Protein 5T96 (pdb70)

Radius of gyration: 45.04 Å; Cα contacts (8 Å, |Δi|>4): 4760; chains: 6; bounding box: 146×154×94 Å

Secondary structure (DSSP, 8-state):
-EEE--STTEEEEESGGG-TTTS-GGG-S--S--SSEEEE-TT--TTGGGSSSSTT------SSEEEEE--GGGGG--GGGS-STTPPPHHHHHHHHHHHHHH--EEEEPPPEEESSPPEEEEESTTTSS-EEEEEEEEEEEEEES-TT--EEEEEEEEEEEEEETTEEP-SEEEEESS-EEEEEEEEEEEEPPEEEE-----EEEEE----SSPPPHHHHGGGGSTTEE--S-BTTBPPSSSSBTTB--HHHHHHHHHHH--TTB-GGG--SSEEEGGGSPBPP-----HHHHHHHHHHHHHHHHHHHHHHHHHHHHHHHHHH-/-EEE--STTEEEEESGGG-TTTS-GGG-S--S--SSEEEE-TT--TTGGGSSSSTT------SSEEEEE--GGGGG--GGGS-STTPBPHHHHHHHHHHHHHH--EEEEPPPEEESSPPEEEEESTTTSS-EEEEEEEEEEEEEES-TT--EEEEEEEEEEEEEETTEEP-SEEEEESS-EEEEEEEEEEEEPPEEEE-----EEEEE----SSPPPHHHHGGGGSTTEE----BTTB--SSSSSSSS--HHHHHHHHHHH--TTB-GGG--SSEEEGGGSPBPP-----HHHHHHHHHHHHHHHHHHHHHHHHHHHHHHHHHHHHTS--/-EEE--STTEEEEE-GGG-TTTS-GGG-S--S--SSEEEE-TT--TTGGGSSS-TT------SSEEEEE--GGGGG--GGGG-STTPPPHHHHHHHHHHHHHH--EEEEPPPEEESSPPEEEEESTTTSS-EEEEEEEEEEEEEES-TT--EEEEEEEEEEEEEETTEEP-SEEEEESS-EEEEEEEEEEEEPPEEEE-----EEEEE----SSPPPHHHHGGGGSTTEE--S-BTTB--SSSSBTTB--HHHHHHHHHHH--TTB-GGG--SSEEEGGGSPBPP-----HHHHHHHHHHHHHHHHHHHHHHHHHHHHHHHHHH-/-EEE--STTEEEEESGGG-TTTS-GGG-S--S--SSEEEE-TT--TTGGGSSSSTT------SSEEEEE--GGGGG--GGGS-STTPPPHHHHHHHHHHHHHH--EEEEPPPEEESSPPEEEEESTTTSS-EEEEEEEEEEEEEES-TT--EEEEEEEEEEEEEETTEEP-SEEEEESS-EEEEEEEEEEEEPPEEEE-----EEEEE----SSPPPHHHHGGGGSTTEE--S-BTTBPPSSSSBTTB--HHHHHHHHHHH--TTB-GGG--SSEEEGGGSPBPP-PPP-HHHHHHHHHHHHHHHHHHHHHHHHHHHHHH-/-EEE--STTEEEEE-GGG-TTTS-GGG-S--S--SSEEEE-TT--TTGGGSSS-TT------SSEEEEE--GGGGG--GGGS-STTPPPHHHHHHHHHHHHHH--EEEEPPPEEESSPPEEEEESTTTSS-EEEEEEEEEEEEEES-TT--EEEEEEEEEEEEEETTEEP-SEEEEESS-EEEEEEEEEEEEPPEEEE-----EEEEE----SSPPPHHHHGGGGSTTEE--S-BTTB--S-SSBTTB--HHHHHHHHHHH--TTB-GGG--SSEEEGGGS-B-------HHHHHHHHHHHHHHHHHHHHHHHHHHHHHHHHHH-/-EEE--STTEEEEE-GGG-TTTS-GGG-S--S--SSEEEE-TT--TTGGGSSSSTT------SSEEEEE--GGGGG--GGGS-STTPPPHHHHHHHHHHHHHH--EEEEPPPEEESSPPEEEEESTTTSS-EEEEEEEEEEEEEES-TT--EEEEEEEEEEEEEETTEEP-SEEEEESS-EEEEEEEEEEEEPPEEEE-----EEEEE----SSPPPHHHHGGGGSTTEE--S-BTTBPPSSSSBTTB--HHHHHHHHHHH--TTB-GGG--SSEEEGGGSPBPP-----HHHHHHHHHHHHHHHHHHHHHHHHH-

Structure (mmCIF, N/CA/C/O backbone):
data_5T96
#
_entry.id   5T96
#
_cell.length_a   82.480
_cell.length_b   87.568
_cell.length_c   95.534
_cell.angle_alpha   97.140
_cell.angle_beta   113.500
_cell.angle_gamma   114.680
#
_symmetry.space_group_name_H-M   'P 1'
#
loop_
_entity.id
_entity.type
_entity.pdbx_description
1 polymer 'HE protein'
2 non-polymer 'MAGNESIUM ION'
3 non-polymer '4-O-acetyl-5-acetamido-3,5-dideoxy-L-glycero-alpha-D-galacto-non-2-ulopyranosonic acid'
4 non-polymer GLYCEROL
5 non-polymer 'FORMIC ACID'
6 water water
#
loop_
_atom_site.group_PDB
_atom_site.id
_atom_site.type_symbol
_atom_site.label_atom_id
_atom_site.label_alt_id
_atom_site.label_comp_id
_atom_site.label_asym_id
_atom_site.label_entity_id
_atom_site.label_seq_id
_atom_site.pdbx_PDB_ins_code
_atom_site.Cartn_x
_atom_site.Cartn_y
_atom_site.Cartn_z
_atom_site.occupancy
_atom_site.B_iso_or_equiv
_atom_site.auth_seq_id
_atom_site.auth_comp_id
_atom_site.auth_asym_id
_atom_site.auth_atom_id
_atom_site.pdbx_PDB_model_num
ATOM 1 N N . ARG A 1 1 ? 73.811 -0.836 -2.845 1.00 47.34 17 ARG A N 1
ATOM 2 C CA . ARG A 1 1 ? 72.715 -1.501 -2.158 1.00 50.18 17 ARG A CA 1
ATOM 3 C C . ARG A 1 1 ? 71.955 -0.506 -1.303 1.00 37.20 17 ARG A C 1
ATOM 4 O O . ARG A 1 1 ? 72.486 0.014 -0.323 1.00 39.51 17 ARG A O 1
ATOM 24 N N . LEU A 1 2 ? 70.701 -0.253 -1.661 1.00 38.35 18 LEU A N 1
ATOM 25 C CA . LEU A 1 2 ? 69.907 0.738 -0.943 1.00 33.76 18 LEU A CA 1
ATOM 26 C C . LEU A 1 2 ? 69.343 0.129 0.333 1.00 33.38 18 LEU A C 1
ATOM 27 O O . LEU A 1 2 ? 68.730 -0.943 0.308 1.00 33.88 18 LEU A O 1
ATOM 43 N N . CYS A 1 3 ? 69.507 0.834 1.442 1.00 31.88 19 CYS A N 1
ATOM 44 C CA . CYS A 1 3 ? 68.869 0.469 2.704 1.00 36.08 19 CYS A CA 1
ATOM 45 C C . CYS A 1 3 ? 67.963 1.615 3.112 1.00 35.83 19 CYS A C 1
ATOM 46 O O . CYS A 1 3 ? 68.428 2.748 3.261 1.00 36.41 19 CYS A O 1
ATOM 53 N N . LEU A 1 4 ? 66.669 1.320 3.229 1.00 33.75 20 LEU A N 1
ATOM 54 C CA . LEU A 1 4 ? 65.664 2.261 3.678 1.00 33.51 20 LEU A CA 1
ATOM 55 C C . LEU A 1 4 ? 65.469 2.147 5.187 1.00 26.76 20 LEU A C 1
ATOM 56 O O . LEU A 1 4 ? 65.495 1.054 5.750 1.00 28.72 20 LEU A O 1
ATOM 72 N N . ARG A 1 5 ? 65.261 3.285 5.830 1.00 29.50 21 ARG A N 1
ATOM 73 C CA . ARG A 1 5 ? 65.158 3.319 7.285 1.00 27.73 21 ARG A CA 1
ATOM 74 C C . ARG A 1 5 ? 63.881 2.602 7.694 1.00 34.36 21 ARG A C 1
ATOM 75 O O . ARG A 1 5 ? 62.771 3.072 7.423 1.00 36.84 21 ARG A O 1
ATOM 96 N N . ASN A 1 6 ? 64.033 1.457 8.325 1.00 32.56 22 ASN A N 1
ATOM 97 C CA . ASN A 1 6 ? 62.908 0.629 8.758 1.00 28.64 22 ASN A CA 1
ATOM 98 C C . ASN A 1 6 ? 62.937 0.660 10.281 1.00 29.79 22 ASN A C 1
ATOM 99 O O . ASN A 1 6 ? 63.638 -0.137 10.913 1.00 32.47 22 ASN A O 1
ATOM 110 N N . TYR A 1 7 ? 62.206 1.617 10.868 1.00 29.64 23 TYR A N 1
ATOM 111 C CA . TYR A 1 7 ? 62.431 2.003 12.254 1.00 23.41 23 TYR A CA 1
ATOM 112 C C . TYR A 1 7 ? 61.223 2.800 12.763 1.00 24.93 23 TYR A C 1
ATOM 113 O O . TYR A 1 7 ? 60.573 3.513 11.978 1.00 28.98 23 TYR A O 1
ATOM 131 N N . PRO A 1 8 ? 60.950 2.768 14.073 1.00 25.28 24 PRO A N 1
ATOM 132 C CA . PRO A 1 8 ? 59.701 3.365 14.596 1.00 22.37 24 PRO A CA 1
ATOM 133 C C . PRO A 1 8 ? 59.599 4.892 14.486 1.00 26.46 24 PRO A C 1
ATOM 134 O O . PRO A 1 8 ? 58.508 5.439 14.739 1.00 27.84 24 PRO A O 1
ATOM 145 N N . ASP A 1 9 ? 60.676 5.595 14.144 1.00 25.12 25 ASP A N 1
ATOM 146 C CA . ASP A 1 9 ? 60.669 7.044 13.980 1.00 23.25 25 ASP A CA 1
ATOM 147 C C . ASP A 1 9 ? 60.457 7.444 12.526 1.00 25.64 25 ASP A C 1
ATOM 148 O O . ASP A 1 9 ? 60.759 8.582 12.149 1.00 24.04 25 ASP A O 1
ATOM 157 N N . THR A 1 10 ? 59.915 6.532 11.718 1.00 22.75 26 THR A N 1
ATOM 158 C CA . THR A 1 10 ? 59.722 6.725 10.288 1.00 25.04 26 THR A CA 1
ATOM 159 C C . THR A 1 10 ? 58.267 6.446 9.927 1.00 21.59 26 THR A C 1
ATOM 160 O O . THR A 1 10 ? 57.669 5.479 10.418 1.00 24.10 26 THR A O 1
ATOM 171 N N . THR A 1 11 ? 57.703 7.283 9.067 1.00 21.71 27 THR A N 1
ATOM 172 C CA . THR A 1 11 ? 56.358 7.081 8.540 1.00 23.43 27 THR A CA 1
ATOM 173 C C . THR A 1 11 ? 56.412 6.734 7.049 1.00 26.13 27 THR A C 1
ATOM 174 O O . THR A 1 11 ? 56.995 7.466 6.245 1.00 25.33 27 THR A O 1
ATOM 185 N N . TRP A 1 12 ? 55.763 5.637 6.683 1.00 23.98 28 TRP A N 1
ATOM 186 C CA . TRP A 1 12 ? 55.622 5.235 5.290 1.00 28.25 28 TRP A CA 1
ATOM 187 C C . TRP A 1 12 ? 54.321 5.818 4.753 1.00 24.87 28 TRP A C 1
ATOM 188 O O . TRP A 1 12 ? 53.244 5.524 5.277 1.00 23.05 28 TRP A O 1
ATOM 209 N N . ILE A 1 13 ? 54.425 6.656 3.725 1.00 20.31 29 ILE A N 1
ATOM 210 C CA . ILE A 1 13 ? 53.308 7.401 3.169 1.00 20.55 29 ILE A CA 1
ATOM 211 C C . ILE A 1 13 ? 53.018 6.776 1.802 1.00 27.11 29 ILE A C 1
ATOM 212 O O . ILE A 1 13 ? 53.814 6.920 0.869 1.00 25.12 29 ILE A O 1
ATOM 228 N N . GLY A 1 14 ? 51.886 6.072 1.668 1.00 21.89 30 GLY A N 1
ATOM 229 C CA . GLY A 1 14 ? 51.629 5.268 0.483 1.00 27.62 30 GLY A CA 1
ATOM 230 C C . GLY A 1 14 ? 50.181 5.313 0.010 1.00 25.58 30 GLY A C 1
ATOM 231 O O . GLY A 1 14 ? 49.341 6.026 0.562 1.00 24.50 30 GLY A O 1
ATOM 235 N N . ASP A 1 15 ? 49.910 4.523 -1.035 1.00 26.58 31 ASP A N 1
ATOM 236 C CA . ASP A 1 15 ? 48.578 4.376 -1.608 1.00 23.79 31 ASP A CA 1
ATOM 237 C C . ASP A 1 15 ? 48.186 2.908 -1.518 1.00 25.08 31 ASP A C 1
ATOM 238 O O . ASP A 1 15 ? 48.604 2.238 -0.569 1.00 26.64 31 ASP A O 1
ATOM 247 N N . SER A 1 16 ? 47.370 2.390 -2.454 1.00 25.27 32 SER A N 1
ATOM 248 C CA . SER A 1 16 ? 46.908 1.007 -2.341 1.00 26.53 32 SER A CA 1
ATOM 249 C C . SER A 1 16 ? 48.085 0.036 -2.298 1.00 26.46 32 SER A C 1
ATOM 250 O O . SER A 1 16 ? 48.017 -1.001 -1.631 1.00 24.14 32 SER A O 1
ATOM 258 N N . ARG A 1 17 ? 49.172 0.363 -2.989 1.00 28.54 33 ARG A N 1
ATOM 259 C CA . ARG A 1 17 ? 50.313 -0.536 -3.064 1.00 28.06 33 ARG A CA 1
ATOM 260 C C . ARG A 1 17 ? 50.968 -0.739 -1.708 1.00 29.44 33 ARG A C 1
ATOM 261 O O . ARG A 1 17 ? 51.713 -1.706 -1.538 1.00 27.55 33 ARG A O 1
ATOM 282 N N . SER A 1 18 ? 50.668 0.120 -0.734 1.00 23.49 34 SER A N 1
ATOM 283 C CA . SER A 1 18 ? 51.204 -0.010 0.616 1.00 26.18 34 SER A CA 1
ATOM 284 C C . SER A 1 18 ? 50.136 -0.151 1.675 1.00 25.93 34 SER A C 1
ATOM 285 O O . SER A 1 18 ? 50.477 -0.166 2.872 1.00 26.52 34 SER A O 1
ATOM 293 N N . ASP A 1 19 ? 48.861 -0.246 1.284 1.00 27.86 35 ASP A N 1
ATOM 294 C CA . ASP A 1 19 ? 47.736 -0.194 2.232 1.00 25.20 35 ASP A CA 1
ATOM 295 C C . ASP A 1 19 ? 47.513 -1.604 2.785 1.00 25.70 35 ASP A C 1
ATOM 296 O O . ASP A 1 19 ? 46.534 -2.307 2.495 1.00 24.00 35 ASP A O 1
ATOM 305 N N . GLN A 1 20 ? 48.503 -2.035 3.561 1.00 24.25 36 GLN A N 1
ATOM 306 C CA . GLN A 1 20 ? 48.536 -3.420 4.010 1.00 24.21 36 GLN A CA 1
ATOM 307 C C . GLN A 1 20 ? 47.288 -3.771 4.788 1.00 26.88 36 GLN A C 1
ATOM 308 O O . GLN A 1 20 ? 46.853 -4.919 4.765 1.00 28.81 36 GLN A O 1
ATOM 322 N N . SER A 1 21 ? 46.680 -2.801 5.465 1.00 25.32 37 SER A N 1
ATOM 323 C CA . SER A 1 21 ? 45.568 -3.159 6.328 1.00 25.86 37 SER A CA 1
ATOM 324 C C . SER A 1 21 ? 44.287 -3.423 5.561 1.00 25.89 37 SER A C 1
ATOM 325 O O . SER A 1 21 ? 43.424 -4.120 6.081 1.00 28.00 37 SER A O 1
ATOM 333 N N . ARG A 1 22 ? 44.150 -2.914 4.336 1.00 25.43 38 ARG A N 1
ATOM 334 C CA . ARG A 1 22 ? 42.838 -2.819 3.711 1.00 31.55 38 ARG A CA 1
ATOM 335 C C . ARG A 1 22 ? 42.788 -3.275 2.262 1.00 33.51 38 ARG A C 1
ATOM 336 O O . ARG A 1 22 ? 41.694 -3.320 1.684 1.00 34.14 38 ARG A O 1
ATOM 357 N N . VAL A 1 23 ? 43.912 -3.678 1.687 1.00 29.98 39 VAL A N 1
ATOM 358 C CA . VAL A 1 23 ? 44.015 -4.011 0.273 1.00 26.45 39 VAL A CA 1
ATOM 359 C C . VAL A 1 23 ? 44.392 -5.474 0.142 1.00 39.79 39 VAL A C 1
ATOM 360 O O . VAL A 1 23 ? 45.271 -5.962 0.862 1.00 32.98 39 VAL A O 1
ATOM 373 N N . ASN A 1 24 ? 43.775 -6.148 -0.828 1.00 35.92 40 ASN A N 1
ATOM 374 C CA . ASN A 1 24 ? 44.082 -7.547 -1.067 1.00 34.86 40 ASN A CA 1
ATOM 375 C C . ASN A 1 24 ? 45.589 -7.707 -1.252 1.00 34.31 40 ASN A C 1
ATOM 376 O O . ASN A 1 24 ? 46.193 -6.993 -2.075 1.00 30.95 40 ASN A O 1
ATOM 387 N N . PRO A 1 25 ? 46.223 -8.634 -0.548 1.00 33.80 41 PRO A N 1
ATOM 388 C CA . PRO A 1 25 ? 47.687 -8.756 -0.634 1.00 33.58 41 PRO A CA 1
ATOM 389 C C . PRO A 1 25 ? 48.231 -8.922 -2.046 1.00 35.68 41 PRO A C 1
ATOM 390 O O . PRO A 1 25 ? 49.411 -8.658 -2.291 1.00 34.44 41 PRO A O 1
ATOM 401 N N . GLN A 1 26 ? 47.397 -9.400 -2.972 1.00 34.54 42 GLN A N 1
ATOM 402 C CA . GLN A 1 26 ? 47.855 -9.587 -4.340 1.00 32.04 42 GLN A CA 1
ATOM 403 C C . GLN A 1 26 ? 48.181 -8.264 -5.013 1.00 30.29 42 GLN A C 1
ATOM 404 O O . GLN A 1 26 ? 48.983 -8.248 -5.960 1.00 37.83 42 GLN A O 1
ATOM 418 N N . SER A 1 27 ? 47.545 -7.169 -4.580 1.00 29.19 43 SER A N 1
ATOM 419 C CA . SER A 1 27 ? 47.761 -5.825 -5.115 1.00 32.97 43 SER A CA 1
ATOM 420 C C . SER A 1 27 ? 48.802 -5.020 -4.331 1.00 34.10 43 SER A C 1
ATOM 421 O O . SER A 1 27 ? 49.029 -3.837 -4.646 1.00 29.00 43 SER A O 1
ATOM 429 N N . LEU A 1 28 ? 49.422 -5.613 -3.310 1.00 28.28 44 LEU A N 1
ATOM 430 C CA . LEU A 1 28 ? 50.436 -4.909 -2.532 1.00 26.31 44 LEU A CA 1
ATOM 431 C C . LEU A 1 28 ? 51.792 -4.989 -3.212 1.00 32.39 44 LEU A C 1
ATOM 432 O O . LEU A 1 28 ? 52.187 -6.041 -3.733 1.00 27.78 44 LEU A O 1
ATOM 448 N N . ASP A 1 29 ? 52.527 -3.880 -3.125 1.00 26.43 45 ASP A N 1
ATOM 449 C CA . ASP A 1 29 ? 53.951 -3.827 -3.411 1.00 30.89 45 ASP A CA 1
ATOM 450 C C . ASP A 1 29 ? 54.803 -3.879 -2.152 1.00 30.31 45 ASP A C 1
ATOM 451 O O . ASP A 1 29 ? 55.906 -4.421 -2.194 1.00 27.59 45 ASP A O 1
ATOM 460 N N . LEU A 1 30 ? 54.312 -3.310 -1.054 1.00 29.92 46 LEU A N 1
ATOM 461 C CA . LEU A 1 30 ? 54.953 -3.356 0.260 1.00 31.08 46 LEU A CA 1
ATOM 462 C C . LEU A 1 30 ? 54.469 -4.616 0.974 1.00 26.48 46 LEU A C 1
ATOM 463 O O . LEU A 1 30 ? 53.381 -4.622 1.551 1.00 27.36 46 LEU A O 1
ATOM 479 N N . VAL A 1 31 ? 55.255 -5.692 0.917 1.00 30.77 47 VAL A N 1
ATOM 480 C CA . VAL A 1 31 ? 54.824 -6.984 1.428 1.00 36.72 47 VAL A CA 1
ATOM 481 C C . VAL A 1 31 ? 55.724 -7.471 2.558 1.00 38.44 47 VAL A C 1
ATOM 482 O O . VAL A 1 31 ? 55.726 -8.651 2.880 1.00 42.30 47 VAL A O 1
ATOM 495 N N . THR A 1 32 ? 56.521 -6.578 3.123 1.00 34.73 48 THR A N 1
ATOM 496 C CA . THR A 1 32 ? 57.347 -6.870 4.282 1.00 41.67 48 THR A CA 1
ATOM 497 C C . THR A 1 32 ? 56.862 -5.991 5.433 1.00 35.17 48 THR A C 1
ATOM 498 O O . THR A 1 32 ? 56.255 -4.941 5.211 1.00 30.98 48 THR A O 1
ATOM 509 N N . GLU A 1 33 ? 57.091 -6.417 6.668 1.00 28.57 49 GLU A N 1
ATOM 510 C CA . GLU A 1 33 ? 56.590 -5.628 7.793 1.00 36.20 49 GLU A CA 1
ATOM 511 C C . GLU A 1 33 ? 57.365 -4.322 7.914 1.00 33.89 49 GLU A C 1
ATOM 512 O O . GLU A 1 33 ? 58.596 -4.316 7.839 1.00 35.16 49 GLU A O 1
ATOM 524 N N . PHE A 1 34 ? 56.653 -3.205 8.086 1.00 27.10 50 PHE A N 1
ATOM 525 C CA . PHE A 1 34 ? 57.293 -1.908 8.279 1.00 26.22 50 PHE A CA 1
ATOM 526 C C . PHE A 1 34 ? 57.253 -1.554 9.760 1.00 29.55 50 PHE A C 1
ATOM 527 O O . PHE A 1 34 ? 56.168 -1.450 10.347 1.00 33.69 50 PHE A O 1
ATOM 544 N N . LYS A 1 35 ? 58.440 -1.366 10.350 1.00 28.28 51 LYS A N 1
ATOM 545 C CA . LYS A 1 35 ? 58.582 -1.141 11.785 1.00 26.40 51 LYS A CA 1
ATOM 546 C C . LYS A 1 35 ? 58.173 0.255 12.204 1.00 26.87 51 LYS A C 1
ATOM 547 O O . LYS A 1 35 ? 58.082 0.523 13.407 1.00 28.49 51 LYS A O 1
ATOM 566 N N . GLY A 1 36 ? 57.988 1.152 11.243 1.00 27.90 52 GLY A N 1
ATOM 567 C CA . GLY A 1 36 ? 57.490 2.481 11.502 1.00 30.57 52 GLY A CA 1
ATOM 568 C C . GLY A 1 36 ? 55.987 2.560 11.353 1.00 25.47 52 GLY A C 1
ATOM 569 O O . GLY A 1 36 ? 55.272 1.556 11.378 1.00 26.20 52 GLY A O 1
ATOM 573 N N . VAL A 1 37 ? 55.508 3.796 11.270 1.00 22.84 53 VAL A N 1
ATOM 574 C CA . VAL A 1 37 ? 54.086 4.083 11.148 1.00 22.16 53 VAL A CA 1
ATOM 575 C C . VAL A 1 37 ? 53.709 4.014 9.678 1.00 22.82 53 VAL A C 1
ATOM 576 O O . VAL A 1 37 ? 54.342 4.650 8.840 1.00 24.93 53 VAL A O 1
ATOM 589 N N . LEU A 1 38 ? 52.673 3.252 9.372 1.00 20.97 54 LEU A N 1
ATOM 590 C CA . LEU A 1 38 ? 52.203 3.097 8.003 1.00 24.28 54 LEU A CA 1
ATOM 591 C C . LEU A 1 38 ? 50.952 3.933 7.791 1.00 21.79 54 LEU A C 1
ATOM 592 O O . LEU A 1 38 ? 49.916 3.652 8.400 1.00 24.36 54 LEU A O 1
ATOM 608 N N . GLN A 1 39 ? 51.038 4.941 6.909 1.00 21.25 55 GLN A N 1
ATOM 609 C CA . GLN A 1 39 ? 49.881 5.749 6.474 1.00 25.14 55 GLN A CA 1
ATOM 610 C C . GLN A 1 39 ? 49.715 5.589 4.961 1.00 23.38 55 GLN A C 1
ATOM 611 O O . GLN A 1 39 ? 50.297 6.334 4.160 1.00 23.66 55 GLN A O 1
ATOM 625 N N . ALA A 1 40 ? 48.890 4.628 4.564 1.00 23.67 56 ALA A N 1
ATOM 626 C CA . ALA A 1 40 ? 48.689 4.316 3.153 1.00 24.97 56 ALA A CA 1
ATOM 627 C C . ALA A 1 40 ? 47.225 3.977 2.910 1.00 28.47 56 ALA A C 1
ATOM 628 O O . ALA A 1 40 ? 46.645 3.161 3.632 1.00 22.72 56 ALA A O 1
ATOM 635 N N . LYS A 1 41 ? 46.631 4.606 1.900 1.00 24.24 57 LYS A N 1
ATOM 636 C CA . LYS A 1 41 ? 45.216 4.456 1.601 1.00 28.01 57 LYS A CA 1
ATOM 637 C C . LYS A 1 41 ? 44.997 4.191 0.120 1.00 27.35 57 LYS A C 1
ATOM 638 O O . LYS A 1 41 ? 45.428 4.973 -0.741 1.00 26.59 57 LYS A O 1
ATOM 657 N N . ASN A 1 42 ? 44.287 3.110 -0.160 1.00 25.25 58 ASN A N 1
ATOM 658 C CA . ASN A 1 42 ? 43.883 2.765 -1.520 1.00 23.93 58 ASN A CA 1
ATOM 659 C C . ASN A 1 42 ? 43.196 3.947 -2.200 1.00 23.62 58 ASN A C 1
ATOM 660 O O . ASN A 1 42 ? 42.206 4.469 -1.692 1.00 23.14 58 ASN A O 1
ATOM 671 N N . GLY A 1 43 ? 43.732 4.368 -3.356 1.00 25.53 59 GLY A N 1
ATOM 672 C CA . GLY A 1 43 ? 43.171 5.458 -4.134 1.00 29.31 59 GLY A CA 1
ATOM 673 C C . GLY A 1 43 ? 43.656 6.849 -3.771 1.00 29.66 59 GLY A C 1
ATOM 674 O O . GLY A 1 43 ? 43.347 7.813 -4.493 1.00 26.29 59 GLY A O 1
ATOM 678 N N . ASN A 1 44 ? 44.428 7.002 -2.706 1.00 25.06 60 ASN A N 1
ATOM 679 C CA . ASN A 1 44 ? 44.724 8.340 -2.205 1.00 23.68 60 ASN A CA 1
ATOM 680 C C . ASN A 1 44 ? 46.069 8.860 -2.723 1.00 25.18 60 ASN A C 1
ATOM 681 O O . ASN A 1 44 ? 46.866 8.144 -3.336 1.00 26.42 60 ASN A O 1
ATOM 692 N N . GLY A 1 45 ? 46.290 10.145 -2.486 1.00 24.92 61 GLY A N 1
ATOM 693 C CA . GLY A 1 45 ? 47.487 10.862 -2.892 1.00 21.14 61 GLY A CA 1
ATOM 694 C C . GLY A 1 45 ? 47.504 12.168 -2.134 1.00 25.95 61 GLY A C 1
ATOM 695 O O . GLY A 1 45 ? 46.582 12.471 -1.378 1.00 23.12 61 GLY A O 1
ATOM 699 N N . LEU A 1 46 ? 48.569 12.950 -2.332 1.00 22.62 62 LEU A N 1
ATOM 700 C CA . LEU A 1 46 ? 48.695 14.196 -1.565 1.00 28.48 62 LEU A CA 1
ATOM 701 C C . LEU A 1 46 ? 47.751 15.283 -2.078 1.00 22.45 62 LEU A C 1
ATOM 702 O O . LEU A 1 46 ? 47.387 16.193 -1.323 1.00 22.27 62 LEU A O 1
ATOM 718 N N . LEU A 1 47 ? 47.361 15.214 -3.350 1.00 21.59 63 LEU A N 1
ATOM 719 C CA . LEU A 1 47 ? 46.278 16.034 -3.888 1.00 18.76 63 LEU A CA 1
ATOM 720 C C . LEU A 1 47 ? 44.932 15.385 -3.626 1.00 24.14 63 LEU A C 1
ATOM 721 O O . LEU A 1 47 ? 43.979 16.067 -3.212 1.00 20.53 63 LEU A O 1
ATOM 737 N N . LYS A 1 48 ? 44.830 14.067 -3.861 1.00 20.66 64 LYS A N 1
ATOM 738 C CA . LYS A 1 48 ? 43.544 13.396 -3.755 1.00 21.79 64 LYS A CA 1
ATOM 739 C C . LYS A 1 48 ? 43.012 13.411 -2.340 1.00 19.44 64 LYS A C 1
ATOM 740 O O . LYS A 1 48 ? 41.797 13.280 -2.147 1.00 21.05 64 LYS A O 1
ATOM 759 N N . GLN A 1 49 ? 43.889 13.527 -1.349 1.00 17.85 65 GLN A N 1
ATOM 760 C CA . GLN A 1 49 ? 43.430 13.574 0.027 1.00 17.89 65 GLN A CA 1
ATOM 761 C C . GLN A 1 49 ? 42.520 14.766 0.283 1.00 23.21 65 GLN A C 1
ATOM 762 O O . GLN A 1 49 ? 41.750 14.739 1.245 1.00 23.43 65 GLN A O 1
ATOM 776 N N . MET A 1 50 ? 42.617 15.812 -0.541 1.00 22.57 66 MET A N 1
ATOM 777 C CA . MET A 1 50 ? 41.814 17.021 -0.406 1.00 19.31 66 MET A CA 1
ATOM 778 C C . MET A 1 50 ? 40.513 16.987 -1.189 1.00 21.25 66 MET A C 1
ATOM 779 O O . MET A 1 50 ? 39.758 17.963 -1.115 1.00 21.67 66 MET A O 1
ATOM 793 N N . SER A 1 51 ? 40.255 15.910 -1.943 1.00 23.43 67 SER A N 1
ATOM 794 C CA . SER A 1 51 ? 39.082 15.856 -2.808 1.00 26.76 67 SER A CA 1
ATOM 795 C C . SER A 1 51 ? 37.781 15.654 -2.045 1.00 25.51 67 SER A C 1
ATOM 796 O O . SER A 1 51 ? 36.724 16.050 -2.541 1.00 25.13 67 SER A O 1
ATOM 804 N N . GLY A 1 52 ? 37.825 15.015 -0.877 1.00 27.80 68 GLY A N 1
ATOM 805 C CA . GLY A 1 52 ? 36.631 14.580 -0.180 1.00 26.20 68 GLY A CA 1
ATOM 806 C C . GLY A 1 52 ? 36.243 13.126 -0.399 1.00 27.67 68 GLY A C 1
ATOM 807 O O . GLY A 1 52 ? 35.352 12.616 0.306 1.00 28.46 68 GLY A O 1
ATOM 811 N N . ARG A 1 53 ? 36.912 12.420 -1.305 1.00 25.58 69 ARG A N 1
ATOM 812 C CA . ARG A 1 53 ? 36.577 11.016 -1.498 1.00 24.60 69 ARG A CA 1
ATOM 813 C C . ARG A 1 53 ? 36.931 10.175 -0.283 1.00 25.21 69 ARG A C 1
ATOM 814 O O . ARG A 1 53 ? 36.286 9.158 -0.042 1.00 29.39 69 ARG A O 1
ATOM 835 N N . PHE A 1 54 ? 37.947 10.579 0.475 1.00 22.17 70 PHE A N 1
ATOM 836 C CA . PHE A 1 54 ? 38.484 9.783 1.572 1.00 29.75 70 PHE A CA 1
ATOM 837 C C . PHE A 1 54 ? 38.530 10.695 2.792 1.00 24.22 70 PHE A C 1
ATOM 838 O O . PHE A 1 54 ? 39.607 11.051 3.288 1.00 25.33 70 PHE A O 1
ATOM 855 N N . PRO A 1 55 ? 37.361 11.082 3.310 1.00 22.21 71 PRO A N 1
ATOM 856 C CA . PRO A 1 55 ? 37.319 12.187 4.279 1.00 27.11 71 PRO A CA 1
ATOM 857 C C . PRO A 1 55 ? 38.049 11.928 5.586 1.00 27.45 71 PRO A C 1
ATOM 858 O O . PRO A 1 55 ? 38.402 12.899 6.267 1.00 25.31 71 PRO A O 1
ATOM 869 N N . SER A 1 56 ? 38.307 10.669 5.945 1.00 20.08 72 SER A N 1
ATOM 870 C CA . SER A 1 56 ? 39.003 10.321 7.173 1.00 21.63 72 SER A CA 1
ATOM 871 C C . SER A 1 56 ? 40.457 9.882 6.958 1.00 22.44 72 SER A C 1
ATOM 872 O O . SER A 1 56 ? 41.099 9.460 7.913 1.00 23.01 72 SER A O 1
ATOM 880 N N . ASP A 1 57 ? 40.987 9.979 5.742 1.00 22.57 73 ASP A N 1
ATOM 881 C CA . ASP A 1 57 ? 42.276 9.389 5.404 1.00 17.72 73 ASP A CA 1
ATOM 882 C C . ASP A 1 57 ? 43.353 10.408 5.020 1.00 20.27 73 ASP A C 1
ATOM 883 O O . ASP A 1 57 ? 44.237 10.107 4.213 1.00 24.65 73 ASP A O 1
ATOM 892 N N . TRP A 1 58 ? 43.329 11.599 5.607 1.00 17.03 74 TRP A N 1
ATOM 893 C CA . TRP A 1 58 ? 44.408 12.557 5.395 1.00 20.36 74 TRP A CA 1
ATOM 894 C C . TRP A 1 58 ? 45.733 12.029 5.948 1.00 21.38 74 TRP A C 1
ATOM 895 O O . TRP A 1 58 ? 45.782 11.357 6.974 1.00 20.30 74 TRP A O 1
ATOM 916 N N . TYR A 1 59 ? 46.816 12.388 5.272 1.00 19.61 75 TYR A N 1
ATOM 917 C CA . TYR A 1 59 ? 48.147 12.010 5.709 1.00 20.03 75 TYR A CA 1
ATOM 918 C C . TYR A 1 59 ? 48.595 12.990 6.782 1.00 21.95 75 TYR A C 1
ATOM 919 O O . TYR A 1 59 ? 48.466 14.212 6.613 1.00 23.65 75 TYR A O 1
ATOM 937 N N . THR A 1 60 ? 49.069 12.457 7.904 1.00 19.97 76 THR A N 1
ATOM 938 C CA . THR A 1 60 ? 49.444 13.275 9.062 1.00 18.65 76 THR A CA 1
ATOM 939 C C . THR A 1 60 ? 50.712 12.723 9.728 1.00 19.11 76 THR A C 1
ATOM 940 O O . THR A 1 60 ? 50.720 12.421 10.921 1.00 19.30 76 THR A O 1
ATOM 951 N N . PRO A 1 61 ? 51.812 12.623 8.989 1.00 20.95 77 PRO A N 1
ATOM 952 C CA . PRO A 1 61 ? 53.066 12.191 9.616 1.00 20.83 77 PRO A CA 1
ATOM 953 C C . PRO A 1 61 ? 53.463 13.134 10.742 1.00 18.49 77 PRO A C 1
ATOM 954 O O . PRO A 1 61 ? 53.356 14.354 10.632 1.00 25.10 77 PRO A O 1
ATOM 965 N N . THR A 1 62 ? 53.945 12.557 11.821 1.00 21.88 78 THR A N 1
ATOM 966 C CA . THR A 1 62 ? 54.498 13.338 12.906 1.00 17.96 78 THR A CA 1
ATOM 967 C C . THR A 1 62 ? 55.907 12.942 13.264 1.00 21.37 78 THR A C 1
ATOM 968 O O . THR A 1 62 ? 56.445 13.459 14.249 1.00 22.20 78 THR A O 1
ATOM 979 N N . THR A 1 63 ? 56.514 12.035 12.507 1.00 22.23 79 THR A N 1
ATOM 980 C CA . THR A 1 63 ? 57.845 11.548 12.802 1.00 22.79 79 THR A CA 1
ATOM 981 C C . THR A 1 63 ? 58.902 12.388 12.098 1.00 21.95 79 THR A C 1
ATOM 982 O O . THR A 1 63 ? 58.666 13.042 11.078 1.00 20.85 79 THR A O 1
ATOM 993 N N . LYS A 1 64 ? 60.114 12.291 12.632 1.00 22.08 80 LYS A N 1
ATOM 994 C CA . LYS A 1 64 ? 61.253 12.928 12.019 1.00 21.68 80 LYS A CA 1
ATOM 995 C C . LYS A 1 64 ? 61.452 12.464 10.571 1.00 20.77 80 LYS A C 1
ATOM 996 O O . LYS A 1 64 ? 61.845 13.268 9.713 1.00 22.05 80 LYS A O 1
ATOM 1015 N N . TYR A 1 65 ? 61.261 11.161 10.298 1.00 22.64 81 TYR A N 1
ATOM 1016 C CA . TYR A 1 65 ? 61.601 10.579 8.998 1.00 25.56 81 TYR A CA 1
ATOM 1017 C C . TYR A 1 65 ? 60.365 10.057 8.274 1.00 25.23 81 TYR A C 1
ATOM 1018 O O . TYR A 1 65 ? 59.390 9.608 8.891 1.00 20.60 81 TYR A O 1
ATOM 1036 N N . ARG A 1 66 ? 60.436 10.084 6.948 1.00 20.62 82 ARG A N 1
ATOM 1037 C CA . ARG A 1 66 ? 59.365 9.589 6.106 1.00 26.48 82 ARG A CA 1
ATOM 1038 C C . ARG A 1 66 ? 59.954 8.852 4.914 1.00 24.47 82 ARG A C 1
ATOM 1039 O O . ARG A 1 66 ? 61.095 9.090 4.514 1.00 28.80 82 ARG A O 1
ATOM 1060 N N . ILE A 1 67 ? 59.174 7.916 4.391 1.00 26.83 83 ILE A N 1
ATOM 1061 C CA . ILE A 1 67 ? 59.405 7.318 3.081 1.00 22.21 83 ILE A CA 1
ATOM 1062 C C . ILE A 1 67 ? 58.110 7.454 2.290 1.00 26.25 83 ILE A C 1
ATOM 1063 O O . ILE A 1 67 ? 57.056 6.993 2.737 1.00 24.93 83 ILE A O 1
ATOM 1079 N N . LEU A 1 68 ? 58.178 8.101 1.131 1.00 23.76 84 LEU A N 1
ATOM 1080 C CA . LEU A 1 68 ? 57.008 8.281 0.282 1.00 25.33 84 LEU A CA 1
ATOM 1081 C C . LEU A 1 68 ? 57.029 7.270 -0.851 1.00 22.42 84 LEU A C 1
ATOM 1082 O O . LEU A 1 68 ? 58.068 7.052 -1.479 1.00 23.89 84 LEU A O 1
ATOM 1098 N N . TYR A 1 69 ? 55.881 6.656 -1.118 1.00 27.70 85 TYR A N 1
ATOM 1099 C CA . TYR A 1 69 ? 55.702 5.811 -2.323 1.00 26.22 85 TYR A CA 1
ATOM 1100 C C . TYR A 1 69 ? 54.271 6.063 -2.818 1.00 27.25 85 TYR A C 1
ATOM 1101 O O . TYR A 1 69 ? 53.377 5.218 -2.729 1.00 24.97 85 TYR A O 1
ATOM 1119 N N . LEU A 1 70 ? 54.043 7.255 -3.370 1.00 23.84 86 LEU A N 1
ATOM 1120 C CA . LEU A 1 70 ? 52.728 7.601 -3.890 1.00 23.09 86 LEU A CA 1
ATOM 1121 C C . LEU A 1 70 ? 52.871 8.689 -4.944 1.00 27.92 86 LEU A C 1
ATOM 1122 O O . LEU A 1 70 ? 53.924 9.327 -5.085 1.00 25.53 86 LEU A O 1
ATOM 1138 N N . GLY A 1 71 ? 51.793 8.875 -5.701 1.00 27.55 87 GLY A N 1
ATOM 1139 C CA . GLY A 1 71 ? 51.765 9.869 -6.762 1.00 26.16 87 GLY A CA 1
ATOM 1140 C C . GLY A 1 71 ? 50.878 9.510 -7.935 1.00 28.03 87 GLY A C 1
ATOM 1141 O O . GLY A 1 71 ? 50.237 10.382 -8.536 1.00 30.35 87 GLY A O 1
ATOM 1145 N N . THR A 1 72 ? 50.812 8.223 -8.255 1.00 25.05 88 THR A N 1
ATOM 1146 C CA . THR A 1 72 ? 50.056 7.790 -9.420 1.00 27.10 88 THR A CA 1
ATOM 1147 C C . THR A 1 72 ? 48.614 8.264 -9.346 1.00 33.57 88 THR A C 1
ATOM 1148 O O . THR A 1 72 ? 48.073 8.771 -10.334 1.00 28.00 88 THR A O 1
ATOM 1159 N N . ASN A 1 73 ? 48.001 8.205 -8.159 1.00 24.25 89 ASN A N 1
ATOM 1160 C CA . ASN A 1 73 ? 46.609 8.612 -8.078 1.00 25.12 89 ASN A CA 1
ATOM 1161 C C . ASN A 1 73 ? 46.467 10.113 -8.247 1.00 28.39 89 ASN A C 1
ATOM 1162 O O . ASN A 1 73 ? 45.436 10.584 -8.733 1.00 24.97 89 ASN A O 1
ATOM 1173 N N . ASP A 1 74 ? 47.497 10.870 -7.904 1.00 24.22 90 ASP A N 1
ATOM 1174 C CA . ASP A 1 74 ? 47.404 12.309 -8.076 1.00 22.75 90 ASP A CA 1
ATOM 1175 C C . ASP A 1 74 ? 47.337 12.694 -9.548 1.00 23.52 90 ASP A C 1
ATOM 1176 O O . ASP A 1 74 ? 46.973 13.835 -9.866 1.00 26.81 90 ASP A O 1
ATOM 1185 N N . CYS A 1 75 ? 47.632 11.770 -10.445 1.00 26.20 91 CYS A N 1
ATOM 1186 C CA . CYS A 1 75 ? 47.486 12.067 -11.866 1.00 28.02 91 CYS A CA 1
ATOM 1187 C C . CYS A 1 75 ? 46.030 12.038 -12.332 1.00 33.59 91 CYS A C 1
ATOM 1188 O O . CYS A 1 75 ? 45.776 12.400 -13.478 1.00 29.36 91 CYS A O 1
ATOM 1195 N N . THR A 1 76 ? 45.060 11.712 -11.465 1.00 22.71 92 THR A N 1
ATOM 1196 C CA . THR A 1 76 ? 43.663 11.866 -11.838 1.00 33.91 92 THR A CA 1
ATOM 1197 C C . THR A 1 76 ? 43.151 13.289 -11.607 1.00 30.70 92 THR A C 1
ATOM 1198 O O . THR A 1 76 ? 42.077 13.638 -12.105 1.00 32.18 92 THR A O 1
ATOM 1209 N N . ASP A 1 77 ? 43.905 14.128 -10.907 1.00 25.54 93 ASP A N 1
ATOM 1210 C CA . ASP A 1 77 ? 43.652 15.569 -10.928 1.00 26.13 93 ASP A CA 1
ATOM 1211 C C . ASP A 1 77 ? 44.003 16.121 -12.306 1.00 30.67 93 ASP A C 1
ATOM 1212 O O . ASP A 1 77 ? 45.023 15.753 -12.902 1.00 30.27 93 ASP A O 1
ATOM 1221 N N . GLY A 1 78 ? 43.180 17.034 -12.796 1.00 26.82 94 GLY A N 1
ATOM 1222 C CA . GLY A 1 78 ? 43.364 17.569 -14.124 1.00 27.13 94 GLY A CA 1
ATOM 1223 C C . GLY A 1 78 ? 42.957 19.027 -14.230 1.00 28.25 94 GLY A C 1
ATOM 1224 O O . GLY A 1 78 ? 42.920 19.753 -13.237 1.00 26.98 94 GLY A O 1
ATOM 1228 N N . PRO A 1 79 ? 42.658 19.479 -15.448 1.00 26.62 95 PRO A N 1
ATOM 1229 C CA . PRO A 1 79 ? 42.313 20.894 -15.661 1.00 31.78 95 PRO A CA 1
ATOM 1230 C C . PRO A 1 79 ? 41.200 21.403 -14.784 1.00 31.62 95 PRO A C 1
ATOM 1231 O O . PRO A 1 79 ? 41.215 22.592 -14.414 1.00 25.96 95 PRO A O 1
ATOM 1242 N N . THR A 1 80 ? 40.215 20.556 -14.451 1.00 26.46 96 THR A N 1
ATOM 1243 C CA . THR A 1 80 ? 39.107 21.028 -13.621 1.00 30.48 96 THR A CA 1
ATOM 1244 C C . THR A 1 80 ? 39.492 21.211 -12.162 1.00 30.87 96 THR A C 1
ATOM 1245 O O . THR A 1 80 ? 38.700 21.782 -11.395 1.00 28.09 96 THR A O 1
ATOM 1256 N N . ASP A 1 81 ? 40.673 20.758 -11.760 1.00 24.62 97 ASP A N 1
ATOM 1257 C CA . ASP A 1 81 ? 41.146 20.958 -10.403 1.00 27.14 97 ASP A CA 1
ATOM 1258 C C . ASP A 1 81 ? 41.986 22.216 -10.253 1.00 24.51 97 ASP A C 1
ATOM 1259 O O . ASP A 1 81 ? 42.453 22.514 -9.149 1.00 26.17 97 ASP A O 1
ATOM 1268 N N . MET A 1 82 ? 42.201 22.954 -11.333 1.00 23.82 98 MET A N 1
ATOM 1269 C CA . MET A 1 82 ? 42.873 24.240 -11.240 1.00 24.95 98 MET A CA 1
ATOM 1270 C C . MET A 1 82 ? 42.150 25.255 -12.106 1.00 28.89 98 MET A C 1
ATOM 1271 O O . MET A 1 82 ? 42.782 26.135 -12.690 1.00 29.05 98 MET A O 1
ATOM 1285 N N . ILE A 1 83 ? 40.824 25.122 -12.223 1.00 28.91 99 ILE A N 1
ATOM 1286 C CA . ILE A 1 83 ? 40.054 25.959 -13.144 1.00 29.39 99 ILE A CA 1
ATOM 1287 C C . ILE A 1 83 ? 39.475 27.209 -12.472 1.00 26.97 99 ILE A C 1
ATOM 1288 O O . ILE A 1 83 ? 39.188 28.201 -13.168 1.00 25.55 99 ILE A O 1
ATOM 1304 N N . ILE A 1 84 ? 39.319 27.214 -11.144 1.00 26.30 100 ILE A N 1
ATOM 1305 C CA . ILE A 1 84 ? 38.828 28.442 -10.496 1.00 27.90 100 ILE A CA 1
ATOM 1306 C C . ILE A 1 84 ? 39.859 29.547 -10.686 1.00 27.15 100 ILE A C 1
ATOM 1307 O O . ILE A 1 84 ? 41.053 29.338 -10.368 1.00 25.92 100 ILE A O 1
ATOM 1323 N N . PRO A 1 85 ? 39.470 30.723 -11.179 1.00 27.08 101 PRO A N 1
ATOM 1324 C CA . PRO A 1 85 ? 40.458 31.779 -11.414 1.00 26.09 101 PRO A CA 1
ATOM 1325 C C . PRO A 1 85 ? 41.249 32.089 -10.151 1.00 26.08 101 PRO A C 1
ATOM 1326 O O . PRO A 1 85 ? 40.697 32.162 -9.056 1.00 24.09 101 PRO A O 1
ATOM 1337 N N . THR A 1 86 ? 42.558 32.265 -10.336 1.00 20.59 102 THR A N 1
ATOM 1338 C CA . THR A 1 86 ? 43.601 32.516 -9.343 1.00 24.38 102 THR A CA 1
ATOM 1339 C C . THR A 1 86 ? 44.035 31.251 -8.600 1.00 28.21 102 THR A C 1
ATOM 1340 O O . THR A 1 86 ? 44.944 31.339 -7.805 1.00 26.20 102 THR A O 1
ATOM 1351 N N . SER A 1 87 ? 43.468 30.080 -8.876 1.00 29.56 103 SER A N 1
ATOM 1352 C CA . SER A 1 87 ? 43.963 28.872 -8.239 1.00 18.05 103 SER A CA 1
ATOM 1353 C C . SER A 1 87 ? 45.422 28.612 -8.611 1.00 26.82 103 SER A C 1
ATOM 1354 O O . SER A 1 87 ? 45.904 29.066 -9.648 1.00 20.31 103 SER A O 1
ATOM 1362 N N . MET A 1 88 ? 46.134 27.891 -7.733 1.00 22.81 104 MET A N 1
ATOM 1363 C CA . MET A 1 88 ? 47.484 27.419 -8.046 1.00 26.71 104 MET A CA 1
ATOM 1364 C C . MET A 1 88 ? 47.456 26.497 -9.252 1.00 24.97 104 MET A C 1
ATOM 1365 O O . MET A 1 88 ? 46.446 25.873 -9.559 1.00 25.80 104 MET A O 1
ATOM 1379 N N . THR A 1 89 ? 48.588 26.409 -9.947 1.00 29.87 105 THR A N 1
ATOM 1380 C CA . THR A 1 89 ? 48.712 25.325 -10.899 1.00 31.68 105 THR A CA 1
ATOM 1381 C C . THR A 1 89 ? 48.896 24.030 -10.142 1.00 29.30 105 THR A C 1
ATOM 1382 O O . THR A 1 89 ? 49.349 24.009 -8.992 1.00 23.00 105 THR A O 1
ATOM 1393 N N . LEU A 1 90 ? 48.550 22.936 -10.808 1.00 23.77 106 LEU A N 1
ATOM 1394 C CA . LEU A 1 90 ? 48.767 21.628 -10.193 1.00 28.94 106 LEU A CA 1
ATOM 1395 C C . LEU A 1 90 ? 50.258 21.363 -9.985 1.00 22.15 106 LEU A C 1
ATOM 1396 O O . LEU A 1 90 ? 50.663 20.808 -8.965 1.00 24.30 106 LEU A O 1
ATOM 1412 N N . ASP A 1 91 ? 51.090 21.773 -10.939 1.00 21.74 107 ASP A N 1
ATOM 1413 C CA . ASP A 1 91 ? 52.541 21.673 -10.767 1.00 25.50 107 ASP A CA 1
ATOM 1414 C C . ASP A 1 91 ? 52.969 22.313 -9.447 1.00 28.51 107 ASP A C 1
ATOM 1415 O O . ASP A 1 91 ? 53.706 21.710 -8.659 1.00 22.97 107 ASP A O 1
ATOM 1424 N N . ASN A 1 92 ? 52.493 23.534 -9.175 1.00 27.90 108 ASN A N 1
ATOM 1425 C CA . ASN A 1 92 ? 52.922 24.227 -7.955 1.00 21.13 108 ASN A CA 1
ATOM 1426 C C . ASN A 1 92 ? 52.265 23.661 -6.704 1.00 23.44 108 ASN A C 1
ATOM 1427 O O . ASN A 1 92 ? 52.900 23.606 -5.644 1.00 27.25 108 ASN A O 1
ATOM 1438 N N . ALA A 1 93 ? 50.992 23.279 -6.781 1.00 25.89 109 ALA A N 1
ATOM 1439 C CA . ALA A 1 93 ? 50.340 22.706 -5.601 1.00 22.50 109 ALA A CA 1
ATOM 1440 C C . ALA A 1 93 ? 51.011 21.389 -5.209 1.00 24.73 109 ALA A C 1
ATOM 1441 O O . ALA A 1 93 ? 51.329 21.169 -4.036 1.00 23.38 109 ALA A O 1
ATOM 1448 N N . ALA A 1 94 ? 51.293 20.543 -6.200 1.00 25.26 110 ALA A N 1
ATOM 1449 C CA . ALA A 1 94 ? 51.923 19.237 -5.964 1.00 28.23 110 ALA A CA 1
ATOM 1450 C C . ALA A 1 94 ? 53.323 19.375 -5.379 1.00 21.82 110 ALA A C 1
ATOM 1451 O O . ALA A 1 94 ? 53.715 18.595 -4.504 1.00 20.55 110 ALA A O 1
ATOM 1458 N N . ARG A 1 95 ? 54.101 20.335 -5.884 1.00 25.10 111 ARG A N 1
ATOM 1459 C CA . ARG A 1 95 ? 55.436 20.577 -5.370 1.00 24.51 111 ARG A CA 1
ATOM 1460 C C . ARG A 1 95 ? 55.377 20.955 -3.894 1.00 24.57 111 ARG A C 1
ATOM 1461 O O . ARG A 1 95 ? 56.143 20.438 -3.080 1.00 24.68 111 ARG A O 1
ATOM 1482 N N . GLU A 1 96 ? 54.466 21.858 -3.528 1.00 22.34 112 GLU A N 1
ATOM 1483 C CA . GLU A 1 96 ? 54.359 22.252 -2.127 1.00 19.89 112 GLU A CA 1
ATOM 1484 C C . GLU A 1 96 ? 53.907 21.090 -1.238 1.00 18.95 112 GLU A C 1
ATOM 1485 O O . GLU A 1 96 ? 54.407 20.926 -0.111 1.00 23.23 112 GLU A O 1
ATOM 1497 N N . LEU A 1 97 ? 52.949 20.289 -1.710 1.00 22.96 113 LEU A N 1
ATOM 1498 C CA . LEU A 1 97 ? 52.463 19.153 -0.926 1.00 21.03 113 LEU A CA 1
ATOM 1499 C C . LEU A 1 97 ? 53.518 18.060 -0.784 1.00 24.43 113 LEU A C 1
ATOM 1500 O O . LEU A 1 97 ? 53.645 17.457 0.287 1.00 24.82 113 LEU A O 1
ATOM 1516 N N . TYR A 1 98 ? 54.233 17.731 -1.865 1.00 21.03 114 TYR A N 1
ATOM 1517 C CA . TYR A 1 98 ? 55.252 16.696 -1.753 1.00 23.87 114 TYR A CA 1
ATOM 1518 C C . TYR A 1 98 ? 56.425 17.181 -0.916 1.00 26.61 114 TYR A C 1
ATOM 1519 O O . TYR A 1 98 ? 56.981 16.399 -0.136 1.00 24.61 114 TYR A O 1
ATOM 1537 N N . LEU A 1 99 ? 56.762 18.473 -0.994 1.00 25.22 115 LEU A N 1
ATOM 1538 C CA . LEU A 1 99 ? 57.785 19.003 -0.101 1.00 27.49 115 LEU A CA 1
ATOM 1539 C C . LEU A 1 99 ? 57.353 18.853 1.344 1.00 27.00 115 LEU A C 1
ATOM 1540 O O . LEU A 1 99 ? 58.154 18.469 2.207 1.00 28.41 115 LEU A O 1
ATOM 1556 N N . GLY A 1 100 ? 56.079 19.120 1.619 1.00 21.78 116 GLY A N 1
ATOM 1557 C CA . GLY A 1 100 ? 55.599 19.074 2.989 1.00 26.95 116 GLY A CA 1
ATOM 1558 C C . GLY A 1 100 ? 55.559 17.672 3.567 1.00 26.29 116 GLY A C 1
ATOM 1559 O O . GLY A 1 100 ? 55.969 17.458 4.710 1.00 19.18 116 GLY A O 1
ATOM 1563 N N . ALA A 1 101 ? 55.060 16.698 2.800 1.00 19.41 117 ALA A N 1
ATOM 1564 C CA . ALA A 1 101 ? 55.068 15.326 3.296 1.00 23.82 117 ALA A CA 1
ATOM 1565 C C . ALA A 1 101 ? 56.494 14.836 3.485 1.00 24.69 117 ALA A C 1
ATOM 1566 O O . ALA A 1 101 ? 56.781 14.106 4.439 1.00 23.14 117 ALA A O 1
ATOM 1573 N N . CYS A 1 102 ? 57.405 15.233 2.583 1.00 24.29 118 CYS A N 1
ATOM 1574 C CA . CYS A 1 102 ? 58.787 14.753 2.639 1.00 24.04 118 CYS A CA 1
ATOM 1575 C C . CYS A 1 102 ? 59.561 15.391 3.803 1.00 26.47 118 CYS A C 1
ATOM 1576 O O . CYS A 1 102 ? 60.091 14.682 4.669 1.00 27.16 118 CYS A O 1
ATOM 1583 N N . ARG A 1 103 ? 59.573 16.724 3.872 1.00 21.05 119 ARG A N 1
ATOM 1584 C CA . ARG A 1 103 ? 60.430 17.503 4.753 1.00 26.44 119 ARG A CA 1
ATOM 1585 C C . ARG A 1 103 ? 59.687 18.240 5.858 1.00 25.65 119 ARG A C 1
ATOM 1586 O O . ARG A 1 103 ? 60.327 18.725 6.803 1.00 21.30 119 ARG A O 1
ATOM 1607 N N . GLY A 1 104 ? 58.366 18.327 5.779 1.00 20.37 120 GLY A N 1
ATOM 1608 C CA . GLY A 1 104 ? 57.638 19.312 6.522 1.00 18.30 120 GLY A CA 1
ATOM 1609 C C . GLY A 1 104 ? 57.266 18.880 7.922 1.00 20.33 120 GLY A C 1
ATOM 1610 O O . GLY A 1 104 ? 57.084 17.704 8.213 1.00 18.77 120 GLY A O 1
ATOM 1614 N N . ASP A 1 105 ? 57.188 19.878 8.791 1.00 23.26 121 ASP A N 1
ATOM 1615 C CA . ASP A 1 105 ? 56.445 19.793 10.045 1.00 19.51 121 ASP A CA 1
ATOM 1616 C C . ASP A 1 105 ? 55.026 20.184 9.692 1.00 21.57 121 ASP A C 1
ATOM 1617 O O . ASP A 1 105 ? 54.748 21.357 9.441 1.00 18.98 121 ASP A O 1
ATOM 1626 N N . VAL A 1 106 ? 54.147 19.200 9.590 1.00 23.63 122 VAL A N 1
ATOM 1627 C CA . VAL A 1 106 ? 52.850 19.400 8.959 1.00 19.95 122 VAL A CA 1
ATOM 1628 C C . VAL A 1 106 ? 51.725 19.133 9.939 1.00 22.64 122 VAL A C 1
ATOM 1629 O O . VAL A 1 106 ? 51.852 18.349 10.892 1.00 18.44 122 VAL A O 1
ATOM 1642 N N . ARG A 1 107 ? 50.574 19.740 9.630 1.00 19.15 123 ARG A N 1
ATOM 1643 C CA . ARG A 1 107 ? 49.314 19.456 10.315 1.00 17.77 123 ARG A CA 1
ATOM 1644 C C . ARG A 1 107 ? 48.176 19.451 9.294 1.00 17.08 123 ARG A C 1
ATOM 1645 O O . ARG A 1 107 ? 48.282 20.044 8.219 1.00 20.33 123 ARG A O 1
ATOM 1666 N N . VAL A 1 108 ? 47.064 18.818 9.658 1.00 19.46 124 VAL A N 1
ATOM 1667 C CA . VAL A 1 108 ? 45.817 18.938 8.911 1.00 17.20 124 VAL A CA 1
ATOM 1668 C C . VAL A 1 108 ? 44.782 19.557 9.824 1.00 21.12 124 VAL A C 1
ATOM 1669 O O . VAL A 1 108 ? 44.421 18.962 10.851 1.00 21.39 124 VAL A O 1
ATOM 1682 N N . THR A 1 109 ? 44.290 20.738 9.443 1.00 16.85 125 THR A N 1
ATOM 1683 C CA . THR A 1 109 ? 43.432 21.534 10.301 1.00 19.56 125 THR A CA 1
ATOM 1684 C C . THR A 1 109 ? 42.228 22.090 9.551 1.00 22.23 125 THR A C 1
ATOM 1685 O O . THR A 1 109 ? 42.238 22.195 8.314 1.00 20.84 125 THR A O 1
ATOM 1696 N N . PRO A 1 110 ? 41.186 22.488 10.280 1.00 17.78 126 PRO A N 1
ATOM 1697 C CA . PRO A 1 110 ? 40.030 23.113 9.622 1.00 26.23 126 PRO A CA 1
ATOM 1698 C C . PRO A 1 110 ? 40.414 24.431 8.974 1.00 25.72 126 PRO A C 1
ATOM 1699 O O . PRO A 1 110 ? 41.195 25.230 9.512 1.00 21.27 126 PRO A O 1
ATOM 1710 N N . THR A 1 111 ? 39.895 24.625 7.776 1.00 19.42 127 THR A N 1
ATOM 1711 C CA . THR A 1 111 ? 40.123 25.855 7.035 1.00 21.06 127 THR A CA 1
ATOM 1712 C C . THR A 1 111 ? 39.022 26.858 7.369 1.00 16.62 127 THR A C 1
ATOM 1713 O O . THR A 1 111 ? 37.841 26.513 7.299 1.00 23.90 127 THR A O 1
ATOM 1724 N N . PHE A 1 112 ? 39.413 28.104 7.655 1.00 17.45 128 PHE A N 1
ATOM 1725 C CA . PHE A 1 112 ? 38.437 29.164 7.883 1.00 20.74 128 PHE A CA 1
ATOM 1726 C C . PHE A 1 112 ? 37.577 29.393 6.641 1.00 23.52 128 PHE A C 1
ATOM 1727 O O . PHE A 1 112 ? 38.098 29.580 5.535 1.00 21.14 128 PHE A O 1
ATOM 1744 N N . VAL A 1 113 ? 36.262 29.427 6.839 1.00 19.38 129 VAL A N 1
ATOM 1745 C CA . VAL A 1 113 ? 35.317 29.868 5.823 1.00 20.08 129 VAL A CA 1
ATOM 1746 C C . VAL A 1 113 ? 34.260 30.748 6.484 1.00 22.40 129 VAL A C 1
ATOM 1747 O O . VAL A 1 113 ? 33.687 30.372 7.510 1.00 21.58 129 VAL A O 1
ATOM 1760 N N . GLY A 1 114 ? 33.927 31.864 5.834 1.00 21.94 130 GLY A N 1
ATOM 1761 C CA . GLY A 1 114 ? 32.924 32.785 6.329 1.00 27.30 130 GLY A CA 1
ATOM 1762 C C . GLY A 1 114 ? 32.300 33.546 5.182 1.00 25.34 130 GLY A C 1
ATOM 1763 O O . GLY A 1 114 ? 32.632 33.324 4.015 1.00 19.98 130 GLY A O 1
ATOM 1767 N N . ALA A 1 115 ? 31.422 34.489 5.532 1.00 25.05 131 ALA A N 1
ATOM 1768 C CA . ALA A 1 115 ? 30.656 35.231 4.531 1.00 22.02 131 ALA A CA 1
ATOM 1769 C C . ALA A 1 115 ? 29.923 36.387 5.216 1.00 24.25 131 ALA A C 1
ATOM 1770 O O . ALA A 1 115 ? 29.808 36.429 6.447 1.00 22.58 131 ALA A O 1
ATOM 1777 N N . ALA A 1 116 ? 29.403 37.315 4.387 1.00 22.80 132 ALA A N 1
ATOM 1778 C CA . ALA A 1 116 ? 28.641 38.455 4.871 1.00 23.35 132 ALA A CA 1
ATOM 1779 C C . ALA A 1 116 ? 27.242 38.061 5.324 1.00 31.23 132 ALA A C 1
ATOM 1780 O O . ALA A 1 116 ? 26.598 38.847 6.027 1.00 27.35 132 ALA A O 1
ATOM 1787 N N . ILE A 1 117 ? 26.782 36.855 4.982 1.00 23.95 133 ILE A N 1
ATOM 1788 C CA . ILE A 1 117 ? 25.538 36.293 5.501 1.00 23.52 133 ILE A CA 1
ATOM 1789 C C . ILE A 1 117 ? 25.883 34.906 6.005 1.00 23.69 133 ILE A C 1
ATOM 1790 O O . ILE A 1 117 ? 26.925 34.350 5.664 1.00 22.55 133 ILE A O 1
ATOM 1806 N N . VAL A 1 118 ? 24.985 34.331 6.803 1.00 24.24 134 VAL A N 1
ATOM 1807 C CA . VAL A 1 118 ? 25.199 32.987 7.338 1.00 25.51 134 VAL A CA 1
ATOM 1808 C C . VAL A 1 118 ? 24.913 31.989 6.226 1.00 20.13 134 VAL A C 1
ATOM 1809 O O . VAL A 1 118 ? 23.796 31.920 5.724 1.00 25.05 134 VAL A O 1
ATOM 1822 N N . GLY A 1 119 ? 25.884 31.159 5.888 1.00 28.06 135 GLY A N 1
ATOM 1823 C CA . GLY A 1 119 ? 25.614 30.152 4.896 1.00 27.69 135 GLY A CA 1
ATOM 1824 C C . GLY A 1 119 ? 24.969 28.938 5.533 1.00 33.18 135 GLY A C 1
ATOM 1825 O O . GLY A 1 119 ? 25.162 28.638 6.712 1.00 32.02 135 GLY A O 1
ATOM 1829 N N . LEU A 1 120 ? 24.197 28.223 4.727 1.00 24.61 136 LEU A N 1
ATOM 1830 C CA . LEU A 1 120 ? 23.544 27.008 5.183 1.00 24.80 136 LEU A CA 1
ATOM 1831 C C . LEU A 1 120 ? 24.522 25.832 5.092 1.00 25.09 136 LEU A C 1
ATOM 1832 O O . LEU A 1 120 ? 24.996 25.508 4.002 1.00 24.13 136 LEU A O 1
ATOM 1848 N N . VAL A 1 121 ? 24.788 25.169 6.225 1.00 21.39 137 VAL A N 1
ATOM 1849 C CA . VAL A 1 121 ? 25.680 24.013 6.255 1.00 21.69 137 VAL A CA 1
ATOM 1850 C C . VAL A 1 121 ? 24.930 22.738 5.906 1.00 21.71 137 VAL A C 1
ATOM 1851 O O . VAL A 1 121 ? 23.962 22.358 6.580 1.00 22.03 137 VAL A O 1
ATOM 1864 N N . GLY A 1 122 ? 25.452 22.008 4.923 1.00 23.38 138 GLY A N 1
ATOM 1865 C CA . GLY A 1 122 ? 24.868 20.749 4.519 1.00 23.63 138 GLY A CA 1
ATOM 1866 C C . GLY A 1 122 ? 25.911 19.901 3.833 1.00 25.12 138 GLY A C 1
ATOM 1867 O O . GLY A 1 122 ? 27.096 20.239 3.810 1.00 25.73 138 GLY A O 1
ATOM 1871 N N . ARG A 1 123 ? 25.458 18.792 3.264 1.00 27.71 139 ARG A N 1
ATOM 1872 C CA . ARG A 1 123 ? 26.319 17.919 2.476 1.00 24.96 139 ARG A CA 1
ATOM 1873 C C . ARG A 1 123 ? 25.604 17.638 1.171 1.00 19.09 139 ARG A C 1
ATOM 1874 O O . ARG A 1 123 ? 24.368 17.631 1.119 1.00 23.71 139 ARG A O 1
ATOM 1895 N N . THR A 1 124 ? 26.376 17.419 0.113 1.00 25.68 140 THR A N 1
ATOM 1896 C CA . THR A 1 124 ? 25.786 17.154 -1.185 1.00 23.09 140 THR A CA 1
ATOM 1897 C C . THR A 1 124 ? 26.823 16.476 -2.061 1.00 23.98 140 THR A C 1
ATOM 1898 O O . THR A 1 124 ? 28.029 16.678 -1.894 1.00 22.57 140 THR A O 1
ATOM 1909 N N . ASP A 1 125 ? 26.334 15.718 -3.035 1.00 28.91 141 ASP A N 1
ATOM 1910 C CA . ASP A 1 125 ? 27.172 15.203 -4.105 1.00 41.33 141 ASP A CA 1
ATOM 1911 C C . ASP A 1 125 ? 27.050 16.048 -5.365 1.00 35.30 141 ASP A C 1
ATOM 1912 O O . ASP A 1 125 ? 27.603 15.676 -6.404 1.00 35.87 141 ASP A O 1
ATOM 1921 N N . ALA A 1 126 ? 26.363 17.195 -5.294 1.00 28.35 142 ALA A N 1
ATOM 1922 C CA . ALA A 1 126 ? 26.124 17.992 -6.495 1.00 35.20 142 ALA A CA 1
ATOM 1923 C C . ALA A 1 126 ? 27.343 18.766 -6.950 1.00 40.46 142 ALA A C 1
ATOM 1924 O O . ALA A 1 126 ? 27.400 19.181 -8.115 1.00 38.30 142 ALA A O 1
ATOM 1931 N N . VAL A 1 127 ? 28.290 19.022 -6.058 1.00 28.99 143 VAL A N 1
ATOM 1932 C CA . VAL A 1 127 ? 29.427 19.850 -6.431 1.00 29.80 143 VAL A CA 1
ATOM 1933 C C . VAL A 1 127 ? 30.524 19.003 -7.057 1.00 35.23 143 VAL A C 1
ATOM 1934 O O . VAL A 1 127 ? 31.107 19.385 -8.074 1.00 35.99 143 VAL A O 1
ATOM 1947 N N . THR A 1 128 ? 30.799 17.836 -6.481 1.00 25.96 144 THR A N 1
ATOM 1948 C CA . THR A 1 128 ? 31.887 16.991 -6.945 1.00 32.93 144 THR A CA 1
ATOM 1949 C C . THR A 1 128 ? 31.445 15.649 -7.491 1.00 36.46 144 THR A C 1
ATOM 1950 O O . THR A 1 128 ? 32.274 14.935 -8.067 1.00 33.27 144 THR A O 1
ATOM 1961 N N . GLY A 1 129 ? 30.191 15.266 -7.319 1.00 35.35 145 GLY A N 1
ATOM 1962 C CA . GLY A 1 129 ? 29.772 13.925 -7.675 1.00 36.81 145 GLY A CA 1
ATOM 1963 C C . GLY A 1 129 ? 29.775 12.942 -6.526 1.00 30.65 145 GLY A C 1
ATOM 1964 O O . GLY A 1 129 ? 29.175 11.870 -6.648 1.00 31.86 145 GLY A O 1
ATOM 1968 N N . PHE A 1 130 ? 30.400 13.281 -5.401 1.00 37.65 146 PHE A N 1
ATOM 1969 C CA . PHE A 1 130 ? 30.326 12.463 -4.201 1.00 36.79 146 PHE A CA 1
ATOM 1970 C C . PHE A 1 130 ? 30.121 13.387 -3.003 1.00 30.97 146 PHE A C 1
ATOM 1971 O O . PHE A 1 130 ? 30.298 14.602 -3.087 1.00 31.44 146 PHE A O 1
ATOM 1988 N N . SER A 1 131 ? 29.744 12.804 -1.873 1.00 30.10 147 SER A N 1
ATOM 1989 C CA . SER A 1 131 ? 29.220 13.586 -0.762 1.00 23.63 147 SER A CA 1
ATOM 1990 C C . SER A 1 131 ? 30.352 14.337 -0.058 1.00 23.08 147 SER A C 1
ATOM 1991 O O . SER A 1 131 ? 31.350 13.735 0.364 1.00 29.85 147 SER A O 1
ATOM 1999 N N . VAL A 1 132 ? 30.208 15.662 0.044 1.00 21.16 148 VAL A N 1
ATOM 2000 C CA . VAL A 1 132 ? 31.120 16.514 0.795 1.00 21.52 148 VAL A CA 1
ATOM 2001 C C . VAL A 1 132 ? 30.298 17.569 1.524 1.00 24.32 148 VAL A C 1
ATOM 2002 O O . VAL A 1 132 ? 29.140 17.835 1.186 1.00 20.98 148 VAL A O 1
ATOM 2015 N N . LYS A 1 133 ? 30.910 18.162 2.543 1.00 22.81 149 LYS A N 1
ATOM 2016 C CA . LYS A 1 133 ? 30.317 19.300 3.227 1.00 20.71 149 LYS A CA 1
ATOM 2017 C C . LYS A 1 133 ? 30.308 20.515 2.301 1.00 23.22 149 LYS A C 1
ATOM 2018 O O . LYS A 1 133 ? 31.299 20.797 1.611 1.00 21.53 149 LYS A O 1
ATOM 2037 N N . VAL A 1 134 ? 29.192 21.252 2.294 1.00 22.64 150 VAL A N 1
ATOM 2038 C CA . VAL A 1 134 ? 29.130 22.533 1.598 1.00 22.49 150 VAL A CA 1
ATOM 2039 C C . VAL A 1 134 ? 28.414 23.581 2.433 1.00 29.20 150 VAL A C 1
ATOM 2040 O O . VAL A 1 134 ? 27.679 23.281 3.383 1.00 23.01 150 VAL A O 1
ATOM 2053 N N . LEU A 1 135 ? 28.683 24.835 2.076 1.00 20.07 151 LEU A N 1
ATOM 2054 C CA . LEU A 1 135 ? 27.805 25.949 2.402 1.00 22.67 151 LEU A CA 1
ATOM 2055 C C . LEU A 1 135 ? 26.959 26.275 1.187 1.00 24.40 151 LEU A C 1
ATOM 2056 O O . LEU A 1 135 ? 27.468 26.313 0.063 1.00 24.40 151 LEU A O 1
ATOM 2072 N N . THR A 1 136 ? 25.661 26.493 1.409 1.00 19.64 152 THR A N 1
ATOM 2073 C CA . THR A 1 136 ? 24.750 26.956 0.367 1.00 22.19 152 THR A CA 1
ATOM 2074 C C . THR A 1 136 ? 24.364 28.408 0.645 1.00 25.25 152 THR A C 1
ATOM 2075 O O . THR A 1 136 ? 23.889 28.736 1.742 1.00 26.13 152 THR A O 1
ATOM 2086 N N . PHE A 1 137 ? 24.576 29.271 -0.338 1.00 24.06 153 PHE A N 1
ATOM 2087 C CA . PHE A 1 137 ? 24.174 30.674 -0.267 1.00 19.89 153 PHE A CA 1
ATOM 2088 C C . PHE A 1 137 ? 23.046 30.927 -1.253 1.00 19.97 153 PHE A C 1
ATOM 2089 O O . PHE A 1 137 ? 23.191 30.677 -2.455 1.00 25.67 153 PHE A O 1
ATOM 2106 N N . SER A 1 138 ? 21.912 31.393 -0.728 1.00 21.89 154 SER A N 1
ATOM 2107 C CA . SER A 1 138 ? 20.698 31.606 -1.502 1.00 21.37 154 SER A CA 1
ATOM 2108 C C . SER A 1 138 ? 20.596 32.983 -2.134 1.00 24.90 154 SER A C 1
ATOM 2109 O O . SER A 1 138 ? 19.715 33.193 -2.980 1.00 22.74 154 SER A O 1
ATOM 2117 N N . SER A 1 139 ? 21.473 33.910 -1.785 1.00 21.24 155 SER A N 1
ATOM 2118 C CA . SER A 1 139 ? 21.500 35.227 -2.412 1.00 23.82 155 SER A CA 1
ATOM 2119 C C . SER A 1 139 ? 22.955 35.628 -2.579 1.00 23.64 155 SER A C 1
ATOM 2120 O O . SER A 1 139 ? 23.831 35.058 -1.933 1.00 26.36 155 SER A O 1
ATOM 2128 N N . PRO A 1 140 ? 23.251 36.580 -3.458 1.00 23.70 156 PRO A N 1
ATOM 2129 C CA . PRO A 1 140 ? 24.671 36.871 -3.714 1.00 26.12 156 PRO A CA 1
ATOM 2130 C C . PRO A 1 140 ? 25.331 37.589 -2.534 1.00 27.63 156 PRO A C 1
ATOM 2131 O O . PRO A 1 140 ? 24.776 38.516 -1.951 1.00 28.60 156 PRO A O 1
ATOM 2142 N N . THR A 1 141 ? 26.547 37.171 -2.197 1.00 22.63 157 THR A N 1
ATOM 2143 C CA . THR A 1 141 ? 27.172 37.662 -0.979 1.00 23.45 157 THR A CA 1
ATOM 2144 C C . THR A 1 141 ? 28.690 37.600 -1.144 1.00 21.97 157 THR A C 1
ATOM 2145 O O . THR A 1 141 ? 29.213 37.108 -2.145 1.00 26.00 157 THR A O 1
ATOM 2156 N N . ILE A 1 142 ? 29.384 38.171 -0.182 1.00 20.01 158 ILE A N 1
ATOM 2157 C CA . ILE A 1 142 ? 30.830 38.056 -0.085 1.00 22.04 158 ILE A CA 1
ATOM 2158 C C . ILE A 1 142 ? 31.134 36.774 0.659 1.00 25.41 158 ILE A C 1
ATOM 2159 O O . ILE A 1 142 ? 30.586 36.533 1.742 1.00 24.62 158 ILE A O 1
ATOM 2175 N N . VAL A 1 143 ? 32.000 35.954 0.085 1.00 20.65 159 VAL A N 1
ATOM 2176 C CA . VAL A 1 143 ? 32.455 34.707 0.703 1.00 17.00 159 VAL A CA 1
ATOM 2177 C C . VAL A 1 143 ? 33.965 34.794 0.882 1.00 19.82 159 VAL A C 1
ATOM 2178 O O . VAL A 1 143 ? 34.680 35.224 -0.040 1.00 23.23 159 VAL A O 1
ATOM 2191 N N . VAL A 1 144 ? 34.446 34.421 2.071 1.00 23.23 160 VAL A N 1
ATOM 2192 C CA . VAL A 1 144 ? 35.868 34.485 2.404 1.00 19.85 160 VAL A CA 1
ATOM 2193 C C . VAL A 1 144 ? 36.370 33.115 2.847 1.00 17.55 160 VAL A C 1
ATOM 2194 O O . VAL A 1 144 ? 35.685 32.383 3.572 1.00 21.01 160 VAL A O 1
ATOM 2207 N N . VAL A 1 145 ? 37.588 32.777 2.415 1.00 22.57 161 VAL A N 1
ATOM 2208 C CA . VAL A 1 145 ? 38.216 31.498 2.754 1.00 20.13 161 VAL A CA 1
ATOM 2209 C C . VAL A 1 145 ? 39.677 31.764 3.105 1.00 15.73 161 VAL A C 1
ATOM 2210 O O . VAL A 1 145 ? 40.368 32.527 2.414 1.00 16.71 161 VAL A O 1
ATOM 2223 N N . GLY A 1 146 ? 40.156 31.100 4.142 1.00 20.61 162 GLY A N 1
ATOM 2224 C CA . GLY A 1 146 ? 41.537 31.227 4.572 1.00 21.31 162 GLY A CA 1
ATOM 2225 C C . GLY A 1 146 ? 41.815 32.524 5.302 1.00 27.27 162 GLY A C 1
ATOM 2226 O O . GLY A 1 146 ? 40.973 33.431 5.354 1.00 25.47 162 GLY A O 1
ATOM 2230 N N . LEU A 1 147 ? 43.010 32.616 5.864 1.00 22.56 163 LEU A N 1
ATOM 2231 C CA . LEU A 1 147 ? 43.420 33.739 6.710 1.00 21.24 163 LEU A CA 1
ATOM 2232 C C . LEU A 1 147 ? 44.826 34.188 6.332 1.00 22.81 163 LEU A C 1
ATOM 2233 O O . LEU A 1 147 ? 45.697 33.349 6.046 1.00 20.90 163 LEU A O 1
ATOM 2249 N N . ASN A 1 148 ? 45.037 35.511 6.333 1.00 23.23 164 ASN A N 1
ATOM 2250 C CA . ASN A 1 148 ? 46.363 36.095 6.157 1.00 25.29 164 ASN A CA 1
ATOM 2251 C C . ASN A 1 148 ? 47.352 35.444 7.099 1.00 17.69 164 ASN A C 1
ATOM 2252 O O . ASN A 1 148 ? 47.055 35.263 8.284 1.00 24.68 164 ASN A O 1
ATOM 2263 N N . GLY A 1 149 ? 48.543 35.155 6.582 1.00 22.86 165 GLY A N 1
ATOM 2264 C CA . GLY A 1 149 ? 49.599 34.527 7.355 1.00 24.28 165 GLY A CA 1
ATOM 2265 C C . GLY A 1 149 ? 49.578 33.022 7.351 1.00 24.50 165 GLY A C 1
ATOM 2266 O O . GLY A 1 149 ? 50.477 32.398 7.929 1.00 22.87 165 GLY A O 1
ATOM 2270 N N . MET A 1 150 ? 48.571 32.412 6.746 1.00 18.04 166 MET A N 1
ATOM 2271 C CA . MET A 1 150 ? 48.499 30.971 6.704 1.00 20.11 166 MET A CA 1
ATOM 2272 C C . MET A 1 150 ? 49.692 30.395 5.941 1.00 20.71 166 MET A C 1
ATOM 2273 O O . MET A 1 150 ? 50.330 31.060 5.110 1.00 18.81 166 MET A O 1
ATOM 2287 N N . SER A 1 151 ? 49.967 29.124 6.215 1.00 20.65 167 SER A N 1
ATOM 2288 C CA . SER A 1 151 ? 51.103 28.429 5.602 1.00 22.30 167 SER A CA 1
ATOM 2289 C C . SER A 1 151 ? 50.651 27.004 5.324 1.00 21.97 167 SER A C 1
ATOM 2290 O O . SER A 1 151 ? 50.805 26.101 6.163 1.00 20.52 167 SER A O 1
ATOM 2298 N N . GLY A 1 152 ? 50.079 26.803 4.146 1.00 21.23 168 GLY A N 1
ATOM 2299 C CA . GLY A 1 152 ? 49.560 25.502 3.786 1.00 25.21 168 GLY A CA 1
ATOM 2300 C C . GLY A 1 152 ? 48.698 25.599 2.542 1.00 25.24 168 GLY A C 1
ATOM 2301 O O . GLY A 1 152 ? 48.626 26.646 1.882 1.00 24.63 168 GLY A O 1
ATOM 2305 N N . ILE A 1 153 ? 48.076 24.478 2.215 1.00 22.88 169 ILE A N 1
ATOM 2306 C CA . ILE A 1 153 ? 47.291 24.376 0.993 1.00 19.67 169 ILE A CA 1
ATOM 2307 C C . ILE A 1 153 ? 45.929 23.802 1.332 1.00 26.64 169 ILE A C 1
ATOM 2308 O O . ILE A 1 153 ? 45.807 22.867 2.137 1.00 19.67 169 ILE A O 1
ATOM 2324 N N . TYR A 1 154 ? 44.908 24.364 0.693 1.00 23.95 170 TYR A N 1
ATOM 2325 C CA . TYR A 1 154 ? 43.547 23.870 0.815 1.00 21.76 170 TYR A CA 1
ATOM 2326 C C . TYR A 1 154 ? 42.929 23.830 -0.581 1.00 24.06 170 TYR A C 1
ATOM 2327 O O . TYR A 1 154 ? 43.428 24.458 -1.512 1.00 19.58 170 TYR A O 1
ATOM 2345 N N . LYS A 1 155 ? 41.892 23.012 -0.734 1.00 20.05 171 LYS A N 1
ATOM 2346 C CA . LYS A 1 155 ? 41.170 22.873 -1.996 1.00 21.61 171 LYS A CA 1
ATOM 2347 C C . LYS A 1 155 ? 39.786 23.483 -1.885 1.00 19.30 171 LYS A C 1
ATOM 2348 O O . LYS A 1 155 ? 39.140 23.399 -0.826 1.00 19.89 171 LYS A O 1
ATOM 2367 N N . VAL A 1 156 ? 39.348 24.123 -2.978 1.00 20.08 172 VAL A N 1
ATOM 2368 C CA . VAL A 1 156 ? 38.006 24.682 -3.099 1.00 16.75 172 VAL A CA 1
ATOM 2369 C C . VAL A 1 156 ? 37.322 24.094 -4.322 1.00 17.22 172 VAL A C 1
ATOM 2370 O O . VAL A 1 156 ? 37.924 24.020 -5.396 1.00 19.74 172 VAL A O 1
ATOM 2383 N N . CYS A 1 157 ? 36.041 23.758 -4.184 1.00 19.21 173 CYS A N 1
ATOM 2384 C CA . CYS A 1 157 ? 35.208 23.383 -5.323 1.00 23.28 173 CYS A CA 1
ATOM 2385 C C . CYS A 1 157 ? 33.899 24.158 -5.242 1.00 25.18 173 CYS A C 1
ATOM 2386 O O . CYS A 1 157 ? 33.329 24.302 -4.151 1.00 25.11 173 CYS A O 1
ATOM 2393 N N . ILE A 1 158 ? 33.436 24.694 -6.387 1.00 24.35 174 ILE A N 1
ATOM 2394 C CA . ILE A 1 158 ? 32.230 25.517 -6.374 1.00 20.19 174 ILE A CA 1
ATOM 2395 C C . ILE A 1 158 ? 31.236 25.016 -7.410 1.00 28.69 174 ILE A C 1
ATOM 2396 O O . ILE A 1 158 ? 31.604 24.455 -8.450 1.00 24.68 174 ILE A O 1
ATOM 2412 N N . ALA A 1 159 ? 29.955 25.205 -7.093 1.00 26.22 175 ALA A N 1
ATOM 2413 C CA . ALA A 1 159 ? 28.855 25.139 -8.052 1.00 28.56 175 ALA A CA 1
ATOM 2414 C C . ALA A 1 159 ? 28.111 26.461 -7.847 1.00 27.16 175 ALA A C 1
ATOM 2415 O O . ALA A 1 159 ? 27.149 26.572 -7.085 1.00 22.17 175 ALA A O 1
ATOM 2422 N N . ALA A 1 160 ? 28.577 27.484 -8.520 1.00 30.04 176 ALA A N 1
ATOM 2423 C CA . ALA A 1 160 ? 28.076 28.829 -8.321 1.00 31.37 176 ALA A CA 1
ATOM 2424 C C . ALA A 1 160 ? 27.180 29.201 -9.490 1.00 30.91 176 ALA A C 1
ATOM 2425 O O . ALA A 1 160 ? 27.444 28.827 -10.637 1.00 28.57 176 ALA A O 1
ATOM 2432 N N . THR A 1 161 ? 26.105 29.926 -9.189 1.00 26.14 177 THR A N 1
ATOM 2433 C CA . THR A 1 161 ? 25.286 30.537 -10.227 1.00 28.90 177 THR A CA 1
ATOM 2434 C C . THR A 1 161 ? 25.666 31.989 -10.469 1.00 28.28 177 THR A C 1
ATOM 2435 O O . THR A 1 161 ? 25.244 32.571 -11.465 1.00 30.06 177 THR A O 1
ATOM 2446 N N . SER A 1 162 ? 26.452 32.584 -9.581 1.00 27.46 178 SER A N 1
ATOM 2447 C CA . SER A 1 162 ? 27.048 33.887 -9.841 1.00 26.55 178 SER A CA 1
ATOM 2448 C C . SER A 1 162 ? 28.279 34.015 -8.952 1.00 25.17 178 SER A C 1
ATOM 2449 O O . SER A 1 162 ? 28.415 33.323 -7.942 1.00 22.99 178 SER A O 1
ATOM 2457 N N . GLY A 1 163 ? 29.162 34.920 -9.314 1.00 25.20 179 GLY A N 1
ATOM 2458 C CA . GLY A 1 163 ? 30.273 35.263 -8.451 1.00 27.43 179 GLY A CA 1
ATOM 2459 C C . GLY A 1 163 ? 31.524 35.588 -9.239 1.00 27.37 179 GLY A C 1
ATOM 2460 O O . GLY A 1 163 ? 31.686 35.225 -10.406 1.00 24.58 179 GLY A O 1
ATOM 2464 N N . ASN A 1 164 ? 32.429 36.303 -8.584 1.00 24.94 180 ASN A N 1
ATOM 2465 C CA . ASN A 1 164 ? 33.677 36.681 -9.214 1.00 22.30 180 ASN A CA 1
ATOM 2466 C C . ASN A 1 164 ? 34.739 36.740 -8.126 1.00 30.38 180 ASN A C 1
ATOM 2467 O O . ASN A 1 164 ? 34.437 36.784 -6.931 1.00 26.55 180 ASN A O 1
ATOM 2478 N N . VAL A 1 165 ? 35.987 36.681 -8.557 1.00 27.50 181 VAL A N 1
ATOM 2479 C CA . VAL A 1 165 ? 37.148 36.882 -7.691 1.00 24.87 181 VAL A CA 1
ATOM 2480 C C . VAL A 1 165 ? 37.910 38.073 -8.260 1.00 31.49 181 VAL A C 1
ATOM 2481 O O . VAL A 1 165 ? 38.424 38.026 -9.390 1.00 28.89 181 VAL A O 1
ATOM 2494 N N . GLY A 1 166 ? 37.906 39.169 -7.512 1.00 30.04 182 GLY A N 1
ATOM 2495 C CA . GLY A 1 166 ? 38.545 40.396 -7.967 1.00 35.64 182 GLY A CA 1
ATOM 2496 C C . GLY A 1 166 ? 38.032 40.913 -9.292 1.00 36.48 182 GLY A C 1
ATOM 2497 O O . GLY A 1 166 ? 38.796 41.510 -10.055 1.00 37.79 182 GLY A O 1
ATOM 2501 N N . GLY A 1 167 ? 36.753 40.715 -9.581 1.00 29.11 183 GLY A N 1
ATOM 2502 C CA . GLY A 1 167 ? 36.173 41.105 -10.849 1.00 30.34 183 GLY A CA 1
ATOM 2503 C C . GLY A 1 167 ? 36.267 40.080 -11.966 1.00 37.80 183 GLY A C 1
ATOM 2504 O O . GLY A 1 167 ? 35.660 40.288 -13.026 1.00 34.40 183 GLY A O 1
ATOM 2508 N N . VAL A 1 168 ? 37.028 39.008 -11.791 1.00 39.48 184 VAL A N 1
ATOM 2509 C CA . VAL A 1 168 ? 37.102 37.927 -12.773 1.00 31.68 184 VAL A CA 1
ATOM 2510 C C . VAL A 1 168 ? 35.977 36.941 -12.477 1.00 31.10 184 VAL A C 1
ATOM 2511 O O . VAL A 1 168 ? 35.911 36.375 -11.384 1.00 29.88 184 VAL A O 1
ATOM 2524 N N . LYS A 1 169 ? 35.110 36.718 -13.452 1.00 25.73 185 LYS A N 1
ATOM 2525 C CA . LYS A 1 169 ? 33.976 35.838 -13.255 1.00 32.84 185 LYS A CA 1
ATOM 2526 C C . LYS A 1 169 ? 34.466 34.448 -12.886 1.00 30.19 185 LYS A C 1
ATOM 2527 O O . LYS A 1 169 ? 35.442 33.937 -13.446 1.00 31.33 185 LYS A O 1
ATOM 2546 N N . LEU A 1 170 ? 33.798 33.845 -11.921 1.00 26.26 186 LEU A N 1
ATOM 2547 C CA . LEU A 1 170 ? 34.197 32.516 -11.500 1.00 25.65 186 LEU A CA 1
ATOM 2548 C C . LEU A 1 170 ? 33.854 31.480 -12.565 1.00 24.89 186 LEU A C 1
ATOM 2549 O O . LEU A 1 170 ? 33.003 31.682 -13.436 1.00 27.08 186 LEU A O 1
ATOM 2565 N N . ILE A 1 171 ? 34.573 30.362 -12.510 1.00 27.97 187 ILE A N 1
ATOM 2566 C CA . ILE A 1 171 ? 34.321 29.205 -13.364 1.00 28.29 187 ILE A CA 1
ATOM 2567 C C . ILE A 1 171 ? 34.095 28.006 -12.450 1.00 21.82 187 ILE A C 1
ATOM 2568 O O . ILE A 1 171 ? 34.872 27.773 -11.518 1.00 28.09 187 ILE A O 1
ATOM 2584 N N . ASN A 1 172 ? 33.019 27.263 -12.677 1.00 25.04 188 ASN A N 1
ATOM 2585 C CA . ASN A 1 172 ? 32.716 26.161 -11.763 1.00 24.62 188 ASN A CA 1
ATOM 2586 C C . ASN A 1 172 ? 33.709 25.018 -11.937 1.00 31.55 188 ASN A C 1
ATOM 2587 O O . ASN A 1 172 ? 34.139 24.711 -13.048 1.00 25.77 188 ASN A O 1
ATOM 2598 N N . GLY A 1 173 ? 34.051 24.369 -10.825 1.00 27.73 189 GLY A N 1
ATOM 2599 C CA . GLY A 1 173 ? 35.128 23.414 -10.815 1.00 29.04 189 GLY A CA 1
ATOM 2600 C C . GLY A 1 173 ? 35.911 23.619 -9.537 1.00 22.16 189 GLY A C 1
ATOM 2601 O O . GLY A 1 173 ? 35.352 24.108 -8.556 1.00 24.33 189 GLY A O 1
ATOM 2605 N N . CYS A 1 174 ? 37.203 23.306 -9.538 1.00 21.67 190 CYS A N 1
ATOM 2606 C CA . CYS A 1 174 ? 37.977 23.325 -8.306 1.00 25.90 190 CYS A CA 1
ATOM 2607 C C . CYS A 1 174 ? 39.254 24.128 -8.474 1.00 25.50 190 CYS A C 1
ATOM 2608 O O . CYS A 1 174 ? 39.646 24.512 -9.579 1.00 24.80 190 CYS A O 1
ATOM 2615 N N . GLY A 1 175 ? 39.896 24.394 -7.338 1.00 24.06 191 GLY A N 1
ATOM 2616 C CA . GLY A 1 175 ? 41.215 24.987 -7.343 1.00 20.55 191 GLY A CA 1
ATOM 2617 C C . GLY A 1 175 ? 41.911 24.767 -6.027 1.00 21.87 191 GLY A C 1
ATOM 2618 O O . GLY A 1 175 ? 41.273 24.511 -5.003 1.00 22.18 191 GLY A O 1
ATOM 2622 N N . TYR A 1 176 ? 43.236 24.855 -6.068 1.00 24.98 192 TYR A N 1
ATOM 2623 C CA . TYR A 1 176 ? 44.072 24.794 -4.876 1.00 23.84 192 TYR A CA 1
ATOM 2624 C C . TYR A 1 176 ? 44.569 26.185 -4.520 1.00 29.41 192 TYR A C 1
ATOM 2625 O O . TYR A 1 176 ? 44.907 26.981 -5.405 1.00 24.68 192 TYR A O 1
ATOM 2643 N N . PHE A 1 177 ? 44.592 26.488 -3.218 1.00 23.69 193 PHE A N 1
ATOM 2644 C CA . PHE A 1 177 ? 45.023 27.802 -2.771 1.00 18.60 193 PHE A CA 1
ATOM 2645 C C . PHE A 1 177 ? 45.950 27.662 -1.573 1.00 27.18 193 PHE A C 1
ATOM 2646 O O . PHE A 1 177 ? 45.837 26.731 -0.767 1.00 23.03 193 PHE A O 1
ATOM 2663 N N . ASN A 1 178 ? 46.900 28.580 -1.495 1.00 25.71 194 ASN A N 1
ATOM 2664 C CA . ASN A 1 178 ? 47.768 28.660 -0.337 1.00 22.38 194 ASN A CA 1
ATOM 2665 C C . ASN A 1 178 ? 47.773 30.072 0.225 1.00 25.32 194 ASN A C 1
ATOM 2666 O O . ASN A 1 178 ? 48.674 30.424 0.983 1.00 21.23 194 ASN A O 1
ATOM 2677 N N . THR A 1 179 ? 46.763 30.866 -0.119 1.00 23.79 195 THR A N 1
ATOM 2678 C CA . THR A 1 179 ? 46.553 32.212 0.384 1.00 23.60 195 THR A CA 1
ATOM 2679 C C . THR A 1 179 ? 45.065 32.366 0.654 1.00 28.19 195 THR A C 1
ATOM 2680 O O . THR A 1 179 ? 44.254 31.608 0.117 1.00 26.93 195 THR A O 1
ATOM 2691 N N . PRO A 1 180 ? 44.671 33.353 1.458 1.00 23.26 196 PRO A N 1
ATOM 2692 C CA . PRO A 1 180 ? 43.232 33.612 1.640 1.00 24.03 196 PRO A CA 1
ATOM 2693 C C . PRO A 1 180 ? 42.587 34.039 0.341 1.00 22.13 196 PRO A C 1
ATOM 2694 O O . PRO A 1 180 ? 43.226 34.612 -0.533 1.00 25.60 196 PRO A O 1
ATOM 2705 N N . LEU A 1 181 ? 41.290 33.802 0.226 1.00 28.55 197 LEU A N 1
ATOM 2706 C CA . LEU A 1 181 ? 40.602 34.257 -0.964 1.00 24.18 197 LEU A CA 1
ATOM 2707 C C . LEU A 1 181 ? 39.292 34.946 -0.574 1.00 30.07 197 LEU A C 1
ATOM 2708 O O . LEU A 1 181 ? 38.761 34.771 0.527 1.00 22.75 197 LEU A O 1
ATOM 2724 N N . ARG A 1 182 ? 38.789 35.755 -1.498 1.00 22.32 198 ARG A N 1
ATOM 2725 C CA . ARG A 1 182 ? 37.517 36.456 -1.342 1.00 22.22 198 ARG A CA 1
ATOM 2726 C C . ARG A 1 182 ? 36.756 36.342 -2.654 1.00 22.93 198 ARG A C 1
ATOM 2727 O O . ARG A 1 182 ? 37.284 36.715 -3.710 1.00 25.11 198 ARG A O 1
ATOM 2748 N N . PHE A 1 183 ? 35.525 35.826 -2.585 1.00 20.83 199 PHE A N 1
ATOM 2749 C CA . PHE A 1 183 ? 34.594 35.848 -3.706 1.00 17.79 199 PHE A CA 1
ATOM 2750 C C . PHE A 1 183 ? 33.533 36.917 -3.472 1.00 23.56 199 PHE A C 1
ATOM 2751 O O . PHE A 1 183 ? 32.959 37.002 -2.385 1.00 22.82 199 PHE A O 1
ATOM 2768 N N . ASP A 1 184 ? 33.236 37.687 -4.508 1.00 22.28 200 ASP A N 1
ATOM 2769 C CA . ASP A 1 184 ? 32.171 38.677 -4.456 1.00 24.20 200 ASP A CA 1
ATOM 2770 C C . ASP A 1 184 ? 30.999 38.200 -5.304 1.00 25.91 200 ASP A C 1
ATOM 2771 O O . ASP A 1 184 ? 31.184 37.469 -6.276 1.00 24.25 200 ASP A O 1
ATOM 2780 N N . ASN A 1 185 ? 29.787 38.615 -4.911 1.00 22.37 201 ASN A N 1
ATOM 2781 C CA . ASN A 1 185 ? 28.572 38.353 -5.684 1.00 22.40 201 ASN A CA 1
ATOM 2782 C C . ASN A 1 185 ? 28.322 36.849 -5.799 1.00 24.89 201 ASN A C 1
ATOM 2783 O O . ASN A 1 185 ? 27.817 36.353 -6.809 1.00 25.86 201 ASN A O 1
ATOM 2794 N N . PHE A 1 186 ? 28.715 36.109 -4.776 1.00 22.40 202 PHE A N 1
ATOM 2795 C CA . PHE A 1 186 ? 28.695 34.658 -4.829 1.00 23.53 202 PHE A CA 1
ATOM 2796 C C . PHE A 1 186 ? 27.337 34.115 -4.427 1.00 25.20 202 PHE A C 1
ATOM 2797 O O . PHE A 1 186 ? 26.838 34.397 -3.333 1.00 24.49 202 PHE A O 1
ATOM 2814 N N . GLN A 1 187 ? 26.782 33.278 -5.287 1.00 19.92 203 GLN A N 1
ATOM 2815 C CA . GLN A 1 187 ? 25.577 32.542 -4.955 1.00 20.66 203 GLN A CA 1
ATOM 2816 C C . GLN A 1 187 ? 25.735 31.123 -5.444 1.00 21.09 203 GLN A C 1
ATOM 2817 O O . GLN A 1 187 ? 26.132 30.900 -6.596 1.00 24.24 203 GLN A O 1
ATOM 2831 N N . GLY A 1 188 ? 25.386 30.175 -4.578 1.00 22.02 204 GLY A N 1
ATOM 2832 C CA . GLY A 1 188 ? 25.500 28.773 -4.902 1.00 23.65 204 GLY A CA 1
ATOM 2833 C C . GLY A 1 188 ? 26.143 27.996 -3.777 1.00 27.54 204 GLY A C 1
ATOM 2834 O O . GLY A 1 188 ? 26.001 28.346 -2.602 1.00 21.18 204 GLY A O 1
ATOM 2838 N N . GLN A 1 189 ? 26.848 26.933 -4.121 1.00 19.19 205 GLN A N 1
ATOM 2839 C CA . GLN A 1 189 ? 27.438 26.051 -3.132 1.00 22.97 205 GLN A CA 1
ATOM 2840 C C . GLN A 1 189 ? 28.952 26.083 -3.231 1.00 23.79 205 GLN A C 1
ATOM 2841 O O . GLN A 1 189 ? 29.523 26.193 -4.333 1.00 22.28 205 GLN A O 1
ATOM 2855 N N . ILE A 1 190 ? 29.589 25.988 -2.066 1.00 21.81 206 ILE A N 1
ATOM 2856 C CA . ILE A 1 190 ? 31.046 25.988 -1.962 1.00 23.83 206 ILE A CA 1
ATOM 2857 C C . ILE A 1 190 ? 31.503 24.890 -1.003 1.00 19.10 206 ILE A C 1
ATOM 2858 O O . ILE A 1 190 ? 31.020 24.785 0.133 1.00 24.85 206 ILE A O 1
ATOM 2874 N N . TYR A 1 191 ? 32.426 24.057 -1.492 1.00 21.80 207 TYR A N 1
ATOM 2875 C CA . TYR A 1 191 ? 33.177 23.071 -0.718 1.00 20.97 207 TYR A CA 1
ATOM 2876 C C . TYR A 1 191 ? 34.586 23.600 -0.454 1.00 18.57 207 TYR A C 1
ATOM 2877 O O . TYR A 1 191 ? 35.258 24.111 -1.364 1.00 20.92 207 TYR A O 1
ATOM 2895 N N . VAL A 1 192 ? 35.031 23.462 0.785 1.00 17.03 208 VAL A N 1
ATOM 2896 C CA . VAL A 1 192 ? 36.371 23.859 1.199 1.00 19.18 208 VAL A CA 1
ATOM 2897 C C . VAL A 1 192 ? 36.981 22.706 2.000 1.00 20.77 208 VAL A C 1
ATOM 2898 O O . VAL A 1 192 ? 36.414 22.286 3.015 1.00 18.65 208 VAL A O 1
ATOM 2911 N N . SER A 1 193 ? 38.115 22.185 1.543 1.00 21.88 209 SER A N 1
ATOM 2912 C CA . SER A 1 193 ? 38.790 21.136 2.299 1.00 25.14 209 SER A CA 1
ATOM 2913 C C . SER A 1 193 ? 39.527 21.708 3.507 1.00 25.13 209 SER A C 1
ATOM 2914 O O . SER A 1 193 ? 39.769 22.918 3.621 1.00 19.80 209 SER A O 1
ATOM 2922 N N . ASP A 1 194 ? 39.902 20.800 4.404 1.00 19.08 210 ASP A N 1
ATOM 2923 C CA . ASP A 1 194 ? 40.855 21.111 5.443 1.00 25.17 210 ASP A CA 1
ATOM 2924 C C . ASP A 1 194 ? 42.170 21.578 4.816 1.00 22.11 210 ASP A C 1
ATOM 2925 O O . ASP A 1 194 ? 42.429 21.398 3.612 1.00 19.47 210 ASP A O 1
ATOM 2934 N N . THR A 1 195 ? 42.985 22.237 5.643 1.00 21.60 211 THR A N 1
ATOM 2935 C CA . THR A 1 195 ? 44.294 22.740 5.239 1.00 20.81 211 THR A CA 1
ATOM 2936 C C . THR A 1 195 ? 45.383 21.742 5.607 1.00 20.94 211 THR A C 1
ATOM 2937 O O . THR A 1 195 ? 45.442 21.263 6.752 1.00 19.40 211 THR A O 1
ATOM 2948 N N . PHE A 1 196 ? 46.206 21.404 4.617 1.00 18.88 212 PHE A N 1
ATOM 2949 C CA . PHE A 1 196 ? 47.463 20.683 4.822 1.00 19.01 212 PHE A CA 1
ATOM 2950 C C . PHE A 1 196 ? 48.493 21.772 5.129 1.00 21.33 212 PHE A C 1
ATOM 2951 O O . PHE A 1 196 ? 48.962 22.486 4.231 1.00 18.90 212 PHE A O 1
ATOM 2968 N N . GLU A 1 197 ? 48.727 21.994 6.417 1.00 18.21 213 GLU A N 1
ATOM 2969 C CA . GLU A 1 197 ? 49.657 23.007 6.880 1.00 19.97 213 GLU A CA 1
ATOM 2970 C C . GLU A 1 197 ? 51.087 22.519 6.711 1.00 22.61 213 GLU A C 1
ATOM 2971 O O . GLU A 1 197 ? 51.409 21.394 7.111 1.00 19.69 213 GLU A O 1
ATOM 2983 N N . VAL A 1 198 ? 51.943 23.369 6.127 1.00 20.40 214 VAL A N 1
ATOM 2984 C CA . VAL A 1 198 ? 53.367 23.082 5.979 1.00 17.88 214 VAL A CA 1
ATOM 2985 C C . VAL A 1 198 ? 54.135 24.232 6.618 1.00 20.76 214 VAL A C 1
ATOM 2986 O O . VAL A 1 198 ? 54.117 25.366 6.119 1.00 20.97 214 VAL A O 1
ATOM 2999 N N . ARG A 1 199 ? 54.812 23.941 7.720 1.00 20.33 215 ARG A N 1
ATOM 3000 C CA . ARG A 1 199 ? 55.509 24.960 8.476 1.00 20.35 215 ARG A CA 1
ATOM 3001 C C . ARG A 1 199 ? 57.018 24.815 8.248 1.00 19.99 215 ARG A C 1
ATOM 3002 O O . ARG A 1 199 ? 57.487 25.040 7.141 1.00 24.78 215 ARG A O 1
ATOM 3023 N N . GLY A 1 200 ? 57.794 24.470 9.254 1.00 19.01 216 GLY A N 1
ATOM 3024 C CA . GLY A 1 200 ? 59.197 24.247 9.029 1.00 18.64 216 GLY A CA 1
ATOM 3025 C C . GLY A 1 200 ? 59.413 23.017 8.155 1.00 22.46 216 GLY A C 1
ATOM 3026 O O . GLY A 1 200 ? 58.519 22.191 7.979 1.00 24.67 216 GLY A O 1
ATOM 3030 N N . THR A 1 201 ? 60.614 22.885 7.601 1.00 27.39 217 THR A N 1
ATOM 3031 C CA . THR A 1 201 ? 60.889 21.806 6.644 1.00 31.50 217 THR A CA 1
ATOM 3032 C C . THR A 1 201 ? 62.255 21.172 6.896 1.00 29.28 217 THR A C 1
ATOM 3033 O O . THR A 1 201 ? 63.044 20.958 5.973 1.00 25.08 217 THR A O 1
ATOM 3044 N N . LYS A 1 202 ? 62.548 20.830 8.152 1.00 20.55 218 LYS A N 1
ATOM 3045 C CA . LYS A 1 202 ? 63.803 20.154 8.466 1.00 23.35 218 LYS A CA 1
ATOM 3046 C C . LYS A 1 202 ? 63.599 18.681 8.829 1.00 22.64 218 LYS A C 1
ATOM 3047 O O . LYS A 1 202 ? 64.518 18.048 9.361 1.00 22.35 218 LYS A O 1
ATOM 3066 N N . ASN A 1 203 ? 62.412 18.122 8.584 1.00 19.20 219 ASN A N 1
ATOM 3067 C CA . ASN A 1 203 ? 62.299 16.675 8.629 1.00 21.42 219 ASN A CA 1
ATOM 3068 C C . ASN A 1 203 ? 62.857 16.106 7.323 1.00 24.78 219 ASN A C 1
ATOM 3069 O O . ASN A 1 203 ? 63.242 16.852 6.410 1.00 25.24 219 ASN A O 1
ATOM 3080 N N . LYS A 1 204 ? 62.944 14.779 7.244 1.00 24.20 220 LYS A N 1
ATOM 3081 C CA . LYS A 1 204 ? 63.713 14.142 6.174 1.00 26.68 220 LYS A CA 1
ATOM 3082 C C . LYS A 1 204 ? 62.995 12.939 5.578 1.00 29.01 220 LYS A C 1
ATOM 3083 O O . LYS A 1 204 ? 62.329 12.187 6.293 1.00 27.14 220 LYS A O 1
ATOM 3102 N N . CYS A 1 205 ? 63.192 12.714 4.272 1.00 26.99 221 CYS A N 1
ATOM 3103 C CA . CYS A 1 205 ? 62.511 11.599 3.624 1.00 25.14 221 CYS A CA 1
ATOM 3104 C C . CYS A 1 205 ? 63.328 11.022 2.474 1.00 25.40 221 CYS A C 1
ATOM 3105 O O . CYS A 1 205 ? 64.310 11.604 2.020 1.00 26.14 221 CYS A O 1
ATOM 3112 N N . VAL A 1 206 ? 62.865 9.862 2.003 1.00 24.35 222 VAL A N 1
ATOM 3113 C CA . VAL A 1 206 ? 63.111 9.348 0.665 1.00 24.09 222 VAL A CA 1
ATOM 3114 C C . VAL A 1 206 ? 61.793 9.421 -0.101 1.00 24.69 222 VAL A C 1
ATOM 3115 O O . VAL A 1 206 ? 60.730 9.103 0.440 1.00 25.64 222 VAL A O 1
ATOM 3128 N N . LEU A 1 207 ? 61.862 9.828 -1.361 1.00 25.59 223 LEU A N 1
ATOM 3129 C CA . LEU A 1 207 ? 60.695 9.892 -2.233 1.00 24.53 223 LEU A CA 1
ATOM 3130 C C . LEU A 1 207 ? 60.910 8.823 -3.306 1.00 31.99 223 LEU A C 1
ATOM 3131 O O . LEU A 1 207 ? 61.706 9.010 -4.231 1.00 30.87 223 LEU A O 1
ATOM 3147 N N . LEU A 1 208 ? 60.236 7.685 -3.144 1.00 29.11 224 LEU A N 1
ATOM 3148 C CA . LEU A 1 208 ? 60.311 6.596 -4.110 1.00 26.41 224 LEU A CA 1
ATOM 3149 C C . LEU A 1 208 ? 59.360 6.889 -5.256 1.00 28.24 224 LEU A C 1
ATOM 3150 O O . LEU A 1 208 ? 58.200 7.260 -5.039 1.00 26.96 224 LEU A O 1
ATOM 3166 N N . ARG A 1 209 ? 59.863 6.759 -6.474 1.00 30.24 225 ARG A N 1
ATOM 3167 C CA . ARG A 1 209 ? 59.028 6.942 -7.647 1.00 26.66 225 ARG A CA 1
ATOM 3168 C C . ARG A 1 209 ? 57.762 6.106 -7.567 1.00 31.58 225 ARG A C 1
ATOM 3169 O O . ARG A 1 209 ? 57.811 4.902 -7.308 1.00 28.79 225 ARG A O 1
ATOM 3190 N N . SER A 1 210 ? 56.637 6.755 -7.835 1.00 25.83 226 SER A N 1
ATOM 3191 C CA . SER A 1 210 ? 55.337 6.113 -8.014 1.00 32.43 226 SER A CA 1
ATOM 3192 C C . SER A 1 210 ? 54.986 6.202 -9.495 1.00 25.50 226 SER A C 1
ATOM 3193 O O . SER A 1 210 ? 54.752 7.292 -10.009 1.00 30.80 226 SER A O 1
ATOM 3201 N N . SER A 1 211 ? 54.956 5.064 -10.179 1.00 30.30 227 SER A N 1
ATOM 3202 C CA . SER A 1 211 ? 54.686 5.036 -11.608 1.00 29.17 227 SER A CA 1
ATOM 3203 C C . SER A 1 211 ? 53.212 4.729 -11.876 1.00 40.92 227 SER A C 1
ATOM 3204 O O . SER A 1 211 ? 52.567 3.999 -11.124 1.00 31.68 227 SER A O 1
ATOM 3212 N N . SER A 1 212 ? 52.688 5.285 -12.975 1.00 29.68 228 SER A N 1
ATOM 3213 C CA . SER A 1 212 ? 51.349 4.985 -13.467 1.00 29.95 228 SER A CA 1
ATOM 3214 C C . SER A 1 212 ? 51.404 3.970 -14.606 1.00 32.29 228 SER A C 1
ATOM 3215 O O . SER A 1 212 ? 52.472 3.477 -14.988 1.00 33.59 228 SER A O 1
ATOM 3223 N N . ASP A 1 213 ? 50.230 3.632 -15.154 1.00 34.02 229 ASP A N 1
ATOM 3224 C CA . ASP A 1 213 ? 50.216 2.719 -16.295 1.00 41.64 229 ASP A CA 1
ATOM 3225 C C . ASP A 1 213 ? 50.425 3.448 -17.613 1.00 43.30 229 ASP A C 1
ATOM 3226 O O . ASP A 1 213 ? 50.570 2.802 -18.652 1.00 37.32 229 ASP A O 1
ATOM 3235 N N . THR A 1 214 ? 50.470 4.762 -17.583 1.00 39.16 230 THR A N 1
ATOM 3236 C CA . THR A 1 214 ? 50.859 5.607 -18.700 1.00 37.25 230 THR A CA 1
ATOM 3237 C C . THR A 1 214 ? 51.900 6.576 -18.180 1.00 41.49 230 THR A C 1
ATOM 3238 O O . THR A 1 214 ? 52.190 6.609 -16.978 1.00 38.47 230 THR A O 1
ATOM 3249 N N . PRO A 1 215 ? 52.513 7.358 -19.063 1.00 41.91 231 PRO A N 1
ATOM 3250 C CA . PRO A 1 215 ? 53.478 8.353 -18.588 1.00 33.48 231 PRO A CA 1
ATOM 3251 C C . PRO A 1 215 ? 52.843 9.280 -17.563 1.00 32.32 231 PRO A C 1
ATOM 3252 O O . PRO A 1 215 ? 51.675 9.662 -17.674 1.00 32.08 231 PRO A O 1
ATOM 3263 N N . LEU A 1 216 ? 53.637 9.653 -16.566 1.00 36.69 232 LEU A N 1
ATOM 3264 C CA . LEU A 1 216 ? 53.137 10.471 -15.468 1.00 38.91 232 LEU A CA 1
ATOM 3265 C C . LEU A 1 216 ? 52.675 11.846 -15.949 1.00 43.72 232 LEU A C 1
ATOM 3266 O O . LEU A 1 216 ? 53.265 12.445 -16.850 1.00 35.23 232 LEU A O 1
ATOM 3282 N N . CYS A 1 217 ? 51.615 12.350 -15.329 1.00 36.74 233 CYS A N 1
ATOM 3283 C CA . CYS A 1 217 ? 51.243 13.744 -15.499 1.00 35.68 233 CYS A CA 1
ATOM 3284 C C . CYS A 1 217 ? 52.403 14.647 -15.075 1.00 35.58 233 CYS A C 1
ATOM 3285 O O . CYS A 1 217 ? 53.274 14.255 -14.289 1.00 29.32 233 CYS A O 1
ATOM 3292 N N . SER A 1 218 ? 52.376 15.897 -15.550 1.00 32.04 234 SER A N 1
ATOM 3293 C CA . SER A 1 218 ? 53.510 16.785 -15.326 1.00 27.97 234 SER A CA 1
ATOM 3294 C C . SER A 1 218 ? 53.725 17.069 -13.850 1.00 28.90 234 SER A C 1
ATOM 3295 O O . SER A 1 218 ? 54.872 17.137 -13.395 1.00 27.93 234 SER A O 1
ATOM 3303 N N . HIS A 1 219 ? 52.645 17.240 -13.079 1.00 27.14 235 HIS A N 1
ATOM 3304 C CA . HIS A 1 219 ? 52.825 17.704 -11.720 1.00 29.01 235 HIS A CA 1
ATOM 3305 C C . HIS A 1 219 ? 53.403 16.623 -10.817 1.00 28.63 235 HIS A C 1
ATOM 3306 O O . HIS A 1 219 ? 54.021 16.959 -9.800 1.00 27.42 235 HIS A O 1
ATOM 3320 N N . ILE A 1 220 ? 53.260 15.347 -11.174 1.00 28.32 236 ILE A N 1
ATOM 3321 C CA . ILE A 1 220 ? 53.938 14.284 -10.430 1.00 22.97 236 ILE A CA 1
ATOM 3322 C C . ILE A 1 220 ? 55.286 13.930 -11.064 1.00 25.34 236 ILE A C 1
ATOM 3323 O O . ILE A 1 220 ? 56.244 13.622 -10.349 1.00 28.20 236 ILE A O 1
ATOM 3339 N N . MET A 1 221 ? 55.390 13.974 -12.399 1.00 25.71 237 MET A N 1
ATOM 3340 C CA . MET A 1 221 ? 56.683 13.774 -13.046 1.00 28.95 237 MET A CA 1
ATOM 3341 C C . MET A 1 221 ? 57.752 14.672 -12.429 1.00 30.08 237 MET A C 1
ATOM 3342 O O . MET A 1 221 ? 58.881 14.239 -12.207 1.00 30.69 237 MET A O 1
ATOM 3356 N N . ARG A 1 222 ? 57.406 15.912 -12.118 1.00 26.16 238 ARG A N 1
ATOM 3357 C CA . ARG A 1 222 ? 58.363 16.870 -11.579 1.00 34.90 238 ARG A CA 1
ATOM 3358 C C . ARG A 1 222 ? 58.916 16.482 -10.208 1.00 31.09 238 ARG A C 1
ATOM 3359 O O . ARG A 1 222 ? 59.893 17.097 -9.773 1.00 32.25 238 ARG A O 1
ATOM 3380 N N . ASN A 1 223 ? 58.365 15.474 -9.521 1.00 29.69 239 ASN A N 1
ATOM 3381 C CA . ASN A 1 223 ? 58.995 15.065 -8.268 1.00 27.36 239 ASN A CA 1
ATOM 3382 C C . ASN A 1 223 ? 60.417 14.560 -8.503 1.00 23.62 239 ASN A C 1
ATOM 3383 O O . ASN A 1 223 ? 61.237 14.540 -7.573 1.00 32.54 239 ASN A O 1
ATOM 3394 N N . VAL A 1 224 ? 60.755 14.230 -9.745 1.00 27.06 240 VAL A N 1
ATOM 3395 C CA . VAL A 1 224 ? 62.111 13.787 -10.062 1.00 32.18 240 VAL A CA 1
ATOM 3396 C C . VAL A 1 224 ? 63.141 14.861 -9.754 1.00 33.49 240 VAL A C 1
ATOM 3397 O O . VAL A 1 224 ? 64.332 14.556 -9.623 1.00 34.78 240 VAL A O 1
ATOM 3410 N N . GLU A 1 225 ? 62.706 16.118 -9.640 1.00 33.83 241 GLU A N 1
ATOM 3411 C CA . GLU A 1 225 ? 63.589 17.253 -9.388 1.00 35.91 241 GLU A CA 1
ATOM 3412 C C . GLU A 1 225 ? 64.013 17.362 -7.933 1.00 34.77 241 GLU A C 1
ATOM 3413 O O . GLU A 1 225 ? 64.963 18.085 -7.642 1.00 33.18 241 GLU A O 1
ATOM 3425 N N . LEU A 1 226 ? 63.359 16.647 -7.023 1.00 31.88 242 LEU A N 1
ATOM 3426 C CA . LEU A 1 226 ? 63.685 16.751 -5.612 1.00 25.36 242 LEU A CA 1
ATOM 3427 C C . LEU A 1 226 ? 64.882 15.875 -5.284 1.00 29.95 242 LEU A C 1
ATOM 3428 O O . LEU A 1 226 ? 64.981 14.742 -5.761 1.00 29.89 242 LEU A O 1
ATOM 3444 N N . ASP A 1 227 ? 65.786 16.398 -4.444 1.00 29.78 243 ASP A N 1
ATOM 3445 C CA . ASP A 1 227 ? 66.996 15.644 -4.083 1.00 33.49 243 ASP A CA 1
ATOM 3446 C C . ASP A 1 227 ? 66.657 14.260 -3.536 1.00 29.23 243 ASP A C 1
ATOM 3447 O O . ASP A 1 227 ? 67.462 13.331 -3.645 1.00 30.73 243 ASP A O 1
ATOM 3456 N N . GLU A 1 228 ? 65.490 14.116 -2.898 1.00 25.55 244 GLU A N 1
ATOM 3457 C CA . GLU A 1 228 ? 65.124 12.867 -2.232 1.00 33.18 244 GLU A CA 1
ATOM 3458 C C . GLU A 1 228 ? 64.585 11.797 -3.182 1.00 33.50 244 GLU A C 1
ATOM 3459 O O . GLU A 1 228 ? 64.367 10.660 -2.754 1.00 27.19 244 GLU A O 1
ATOM 3471 N N . TYR A 1 229 ? 64.383 12.123 -4.453 1.00 32.92 245 TYR A N 1
ATOM 3472 C CA . TYR A 1 229 ? 63.794 11.186 -5.392 1.00 29.07 245 TYR A CA 1
ATOM 3473 C C . TYR A 1 229 ? 64.707 9.987 -5.569 1.00 31.98 245 TYR A C 1
ATOM 3474 O O . TYR A 1 229 ? 65.923 10.132 -5.716 1.00 28.94 245 TYR A O 1
ATOM 3492 N N . VAL A 1 230 ? 64.105 8.801 -5.563 1.00 34.65 246 VAL A N 1
ATOM 3493 C CA . VAL A 1 230 ? 64.803 7.543 -5.845 1.00 34.06 246 VAL A CA 1
ATOM 3494 C C . VAL A 1 230 ? 63.949 6.748 -6.822 1.00 31.84 246 VAL A C 1
ATOM 3495 O O . VAL A 1 230 ? 62.758 6.529 -6.571 1.00 30.67 246 VAL A O 1
ATOM 3508 N N . ASP A 1 231 ? 64.552 6.325 -7.928 1.00 33.32 247 ASP A N 1
ATOM 3509 C CA . ASP A 1 231 ? 63.853 5.537 -8.941 1.00 33.30 247 ASP A CA 1
ATOM 3510 C C . ASP A 1 231 ? 63.405 4.190 -8.364 1.00 37.60 247 ASP A C 1
ATOM 3511 O O . ASP A 1 231 ? 64.082 3.607 -7.517 1.00 36.29 247 ASP A O 1
ATOM 3520 N N . THR A 1 232 ? 62.236 3.718 -8.794 1.00 34.19 248 THR A N 1
ATOM 3521 C CA . THR A 1 232 ? 61.767 2.365 -8.532 1.00 38.21 248 THR A CA 1
ATOM 3522 C C . THR A 1 232 ? 61.549 1.658 -9.865 1.00 36.37 248 THR A C 1
ATOM 3523 O O . THR A 1 232 ? 61.378 2.324 -10.893 1.00 35.48 248 THR A O 1
ATOM 3534 N N . PRO A 1 233 ? 61.521 0.316 -9.885 1.00 35.87 249 PRO A N 1
ATOM 3535 C CA . PRO A 1 233 ? 61.437 -0.418 -11.158 1.00 33.57 249 PRO A CA 1
ATOM 3536 C C . PRO A 1 233 ? 60.287 0.029 -12.049 1.00 49.20 249 PRO A C 1
ATOM 3537 O O . PRO A 1 233 ? 59.134 0.130 -11.616 1.00 32.16 249 PRO A O 1
ATOM 3548 N N . ASN A 1 234 ? 60.604 0.259 -13.324 1.00 32.31 250 ASN A N 1
ATOM 3549 C CA . ASN A 1 234 ? 59.632 0.784 -14.267 1.00 52.03 250 ASN A CA 1
ATOM 3550 C C . ASN A 1 234 ? 60.112 0.466 -15.672 1.00 49.64 250 ASN A C 1
ATOM 3551 O O . ASN A 1 234 ? 61.296 0.207 -15.902 1.00 37.96 250 ASN A O 1
ATOM 3562 N N . THR A 1 235 ? 59.181 0.520 -16.611 1.00 36.76 251 THR A N 1
ATOM 3563 C CA . THR A 1 235 ? 59.458 0.233 -18.023 1.00 35.51 251 THR A CA 1
ATOM 3564 C C . THR A 1 235 ? 59.170 1.514 -18.787 1.00 40.24 251 THR A C 1
ATOM 3565 O O . THR A 1 235 ? 58.002 1.884 -18.971 1.00 42.82 251 THR A O 1
ATOM 3576 N N . GLY A 1 236 ? 60.232 2.219 -19.170 1.00 46.14 252 GLY A N 1
ATOM 3577 C CA . GLY A 1 236 ? 60.071 3.506 -19.827 1.00 44.42 252 GLY A CA 1
ATOM 3578 C C . GLY A 1 236 ? 59.251 4.497 -19.039 1.00 41.35 252 GLY A C 1
ATOM 3579 O O . GLY A 1 236 ? 58.510 5.280 -19.633 1.00 47.99 252 GLY A O 1
ATOM 3583 N N . GLY A 1 237 ? 59.338 4.464 -17.705 1.00 43.51 253 GLY A N 1
ATOM 3584 C CA . GLY A 1 237 ? 58.567 5.345 -16.855 1.00 35.49 253 GLY A CA 1
ATOM 3585 C C . GLY A 1 237 ? 57.218 4.808 -16.443 1.00 43.05 253 GLY A C 1
ATOM 3586 O O . GLY A 1 237 ? 56.543 5.426 -15.606 1.00 45.69 253 GLY A O 1
ATOM 3590 N N . VAL A 1 238 ? 56.813 3.685 -16.980 1.00 33.56 254 VAL A N 1
ATOM 3591 C CA . VAL A 1 238 ? 55.510 3.108 -16.702 1.00 38.28 254 VAL A CA 1
ATOM 3592 C C . VAL A 1 238 ? 55.676 1.935 -15.742 1.00 36.82 254 VAL A C 1
ATOM 3593 O O . VAL A 1 238 ? 56.717 1.274 -15.693 1.00 34.56 254 VAL A O 1
ATOM 3606 N N . TYR A 1 239 ? 54.632 1.687 -14.968 1.00 38.30 255 TYR A N 1
ATOM 3607 C CA . TYR A 1 239 ? 54.640 0.594 -14.013 1.00 32.02 255 TYR A CA 1
ATOM 3608 C C . TYR A 1 239 ? 54.978 -0.726 -14.725 1.00 33.94 255 TYR A C 1
ATOM 3609 O O . TYR A 1 239 ? 54.437 -1.011 -15.802 1.00 32.89 255 TYR A O 1
ATOM 3627 N N . PRO A 1 240 ? 55.848 -1.554 -14.159 1.00 38.61 256 PRO A N 1
ATOM 3628 C CA . PRO A 1 240 ? 56.219 -2.797 -14.857 1.00 42.14 256 PRO A CA 1
ATOM 3629 C C . PRO A 1 240 ? 55.020 -3.703 -15.073 1.00 38.89 256 PRO A C 1
ATOM 3630 O O . PRO A 1 240 ? 54.028 -3.664 -14.343 1.00 35.75 256 PRO A O 1
ATOM 3641 N N . SER A 1 241 ? 55.134 -4.557 -16.086 1.00 39.81 257 SER A N 1
ATOM 3642 C CA . SER A 1 241 ? 54.072 -5.477 -16.464 1.00 41.07 257 SER A CA 1
ATOM 3643 C C . SER A 1 241 ? 54.192 -6.824 -15.773 1.00 41.50 257 SER A C 1
ATOM 3644 O O . SER A 1 241 ? 53.781 -7.837 -16.347 1.00 46.97 257 SER A O 1
ATOM 3652 N N . ASP A 1 242 ? 54.828 -6.881 -14.604 1.00 40.55 258 ASP A N 1
ATOM 3653 C CA . ASP A 1 242 ? 55.042 -8.136 -13.894 1.00 36.44 258 ASP A CA 1
ATOM 3654 C C . ASP A 1 242 ? 54.221 -8.221 -12.609 1.00 42.10 258 ASP A C 1
ATOM 3655 O O . ASP A 1 242 ? 54.629 -8.879 -11.652 1.00 34.98 258 ASP A O 1
ATOM 3664 N N . GLY A 1 243 ? 53.064 -7.561 -12.567 1.00 41.66 259 GLY A N 1
ATOM 3665 C CA . GLY A 1 243 ? 52.264 -7.500 -11.370 1.00 34.27 259 GLY A CA 1
ATOM 3666 C C . GLY A 1 243 ? 50.936 -8.221 -11.495 1.00 38.11 259 GLY A C 1
ATOM 3667 O O . GLY A 1 243 ? 50.632 -8.897 -12.483 1.00 34.86 259 GLY A O 1
ATOM 3671 N N . PHE A 1 244 ? 50.118 -8.036 -10.466 1.00 33.42 260 PHE A N 1
ATOM 3672 C CA . PHE A 1 244 ? 48.785 -8.620 -10.460 1.00 40.05 260 PHE A CA 1
ATOM 3673 C C . PHE A 1 244 ? 47.939 -8.026 -11.579 1.00 39.08 260 PHE A C 1
ATOM 3674 O O . PHE A 1 244 ? 47.221 -8.751 -12.280 1.00 35.45 260 PHE A O 1
ATOM 3691 N N . ASP A 1 245 ? 48.007 -6.710 -11.758 1.00 32.51 261 ASP A N 1
ATOM 3692 C CA . ASP A 1 245 ? 47.440 -6.050 -12.925 1.00 39.53 261 ASP A CA 1
ATOM 3693 C C . ASP A 1 245 ? 48.428 -4.969 -13.361 1.00 40.76 261 ASP A C 1
ATOM 3694 O O . ASP A 1 245 ? 49.537 -4.857 -12.828 1.00 36.60 261 ASP A O 1
ATOM 3703 N N . SER A 1 246 ? 48.012 -4.152 -14.326 1.00 40.40 262 SER A N 1
ATOM 3704 C CA . SER A 1 246 ? 48.902 -3.165 -14.925 1.00 32.60 262 SER A CA 1
ATOM 3705 C C . SER A 1 246 ? 49.346 -2.108 -13.928 1.00 37.29 262 SER A C 1
ATOM 3706 O O . SER A 1 246 ? 50.227 -1.309 -14.253 1.00 35.35 262 SER A O 1
ATOM 3714 N N . LEU A 1 247 ? 48.753 -2.072 -12.720 1.00 33.75 263 LEU A N 1
ATOM 3715 C CA . LEU A 1 247 ? 49.032 -1.010 -11.765 1.00 32.88 263 LEU A CA 1
ATOM 3716 C C . LEU A 1 247 ? 49.416 -1.470 -10.367 1.00 31.92 263 LEU A C 1
ATOM 3717 O O . LEU A 1 247 ? 49.689 -0.605 -9.533 1.00 30.23 263 LEU A O 1
ATOM 3733 N N . HIS A 1 248 ? 49.419 -2.781 -10.070 1.00 31.88 264 HIS A N 1
ATOM 3734 C CA . HIS A 1 248 ? 49.618 -3.249 -8.701 1.00 36.71 264 HIS A CA 1
ATOM 3735 C C . HIS A 1 248 ? 50.366 -4.585 -8.668 1.00 34.49 264 HIS A C 1
ATOM 3736 O O . HIS A 1 248 ? 50.214 -5.438 -9.552 1.00 33.27 264 HIS A O 1
ATOM 3750 N N . GLY A 1 249 ? 51.130 -4.778 -7.595 1.00 29.63 265 GLY A N 1
ATOM 3751 C CA . GLY A 1 249 ? 51.639 -6.093 -7.252 1.00 34.90 265 GLY A CA 1
ATOM 3752 C C . GLY A 1 249 ? 52.876 -6.504 -8.002 1.00 31.44 265 GLY A C 1
ATOM 3753 O O . GLY A 1 249 ? 53.209 -7.695 -8.014 1.00 35.42 265 GLY A O 1
ATOM 3757 N N . SER A 1 250 ? 53.585 -5.548 -8.598 1.00 32.69 266 SER A N 1
ATOM 3758 C CA . SER A 1 250 ? 54.751 -5.833 -9.427 1.00 31.40 266 SER A CA 1
ATOM 3759 C C . SER A 1 250 ? 55.750 -6.686 -8.676 1.00 31.76 266 SER A C 1
ATOM 3760 O O . SER A 1 250 ? 56.205 -6.310 -7.596 1.00 34.36 266 SER A O 1
ATOM 3768 N N . ALA A 1 251 ? 56.108 -7.833 -9.259 1.00 46.68 267 ALA A N 1
ATOM 3769 C CA . ALA A 1 251 ? 57.099 -8.701 -8.627 1.00 40.71 267 ALA A CA 1
ATOM 3770 C C . ALA A 1 251 ? 58.415 -7.962 -8.400 1.00 39.48 267 ALA A C 1
ATOM 3771 O O . ALA A 1 251 ? 59.028 -8.071 -7.335 1.00 38.15 267 ALA A O 1
ATOM 3778 N N . SER A 1 252 ? 58.861 -7.193 -9.395 1.00 41.56 268 SER A N 1
ATOM 3779 C CA . SER A 1 252 ? 60.140 -6.501 -9.287 1.00 40.10 268 SER A CA 1
ATOM 3780 C C . SER A 1 252 ? 60.056 -5.333 -8.306 1.00 40.45 268 SER A C 1
ATOM 3781 O O . SER A 1 252 ? 61.016 -5.061 -7.575 1.00 36.85 268 SER A O 1
ATOM 3789 N N . VAL A 1 253 ? 58.921 -4.636 -8.248 1.00 37.87 269 VAL A N 1
ATOM 3790 C CA . VAL A 1 253 ? 58.818 -3.593 -7.224 1.00 36.30 269 VAL A CA 1
ATOM 3791 C C . VAL A 1 253 ? 58.839 -4.217 -5.836 1.00 34.79 269 VAL A C 1
ATOM 3792 O O . VAL A 1 253 ? 59.517 -3.715 -4.937 1.00 34.56 269 VAL A O 1
ATOM 3805 N N . ARG A 1 254 ? 58.119 -5.328 -5.644 1.00 35.27 270 ARG A N 1
ATOM 3806 C CA . ARG A 1 254 ? 58.104 -6.004 -4.345 1.00 34.41 270 ARG A CA 1
ATOM 3807 C C . ARG A 1 254 ? 59.518 -6.353 -3.891 1.00 36.35 270 ARG A C 1
ATOM 3808 O O . ARG A 1 254 ? 59.883 -6.147 -2.727 1.00 32.75 270 ARG A O 1
ATOM 3829 N N . THR A 1 255 ? 60.312 -6.925 -4.800 1.00 37.92 271 THR A N 1
ATOM 3830 C CA . THR A 1 255 ? 61.677 -7.325 -4.477 1.00 36.31 271 THR A CA 1
ATOM 3831 C C . THR A 1 255 ? 62.554 -6.130 -4.135 1.00 34.96 271 THR A C 1
ATOM 3832 O O . THR A 1 255 ? 63.338 -6.185 -3.181 1.00 33.52 271 THR A O 1
ATOM 3843 N N . PHE A 1 256 ? 62.478 -5.060 -4.943 1.00 40.71 272 PHE A N 1
ATOM 3844 C CA . PHE A 1 256 ? 63.182 -3.813 -4.636 1.00 33.45 272 PHE A CA 1
ATOM 3845 C C . PHE A 1 256 ? 62.841 -3.298 -3.239 1.00 31.77 272 PHE A C 1
ATOM 3846 O O . PHE A 1 256 ? 63.725 -2.916 -2.462 1.00 33.12 272 PHE A O 1
ATOM 3863 N N . LEU A 1 257 ? 61.558 -3.242 -2.905 1.00 36.49 273 LEU A N 1
ATOM 3864 C CA . LEU A 1 257 ? 61.194 -2.676 -1.609 1.00 34.11 273 LEU A CA 1
ATOM 3865 C C . LEU A 1 257 ? 61.604 -3.601 -0.466 1.00 31.70 273 LEU A C 1
ATOM 3866 O O . LEU A 1 257 ? 62.139 -3.140 0.548 1.00 32.49 273 LEU A O 1
ATOM 3882 N N . THR A 1 258 ? 61.363 -4.907 -0.605 1.00 33.59 274 THR A N 1
ATOM 3883 C CA . THR A 1 258 ? 61.680 -5.832 0.481 1.00 35.37 274 THR A CA 1
ATOM 3884 C C . THR A 1 258 ? 63.180 -5.852 0.758 1.00 34.45 274 THR A C 1
ATOM 3885 O O . THR A 1 258 ? 63.612 -5.737 1.909 1.00 33.21 274 THR A O 1
ATOM 3896 N N . ASP A 1 259 ? 63.993 -5.922 -0.295 1.00 35.50 275 ASP A N 1
ATOM 3897 C CA . ASP A 1 259 ? 65.441 -5.912 -0.107 1.00 39.44 275 ASP A CA 1
ATOM 3898 C C . ASP A 1 259 ? 65.891 -4.652 0.629 1.00 37.18 275 ASP A C 1
ATOM 3899 O O . ASP A 1 259 ? 66.670 -4.721 1.585 1.00 41.18 275 ASP A O 1
ATOM 3908 N N . ALA A 1 260 ? 65.400 -3.488 0.213 1.00 39.51 276 ALA A N 1
ATOM 3909 C CA . ALA A 1 260 ? 65.824 -2.242 0.856 1.00 39.55 276 ALA A CA 1
ATOM 3910 C C . ALA A 1 260 ? 65.343 -2.100 2.309 1.00 28.72 276 ALA A C 1
ATOM 3911 O O . ALA A 1 260 ? 65.969 -1.377 3.083 1.00 33.64 276 ALA A O 1
ATOM 3918 N N . LEU A 1 261 ? 64.273 -2.768 2.703 1.00 35.44 277 LEU A N 1
ATOM 3919 C CA . LEU A 1 261 ? 63.756 -2.654 4.063 1.00 32.57 277 LEU A CA 1
ATOM 3920 C C . LEU A 1 261 ? 64.277 -3.736 5.004 1.00 41.29 277 LEU A C 1
ATOM 3921 O O . LEU A 1 261 ? 63.977 -3.687 6.203 1.00 35.83 277 LEU A O 1
ATOM 3937 N N . THR A 1 262 ? 65.071 -4.687 4.510 1.00 33.69 278 THR A N 1
ATOM 3938 C CA . THR A 1 262 ? 65.551 -5.792 5.328 1.00 44.86 278 THR A CA 1
ATOM 3939 C C . THR A 1 262 ? 67.077 -5.888 5.326 1.00 44.59 278 THR A C 1
ATOM 3940 O O . THR A 1 262 ? 67.628 -6.978 5.433 1.00 41.10 278 THR A O 1
ATOM 3951 N N . CYS A 1 263 ? 67.777 -4.772 5.163 1.00 43.21 279 CYS A N 1
ATOM 3952 C CA . CYS A 1 263 ? 69.217 -4.784 5.376 1.00 39.18 279 CYS A CA 1
ATOM 3953 C C . CYS A 1 263 ? 69.502 -5.256 6.802 1.00 42.05 279 CYS A C 1
ATOM 3954 O O . CYS A 1 263 ? 68.945 -4.694 7.755 1.00 37.86 279 CYS A O 1
ATOM 3961 N N . PRO A 1 264 ? 70.356 -6.258 6.997 1.00 47.28 280 PRO A N 1
ATOM 3962 C CA . PRO A 1 264 ? 70.568 -6.788 8.350 1.00 46.43 280 PRO A CA 1
ATOM 3963 C C . PRO A 1 264 ? 71.452 -5.887 9.200 1.00 48.70 280 PRO A C 1
ATOM 3964 O O . PRO A 1 264 ? 72.393 -5.251 8.716 1.00 44.99 280 PRO A O 1
ATOM 3975 N N . ASP A 1 265 ? 71.095 -5.796 10.476 1.00 44.39 281 ASP A N 1
ATOM 3976 C CA . ASP A 1 265 ? 71.998 -5.294 11.512 1.00 45.20 281 ASP A CA 1
ATOM 3977 C C . ASP A 1 265 ? 72.420 -3.846 11.277 1.00 40.17 281 ASP A C 1
ATOM 3978 O O . ASP A 1 265 ? 73.553 -3.464 11.570 1.00 49.19 281 ASP A O 1
ATOM 3987 N N . ILE A 1 266 ? 71.499 -3.019 10.785 1.00 37.25 282 ILE A N 1
ATOM 3988 C CA . ILE A 1 266 ? 71.746 -1.586 10.686 1.00 42.19 282 ILE A CA 1
ATOM 3989 C C . ILE A 1 266 ? 71.321 -0.932 11.988 1.00 38.95 282 ILE A C 1
ATOM 3990 O O . ILE A 1 266 ? 70.203 -1.147 12.464 1.00 45.89 282 ILE A O 1
ATOM 4006 N N . ASP A 1 267 ? 72.202 -0.107 12.552 1.00 36.03 283 ASP A N 1
ATOM 4007 C CA . ASP A 1 267 ? 71.887 0.643 13.766 1.00 35.40 283 ASP A CA 1
ATOM 4008 C C . ASP A 1 267 ? 71.345 2.014 13.351 1.00 40.26 283 ASP A C 1
ATOM 4009 O O . ASP A 1 267 ? 72.043 3.031 13.315 1.00 34.41 283 ASP A O 1
ATOM 4018 N N . TRP A 1 268 ? 70.055 2.032 13.033 1.00 35.18 284 TRP A N 1
ATOM 4019 C CA . TRP A 1 268 ? 69.448 3.260 12.549 1.00 34.13 284 TRP A CA 1
ATOM 4020 C C . TRP A 1 268 ? 69.559 4.404 13.546 1.00 29.23 284 TRP A C 1
ATOM 4021 O O . TRP A 1 268 ? 69.553 5.561 13.134 1.00 28.72 284 TRP A O 1
ATOM 4042 N N . SER A 1 269 ? 69.727 4.116 14.836 1.00 32.88 285 SER A N 1
ATOM 4043 C CA . SER A 1 269 ? 69.857 5.185 15.812 1.00 33.36 285 SER A CA 1
ATOM 4044 C C . SER A 1 269 ? 71.091 6.041 15.581 1.00 34.61 285 SER A C 1
ATOM 4045 O O . SER A 1 269 ? 71.160 7.144 16.116 1.00 32.08 285 SER A O 1
ATOM 4053 N N . ARG A 1 270 ? 72.091 5.541 14.853 1.00 38.87 286 ARG A N 1
ATOM 4054 C CA . ARG A 1 270 ? 73.365 6.230 14.709 1.00 40.55 286 ARG A CA 1
ATOM 4055 C C . ARG A 1 270 ? 73.465 7.060 13.435 1.00 36.49 286 ARG A C 1
ATOM 4056 O O . ARG A 1 270 ? 74.532 7.616 13.166 1.00 38.75 286 ARG A O 1
ATOM 4077 N N . ILE A 1 271 ? 72.415 7.144 12.621 1.00 31.95 287 ILE A N 1
ATOM 4078 C CA . ILE A 1 271 ? 72.483 7.930 11.390 1.00 30.22 287 ILE A CA 1
ATOM 4079 C C . ILE A 1 271 ? 71.229 8.786 11.283 1.00 27.94 287 ILE A C 1
ATOM 4080 O O . ILE A 1 271 ? 70.108 8.293 11.464 1.00 29.79 287 ILE A O 1
ATOM 4096 N N . ASP A 1 272 ? 71.428 10.067 10.987 1.00 36.70 288 ASP A N 1
ATOM 4097 C CA . ASP A 1 272 ? 70.329 11.029 10.824 1.00 36.38 288 ASP A CA 1
ATOM 4098 C C . ASP A 1 272 ? 69.949 11.078 9.340 1.00 26.19 288 ASP A C 1
ATOM 4099 O O . ASP A 1 272 ? 70.314 11.981 8.589 1.00 29.83 288 ASP A O 1
ATOM 4108 N N . ALA A 1 273 ? 69.270 10.020 8.904 1.00 33.74 289 ALA A N 1
ATOM 4109 C CA . ALA A 1 273 ? 68.880 9.904 7.507 1.00 26.83 289 ALA A CA 1
ATOM 4110 C C . ALA A 1 273 ? 67.788 8.864 7.375 1.00 31.96 289 ALA A C 1
ATOM 4111 O O . ALA A 1 273 ? 67.661 7.950 8.205 1.00 33.04 289 ALA A O 1
ATOM 4118 N N . ALA A 1 274 ? 66.991 9.029 6.325 1.00 26.68 290 ALA A N 1
ATOM 4119 C CA . ALA A 1 274 ? 65.932 8.080 5.994 1.00 29.03 290 ALA A CA 1
ATOM 4120 C C . ALA A 1 274 ? 66.417 6.949 5.090 1.00 32.10 290 ALA A C 1
ATOM 4121 O O . ALA A 1 274 ? 65.619 6.061 4.754 1.00 28.06 290 ALA A O 1
ATOM 4128 N N . SER A 1 275 ? 67.692 6.968 4.700 1.00 33.73 291 SER A N 1
ATOM 4129 C CA . SER A 1 275 ? 68.326 5.874 3.967 1.00 32.99 291 SER A CA 1
ATOM 4130 C C . SER A 1 275 ? 69.844 6.016 4.026 1.00 32.92 291 SER A C 1
ATOM 4131 O O . SER A 1 275 ? 70.390 7.062 4.391 1.00 33.65 291 SER A O 1
ATOM 4139 N N . CYS A 1 276 ? 70.514 4.952 3.595 1.00 33.48 292 CYS A N 1
ATOM 4140 C CA . CYS A 1 276 ? 71.960 4.920 3.462 1.00 37.46 292 CYS A CA 1
ATOM 4141 C C . CYS A 1 276 ? 72.323 3.769 2.537 1.00 42.54 292 CYS A C 1
ATOM 4142 O O . CYS A 1 276 ? 71.563 2.806 2.384 1.00 41.41 292 CYS A O 1
ATOM 4149 N N . GLU A 1 277 ? 73.499 3.873 1.928 1.00 37.45 293 GLU A N 1
ATOM 4150 C CA . GLU A 1 277 ? 74.052 2.757 1.167 1.00 43.73 293 GLU A CA 1
ATOM 4151 C C . GLU A 1 277 ? 74.691 1.751 2.115 1.00 36.49 293 GLU A C 1
ATOM 4152 O O . GLU A 1 277 ? 75.419 2.114 3.042 1.00 43.31 293 GLU A O 1
ATOM 4164 N N . TYR A 1 278 ? 74.425 0.471 1.858 1.00 38.96 294 TYR A N 1
ATOM 4165 C CA . TYR A 1 278 ? 74.688 -0.566 2.849 1.00 36.22 294 TYR A CA 1
ATOM 4166 C C . TYR A 1 278 ? 76.097 -0.475 3.421 1.00 43.29 294 TYR A C 1
ATOM 4167 O O . TYR A 1 278 ? 76.281 -0.544 4.640 1.00 44.75 294 TYR A O 1
ATOM 4185 N N . ASP A 1 279 ? 77.113 -0.345 2.554 1.00 39.58 295 ASP A N 1
ATOM 4186 C CA . ASP A 1 279 ? 78.494 -0.356 3.033 1.00 52.20 295 ASP A CA 1
ATOM 4187 C C . ASP A 1 279 ? 78.771 0.811 3.965 1.00 50.82 295 ASP A C 1
ATOM 4188 O O . ASP A 1 279 ? 79.634 0.713 4.851 1.00 44.66 295 ASP A O 1
ATOM 4197 N N . SER A 1 280 ? 78.057 1.913 3.774 1.00 40.78 296 SER A N 1
ATOM 4198 C CA . SER A 1 280 ? 78.167 3.099 4.611 1.00 46.55 296 SER A CA 1
ATOM 4199 C C . SER A 1 280 ? 77.204 3.122 5.802 1.00 37.43 296 SER A C 1
ATOM 4200 O O . SER A 1 280 ? 77.402 3.923 6.716 1.00 41.06 296 SER A O 1
ATOM 4208 N N . CYS A 1 281 ? 76.182 2.282 5.843 1.00 39.14 297 CYS A N 1
ATOM 4209 C CA . CYS A 1 281 ? 75.246 2.347 6.961 1.00 35.34 297 CYS A CA 1
ATOM 4210 C C . CYS A 1 281 ? 75.960 1.973 8.265 1.00 41.96 297 CYS A C 1
ATOM 4211 O O . CYS A 1 281 ? 76.786 1.060 8.271 1.00 40.77 297 CYS A O 1
ATOM 4218 N N . PRO A 1 282 ? 75.640 2.620 9.393 1.00 40.90 298 PRO A N 1
ATOM 4219 C CA . PRO A 1 282 ? 76.195 2.173 10.683 1.00 34.30 298 PRO A CA 1
ATOM 4220 C C . PRO A 1 282 ? 75.665 0.798 11.081 1.00 40.91 298 PRO A C 1
ATOM 4221 O O . PRO A 1 282 ? 74.472 0.514 10.956 1.00 36.72 298 PRO A O 1
ATOM 4232 N N . LYS A 1 283 ? 76.561 -0.064 11.560 1.00 39.76 299 LYS A N 1
ATOM 4233 C CA . LYS A 1 283 ? 76.197 -1.435 11.901 1.00 29.89 299 LYS A CA 1
ATOM 4234 C C . LYS A 1 283 ? 76.017 -1.603 13.411 1.00 39.57 299 LYS A C 1
ATOM 4235 O O . LYS A 1 283 ? 76.674 -0.938 14.210 1.00 40.23 299 LYS A O 1
ATOM 4254 N N . MET A 1 284 ? 75.096 -2.490 13.793 1.00 34.90 300 MET A N 1
ATOM 4255 C CA . MET A 1 284 ? 74.909 -2.824 15.206 1.00 35.05 300 MET A CA 1
ATOM 4256 C C . MET A 1 284 ? 76.208 -3.357 15.798 1.00 43.30 300 MET A C 1
ATOM 4257 O O . MET A 1 284 ? 76.913 -4.137 15.158 1.00 38.42 300 MET A O 1
ATOM 4271 N N . VAL A 1 285 ? 76.539 -2.929 17.025 1.00 44.34 301 VAL A N 1
ATOM 42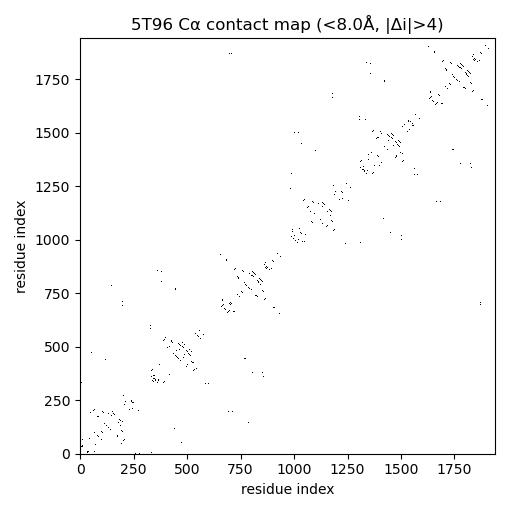72 C CA . VAL A 1 285 ? 77.667 -3.523 17.742 1.00 53.04 301 VAL A CA 1
ATOM 4273 C C . VAL A 1 285 ? 77.168 -4.772 18.457 1.00 43.30 301 VAL A C 1
ATOM 4274 O O . VAL A 1 285 ? 76.067 -4.782 19.017 1.00 44.26 301 VAL A O 1
ATOM 4287 N N . LYS A 1 286 ? 77.965 -5.827 18.430 1.00 44.63 302 LYS A N 1
ATOM 4288 C CA . LYS A 1 286 ? 77.613 -7.111 19.021 1.00 47.54 302 LYS A CA 1
ATOM 4289 C C . LYS A 1 286 ? 78.460 -7.380 20.265 1.00 42.04 302 LYS A C 1
ATOM 4290 O O . LYS A 1 286 ? 79.492 -6.748 20.481 1.00 42.74 302 LYS A O 1
ATOM 4294 N N . ASP A 1 287 ? 77.991 -8.298 21.116 1.00 43.81 303 ASP A N 1
ATOM 4295 C CA . ASP A 1 287 ? 78.766 -8.682 22.292 1.00 41.02 303 ASP A CA 1
ATOM 4296 C C . ASP A 1 287 ? 80.128 -9.244 21.866 1.00 36.32 303 ASP A C 1
ATOM 4297 O O . ASP A 1 287 ? 80.233 -9.985 20.889 1.00 38.23 303 ASP A O 1
ATOM 4306 N N . PHE A 1 288 ? 81.179 -8.876 22.593 1.00 37.07 304 PHE A N 1
ATOM 4307 C CA . PHE A 1 288 ? 82.499 -9.444 22.338 1.00 36.00 304 PHE A CA 1
ATOM 4308 C C . PHE A 1 288 ? 82.542 -10.880 22.843 1.00 39.33 304 PHE A C 1
ATOM 4309 O O . PHE A 1 288 ? 82.124 -11.165 23.969 1.00 34.30 304 PHE A O 1
ATOM 4326 N N . ASP A 1 289 ? 83.031 -11.793 22.005 1.00 40.78 305 ASP A N 1
ATOM 4327 C CA . ASP A 1 289 ? 83.156 -13.196 22.388 1.00 46.35 305 ASP A CA 1
ATOM 4328 C C . ASP A 1 289 ? 84.577 -13.439 22.895 1.00 39.57 305 ASP A C 1
ATOM 4329 O O . ASP A 1 289 ? 85.545 -13.400 22.117 1.00 33.83 305 ASP A O 1
ATOM 4338 N N . GLN A 1 290 ? 84.708 -13.680 24.196 1.00 31.61 306 GLN A N 1
ATOM 4339 C CA . GLN A 1 290 ? 86.019 -13.876 24.797 1.00 39.00 306 GLN A CA 1
ATOM 4340 C C . GLN A 1 290 ? 86.447 -15.346 24.823 1.00 29.88 306 GLN A C 1
ATOM 4341 O O . GLN A 1 290 ? 87.482 -15.671 25.420 1.00 31.66 306 GLN A O 1
ATOM 4355 N N . THR A 1 291 ? 85.734 -16.233 24.136 1.00 35.77 307 THR A N 1
ATOM 4356 C CA . THR A 1 291 ? 86.040 -17.656 24.266 1.00 34.36 307 THR A CA 1
ATOM 4357 C C . THR A 1 291 ? 87.475 -17.984 23.831 1.00 33.28 307 THR A C 1
ATOM 4358 O O . THR A 1 291 ? 88.157 -18.778 24.490 1.00 32.38 307 THR A O 1
ATOM 4369 N N . SER A 1 292 ? 87.941 -17.417 22.713 1.00 37.94 308 SER A N 1
ATOM 4370 C CA . SER A 1 292 ? 89.282 -17.744 22.225 1.00 39.30 308 SER A CA 1
ATOM 4371 C C . SER A 1 292 ? 90.353 -17.283 23.191 1.00 30.82 308 SER A C 1
ATOM 4372 O O . SER A 1 292 ? 91.270 -18.044 23.525 1.00 29.11 308 SER A O 1
ATOM 4380 N N . LEU A 1 293 ? 90.239 -16.049 23.677 1.00 28.28 309 LEU A N 1
ATOM 4381 C CA . LEU A 1 293 ? 91.229 -15.541 24.620 1.00 28.38 309 LEU A CA 1
ATOM 4382 C C . LEU A 1 293 ? 91.276 -16.397 25.881 1.00 29.28 309 LEU A C 1
ATOM 4383 O O . LEU A 1 293 ? 92.359 -16.665 26.420 1.00 31.32 309 LEU A O 1
ATOM 4399 N N . GLY A 1 294 ? 90.117 -16.841 26.367 1.00 27.37 310 GLY A N 1
ATOM 4400 C CA . GLY A 1 294 ? 90.100 -17.675 27.558 1.00 34.48 310 GLY A CA 1
ATOM 4401 C C . GLY A 1 294 ? 90.720 -19.031 27.316 1.00 36.04 310 GLY A C 1
ATOM 4402 O O . GLY A 1 294 ? 91.440 -19.555 28.170 1.00 32.32 310 GLY A O 1
ATOM 4406 N N . ASN A 1 295 ? 90.428 -19.630 26.160 1.00 28.80 311 ASN A N 1
ATOM 4407 C CA . ASN A 1 295 ? 91.042 -20.912 25.811 1.00 31.75 311 ASN A CA 1
ATOM 4408 C C . ASN A 1 295 ? 92.557 -20.774 25.748 1.00 23.46 311 ASN A C 1
ATOM 4409 O O . ASN A 1 295 ? 93.289 -21.682 26.149 1.00 28.07 311 ASN A O 1
ATOM 4420 N N . THR A 1 296 ? 93.048 -19.652 25.228 1.00 26.44 312 THR A N 1
ATOM 4421 C CA . THR A 1 296 ? 94.497 -19.431 25.186 1.00 28.66 312 THR A CA 1
ATOM 4422 C C . THR A 1 296 ? 95.089 -19.301 26.596 1.00 23.93 312 THR A C 1
ATOM 4423 O O . THR A 1 296 ? 96.103 -19.938 26.912 1.00 22.29 312 THR A O 1
ATOM 4434 N N . ASP A 1 297 ? 94.458 -18.505 27.468 1.00 24.96 313 ASP A N 1
ATOM 4435 C CA . ASP A 1 297 ? 94.905 -18.417 28.864 1.00 29.10 313 ASP A CA 1
ATOM 4436 C C . ASP A 1 297 ? 94.932 -19.791 29.530 1.00 37.23 313 ASP A C 1
ATOM 4437 O O . ASP A 1 297 ? 95.884 -20.136 30.237 1.00 28.00 313 ASP A O 1
ATOM 4446 N N . THR A 1 298 ? 93.872 -20.573 29.339 1.00 31.05 314 THR A N 1
ATOM 4447 C CA . THR A 1 298 ? 93.780 -21.876 29.979 1.00 33.31 314 THR A CA 1
ATOM 4448 C C . THR A 1 298 ? 94.877 -22.799 29.495 1.00 36.78 314 THR A C 1
ATOM 4449 O O . THR A 1 298 ? 95.474 -23.537 30.283 1.00 29.01 314 THR A O 1
ATOM 4460 N N . LEU A 1 299 ? 95.132 -22.794 28.196 1.00 30.01 315 LEU A N 1
ATOM 4461 C CA . LEU A 1 299 ? 96.187 -23.641 27.658 1.00 31.63 315 LEU A CA 1
ATOM 4462 C C . LEU A 1 299 ? 97.546 -23.194 28.174 1.00 32.82 315 LEU A C 1
ATOM 4463 O O . LEU A 1 299 ? 98.366 -24.020 28.588 1.00 32.77 315 LEU A O 1
ATOM 4479 N N . ILE A 1 300 ? 97.788 -21.889 28.215 1.00 34.66 316 ILE A N 1
ATOM 4480 C CA . ILE A 1 300 ? 99.054 -21.407 28.754 1.00 30.09 316 ILE A CA 1
ATOM 4481 C C . ILE A 1 300 ? 99.201 -21.829 30.214 1.00 31.61 316 ILE A C 1
ATOM 4482 O O . ILE A 1 300 ? 100.258 -22.303 30.632 1.00 31.68 316 ILE A O 1
ATOM 4498 N N . MET A 1 301 ? 98.154 -21.641 31.012 1.00 29.51 317 MET A N 1
ATOM 4499 C CA . MET A 1 301 ? 98.225 -22.026 32.417 1.00 32.63 317 MET A CA 1
ATOM 4500 C C . MET A 1 301 ? 98.498 -23.517 32.558 1.00 38.03 317 MET A C 1
ATOM 4501 O O . MET A 1 301 ? 99.234 -23.935 33.460 1.00 34.30 317 MET A O 1
ATOM 4515 N N . ARG A 1 302 ? 97.912 -24.332 31.678 1.00 31.94 318 ARG A N 1
ATOM 4516 C CA . ARG A 1 302 ? 98.207 -25.766 31.671 1.00 29.91 318 ARG A CA 1
ATOM 4517 C C . ARG A 1 302 ? 99.694 -26.015 31.472 1.00 30.45 318 ARG A C 1
ATOM 4518 O O . ARG A 1 302 ? 100.315 -26.786 32.215 1.00 31.62 318 ARG A O 1
ATOM 4539 N N . GLU A 1 303 ? 100.286 -25.393 30.451 1.00 31.40 319 GLU A N 1
ATOM 4540 C CA . GLU A 1 303 ? 101.687 -25.690 30.143 1.00 35.89 319 GLU A CA 1
ATOM 4541 C C . GLU A 1 303 ? 102.610 -25.161 31.235 1.00 27.38 319 GLU A C 1
ATOM 4542 O O . GLU A 1 303 ? 103.589 -25.822 31.610 1.00 31.05 319 GLU A O 1
ATOM 4554 N N . VAL A 1 304 ? 102.286 -24.003 31.803 1.00 28.73 320 VAL A N 1
ATOM 4555 C CA . VAL A 1 304 ? 103.096 -23.474 32.894 1.00 38.85 320 VAL A CA 1
ATOM 4556 C C . VAL A 1 304 ? 103.039 -24.407 34.104 1.00 44.34 320 VAL A C 1
ATOM 4557 O O . VAL A 1 304 ? 104.046 -24.617 34.792 1.00 35.50 320 VAL A O 1
ATOM 4570 N N . ALA A 1 305 ? 101.861 -24.957 34.402 1.00 35.81 321 ALA A N 1
ATOM 4571 C CA . ALA A 1 305 ? 101.762 -25.950 35.467 1.00 42.07 321 ALA A CA 1
ATOM 4572 C C . ALA A 1 305 ? 102.652 -27.158 35.171 1.00 35.53 321 ALA A C 1
ATOM 4573 O O . ALA A 1 305 ? 103.353 -27.658 36.056 1.00 37.44 321 ALA A O 1
ATOM 4580 N N . LEU A 1 306 ? 102.634 -27.635 33.928 1.00 37.56 322 LEU A N 1
ATOM 4581 C CA . LEU A 1 306 ? 103.502 -28.738 33.531 1.00 42.91 322 LEU A CA 1
ATOM 4582 C C . LEU A 1 306 ? 104.961 -28.378 33.767 1.00 46.70 322 LEU A C 1
ATOM 4583 O O . LEU A 1 306 ? 105.741 -29.182 34.290 1.00 41.99 322 LEU A O 1
ATOM 4599 N N . HIS A 1 307 ? 105.352 -27.161 33.388 1.00 43.65 323 HIS A N 1
ATOM 4600 C CA . HIS A 1 307 ? 106.725 -26.728 33.613 1.00 40.29 323 HIS A CA 1
ATOM 4601 C C . HIS A 1 307 ? 107.040 -26.685 35.104 1.00 43.23 323 HIS A C 1
ATOM 4602 O O . HIS A 1 307 ? 108.073 -27.194 35.548 1.00 38.31 323 HIS A O 1
ATOM 4616 N N . LYS A 1 308 ? 106.147 -26.102 35.903 1.00 37.82 324 LYS A N 1
ATOM 4617 C CA . LYS A 1 308 ? 106.346 -26.118 37.350 1.00 41.81 324 LYS A CA 1
ATOM 4618 C C . LYS A 1 308 ? 106.649 -27.533 37.840 1.00 41.94 324 LYS A C 1
ATOM 4619 O O . LYS A 1 308 ? 107.596 -27.754 38.612 1.00 39.04 324 LYS A O 1
ATOM 4638 N N . GLU A 1 309 ? 105.864 -28.513 37.374 1.00 45.93 325 GLU A N 1
ATOM 4639 C CA . GLU A 1 309 ? 106.070 -29.904 37.782 1.00 51.31 325 GLU A CA 1
ATOM 4640 C C . GLU A 1 309 ? 107.425 -30.421 37.306 1.00 46.48 325 GLU A C 1
ATOM 4641 O O . GLU A 1 309 ? 108.165 -31.063 38.066 1.00 48.61 325 GLU A O 1
ATOM 4645 N N . MET A 1 310 ? 107.770 -30.150 36.041 1.00 37.49 326 MET A N 1
ATOM 4646 C CA . MET A 1 310 ? 109.030 -30.664 35.508 1.00 42.62 326 MET A CA 1
ATOM 4647 C C . MET A 1 310 ? 110.216 -30.042 36.224 1.00 42.00 326 MET A C 1
ATOM 4648 O O . MET A 1 310 ? 111.224 -30.711 36.473 1.00 43.99 326 MET A O 1
ATOM 4662 N N . ILE A 1 311 ? 110.134 -28.744 36.524 1.00 43.31 327 ILE A N 1
ATOM 4663 C CA . ILE A 1 311 ? 111.248 -28.061 37.175 1.00 44.87 327 ILE A CA 1
ATOM 4664 C C . ILE A 1 311 ? 111.550 -28.704 38.523 1.00 52.32 327 ILE A C 1
ATOM 4665 O O . ILE A 1 311 ? 112.713 -28.965 38.860 1.00 50.69 327 ILE A O 1
ATOM 4681 N N . SER A 1 312 ? 110.510 -28.950 39.329 1.00 39.66 328 SER A N 1
ATOM 4682 C CA . SER A 1 312 ? 110.752 -29.502 40.661 1.00 58.34 328 SER A CA 1
ATOM 4683 C C . SER A 1 312 ? 111.352 -30.905 40.570 1.00 51.44 328 SER A C 1
ATOM 4684 O O . SER A 1 312 ? 112.225 -31.270 41.367 1.00 48.49 328 SER A O 1
ATOM 4692 N N . LYS A 1 313 ? 110.919 -31.695 39.581 1.00 59.45 329 LYS A N 1
ATOM 4693 C CA . LYS A 1 313 ? 111.447 -33.049 39.435 1.00 60.91 329 LYS A CA 1
ATOM 4694 C C . LYS A 1 313 ? 112.898 -33.027 38.978 1.00 60.24 329 LYS A C 1
ATOM 4695 O O . LYS A 1 313 ? 113.722 -33.812 39.465 1.00 63.65 329 LYS A O 1
ATOM 4714 N N . LEU A 1 314 ? 113.233 -32.140 38.038 1.00 47.76 330 LEU A N 1
ATOM 4715 C CA . LEU A 1 314 ? 114.631 -31.981 37.660 1.00 49.92 330 LEU A CA 1
ATOM 4716 C C . LEU A 1 314 ? 115.476 -31.468 38.826 1.00 50.62 330 LEU A C 1
ATOM 4717 O O . LEU A 1 314 ? 116.641 -31.849 38.960 1.00 53.93 330 LEU A O 1
ATOM 4733 N N . GLN A 1 315 ? 114.914 -30.595 39.671 1.00 54.88 331 GLN A N 1
ATOM 4734 C CA . GLN A 1 315 ? 115.633 -30.170 40.876 1.00 56.04 331 GLN A CA 1
ATOM 4735 C C . GLN A 1 315 ? 115.941 -31.361 41.785 1.00 54.72 331 GLN A C 1
ATOM 4736 O O . GLN A 1 315 ? 117.054 -31.483 42.321 1.00 60.95 331 GLN A O 1
ATOM 4750 N N . ARG A 1 316 ? 114.970 -32.252 41.977 1.00 56.67 332 ARG A N 1
ATOM 4751 C CA . ARG A 1 316 ? 115.230 -33.445 42.780 1.00 64.08 332 ARG A CA 1
ATOM 4752 C C . ARG A 1 316 ? 116.210 -34.379 42.077 1.00 67.39 332 ARG A C 1
ATOM 4753 O O . ARG A 1 316 ? 117.090 -34.967 42.724 1.00 67.04 332 ARG A O 1
ATOM 4774 N N . ASP A 1 317 ? 116.074 -34.527 40.753 1.00 60.42 333 ASP A N 1
ATOM 4775 C CA . ASP A 1 317 ? 117.000 -35.368 40.000 1.00 62.25 333 ASP A CA 1
ATOM 4776 C C . ASP A 1 317 ? 118.431 -34.853 40.118 1.00 64.70 333 ASP A C 1
ATOM 4777 O O . ASP A 1 317 ? 119.361 -35.639 40.325 1.00 68.97 333 ASP A O 1
ATOM 4786 N N . ILE A 1 318 ? 118.632 -33.537 39.991 1.00 63.32 334 ILE A N 1
ATOM 4787 C CA . ILE A 1 318 ? 119.978 -32.980 40.133 1.00 65.71 334 ILE A CA 1
ATOM 4788 C C . ILE A 1 318 ? 120.509 -33.239 41.534 1.00 69.30 334 ILE A C 1
ATOM 4789 O O . ILE A 1 318 ? 121.678 -33.603 41.721 1.00 72.93 334 ILE A O 1
ATOM 4805 N N . THR A 1 319 ? 119.661 -33.044 42.543 1.00 77.92 335 THR A N 1
ATOM 4806 C CA . THR A 1 319 ? 120.035 -33.395 43.908 1.00 80.29 335 THR A CA 1
ATOM 4807 C C . THR A 1 319 ? 120.408 -34.873 44.018 1.00 82.49 335 THR A C 1
ATOM 4808 O O . THR A 1 319 ? 121.396 -35.224 44.674 1.00 82.36 335 THR A O 1
ATOM 4819 N N . ASP A 1 320 ? 119.642 -35.755 43.366 1.00 80.24 336 ASP A N 1
ATOM 4820 C CA . ASP A 1 320 ? 119.950 -37.183 43.413 1.00 81.66 336 ASP A CA 1
ATOM 4821 C C . ASP A 1 320 ? 121.356 -37.470 42.898 1.00 83.12 336 ASP A C 1
ATOM 4822 O O . ASP A 1 320 ? 122.084 -38.284 43.481 1.00 88.39 336 ASP A O 1
ATOM 4831 N N . VAL A 1 321 ? 121.758 -36.816 41.805 1.00 79.71 337 VAL A N 1
ATOM 4832 C CA . VAL A 1 321 ? 123.077 -37.079 41.234 1.00 85.09 337 VAL A CA 1
ATOM 4833 C C . VAL A 1 321 ? 124.180 -36.442 42.075 1.00 87.03 337 VAL A C 1
ATOM 4834 O O . VAL A 1 321 ? 125.253 -37.024 42.244 1.00 92.35 337 VAL A O 1
ATOM 4847 N N . LYS A 1 322 ? 123.951 -35.233 42.598 1.00 84.62 338 LYS A N 1
ATOM 4848 C CA . LYS A 1 322 ? 124.989 -34.564 43.377 1.00 87.42 338 LYS A CA 1
ATOM 4849 C C . LYS A 1 322 ? 125.267 -35.316 44.669 1.00 91.10 338 LYS A C 1
ATOM 4850 O O . LYS A 1 322 ? 126.427 -35.454 45.072 1.00 96.16 338 LYS A O 1
ATOM 4854 N N . ILE A 1 323 ? 124.216 -35.802 45.335 1.00 89.08 339 ILE A N 1
ATOM 4855 C CA . ILE A 1 323 ? 124.394 -36.720 46.456 1.00 93.07 339 ILE A CA 1
ATOM 4856 C C . ILE A 1 323 ? 125.316 -37.861 46.051 1.00 97.91 339 ILE A C 1
ATOM 4857 O O . ILE A 1 323 ? 126.233 -38.239 46.790 1.00 103.69 339 ILE A O 1
ATOM 4861 N N . ARG A 1 324 ? 125.100 -38.413 44.858 1.00 98.81 340 ARG A N 1
ATOM 4862 C CA . ARG A 1 324 ? 125.937 -39.507 44.385 1.00 104.88 340 ARG A CA 1
ATOM 4863 C C . ARG A 1 324 ? 127.353 -39.032 44.077 1.00 108.30 340 ARG A C 1
ATOM 4864 O O . ARG A 1 324 ? 128.326 -39.719 44.405 1.00 114.97 340 ARG A O 1
ATOM 4885 N N . VAL A 1 325 ? 127.494 -37.861 43.467 1.00 103.81 341 VAL A N 1
ATOM 4886 C CA . VAL A 1 325 ? 128.807 -37.348 43.094 1.00 108.14 341 VAL A CA 1
ATOM 4887 C C . VAL A 1 325 ? 129.780 -37.378 44.279 1.00 113.26 341 VAL A C 1
ATOM 4888 O O . VAL A 1 325 ? 129.475 -36.898 45.370 1.00 111.79 341 VAL A O 1
ATOM 4892 N N . ARG B 1 1 ? 58.788 -14.537 32.069 1.00 36.09 17 ARG B N 1
ATOM 4893 C CA . ARG B 1 1 ? 58.746 -13.215 32.681 1.00 40.70 17 ARG B CA 1
ATOM 4894 C C . ARG B 1 1 ? 58.367 -12.174 31.639 1.00 40.27 17 ARG B C 1
ATOM 4895 O O . ARG B 1 1 ? 59.074 -12.017 30.654 1.00 35.60 17 ARG B O 1
ATOM 4915 N N . LEU B 1 2 ? 57.281 -11.442 31.889 1.00 29.70 18 LEU B N 1
ATOM 4916 C CA . LEU B 1 2 ? 56.769 -10.474 30.925 1.00 29.78 18 LEU B CA 1
ATOM 4917 C C . LEU B 1 2 ? 57.565 -9.179 30.980 1.00 26.63 18 LEU B C 1
ATOM 4918 O O . LEU B 1 2 ? 57.792 -8.618 32.055 1.00 30.70 18 LEU B O 1
ATOM 4934 N N . CYS B 1 3 ? 57.966 -8.685 29.819 1.00 25.28 19 CYS B N 1
ATOM 4935 C CA . CYS B 1 3 ? 58.594 -7.372 29.716 1.00 27.44 19 CYS B CA 1
ATOM 4936 C C . CYS B 1 3 ? 57.768 -6.517 28.772 1.00 29.91 19 CYS B C 1
ATOM 4937 O O . CYS B 1 3 ? 57.602 -6.867 27.599 1.00 27.84 19 CYS B O 1
ATOM 4944 N N . LEU B 1 4 ? 57.260 -5.409 29.292 1.00 29.44 20 LEU B N 1
ATOM 4945 C CA . LEU B 1 4 ? 56.496 -4.427 28.532 1.00 25.97 20 LEU B CA 1
ATOM 4946 C C . LEU B 1 4 ? 57.435 -3.359 27.987 1.00 27.79 20 LEU B C 1
ATOM 4947 O O . LEU B 1 4 ? 58.369 -2.940 28.668 1.00 25.69 20 LEU B O 1
ATOM 4963 N N . ARG B 1 5 ? 57.209 -2.961 26.740 1.00 32.12 21 ARG B N 1
ATOM 4964 C CA . ARG B 1 5 ? 58.043 -1.959 26.094 1.00 25.36 21 ARG B CA 1
ATOM 4965 C C . ARG B 1 5 ? 58.029 -0.616 26.819 1.00 26.99 21 ARG B C 1
ATOM 4966 O O . ARG B 1 5 ? 57.049 0.126 26.760 1.00 27.22 21 ARG B O 1
ATOM 4987 N N . ASN B 1 6 ? 59.129 -0.264 27.467 1.00 27.69 22 ASN B N 1
ATOM 4988 C CA . ASN B 1 6 ? 59.219 0.969 28.251 1.00 32.64 22 ASN B CA 1
ATOM 4989 C C . ASN B 1 6 ? 60.222 1.866 27.533 1.00 25.85 22 ASN B C 1
ATOM 4990 O O . ASN B 1 6 ? 61.424 1.808 27.788 1.00 24.18 22 ASN B O 1
ATOM 5001 N N . TYR B 1 7 ? 59.723 2.689 26.614 1.00 23.85 23 TYR B N 1
ATOM 5002 C CA . TYR B 1 7 ? 60.580 3.300 25.601 1.00 21.22 23 TYR B CA 1
ATOM 5003 C C . TYR B 1 7 ? 59.861 4.499 24.984 1.00 21.90 23 TYR B C 1
ATOM 5004 O O . TYR B 1 7 ? 58.630 4.529 24.966 1.00 27.05 23 TYR B O 1
ATOM 5022 N N . PRO B 1 8 ? 60.595 5.496 24.474 1.00 26.27 24 PRO B N 1
ATOM 5023 C CA . PRO B 1 8 ? 59.931 6.742 24.012 1.00 23.10 24 PRO B CA 1
ATOM 5024 C C . PRO B 1 8 ? 59.023 6.576 22.796 1.00 26.31 24 PRO B C 1
ATOM 5025 O O . PRO B 1 8 ? 58.277 7.517 22.470 1.00 23.81 24 PRO B O 1
ATOM 5036 N N . ASP B 1 9 ? 59.045 5.431 22.116 1.00 27.12 25 ASP B N 1
ATOM 5037 C CA . ASP B 1 9 ? 58.176 5.214 20.963 1.00 26.06 25 ASP B CA 1
ATOM 5038 C C . ASP B 1 9 ? 56.893 4.487 21.341 1.00 24.16 25 ASP B C 1
ATOM 5039 O O . ASP B 1 9 ? 56.220 3.937 20.468 1.00 20.86 25 ASP B O 1
ATOM 5048 N N . THR B 1 10 ? 56.531 4.503 22.617 1.00 20.24 26 THR B N 1
ATOM 5049 C CA . THR B 1 10 ? 55.374 3.787 23.132 1.00 23.38 26 THR B CA 1
ATOM 5050 C C . THR B 1 10 ? 54.477 4.769 23.888 1.00 17.82 26 THR B C 1
ATOM 5051 O O . THR B 1 10 ? 54.980 5.616 24.628 1.00 23.55 26 THR B O 1
ATOM 5062 N N . THR B 1 11 ? 53.153 4.639 23.722 1.00 20.56 27 THR B N 1
ATOM 5063 C CA . THR B 1 11 ? 52.173 5.440 24.460 1.00 21.01 27 THR B CA 1
ATOM 5064 C C . THR B 1 11 ? 51.417 4.545 25.442 1.00 23.08 27 THR B C 1
ATOM 5065 O O . THR B 1 11 ? 50.884 3.498 25.064 1.00 22.06 27 THR B O 1
ATOM 5076 N N . TRP B 1 12 ? 51.384 4.953 26.703 1.00 19.73 28 TRP B N 1
ATOM 5077 C CA . TRP B 1 12 ? 50.601 4.259 27.720 1.00 19.04 28 TRP B CA 1
ATOM 5078 C C . TRP B 1 12 ? 49.223 4.903 27.773 1.00 20.92 28 TRP B C 1
ATOM 5079 O O . TRP B 1 12 ? 49.114 6.112 27.994 1.00 18.95 28 TRP B O 1
ATOM 5100 N N . ILE B 1 13 ? 48.189 4.114 27.517 1.00 19.38 29 ILE B N 1
ATOM 5101 C CA . ILE B 1 13 ? 46.813 4.614 27.374 1.00 18.29 29 ILE B CA 1
ATOM 5102 C C . ILE B 1 13 ? 46.035 4.129 28.594 1.00 22.29 29 ILE B C 1
ATOM 5103 O O . ILE B 1 13 ? 45.787 2.918 28.733 1.00 20.65 29 ILE B O 1
ATOM 5119 N N . GLY B 1 14 ? 45.665 5.060 29.497 1.00 20.16 30 GLY B N 1
ATOM 5120 C CA . GLY B 1 14 ? 45.161 4.678 30.807 1.00 18.56 30 GLY B CA 1
ATOM 5121 C C . GLY B 1 14 ? 44.078 5.589 31.333 1.00 21.32 30 GLY B C 1
ATOM 5122 O O . GLY B 1 14 ? 43.625 6.512 30.647 1.00 17.22 30 GLY B O 1
ATOM 5126 N N . ASP B 1 15 ? 43.666 5.289 32.577 1.00 17.70 31 ASP B N 1
ATOM 5127 C CA . ASP B 1 15 ? 42.649 6.010 33.342 1.00 20.04 31 ASP B CA 1
ATOM 5128 C C . ASP B 1 15 ? 43.256 6.476 34.662 1.00 21.51 31 ASP B C 1
ATOM 5129 O O . ASP B 1 15 ? 44.464 6.748 34.697 1.00 19.35 31 ASP B O 1
ATOM 5138 N N . SER B 1 16 ? 42.460 6.579 35.753 1.00 21.79 32 SER B N 1
ATOM 5139 C CA . SER B 1 16 ? 43.004 7.173 36.976 1.00 18.63 32 SER B CA 1
ATOM 5140 C C . SER B 1 16 ? 44.189 6.392 37.481 1.00 20.06 32 SER B C 1
ATOM 5141 O O . SER B 1 16 ? 45.126 6.978 38.026 1.00 28.57 32 SER B O 1
ATOM 5149 N N . ARG B 1 17 ? 44.164 5.073 37.310 1.00 23.94 33 ARG B N 1
ATOM 5150 C CA . ARG B 1 17 ? 45.212 4.236 37.861 1.00 21.45 33 ARG B CA 1
ATOM 5151 C C . ARG B 1 17 ? 46.560 4.525 37.227 1.00 23.41 33 ARG B C 1
ATOM 5152 O O . ARG B 1 17 ? 47.581 4.167 37.815 1.00 27.47 33 ARG B O 1
ATOM 5173 N N . SER B 1 18 ? 46.600 5.221 36.082 1.00 21.98 34 SER B N 1
ATOM 5174 C CA . SER B 1 18 ? 47.865 5.589 35.456 1.00 20.74 34 SER B CA 1
ATOM 5175 C C . SER B 1 18 ? 48.045 7.089 35.315 1.00 24.00 34 SER B C 1
ATOM 5176 O O . SER B 1 18 ? 49.020 7.514 34.685 1.00 24.06 34 SER B O 1
ATOM 5184 N N . ASP B 1 19 ? 47.121 7.902 35.847 1.00 23.87 35 ASP B N 1
ATOM 5185 C CA . ASP B 1 19 ? 47.096 9.352 35.613 1.00 22.18 35 ASP B CA 1
ATOM 5186 C C . ASP B 1 19 ? 48.044 10.022 36.605 1.00 20.07 35 ASP B C 1
ATOM 5187 O O . ASP B 1 19 ? 47.632 10.732 37.529 1.00 19.72 35 ASP B O 1
ATOM 5196 N N . GLN B 1 20 ? 49.344 9.729 36.414 1.00 19.01 36 GLN B N 1
ATOM 5197 C CA . GLN B 1 20 ? 50.382 10.094 37.376 1.00 21.12 36 GLN B CA 1
ATOM 5198 C C . GLN B 1 20 ? 50.437 11.588 37.646 1.00 28.70 36 GLN B C 1
ATOM 5199 O O . GLN B 1 20 ? 50.825 12.001 38.744 1.00 23.84 36 GLN B O 1
ATOM 5213 N N . SER B 1 21 ? 50.120 12.419 36.658 1.00 23.41 37 SER B N 1
ATOM 5214 C CA . SER B 1 21 ? 50.270 13.854 36.896 1.00 26.46 37 SER B CA 1
ATOM 5215 C C . SER B 1 21 ? 49.087 14.491 37.631 1.00 21.90 37 SER B C 1
ATOM 5216 O O . SER B 1 21 ? 49.194 15.651 38.029 1.00 21.77 37 SER B O 1
ATOM 5224 N N . ARG B 1 22 ? 47.947 13.816 37.770 1.00 21.33 38 ARG B N 1
ATOM 5225 C CA . ARG B 1 22 ? 46.735 14.468 38.264 1.00 22.28 38 ARG B CA 1
ATOM 5226 C C . ARG B 1 22 ? 46.013 13.680 39.354 1.00 23.70 38 ARG B C 1
ATOM 5227 O O . ARG B 1 22 ? 44.992 14.142 39.840 1.00 25.01 38 ARG B O 1
ATOM 5248 N N . VAL B 1 23 ? 46.487 12.499 39.721 1.00 23.41 39 VAL B N 1
ATOM 5249 C CA . VAL B 1 23 ? 45.811 11.630 40.682 1.00 21.02 39 VAL B CA 1
ATOM 5250 C C . VAL B 1 23 ? 46.756 11.410 41.849 1.00 30.33 39 VAL B C 1
ATOM 5251 O O . VAL B 1 23 ? 47.959 11.224 41.647 1.00 26.66 39 VAL B O 1
ATOM 5264 N N . ASN B 1 24 ? 46.218 11.443 43.063 1.00 25.56 40 ASN B N 1
ATOM 5265 C CA . ASN B 1 24 ? 47.041 11.201 44.252 1.00 22.44 40 ASN B CA 1
ATOM 5266 C C . ASN B 1 24 ? 47.732 9.836 44.158 1.00 18.71 40 ASN B C 1
ATOM 5267 O O . ASN B 1 24 ? 47.100 8.846 43.771 1.00 29.21 40 ASN B O 1
ATOM 5278 N N . PRO B 1 25 ? 49.029 9.738 44.489 1.00 25.97 41 PRO B N 1
ATOM 5279 C CA . PRO B 1 25 ? 49.721 8.443 44.366 1.00 25.80 41 PRO B CA 1
ATOM 5280 C C . PRO B 1 25 ? 49.056 7.273 45.088 1.00 28.89 41 PRO B C 1
ATOM 5281 O O . PRO B 1 25 ? 49.224 6.128 44.659 1.00 22.94 41 PRO B O 1
ATOM 5292 N N . GLN B 1 26 ? 48.310 7.506 46.164 1.00 26.51 42 GLN B N 1
ATOM 5293 C CA . GLN B 1 26 ? 47.671 6.389 46.858 1.00 26.78 42 GLN B CA 1
ATOM 5294 C C . GLN B 1 26 ? 46.680 5.664 45.958 1.00 25.40 42 GLN B C 1
ATOM 5295 O O . GLN B 1 26 ? 46.332 4.508 46.228 1.00 27.39 42 GLN B O 1
ATOM 5309 N N . SER B 1 27 ? 46.240 6.299 44.876 1.00 22.31 43 SER B N 1
ATOM 5310 C CA . SER B 1 27 ? 45.261 5.689 43.986 1.00 21.83 43 SER B CA 1
ATOM 5311 C C . SER B 1 27 ? 45.866 5.183 42.674 1.00 24.57 43 SER B C 1
ATOM 5312 O O . SER B 1 27 ? 45.118 4.682 41.828 1.00 20.54 43 SER B O 1
ATOM 5320 N N . LEU B 1 28 ? 47.184 5.324 42.473 1.00 23.19 44 LEU B N 1
ATOM 5321 C CA . LEU B 1 28 ? 47.844 4.869 41.245 1.00 26.01 44 LEU B CA 1
ATOM 5322 C C . LEU B 1 28 ? 48.206 3.393 41.297 1.00 21.95 44 LEU B C 1
ATOM 5323 O O . LEU B 1 28 ? 48.568 2.871 42.347 1.00 22.72 44 LEU B O 1
ATOM 5339 N N . ASP B 1 29 ? 48.111 2.723 40.131 1.00 20.73 45 ASP B N 1
ATOM 5340 C CA . ASP B 1 29 ? 48.701 1.397 39.914 1.00 19.34 45 ASP B CA 1
ATOM 5341 C C . ASP B 1 29 ? 50.006 1.464 39.137 1.00 24.63 45 ASP B C 1
ATOM 5342 O O . ASP B 1 29 ? 50.853 0.574 39.278 1.00 24.48 45 ASP B O 1
ATOM 5351 N N . LEU B 1 30 ? 50.139 2.451 38.260 1.00 22.78 46 LEU B N 1
ATOM 5352 C CA . LEU B 1 30 ? 51.396 2.715 37.563 1.00 23.25 46 LEU B CA 1
ATOM 5353 C C . LEU B 1 30 ? 52.228 3.654 38.428 1.00 27.47 46 LEU B C 1
ATOM 5354 O O . LEU B 1 30 ? 52.041 4.875 38.399 1.00 27.49 46 LEU B O 1
ATOM 5370 N N . VAL B 1 31 ? 53.132 3.085 39.211 1.00 24.66 47 VAL B N 1
ATOM 5371 C CA . VAL B 1 31 ? 53.914 3.829 40.182 1.00 26.43 47 VAL B CA 1
ATOM 5372 C C . VAL B 1 31 ? 55.397 3.807 39.832 1.00 32.36 47 VAL B C 1
ATOM 5373 O O . VAL B 1 31 ? 56.242 4.131 40.648 1.00 38.02 47 VAL B O 1
ATOM 5386 N N . THR B 1 32 ? 55.711 3.434 38.611 1.00 27.48 48 THR B N 1
ATOM 5387 C CA . THR B 1 32 ? 57.073 3.482 38.120 1.00 28.61 48 THR B CA 1
ATOM 5388 C C . THR B 1 32 ? 57.076 4.449 36.938 1.00 35.73 48 THR B C 1
ATOM 5389 O O . THR B 1 32 ? 56.039 4.701 36.311 1.00 26.95 48 THR B O 1
ATOM 5400 N N . GLU B 1 33 ? 58.236 5.032 36.661 1.00 27.71 49 GLU B N 1
ATOM 5401 C CA . GLU B 1 33 ? 58.337 6.024 35.598 1.00 29.60 49 GLU B CA 1
ATOM 5402 C C . GLU B 1 33 ? 58.167 5.327 34.242 1.00 28.73 49 GLU B C 1
ATOM 5403 O O . GLU B 1 33 ? 58.703 4.229 34.022 1.00 25.14 49 GLU B O 1
ATOM 5415 N N . PHE B 1 34 ? 57.336 5.913 33.365 1.00 27.68 50 PHE B N 1
ATOM 5416 C CA . PHE B 1 34 ? 57.122 5.386 32.021 1.00 24.86 50 PHE B CA 1
ATOM 5417 C C . PHE B 1 34 ? 57.919 6.227 31.031 1.00 25.46 50 PHE B C 1
ATOM 5418 O O . PHE B 1 34 ? 57.659 7.420 30.886 1.00 28.15 50 PHE B O 1
ATOM 5435 N N . LYS B 1 35 ? 58.882 5.610 30.345 1.00 26.53 51 LYS B N 1
ATOM 5436 C CA . LYS B 1 35 ? 59.753 6.377 29.462 1.00 21.07 51 LYS B CA 1
ATOM 5437 C C . LYS B 1 35 ? 59.070 6.807 28.180 1.00 23.95 51 LYS B C 1
ATOM 5438 O O . LYS B 1 35 ? 59.664 7.584 27.419 1.00 26.15 51 LYS B O 1
ATOM 5457 N N . GLY B 1 36 ? 57.884 6.279 27.886 1.00 22.11 52 GLY B N 1
ATOM 5458 C CA . GLY B 1 36 ? 57.119 6.722 26.743 1.00 22.08 52 GLY B CA 1
ATOM 5459 C C . GLY B 1 36 ? 56.150 7.841 27.091 1.00 24.49 52 GLY B C 1
ATOM 5460 O O . GLY B 1 36 ? 56.218 8.470 28.147 1.00 22.63 52 GLY B O 1
ATOM 5464 N N . VAL B 1 37 ? 55.227 8.078 26.167 1.00 22.16 53 VAL B N 1
ATOM 5465 C CA . VAL B 1 37 ? 54.213 9.101 26.320 1.00 19.26 53 VAL B CA 1
ATOM 5466 C C . VAL B 1 37 ? 53.057 8.526 27.119 1.00 21.49 53 VAL B C 1
ATOM 5467 O O . VAL B 1 37 ? 52.486 7.500 26.746 1.00 25.21 53 VAL B O 1
ATOM 5480 N N . LEU B 1 38 ? 52.661 9.247 28.165 1.00 22.39 54 LEU B N 1
ATOM 5481 C CA . LEU B 1 38 ? 51.585 8.844 29.058 1.00 21.22 54 LEU B CA 1
ATOM 5482 C C . LEU B 1 38 ? 50.336 9.643 28.720 1.00 19.64 54 LEU B C 1
ATOM 5483 O O . LEU B 1 38 ? 50.326 10.875 28.851 1.00 20.67 54 LEU B O 1
ATOM 5499 N N . GLN B 1 39 ? 49.288 8.945 28.289 1.00 18.86 55 GLN B N 1
ATOM 5500 C CA . GLN B 1 39 ? 47.971 9.545 28.057 1.00 18.06 55 GLN B CA 1
ATOM 5501 C C . GLN B 1 39 ? 46.987 8.816 28.960 1.00 18.95 55 GLN B C 1
ATOM 5502 O O . GLN B 1 39 ? 46.411 7.803 28.576 1.00 18.89 55 GLN B O 1
ATOM 5516 N N . ALA B 1 40 ? 46.792 9.329 30.167 1.00 21.55 56 ALA B N 1
ATOM 5517 C CA . ALA B 1 40 ? 45.931 8.656 31.123 1.00 23.40 56 ALA B CA 1
ATOM 5518 C C . ALA B 1 40 ? 45.123 9.708 31.867 1.00 21.03 56 ALA B C 1
ATOM 5519 O O . ALA B 1 40 ? 45.700 10.636 32.421 1.00 22.28 56 ALA B O 1
ATOM 5526 N N . LYS B 1 41 ? 43.802 9.537 31.913 1.00 23.22 57 LYS B N 1
ATOM 5527 C CA . LYS B 1 41 ? 42.897 10.529 32.485 1.00 24.62 57 LYS B CA 1
ATOM 5528 C C . LYS B 1 41 ? 41.959 9.836 33.459 1.00 25.49 57 LYS B C 1
ATOM 5529 O O . LYS B 1 41 ? 41.285 8.873 33.097 1.00 19.78 57 LYS B O 1
ATOM 5548 N N . ASN B 1 42 ? 41.923 10.335 34.686 1.00 22.54 58 ASN B N 1
ATOM 5549 C CA . ASN B 1 42 ? 40.979 9.892 35.700 1.00 20.22 58 ASN B CA 1
ATOM 5550 C C . ASN B 1 42 ? 39.531 9.900 35.186 1.00 18.67 58 ASN B C 1
ATOM 5551 O O . ASN B 1 42 ? 39.016 10.930 34.756 1.00 19.02 58 ASN B O 1
ATOM 5562 N N . GLY B 1 43 ? 38.863 8.746 35.277 1.00 20.21 59 GLY B N 1
ATOM 5563 C CA . GLY B 1 43 ? 37.488 8.601 34.879 1.00 21.45 59 GLY B CA 1
ATOM 5564 C C . GLY B 1 43 ? 37.267 8.296 33.407 1.00 19.76 59 GLY B C 1
ATOM 5565 O O . GLY B 1 43 ? 36.129 8.057 33.008 1.00 18.57 59 GLY B O 1
ATOM 5569 N N . ASN B 1 44 ? 38.303 8.314 32.581 1.00 18.61 60 ASN B N 1
ATOM 5570 C CA . ASN B 1 44 ? 38.104 8.230 31.139 1.00 23.83 60 ASN B CA 1
ATOM 5571 C C . ASN B 1 44 ? 38.239 6.796 30.618 1.00 23.92 60 ASN B C 1
ATOM 5572 O O . ASN B 1 44 ? 38.598 5.856 31.333 1.00 19.66 60 ASN B O 1
ATOM 5583 N N . GLY B 1 45 ? 37.876 6.638 29.349 1.00 19.07 61 GLY B N 1
ATOM 5584 C CA . GLY B 1 45 ? 37.913 5.369 28.657 1.00 17.40 61 GLY B CA 1
ATOM 5585 C C . GLY B 1 45 ? 37.741 5.631 27.175 1.00 18.62 61 GLY B C 1
ATOM 5586 O O . GLY B 1 45 ? 37.585 6.777 26.738 1.00 21.46 61 GLY B O 1
ATOM 5590 N N . LEU B 1 46 ? 37.805 4.570 26.384 1.00 16.67 62 LEU B N 1
ATOM 5591 C CA . LEU B 1 46 ? 37.720 4.799 24.928 1.00 19.76 62 LEU B CA 1
ATOM 5592 C C . LEU B 1 46 ? 36.289 5.107 24.465 1.00 22.07 62 LEU B C 1
ATOM 5593 O O . LEU B 1 46 ? 36.095 5.781 23.439 1.00 24.14 62 LEU B O 1
ATOM 5609 N N . LEU B 1 47 ? 35.282 4.633 25.201 1.00 20.39 63 LEU B N 1
ATOM 5610 C CA . LEU B 1 47 ? 33.915 5.096 24.998 1.00 20.96 63 LEU B CA 1
ATOM 5611 C C . LEU B 1 47 ? 33.662 6.407 25.723 1.00 26.67 63 LEU B C 1
ATOM 5612 O O . LEU B 1 47 ? 33.057 7.324 25.160 1.00 21.50 63 LEU B O 1
ATOM 5628 N N . LYS B 1 48 ? 34.079 6.508 26.986 1.00 21.32 64 LYS B N 1
ATOM 5629 C CA . LYS B 1 48 ? 33.747 7.706 27.755 1.00 16.40 64 LYS B CA 1
ATOM 5630 C C . LYS B 1 48 ? 34.421 8.953 27.175 1.00 16.40 64 LYS B C 1
ATOM 5631 O O . LYS B 1 48 ? 33.927 10.082 27.352 1.00 23.00 64 LYS B O 1
ATOM 5650 N N . GLN B 1 49 ? 35.551 8.793 26.501 1.00 21.46 65 GLN B N 1
ATOM 5651 C CA . GLN B 1 49 ? 36.179 9.966 25.897 1.00 17.79 65 GLN B CA 1
ATOM 5652 C C . GLN B 1 49 ? 35.246 10.663 24.911 1.00 22.85 65 GLN B C 1
ATOM 5653 O O . GLN B 1 49 ? 35.482 11.836 24.576 1.00 22.40 65 GLN B O 1
ATOM 5667 N N . MET B 1 50 ? 34.219 9.960 24.404 1.00 18.47 66 MET B N 1
ATOM 5668 C CA . MET B 1 50 ? 33.293 10.541 23.439 1.00 15.76 66 MET B CA 1
ATOM 5669 C C . MET B 1 50 ? 32.090 11.176 24.088 1.00 23.26 66 MET B C 1
ATOM 5670 O O . MET B 1 50 ? 31.283 11.799 23.374 1.00 23.06 66 MET B O 1
ATOM 5684 N N . SER B 1 51 ? 31.984 11.078 25.421 1.00 21.38 67 SER B N 1
ATOM 5685 C CA . SER B 1 51 ? 30.784 11.501 26.123 1.00 21.69 67 SER B CA 1
ATOM 5686 C C . SER B 1 51 ? 30.652 13.006 26.208 1.00 24.68 67 SER B C 1
ATOM 5687 O O . SER B 1 51 ? 29.539 13.508 26.397 1.00 28.92 67 SER B O 1
ATOM 5695 N N . GLY B 1 52 ? 31.763 13.724 26.160 1.00 24.65 68 GLY B N 1
ATOM 5696 C CA . GLY B 1 52 ? 31.791 15.130 26.461 1.00 30.45 68 GLY B CA 1
ATOM 5697 C C . GLY B 1 52 ? 32.157 15.451 27.897 1.00 30.24 68 GLY B C 1
ATOM 5698 O O . GLY B 1 52 ? 32.268 16.625 28.246 1.00 24.50 68 GLY B O 1
ATOM 5702 N N . ARG B 1 53 ? 32.305 14.452 28.757 1.00 22.12 69 ARG B N 1
ATOM 5703 C CA . ARG B 1 53 ? 32.689 14.765 30.122 1.00 23.93 69 ARG B CA 1
ATOM 5704 C C . ARG B 1 53 ? 34.108 15.316 30.221 1.00 28.56 69 ARG B C 1
ATOM 5705 O O . ARG B 1 53 ? 34.398 16.088 31.142 1.00 26.13 69 ARG B O 1
ATOM 5726 N N . PHE B 1 54 ? 34.995 14.937 29.302 1.00 19.44 70 PHE B N 1
ATOM 5727 C CA . PHE B 1 54 ? 36.413 15.280 29.375 1.00 22.52 70 PHE B CA 1
ATOM 5728 C C . PHE B 1 54 ? 36.782 15.861 28.011 1.00 19.69 70 PHE B C 1
ATOM 5729 O O . PHE B 1 54 ? 37.495 15.245 27.210 1.00 20.28 70 PHE B O 1
ATOM 5746 N N . PRO B 1 55 ? 36.276 17.046 27.705 1.00 20.35 71 PRO B N 1
ATOM 5747 C CA . PRO B 1 55 ? 36.322 17.522 26.309 1.00 25.93 71 PRO B CA 1
ATOM 5748 C C . PRO B 1 55 ? 37.734 17.744 25.770 1.00 22.02 71 PRO B C 1
ATOM 5749 O O . PRO B 1 55 ? 37.899 17.832 24.549 1.00 20.19 71 PRO B O 1
ATOM 5760 N N . SER B 1 56 ? 38.747 17.865 26.635 1.00 19.25 72 SER B N 1
ATOM 5761 C CA . SER B 1 56 ? 40.128 18.067 26.226 1.00 20.93 72 SER B CA 1
ATOM 5762 C C . SER B 1 56 ? 41.007 16.829 26.360 1.00 21.17 72 SER B C 1
ATOM 5763 O O . SER B 1 56 ? 42.218 16.929 26.127 1.00 21.03 72 SER B O 1
ATOM 5771 N N . ASP B 1 57 ? 40.454 15.676 26.736 1.00 19.01 73 ASP B N 1
ATOM 5772 C CA . ASP B 1 57 ? 41.259 14.523 27.123 1.00 19.45 73 ASP B CA 1
ATOM 5773 C C . ASP B 1 57 ? 41.038 13.334 26.200 1.00 21.55 73 ASP B C 1
ATOM 5774 O O . ASP B 1 57 ? 41.109 12.180 26.634 1.00 24.88 73 ASP B O 1
ATOM 5783 N N . TRP B 1 58 ? 40.779 13.594 24.922 1.00 18.32 74 TRP B N 1
ATOM 5784 C CA . TRP B 1 58 ? 40.712 12.506 23.968 1.00 14.57 74 TRP B CA 1
ATOM 5785 C C . TRP B 1 58 ? 42.068 11.822 23.869 1.00 19.17 74 TRP B C 1
ATOM 5786 O O . TRP B 1 58 ? 43.113 12.473 23.944 1.00 15.59 74 TRP B O 1
ATOM 5807 N N . TYR B 1 59 ? 42.033 10.511 23.625 1.00 19.25 75 TYR B N 1
ATOM 5808 C CA . TYR B 1 59 ? 43.240 9.715 23.440 1.00 19.39 75 TYR B CA 1
ATOM 5809 C C . TYR B 1 59 ? 43.698 9.858 22.003 1.00 21.49 75 TYR B C 1
ATOM 5810 O O . TYR B 1 59 ? 42.908 9.661 21.068 1.00 21.02 75 TYR B O 1
ATOM 5828 N N . THR B 1 60 ? 44.967 10.212 21.818 1.00 14.58 76 THR B N 1
ATOM 5829 C CA . THR B 1 60 ? 45.489 10.533 20.477 1.00 16.91 76 THR B CA 1
ATOM 5830 C C . THR B 1 60 ? 46.911 10.007 20.321 1.00 16.68 76 THR B C 1
ATOM 5831 O O . THR B 1 60 ? 47.844 10.772 20.088 1.00 19.30 76 THR B O 1
ATOM 5842 N N . PRO B 1 61 ? 47.114 8.705 20.485 1.00 22.63 77 PRO B N 1
ATOM 5843 C CA . PRO B 1 61 ? 48.462 8.155 20.278 1.00 21.86 77 PRO B CA 1
ATOM 5844 C C . PRO B 1 61 ? 48.911 8.393 18.858 1.00 20.35 77 PRO B C 1
ATOM 5845 O O . PRO B 1 61 ? 48.146 8.222 17.910 1.00 20.07 77 PRO B O 1
ATOM 5856 N N . THR B 1 62 ? 50.169 8.754 18.716 1.00 19.51 78 THR B N 1
ATOM 5857 C CA . THR B 1 62 ? 50.755 8.877 17.413 1.00 16.44 78 THR B CA 1
ATOM 5858 C C . THR B 1 62 ? 52.005 8.016 17.250 1.00 19.99 78 THR B C 1
ATOM 5859 O O . THR B 1 62 ? 52.642 8.095 16.206 1.00 23.83 78 THR B O 1
ATOM 5870 N N . THR B 1 63 ? 52.359 7.206 18.252 1.00 18.51 79 THR B N 1
ATOM 5871 C CA . THR B 1 63 ? 53.527 6.331 18.232 1.00 22.64 79 THR B CA 1
ATOM 5872 C C . THR B 1 63 ? 53.203 4.951 17.640 1.00 22.47 79 THR B C 1
ATOM 5873 O O . THR B 1 63 ? 52.055 4.497 17.599 1.00 22.51 79 THR B O 1
ATOM 5884 N N . LYS B 1 64 ? 54.257 4.285 17.175 1.00 22.80 80 LYS B N 1
ATOM 5885 C CA . LYS B 1 64 ? 54.141 2.928 16.655 1.00 19.46 80 LYS B CA 1
ATOM 5886 C C . LYS B 1 64 ? 53.553 1.960 17.687 1.00 25.03 80 LYS B C 1
ATOM 5887 O O . LYS B 1 64 ? 52.780 1.069 17.326 1.00 24.95 80 LYS B O 1
ATOM 5906 N N . TYR B 1 65 ? 53.935 2.090 18.960 1.00 20.60 81 TYR B N 1
ATOM 5907 C CA . TYR B 1 65 ? 53.588 1.119 19.994 1.00 21.86 81 TYR B CA 1
ATOM 5908 C C . TYR B 1 65 ? 52.691 1.749 21.042 1.00 19.46 81 TYR B C 1
ATOM 5909 O O . TYR B 1 65 ? 52.750 2.957 21.290 1.00 19.84 81 TYR B O 1
ATOM 5927 N N . ARG B 1 66 ? 51.864 0.899 21.653 1.00 24.27 82 ARG B N 1
ATOM 5928 C CA . ARG B 1 66 ? 50.939 1.305 22.691 1.00 22.57 82 ARG B CA 1
ATOM 5929 C C . ARG B 1 66 ? 50.858 0.228 23.758 1.00 24.69 82 ARG B C 1
ATOM 5930 O O . ARG B 1 66 ? 51.029 -0.951 23.479 1.00 22.40 82 ARG B O 1
ATOM 5951 N N . ILE B 1 67 ? 50.581 0.647 24.988 1.00 23.18 83 ILE B N 1
ATOM 5952 C CA . ILE B 1 67 ? 50.154 -0.261 26.041 1.00 18.83 83 ILE B CA 1
ATOM 5953 C C . ILE B 1 67 ? 48.867 0.302 26.621 1.00 22.01 83 ILE B C 1
ATOM 5954 O O . ILE B 1 67 ? 48.832 1.472 27.030 1.00 23.56 83 ILE B O 1
ATOM 5970 N N . LEU B 1 68 ? 47.807 -0.497 26.603 1.00 23.06 84 LEU B N 1
ATOM 5971 C CA . LEU B 1 68 ? 46.514 -0.089 27.135 1.00 22.68 84 LEU B CA 1
ATOM 5972 C C . LEU B 1 68 ? 46.300 -0.718 28.509 1.00 18.37 84 LEU B C 1
ATOM 5973 O O . LEU B 1 68 ? 46.496 -1.921 28.683 1.00 20.27 84 LEU B O 1
ATOM 5989 N N . TYR B 1 69 ? 45.864 0.099 29.470 1.00 23.76 85 TYR B N 1
ATOM 5990 C CA . TYR B 1 69 ? 45.401 -0.378 30.777 1.00 22.34 85 TYR B CA 1
ATOM 5991 C C . TYR B 1 69 ? 44.153 0.432 31.161 1.00 18.30 85 TYR B C 1
ATOM 5992 O O . TYR B 1 69 ? 44.167 1.295 32.034 1.00 22.88 85 TYR B O 1
ATOM 6010 N N . LEU B 1 70 ? 43.050 0.175 30.457 1.00 20.04 86 LEU B N 1
ATOM 6011 C CA . LEU B 1 70 ? 41.810 0.882 30.724 1.00 18.99 86 LEU B CA 1
ATOM 6012 C C . LEU B 1 70 ? 40.619 0.073 30.215 1.00 21.28 86 LEU B C 1
ATOM 6013 O O . LEU B 1 70 ? 40.764 -0.884 29.448 1.00 24.59 86 LEU B O 1
ATOM 6029 N N . GLY B 1 71 ? 39.428 0.482 30.660 1.00 22.49 87 GLY B N 1
ATOM 6030 C CA . GLY B 1 71 ? 38.182 -0.164 30.288 1.00 24.04 87 GLY B CA 1
ATOM 6031 C C . GLY B 1 71 ? 37.142 -0.141 31.396 1.00 22.45 87 GLY B C 1
ATOM 6032 O O . GLY B 1 71 ? 35.934 -0.102 31.144 1.00 23.46 87 GLY B O 1
ATOM 6036 N N . THR B 1 72 ? 37.591 -0.187 32.647 1.00 19.43 88 THR B N 1
ATOM 6037 C CA . THR B 1 72 ? 36.636 -0.203 33.755 1.00 23.25 88 THR B CA 1
ATOM 6038 C C . THR B 1 72 ? 35.640 0.968 33.666 1.00 19.71 88 THR B C 1
ATOM 6039 O O . THR B 1 72 ? 34.440 0.776 33.859 1.00 21.91 88 THR B O 1
ATOM 6050 N N . ASN B 1 73 ? 36.095 2.165 33.272 1.00 22.57 89 ASN B N 1
ATOM 6051 C CA . ASN B 1 73 ? 35.183 3.302 33.221 1.00 26.33 89 ASN B CA 1
ATOM 6052 C C . ASN B 1 73 ? 34.183 3.179 32.067 1.00 26.10 89 ASN B C 1
ATOM 6053 O O . ASN B 1 73 ? 33.107 3.794 32.104 1.00 24.79 89 ASN B O 1
ATOM 6064 N N . ASP B 1 74 ? 34.541 2.444 31.021 1.00 22.03 90 ASP B N 1
ATOM 6065 C CA . ASP B 1 74 ? 33.639 2.288 29.890 1.00 23.08 90 ASP B CA 1
ATOM 6066 C C . ASP B 1 74 ? 32.421 1.462 30.250 1.00 31.20 90 ASP B C 1
ATOM 6067 O O . ASP B 1 74 ? 31.445 1.456 29.494 1.00 27.89 90 ASP B O 1
ATOM 6076 N N . CYS B 1 75 ? 32.436 0.794 31.400 1.00 23.97 91 CYS B N 1
ATOM 6077 C CA . CYS B 1 75 ? 31.257 0.060 31.807 1.00 28.20 91 CYS B CA 1
ATOM 6078 C C . CYS B 1 75 ? 30.167 0.966 32.348 1.00 23.67 91 CYS B C 1
ATOM 6079 O O . CYS B 1 75 ? 29.072 0.475 32.650 1.00 25.27 91 CYS B O 1
ATOM 6086 N N . THR B 1 76 ? 30.388 2.276 32.421 1.00 22.92 92 THR B N 1
ATOM 6087 C CA . THR B 1 76 ? 29.257 3.140 32.740 1.00 27.15 92 THR B CA 1
ATOM 6088 C C . THR B 1 76 ? 28.412 3.483 31.511 1.00 30.33 92 THR B C 1
ATOM 6089 O O . THR B 1 76 ? 27.297 3.989 31.670 1.00 30.18 92 THR B O 1
ATOM 6100 N N . ASP B 1 77 ? 28.875 3.182 30.299 1.00 25.40 93 ASP B N 1
ATOM 6101 C CA . ASP B 1 77 ? 27.980 3.215 29.149 1.00 26.51 93 ASP B CA 1
ATOM 6102 C C . ASP B 1 77 ? 26.988 2.061 29.253 1.00 32.02 93 ASP B C 1
ATOM 6103 O O . ASP B 1 77 ? 27.371 0.939 29.583 1.00 27.97 93 ASP B O 1
ATOM 6112 N N . GLY B 1 78 ? 25.721 2.317 28.911 1.00 30.84 94 GLY B N 1
ATOM 6113 C CA . GLY B 1 78 ? 24.699 1.294 29.008 1.00 30.19 94 GLY B CA 1
ATOM 6114 C C . GLY B 1 78 ? 23.644 1.362 27.920 1.00 28.56 94 GLY B C 1
ATOM 6115 O O . GLY B 1 78 ? 23.867 1.913 26.840 1.00 29.55 94 GLY B O 1
ATOM 6119 N N . PRO B 1 79 ? 22.474 0.772 28.178 1.00 27.95 95 PRO B N 1
ATOM 6120 C CA . PRO B 1 79 ? 21.406 0.784 27.161 1.00 28.61 95 PRO B CA 1
ATOM 6121 C C . PRO B 1 79 ? 21.113 2.162 26.590 1.00 30.92 95 PRO B C 1
ATOM 6122 O O . PRO B 1 79 ? 20.889 2.282 25.380 1.00 29.24 95 PRO B O 1
ATOM 6133 N N . THR B 1 80 ? 21.174 3.221 27.400 1.00 28.98 96 THR B N 1
ATOM 6134 C CA . THR B 1 80 ? 20.845 4.541 26.852 1.00 36.51 96 THR B CA 1
ATOM 6135 C C . THR B 1 80 ? 21.943 5.104 25.959 1.00 31.80 96 THR B C 1
ATOM 6136 O O . THR B 1 80 ? 21.709 6.122 25.289 1.00 28.98 96 THR B O 1
ATOM 6147 N N . ASP B 1 81 ? 23.122 4.474 25.921 1.00 25.49 97 ASP B N 1
ATOM 6148 C CA . ASP B 1 81 ? 24.179 4.862 24.997 1.00 23.15 97 ASP B CA 1
ATOM 6149 C C . ASP B 1 81 ? 24.114 4.144 23.651 1.00 27.63 97 ASP B C 1
ATOM 6150 O O . ASP B 1 81 ? 24.951 4.410 22.789 1.00 26.79 97 ASP B O 1
ATOM 6159 N N . MET B 1 82 ? 23.161 3.240 23.459 1.00 28.21 98 MET B N 1
ATOM 6160 C CA . MET B 1 82 ? 22.948 2.574 22.178 1.00 34.70 98 MET B CA 1
ATOM 6161 C C . MET B 1 82 ? 21.459 2.507 21.858 1.00 30.02 98 MET B C 1
ATOM 6162 O O . MET B 1 82 ? 20.997 1.574 21.183 1.00 26.60 98 MET B O 1
ATOM 6176 N N . ILE B 1 83 ? 20.709 3.515 22.306 1.00 28.21 99 ILE B N 1
ATOM 6177 C CA . ILE B 1 83 ? 19.261 3.505 22.168 1.00 26.13 99 ILE B CA 1
ATOM 6178 C C . ILE B 1 83 ? 18.771 4.238 20.909 1.00 23.61 99 ILE B C 1
ATOM 6179 O O . ILE B 1 83 ? 17.649 3.981 20.454 1.00 29.26 99 ILE B O 1
ATOM 6195 N N . ILE B 1 84 ? 19.555 5.150 20.342 1.00 29.39 100 ILE B N 1
ATOM 6196 C CA . ILE B 1 84 ? 19.071 5.761 19.094 1.00 26.73 100 ILE B CA 1
ATOM 6197 C C . ILE B 1 84 ? 18.933 4.679 18.027 1.00 27.11 100 ILE B C 1
ATOM 6198 O O . ILE B 1 84 ? 19.896 3.920 17.788 1.00 29.19 100 ILE B O 1
ATOM 6214 N N . PRO B 1 85 ? 17.783 4.555 17.365 1.00 28.85 101 PRO B N 1
ATOM 6215 C CA . PRO B 1 85 ? 17.635 3.513 16.340 1.00 31.60 101 PRO B CA 1
ATOM 6216 C C . PRO B 1 85 ? 18.749 3.607 15.308 1.00 26.44 101 PRO B C 1
ATOM 6217 O O . PRO B 1 85 ? 19.151 4.702 14.912 1.00 26.58 101 PRO B O 1
ATOM 6228 N N . THR B 1 86 ? 19.268 2.436 14.923 1.00 28.26 102 THR B N 1
ATOM 6229 C CA . THR B 1 86 ? 20.385 2.166 14.012 1.00 23.65 102 THR B CA 1
ATOM 6230 C C . THR B 1 86 ? 21.735 2.381 14.666 1.00 23.56 102 THR B C 1
ATOM 6231 O O . THR B 1 86 ? 22.762 2.190 14.012 1.00 27.52 102 THR B O 1
ATOM 6242 N N . SER B 1 87 ? 21.783 2.737 15.938 1.00 30.67 103 SER B N 1
ATOM 6243 C CA . SER B 1 87 ? 23.062 2.812 16.631 1.00 28.10 103 SER B CA 1
ATOM 6244 C C . SER B 1 87 ? 23.810 1.481 16.565 1.00 23.80 103 SER B C 1
ATOM 6245 O O . SER B 1 87 ? 23.220 0.406 16.577 1.00 24.70 103 SER B O 1
ATOM 6253 N N . MET B 1 88 ? 25.134 1.561 16.585 1.00 29.11 104 MET B N 1
ATOM 6254 C CA . MET B 1 88 ? 25.937 0.379 16.856 1.00 28.41 104 MET B CA 1
ATOM 6255 C C . MET B 1 88 ? 25.611 -0.145 18.255 1.00 27.70 104 MET B C 1
ATOM 6256 O O . MET B 1 88 ? 25.178 0.602 19.133 1.00 26.48 104 MET B O 1
ATOM 6270 N N . THR B 1 89 ? 25.827 -1.440 18.466 1.00 26.05 105 THR B N 1
ATOM 6271 C CA . THR B 1 89 ? 25.816 -1.967 19.826 1.00 25.80 105 THR B CA 1
ATOM 6272 C C . THR B 1 89 ? 27.090 -1.512 20.538 1.00 30.27 105 THR B C 1
ATOM 6273 O O . THR B 1 89 ? 28.084 -1.127 19.909 1.00 21.01 105 THR B O 1
ATOM 6284 N N . LEU B 1 90 ? 27.045 -1.522 21.865 1.00 24.59 106 LEU B N 1
ATOM 6285 C CA . LEU B 1 90 ? 28.235 -1.184 22.641 1.00 21.01 106 LEU B CA 1
ATOM 6286 C C . LEU B 1 90 ? 29.344 -2.212 22.418 1.00 21.07 106 LEU B C 1
ATOM 6287 O O . LEU B 1 90 ? 30.525 -1.846 22.322 1.00 25.53 106 LEU B O 1
ATOM 6303 N N . ASP B 1 91 ? 28.984 -3.498 22.302 1.00 25.90 107 ASP B N 1
ATOM 6304 C CA . ASP B 1 91 ? 29.980 -4.519 21.976 1.00 22.03 107 ASP B CA 1
ATOM 6305 C C . ASP B 1 91 ? 30.781 -4.130 20.740 1.00 28.43 107 ASP B C 1
ATOM 6306 O O . ASP B 1 91 ? 32.014 -4.111 20.773 1.00 25.46 107 ASP B O 1
ATOM 6315 N N . ASN B 1 92 ? 30.096 -3.770 19.641 1.00 31.13 108 ASN B N 1
ATOM 6316 C CA . ASN B 1 92 ? 30.812 -3.491 18.392 1.00 28.99 108 ASN B CA 1
ATOM 6317 C C . ASN B 1 92 ? 31.534 -2.143 18.431 1.00 21.14 108 ASN B C 1
ATOM 6318 O O . ASN B 1 92 ? 32.648 -2.009 17.897 1.00 21.33 108 ASN B O 1
ATOM 6329 N N . ALA B 1 93 ? 30.938 -1.123 19.059 1.00 23.14 109 ALA B N 1
ATOM 6330 C CA . ALA B 1 93 ? 31.605 0.181 19.141 1.00 27.12 109 ALA B CA 1
ATOM 6331 C C . ALA B 1 93 ? 32.897 0.071 19.938 1.00 29.76 109 ALA B C 1
ATOM 6332 O O . ALA B 1 93 ? 33.943 0.570 19.521 1.00 21.27 109 ALA B O 1
ATOM 6339 N N . ALA B 1 94 ? 32.842 -0.598 21.089 1.00 22.44 110 ALA B N 1
ATOM 6340 C CA . ALA B 1 94 ? 34.045 -0.789 21.890 1.00 28.05 110 ALA B CA 1
ATOM 6341 C C . ALA B 1 94 ? 35.079 -1.637 21.151 1.00 23.34 110 ALA B C 1
ATOM 6342 O O . ALA B 1 94 ? 36.284 -1.403 21.282 1.00 21.92 110 ALA B O 1
ATOM 6349 N N . ARG B 1 95 ? 34.639 -2.671 20.421 1.00 23.98 111 ARG B N 1
ATOM 6350 C CA . ARG B 1 95 ? 35.606 -3.487 19.684 1.00 21.88 111 ARG B CA 1
ATOM 6351 C C . ARG B 1 95 ? 36.380 -2.622 18.693 1.00 30.88 111 ARG B C 1
ATOM 6352 O O . ARG B 1 95 ? 37.616 -2.705 18.591 1.00 23.85 111 ARG B O 1
ATOM 6373 N N . GLU B 1 96 ? 35.660 -1.761 17.973 1.00 23.49 112 GLU B N 1
ATOM 6374 C CA . GLU B 1 96 ? 36.299 -0.885 16.985 1.00 35.50 112 GLU B CA 1
ATOM 6375 C C . GLU B 1 96 ? 37.233 0.118 17.663 1.00 21.84 112 GLU B C 1
ATOM 6376 O O . GLU B 1 96 ? 38.350 0.376 17.188 1.00 21.24 112 GLU B O 1
ATOM 6388 N N . LEU B 1 97 ? 36.811 0.666 18.795 1.00 20.22 113 LEU B N 1
ATOM 6389 C CA . LEU B 1 97 ? 37.646 1.617 19.520 1.00 17.37 113 LEU B CA 1
ATOM 6390 C C . LEU B 1 97 ? 38.889 0.965 20.111 1.00 23.20 113 LEU B C 1
ATOM 6391 O O . LEU B 1 97 ? 39.984 1.535 20.040 1.00 25.46 113 LEU B O 1
ATOM 6407 N N . TYR B 1 98 ? 38.739 -0.198 20.762 1.00 20.62 114 TYR B N 1
ATOM 6408 C CA . TYR B 1 98 ? 39.914 -0.812 21.364 1.00 21.43 114 TYR B CA 1
ATOM 6409 C C . TYR B 1 98 ? 40.873 -1.301 20.280 1.00 23.87 114 TYR B C 1
ATOM 6410 O O . TYR B 1 98 ? 42.097 -1.167 20.426 1.00 25.42 114 TYR B O 1
ATOM 6428 N N . LEU B 1 99 ? 40.348 -1.789 19.158 1.00 25.14 115 LEU B N 1
ATOM 6429 C CA . LEU B 1 99 ? 41.226 -2.127 18.032 1.00 22.93 115 LEU B CA 1
ATOM 6430 C C . LEU B 1 99 ? 41.964 -0.901 17.508 1.00 18.58 115 LEU B C 1
ATOM 6431 O O . LEU B 1 99 ? 43.157 -0.968 17.193 1.00 25.29 115 LEU B O 1
ATOM 6447 N N . GLY B 1 100 ? 41.270 0.228 17.403 1.00 19.89 116 GLY B N 1
ATOM 6448 C CA . GLY B 1 100 ? 41.915 1.431 16.888 1.00 24.17 116 GLY B CA 1
ATOM 6449 C C . GLY B 1 100 ? 42.992 1.945 17.826 1.00 28.38 116 GLY B C 1
ATOM 6450 O O . GLY B 1 100 ? 44.083 2.302 17.392 1.00 22.07 116 GLY B O 1
ATOM 6454 N N . ALA B 1 101 ? 42.722 1.959 19.137 1.00 20.30 117 ALA B N 1
ATOM 6455 C CA . ALA B 1 101 ? 43.762 2.433 20.042 1.00 21.93 117 ALA B CA 1
ATOM 6456 C C . ALA B 1 101 ? 44.961 1.503 20.037 1.00 23.14 117 ALA B C 1
ATOM 6457 O O . ALA B 1 101 ? 46.114 1.956 20.140 1.00 20.48 117 ALA B O 1
ATOM 6464 N N . CYS B 1 102 ? 44.692 0.203 19.937 1.00 24.73 118 CYS B N 1
ATOM 6465 C CA . CYS B 1 102 ? 45.733 -0.818 19.992 1.00 23.60 118 CYS B CA 1
ATOM 6466 C C . CYS B 1 102 ? 46.557 -0.837 18.708 1.00 28.36 118 CYS B C 1
ATOM 6467 O O . CYS B 1 102 ? 47.790 -0.761 18.740 1.00 21.92 118 CYS B O 1
ATOM 6474 N N . ARG B 1 103 ? 45.890 -0.944 17.564 1.00 18.54 119 ARG B N 1
ATOM 6475 C CA . ARG B 1 103 ? 46.580 -1.177 16.301 1.00 21.35 119 ARG B CA 1
ATOM 6476 C C . ARG B 1 103 ? 46.528 -0.008 15.339 1.00 23.82 119 ARG B C 1
ATOM 6477 O O . ARG B 1 103 ? 47.209 -0.045 14.295 1.00 22.49 119 ARG B O 1
ATOM 6498 N N . GLY B 1 104 ? 45.710 0.992 15.621 1.00 23.16 120 GLY B N 1
ATOM 6499 C CA . GLY B 1 104 ? 45.292 1.924 14.595 1.00 21.51 120 GLY B CA 1
ATOM 6500 C C . GLY B 1 104 ? 46.223 3.102 14.388 1.00 17.58 120 GLY B C 1
ATOM 6501 O O . GLY B 1 104 ? 46.843 3.626 15.308 1.00 20.55 120 GLY B O 1
ATOM 6505 N N . ASP B 1 105 ? 46.216 3.570 13.153 1.00 21.80 121 ASP B N 1
ATOM 6506 C CA . ASP B 1 105 ? 46.658 4.915 12.815 1.00 17.43 121 ASP B CA 1
ATOM 6507 C C . ASP B 1 105 ? 45.447 5.816 12.997 1.00 20.74 121 ASP B C 1
ATOM 6508 O O . ASP B 1 105 ? 44.571 5.855 12.136 1.00 22.30 121 ASP B O 1
ATOM 6517 N N . VAL B 1 106 ? 45.384 6.544 14.118 1.00 21.07 122 VAL B N 1
ATOM 6518 C CA . VAL B 1 106 ? 44.155 7.200 14.546 1.00 16.41 122 VAL B CA 1
ATOM 6519 C C . VAL B 1 106 ? 44.317 8.724 14.576 1.00 18.27 122 VAL B C 1
ATOM 6520 O O . VAL B 1 106 ? 45.416 9.270 14.694 1.00 19.24 122 VAL B O 1
ATOM 6533 N N . ARG B 1 107 ? 43.170 9.400 14.475 1.00 20.69 123 ARG B N 1
ATOM 6534 C CA . ARG B 1 107 ? 43.045 10.833 14.666 1.00 15.57 123 ARG B CA 1
ATOM 6535 C C . ARG B 1 107 ? 41.756 11.108 15.413 1.00 16.81 123 ARG B C 1
ATOM 6536 O O . ARG B 1 107 ? 40.853 10.269 15.470 1.00 20.02 123 ARG B O 1
ATOM 6557 N N . VAL B 1 108 ? 41.671 12.312 15.973 1.00 21.07 124 VAL B N 1
ATOM 6558 C CA . VAL B 1 108 ? 40.423 12.829 16.518 1.00 17.48 124 VAL B CA 1
ATOM 6559 C C . VAL B 1 108 ? 40.123 14.131 15.790 1.00 23.09 124 VAL B C 1
ATOM 6560 O O . VAL B 1 108 ? 40.916 15.080 15.867 1.00 21.03 124 VAL B O 1
ATOM 6573 N N . THR B 1 109 ? 38.996 14.169 15.071 1.00 18.28 125 THR B N 1
ATOM 6574 C CA . THR B 1 109 ? 38.710 15.275 14.170 1.00 20.98 125 THR B CA 1
ATOM 6575 C C . THR B 1 109 ? 37.249 15.695 14.301 1.00 16.97 125 THR B C 1
ATOM 6576 O O . THR B 1 109 ? 36.401 14.908 14.743 1.00 18.96 125 THR B O 1
ATOM 6587 N N . PRO B 1 110 ? 36.923 16.916 13.883 1.00 22.00 126 PRO B N 1
ATOM 6588 C CA . PRO B 1 110 ? 35.518 17.352 13.923 1.00 26.77 126 PRO B CA 1
ATOM 6589 C C . PRO B 1 110 ? 34.634 16.527 12.999 1.00 25.85 126 PRO B C 1
ATOM 6590 O O . PRO B 1 110 ? 34.985 16.232 11.860 1.00 22.48 126 PRO B O 1
ATOM 6601 N N . THR B 1 111 ? 33.454 16.196 13.492 1.00 20.86 127 THR B N 1
ATOM 6602 C CA . THR B 1 111 ? 32.490 15.416 12.741 1.00 23.91 127 THR B CA 1
ATOM 6603 C C . THR B 1 111 ? 31.592 16.372 11.959 1.00 24.06 127 THR B C 1
ATOM 6604 O O . THR B 1 111 ? 31.113 17.372 12.507 1.00 21.11 12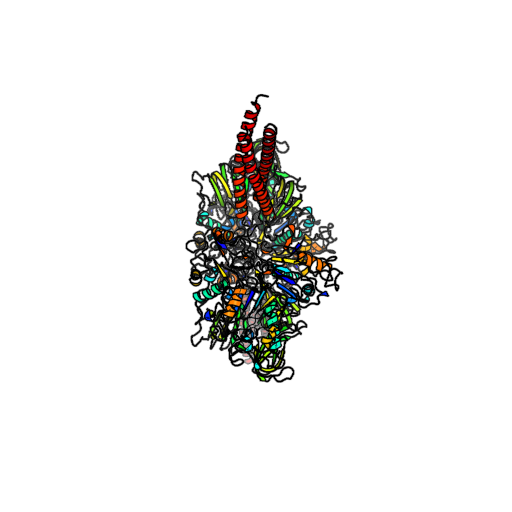7 THR B O 1
ATOM 6615 N N . PHE B 1 112 ? 31.365 16.070 10.690 1.00 18.84 128 PHE B N 1
ATOM 6616 C CA . PHE B 1 112 ? 30.444 16.887 9.911 1.00 22.36 128 PHE B CA 1
ATOM 6617 C C . PHE B 1 112 ? 29.041 16.786 10.484 1.00 25.11 128 PHE B C 1
ATOM 6618 O O . PHE B 1 112 ? 28.549 15.695 10.814 1.00 22.57 128 PHE B O 1
ATOM 6635 N N . VAL B 1 113 ? 28.387 17.931 10.600 1.00 22.72 129 VAL B N 1
ATOM 6636 C CA . VAL B 1 113 ? 26.960 17.954 10.898 1.00 25.04 129 VAL B CA 1
ATOM 6637 C C . VAL B 1 113 ? 26.334 19.124 10.148 1.00 25.70 129 VAL B C 1
ATOM 6638 O O . VAL B 1 113 ? 26.911 20.215 10.080 1.00 19.99 129 VAL B O 1
ATOM 6651 N N . GLY B 1 114 ? 25.148 18.896 9.579 1.00 24.27 130 GLY B N 1
ATOM 6652 C CA . GLY B 1 114 ? 24.454 19.941 8.857 1.00 26.22 130 GLY B CA 1
ATOM 6653 C C . GLY B 1 114 ? 22.963 19.713 8.913 1.00 24.49 130 GLY B C 1
ATOM 6654 O O . GLY B 1 114 ? 22.485 18.780 9.561 1.00 22.30 130 GLY B O 1
ATOM 6658 N N . ALA B 1 115 ? 22.225 20.574 8.214 1.00 20.53 131 ALA B N 1
ATOM 6659 C CA . ALA B 1 115 ? 20.771 20.528 8.274 1.00 20.50 131 ALA B CA 1
ATOM 6660 C C . ALA B 1 115 ? 20.198 21.387 7.157 1.00 21.65 131 ALA B C 1
ATOM 6661 O O . ALA B 1 115 ? 20.909 22.171 6.528 1.00 26.87 131 ALA B O 1
ATOM 6668 N N . ALA B 1 116 ? 18.886 21.216 6.915 1.00 24.76 132 ALA B N 1
ATOM 6669 C CA . ALA B 1 116 ? 18.178 21.960 5.885 1.00 22.91 132 ALA B CA 1
ATOM 6670 C C . ALA B 1 116 ? 17.848 23.380 6.295 1.00 25.40 132 ALA B C 1
ATOM 6671 O O . ALA B 1 116 ? 17.473 24.183 5.434 1.00 29.06 132 ALA B O 1
ATOM 6678 N N . ILE B 1 117 ? 17.964 23.696 7.587 1.00 27.23 133 ILE B N 1
ATOM 6679 C CA . ILE B 1 117 ? 17.876 25.052 8.113 1.00 27.08 133 ILE B CA 1
ATOM 6680 C C . ILE B 1 117 ? 19.106 25.271 8.990 1.00 30.39 133 ILE B C 1
ATOM 6681 O O . ILE B 1 117 ? 19.809 24.326 9.358 1.00 25.78 133 ILE B O 1
ATOM 6697 N N . VAL B 1 118 ? 19.358 26.536 9.318 1.00 23.16 134 VAL B N 1
ATOM 6698 C CA . VAL B 1 118 ? 20.484 26.913 10.162 1.00 31.39 134 VAL B CA 1
ATOM 6699 C C . VAL B 1 118 ? 20.136 26.578 11.603 1.00 32.30 134 VAL B C 1
ATOM 6700 O O . VAL B 1 118 ? 19.090 26.988 12.114 1.00 31.50 134 VAL B O 1
ATOM 6713 N N . GLY B 1 119 ? 20.969 25.765 12.221 1.00 30.65 135 GLY B N 1
ATOM 6714 C CA . GLY B 1 119 ? 20.793 25.420 13.608 1.00 34.66 135 GLY B CA 1
ATOM 6715 C C . GLY B 1 119 ? 21.516 26.402 14.509 1.00 31.14 135 GLY B C 1
ATOM 6716 O O . GLY B 1 119 ? 22.505 27.009 14.125 1.00 27.34 135 GLY B O 1
ATOM 6720 N N . LEU B 1 120 ? 21.003 26.536 15.722 1.00 22.94 136 LEU B N 1
ATOM 6721 C CA . LEU B 1 120 ? 21.567 27.430 16.727 1.00 23.74 136 LEU B CA 1
ATOM 6722 C C . LEU B 1 120 ? 22.630 26.690 17.514 1.00 24.47 136 LEU B C 1
ATOM 6723 O O . LEU B 1 120 ? 22.319 25.687 18.154 1.00 25.20 136 LEU B O 1
ATOM 6739 N N . VAL B 1 121 ? 23.855 27.204 17.503 1.00 21.34 137 VAL B N 1
ATOM 6740 C CA . VAL B 1 121 ? 24.968 26.601 18.236 1.00 23.30 137 VAL B CA 1
ATOM 6741 C C . VAL B 1 121 ? 24.978 27.146 19.663 1.00 21.14 137 VAL B C 1
ATOM 6742 O O . VAL B 1 121 ? 24.968 28.361 19.883 1.00 23.99 137 VAL B O 1
ATOM 6755 N N . GLY B 1 122 ? 25.003 26.238 20.625 1.00 23.18 138 GLY B N 1
ATOM 6756 C CA . GLY B 1 122 ? 25.074 26.586 22.028 1.00 24.28 138 GLY B CA 1
ATOM 6757 C C . GLY B 1 122 ? 25.656 25.437 22.818 1.00 21.45 138 GLY B C 1
ATOM 6758 O O . GLY B 1 122 ? 26.167 24.471 22.251 1.00 23.00 138 GLY B O 1
ATOM 6762 N N . ARG B 1 123 ? 25.599 25.558 24.145 1.00 22.65 139 ARG B N 1
ATOM 6763 C CA . ARG B 1 123 ? 25.982 24.462 25.022 1.00 26.94 139 ARG B CA 1
ATOM 6764 C C . ARG B 1 123 ? 24.880 24.269 26.046 1.00 26.38 139 ARG B C 1
ATOM 6765 O O . ARG B 1 123 ? 24.201 25.218 26.421 1.00 24.49 139 ARG B O 1
ATOM 6786 N N . THR B 1 124 ? 24.703 23.038 26.517 1.00 26.50 140 THR B N 1
ATOM 6787 C CA . THR B 1 124 ? 23.652 22.816 27.489 1.00 27.13 140 THR B CA 1
ATOM 6788 C C . THR B 1 124 ? 23.935 21.530 28.241 1.00 26.63 140 THR B C 1
ATOM 6789 O O . THR B 1 124 ? 24.637 20.649 27.751 1.00 29.67 140 THR B O 1
ATOM 6800 N N . ASP B 1 125 ? 23.347 21.420 29.428 1.00 27.15 141 ASP B N 1
ATOM 6801 C CA . ASP B 1 125 ? 23.354 20.146 30.126 1.00 45.98 141 ASP B CA 1
ATOM 6802 C C . ASP B 1 125 ? 22.032 19.410 29.986 1.00 35.81 141 ASP B C 1
ATOM 6803 O O . ASP B 1 125 ? 21.860 18.361 30.601 1.00 35.91 141 ASP B O 1
ATOM 6812 N N . ALA B 1 126 ? 21.109 19.920 29.165 1.00 33.02 142 ALA B N 1
ATOM 6813 C CA . ALA B 1 126 ? 19.789 19.315 29.040 1.00 32.47 142 ALA B CA 1
ATOM 6814 C C . ALA B 1 126 ? 19.792 18.010 28.245 1.00 39.97 142 ALA B C 1
ATOM 6815 O O . ALA B 1 126 ? 18.835 17.239 28.347 1.00 46.12 142 ALA B O 1
ATOM 6822 N N . VAL B 1 127 ? 20.797 17.764 27.413 1.00 33.32 143 VAL B N 1
ATOM 6823 C CA . VAL B 1 127 ? 20.789 16.551 26.591 1.00 29.17 143 VAL B CA 1
ATOM 6824 C C . VAL B 1 127 ? 21.378 15.361 27.348 1.00 37.34 143 VAL B C 1
ATOM 6825 O O . VAL B 1 127 ? 20.843 14.253 27.275 1.00 35.49 143 VAL B O 1
ATOM 6838 N N . THR B 1 128 ? 22.491 15.570 28.057 1.00 32.70 144 THR B N 1
ATOM 6839 C CA . THR B 1 128 ? 23.214 14.498 28.728 1.00 34.08 144 THR B CA 1
ATOM 6840 C C . THR B 1 128 ? 23.288 14.651 30.234 1.00 38.25 144 THR B C 1
ATOM 6841 O O . THR B 1 128 ? 23.777 13.737 30.895 1.00 33.12 144 THR B O 1
ATOM 6852 N N . GLY B 1 129 ? 22.891 15.786 30.791 1.00 35.56 145 GLY B N 1
ATOM 6853 C CA . GLY B 1 129 ? 23.094 16.002 32.203 1.00 37.92 145 GLY B CA 1
ATOM 6854 C C . GLY B 1 129 ? 24.376 16.718 32.544 1.00 41.50 145 GLY B C 1
ATOM 6855 O O . GLY B 1 129 ? 24.638 16.953 33.721 1.00 49.58 145 GLY B O 1
ATOM 6859 N N . PHE B 1 130 ? 25.194 17.050 31.556 1.00 34.93 146 PHE B N 1
ATOM 6860 C CA . PHE B 1 130 ? 26.379 17.859 31.764 1.00 31.71 146 PHE B CA 1
ATOM 6861 C C . PHE B 1 130 ? 26.601 18.643 30.480 1.00 38.51 146 PHE B C 1
ATOM 6862 O O . PHE B 1 130 ? 26.001 18.348 29.445 1.00 36.58 146 PHE B O 1
ATOM 6879 N N . SER B 1 131 ? 27.491 19.627 30.541 1.00 33.75 147 SER B N 1
ATOM 6880 C CA . SER B 1 131 ? 27.551 20.651 29.507 1.00 28.28 147 SER B CA 1
ATOM 6881 C C . SER B 1 131 ? 28.276 20.145 28.274 1.00 28.67 147 SER B C 1
ATOM 6882 O O . SER B 1 131 ? 29.450 19.770 28.338 1.00 30.84 147 SER B O 1
ATOM 6890 N N . VAL B 1 132 ? 27.594 20.176 27.129 1.00 25.25 148 VAL B N 1
ATOM 6891 C CA . VAL B 1 132 ? 28.230 19.851 25.854 1.00 27.79 148 VAL B CA 1
ATOM 6892 C C . VAL B 1 132 ? 27.733 20.818 24.785 1.00 22.96 148 VAL B C 1
ATOM 6893 O O . VAL B 1 132 ? 26.679 21.438 24.923 1.00 22.81 148 VAL B O 1
ATOM 6906 N N . LYS B 1 133 ? 28.486 20.893 23.690 1.00 22.62 149 LYS B N 1
ATOM 6907 C CA . LYS B 1 133 ? 28.059 21.631 22.524 1.00 21.57 149 LYS B CA 1
ATOM 6908 C C . LYS B 1 133 ? 26.840 20.968 21.907 1.00 25.15 149 LYS B C 1
ATOM 6909 O O . LYS B 1 133 ? 26.805 19.745 21.722 1.00 24.75 149 LYS B O 1
ATOM 6928 N N . VAL B 1 134 ? 25.845 21.783 21.548 1.00 28.77 150 VAL B N 1
ATOM 6929 C CA . VAL B 1 134 ? 24.684 21.280 20.827 1.00 21.99 150 VAL B CA 1
ATOM 6930 C C . VAL B 1 134 ? 24.272 22.242 19.726 1.00 23.29 150 VAL B C 1
ATOM 6931 O O . VAL B 1 134 ? 24.569 23.442 19.749 1.00 24.24 150 VAL B O 1
ATOM 6944 N N . LEU B 1 135 ? 23.543 21.682 18.771 1.00 26.55 151 LEU B N 1
ATOM 6945 C CA . LEU B 1 135 ? 22.701 22.447 17.865 1.00 25.05 151 LEU B CA 1
ATOM 6946 C C . LEU B 1 135 ? 21.256 22.330 18.337 1.00 20.15 151 LEU B C 1
ATOM 6947 O O . LEU B 1 135 ? 20.774 21.231 18.653 1.00 23.47 151 LEU B O 1
ATOM 6963 N N . THR B 1 136 ? 20.566 23.452 18.372 1.00 22.37 152 THR B N 1
ATOM 6964 C CA . THR B 1 136 ? 19.141 23.498 18.665 1.00 21.06 152 THR B CA 1
ATOM 6965 C C . THR B 1 136 ? 18.378 23.824 17.387 1.00 24.58 152 THR B C 1
ATOM 6966 O O . THR B 1 136 ? 18.676 24.824 16.723 1.00 22.29 152 THR B O 1
ATOM 6977 N N . PHE B 1 137 ? 17.408 22.979 17.045 1.00 22.77 153 PHE B N 1
ATOM 6978 C CA . PHE B 1 137 ? 16.498 23.228 15.929 1.00 33.07 153 PHE B CA 1
ATOM 6979 C C . PHE B 1 137 ? 15.112 23.455 16.516 1.00 29.85 153 PHE B C 1
ATOM 6980 O O . PHE B 1 137 ? 14.583 22.588 17.217 1.00 27.60 153 PHE B O 1
ATOM 6997 N N . SER B 1 138 ? 14.553 24.635 16.288 1.00 30.48 154 SER B N 1
ATOM 6998 C CA . SER B 1 138 ? 13.257 24.965 16.867 1.00 35.91 154 SER B CA 1
ATOM 6999 C C . SER B 1 138 ? 12.088 24.644 15.938 1.00 33.46 154 SER B C 1
ATOM 7000 O O . SER B 1 138 ? 10.931 24.822 16.328 1.00 32.98 154 SER B O 1
ATOM 7008 N N . SER B 1 139 ? 12.355 24.197 14.728 1.00 34.29 155 SER B N 1
ATOM 7009 C CA . SER B 1 139 ? 11.322 23.689 13.847 1.00 31.25 155 SER B CA 1
ATOM 7010 C C . SER B 1 139 ? 11.856 22.426 13.202 1.00 32.23 155 SER B C 1
ATOM 7011 O O . SER B 1 139 ? 13.069 22.188 13.205 1.00 40.75 155 SER B O 1
ATOM 7019 N N . PRO B 1 140 ? 10.971 21.560 12.711 1.00 31.53 156 PRO B N 1
ATOM 7020 C CA . PRO B 1 140 ? 11.420 20.251 12.231 1.00 40.98 156 PRO B CA 1
ATOM 7021 C C . PRO B 1 140 ? 12.156 20.361 10.908 1.00 37.69 156 PRO B C 1
ATOM 7022 O O . PRO B 1 140 ? 11.762 21.115 10.018 1.00 38.69 156 PRO B O 1
ATOM 7033 N N . THR B 1 141 ? 13.261 19.625 10.798 1.00 37.13 157 THR B N 1
ATOM 7034 C CA . THR B 1 141 ? 14.124 19.756 9.634 1.00 37.10 157 THR B CA 1
ATOM 7035 C C . THR B 1 141 ? 14.857 18.443 9.372 1.00 36.41 157 THR B C 1
ATOM 7036 O O . THR B 1 141 ? 14.785 17.485 10.152 1.00 30.99 157 THR B O 1
ATOM 7047 N N . ILE B 1 142 ? 15.548 18.414 8.236 1.00 28.77 158 ILE B N 1
ATOM 7048 C CA . ILE B 1 142 ? 16.484 17.350 7.894 1.00 25.79 158 ILE B CA 1
ATOM 7049 C C . ILE B 1 142 ? 17.819 17.658 8.546 1.00 23.72 158 ILE B C 1
ATOM 7050 O O . ILE B 1 142 ? 18.395 18.729 8.310 1.00 27.76 158 ILE B O 1
ATOM 7066 N N . VAL B 1 143 ? 18.333 16.702 9.324 1.00 23.50 159 VAL B N 1
ATOM 7067 C CA . VAL B 1 143 ? 19.632 16.794 9.994 1.00 20.89 159 VAL B CA 1
ATOM 7068 C C . VAL B 1 143 ? 20.543 15.702 9.426 1.00 24.63 159 VAL B C 1
ATOM 7069 O O . VAL B 1 143 ? 20.128 14.545 9.300 1.00 26.42 159 VAL B O 1
ATOM 7082 N N . VAL B 1 144 ? 21.788 16.069 9.088 1.00 23.44 160 VAL B N 1
ATOM 7083 C CA . VAL B 1 144 ? 22.753 15.140 8.506 1.00 24.74 160 VAL B CA 1
ATOM 7084 C C . VAL B 1 144 ? 24.018 15.148 9.353 1.00 20.36 160 VAL B C 1
ATOM 7085 O O . VAL B 1 144 ? 24.445 16.197 9.831 1.00 19.24 160 VAL B O 1
ATOM 7098 N N . VAL B 1 145 ? 24.583 13.965 9.575 1.00 21.83 161 VAL B N 1
ATOM 7099 C CA . VAL B 1 145 ? 25.803 13.790 10.365 1.00 21.10 161 VAL B CA 1
ATOM 7100 C C . VAL B 1 145 ? 26.715 12.827 9.628 1.00 21.91 161 VAL B C 1
ATOM 7101 O O . VAL B 1 145 ? 26.249 11.821 9.086 1.00 24.71 161 VAL B O 1
ATOM 7114 N N . GLY B 1 146 ? 28.013 13.144 9.605 1.00 21.86 162 GLY B N 1
ATOM 7115 C CA . GLY B 1 146 ? 28.994 12.290 8.959 1.00 20.43 162 GLY B CA 1
ATOM 7116 C C . GLY B 1 146 ? 28.966 12.347 7.439 1.00 25.61 162 GLY B C 1
ATOM 7117 O O . GLY B 1 146 ? 28.050 12.953 6.853 1.00 23.78 162 GLY B O 1
ATOM 7121 N N . LEU B 1 147 ? 29.948 11.690 6.794 1.00 26.15 163 LEU B N 1
ATOM 7122 C CA . LEU B 1 147 ? 30.110 11.718 5.347 1.00 26.27 163 LEU B CA 1
ATOM 7123 C C . LEU B 1 147 ? 30.410 10.323 4.790 1.00 23.95 163 LEU B C 1
ATOM 7124 O O . LEU B 1 147 ? 31.136 9.533 5.408 1.00 25.31 163 LEU B O 1
ATOM 7140 N N . ASN B 1 148 ? 29.822 10.010 3.630 1.00 22.53 164 ASN B N 1
ATOM 7141 C CA . ASN B 1 148 ? 30.147 8.780 2.923 1.00 26.28 164 ASN B CA 1
ATOM 7142 C C . ASN B 1 148 ? 31.657 8.634 2.827 1.00 22.88 164 ASN B C 1
ATOM 7143 O O . ASN B 1 148 ? 32.371 9.606 2.577 1.00 25.76 164 ASN B O 1
ATOM 7154 N N . GLY B 1 149 ? 32.146 7.418 3.050 1.00 25.05 165 GLY B N 1
ATOM 7155 C CA . GLY B 1 149 ? 33.567 7.148 2.957 1.00 28.38 165 GLY B CA 1
ATOM 7156 C C . GLY B 1 149 ? 34.340 7.338 4.234 1.00 26.64 165 GLY B C 1
ATOM 7157 O O . GLY B 1 149 ? 35.525 6.980 4.271 1.00 27.21 165 GLY B O 1
ATOM 7161 N N . MET B 1 150 ? 33.710 7.871 5.282 1.00 21.36 166 MET B N 1
ATOM 7162 C CA . MET B 1 150 ? 34.384 8.080 6.558 1.00 20.94 166 MET B CA 1
ATOM 7163 C C . MET B 1 150 ? 34.848 6.746 7.139 1.00 22.92 166 MET B C 1
ATOM 7164 O O . MET B 1 150 ? 34.330 5.679 6.822 1.00 19.76 166 MET B O 1
ATOM 7178 N N . SER B 1 151 ? 35.854 6.820 8.001 1.00 22.90 167 SER B N 1
ATOM 7179 C CA . SER B 1 151 ? 36.444 5.631 8.607 1.00 20.48 167 SER B CA 1
ATOM 7180 C C . SER B 1 151 ? 36.707 5.957 10.075 1.00 21.50 167 SER B C 1
ATOM 7181 O O . SER B 1 151 ? 37.792 6.411 10.434 1.00 20.36 167 SER B O 1
ATOM 7189 N N . GLY B 1 152 ? 35.708 5.733 10.916 1.00 24.46 168 GLY B N 1
ATOM 7190 C CA . GLY B 1 152 ? 35.840 6.103 12.311 1.00 27.67 168 GLY B CA 1
ATOM 7191 C C . GLY B 1 152 ? 34.506 6.017 13.005 1.00 26.87 168 GLY B C 1
ATOM 7192 O O . GLY B 1 152 ? 33.515 5.589 12.428 1.00 24.58 168 GLY B O 1
ATOM 7196 N N . ILE B 1 153 ? 34.506 6.429 14.271 1.00 20.70 169 ILE B N 1
ATOM 7197 C CA . ILE B 1 153 ? 33.344 6.279 15.124 1.00 22.93 169 ILE B CA 1
ATOM 7198 C C . ILE B 1 153 ? 33.068 7.602 15.820 1.00 22.32 169 ILE B C 1
ATOM 7199 O O . ILE B 1 153 ? 33.988 8.275 16.290 1.00 18.67 169 ILE B O 1
ATOM 7215 N N . TYR B 1 154 ? 31.791 7.963 15.901 1.00 21.80 170 TYR B N 1
ATOM 7216 C CA . TYR B 1 154 ? 31.397 9.156 16.626 1.00 19.23 170 TYR B CA 1
ATOM 7217 C C . TYR B 1 154 ? 30.159 8.837 17.442 1.00 19.83 170 TYR B C 1
ATOM 7218 O O . TYR B 1 154 ? 29.463 7.850 17.187 1.00 22.38 170 TYR B O 1
ATOM 7236 N N . LYS B 1 155 ? 29.908 9.672 18.452 1.00 26.82 171 LYS B N 1
ATOM 7237 C CA . LYS B 1 155 ? 28.757 9.509 19.332 1.00 21.72 171 LYS B CA 1
ATOM 7238 C C . LYS B 1 155 ? 27.745 10.623 19.088 1.00 22.16 171 LYS B C 1
ATOM 7239 O O . LYS B 1 155 ? 28.121 11.782 18.894 1.00 21.77 171 LYS B O 1
ATOM 7258 N N . VAL B 1 156 ? 26.461 10.267 19.106 1.00 19.88 172 VAL B N 1
ATOM 7259 C CA . VAL B 1 156 ? 25.371 11.224 18.968 1.00 22.78 172 VAL B CA 1
ATOM 7260 C C . VAL B 1 156 ? 24.488 11.122 20.189 1.00 20.78 172 VAL B C 1
ATOM 7261 O O . VAL B 1 156 ? 24.194 10.013 20.636 1.00 23.35 172 VAL B O 1
ATOM 7274 N N . CYS B 1 157 ? 24.038 12.273 20.714 1.00 18.67 173 CYS B N 1
ATOM 7275 C CA . CYS B 1 157 ? 23.032 12.303 21.770 1.00 24.55 173 CYS B CA 1
ATOM 7276 C C . CYS B 1 157 ? 21.974 13.323 21.403 1.00 21.81 173 CYS B C 1
ATOM 7277 O O . CYS B 1 157 ? 22.295 14.406 20.908 1.00 22.40 173 CYS B O 1
ATOM 7284 N N . ILE B 1 158 ? 20.712 12.965 21.608 1.00 23.14 174 ILE B N 1
ATOM 7285 C CA . ILE B 1 158 ? 19.603 13.814 21.190 1.00 24.03 174 ILE B CA 1
ATOM 7286 C C . ILE B 1 158 ? 18.614 14.025 22.320 1.00 27.49 174 ILE B C 1
ATOM 7287 O O . ILE B 1 158 ? 18.379 13.141 23.146 1.00 23.40 174 ILE B O 1
ATOM 7303 N N . ALA B 1 159 ? 17.990 15.198 22.310 1.00 30.63 175 ALA B N 1
ATOM 7304 C CA . ALA B 1 159 ? 16.795 15.480 23.096 1.00 27.77 175 ALA B CA 1
ATOM 7305 C C . ALA B 1 159 ? 15.828 16.051 22.074 1.00 34.00 175 ALA B C 1
ATOM 7306 O O . ALA B 1 159 ? 15.820 17.264 21.831 1.00 26.05 175 ALA B O 1
ATOM 7313 N N . ALA B 1 160 ? 15.078 15.160 21.428 1.00 32.00 176 ALA B N 1
ATOM 7314 C CA . ALA B 1 160 ? 14.202 15.517 20.324 1.00 30.53 176 ALA B CA 1
ATOM 7315 C C . ALA B 1 160 ? 12.736 15.447 20.742 1.00 36.39 176 ALA B C 1
ATOM 7316 O O . ALA B 1 160 ? 12.326 14.549 21.491 1.00 38.23 176 ALA B O 1
ATOM 7323 N N . THR B 1 161 ? 11.947 16.395 20.238 1.00 33.40 177 THR B N 1
ATOM 7324 C CA . THR B 1 161 ? 10.495 16.342 20.371 1.00 33.60 177 THR B CA 1
ATOM 7325 C C . THR B 1 161 ? 9.816 15.787 19.133 1.00 33.72 177 THR B C 1
ATOM 7326 O O . THR B 1 161 ? 8.634 15.468 19.182 1.00 31.34 177 THR B O 1
ATOM 7337 N N . SER B 1 162 ? 10.531 15.683 18.026 1.00 29.79 178 SER B N 1
ATOM 7338 C CA . SER B 1 162 ? 10.053 14.959 16.866 1.00 36.02 178 SER B CA 1
ATOM 7339 C C . SER B 1 162 ? 11.280 14.528 16.086 1.00 32.80 178 SER B C 1
ATOM 7340 O O . SER B 1 162 ? 12.359 15.133 16.204 1.00 30.37 178 SER B O 1
ATOM 7348 N N . GLY B 1 163 ? 11.091 13.514 15.261 1.00 28.20 179 GLY B N 1
ATOM 7349 C CA . GLY B 1 163 ? 12.123 13.080 14.338 1.00 34.31 179 GLY B CA 1
ATOM 7350 C C . GLY B 1 163 ? 12.103 11.579 14.121 1.00 33.84 179 GLY B C 1
ATOM 7351 O O . GLY B 1 163 ? 11.540 10.806 14.889 1.00 29.79 179 GLY B O 1
ATOM 7355 N N . ASN B 1 164 ? 12.718 11.159 13.016 1.00 32.78 180 ASN B N 1
ATOM 7356 C CA . ASN B 1 164 ? 12.807 9.748 12.683 1.00 31.02 180 ASN B CA 1
ATOM 7357 C C . ASN B 1 164 ? 14.079 9.511 11.881 1.00 35.29 180 ASN B C 1
ATOM 7358 O O . ASN B 1 164 ? 14.688 10.443 11.339 1.00 27.51 180 ASN B O 1
ATOM 7369 N N . VAL B 1 165 ? 14.484 8.244 11.821 1.00 27.95 181 VAL B N 1
ATOM 7370 C CA . VAL B 1 165 ? 15.597 7.822 10.974 1.00 34.00 181 VAL B CA 1
ATOM 7371 C C . VAL B 1 165 ? 15.057 6.773 10.006 1.00 35.76 181 VAL B C 1
ATOM 7372 O O . VAL B 1 165 ? 14.653 5.677 10.420 1.00 32.97 181 VAL B O 1
ATOM 7385 N N . GLY B 1 166 ? 15.007 7.120 8.723 1.00 40.97 182 GLY B N 1
ATOM 7386 C CA . GLY B 1 166 ? 14.431 6.213 7.740 1.00 39.48 182 GLY B CA 1
ATOM 7387 C C . GLY B 1 166 ? 13.013 5.809 8.056 1.00 40.48 182 GLY B C 1
ATOM 7388 O O . GLY B 1 166 ? 12.600 4.688 7.734 1.00 43.07 182 GLY B O 1
ATOM 7392 N N . GLY B 1 167 ? 12.241 6.702 8.672 1.00 35.49 183 GLY B N 1
ATOM 7393 C CA . GLY B 1 167 ? 10.887 6.384 9.049 1.00 38.59 183 GLY B CA 1
ATOM 7394 C C . GLY B 1 167 ? 10.727 5.753 10.417 1.00 39.06 183 GLY B C 1
ATOM 7395 O O . GLY B 1 167 ? 9.590 5.615 10.885 1.00 35.75 183 GLY B O 1
ATOM 7399 N N . VAL B 1 168 ? 11.813 5.356 11.070 1.00 40.43 184 VAL B N 1
ATOM 7400 C CA . VAL B 1 168 ? 11.748 4.831 12.435 1.00 38.15 184 VAL B CA 1
ATOM 7401 C C . VAL B 1 168 ? 11.827 5.998 13.416 1.00 32.55 184 VAL B C 1
ATOM 7402 O O . VAL B 1 168 ? 12.797 6.765 13.410 1.00 34.36 184 VAL B O 1
ATOM 7415 N N . LYS B 1 169 ? 10.823 6.103 14.285 1.00 36.48 185 LYS B N 1
ATOM 7416 C CA . LYS B 1 169 ? 10.761 7.187 15.255 1.00 37.64 185 LYS B CA 1
ATOM 7417 C C . LYS B 1 169 ? 12.012 7.224 16.132 1.00 36.32 185 LYS B C 1
ATOM 7418 O O . LYS B 1 169 ? 12.491 6.188 16.598 1.00 31.71 185 LYS B O 1
ATOM 7437 N N . LEU B 1 170 ? 12.566 8.421 16.350 1.00 27.10 186 LEU B N 1
ATOM 7438 C CA . LEU B 1 170 ? 13.758 8.511 17.185 1.00 28.46 186 LEU B CA 1
ATOM 7439 C C . LEU B 1 170 ? 13.388 8.295 18.651 1.00 37.30 186 LEU B C 1
ATOM 7440 O O . LEU B 1 170 ? 12.256 8.542 19.069 1.00 32.20 186 LEU B O 1
ATOM 7456 N N . ILE B 1 171 ? 14.370 7.842 19.431 1.00 30.75 187 ILE B N 1
ATOM 7457 C CA . ILE B 1 171 ? 14.254 7.647 20.873 1.00 31.60 187 ILE B CA 1
ATOM 7458 C C . ILE B 1 171 ? 15.348 8.472 21.529 1.00 25.08 187 ILE B C 1
ATOM 7459 O O . ILE B 1 171 ? 16.504 8.413 21.103 1.00 28.31 187 ILE B O 1
ATOM 7475 N N . ASN B 1 172 ? 14.989 9.256 22.550 1.00 27.23 188 ASN B N 1
ATOM 7476 C CA . ASN B 1 172 ? 15.960 10.163 23.142 1.00 36.74 188 ASN B CA 1
ATOM 7477 C C . ASN B 1 172 ? 17.004 9.400 23.942 1.00 31.67 188 ASN B C 1
ATOM 7478 O O . ASN B 1 172 ? 16.715 8.396 24.585 1.00 30.04 188 ASN B O 1
ATOM 7489 N N . GLY B 1 173 ? 18.230 9.877 23.867 1.00 28.82 189 GLY B N 1
ATOM 7490 C CA . GLY B 1 173 ? 19.368 9.143 24.384 1.00 27.85 189 GLY B CA 1
ATOM 7491 C C . GLY B 1 173 ? 20.532 9.255 23.420 1.00 33.98 189 GLY B C 1
ATOM 7492 O O . GLY B 1 173 ? 20.631 10.235 22.670 1.00 28.96 189 GLY B O 1
ATOM 7496 N N . CYS B 1 174 ? 21.399 8.253 23.387 1.00 22.55 190 CYS B N 1
ATOM 7497 C CA . CYS B 1 174 ? 22.633 8.357 22.625 1.00 22.78 190 CYS B CA 1
ATOM 7498 C C . CYS B 1 174 ? 22.806 7.137 21.727 1.00 28.90 190 CYS B C 1
ATOM 7499 O O . CYS B 1 174 ? 22.111 6.121 21.848 1.00 25.20 190 CYS B O 1
ATOM 7506 N N . GLY B 1 175 ? 23.757 7.245 20.808 1.00 25.75 191 GLY B N 1
ATOM 7507 C CA . GLY B 1 175 ? 24.166 6.083 20.047 1.00 24.84 191 GLY B CA 1
ATOM 7508 C C . GLY B 1 175 ? 25.534 6.321 19.456 1.00 22.52 191 GLY B C 1
ATOM 7509 O O . GLY B 1 175 ? 25.992 7.455 19.325 1.00 23.29 191 GLY B O 1
ATOM 7513 N N . TYR B 1 176 ? 26.176 5.237 19.076 1.00 21.38 192 TYR B N 1
ATOM 7514 C CA . TYR B 1 176 ? 27.465 5.304 18.422 1.00 21.36 192 TYR B CA 1
ATOM 7515 C C . TYR B 1 176 ? 27.266 4.927 16.963 1.00 22.86 192 TYR B C 1
ATOM 7516 O O . TYR B 1 176 ? 26.461 4.040 16.645 1.00 27.47 192 TYR B O 1
ATOM 7534 N N . PHE B 1 177 ? 28.002 5.605 16.088 1.00 22.48 193 PHE B N 1
ATOM 7535 C CA . PHE B 1 177 ? 27.849 5.438 14.652 1.00 26.56 193 PHE B CA 1
ATOM 7536 C C . PHE B 1 177 ? 29.201 5.431 13.954 1.00 28.17 193 PHE B C 1
ATOM 7537 O O . PHE B 1 177 ? 30.121 6.157 14.338 1.00 24.50 193 PHE B O 1
ATOM 7554 N N . ASN B 1 178 ? 29.308 4.630 12.899 1.00 26.54 194 ASN B N 1
ATOM 7555 C CA . ASN B 1 178 ? 30.510 4.658 12.075 1.00 24.16 194 ASN B CA 1
ATOM 7556 C C . ASN B 1 178 ? 30.174 4.810 10.597 1.00 28.11 194 ASN B C 1
ATOM 7557 O O . ASN B 1 178 ? 30.998 4.479 9.737 1.00 26.61 194 ASN B O 1
ATOM 7568 N N . THR B 1 179 ? 28.989 5.321 10.301 1.00 25.77 195 THR B N 1
ATOM 7569 C CA . THR B 1 179 ? 28.529 5.658 8.968 1.00 24.86 195 THR B CA 1
ATOM 7570 C C . THR B 1 179 ? 27.794 6.979 9.086 1.00 27.03 195 THR B C 1
ATOM 7571 O O . THR B 1 179 ? 27.337 7.345 10.177 1.00 24.24 195 THR B O 1
ATOM 7582 N N . PRO B 1 180 ? 27.618 7.692 7.981 1.00 27.00 196 PRO B N 1
ATOM 7583 C CA . PRO B 1 180 ? 26.794 8.901 8.023 1.00 30.08 196 PRO B CA 1
ATOM 7584 C C . PRO B 1 180 ? 25.359 8.552 8.365 1.00 28.71 196 PRO B C 1
ATOM 7585 O O . PRO B 1 180 ? 24.895 7.446 8.136 1.00 24.29 196 PRO B O 1
ATOM 7596 N N . LEU B 1 181 ? 24.642 9.519 8.913 1.00 26.67 197 LEU B N 1
ATOM 7597 C CA . LEU B 1 181 ? 23.237 9.300 9.202 1.00 28.27 197 LEU B CA 1
ATOM 7598 C C . LEU B 1 181 ? 22.418 10.511 8.756 1.00 28.63 197 LEU B C 1
ATOM 7599 O O . LEU B 1 181 ? 22.949 11.591 8.480 1.00 27.87 197 LEU B O 1
ATOM 7615 N N . ARG B 1 182 ? 21.114 10.286 8.623 1.00 28.94 198 ARG B N 1
ATOM 7616 C CA . ARG B 1 182 ? 20.155 11.316 8.264 1.00 27.77 198 ARG B CA 1
ATOM 7617 C C . ARG B 1 182 ? 18.927 11.167 9.148 1.00 27.37 198 ARG B C 1
ATOM 7618 O O . ARG B 1 182 ? 18.353 10.077 9.221 1.00 31.51 198 ARG B O 1
ATOM 7639 N N . PHE B 1 183 ? 18.555 12.255 9.831 1.00 26.11 199 PHE B N 1
ATOM 7640 C CA . PHE B 1 183 ? 17.303 12.363 10.572 1.00 27.15 199 PHE B CA 1
ATOM 7641 C C . PHE B 1 183 ? 16.316 13.233 9.800 1.00 27.75 199 PHE B C 1
ATOM 7642 O O . PHE B 1 183 ? 16.676 14.295 9.291 1.00 29.72 199 PHE B O 1
ATOM 7659 N N . ASP B 1 184 ? 15.071 12.794 9.723 1.00 29.61 200 ASP B N 1
ATOM 7660 C CA . ASP B 1 184 ? 14.014 13.596 9.113 1.00 25.23 200 ASP B CA 1
ATOM 7661 C C . ASP B 1 184 ? 13.049 14.097 10.177 1.00 30.89 200 ASP B C 1
ATOM 7662 O O . ASP B 1 184 ? 12.889 13.465 11.222 1.00 30.61 200 ASP B O 1
ATOM 7671 N N . ASN B 1 185 ? 12.436 15.259 9.921 1.00 34.97 201 ASN B N 1
ATOM 7672 C CA . ASN B 1 185 ? 11.405 15.803 10.809 1.00 30.45 201 ASN B CA 1
ATOM 7673 C C . ASN B 1 185 ? 11.953 16.080 12.206 1.00 25.69 201 ASN B C 1
ATOM 7674 O O . ASN B 1 185 ? 11.219 15.991 13.203 1.00 30.07 201 ASN B O 1
ATOM 7685 N N . PHE B 1 186 ? 13.237 16.431 12.292 1.00 28.56 202 PHE B N 1
ATOM 7686 C CA . PHE B 1 186 ? 13.917 16.564 13.576 1.00 27.87 202 PHE B CA 1
ATOM 7687 C C . PHE B 1 186 ? 13.701 17.943 14.187 1.00 27.80 202 PHE B C 1
ATOM 7688 O O . PHE B 1 186 ? 13.952 18.968 13.553 1.00 27.53 202 PHE B O 1
ATOM 7705 N N . GLN B 1 187 ? 13.272 17.959 15.432 1.00 25.27 203 GLN B N 1
ATOM 7706 C CA . GLN B 1 187 ? 13.188 19.191 16.201 1.00 33.42 203 GLN B CA 1
ATOM 7707 C C . GLN B 1 187 ? 13.691 18.897 17.608 1.00 28.60 203 GLN B C 1
ATOM 7708 O O . GLN B 1 187 ? 13.317 17.889 18.213 1.00 28.54 203 GLN B O 1
ATOM 7722 N N . GLY B 1 188 ? 14.536 19.777 18.121 1.00 27.58 204 GLY B N 1
ATOM 7723 C CA . GLY B 1 188 ? 15.129 19.562 19.421 1.00 25.81 204 GLY B CA 1
ATOM 7724 C C . GLY B 1 188 ? 16.612 19.844 19.383 1.00 24.20 204 GLY B C 1
ATOM 7725 O O . GLY B 1 188 ? 17.062 20.656 18.572 1.00 28.16 204 GLY B O 1
ATOM 7729 N N . GLN B 1 189 ? 17.378 19.190 20.250 1.00 24.40 205 GLN B N 1
ATOM 7730 C CA . GLN B 1 189 ? 18.811 19.425 20.386 1.00 28.18 205 GLN B CA 1
ATOM 7731 C C . GLN B 1 189 ? 19.606 18.176 20.048 1.00 25.37 205 GLN B C 1
ATOM 7732 O O . GLN B 1 189 ? 19.194 17.058 20.384 1.00 26.95 205 GLN B O 1
ATOM 7746 N N . ILE B 1 190 ? 20.773 18.378 19.429 1.00 21.59 206 ILE B N 1
ATOM 7747 C CA . ILE B 1 190 ? 21.617 17.263 19.041 1.00 22.27 206 ILE B CA 1
ATOM 7748 C C . ILE B 1 190 ? 23.060 17.575 19.407 1.00 21.32 206 ILE B C 1
ATOM 7749 O O . ILE B 1 190 ? 23.575 18.658 19.114 1.00 22.33 206 ILE B O 1
ATOM 7765 N N . TYR B 1 191 ? 23.681 16.631 20.105 1.00 25.22 207 TYR B N 1
ATOM 7766 C CA . TYR B 1 191 ? 25.105 16.613 20.393 1.00 25.24 207 TYR B CA 1
ATOM 7767 C C . TYR B 1 191 ? 25.767 15.621 19.467 1.00 18.07 207 TYR B C 1
ATOM 7768 O O . TYR B 1 191 ? 25.279 14.501 19.321 1.00 21.62 207 TYR B O 1
ATOM 7786 N N . VAL B 1 192 ? 26.892 16.014 18.881 1.00 19.00 208 VAL B N 1
ATOM 7787 C CA . VAL B 1 192 ? 27.687 15.116 18.068 1.00 18.90 208 VAL B CA 1
ATOM 7788 C C . VAL B 1 192 ? 29.134 15.220 18.540 1.00 18.80 208 VAL B C 1
ATOM 7789 O O . VAL B 1 192 ? 29.720 16.305 18.516 1.00 23.59 208 VAL B O 1
ATOM 7802 N N . SER B 1 193 ? 29.707 14.100 18.955 1.00 22.34 209 SER B N 1
ATOM 7803 C CA . SER B 1 193 ? 31.109 14.105 19.356 1.00 16.34 209 SER B CA 1
ATOM 7804 C C . SER B 1 193 ? 32.011 14.215 18.136 1.00 19.56 20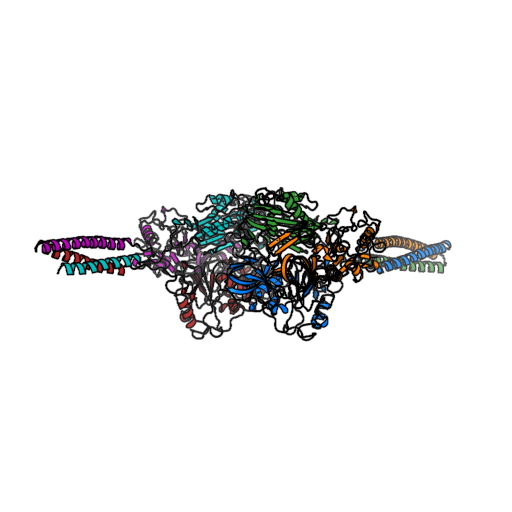9 SER B C 1
ATOM 7805 O O . SER B 1 193 ? 31.595 13.944 17.000 1.00 18.93 209 SER B O 1
ATOM 7813 N N . ASP B 1 194 ? 33.279 14.559 18.390 1.00 19.01 210 ASP B N 1
ATOM 7814 C CA . ASP B 1 194 ? 34.305 14.414 17.377 1.00 25.62 210 ASP B CA 1
ATOM 7815 C C . ASP B 1 194 ? 34.402 12.943 16.965 1.00 19.29 210 ASP B C 1
ATOM 7816 O O . ASP B 1 194 ? 33.921 12.036 17.655 1.00 19.27 210 ASP B O 1
ATOM 7825 N N . THR B 1 195 ? 35.054 12.715 15.824 1.00 19.39 211 THR B N 1
ATOM 7826 C CA . THR B 1 195 ? 35.243 11.371 15.291 1.00 22.46 211 THR B CA 1
ATOM 7827 C C . THR B 1 195 ? 36.582 10.814 15.750 1.00 22.73 211 THR B C 1
ATOM 7828 O O . THR B 1 195 ? 37.615 11.469 15.606 1.00 21.09 211 THR B O 1
ATOM 7839 N N . PHE B 1 196 ? 36.556 9.615 16.313 1.00 22.73 212 PHE B N 1
ATOM 7840 C CA . PHE B 1 196 ? 37.783 8.852 16.539 1.00 19.81 212 PHE B CA 1
ATOM 7841 C C . PHE B 1 196 ? 38.049 8.110 15.231 1.00 20.40 212 PHE B C 1
ATOM 7842 O O . PHE B 1 196 ? 37.427 7.091 14.948 1.00 19.13 212 PHE B O 1
ATOM 7859 N N . GLU B 1 197 ? 38.911 8.675 14.393 1.00 19.62 213 GLU B N 1
ATOM 7860 C CA . GLU B 1 197 ? 39.221 8.086 13.097 1.00 17.49 213 GLU B CA 1
ATOM 7861 C C . GLU B 1 197 ? 40.177 6.908 13.266 1.00 20.82 213 GLU B C 1
ATOM 7862 O O . GLU B 1 197 ? 41.164 7.003 13.999 1.00 21.01 213 GLU B O 1
ATOM 7874 N N . VAL B 1 198 ? 39.878 5.805 12.592 1.00 17.34 214 VAL B N 1
ATOM 7875 C CA . VAL B 1 198 ? 40.743 4.627 12.547 1.00 19.34 214 VAL B CA 1
ATOM 7876 C C . VAL B 1 198 ? 40.990 4.297 11.077 1.00 21.32 214 VAL B C 1
ATOM 7877 O O . VAL B 1 198 ? 40.057 3.933 10.349 1.00 24.94 214 VAL B O 1
ATOM 7890 N N . ARG B 1 199 ? 42.228 4.441 10.639 1.00 21.85 215 ARG B N 1
ATOM 7891 C CA . ARG B 1 199 ? 42.574 4.265 9.239 1.00 19.73 215 ARG B CA 1
ATOM 7892 C C . ARG B 1 199 ? 43.327 2.949 9.124 1.00 23.67 215 ARG B C 1
ATOM 7893 O O . ARG B 1 199 ? 42.739 1.888 9.353 1.00 21.43 215 ARG B O 1
ATOM 7914 N N . GLY B 1 200 ? 44.618 2.976 8.831 1.00 24.24 216 GLY B N 1
ATOM 7915 C CA . GLY B 1 200 ? 45.377 1.745 8.811 1.00 21.81 216 GLY B CA 1
ATOM 7916 C C . GLY B 1 200 ? 45.497 1.165 10.211 1.00 26.44 216 GLY B C 1
ATOM 7917 O O . GLY B 1 200 ? 45.264 1.848 11.213 1.00 24.15 216 GLY B O 1
ATOM 7921 N N . THR B 1 201 ? 45.894 -0.106 10.287 1.00 21.30 217 THR B N 1
ATOM 7922 C CA . THR B 1 201 ? 45.894 -0.838 11.549 1.00 26.06 217 THR B CA 1
ATOM 7923 C C . THR B 1 201 ? 47.152 -1.679 11.684 1.00 27.45 217 THR B C 1
ATOM 7924 O O . THR B 1 201 ? 47.105 -2.816 12.167 1.00 23.99 217 THR B O 1
ATOM 7935 N N . LYS B 1 202 ? 48.308 -1.101 11.364 1.00 21.25 218 LYS B N 1
ATOM 7936 C CA . LYS B 1 202 ? 49.597 -1.793 11.481 1.00 20.96 218 LYS B CA 1
ATOM 7937 C C . LYS B 1 202 ? 50.470 -1.295 12.628 1.00 21.01 218 LYS B C 1
ATOM 7938 O O . LYS B 1 202 ? 51.640 -1.700 12.740 1.00 25.33 218 LYS B O 1
ATOM 7957 N N . ASN B 1 203 ? 49.921 -0.503 13.527 1.00 22.78 219 ASN B N 1
ATOM 7958 C CA . ASN B 1 203 ? 50.608 -0.249 14.787 1.00 19.61 219 ASN B CA 1
ATOM 7959 C C . ASN B 1 203 ? 50.370 -1.425 15.739 1.00 20.98 219 ASN B C 1
ATOM 7960 O O . ASN B 1 203 ? 49.577 -2.322 15.449 1.00 27.61 219 ASN B O 1
ATOM 7971 N N . LYS B 1 204 ? 51.073 -1.435 16.883 1.00 23.68 220 LYS B N 1
ATOM 7972 C CA . LYS B 1 204 ? 51.109 -2.606 17.765 1.00 24.18 220 LYS B CA 1
ATOM 7973 C C . LYS B 1 204 ? 50.901 -2.229 19.234 1.00 25.59 220 LYS B C 1
ATOM 7974 O O . LYS B 1 204 ? 51.353 -1.176 19.704 1.00 22.90 220 LYS B O 1
ATOM 7993 N N . CYS B 1 205 ? 50.262 -3.118 19.988 1.00 21.04 221 CYS B N 1
ATOM 7994 C CA . CYS B 1 205 ? 50.026 -2.820 21.395 1.00 24.43 221 CYS B CA 1
ATOM 7995 C C . CYS B 1 205 ? 50.049 -4.093 22.225 1.00 25.96 221 CYS B C 1
ATOM 7996 O O . CYS B 1 205 ? 50.037 -5.204 21.706 1.00 23.09 221 CYS B O 1
ATOM 8003 N N . VAL B 1 206 ? 50.087 -3.891 23.536 1.00 24.21 222 VAL B N 1
ATOM 8004 C CA . VAL B 1 206 ? 49.622 -4.853 24.526 1.00 22.82 222 VAL B CA 1
ATOM 8005 C C . VAL B 1 206 ? 48.358 -4.268 25.134 1.00 24.66 222 VAL B C 1
ATOM 8006 O O . VAL B 1 206 ? 48.275 -3.054 25.344 1.00 24.45 222 VAL B O 1
ATOM 8019 N N . LEU B 1 207 ? 47.373 -5.121 25.388 1.00 24.49 223 LEU B N 1
ATOM 8020 C CA . LEU B 1 207 ? 46.120 -4.727 26.033 1.00 24.01 223 LEU B CA 1
ATOM 8021 C C . LEU B 1 207 ? 46.048 -5.413 27.398 1.00 25.85 223 LEU B C 1
ATOM 8022 O O . LEU B 1 207 ? 45.725 -6.603 27.488 1.00 24.85 223 LEU B O 1
ATOM 8038 N N . LEU B 1 208 ? 46.365 -4.663 28.457 1.00 23.25 224 LEU B N 1
ATOM 8039 C CA . LEU B 1 208 ? 46.306 -5.187 29.815 1.00 23.44 224 LEU B CA 1
ATOM 8040 C C . LEU B 1 208 ? 44.879 -5.115 30.332 1.00 24.28 224 LEU B C 1
ATOM 8041 O O . LEU B 1 208 ? 44.242 -4.059 30.272 1.00 25.11 224 LEU B O 1
ATOM 8057 N N . ARG B 1 209 ? 44.400 -6.225 30.874 1.00 22.56 225 ARG B N 1
ATOM 8058 C CA . ARG B 1 209 ? 43.092 -6.257 31.521 1.00 23.47 225 ARG B CA 1
ATOM 8059 C C . ARG B 1 209 ? 42.932 -5.122 32.509 1.00 24.93 225 ARG B C 1
ATOM 8060 O O . ARG B 1 209 ? 43.757 -4.925 33.407 1.00 22.76 225 ARG B O 1
ATOM 8081 N N . SER B 1 210 ? 41.815 -4.437 32.376 1.00 20.63 226 SER B N 1
ATOM 8082 C CA . SER B 1 210 ? 41.353 -3.425 33.302 1.00 20.43 226 SER B CA 1
ATOM 8083 C C . SER B 1 210 ? 40.140 -4.034 33.991 1.00 25.05 226 SER B C 1
ATOM 8084 O O . SER B 1 210 ? 39.140 -4.341 33.334 1.00 23.77 226 SER B O 1
ATOM 8092 N N . SER B 1 211 ? 40.260 -4.285 35.284 1.00 22.33 227 SER B N 1
ATOM 8093 C CA . SER B 1 211 ? 39.196 -4.901 36.071 1.00 25.12 227 SER B CA 1
ATOM 8094 C C . SER B 1 211 ? 38.389 -3.838 36.793 1.00 25.35 227 SER B C 1
ATOM 8095 O O . SER B 1 211 ? 38.927 -2.825 37.236 1.00 26.41 227 SER B O 1
ATOM 8103 N N . SER B 1 212 ? 37.100 -4.123 36.978 1.00 27.86 228 SER B N 1
ATOM 8104 C CA . SER B 1 212 ? 36.207 -3.308 37.790 1.00 25.98 228 SER B CA 1
ATOM 8105 C C . SER B 1 212 ? 36.044 -3.957 39.167 1.00 26.86 228 SER B C 1
ATOM 8106 O O . SER B 1 212 ? 36.543 -5.052 39.423 1.00 25.25 228 SER B O 1
ATOM 8114 N N . ASP B 1 213 ? 35.311 -3.292 40.062 1.00 28.18 229 ASP B N 1
ATOM 8115 C CA . ASP B 1 213 ? 34.988 -3.888 41.355 1.00 32.04 229 ASP B CA 1
ATOM 8116 C C . ASP B 1 213 ? 33.723 -4.728 41.280 1.00 36.97 229 ASP B C 1
ATOM 8117 O O . ASP B 1 213 ? 33.349 -5.350 42.277 1.00 29.59 229 ASP B O 1
ATOM 8126 N N . THR B 1 214 ? 33.076 -4.766 40.117 1.00 32.60 230 THR B N 1
ATOM 8127 C CA . THR B 1 214 ? 32.003 -5.697 39.796 1.00 40.52 230 THR B CA 1
ATOM 8128 C C . THR B 1 214 ? 32.384 -6.363 38.487 1.00 27.30 230 THR B C 1
ATOM 8129 O O . THR B 1 214 ? 33.260 -5.876 37.768 1.00 28.08 230 THR B O 1
ATOM 8140 N N . PRO B 1 215 ? 31.713 -7.440 38.111 1.00 33.16 231 PRO B N 1
ATOM 8141 C CA . PRO B 1 215 ? 32.058 -8.106 36.846 1.00 36.23 231 PRO B CA 1
ATOM 8142 C C . PRO B 1 215 ? 31.973 -7.142 35.668 1.00 31.97 231 PRO B C 1
ATOM 8143 O O . PRO B 1 215 ? 31.112 -6.260 35.616 1.00 33.75 231 PRO B O 1
ATOM 8154 N N . LEU B 1 216 ? 32.883 -7.308 34.720 1.00 26.24 232 LEU B N 1
ATOM 8155 C CA . LEU B 1 216 ? 32.934 -6.396 33.590 1.00 25.24 232 LEU B CA 1
ATOM 8156 C C . LEU B 1 216 ? 31.652 -6.450 32.764 1.00 25.54 232 LEU B C 1
ATOM 8157 O O . LEU B 1 216 ? 31.045 -7.504 32.579 1.00 26.59 232 LEU B O 1
ATOM 8173 N N . CYS B 1 217 ? 31.238 -5.288 32.275 1.00 26.00 233 CYS B N 1
ATOM 8174 C CA . CYS B 1 217 ? 30.189 -5.240 31.270 1.00 35.68 233 CYS B CA 1
ATOM 8175 C C . CYS B 1 217 ? 30.632 -6.031 30.041 1.00 28.80 233 CYS B C 1
ATOM 8176 O O . CYS B 1 217 ? 31.821 -6.223 29.804 1.00 27.71 233 CYS B O 1
ATOM 8183 N N . SER B 1 218 ? 29.663 -6.452 29.228 1.00 30.54 234 SER B N 1
ATOM 8184 C CA . SER B 1 218 ? 29.977 -7.327 28.102 1.00 35.63 234 SER B CA 1
ATOM 8185 C C . SER B 1 218 ? 30.929 -6.653 27.109 1.00 27.97 234 SER B C 1
ATOM 8186 O O . SER B 1 218 ? 31.843 -7.302 26.567 1.00 26.70 234 SER B O 1
ATOM 8194 N N . HIS B 1 219 ? 30.766 -5.349 26.877 1.00 23.17 235 HIS B N 1
ATOM 8195 C CA . HIS B 1 219 ? 31.540 -4.732 25.807 1.00 28.08 235 HIS B CA 1
ATOM 8196 C C . HIS B 1 219 ? 33.014 -4.551 26.153 1.00 31.71 235 HIS B C 1
ATOM 8197 O O . HIS B 1 219 ? 33.834 -4.436 25.234 1.00 22.44 235 HIS B O 1
ATOM 8211 N N . ILE B 1 220 ? 33.379 -4.551 27.436 1.00 25.37 236 ILE B N 1
ATOM 8212 C CA . ILE B 1 220 ? 34.782 -4.526 27.822 1.00 21.00 236 ILE B CA 1
ATOM 8213 C C . ILE B 1 220 ? 35.260 -5.946 28.102 1.00 24.41 236 ILE B C 1
ATOM 8214 O O . ILE B 1 220 ? 36.428 -6.278 27.858 1.00 24.42 236 ILE B O 1
ATOM 8230 N N . MET B 1 221 ? 34.361 -6.795 28.605 1.00 22.46 237 MET B N 1
ATOM 8231 C CA . MET B 1 221 ? 34.720 -8.194 28.829 1.00 29.47 237 MET B CA 1
ATOM 8232 C C . MET B 1 221 ? 35.243 -8.834 27.534 1.00 32.28 237 MET B C 1
ATOM 8233 O O . MET B 1 221 ? 36.226 -9.577 27.556 1.00 26.29 237 MET B O 1
ATOM 8247 N N . ARG B 1 222 ? 34.616 -8.537 26.392 1.00 27.63 238 ARG B N 1
ATOM 8248 C CA . ARG B 1 222 ? 35.035 -9.132 25.120 1.00 29.15 238 ARG B CA 1
ATOM 8249 C C . ARG B 1 222 ? 36.449 -8.752 24.686 1.00 29.87 238 ARG B C 1
ATOM 8250 O O . ARG B 1 222 ? 36.947 -9.317 23.698 1.00 27.50 238 ARG B O 1
ATOM 8271 N N . ASN B 1 223 ? 37.112 -7.807 25.357 1.00 24.44 239 ASN B N 1
ATOM 8272 C CA . ASN B 1 223 ? 38.492 -7.506 24.979 1.00 27.34 239 ASN B CA 1
ATOM 8273 C C . ASN B 1 223 ? 39.406 -8.704 25.209 1.00 27.94 239 ASN B C 1
ATOM 8274 O O . ASN B 1 223 ? 40.511 -8.734 24.666 1.00 23.58 239 ASN B O 1
ATOM 8285 N N . VAL B 1 224 ? 38.971 -9.675 26.014 1.00 25.12 240 VAL B N 1
ATOM 8286 C CA . VAL B 1 224 ? 39.722 -10.914 26.196 1.00 26.55 240 VAL B CA 1
ATOM 8287 C C . VAL B 1 224 ? 39.892 -11.651 24.888 1.00 29.01 240 VAL B C 1
ATOM 8288 O O . VAL B 1 224 ? 40.850 -12.420 24.723 1.00 27.69 240 VAL B O 1
ATOM 8301 N N . GLU B 1 225 ? 39.012 -11.392 23.923 1.00 26.80 241 GLU B N 1
ATOM 8302 C CA . GLU B 1 225 ? 39.063 -12.108 22.657 1.00 32.69 241 GLU B CA 1
ATOM 8303 C C . GLU B 1 225 ? 40.177 -11.603 21.736 1.00 33.87 241 GLU B C 1
ATOM 8304 O O . GLU B 1 225 ? 40.465 -12.259 20.725 1.00 29.16 241 GLU B O 1
ATOM 8316 N N . LEU B 1 226 ? 40.791 -10.452 22.041 1.00 30.52 242 LEU B N 1
ATOM 8317 C CA . LEU B 1 226 ? 41.833 -9.879 21.190 1.00 25.01 242 LEU B CA 1
ATOM 8318 C C . LEU B 1 226 ? 43.197 -10.510 21.466 1.00 29.74 242 LEU B C 1
ATOM 8319 O O . LEU B 1 226 ? 43.558 -10.769 22.620 1.00 28.36 242 LEU B O 1
ATOM 8335 N N . ASP B 1 227 ? 43.973 -10.737 20.394 1.00 33.28 243 ASP B N 1
ATOM 8336 C CA . ASP B 1 227 ? 45.282 -11.384 20.547 1.00 33.38 243 ASP B CA 1
ATOM 8337 C C . ASP B 1 227 ? 46.176 -10.673 21.551 1.00 31.51 243 ASP B C 1
ATOM 8338 O O . ASP B 1 227 ? 46.969 -11.324 22.244 1.00 29.05 243 ASP B O 1
ATOM 8347 N N . GLU B 1 228 ? 46.053 -9.347 21.664 1.00 22.58 244 GLU B N 1
ATOM 8348 C CA . GLU B 1 228 ? 46.948 -8.567 22.505 1.00 22.11 244 GLU B CA 1
ATOM 8349 C C . GLU B 1 228 ? 46.584 -8.618 23.997 1.00 23.71 244 GLU B C 1
ATOM 8350 O O . GLU B 1 228 ? 47.343 -8.104 24.824 1.00 24.78 244 GLU B O 1
ATOM 8362 N N . TYR B 1 229 ? 45.478 -9.255 24.364 1.00 25.08 245 TYR B N 1
ATOM 8363 C CA . TYR B 1 229 ? 45.011 -9.233 25.750 1.00 30.83 245 TYR B CA 1
ATOM 8364 C C . TYR B 1 229 ? 46.008 -9.931 26.656 1.00 24.51 245 TYR B C 1
ATOM 8365 O O . TYR B 1 229 ? 46.510 -11.003 26.325 1.00 27.28 245 TYR B O 1
ATOM 8383 N N . VAL B 1 230 ? 46.277 -9.323 27.806 1.00 29.83 246 VAL B N 1
ATOM 8384 C CA . VAL B 1 230 ? 47.133 -9.893 28.838 1.00 27.00 246 VAL B CA 1
ATOM 8385 C C . VAL B 1 230 ? 46.442 -9.721 30.186 1.00 30.80 246 VAL B C 1
ATOM 8386 O O . VAL B 1 230 ? 46.060 -8.605 30.559 1.00 24.01 246 VAL B O 1
ATOM 8399 N N . ASP B 1 231 ? 46.304 -10.826 30.918 1.00 27.06 247 ASP B N 1
ATOM 8400 C CA . ASP B 1 231 ? 45.655 -10.809 32.224 1.00 35.11 247 ASP B CA 1
ATOM 8401 C C . ASP B 1 231 ? 46.475 -9.976 33.202 1.00 32.10 247 ASP B C 1
ATOM 8402 O O . ASP B 1 231 ? 47.707 -9.911 33.114 1.00 27.88 247 ASP B O 1
ATOM 8411 N N . THR B 1 232 ? 45.779 -9.281 34.091 1.00 28.81 248 THR B N 1
ATOM 8412 C CA . THR B 1 232 ? 46.382 -8.601 35.223 1.00 23.37 248 THR B CA 1
ATOM 8413 C C . THR B 1 232 ? 45.759 -9.103 36.516 1.00 24.00 248 THR B C 1
ATOM 8414 O O . THR B 1 232 ? 44.630 -9.602 36.513 1.00 28.66 248 THR B O 1
ATOM 8425 N N . PRO B 1 233 ? 46.442 -8.937 37.651 1.00 29.45 249 PRO B N 1
ATOM 8426 C CA . PRO B 1 233 ? 45.949 -9.528 38.905 1.00 31.37 249 PRO B CA 1
ATOM 8427 C C . PRO B 1 233 ? 44.500 -9.171 39.193 1.00 24.94 249 PRO B C 1
ATOM 8428 O O . PRO B 1 233 ? 44.100 -8.013 39.138 1.00 25.32 249 PRO B O 1
ATOM 8439 N N . ASN B 1 234 ? 43.706 -10.186 39.521 1.00 28.06 250 ASN B N 1
ATOM 8440 C CA . ASN B 1 234 ? 42.290 -9.993 39.781 1.00 32.15 250 ASN B CA 1
ATOM 8441 C C . ASN B 1 234 ? 41.815 -11.162 40.617 1.00 31.88 250 ASN B C 1
ATOM 8442 O O . ASN B 1 234 ? 42.453 -12.216 40.656 1.00 31.01 250 ASN B O 1
ATOM 8453 N N . THR B 1 235 ? 40.668 -10.973 41.260 1.00 31.69 251 THR B N 1
ATOM 8454 C CA . THR B 1 235 ? 40.090 -11.980 42.146 1.00 34.38 251 THR B CA 1
ATOM 8455 C C . THR B 1 235 ? 38.730 -12.354 41.575 1.00 33.35 251 THR B C 1
ATOM 8456 O O . THR B 1 235 ? 37.782 -11.565 41.644 1.00 32.88 251 THR B O 1
ATOM 8467 N N . GLY B 1 236 ? 38.648 -13.521 40.961 1.00 32.08 252 GLY B N 1
ATOM 8468 C CA . GLY B 1 236 ? 37.408 -13.913 40.325 1.00 40.22 252 GLY B CA 1
ATOM 8469 C C . GLY B 1 236 ? 36.918 -12.916 39.300 1.00 29.54 252 GLY B C 1
ATOM 8470 O O . GLY B 1 236 ? 35.708 -12.757 39.133 1.00 41.85 252 GLY B O 1
ATOM 8474 N N . GLY B 1 237 ? 37.828 -12.243 38.606 1.00 31.19 253 GLY B N 1
ATOM 8475 C CA . GLY B 1 237 ? 37.476 -11.256 37.611 1.00 31.02 253 GLY B CA 1
ATOM 8476 C C . GLY B 1 237 ? 37.335 -9.840 38.113 1.00 36.58 253 GLY B C 1
ATOM 8477 O O . GLY B 1 237 ? 37.220 -8.929 37.287 1.00 35.18 253 GLY B O 1
ATOM 8481 N N . VAL B 1 238 ? 37.355 -9.611 39.430 1.00 31.14 254 VAL B N 1
ATOM 8482 C CA . VAL B 1 238 ? 37.179 -8.270 39.970 1.00 31.97 254 VAL B CA 1
ATOM 8483 C C . VAL B 1 238 ? 38.501 -7.753 40.519 1.00 28.25 254 VAL B C 1
ATOM 8484 O O . VAL B 1 238 ? 39.393 -8.509 40.913 1.00 29.28 254 VAL B O 1
ATOM 8497 N N . TYR B 1 239 ? 38.605 -6.438 40.535 1.00 24.73 255 TYR B N 1
ATOM 8498 C CA . TYR B 1 239 ? 39.794 -5.751 41.008 1.00 26.20 255 TYR B CA 1
ATOM 8499 C C . TYR B 1 239 ? 40.168 -6.256 42.403 1.00 26.75 255 TYR B C 1
ATOM 8500 O O . TYR B 1 239 ? 39.284 -6.427 43.249 1.00 25.85 255 TYR B O 1
ATOM 8518 N N . PRO B 1 240 ? 41.450 -6.517 42.671 1.00 25.52 256 PRO B N 1
ATOM 8519 C CA . PRO B 1 240 ? 41.844 -7.063 43.981 1.00 29.25 256 PRO B CA 1
ATOM 8520 C C . PRO B 1 240 ? 41.548 -6.139 45.149 1.00 29.21 256 PRO B C 1
ATOM 8521 O O . PRO B 1 240 ? 41.554 -4.906 45.043 1.00 30.68 256 PRO B O 1
ATOM 8532 N N . SER B 1 241 ? 41.418 -6.766 46.318 1.00 27.28 257 SER B N 1
ATOM 8533 C CA . SER B 1 241 ? 41.075 -6.086 47.557 1.00 27.73 257 SER B CA 1
ATOM 8534 C C . SER B 1 241 ? 42.296 -5.644 48.357 1.00 27.84 257 SER B C 1
ATOM 8535 O O . SER B 1 241 ? 42.177 -5.385 49.560 1.00 32.27 257 SER B O 1
ATOM 8543 N N . ASP B 1 242 ? 43.452 -5.510 47.719 1.00 27.48 258 ASP B N 1
ATOM 8544 C CA . ASP B 1 242 ? 44.687 -5.145 48.399 1.00 29.71 258 ASP B CA 1
ATOM 8545 C C . ASP B 1 242 ? 45.132 -3.722 48.067 1.00 30.91 258 ASP B C 1
ATOM 8546 O O . ASP B 1 242 ? 46.330 -3.428 48.078 1.00 26.50 258 ASP B O 1
ATOM 8555 N N . GLY B 1 243 ? 44.182 -2.832 47.771 1.00 27.34 259 GLY B N 1
ATOM 8556 C CA . GLY B 1 243 ? 44.476 -1.483 47.344 1.00 28.48 259 GLY B CA 1
ATOM 8557 C C . GLY B 1 243 ? 44.009 -0.422 48.330 1.00 31.06 259 GLY B C 1
ATOM 8558 O O . GLY B 1 243 ? 43.604 -0.699 49.463 1.00 28.36 259 GLY B O 1
ATOM 8562 N N . PHE B 1 244 ? 44.086 0.831 47.872 1.00 27.92 260 PHE B N 1
ATOM 8563 C CA . PHE B 1 244 ? 43.598 1.965 48.664 1.00 28.69 260 PHE B CA 1
ATOM 8564 C C . PHE B 1 244 ? 42.076 1.919 48.819 1.00 28.12 260 PHE B C 1
ATOM 8565 O O . PHE B 1 244 ? 41.558 2.153 49.906 1.00 26.34 260 PHE B O 1
ATOM 8582 N N . ASP B 1 245 ? 41.340 1.633 47.743 1.00 26.98 261 ASP B N 1
ATOM 8583 C CA . ASP B 1 245 ? 39.901 1.386 47.826 1.00 33.80 261 ASP B CA 1
ATOM 8584 C C . ASP B 1 245 ? 39.581 0.243 46.864 1.00 31.95 261 ASP B C 1
ATOM 8585 O O . ASP B 1 245 ? 40.481 -0.466 46.390 1.00 28.30 261 ASP B O 1
ATOM 8594 N N . SER B 1 246 ? 38.285 0.004 46.647 1.00 25.37 262 SER B N 1
ATOM 8595 C CA . SER B 1 246 ? 37.865 -1.154 45.862 1.00 25.37 262 SER B CA 1
ATOM 8596 C C . SER B 1 246 ? 38.260 -1.049 44.404 1.00 24.42 262 SER B C 1
ATOM 8597 O O . SER B 1 246 ? 38.182 -2.059 43.686 1.00 26.06 262 SER B O 1
ATOM 8605 N N . LEU B 1 247 ? 38.699 0.123 43.954 1.00 23.69 263 LEU B N 1
ATOM 8606 C CA . LEU B 1 247 ? 38.976 0.341 42.535 1.00 25.62 263 LEU B CA 1
ATOM 8607 C C . LEU B 1 247 ? 40.381 0.841 42.218 1.00 27.40 263 LEU B C 1
ATOM 8608 O O . LEU B 1 247 ? 40.725 0.916 41.025 1.00 23.38 263 LEU B O 1
ATOM 8624 N N . HIS B 1 248 ? 41.223 1.115 43.227 1.00 22.61 264 HIS B N 1
ATOM 8625 C CA . HIS B 1 248 ? 42.506 1.759 42.977 1.00 24.01 264 HIS B CA 1
ATOM 8626 C C . HIS B 1 248 ? 43.583 1.291 43.945 1.00 29.58 264 HIS B C 1
ATOM 8627 O O . HIS B 1 248 ? 43.313 1.013 45.117 1.00 23.49 264 HIS B O 1
ATOM 8641 N N . GLY B 1 249 ? 44.822 1.309 43.456 1.00 22.61 265 GLY B N 1
ATOM 8642 C CA . GLY B 1 249 ? 46.009 1.191 44.297 1.00 22.89 265 GLY B CA 1
ATOM 8643 C C . GLY B 1 249 ? 46.421 -0.213 44.666 1.00 25.16 265 GLY B C 1
ATOM 8644 O O . GLY B 1 249 ? 47.191 -0.387 45.621 1.00 24.07 265 GLY B O 1
ATOM 8648 N N . SER B 1 250 ? 45.950 -1.219 43.932 1.00 29.02 266 SER B N 1
ATOM 8649 C CA . SER B 1 250 ? 46.206 -2.612 44.292 1.00 24.09 266 SER B CA 1
ATOM 8650 C C . SER B 1 250 ? 47.694 -2.890 44.432 1.00 24.30 266 SER B C 1
ATOM 8651 O O . SER B 1 250 ? 48.471 -2.685 43.494 1.00 26.33 266 SER B O 1
ATOM 8659 N N . ALA B 1 251 ? 48.087 -3.417 45.594 1.00 29.65 267 ALA B N 1
ATOM 8660 C CA . ALA B 1 251 ? 49.495 -3.759 45.792 1.00 30.48 267 ALA B CA 1
ATOM 8661 C C . ALA B 1 251 ? 49.973 -4.746 44.731 1.00 32.97 267 ALA B C 1
ATOM 8662 O O . ALA B 1 251 ? 51.047 -4.563 44.141 1.00 25.77 267 ALA B O 1
ATOM 8669 N N . SER B 1 252 ? 49.165 -5.769 44.438 1.00 31.70 268 SER B N 1
ATOM 8670 C CA . SER B 1 252 ? 49.597 -6.813 43.511 1.00 25.62 268 SER B CA 1
ATOM 8671 C C . SER B 1 252 ? 49.622 -6.317 42.074 1.00 28.65 268 SER B C 1
ATOM 8672 O O . SER B 1 252 ? 50.508 -6.698 41.297 1.00 26.82 268 SER B O 1
ATOM 8680 N N . VAL B 1 253 ? 48.675 -5.465 41.690 1.00 24.13 269 VAL B N 1
ATOM 8681 C CA . VAL B 1 253 ? 48.734 -4.907 40.340 1.00 24.60 269 VAL B CA 1
ATOM 8682 C C . VAL B 1 253 ? 49.961 -4.024 40.199 1.00 26.89 269 VAL B C 1
ATOM 8683 O O . VAL B 1 253 ? 50.643 -4.044 39.169 1.00 28.49 269 VAL B O 1
ATOM 8696 N N . ARG B 1 254 ? 50.261 -3.233 41.228 1.00 27.76 270 ARG B N 1
ATOM 8697 C CA . ARG B 1 254 ? 51.441 -2.376 41.179 1.00 27.86 270 ARG B CA 1
ATOM 8698 C C . ARG B 1 254 ? 52.688 -3.200 40.917 1.00 24.93 270 ARG B C 1
ATOM 8699 O O . ARG B 1 254 ? 53.512 -2.850 40.064 1.00 24.57 270 ARG B O 1
ATOM 8720 N N . THR B 1 255 ? 52.845 -4.303 41.654 1.00 26.16 271 THR B N 1
ATOM 8721 C CA . THR B 1 255 ? 54.043 -5.126 41.514 1.00 29.30 271 THR B CA 1
ATOM 8722 C C . THR B 1 255 ? 54.098 -5.763 40.134 1.00 27.79 271 THR B C 1
ATOM 8723 O O . THR B 1 255 ? 55.173 -5.883 39.535 1.00 26.88 271 THR B O 1
ATOM 8734 N N . PHE B 1 256 ? 52.941 -6.176 39.623 1.00 28.68 272 PHE B N 1
ATOM 8735 C CA . PHE B 1 256 ? 52.875 -6.756 38.295 1.00 31.66 272 PHE B CA 1
ATOM 8736 C C . PHE B 1 256 ? 53.313 -5.746 37.235 1.00 30.70 272 PHE B C 1
ATOM 8737 O O . PHE B 1 256 ? 54.105 -6.064 36.339 1.00 23.86 272 PHE B O 1
ATOM 8754 N N . LEU B 1 257 ? 52.833 -4.514 37.335 1.00 25.27 273 LEU B N 1
ATOM 8755 C CA . LEU B 1 257 ? 53.171 -3.521 36.322 1.00 25.25 273 LEU B CA 1
ATOM 8756 C C . LEU B 1 257 ? 54.615 -3.066 36.470 1.00 24.37 273 LEU B C 1
ATOM 8757 O O . LEU B 1 257 ? 55.345 -2.939 35.476 1.00 26.07 273 LEU B O 1
ATOM 8773 N N . THR B 1 258 ? 55.044 -2.804 37.699 1.00 22.68 274 THR B N 1
ATOM 8774 C CA . THR B 1 258 ? 56.405 -2.342 37.905 1.00 25.31 274 THR B CA 1
ATOM 8775 C C . THR B 1 258 ? 57.413 -3.389 37.439 1.00 35.86 274 THR B C 1
ATOM 8776 O O . THR B 1 258 ? 58.394 -3.055 36.759 1.00 26.59 274 THR B O 1
ATOM 8787 N N . ASP B 1 259 ? 57.185 -4.658 37.793 1.00 30.29 275 ASP B N 1
ATOM 8788 C CA . ASP B 1 259 ? 58.073 -5.728 37.359 1.00 28.85 275 ASP B CA 1
ATOM 8789 C C . ASP B 1 259 ? 58.156 -5.788 35.841 1.00 33.47 275 ASP B C 1
ATOM 8790 O O . ASP B 1 259 ? 59.244 -5.886 35.268 1.00 35.43 275 ASP B O 1
ATOM 8799 N N . ALA B 1 260 ? 57.008 -5.751 35.168 1.00 26.93 276 ALA B N 1
ATOM 8800 C CA . ALA B 1 260 ? 57.019 -5.849 33.719 1.00 27.03 276 ALA B CA 1
ATOM 8801 C C . ALA B 1 260 ? 57.674 -4.643 33.037 1.00 32.70 276 ALA B C 1
ATOM 8802 O O . ALA B 1 260 ? 58.155 -4.787 31.910 1.00 38.03 276 ALA B O 1
ATOM 8809 N N . LEU B 1 261 ? 57.704 -3.470 33.676 1.00 25.22 277 LEU B N 1
ATOM 8810 C CA . LEU B 1 261 ? 58.262 -2.261 33.071 1.00 25.25 277 LEU B CA 1
ATOM 8811 C C . LEU B 1 261 ? 59.726 -2.021 33.426 1.00 32.07 277 LEU B C 1
ATOM 8812 O O . LEU B 1 261 ? 60.348 -1.100 32.881 1.00 27.43 277 LEU B O 1
ATOM 8828 N N . THR B 1 262 ? 60.307 -2.841 34.279 1.00 30.17 278 THR B N 1
ATOM 8829 C CA . THR B 1 262 ? 61.676 -2.625 34.731 1.00 39.80 278 THR B CA 1
ATOM 8830 C C . THR B 1 262 ? 62.573 -3.811 34.412 1.00 35.03 278 THR B C 1
ATOM 8831 O O . THR B 1 262 ? 63.556 -4.051 35.113 1.00 33.64 278 THR B O 1
ATOM 8842 N N . CYS B 1 263 ? 62.267 -4.556 33.365 1.00 31.89 279 CYS B N 1
ATOM 8843 C CA . CYS B 1 263 ? 63.207 -5.584 32.914 1.00 42.83 279 CYS B CA 1
ATOM 8844 C C . CYS B 1 263 ? 64.553 -4.940 32.589 1.00 37.57 279 CYS B C 1
ATOM 8845 O O . CYS B 1 263 ? 64.602 -3.975 31.819 1.00 39.46 279 CYS B O 1
ATOM 8852 N N . PRO B 1 264 ? 65.657 -5.449 33.120 1.00 42.42 280 PRO B N 1
ATOM 8853 C CA . PRO B 1 264 ? 66.938 -4.764 32.918 1.00 46.29 280 PRO B CA 1
ATOM 8854 C C . PRO B 1 264 ? 67.523 -4.984 31.531 1.00 34.95 280 PRO B C 1
ATOM 8855 O O . PRO B 1 264 ? 67.555 -6.105 31.012 1.00 34.60 280 PRO B O 1
ATOM 8866 N N . ASP B 1 265 ? 68.033 -3.897 30.954 1.00 38.25 281 ASP B N 1
ATOM 8867 C CA . ASP B 1 265 ? 68.960 -3.979 29.825 1.00 41.42 281 ASP B CA 1
ATOM 8868 C C . ASP B 1 265 ? 68.326 -4.634 28.603 1.00 38.67 281 ASP B C 1
ATOM 8869 O O . ASP B 1 265 ? 68.962 -5.418 27.900 1.00 29.42 281 ASP B O 1
ATOM 8878 N N . ILE B 1 266 ? 67.077 -4.322 28.341 1.00 32.65 282 ILE B N 1
ATOM 8879 C CA . ILE B 1 266 ? 66.423 -4.754 27.117 1.00 32.80 282 ILE B CA 1
ATOM 8880 C C . ILE B 1 266 ? 66.739 -3.715 26.062 1.00 37.08 282 ILE B C 1
ATOM 8881 O O . ILE B 1 266 ? 66.673 -2.519 26.345 1.00 32.13 282 ILE B O 1
ATOM 8897 N N . ASP B 1 267 ? 67.171 -4.158 24.879 1.00 34.85 283 ASP B N 1
ATOM 8898 C CA . ASP B 1 267 ? 67.392 -3.236 23.757 1.00 32.14 283 ASP B CA 1
ATOM 8899 C C . ASP B 1 267 ? 66.115 -3.174 22.908 1.00 30.65 283 ASP B C 1
ATOM 8900 O O . ASP B 1 267 ? 65.965 -3.839 21.883 1.00 33.40 283 ASP B O 1
ATOM 8909 N N . TRP B 1 268 ? 65.173 -2.335 23.342 1.00 29.40 284 TRP B N 1
ATOM 8910 C CA . TRP B 1 268 ? 63.880 -2.276 22.654 1.00 28.69 284 TRP B CA 1
ATOM 8911 C C . TRP B 1 268 ? 64.026 -1.879 21.194 1.00 32.90 284 TRP B C 1
ATOM 8912 O O . TRP B 1 268 ? 63.132 -2.172 20.397 1.00 29.06 284 TRP B O 1
ATOM 8933 N N . SER B 1 269 ? 65.127 -1.222 20.828 1.00 32.75 285 SER B N 1
ATOM 8934 C CA . SER B 1 269 ? 65.327 -0.819 19.438 1.00 41.65 285 SER B CA 1
ATOM 8935 C C . SER B 1 269 ? 65.470 -2.013 18.505 1.00 36.59 285 SER B C 1
ATOM 8936 O O . SER B 1 269 ? 65.252 -1.869 17.303 1.00 32.51 285 SER B O 1
ATOM 8944 N N . ARG B 1 270 ? 65.773 -3.195 19.027 1.00 30.69 286 ARG B N 1
ATOM 8945 C CA . ARG B 1 270 ? 65.976 -4.364 18.188 1.00 31.54 286 ARG B CA 1
ATOM 8946 C C . ARG B 1 270 ? 64.790 -5.321 18.162 1.00 45.47 286 ARG B C 1
ATOM 8947 O O . ARG B 1 270 ? 64.948 -6.440 17.678 1.00 36.98 286 ARG B O 1
ATOM 8968 N N . ILE B 1 271 ? 63.630 -4.965 18.712 1.00 31.52 287 ILE B N 1
ATOM 8969 C CA . ILE B 1 271 ? 62.472 -5.840 18.575 1.00 29.73 287 ILE B CA 1
ATOM 8970 C C . ILE B 1 271 ? 61.273 -5.010 18.151 1.00 31.71 287 ILE B C 1
ATOM 8971 O O . ILE B 1 271 ? 61.004 -3.959 18.734 1.00 31.79 287 ILE B O 1
ATOM 8987 N N . ASP B 1 272 ? 60.567 -5.470 17.116 1.00 29.84 288 ASP B N 1
ATOM 8988 C CA . ASP B 1 272 ? 59.369 -4.775 16.643 1.00 35.03 288 ASP B CA 1
ATOM 8989 C C . ASP B 1 272 ? 58.167 -5.377 17.365 1.00 31.51 288 ASP B C 1
ATOM 8990 O O . ASP B 1 272 ? 57.363 -6.122 16.803 1.00 30.61 288 ASP B O 1
ATOM 8999 N N . ALA B 1 273 ? 58.068 -5.032 18.650 1.00 27.72 289 ALA B N 1
ATOM 9000 C CA . ALA B 1 273 ? 57.017 -5.547 19.516 1.00 29.83 289 ALA B CA 1
ATOM 9001 C C . ALA B 1 273 ? 56.844 -4.639 20.732 1.00 27.42 289 ALA B C 1
ATOM 9002 O O . ALA B 1 273 ? 57.781 -3.962 21.164 1.00 27.38 289 ALA B O 1
ATOM 9009 N N . ALA B 1 274 ? 55.631 -4.648 21.278 1.00 26.17 290 ALA B N 1
ATOM 9010 C CA . ALA B 1 274 ? 55.288 -3.924 22.491 1.00 29.96 290 ALA B CA 1
ATOM 9011 C C . ALA B 1 274 ? 55.563 -4.714 23.763 1.00 31.15 290 ALA B C 1
ATOM 9012 O O . ALA B 1 274 ? 55.376 -4.173 24.863 1.00 25.66 290 ALA B O 1
ATOM 9019 N N . SER B 1 275 ? 56.002 -5.966 23.642 1.00 35.41 291 SER B N 1
ATOM 9020 C CA . SER B 1 275 ? 56.407 -6.785 24.775 1.00 34.77 291 SER B CA 1
ATOM 9021 C C . SER B 1 275 ? 57.241 -7.951 24.258 1.00 34.05 291 SER B C 1
ATOM 9022 O O . SER B 1 275 ? 57.299 -8.208 23.060 1.00 32.94 291 SER B O 1
ATOM 9030 N N . CYS B 1 276 ? 57.906 -8.633 25.184 1.00 32.68 292 CYS B N 1
ATOM 9031 C CA . CYS B 1 276 ? 58.637 -9.877 24.926 1.00 37.46 292 CYS B CA 1
ATOM 9032 C C . CYS B 1 276 ? 58.807 -10.594 26.248 1.00 38.96 292 CYS B C 1
ATOM 9033 O O . CYS B 1 276 ? 58.778 -9.970 27.313 1.00 32.51 292 CYS B O 1
ATOM 9040 N N . GLU B 1 277 ? 58.991 -11.917 26.165 1.00 31.87 293 GLU B N 1
ATOM 9041 C CA . GLU B 1 277 ? 59.360 -12.692 27.334 1.00 35.95 293 GLU B CA 1
ATOM 9042 C C . GLU B 1 277 ? 60.845 -12.477 27.570 1.00 41.06 293 GLU B C 1
ATOM 9043 O O . GLU B 1 277 ? 61.635 -12.465 26.621 1.00 32.39 293 GLU B O 1
ATOM 9055 N N . TYR B 1 278 ? 61.209 -12.276 28.841 1.00 32.41 294 TYR B N 1
ATOM 9056 C CA . TYR B 1 278 ? 62.524 -11.749 29.179 1.00 31.24 294 TYR B CA 1
ATOM 9057 C C . TYR B 1 278 ? 63.637 -12.523 28.489 1.00 43.24 294 TYR B C 1
ATOM 9058 O O . TYR B 1 278 ? 64.535 -11.931 27.885 1.00 39.79 294 TYR B O 1
ATOM 9076 N N . ASP B 1 279 ? 63.607 -13.852 28.582 1.00 43.19 295 ASP B N 1
ATOM 9077 C CA . ASP B 1 279 ? 64.702 -14.638 28.022 1.00 52.76 295 ASP B CA 1
ATOM 9078 C C . ASP B 1 279 ? 64.823 -14.438 26.517 1.00 47.64 295 ASP B C 1
ATOM 9079 O O . ASP B 1 279 ? 65.925 -14.529 25.969 1.00 48.18 295 ASP B O 1
ATOM 9088 N N . SER B 1 280 ? 63.721 -14.140 25.836 1.00 41.20 296 SER B N 1
ATOM 9089 C CA . SER B 1 280 ? 63.741 -13.901 24.399 1.00 43.13 296 SER B CA 1
ATOM 9090 C C . SER B 1 280 ? 63.986 -12.439 24.023 1.00 38.57 296 SER B C 1
ATOM 9091 O O . SER B 1 280 ? 64.223 -12.156 22.847 1.00 39.34 296 SER B O 1
ATOM 9099 N N . CYS B 1 281 ? 63.921 -11.505 24.966 1.00 40.18 297 CYS B N 1
ATOM 9100 C CA . CYS B 1 281 ? 64.130 -10.103 24.629 1.00 36.28 297 CYS B CA 1
ATOM 9101 C C . CYS B 1 281 ? 65.563 -9.871 24.135 1.00 36.28 297 CYS B C 1
ATOM 9102 O O . CYS B 1 281 ? 66.510 -10.449 24.672 1.00 35.21 297 CYS B O 1
ATOM 9109 N N . PRO B 1 282 ? 65.769 -9.018 23.135 1.00 34.25 298 PRO B N 1
ATOM 9110 C CA . PRO B 1 282 ? 67.147 -8.633 22.793 1.00 30.53 298 PRO B CA 1
ATOM 9111 C C . PRO B 1 282 ? 67.762 -7.834 23.935 1.00 36.78 298 PRO B C 1
ATOM 9112 O O . PRO B 1 282 ? 67.133 -6.938 24.502 1.00 36.13 298 PRO B O 1
ATOM 9123 N N . LYS B 1 283 ? 68.998 -8.156 24.277 1.00 35.49 299 LYS B N 1
ATOM 9124 C CA . LYS B 1 283 ? 69.666 -7.517 25.398 1.00 37.75 299 LYS B CA 1
ATOM 9125 C C . LYS B 1 283 ? 70.643 -6.455 24.913 1.00 36.00 299 LYS B C 1
ATOM 9126 O O . LYS B 1 283 ? 71.259 -6.586 23.849 1.00 42.92 299 LYS B O 1
ATOM 9145 N N . MET B 1 284 ? 70.783 -5.403 25.716 1.00 34.60 300 MET B N 1
ATOM 9146 C CA . MET B 1 284 ? 71.752 -4.355 25.442 1.00 35.41 300 MET B CA 1
ATOM 9147 C C . MET B 1 284 ? 73.153 -4.950 25.334 1.00 47.26 300 MET B C 1
ATOM 9148 O O . MET B 1 284 ? 73.531 -5.814 26.129 1.00 40.07 300 MET B O 1
ATOM 9162 N N . VAL B 1 285 ? 73.931 -4.491 24.349 1.00 48.38 301 VAL B N 1
ATOM 9163 C CA . VAL B 1 285 ? 75.356 -4.833 24.293 1.00 39.44 301 VAL B CA 1
ATOM 9164 C C . VAL B 1 285 ? 76.082 -3.868 25.212 1.00 43.52 301 VAL B C 1
ATOM 9165 O O . VAL B 1 285 ? 75.842 -2.659 25.164 1.00 39.73 301 VAL B O 1
ATOM 9178 N N . LYS B 1 286 ? 76.945 -4.389 26.070 1.00 38.24 302 LYS B N 1
ATOM 9179 C CA . LYS B 1 286 ? 77.693 -3.546 26.995 1.00 42.15 302 LYS B CA 1
ATOM 9180 C C . LYS B 1 286 ? 79.171 -3.548 26.626 1.00 44.85 302 LYS B C 1
ATOM 9181 O O . LYS B 1 286 ? 79.666 -4.448 25.932 1.00 43.70 302 LYS B O 1
ATOM 9185 N N . ASP B 1 287 ? 79.878 -2.520 27.093 1.00 38.60 303 ASP B N 1
ATOM 9186 C CA . ASP B 1 287 ? 81.315 -2.475 26.889 1.00 42.52 303 ASP B CA 1
ATOM 9187 C C . ASP B 1 287 ? 81.955 -3.700 27.518 1.00 37.54 303 ASP B C 1
ATOM 9188 O O . ASP B 1 287 ? 81.580 -4.130 28.609 1.00 42.56 303 ASP B O 1
ATOM 9197 N N . PHE B 1 288 ? 82.913 -4.273 26.819 1.00 40.23 304 PHE B N 1
ATOM 9198 C CA . PHE B 1 288 ? 83.635 -5.405 27.372 1.00 40.58 304 PHE B CA 1
ATOM 9199 C C . PHE B 1 288 ? 84.631 -4.906 28.407 1.00 46.20 304 PHE B C 1
ATOM 9200 O O . PHE B 1 288 ? 85.433 -4.010 28.129 1.00 45.42 304 PHE B O 1
ATOM 9217 N N . ASP B 1 289 ? 84.587 -5.497 29.589 1.00 48.65 305 ASP B N 1
ATOM 9218 C CA . ASP B 1 289 ? 85.536 -5.206 30.653 1.00 49.43 305 ASP B CA 1
ATOM 9219 C C . ASP B 1 289 ? 86.629 -6.273 30.592 1.00 47.62 305 ASP B C 1
ATOM 9220 O O . ASP B 1 289 ? 86.371 -7.464 30.800 1.00 46.49 305 ASP B O 1
ATOM 9229 N N . GLN B 1 290 ? 87.835 -5.863 30.240 1.00 47.36 306 GLN B N 1
ATOM 9230 C CA . GLN B 1 290 ? 88.934 -6.805 30.070 1.00 50.29 306 GLN B CA 1
ATOM 9231 C C . GLN B 1 290 ? 89.775 -7.001 31.336 1.00 52.43 306 GLN B C 1
ATOM 9232 O O . GLN B 1 290 ? 90.838 -7.630 31.264 1.00 54.90 306 GLN B O 1
ATOM 9246 N N . THR B 1 291 ? 89.302 -6.520 32.494 1.00 45.29 307 THR B N 1
ATOM 9247 C CA . THR B 1 291 ? 90.120 -6.533 33.706 1.00 49.13 307 THR B CA 1
ATOM 9248 C C . THR B 1 291 ? 90.527 -7.951 34.083 1.00 45.91 307 THR B C 1
ATOM 9249 O O . THR B 1 291 ? 91.688 -8.203 34.430 1.00 48.51 307 THR B O 1
ATOM 9260 N N . SER B 1 292 ? 89.576 -8.887 34.051 1.00 45.47 308 SER B N 1
ATOM 9261 C CA . SER B 1 292 ? 89.873 -10.256 34.461 1.00 55.89 308 SER B CA 1
ATOM 9262 C C . SER B 1 292 ? 90.860 -10.920 33.504 1.00 42.56 308 SER B C 1
ATOM 9263 O O . SER B 1 292 ? 91.750 -11.659 33.932 1.00 37.26 308 SER B O 1
ATOM 9271 N N . LEU B 1 293 ? 90.695 -10.705 32.203 1.00 41.73 309 LEU B N 1
ATOM 9272 C CA . LEU B 1 293 ? 91.674 -11.236 31.259 1.00 46.19 309 LEU B CA 1
ATOM 9273 C C . LEU B 1 293 ? 93.044 -10.618 31.508 1.00 48.04 309 LEU B C 1
ATOM 9274 O O . LEU B 1 293 ? 94.060 -11.315 31.472 1.00 35.44 309 LEU B O 1
ATOM 9290 N N . GLY B 1 294 ? 93.085 -9.314 31.807 1.00 44.26 310 GLY B N 1
ATOM 9291 C CA . GLY B 1 294 ? 94.354 -8.673 32.114 1.00 47.32 310 GLY B CA 1
ATOM 9292 C C . GLY B 1 294 ? 94.972 -9.197 33.397 1.00 44.57 310 GLY B C 1
ATOM 9293 O O . GLY B 1 294 ? 96.191 -9.396 33.476 1.00 40.91 310 GLY B O 1
ATOM 9297 N N . ASN B 1 295 ? 94.144 -9.429 34.419 1.00 49.05 311 ASN B N 1
ATOM 9298 C CA . ASN B 1 295 ? 94.650 -10.019 35.654 1.00 58.83 311 ASN B CA 1
ATOM 9299 C C . ASN B 1 295 ? 95.275 -11.390 35.399 1.00 46.64 311 ASN B C 1
ATOM 9300 O O . ASN B 1 295 ? 96.342 -11.708 35.934 1.00 46.79 311 ASN B O 1
ATOM 9311 N N . THR B 1 296 ? 94.624 -12.212 34.577 1.00 38.79 312 THR B N 1
ATOM 9312 C CA . THR B 1 296 ? 95.117 -13.562 34.303 1.00 32.23 312 THR B CA 1
ATOM 9313 C C . THR B 1 296 ? 96.459 -13.526 33.579 1.00 37.23 312 THR B C 1
ATOM 9314 O O . THR B 1 296 ? 97.366 -14.308 33.900 1.00 34.69 312 THR B O 1
ATOM 9325 N N . ASP B 1 297 ? 96.596 -12.653 32.577 1.00 37.12 313 ASP B N 1
ATOM 9326 C CA . ASP B 1 297 ? 97.896 -12.466 31.935 1.00 37.62 313 ASP B CA 1
ATOM 9327 C C . ASP B 1 297 ? 98.970 -12.114 32.964 1.00 37.91 313 ASP B C 1
ATOM 9328 O O . ASP B 1 297 ? 100.067 -12.680 32.952 1.00 35.82 313 ASP B O 1
ATOM 9337 N N . THR B 1 298 ? 98.674 -11.178 33.869 1.00 35.78 314 THR B N 1
ATOM 9338 C CA . THR B 1 298 ? 99.699 -10.732 34.813 1.00 39.63 314 THR B CA 1
ATOM 9339 C C . THR B 1 298 ? 100.096 -11.852 35.769 1.00 44.67 314 THR B C 1
ATOM 9340 O O . THR B 1 298 ? 101.287 -12.045 36.045 1.00 42.28 314 THR B O 1
ATOM 9351 N N . LEU B 1 299 ? 99.117 -12.610 36.271 1.00 40.92 315 LEU B N 1
ATOM 9352 C CA . LEU B 1 299 ? 99.433 -13.759 37.114 1.00 47.79 315 LEU B CA 1
ATOM 9353 C C . LEU B 1 299 ? 100.306 -14.751 36.372 1.00 39.99 315 LEU B C 1
ATOM 9354 O O . LEU B 1 299 ? 101.240 -15.321 36.943 1.00 39.35 315 LEU B O 1
ATOM 9370 N N . ILE B 1 300 ? 100.005 -14.996 35.102 1.00 34.18 316 ILE B N 1
ATOM 9371 C CA . ILE B 1 300 ? 100.819 -15.917 34.320 1.00 31.35 316 ILE B CA 1
ATOM 9372 C C . ILE B 1 300 ? 102.230 -15.371 34.165 1.00 32.04 316 ILE B C 1
ATOM 9373 O O . ILE B 1 300 ? 103.206 -16.113 34.293 1.00 32.22 316 ILE B O 1
ATOM 9389 N N . MET B 1 301 ? 102.358 -14.076 33.837 1.00 32.55 317 MET B N 1
ATOM 9390 C CA . MET B 1 301 ? 103.686 -13.489 33.642 1.00 34.39 317 MET B CA 1
ATOM 9391 C C . MET B 1 301 ? 104.538 -13.574 34.905 1.00 37.54 317 MET B C 1
ATOM 9392 O O . MET B 1 301 ? 105.751 -13.809 34.827 1.00 41.64 317 MET B O 1
ATOM 9406 N N . ARG B 1 302 ? 103.936 -13.355 36.074 1.00 38.68 318 ARG B N 1
ATOM 9407 C CA . ARG B 1 302 ? 104.699 -13.473 37.316 1.00 42.57 318 ARG B CA 1
ATOM 9408 C C . ARG B 1 302 ? 105.272 -14.879 37.458 1.00 40.98 318 ARG B C 1
ATOM 9409 O O . ARG B 1 302 ? 106.462 -15.050 37.749 1.00 42.80 318 ARG B O 1
ATOM 9413 N N . GLU B 1 303 ? 104.465 -15.910 37.184 1.00 45.30 319 GLU B N 1
ATOM 9414 C CA . GLU B 1 303 ? 104.958 -17.270 37.405 1.00 38.73 319 GLU B CA 1
ATOM 9415 C C . GLU B 1 303 ? 106.017 -17.657 36.375 1.00 36.91 319 GLU B C 1
ATOM 9416 O O . GLU B 1 303 ? 107.015 -18.305 36.715 1.00 37.48 319 GLU B O 1
ATOM 9428 N N . VAL B 1 304 ? 105.816 -17.269 35.111 1.00 37.02 320 VAL B N 1
ATOM 9429 C CA . VAL B 1 304 ? 106.808 -17.525 34.070 1.00 33.27 320 VAL B CA 1
ATOM 9430 C C . VAL B 1 304 ? 108.128 -16.822 34.381 1.00 40.46 320 VAL B C 1
ATOM 9431 O O . VAL B 1 304 ? 109.212 -17.374 34.143 1.00 41.60 320 VAL B O 1
ATOM 9444 N N . ALA B 1 305 ? 108.064 -15.585 34.881 1.00 37.75 321 ALA B N 1
ATOM 9445 C CA . ALA B 1 305 ? 109.280 -14.890 35.294 1.00 48.67 321 ALA B CA 1
ATOM 9446 C C . ALA B 1 305 ? 110.026 -15.687 36.355 1.00 48.72 321 ALA B C 1
ATOM 9447 O O . ALA B 1 305 ? 111.253 -15.848 36.284 1.00 51.75 321 ALA B O 1
ATOM 9454 N N . LEU B 1 306 ? 109.301 -16.196 37.352 1.00 43.04 322 LEU B N 1
ATOM 9455 C CA . LEU B 1 306 ? 109.929 -17.049 38.349 1.00 50.40 322 LEU B CA 1
ATOM 9456 C C . LEU B 1 306 ? 110.610 -18.238 37.686 1.00 46.47 322 LEU B C 1
ATOM 9457 O O . LEU B 1 306 ? 111.761 -18.568 38.003 1.00 44.65 322 LEU B O 1
ATOM 9473 N N . HIS B 1 307 ? 109.923 -18.869 36.731 1.00 45.66 323 HIS B N 1
ATOM 9474 C CA . HIS B 1 307 ? 110.464 -20.037 36.040 1.00 37.87 323 HIS B CA 1
ATOM 9475 C C . HIS B 1 307 ? 111.773 -19.716 35.336 1.00 38.53 323 HIS B C 1
ATOM 9476 O O . HIS B 1 307 ? 112.693 -20.542 35.328 1.00 38.86 323 HIS B O 1
ATOM 9490 N N . LYS B 1 308 ? 111.882 -18.526 34.733 1.00 45.31 324 LYS B N 1
ATOM 9491 C CA . LYS B 1 308 ? 113.108 -18.182 34.014 1.00 50.82 324 LYS B CA 1
ATOM 9492 C C . LYS B 1 308 ? 114.321 -18.287 34.927 1.00 49.54 324 LYS B C 1
ATOM 9493 O O . LYS B 1 308 ? 115.361 -18.841 34.543 1.00 47.84 324 LYS B O 1
ATOM 9512 N N . GLU B 1 309 ? 114.203 -17.770 36.148 1.00 49.15 325 GLU B N 1
ATOM 9513 C CA . GLU B 1 309 ? 115.333 -17.793 37.074 1.00 60.37 325 GLU B CA 1
ATOM 9514 C C . GLU B 1 309 ? 115.498 -19.146 37.750 1.00 50.93 325 GLU B C 1
ATOM 9515 O O . GLU B 1 309 ? 116.633 -19.553 38.023 1.00 50.29 325 GLU B O 1
ATOM 9527 N N . MET B 1 310 ? 114.397 -19.850 38.041 1.00 48.11 326 MET B N 1
ATOM 9528 C CA . MET B 1 310 ? 114.520 -21.227 38.519 1.00 48.29 326 MET B CA 1
ATOM 9529 C C . MET B 1 310 ? 115.274 -22.082 37.517 1.00 45.84 326 MET B C 1
ATOM 9530 O O . MET B 1 310 ? 116.148 -22.873 37.890 1.00 52.52 326 MET B O 1
ATOM 9544 N N . ILE B 1 311 ? 114.939 -21.948 36.238 1.00 41.89 327 ILE B N 1
ATOM 9545 C CA . ILE B 1 311 ? 115.644 -22.693 35.202 1.00 43.77 327 ILE B CA 1
ATOM 9546 C C . ILE B 1 311 ? 117.109 -22.284 35.158 1.00 47.04 327 ILE B C 1
ATOM 9547 O O . ILE B 1 311 ? 118.006 -23.134 35.079 1.00 54.13 327 ILE B O 1
ATOM 9563 N N . SER B 1 312 ? 117.375 -20.976 35.199 1.00 55.36 328 SER B N 1
ATOM 9564 C CA . SER B 1 312 ? 118.754 -20.498 35.224 1.00 62.23 328 SER B CA 1
ATOM 9565 C C . SER B 1 312 ? 119.561 -21.154 36.350 1.00 65.01 328 SER B C 1
ATOM 9566 O O . SER B 1 312 ? 120.712 -21.559 36.145 1.00 60.04 328 SER B O 1
ATOM 9570 N N . LYS B 1 313 ? 118.972 -21.281 37.545 1.00 61.11 329 LYS B N 1
ATOM 9571 C CA . LYS B 1 313 ? 119.714 -21.842 38.671 1.00 62.91 329 LYS B CA 1
ATOM 9572 C C . LYS B 1 313 ? 119.948 -23.335 38.484 1.00 68.91 329 LYS B C 1
ATOM 9573 O O . LYS B 1 313 ? 121.018 -23.845 38.826 1.00 71.90 329 LYS B O 1
ATOM 9577 N N . LEU B 1 314 ? 118.968 -24.055 37.933 1.00 66.90 330 LEU B N 1
ATOM 9578 C CA . LEU B 1 314 ? 119.186 -25.470 37.657 1.00 56.86 330 LEU B CA 1
ATOM 9579 C C . LEU B 1 314 ? 120.261 -25.668 36.589 1.00 58.45 330 LEU B C 1
ATOM 9580 O O . LEU B 1 314 ? 121.065 -26.609 36.695 1.00 49.55 330 LEU B O 1
ATOM 9596 N N . GLN B 1 315 ? 120.336 -24.771 35.594 1.00 47.42 331 GLN B N 1
ATOM 9597 C CA . GLN B 1 315 ? 121.393 -24.887 34.585 1.00 50.90 331 GLN B CA 1
ATOM 9598 C C . GLN B 1 315 ? 122.775 -24.757 35.215 1.00 56.31 331 GLN B C 1
ATOM 9599 O O . GLN B 1 315 ? 123.699 -25.496 34.864 1.00 57.41 331 GLN B O 1
ATOM 9603 N N . ARG B 1 316 ? 122.946 -23.808 36.129 1.00 55.05 332 ARG B N 1
ATOM 9604 C CA . ARG B 1 316 ? 124.237 -23.673 36.789 1.00 58.69 332 ARG B CA 1
ATOM 9605 C C . ARG B 1 316 ? 124.516 -24.860 37.706 1.00 58.02 332 ARG B C 1
ATOM 9606 O O . ARG B 1 316 ? 125.658 -25.332 37.782 1.00 64.15 332 ARG B O 1
ATOM 9627 N N . ASP B 1 317 ? 123.489 -25.367 38.398 1.00 56.08 333 ASP B N 1
ATOM 9628 C CA . ASP B 1 317 ? 123.673 -26.530 39.269 1.00 58.47 333 ASP B CA 1
ATOM 9629 C C . ASP B 1 317 ? 124.117 -27.760 38.473 1.00 89.72 333 ASP B C 1
ATOM 9630 O O . ASP B 1 317 ? 125.065 -28.452 38.864 1.00 95.78 333 ASP B O 1
ATOM 9639 N N . ILE B 1 318 ? 123.442 -28.053 37.354 1.00 81.38 334 ILE B N 1
ATOM 9640 C CA . ILE B 1 318 ? 123.861 -29.170 36.502 1.00 73.08 334 ILE B CA 1
ATOM 9641 C C . ILE B 1 318 ? 125.311 -28.987 36.072 1.00 67.67 334 ILE B C 1
ATOM 9642 O O . ILE B 1 318 ? 126.143 -29.887 36.230 1.00 75.82 334 ILE B O 1
ATOM 9658 N N . THR B 1 319 ? 125.628 -27.821 35.507 1.00 63.03 335 THR B N 1
ATOM 9659 C CA . THR B 1 319 ? 126.963 -27.584 34.967 1.00 65.92 335 THR B CA 1
ATOM 9660 C C . THR B 1 319 ? 128.036 -27.829 36.025 1.00 74.99 335 THR B C 1
ATOM 9661 O O . THR B 1 319 ? 129.097 -28.388 35.725 1.00 79.99 335 THR B O 1
ATOM 9672 N N . ASP B 1 320 ? 127.770 -27.427 37.272 1.00 72.24 336 ASP B N 1
ATOM 9673 C CA . ASP B 1 320 ? 128.652 -27.783 38.379 1.00 67.58 336 ASP B CA 1
ATOM 9674 C C . ASP B 1 320 ? 128.889 -29.289 38.415 1.00 70.40 336 ASP B C 1
ATOM 9675 O O . ASP B 1 320 ? 130.036 -29.749 38.454 1.00 68.04 336 ASP B O 1
ATOM 9684 N N . VAL B 1 321 ? 127.807 -30.075 38.395 1.00 62.99 337 VAL B N 1
ATOM 9685 C CA . VAL B 1 321 ? 127.931 -31.532 38.453 1.00 65.73 337 VAL B CA 1
ATOM 9686 C C . VAL B 1 321 ? 128.742 -32.048 37.267 1.00 67.69 337 VAL B C 1
ATOM 9687 O O . VAL B 1 321 ? 129.687 -32.831 37.435 1.00 69.39 337 VAL B O 1
ATOM 9691 N N . LYS B 1 322 ? 128.391 -31.611 36.052 1.00 69.45 338 LYS B N 1
ATOM 9692 C CA . LYS B 1 322 ? 129.135 -32.024 34.864 1.00 65.36 338 LYS B CA 1
ATOM 9693 C C . LYS B 1 322 ? 130.619 -31.735 35.035 1.00 76.63 338 LYS B C 1
ATOM 9694 O O . LYS B 1 322 ? 131.461 -32.617 34.846 1.00 83.83 338 LYS B O 1
ATOM 9698 N N . ILE B 1 323 ? 130.955 -30.500 35.410 1.00 73.72 339 ILE B N 1
ATOM 9699 C CA . ILE B 1 323 ? 132.354 -30.127 35.602 1.00 77.09 339 ILE B CA 1
ATOM 9700 C C . ILE B 1 323 ? 133.004 -31.028 36.645 1.00 86.89 339 ILE B C 1
ATOM 9701 O O . ILE B 1 323 ? 134.117 -31.531 36.450 1.00 88.84 339 ILE B O 1
ATOM 9705 N N . ARG B 1 324 ? 132.311 -31.256 37.766 1.00 81.40 340 ARG B N 1
ATOM 9706 C CA . ARG B 1 324 ? 132.868 -32.077 38.839 1.00 71.02 340 ARG B CA 1
ATOM 9707 C C . ARG B 1 324 ? 133.060 -33.518 38.378 1.00 68.39 340 ARG B C 1
ATOM 9708 O O . ARG B 1 324 ? 134.117 -34.121 38.610 1.00 72.13 340 ARG B O 1
ATOM 9729 N N . VAL B 1 325 ? 132.053 -34.082 37.702 1.00 78.62 341 VAL B N 1
ATOM 9730 C CA . VAL B 1 325 ? 132.146 -35.455 37.204 1.00 82.60 341 VAL B CA 1
ATOM 9731 C C . VAL B 1 325 ? 133.326 -35.594 36.250 1.00 89.68 341 VAL B C 1
ATOM 9732 O O . VAL B 1 325 ? 134.111 -36.547 36.343 1.00 86.23 341 VAL B O 1
ATOM 9745 N N . ASP B 1 326 ? 133.491 -34.625 35.344 1.00 83.37 342 ASP B N 1
ATOM 9746 C CA . ASP B 1 326 ? 134.576 -34.671 34.367 1.00 93.56 342 ASP B CA 1
ATOM 9747 C C . ASP B 1 326 ? 135.943 -34.905 35.001 1.00 90.18 342 ASP B C 1
ATOM 9748 O O . ASP B 1 326 ? 136.856 -35.401 34.331 1.00 89.36 342 ASP B O 1
ATOM 9757 N N . ALA B 1 327 ? 136.114 -34.546 36.273 1.00 92.62 343 ALA B N 1
ATOM 9758 C CA . ALA B 1 327 ? 137.405 -34.691 36.938 1.00 95.47 343 ALA B CA 1
ATOM 9759 C C . ALA B 1 327 ? 137.615 -36.067 37.553 1.00 89.65 343 ALA B C 1
ATOM 9760 O O . ALA B 1 327 ? 138.726 -36.361 38.009 1.00 84.59 343 ALA B O 1
ATOM 9767 N N . ILE B 1 328 ? 136.586 -36.909 37.590 1.00 97.37 344 ILE B N 1
ATOM 9768 C CA . ILE B 1 328 ? 136.747 -38.288 38.040 1.00 89.15 344 ILE B CA 1
ATOM 9769 C C . ILE B 1 328 ? 137.846 -38.912 37.192 1.00 86.11 344 ILE B C 1
ATOM 9770 O O . ILE B 1 328 ? 137.756 -38.899 35.955 1.00 80.52 344 ILE B O 1
ATOM 9774 N N . PRO B 1 329 ? 138.908 -39.430 37.801 1.00 78.39 345 PRO B N 1
ATOM 9775 C CA . PRO B 1 329 ? 139.918 -40.146 37.032 1.00 80.72 345 PRO B CA 1
ATOM 9776 C C . PRO B 1 329 ? 139.293 -41.320 36.303 1.00 78.95 345 PRO B C 1
ATOM 9777 O O . PRO B 1 329 ? 138.398 -41.985 36.842 1.00 78.44 345 PRO B O 1
ATOM 9780 N N . PRO B 1 330 ? 139.733 -41.615 35.071 1.00 87.58 346 PRO B N 1
ATOM 9781 C CA . PRO B 1 330 ? 139.178 -42.764 34.352 1.00 86.65 346 PRO B CA 1
ATOM 9782 C C . PRO B 1 330 ? 139.670 -44.101 34.908 1.00 91.62 346 PRO B C 1
ATOM 9783 O O . PRO B 1 330 ? 138.871 -44.868 35.444 1.00 86.66 346 PRO B O 1
ATOM 9794 N N . ARG C 1 1 ? 79.937 20.259 31.636 1.00 45.13 17 ARG C N 1
ATOM 9795 C CA . ARG C 1 1 ? 79.634 20.269 30.211 1.00 38.42 17 ARG C CA 1
ATOM 9796 C C . ARG C 1 1 ? 78.224 19.734 29.948 1.00 33.57 17 ARG C C 1
ATOM 9797 O O . ARG C 1 1 ? 77.917 18.551 30.165 1.00 37.65 17 ARG C O 1
ATOM 9817 N N . LEU C 1 2 ? 77.381 20.617 29.454 1.00 33.37 18 LEU C N 1
ATOM 9818 C CA . LEU C 1 2 ? 75.991 20.287 29.168 1.00 34.89 18 LEU C CA 1
ATOM 9819 C C . LEU C 1 2 ? 75.866 19.540 27.848 1.00 33.74 18 LEU C C 1
ATOM 9820 O O . LEU C 1 2 ? 76.448 19.948 26.839 1.00 33.78 18 LEU C O 1
ATOM 9836 N N . CYS C 1 3 ? 75.112 18.442 27.855 1.00 27.09 19 CYS C N 1
ATOM 9837 C CA . CYS C 1 3 ? 74.742 17.754 26.627 1.00 31.13 19 CYS C CA 1
ATOM 9838 C C . CYS C 1 3 ? 73.227 17.762 26.511 1.00 31.61 19 CYS C C 1
ATOM 9839 O O . CYS C 1 3 ? 72.536 17.266 27.408 1.00 29.85 19 CYS C O 1
ATOM 9846 N N . LEU C 1 4 ? 72.729 18.346 25.423 1.00 28.14 20 LEU C N 1
ATOM 9847 C CA . LEU C 1 4 ? 71.304 18.366 25.099 1.00 27.33 20 LEU C CA 1
ATOM 9848 C C . LEU C 1 4 ? 70.913 17.189 24.221 1.00 25.49 20 LEU C C 1
ATOM 9849 O O . LEU C 1 4 ? 71.651 16.811 23.308 1.00 26.92 20 LEU C O 1
ATOM 9865 N N . ARG C 1 5 ? 69.730 16.636 24.476 1.00 25.72 21 ARG C N 1
ATOM 9866 C CA . ARG C 1 5 ? 69.271 15.486 23.713 1.00 29.83 21 ARG C CA 1
ATOM 9867 C C . ARG C 1 5 ? 69.078 15.856 22.246 1.00 31.76 21 ARG C C 1
ATOM 9868 O O . ARG C 1 5 ? 68.181 16.624 21.899 1.00 30.79 21 ARG C O 1
ATOM 9889 N N . ASN C 1 6 ? 69.864 15.240 21.382 1.00 25.47 22 ASN C N 1
ATOM 9890 C CA . ASN C 1 6 ? 69.832 15.517 19.952 1.00 25.80 22 ASN C CA 1
ATOM 9891 C C . ASN C 1 6 ? 69.453 14.205 19.273 1.00 28.18 22 ASN C C 1
ATOM 9892 O O . ASN C 1 6 ? 70.310 13.385 18.923 1.00 26.61 22 ASN C O 1
ATOM 9903 N N . TYR C 1 7 ? 68.153 13.991 19.106 1.00 21.83 23 TYR C N 1
ATOM 9904 C CA . TYR C 1 7 ? 67.665 12.640 18.861 1.00 23.37 23 TYR C CA 1
ATOM 9905 C C . TYR C 1 7 ? 66.262 12.747 18.292 1.00 21.90 23 TYR C C 1
ATOM 9906 O O . TYR C 1 7 ? 65.575 13.726 18.575 1.00 25.34 23 TYR C O 1
ATOM 9924 N N . PRO C 1 8 ? 65.811 11.763 17.499 1.00 25.64 24 PRO C N 1
ATOM 9925 C CA . PRO C 1 8 ? 64.529 11.906 16.799 1.00 23.07 24 PRO C CA 1
ATOM 9926 C C . PRO C 1 8 ? 63.302 11.935 17.714 1.00 26.22 24 PRO C C 1
ATOM 9927 O O . PRO C 1 8 ? 62.218 12.252 17.223 1.00 25.70 24 PRO C O 1
ATOM 9938 N N . ASP C 1 9 ? 63.428 11.626 19.008 1.00 25.07 25 ASP C N 1
ATOM 9939 C CA . ASP C 1 9 ? 62.308 11.646 19.945 1.00 23.25 25 ASP C CA 1
ATOM 9940 C C . ASP C 1 9 ? 62.222 12.946 20.716 1.00 24.83 25 ASP C C 1
ATOM 9941 O O . ASP C 1 9 ? 61.605 12.992 21.792 1.00 22.07 25 ASP C O 1
ATOM 9950 N N . THR C 1 10 ? 62.833 13.991 20.186 1.00 21.08 26 THR C N 1
ATOM 9951 C CA . THR C 1 10 ? 62.945 15.292 20.813 1.00 21.91 26 THR C CA 1
ATOM 9952 C C . THR C 1 10 ? 62.424 16.352 19.853 1.00 21.61 26 THR C C 1
ATOM 9953 O O . THR C 1 10 ? 62.705 16.303 18.646 1.00 23.47 26 THR C O 1
ATOM 9964 N N . THR C 1 11 ? 61.644 17.293 20.383 1.00 21.42 27 THR C N 1
ATOM 9965 C CA . THR C 1 11 ? 61.166 18.445 19.620 1.00 23.13 27 THR C CA 1
ATOM 9966 C C . THR C 1 11 ? 61.817 19.709 20.140 1.00 19.73 27 THR C C 1
ATOM 9967 O O . THR C 1 11 ? 61.781 19.982 21.344 1.00 20.68 27 THR C O 1
ATOM 9978 N N . TRP C 1 12 ? 62.423 20.464 19.228 1.00 19.22 28 TRP C N 1
ATOM 9979 C CA . TRP C 1 12 ? 62.983 21.778 19.517 1.00 21.81 28 TRP C CA 1
ATOM 9980 C C . TRP C 1 12 ? 61.926 22.840 19.223 1.00 19.44 28 TRP C C 1
ATOM 9981 O O . TRP C 1 12 ? 61.450 22.969 18.093 1.00 22.17 28 TRP C O 1
ATOM 10002 N N . ILE C 1 13 ? 61.561 23.579 20.243 1.00 18.06 29 ILE C N 1
ATOM 10003 C CA . ILE C 1 13 ? 60.455 24.524 20.208 1.00 19.51 29 ILE C CA 1
ATOM 10004 C C . ILE C 1 13 ? 61.094 25.900 20.270 1.00 22.46 29 ILE C C 1
ATOM 10005 O O . ILE C 1 13 ? 61.695 26.263 21.294 1.00 22.48 29 ILE C O 1
ATOM 10021 N N . GLY C 1 14 ? 61.031 26.641 19.148 1.00 18.64 30 GLY C N 1
ATOM 10022 C CA . GLY C 1 14 ? 61.789 27.865 19.003 1.00 19.39 30 GLY C CA 1
ATOM 10023 C C . GLY C 1 14 ? 61.071 28.970 18.255 1.00 23.11 30 GLY C C 1
ATOM 10024 O O . GLY C 1 14 ? 59.905 28.857 17.856 1.00 17.72 30 GLY C O 1
ATOM 10028 N N . ASP C 1 15 ? 61.820 30.054 18.075 1.00 18.74 31 ASP C N 1
ATOM 10029 C CA . ASP C 1 15 ? 61.383 31.253 17.365 1.00 19.61 31 ASP C CA 1
ATOM 10030 C C . ASP C 1 15 ? 62.328 31.525 16.197 1.00 16.62 31 ASP C C 1
ATOM 10031 O O . ASP C 1 15 ? 62.923 30.584 15.657 1.00 20.28 31 ASP C O 1
ATOM 10040 N N . SER C 1 16 ? 62.497 32.786 15.783 1.00 19.64 32 SER C N 1
ATOM 10041 C CA . SER C 1 16 ? 63.299 33.017 14.578 1.00 23.09 32 SER C CA 1
ATOM 10042 C C . SER C 1 16 ? 64.715 32.476 14.733 1.00 21.76 32 SER C C 1
ATOM 10043 O O . SER C 1 16 ? 65.327 32.061 13.742 1.00 22.00 32 SER C O 1
ATOM 10051 N N . ARG C 1 17 ? 65.267 32.525 15.952 1.00 21.19 33 ARG C N 1
ATOM 10052 C CA . ARG C 1 17 ? 66.646 32.102 16.189 1.00 19.26 33 ARG C CA 1
ATOM 10053 C C . ARG C 1 17 ? 66.846 30.617 15.918 1.00 20.99 33 ARG C C 1
ATOM 10054 O O . ARG C 1 17 ? 67.995 30.162 15.849 1.00 23.86 33 ARG C O 1
ATOM 10075 N N . SER C 1 18 ? 65.762 29.844 15.805 1.00 21.76 34 SER C N 1
ATOM 10076 C CA . SER C 1 18 ? 65.834 28.421 15.508 1.00 22.62 34 SER C CA 1
ATOM 10077 C C . SER C 1 18 ? 65.082 28.056 14.226 1.00 23.01 34 SER C C 1
ATOM 10078 O O . SER C 1 18 ? 64.973 26.867 13.915 1.00 22.41 34 SER C O 1
ATOM 10086 N N . ASP C 1 19 ? 64.535 29.045 13.497 1.00 24.32 35 ASP C N 1
ATOM 10087 C CA . ASP C 1 19 ? 63.651 28.820 12.332 1.00 17.08 35 ASP C CA 1
ATOM 10088 C C . ASP C 1 19 ? 64.522 28.580 11.093 1.00 22.05 35 ASP C C 1
ATOM 10089 O O . ASP C 1 19 ? 64.608 29.403 10.174 1.00 21.13 35 ASP C O 1
ATOM 10098 N N . GLN C 1 20 ? 65.224 27.425 11.115 1.00 19.03 36 GLN C N 1
ATOM 10099 C CA . GLN C 1 20 ? 66.243 27.122 10.115 1.00 22.50 36 GLN C CA 1
ATOM 10100 C C . GLN C 1 20 ? 65.679 27.089 8.715 1.00 19.56 36 GLN C C 1
ATOM 10101 O O . GLN C 1 20 ? 66.402 27.377 7.766 1.00 23.99 36 GLN C O 1
ATOM 10115 N N . SER C 1 21 ? 64.425 26.689 8.542 1.00 22.37 37 SER C N 1
ATOM 10116 C CA . SER C 1 21 ? 63.930 26.576 7.171 1.00 28.07 37 SER C CA 1
ATOM 10117 C C . SER C 1 21 ? 63.471 27.902 6.576 1.00 25.96 37 SER C C 1
ATOM 10118 O O . SER C 1 21 ? 63.348 27.981 5.360 1.00 24.40 37 SER C O 1
ATOM 10126 N N . ARG C 1 22 ? 63.250 28.954 7.368 1.00 18.90 38 ARG C N 1
ATOM 10127 C CA . ARG C 1 22 ? 62.615 30.162 6.845 1.00 26.58 38 ARG C CA 1
ATOM 10128 C C . ARG C 1 22 ? 63.363 31.445 7.180 1.00 25.84 38 ARG C C 1
ATOM 10129 O O . ARG C 1 22 ? 62.971 32.512 6.707 1.00 26.10 38 ARG C O 1
ATOM 10150 N N . VAL C 1 23 ? 64.462 31.378 7.921 1.00 26.33 39 VAL C N 1
ATOM 10151 C CA . VAL C 1 23 ? 65.171 32.571 8.359 1.00 25.38 39 VAL C CA 1
ATOM 10152 C C . VAL C 1 23 ? 66.589 32.487 7.816 1.00 31.45 39 VAL C C 1
ATOM 10153 O O . VAL C 1 23 ? 67.158 31.392 7.754 1.00 25.28 39 VAL C O 1
ATOM 10166 N N . ASN C 1 24 ? 67.136 33.631 7.370 1.00 30.07 40 ASN C N 1
ATOM 10167 C CA . ASN C 1 24 ? 68.503 33.665 6.858 1.00 34.30 40 ASN C CA 1
ATOM 10168 C C . ASN C 1 24 ? 69.479 33.135 7.908 1.00 37.44 40 ASN C C 1
ATOM 10169 O O . ASN C 1 24 ? 69.437 33.576 9.066 1.00 26.10 40 ASN C O 1
ATOM 10180 N N . PRO C 1 25 ? 70.403 32.251 7.539 1.00 31.32 41 PRO C N 1
ATOM 10181 C CA . PRO C 1 25 ? 71.311 31.671 8.547 1.00 35.53 41 PRO C CA 1
ATOM 10182 C C . PRO C 1 25 ? 72.019 32.688 9.418 1.00 25.23 41 PRO C C 1
ATOM 10183 O O . PRO C 1 25 ? 72.336 32.373 10.570 1.00 33.36 41 PRO C O 1
ATOM 10194 N N . GLN C 1 26 ? 72.231 33.916 8.942 1.00 28.40 42 GLN C N 1
ATOM 10195 C CA . GLN C 1 26 ? 72.917 34.908 9.764 1.00 26.88 42 GLN C CA 1
ATOM 10196 C C . GLN C 1 26 ? 72.134 35.298 11.015 1.00 26.89 42 GLN C C 1
ATOM 10197 O O . GLN C 1 26 ? 72.728 35.850 11.950 1.00 27.02 42 GLN C O 1
ATOM 10211 N N . SER C 1 27 ? 70.827 35.053 11.048 1.00 27.75 43 SER C N 1
ATOM 10212 C CA . SER C 1 27 ? 69.998 35.394 12.203 1.00 24.75 43 SER C CA 1
ATOM 10213 C C . SER C 1 27 ? 69.722 34.201 13.104 1.00 22.44 43 SER C C 1
ATOM 10214 O O . SER C 1 27 ? 69.034 34.355 14.116 1.00 26.35 43 SER C O 1
ATOM 10222 N N . LEU C 1 28 ? 70.245 33.026 12.761 1.00 22.64 44 LEU C N 1
ATOM 10223 C CA . LEU C 1 28 ? 70.041 31.820 13.555 1.00 22.20 44 LEU C CA 1
ATOM 10224 C C . LEU C 1 28 ? 71.022 31.751 14.721 1.00 26.88 44 LEU C C 1
ATOM 10225 O O . LEU C 1 28 ? 72.188 32.128 14.602 1.00 26.44 44 LEU C O 1
ATOM 10241 N N . ASP C 1 29 ? 70.540 31.215 15.833 1.00 27.63 45 ASP C N 1
ATOM 10242 C CA . ASP C 1 29 ? 71.385 30.765 16.922 1.00 29.05 45 ASP C CA 1
ATOM 10243 C C . ASP C 1 29 ? 71.564 29.257 16.886 1.00 22.63 45 ASP C C 1
ATOM 10244 O O . ASP C 1 29 ? 72.607 28.747 17.312 1.00 23.50 45 ASP C O 1
ATOM 10253 N N . LEU C 1 30 ? 70.547 28.547 16.400 1.00 23.35 46 LEU C N 1
ATOM 10254 C CA . LEU C 1 30 ? 70.620 27.105 16.152 1.00 29.41 46 LEU C CA 1
ATOM 10255 C C . LEU C 1 30 ? 71.168 26.903 14.740 1.00 25.82 46 LEU C C 1
ATOM 10256 O O . LEU C 1 30 ? 70.427 26.904 13.751 1.00 22.87 46 LEU C O 1
ATOM 10272 N N . VAL C 1 31 ? 72.479 26.713 14.646 1.00 26.19 47 VAL C N 1
ATOM 10273 C CA . VAL C 1 31 ? 73.176 26.637 13.373 1.00 26.05 47 VAL C CA 1
ATOM 10274 C C . VAL C 1 31 ? 73.778 25.264 13.154 1.00 35.75 47 VAL C C 1
ATOM 10275 O O . VAL C 1 31 ? 74.619 25.089 12.288 1.00 39.28 47 VAL C O 1
ATOM 10288 N N . THR C 1 32 ? 73.358 24.291 13.929 1.00 29.65 48 THR C N 1
ATOM 10289 C CA . THR C 1 32 ? 73.766 22.914 13.745 1.00 28.06 48 THR C CA 1
ATOM 10290 C C . THR C 1 32 ? 72.511 22.096 13.480 1.00 32.02 48 THR C C 1
ATOM 10291 O O . THR C 1 32 ? 71.391 22.500 13.835 1.00 29.81 48 THR C O 1
ATOM 10302 N N . GLU C 1 33 ? 72.700 20.947 12.830 1.00 29.92 49 GLU C N 1
ATOM 10303 C CA . GLU C 1 33 ? 71.562 20.126 12.438 1.00 31.65 49 GLU C CA 1
ATOM 10304 C C . GLU C 1 33 ? 70.940 19.517 13.681 1.00 28.57 49 GLU C C 1
ATOM 10305 O O . GLU C 1 33 ? 71.647 19.043 14.574 1.00 32.55 49 GLU C O 1
ATOM 10317 N N . PHE C 1 34 ? 69.621 19.569 13.772 1.00 25.21 50 PHE C N 1
ATOM 10318 C CA . PHE C 1 34 ? 68.912 18.988 14.902 1.00 24.82 50 PHE C CA 1
ATOM 10319 C C . PHE C 1 34 ? 68.276 17.683 14.447 1.00 25.77 50 PHE C C 1
ATOM 10320 O O . PHE C 1 34 ? 67.475 17.670 13.507 1.00 25.89 50 PHE C O 1
ATOM 10337 N N . LYS C 1 35 ? 68.664 16.584 15.081 1.00 27.28 51 LYS C N 1
ATOM 10338 C CA . LYS C 1 35 ? 68.184 15.276 14.649 1.00 28.40 51 LYS C CA 1
ATOM 10339 C C . LYS C 1 35 ? 66.731 15.022 15.028 1.00 24.33 51 LYS C C 1
ATOM 10340 O O . LYS C 1 35 ? 66.163 14.032 14.572 1.00 29.79 51 LYS C O 1
ATOM 10359 N N . GLY C 1 36 ? 66.144 15.854 15.880 1.00 22.01 52 GLY C N 1
ATOM 10360 C CA . GLY C 1 36 ? 64.746 15.735 16.230 1.00 22.42 52 GLY C CA 1
ATOM 10361 C C . GLY C 1 36 ? 63.864 16.607 15.350 1.00 26.67 52 GLY C C 1
ATOM 10362 O O . GLY C 1 36 ? 64.271 17.106 14.296 1.00 22.33 52 GLY C O 1
ATOM 10366 N N . VAL C 1 37 ? 62.631 16.790 15.811 1.00 23.08 53 VAL C N 1
ATOM 10367 C CA . VAL C 1 37 ? 61.636 17.587 15.093 1.00 21.05 53 VAL C CA 1
ATOM 10368 C C . VAL C 1 37 ? 61.824 19.051 15.462 1.00 19.53 53 VAL C C 1
ATOM 10369 O O . VAL C 1 37 ? 61.857 19.409 16.644 1.00 17.82 53 VAL C O 1
ATOM 10382 N N . LEU C 1 38 ? 61.942 19.903 14.461 1.00 20.45 54 LEU C N 1
ATOM 10383 C CA . LEU C 1 38 ? 62.110 21.336 14.677 1.00 18.91 54 LEU C CA 1
ATOM 10384 C C . LEU C 1 38 ? 60.777 22.062 14.448 1.00 18.38 54 LEU C C 1
ATOM 10385 O O . LEU C 1 38 ? 60.251 22.060 13.328 1.00 22.78 54 LEU C O 1
ATOM 10401 N N . GLN C 1 39 ? 60.248 22.702 15.492 1.00 21.19 55 GLN C N 1
ATOM 10402 C CA . GLN C 1 39 ? 59.061 23.569 15.368 1.00 17.78 55 GLN C CA 1
ATOM 10403 C C . GLN C 1 39 ? 59.462 24.952 15.862 1.00 22.06 55 GLN C C 1
ATOM 10404 O O . GLN C 1 39 ? 59.339 25.271 17.057 1.00 17.88 55 GLN C O 1
ATOM 10418 N N . ALA C 1 40 ? 59.920 25.783 14.934 1.00 18.12 56 ALA C N 1
ATOM 10419 C CA . ALA C 1 40 ? 60.406 27.116 15.263 1.00 22.33 56 ALA C CA 1
ATOM 10420 C C . ALA C 1 40 ? 59.970 28.097 14.192 1.00 25.46 56 ALA C C 1
ATOM 10421 O O . ALA C 1 40 ? 60.103 27.831 12.991 1.00 20.27 56 ALA C O 1
ATOM 10428 N N . LYS C 1 41 ? 59.402 29.206 14.640 1.00 22.87 57 LYS C N 1
ATOM 10429 C CA . LYS C 1 41 ? 58.795 30.168 13.744 1.00 20.51 57 LYS C CA 1
ATOM 10430 C C . LYS C 1 41 ? 59.162 31.594 14.131 1.00 19.44 57 LYS C C 1
ATOM 10431 O O . LYS C 1 41 ? 58.979 32.012 15.293 1.00 17.77 57 LYS C O 1
ATOM 10450 N N . ASN C 1 42 ? 59.629 32.335 13.128 1.00 18.56 58 ASN C N 1
ATOM 10451 C CA . ASN C 1 42 ? 59.931 33.751 13.250 1.00 19.24 58 ASN C CA 1
ATOM 10452 C C . ASN C 1 42 ? 58.770 34.496 13.899 1.00 23.95 58 ASN C C 1
ATOM 10453 O O . ASN C 1 42 ? 57.627 34.428 13.429 1.00 21.27 58 ASN C O 1
ATOM 10464 N N . GLY C 1 43 ? 59.076 35.226 14.976 1.00 20.55 59 GLY C N 1
ATOM 10465 C CA . GLY C 1 43 ? 58.111 36.093 15.619 1.00 22.68 59 GLY C CA 1
ATOM 10466 C C . GLY C 1 43 ? 57.222 35.416 16.628 1.00 22.54 59 GLY C C 1
ATOM 10467 O O . GLY C 1 43 ? 56.460 36.099 17.323 1.00 18.00 59 GLY C O 1
ATOM 10471 N N . ASN C 1 44 ? 57.310 34.105 16.758 1.00 17.50 60 ASN C N 1
ATOM 10472 C CA . ASN C 1 44 ? 56.330 33.358 17.523 1.00 16.61 60 ASN C CA 1
ATOM 10473 C C . ASN C 1 44 ? 56.780 33.156 18.982 1.00 16.93 60 ASN C C 1
ATOM 10474 O O . ASN C 1 44 ? 57.920 33.430 19.375 1.00 20.40 60 ASN C O 1
ATOM 10485 N N . GLY C 1 45 ? 55.838 32.687 19.771 1.00 19.14 61 GLY C N 1
ATOM 10486 C CA . GLY C 1 45 ? 55.965 32.422 21.190 1.00 14.24 61 GLY C CA 1
ATOM 10487 C C . GLY C 1 45 ? 54.764 31.608 21.601 1.00 17.82 61 GLY C C 1
ATOM 10488 O O . GLY C 1 45 ? 53.810 31.450 20.830 1.00 18.39 61 GLY C O 1
ATOM 10492 N N . LEU C 1 46 ? 54.780 31.137 22.858 1.00 18.35 62 LEU C N 1
ATOM 10493 C CA . LEU C 1 46 ? 53.683 30.287 23.310 1.00 16.99 62 LEU C CA 1
ATOM 10494 C C . LEU C 1 46 ? 52.427 31.106 23.565 1.00 15.46 62 LEU C C 1
ATOM 10495 O O . LEU C 1 46 ? 51.311 30.587 23.418 1.00 21.31 62 LEU C O 1
ATOM 10511 N N . LEU C 1 47 ? 52.590 32.387 23.920 1.00 21.61 63 LEU C N 1
ATOM 10512 C CA . LEU C 1 47 ? 51.465 33.321 23.935 1.00 21.27 63 LEU C CA 1
ATOM 10513 C C . LEU C 1 47 ? 51.201 33.882 22.548 1.00 17.73 63 LEU C C 1
ATOM 10514 O O . LEU C 1 47 ? 50.042 33.980 22.126 1.00 18.05 63 LEU C O 1
ATOM 10530 N N . LYS C 1 48 ? 52.258 34.301 21.831 1.00 17.57 64 LYS C N 1
ATOM 10531 C CA . LYS C 1 48 ? 52.013 34.962 20.547 1.00 14.94 64 LYS C CA 1
ATOM 10532 C C . LYS C 1 48 ? 51.334 34.037 19.549 1.00 20.32 64 LYS C C 1
ATOM 10533 O O . LYS C 1 48 ? 50.567 34.509 18.709 1.00 19.78 64 LYS C O 1
ATOM 10552 N N . GLN C 1 49 ? 51.541 32.716 19.656 1.00 19.42 65 GLN C N 1
ATOM 10553 C CA . GLN C 1 49 ? 50.872 31.813 18.732 1.00 17.83 65 GLN C CA 1
ATOM 10554 C C . GLN C 1 49 ? 49.354 31.959 18.773 1.00 16.39 65 GLN C C 1
ATOM 10555 O O . GLN C 1 49 ? 48.698 31.658 17.773 1.00 16.30 65 GLN C O 1
ATOM 10569 N N . MET C 1 50 ? 48.789 32.446 19.882 1.00 16.77 66 MET C N 1
ATOM 10570 C CA . MET C 1 50 ? 47.342 32.561 20.021 1.00 20.50 66 MET C CA 1
ATOM 10571 C C . MET C 1 50 ? 46.820 33.910 19.563 1.00 19.91 66 MET C C 1
ATOM 10572 O O . MET C 1 50 ? 45.602 34.118 19.536 1.00 21.38 66 MET C O 1
ATOM 10586 N N . SER C 1 51 ? 47.705 34.815 19.161 1.00 20.44 67 SER C N 1
ATOM 10587 C CA . SER C 1 51 ? 47.323 36.179 18.845 1.00 22.70 67 SER C CA 1
ATOM 10588 C C . SER C 1 51 ? 46.475 36.288 17.585 1.00 24.86 67 SER C C 1
ATOM 10589 O O . SER C 1 51 ? 45.805 37.312 17.405 1.00 20.11 67 SER C O 1
ATOM 10597 N N . GLY C 1 52 ? 46.520 35.288 16.696 1.00 18.85 68 GLY C N 1
ATOM 10598 C CA . GLY C 1 52 ? 45.989 35.401 15.344 1.00 23.05 68 GLY C CA 1
ATOM 10599 C C . GLY C 1 52 ? 47.030 35.670 14.266 1.00 24.54 68 GLY C C 1
ATOM 10600 O O . GLY C 1 52 ? 46.699 35.568 13.089 1.00 20.01 68 GLY C O 1
ATOM 10604 N N . ARG C 1 53 ? 48.280 35.983 14.634 1.00 20.91 69 ARG C N 1
ATOM 10605 C CA . ARG C 1 53 ? 49.363 36.192 13.669 1.00 22.10 69 ARG C CA 1
ATOM 10606 C C . ARG C 1 53 ? 49.866 34.888 13.056 1.00 25.03 69 ARG C C 1
ATOM 10607 O O . ARG C 1 53 ? 50.616 34.918 12.075 1.00 23.03 69 ARG C O 1
ATOM 10628 N N . PHE C 1 54 ? 49.581 33.767 13.690 1.00 19.92 70 PHE C N 1
ATOM 10629 C CA . PHE C 1 54 ? 50.167 32.474 13.331 1.00 22.02 70 PHE C CA 1
ATOM 10630 C C . PHE C 1 54 ? 49.102 31.405 13.122 1.00 17.07 70 PHE C C 1
ATOM 10631 O O . PHE C 1 54 ? 49.151 30.326 13.726 1.00 22.10 70 PHE C O 1
ATOM 10648 N N . PRO C 1 55 ? 48.198 31.609 12.166 1.00 18.58 71 PRO C N 1
ATOM 10649 C CA . PRO C 1 55 ? 47.058 30.684 12.079 1.00 21.60 71 PRO C CA 1
ATOM 10650 C C . PRO C 1 55 ? 47.478 29.263 11.740 1.00 22.87 71 PRO C C 1
ATOM 10651 O O . PRO C 1 55 ? 46.803 28.334 12.185 1.00 23.56 71 PRO C O 1
ATOM 10662 N N . SER C 1 56 ? 48.609 29.069 11.041 1.00 17.95 72 SER C N 1
ATOM 10663 C CA . SER C 1 56 ? 49.111 27.739 10.661 1.00 19.75 72 SER C CA 1
ATOM 10664 C C . SER C 1 56 ? 50.352 27.298 11.436 1.00 19.51 72 SER C C 1
ATOM 10665 O O . SER C 1 56 ? 50.949 26.255 11.078 1.00 19.66 72 SER C O 1
ATOM 10673 N N . ASP C 1 57 ? 50.808 28.082 12.413 1.00 19.37 73 ASP C N 1
ATOM 10674 C CA . ASP C 1 57 ? 52.101 27.870 13.065 1.00 18.49 73 ASP C CA 1
ATOM 10675 C C . ASP C 1 57 ? 51.974 27.648 14.576 1.00 17.72 73 ASP C C 1
ATOM 10676 O O . ASP C 1 57 ? 52.888 27.976 15.340 1.00 19.76 73 ASP C O 1
ATOM 10685 N N . TRP C 1 58 ? 50.883 27.036 15.028 1.00 16.65 74 TRP C N 1
ATOM 10686 C CA . TRP C 1 58 ? 50.781 26.633 16.433 1.00 20.42 74 TRP C CA 1
ATOM 10687 C C . TRP C 1 58 ? 51.788 25.514 16.729 1.00 21.91 74 TRP C C 1
ATOM 10688 O O . TRP C 1 58 ? 52.054 24.665 15.889 1.00 18.71 74 TRP C O 1
ATOM 10709 N N . TYR C 1 59 ? 52.325 25.509 17.956 1.00 17.40 75 TYR C N 1
ATOM 10710 C CA . TYR C 1 59 ? 53.249 24.472 18.400 1.00 18.51 75 TYR C CA 1
ATOM 10711 C C . TYR C 1 59 ? 52.483 23.209 18.786 1.00 18.46 75 TYR C C 1
ATOM 10712 O O . TYR C 1 59 ? 51.481 23.269 19.509 1.00 21.80 75 TYR C O 1
ATOM 10730 N N . THR C 1 60 ? 52.927 22.063 18.289 1.00 18.72 76 THR C N 1
ATOM 10731 C CA . THR C 1 60 ? 52.214 20.807 18.505 1.00 16.17 76 THR C CA 1
ATOM 10732 C C . THR C 1 60 ? 53.202 19.676 18.721 1.00 18.26 76 THR C C 1
ATOM 10733 O O . THR C 1 60 ? 53.209 18.694 17.986 1.00 17.39 76 THR C O 1
ATOM 10744 N N . PRO C 1 61 ? 54.050 19.772 19.733 1.00 20.45 77 PRO C N 1
ATOM 10745 C CA . PRO C 1 61 ? 54.954 18.644 19.990 1.00 18.95 77 PRO C CA 1
ATOM 10746 C C . PRO C 1 61 ? 54.166 17.378 20.299 1.00 19.78 77 PRO C C 1
ATOM 10747 O O . PRO C 1 61 ? 53.161 17.404 21.006 1.00 21.18 77 PRO C O 1
ATOM 10758 N N . THR C 1 62 ? 54.654 16.252 19.788 1.00 16.75 78 THR C N 1
ATOM 10759 C CA . THR C 1 62 ? 54.081 14.957 20.116 1.00 15.44 78 THR C CA 1
ATOM 10760 C C . THR C 1 62 ? 55.105 13.972 20.639 1.00 18.31 78 THR C C 1
ATOM 10761 O O . THR C 1 62 ? 54.744 12.816 20.894 1.00 19.28 78 THR C O 1
ATOM 10772 N N . THR C 1 63 ? 56.355 14.403 20.834 1.00 20.20 79 THR C N 1
ATOM 10773 C CA . THR C 1 63 ? 57.440 13.557 21.301 1.00 22.50 79 THR C CA 1
ATOM 10774 C C . THR C 1 63 ? 57.548 13.572 22.817 1.00 22.30 79 THR C C 1
ATOM 10775 O O . THR C 1 63 ? 57.109 14.505 23.499 1.00 16.17 79 THR C O 1
ATOM 10786 N N . LYS C 1 64 ? 58.189 12.523 23.335 1.00 22.54 80 LYS C N 1
ATOM 10787 C CA . LYS C 1 64 ? 58.480 12.434 24.766 1.00 21.23 80 LYS C CA 1
ATOM 10788 C C . LYS C 1 64 ? 59.316 13.610 25.263 1.00 30.07 80 LYS C C 1
ATOM 10789 O O . LYS C 1 64 ? 59.086 14.113 26.372 1.00 22.45 80 LYS C O 1
ATOM 10808 N N . TYR C 1 65 ? 60.316 14.039 24.488 1.00 18.69 81 TYR C N 1
ATOM 10809 C CA . TYR C 1 65 ? 61.263 15.027 24.963 1.00 16.51 81 TYR C CA 1
ATOM 10810 C C . TYR C 1 65 ? 61.130 16.321 24.168 1.00 20.87 81 TYR C C 1
ATOM 10811 O O . TYR C 1 65 ? 60.720 16.327 22.999 1.00 20.41 81 TYR C O 1
ATOM 10829 N N . ARG C 1 66 ? 61.473 17.416 24.823 1.00 22.24 82 ARG C N 1
ATOM 10830 C CA . ARG C 1 66 ? 61.443 18.724 24.187 1.00 22.33 82 ARG C CA 1
ATOM 10831 C C . ARG C 1 66 ? 62.635 19.528 24.656 1.00 20.24 82 ARG C C 1
ATOM 10832 O O . ARG C 1 66 ? 63.167 19.299 25.745 1.00 19.75 82 ARG C O 1
ATOM 10853 N N . ILE C 1 67 ? 63.081 20.456 23.800 1.00 18.88 83 ILE C N 1
ATOM 10854 C CA . ILE C 1 67 ? 64.001 21.508 24.195 1.00 20.52 83 ILE C CA 1
ATOM 10855 C C . ILE C 1 67 ? 63.375 22.837 23.776 1.00 28.63 83 ILE C C 1
ATOM 10856 O O . ILE C 1 67 ? 63.033 23.023 22.602 1.00 21.03 83 ILE C O 1
ATOM 10872 N N . LEU C 1 68 ? 63.185 23.736 24.732 1.00 21.52 84 LEU C N 1
ATOM 10873 C CA . LEU C 1 68 ? 62.579 25.040 24.455 1.00 20.88 84 LEU C CA 1
ATOM 10874 C C . LEU C 1 68 ? 63.663 26.100 24.415 1.00 23.08 84 LEU C C 1
ATOM 10875 O O . LEU C 1 68 ? 64.516 26.168 25.317 1.00 17.29 84 LEU C O 1
ATOM 10891 N N . TYR C 1 69 ? 63.607 26.954 23.380 1.00 20.84 85 TYR C N 1
ATOM 10892 C CA . TYR C 1 69 ? 64.448 28.145 23.285 1.00 23.31 85 TYR C CA 1
ATOM 10893 C C . TYR C 1 69 ? 63.563 29.267 22.737 1.00 23.13 85 TYR C C 1
ATOM 10894 O O . TYR C 1 69 ? 63.690 29.710 21.594 1.00 21.17 85 TYR C O 1
ATOM 10912 N N . LEU C 1 70 ? 62.639 29.734 23.572 1.00 20.22 86 LEU C N 1
ATOM 10913 C CA . LEU C 1 70 ? 61.756 30.811 23.156 1.00 21.61 86 LEU C CA 1
ATOM 10914 C C . LEU C 1 70 ? 61.207 31.533 24.373 1.00 20.11 86 LEU C C 1
ATOM 10915 O O . LEU C 1 70 ? 61.310 31.065 25.513 1.00 21.53 86 LEU C O 1
ATOM 10931 N N . GLY C 1 71 ? 60.628 32.702 24.093 1.00 24.11 87 GLY C N 1
ATOM 10932 C CA . GLY C 1 71 ? 60.065 33.561 25.097 1.00 23.58 87 GLY C CA 1
ATOM 10933 C C . GLY C 1 71 ? 60.216 35.035 24.769 1.00 20.10 87 GLY C C 1
ATOM 10934 O O . GLY C 1 71 ? 59.342 35.833 25.121 1.00 21.49 87 GLY C O 1
ATOM 10938 N N . THR C 1 72 ? 61.314 35.423 24.110 1.00 18.72 88 THR C N 1
ATOM 10939 C CA . THR C 1 72 ? 61.559 36.842 23.895 1.00 27.27 88 THR C CA 1
ATOM 10940 C C . THR C 1 72 ? 60.358 37.511 23.217 1.00 24.65 88 THR C C 1
ATOM 10941 O O . THR C 1 72 ? 59.979 38.618 23.588 1.00 20.59 88 THR C O 1
ATOM 10952 N N . ASN C 1 73 ? 59.729 36.843 22.243 1.00 21.54 89 ASN C N 1
ATOM 10953 C CA . ASN C 1 73 ? 58.587 37.455 21.543 1.00 20.70 89 ASN C CA 1
ATOM 10954 C C . ASN C 1 73 ? 57.357 37.551 22.436 1.00 17.79 89 ASN C C 1
ATOM 10955 O O . ASN C 1 73 ? 56.506 38.427 22.231 1.00 22.36 89 ASN C O 1
ATOM 10966 N N . ASP C 1 74 ? 57.230 36.663 23.420 1.00 17.33 90 ASP C N 1
ATOM 10967 C CA . ASP C 1 74 ? 56.067 36.740 24.294 1.00 23.32 90 ASP C CA 1
ATOM 10968 C C . ASP C 1 74 ? 56.089 37.982 25.160 1.00 23.50 90 ASP C C 1
ATOM 10969 O O . ASP C 1 74 ? 55.048 38.350 25.723 1.00 21.15 90 ASP C O 1
ATOM 10978 N N . CYS C 1 75 ? 57.228 38.666 25.246 1.00 23.13 91 CYS C N 1
ATOM 10979 C CA . CYS C 1 75 ? 57.261 39.888 26.027 1.00 25.12 91 CYS C CA 1
ATOM 10980 C C . CYS C 1 75 ? 56.554 41.055 25.359 1.00 27.26 91 CYS C C 1
ATOM 10981 O O . CYS C 1 75 ? 56.442 42.093 26.009 1.00 24.09 91 CYS C O 1
ATOM 10988 N N . THR C 1 76 ? 56.044 40.926 24.128 1.00 23.59 92 THR C N 1
ATOM 10989 C CA . THR C 1 76 ? 55.215 41.984 23.576 1.00 21.28 92 THR C CA 1
ATOM 10990 C C . THR C 1 76 ? 53.754 41.866 23.967 1.00 21.96 92 THR C C 1
ATOM 10991 O O . THR C 1 76 ? 52.994 42.785 23.683 1.00 25.41 92 THR C O 1
ATOM 11002 N N . ASP C 1 77 ? 53.317 40.755 24.557 1.00 19.66 93 ASP C N 1
ATOM 11003 C CA . ASP C 1 77 ? 52.025 40.760 25.226 1.00 25.05 93 ASP C CA 1
ATOM 11004 C C . ASP C 1 77 ? 52.120 41.679 26.438 1.00 23.72 93 ASP C C 1
ATOM 11005 O O . ASP C 1 77 ? 53.139 41.709 27.139 1.00 22.79 93 ASP C O 1
ATOM 11014 N N . GLY C 1 78 ? 51.056 42.425 26.687 1.00 21.21 94 GLY C N 1
ATOM 11015 C CA . GLY C 1 78 ? 51.057 43.390 27.768 1.00 27.93 94 GLY C CA 1
ATOM 11016 C C . GLY C 1 78 ? 49.684 43.559 28.402 1.00 22.16 94 GLY C C 1
ATOM 11017 O O . GLY C 1 78 ? 48.821 42.685 28.293 1.00 23.09 94 GLY C O 1
ATOM 11021 N N . PRO C 1 79 ? 49.466 44.694 29.065 1.00 23.43 95 PRO C N 1
ATOM 11022 C CA . PRO C 1 79 ? 48.194 44.911 29.774 1.00 22.98 95 PRO C CA 1
ATOM 11023 C C . PRO C 1 79 ? 46.964 44.682 28.921 1.00 29.56 95 PRO C C 1
ATOM 11024 O O . PRO C 1 79 ? 45.945 44.215 29.441 1.00 22.20 95 PRO C O 1
ATOM 11035 N N . THR C 1 80 ? 47.011 45.014 27.626 1.00 23.17 96 THR C N 1
ATOM 11036 C CA . THR C 1 80 ? 45.804 44.849 26.811 1.00 21.40 96 THR C CA 1
ATOM 11037 C C . THR C 1 80 ? 45.541 43.389 26.489 1.00 24.53 96 THR C C 1
ATOM 11038 O O . THR C 1 80 ? 44.442 43.051 26.040 1.00 24.01 96 THR C O 1
ATOM 11049 N N . ASP C 1 81 ? 46.497 42.501 26.755 1.00 21.09 97 ASP C N 1
ATOM 11050 C CA . ASP C 1 81 ? 46.263 41.087 26.554 1.00 20.76 97 ASP C CA 1
ATOM 11051 C C . ASP C 1 81 ? 45.701 40.384 27.786 1.00 24.51 97 ASP C C 1
ATOM 11052 O O . ASP C 1 81 ? 45.461 39.175 27.723 1.00 24.51 97 ASP C O 1
ATOM 11061 N N . MET C 1 82 ? 45.505 41.103 28.904 1.00 22.62 98 MET C N 1
ATOM 11062 C CA . MET C 1 82 ? 44.884 40.534 30.104 1.00 17.48 98 MET C CA 1
ATOM 11063 C C . MET C 1 82 ? 43.862 41.498 30.693 1.00 23.89 98 MET C C 1
ATOM 11064 O O . MET C 1 82 ? 43.680 41.560 31.923 1.00 22.66 98 MET C O 1
ATOM 11078 N N . ILE C 1 83 ? 43.205 42.257 29.821 1.00 21.84 99 ILE C N 1
ATOM 11079 C CA . ILE C 1 83 ? 42.317 43.342 30.228 1.00 23.19 99 ILE C CA 1
ATOM 11080 C C . ILE C 1 83 ? 40.856 42.926 30.277 1.00 24.00 99 ILE C C 1
ATOM 11081 O O . ILE C 1 83 ? 40.082 43.550 31.002 1.00 21.80 99 ILE C O 1
ATOM 11097 N N . ILE C 1 84 ? 40.454 41.884 29.549 1.00 23.59 100 ILE C N 1
ATOM 11098 C CA . ILE C 1 84 ? 39.049 41.483 29.708 1.00 19.98 100 ILE C CA 1
ATOM 11099 C C . ILE C 1 84 ? 38.826 41.034 31.147 1.00 19.10 100 ILE C C 1
ATOM 11100 O O . ILE C 1 84 ? 39.633 40.243 31.680 1.00 21.11 100 ILE C O 1
ATOM 11116 N N . PRO C 1 85 ? 37.795 41.519 31.840 1.00 25.34 101 PRO C N 1
ATOM 11117 C CA . PRO C 1 85 ? 37.575 41.077 33.228 1.00 26.87 101 PRO C CA 1
ATOM 11118 C C . PRO C 1 85 ? 37.478 39.556 33.334 1.00 19.83 101 PRO C C 1
ATOM 11119 O O . PRO C 1 85 ? 36.852 38.888 32.508 1.00 21.74 101 PRO C O 1
ATOM 11130 N N . THR C 1 86 ? 38.134 39.017 34.359 1.00 20.34 102 THR C N 1
ATOM 11131 C CA . THR C 1 86 ? 38.281 37.590 34.731 1.00 26.14 102 THR C CA 1
ATOM 11132 C C . THR C 1 86 ? 39.340 36.880 33.896 1.00 22.57 102 THR C C 1
ATOM 11133 O O . THR C 1 86 ? 39.554 35.680 34.105 1.00 25.38 102 THR C O 1
ATOM 11144 N N . SER C 1 87 ? 40.029 37.577 32.994 1.00 19.61 103 SER C N 1
ATOM 11145 C CA . SER C 1 87 ? 41.164 37.001 32.292 1.00 19.43 103 SER C CA 1
ATOM 11146 C C . SER C 1 87 ? 42.210 36.523 33.287 1.00 24.95 103 SER C C 1
ATOM 11147 O O . SER C 1 87 ? 42.392 37.111 34.348 1.00 18.59 103 SER C O 1
ATOM 11155 N N . MET C 1 88 ? 42.938 35.483 32.905 1.00 21.51 104 MET C N 1
ATOM 11156 C CA . MET C 1 88 ? 44.144 35.124 33.627 1.00 23.13 104 MET C CA 1
ATOM 11157 C C . MET C 1 88 ? 45.136 36.278 33.558 1.00 25.08 104 MET C C 1
ATOM 11158 O O . MET C 1 88 ? 45.091 37.112 32.660 1.00 21.40 104 MET C O 1
ATOM 11172 N N . THR C 1 89 ? 46.034 36.342 34.529 1.00 23.64 105 THR C N 1
ATOM 11173 C CA . THR C 1 89 ? 47.189 37.206 34.352 1.00 20.54 105 THR C CA 1
ATOM 11174 C C . THR C 1 89 ? 48.161 36.598 33.339 1.00 22.78 105 THR C C 1
ATOM 11175 O O . THR C 1 89 ? 48.216 35.381 33.139 1.00 21.73 105 THR C O 1
ATOM 11186 N N . LEU C 1 90 ? 48.979 37.457 32.723 1.00 22.83 106 LEU C N 1
ATOM 11187 C CA . LEU C 1 90 ? 50.014 36.940 31.822 1.00 22.27 106 LEU C CA 1
ATOM 11188 C C . LEU C 1 90 ? 50.991 36.053 32.575 1.00 24.84 106 LEU C C 1
ATOM 11189 O O . LEU C 1 90 ? 51.429 35.022 32.052 1.00 19.78 106 LEU C O 1
ATOM 11205 N N . ASP C 1 91 ? 51.322 36.409 33.819 1.00 18.87 107 ASP C N 1
ATOM 11206 C CA . ASP C 1 91 ? 52.201 35.537 34.585 1.00 21.01 107 ASP C CA 1
ATOM 11207 C C . ASP C 1 91 ? 51.634 34.125 34.632 1.00 23.73 107 ASP C C 1
ATOM 11208 O O . ASP C 1 91 ? 52.348 33.147 34.395 1.00 23.94 107 ASP C O 1
ATOM 11217 N N . ASN C 1 92 ? 50.342 33.996 34.952 1.00 22.88 108 ASN C N 1
ATOM 11218 C CA . ASN C 1 92 ? 49.765 32.669 35.123 1.00 23.17 108 ASN C CA 1
ATOM 11219 C C . ASN C 1 92 ? 49.520 31.995 33.788 1.00 26.37 108 ASN C C 1
ATOM 11220 O O . ASN C 1 92 ? 49.665 30.775 33.676 1.00 19.24 108 ASN C O 1
ATOM 11231 N N . ALA C 1 93 ? 49.146 32.761 32.768 1.00 22.53 109 ALA C N 1
ATOM 11232 C CA . ALA C 1 93 ? 48.950 32.167 31.450 1.00 21.16 109 ALA C CA 1
ATOM 11233 C C . ALA C 1 93 ? 50.265 31.604 30.911 1.00 19.92 109 ALA C C 1
ATOM 11234 O O . ALA C 1 93 ? 50.326 30.466 30.431 1.00 17.48 109 ALA C O 1
ATOM 11241 N N . ALA C 1 94 ? 51.333 32.386 31.002 1.00 21.61 110 ALA C N 1
ATOM 11242 C CA . ALA C 1 94 ? 52.626 31.923 30.508 1.00 24.42 110 ALA C CA 1
ATOM 11243 C C . ALA C 1 94 ? 53.119 30.716 31.291 1.00 24.67 110 ALA C C 1
ATOM 11244 O O . ALA C 1 94 ? 53.711 29.794 30.709 1.00 20.17 110 ALA C O 1
ATOM 11251 N N . ARG C 1 95 ? 52.931 30.717 32.619 1.00 23.91 111 ARG C N 1
ATOM 11252 C CA . ARG C 1 95 ? 53.360 29.563 33.414 1.00 25.49 111 ARG C CA 1
ATOM 11253 C C . ARG C 1 95 ? 52.699 28.289 32.915 1.00 26.07 111 ARG C C 1
ATOM 11254 O O . ARG C 1 95 ? 53.363 27.263 32.707 1.00 21.80 111 ARG C O 1
ATOM 11275 N N . GLU C 1 96 ? 51.386 28.344 32.698 1.00 20.42 112 GLU C N 1
ATOM 11276 C CA . GLU C 1 96 ? 50.677 27.165 32.223 1.00 22.45 112 GLU C CA 1
ATOM 11277 C C . GLU C 1 96 ? 51.145 26.775 30.831 1.00 22.01 112 GLU C C 1
ATOM 11278 O O . GLU C 1 96 ? 51.292 25.583 30.537 1.00 17.66 112 GLU C O 1
ATOM 11290 N N . LEU C 1 97 ? 51.390 27.763 29.962 1.00 19.66 113 LEU C N 1
ATOM 11291 C CA . LEU C 1 97 ? 51.804 27.455 28.594 1.00 18.09 113 LEU C CA 1
ATOM 11292 C C . LEU C 1 97 ? 53.208 26.864 28.548 1.00 19.42 113 LEU C C 1
ATOM 11293 O O . LEU C 1 97 ? 53.440 25.895 27.823 1.00 17.36 113 LEU C O 1
ATOM 11309 N N . TYR C 1 98 ? 54.161 27.445 29.275 1.00 18.03 114 TYR C N 1
ATOM 11310 C CA . TYR C 1 98 ? 55.517 26.901 29.264 1.00 15.60 114 TYR C CA 1
ATOM 11311 C C . TYR C 1 98 ? 55.577 25.546 29.969 1.00 21.75 114 TYR C C 1
ATOM 11312 O O . TYR C 1 98 ? 56.290 24.634 29.524 1.00 21.22 114 TYR C O 1
ATOM 11330 N N . LEU C 1 99 ? 54.806 25.359 31.034 1.00 21.33 115 LEU C N 1
ATOM 11331 C CA . LEU C 1 99 ? 54.750 24.020 31.630 1.00 21.36 115 LEU C CA 1
ATOM 11332 C C . LEU C 1 99 ? 54.180 23.001 30.647 1.00 26.15 115 LEU C C 1
ATOM 11333 O O . LEU C 1 99 ? 54.654 21.856 30.574 1.00 21.43 115 LEU C O 1
ATOM 11349 N N . GLY C 1 100 ? 53.144 23.385 29.900 1.00 20.29 116 GLY C N 1
ATOM 11350 C CA . GLY C 1 100 ? 52.549 22.465 28.948 1.00 23.45 116 GLY C CA 1
ATOM 11351 C C . GLY C 1 100 ? 53.476 22.129 27.794 1.00 22.80 116 GLY C C 1
ATOM 11352 O O . GLY C 1 100 ? 53.598 20.966 27.406 1.00 19.17 116 GLY C O 1
ATOM 11356 N N . ALA C 1 101 ? 54.162 23.131 27.240 1.00 21.71 117 ALA C N 1
ATOM 11357 C CA . ALA C 1 101 ? 55.116 22.831 26.177 1.00 21.03 117 ALA C CA 1
ATOM 11358 C C . ALA C 1 101 ? 56.250 21.962 26.700 1.00 22.79 117 ALA C C 1
ATOM 11359 O O . ALA C 1 101 ? 56.745 21.084 25.989 1.00 24.66 117 ALA C O 1
ATOM 11366 N N . CYS C 1 102 ? 56.669 22.200 27.942 1.00 20.01 118 CYS C N 1
ATOM 11367 C CA . CYS C 1 102 ? 57.812 21.495 28.495 1.00 19.50 118 CYS C CA 1
ATOM 11368 C C . CYS C 1 102 ? 57.457 20.048 28.839 1.00 19.69 118 CYS C C 1
ATOM 11369 O O . CYS C 1 102 ? 58.130 19.121 28.398 1.00 22.77 118 CYS C O 1
ATOM 11376 N N . ARG C 1 103 ? 56.376 19.848 29.597 1.00 20.04 119 ARG C N 1
ATOM 11377 C CA . ARG C 1 103 ? 56.035 18.579 30.218 1.00 22.49 119 ARG C CA 1
ATOM 11378 C C . ARG C 1 103 ? 54.779 17.928 29.676 1.00 22.66 119 ARG C C 1
ATOM 11379 O O . ARG C 1 103 ? 54.475 16.771 30.050 1.00 22.46 119 ARG C O 1
ATOM 11400 N N . GLY C 1 104 ? 54.017 18.649 28.874 1.00 20.74 120 GLY C N 1
ATOM 11401 C CA . GLY C 1 104 ? 52.652 18.302 28.633 1.00 17.41 120 GLY C CA 1
ATOM 11402 C C . GLY C 1 104 ? 52.463 17.319 27.501 1.00 20.32 120 GLY C C 1
ATOM 11403 O O . GLY C 1 104 ? 53.225 17.291 26.540 1.00 21.42 120 GLY C O 1
ATOM 11407 N N . ASP C 1 105 ? 51.418 16.513 27.660 1.00 20.65 121 ASP C N 1
ATOM 11408 C CA . ASP C 1 105 ? 50.746 15.825 26.567 1.00 16.55 121 ASP C CA 1
ATOM 11409 C C . ASP C 1 105 ? 49.734 16.826 26.027 1.00 21.82 121 ASP C C 1
ATOM 11410 O O . ASP C 1 105 ? 48.672 17.030 26.620 1.00 20.97 121 ASP C O 1
ATOM 11419 N N . VAL C 1 106 ? 50.076 17.474 24.904 1.00 20.21 122 VAL C N 1
ATOM 11420 C CA . VAL C 1 106 ? 49.372 18.668 24.448 1.00 23.36 122 VAL C CA 1
ATOM 11421 C C . VAL C 1 106 ? 48.717 18.422 23.089 1.00 22.89 122 VAL C C 1
ATOM 11422 O O . VAL C 1 106 ? 49.142 17.582 22.285 1.00 21.29 122 VAL C O 1
ATOM 11435 N N . ARG C 1 107 ? 47.675 19.203 22.831 1.00 17.42 123 ARG C N 1
ATOM 11436 C CA . ARG C 1 107 ? 47.009 19.257 21.526 1.00 16.08 123 ARG C CA 1
ATOM 11437 C C . ARG C 1 107 ? 46.593 20.686 21.234 1.00 20.34 123 ARG C C 1
ATOM 11438 O O . ARG C 1 107 ? 46.405 21.490 22.152 1.00 19.56 123 ARG C O 1
ATOM 11459 N N . VAL C 1 108 ? 46.360 20.985 19.954 1.00 16.61 124 VAL C N 1
ATOM 11460 C CA . VAL C 1 108 ? 45.770 22.259 19.562 1.00 15.43 124 VAL C CA 1
ATOM 11461 C C . VAL C 1 108 ? 44.483 21.962 18.816 1.00 23.85 124 VAL C C 1
ATOM 11462 O O . VAL C 1 108 ? 44.508 21.316 17.762 1.00 20.21 124 VAL C O 1
ATOM 11475 N N . THR C 1 109 ? 43.365 22.405 19.373 1.00 18.95 125 THR C N 1
ATOM 11476 C CA . THR C 1 109 ? 42.061 22.020 18.860 1.00 17.53 125 THR C CA 1
ATOM 11477 C C . THR C 1 109 ? 41.150 23.230 18.807 1.00 19.82 125 THR C C 1
ATOM 11478 O O . THR C 1 109 ? 41.396 24.237 19.490 1.00 20.18 125 THR C O 1
ATOM 11489 N N . PRO C 1 110 ? 40.070 23.150 18.032 1.00 20.56 126 PRO C N 1
ATOM 11490 C CA . PRO C 1 110 ? 39.126 24.270 17.935 1.00 23.63 126 PRO C CA 1
ATOM 11491 C C . PRO C 1 110 ? 38.402 24.523 19.251 1.00 21.20 126 PRO C C 1
ATOM 11492 O O . PRO C 1 110 ? 37.933 23.598 19.914 1.00 18.89 126 PRO C O 1
ATOM 11503 N N . THR C 1 111 ? 38.265 25.791 19.610 1.00 17.99 127 THR C N 1
ATOM 11504 C CA . THR C 1 111 ? 37.582 26.136 20.859 1.00 21.85 127 THR C CA 1
ATOM 11505 C C . THR C 1 111 ? 36.094 26.291 20.611 1.00 21.44 127 THR C C 1
ATOM 11506 O O . THR C 1 111 ? 35.693 26.937 19.645 1.00 19.89 127 THR C O 1
ATOM 11517 N N . PHE C 1 112 ? 35.280 25.697 21.482 1.00 17.80 128 PHE C N 1
ATOM 11518 C CA . PHE C 1 112 ? 33.840 25.863 21.352 1.00 21.31 128 PHE C CA 1
ATOM 11519 C C . PHE C 1 112 ? 33.442 27.325 21.543 1.00 22.21 128 PHE C C 1
ATOM 11520 O O . PHE C 1 112 ? 33.925 28.005 22.450 1.00 18.49 128 PHE C O 1
ATOM 11537 N N . VAL C 1 113 ? 32.540 27.794 20.680 1.00 16.97 129 VAL C N 1
ATOM 11538 C CA . VAL C 1 113 ? 31.905 29.108 20.801 1.00 18.19 129 VAL C CA 1
ATOM 11539 C C . VAL C 1 113 ? 30.468 28.993 20.320 1.00 24.31 129 VAL C C 1
ATOM 11540 O O . VAL C 1 113 ? 30.207 28.476 19.221 1.00 21.93 129 VAL C O 1
ATOM 11553 N N . GLY C 1 114 ? 29.544 29.533 21.113 1.00 22.06 130 GLY C N 1
ATOM 11554 C CA . GLY C 1 114 ? 28.134 29.541 20.801 1.00 18.17 130 GLY C CA 1
ATOM 11555 C C . GLY C 1 114 ? 27.483 30.783 21.361 1.00 18.85 130 GLY C C 1
ATOM 11556 O O . GLY C 1 114 ? 28.144 31.635 21.971 1.00 21.20 130 GLY C O 1
ATOM 11560 N N . ALA C 1 115 ? 26.161 30.859 21.185 1.00 20.34 131 ALA C N 1
ATOM 11561 C CA . ALA C 1 115 ? 25.415 32.066 21.532 1.00 23.99 131 ALA C CA 1
ATOM 11562 C C . ALA C 1 115 ? 23.921 31.772 21.492 1.00 24.04 131 ALA C C 1
ATOM 11563 O O . ALA C 1 115 ? 23.496 30.754 20.949 1.00 28.71 131 ALA C O 1
ATOM 11570 N N . ALA C 1 116 ? 23.126 32.693 22.072 1.00 21.47 132 ALA C N 1
ATOM 11571 C CA . ALA C 1 116 ? 21.675 32.559 22.084 1.00 22.56 132 ALA C CA 1
ATOM 11572 C C . ALA C 1 116 ? 21.036 32.942 20.751 1.00 24.36 132 ALA C C 1
ATOM 11573 O O . ALA C 1 116 ? 19.851 32.675 20.563 1.00 25.27 132 ALA C O 1
ATOM 11580 N N . ILE C 1 117 ? 21.783 33.581 19.846 1.00 25.53 133 ILE C N 1
ATOM 11581 C CA . ILE C 1 117 ? 21.351 33.839 18.477 1.00 25.74 133 ILE C CA 1
ATOM 11582 C C . ILE C 1 117 ? 22.477 33.341 17.571 1.00 26.80 133 ILE C C 1
ATOM 11583 O O . ILE C 1 117 ? 23.595 33.104 18.020 1.00 25.45 133 ILE C O 1
ATOM 11599 N N . VAL C 1 118 ? 22.189 33.230 16.271 1.00 21.87 134 VAL C N 1
ATOM 11600 C CA . VAL C 1 118 ? 23.197 32.766 15.327 1.00 21.25 134 VAL C CA 1
ATOM 11601 C C . VAL C 1 118 ? 24.213 33.881 15.094 1.00 25.98 134 VAL C C 1
ATOM 11602 O O . VAL C 1 118 ? 23.860 34.980 14.657 1.00 29.64 134 VAL C O 1
ATOM 11615 N N . GLY C 1 119 ? 25.486 33.606 15.368 1.00 26.34 135 GLY C N 1
ATOM 11616 C CA . GLY C 1 119 ? 26.518 34.577 15.095 1.00 34.43 135 GLY C CA 1
ATOM 11617 C C . GLY C 1 119 ? 26.961 34.460 13.646 1.00 28.37 135 GLY C C 1
ATOM 11618 O O . GLY C 1 119 ? 26.900 33.396 13.043 1.00 29.85 135 GLY C O 1
ATOM 11622 N N . LEU C 1 120 ? 27.380 35.590 13.098 1.00 22.93 136 LEU C N 1
ATOM 11623 C CA . LEU C 1 120 ? 27.852 35.678 11.723 1.00 19.26 136 LEU C CA 1
ATOM 11624 C C . LEU C 1 120 ? 29.342 35.410 11.686 1.00 19.97 136 LEU C C 1
ATOM 11625 O O . LEU C 1 120 ? 30.124 36.203 12.220 1.00 23.10 136 LEU C O 1
ATOM 11641 N N . VAL C 1 121 ? 29.749 34.367 10.960 1.00 21.86 137 VAL C N 1
ATOM 11642 C CA . VAL C 1 121 ? 31.168 34.019 10.853 1.00 25.47 137 VAL C CA 1
ATOM 11643 C C . VAL C 1 121 ? 31.794 34.811 9.715 1.00 23.45 137 VAL C C 1
ATOM 11644 O O . VAL C 1 121 ? 31.323 34.745 8.579 1.00 21.32 137 VAL C O 1
ATOM 11657 N N . GLY C 1 122 ? 32.888 35.501 10.012 1.00 22.81 138 GLY C N 1
ATOM 11658 C CA . GLY C 1 122 ? 33.628 36.253 9.034 1.00 21.19 138 GLY C CA 1
ATOM 11659 C C . GLY C 1 122 ? 35.060 36.403 9.504 1.00 18.83 138 GLY C C 1
ATOM 11660 O O . GLY C 1 122 ? 35.495 35.740 10.449 1.00 21.12 138 GLY C O 1
ATOM 11664 N N . ARG C 1 123 ? 35.798 37.269 8.808 1.00 23.16 139 ARG C N 1
ATOM 11665 C CA . ARG C 1 123 ? 37.145 37.650 9.222 1.00 28.72 139 ARG C CA 1
ATOM 11666 C C . ARG C 1 123 ? 37.281 39.165 9.163 1.00 23.48 139 ARG C C 1
ATOM 11667 O O . ARG C 1 123 ? 36.639 39.829 8.348 1.00 21.95 139 ARG C O 1
ATOM 11688 N N . THR C 1 124 ? 38.123 39.722 10.031 1.00 22.39 140 THR C N 1
ATOM 11689 C CA . THR C 1 124 ? 38.282 41.172 10.073 1.00 23.55 140 THR C CA 1
ATOM 11690 C C . THR C 1 124 ? 39.585 41.486 10.781 1.00 25.26 140 THR C C 1
ATOM 11691 O O . THR C 1 124 ? 40.064 40.706 11.599 1.00 26.00 140 THR C O 1
ATOM 11702 N N . ASP C 1 125 ? 40.113 42.668 10.487 1.00 31.91 141 ASP C N 1
ATOM 11703 C CA . ASP C 1 125 ? 41.221 43.234 11.232 1.00 35.39 141 ASP C CA 1
ATOM 11704 C C . ASP C 1 125 ? 40.758 44.269 12.256 1.00 31.34 141 ASP C C 1
ATOM 11705 O O . ASP C 1 125 ? 41.591 44.895 12.910 1.00 35.12 141 ASP C O 1
ATOM 11714 N N . ALA C 1 126 ? 39.447 44.423 12.444 1.00 24.69 142 ALA C N 1
ATOM 11715 C CA . ALA C 1 126 ? 38.929 45.455 13.339 1.00 27.96 142 ALA C CA 1
ATOM 11716 C C . ALA C 1 126 ? 39.119 45.132 14.820 1.00 32.16 142 ALA C C 1
ATOM 11717 O O . ALA C 1 126 ? 39.118 46.056 15.637 1.00 40.16 142 ALA C O 1
ATOM 11724 N N . VAL C 1 127 ? 39.279 43.862 15.192 1.00 31.88 143 VAL C N 1
ATOM 11725 C CA . VAL C 1 127 ? 39.349 43.491 16.609 1.00 22.26 143 VAL C CA 1
ATOM 11726 C C . VAL C 1 127 ? 40.772 43.597 17.132 1.00 33.55 143 VAL C C 1
ATOM 11727 O O . VAL C 1 127 ? 41.020 44.172 18.197 1.00 27.89 143 VAL C O 1
ATOM 11740 N N . THR C 1 128 ? 41.732 43.113 16.360 1.00 38.75 144 THR C N 1
ATOM 11741 C CA . THR C 1 128 ? 43.120 43.083 16.787 1.00 41.16 144 THR C CA 1
ATOM 11742 C C . THR C 1 128 ? 44.030 43.984 15.970 1.00 36.39 144 THR C C 1
ATOM 11743 O O . THR C 1 128 ? 45.170 44.222 16.388 1.00 42.06 144 THR C O 1
ATOM 11754 N N . GLY C 1 129 ? 43.556 44.524 14.857 1.00 35.76 145 GLY C N 1
ATOM 11755 C CA . GLY C 1 129 ? 44.391 45.281 13.946 1.00 36.08 145 GLY C CA 1
ATOM 11756 C C . GLY C 1 129 ? 44.939 44.476 12.782 1.00 44.25 145 GLY C C 1
ATOM 11757 O O . GLY C 1 129 ? 45.534 45.070 11.868 1.00 40.24 145 GLY C O 1
ATOM 11761 N N . PHE C 1 130 ? 44.760 43.149 12.800 1.00 43.69 146 PHE C N 1
ATOM 11762 C CA . PHE C 1 130 ? 45.119 42.258 11.705 1.00 52.36 146 PHE C CA 1
ATOM 11763 C C . PHE C 1 130 ? 44.040 41.181 11.538 1.00 42.81 146 PHE C C 1
ATOM 11764 O O . PHE C 1 130 ? 43.306 40.856 12.477 1.00 32.84 146 PHE C O 1
ATOM 11781 N N . SER C 1 131 ? 43.988 40.586 10.339 1.00 41.41 147 SER C N 1
ATOM 11782 C CA . SER C 1 131 ? 42.868 39.735 9.940 1.00 38.43 147 SER C CA 1
ATOM 11783 C C . SER C 1 131 ? 42.818 38.453 10.761 1.00 35.35 147 SER C C 1
ATOM 11784 O O . SER C 1 131 ? 43.786 37.686 10.798 1.00 34.99 147 SER C O 1
ATOM 11792 N N . VAL C 1 132 ? 41.675 38.220 11.405 1.00 25.66 148 VAL C N 1
ATOM 11793 C CA . VAL C 1 132 ? 41.384 36.973 12.113 1.00 24.53 148 VAL C CA 1
ATOM 11794 C C . VAL C 1 132 ? 39.926 36.562 11.925 1.00 25.43 148 VAL C C 1
ATOM 11795 O O . VAL C 1 132 ? 39.072 37.351 11.521 1.00 28.25 148 VAL C O 1
ATOM 11808 N N . LYS C 1 133 ? 39.649 35.313 12.255 1.00 24.48 149 LYS C N 1
ATOM 11809 C CA . LYS C 1 133 ? 38.284 34.831 12.302 1.00 24.03 149 LYS C CA 1
ATOM 11810 C C . LYS C 1 133 ? 37.493 35.475 13.450 1.00 26.32 149 LYS C C 1
ATOM 11811 O O . LYS C 1 133 ? 37.934 35.478 14.607 1.00 25.88 149 LYS C O 1
ATOM 11830 N N . VAL C 1 134 ? 36.273 35.939 13.154 1.00 23.26 150 VAL C N 1
ATOM 11831 C CA . VAL C 1 134 ? 35.403 36.494 14.187 1.00 18.09 150 VAL C CA 1
ATOM 11832 C C . VAL C 1 134 ? 33.954 36.051 13.995 1.00 18.44 150 VAL C C 1
ATOM 11833 O O . VAL C 1 134 ? 33.522 35.657 12.905 1.00 21.97 150 VAL C O 1
ATOM 11846 N N . LEU C 1 135 ? 33.203 36.143 15.091 1.00 22.19 151 LEU C N 1
ATOM 11847 C CA . LEU C 1 135 ? 31.752 36.174 15.044 1.00 20.50 151 LEU C CA 1
ATOM 11848 C C . LEU C 1 135 ? 31.292 37.610 15.250 1.00 19.61 151 LEU C C 1
ATOM 11849 O O . LEU C 1 135 ? 31.793 38.307 16.132 1.00 17.77 151 LEU C O 1
ATOM 11865 N N . THR C 1 136 ? 30.319 38.035 14.460 1.00 18.27 152 THR C N 1
ATOM 11866 C CA . THR C 1 136 ? 29.674 39.332 14.639 1.00 20.23 152 THR C CA 1
ATOM 11867 C C . THR C 1 136 ? 28.256 39.106 15.144 1.00 21.47 152 THR C C 1
ATOM 11868 O O . THR C 1 136 ? 27.510 38.297 14.569 1.00 24.41 152 THR C O 1
ATOM 11879 N N . PHE C 1 137 ? 27.918 39.788 16.230 1.00 20.19 153 PHE C N 1
ATOM 11880 C CA . PHE C 1 137 ? 26.576 39.844 16.791 1.00 25.32 153 PHE C CA 1
ATOM 11881 C C . PHE C 1 137 ? 26.115 41.292 16.674 1.00 27.60 153 PHE C C 1
ATOM 11882 O O . PHE C 1 137 ? 26.678 42.182 17.326 1.00 24.91 153 PHE C O 1
ATOM 11899 N N . SER C 1 138 ? 25.081 41.532 15.867 1.00 25.63 154 SER C N 1
ATOM 11900 C CA . SER C 1 138 ? 24.599 42.884 15.630 1.00 22.98 154 SER C CA 1
ATOM 11901 C C . SER C 1 138 ? 23.455 43.272 16.552 1.00 33.31 154 SER C C 1
ATOM 11902 O O . SER C 1 138 ? 22.931 44.384 16.427 1.00 30.28 154 SER C O 1
ATOM 11910 N N . SER C 1 139 ? 23.033 42.374 17.427 1.00 28.31 155 SER C N 1
ATOM 11911 C CA . SER C 1 139 ? 22.097 42.647 18.508 1.00 26.62 155 SER C CA 1
ATOM 11912 C C . SER C 1 139 ? 22.629 41.990 19.775 1.00 24.39 155 SER C C 1
ATOM 11913 O O . SER C 1 139 ? 23.446 41.066 19.706 1.00 29.34 155 SER C O 1
ATOM 11921 N N . PRO C 1 140 ? 22.200 42.452 20.957 1.00 24.46 156 PRO C N 1
ATOM 11922 C CA . PRO C 1 140 ? 22.789 41.925 22.203 1.00 32.59 156 PRO C CA 1
ATOM 11923 C C . PRO C 1 140 ? 22.376 40.483 22.513 1.00 25.02 156 PRO C C 1
ATOM 11924 O O . PRO C 1 140 ? 21.198 40.128 22.424 1.00 29.93 156 PRO C O 1
ATOM 11935 N N . THR C 1 141 ? 23.327 39.665 22.977 1.00 27.60 157 THR C N 1
ATOM 11936 C CA . THR C 1 141 ? 22.992 38.265 23.222 1.00 28.79 157 THR C CA 1
ATOM 11937 C C . THR C 1 141 ? 23.904 37.653 24.287 1.00 32.41 157 THR C C 1
ATOM 11938 O O . THR C 1 141 ? 24.881 38.256 24.741 1.00 26.86 157 THR C O 1
ATOM 11949 N N . ILE C 1 142 ? 23.569 36.429 24.685 1.00 27.59 158 ILE C N 1
ATOM 11950 C CA . ILE C 1 142 ? 24.462 35.630 25.515 1.00 22.37 158 ILE C CA 1
ATOM 11951 C C . ILE C 1 142 ? 25.473 34.954 24.608 1.00 23.97 158 ILE C C 1
ATOM 11952 O O . ILE C 1 142 ? 25.087 34.246 23.667 1.00 24.69 158 ILE C O 1
ATOM 11968 N N . VAL C 1 143 ? 26.760 35.107 24.931 1.00 18.91 159 VAL C N 1
ATOM 11969 C CA . VAL C 1 143 ? 27.840 34.448 24.209 1.00 18.80 159 VAL C CA 1
ATOM 11970 C C . VAL C 1 143 ? 28.550 33.494 25.166 1.00 25.58 159 VAL C C 1
ATOM 11971 O O . VAL C 1 143 ? 28.857 33.858 26.311 1.00 25.77 159 VAL C O 1
ATOM 11984 N N . VAL C 1 144 ? 28.798 32.273 24.703 1.00 20.15 160 VAL C N 1
ATOM 11985 C CA . VAL C 1 144 ? 29.460 31.243 25.497 1.00 24.96 160 VAL C CA 1
ATOM 11986 C C . VAL C 1 144 ? 30.711 30.758 24.773 1.00 23.30 160 VAL C C 1
ATOM 11987 O O . VAL C 1 144 ? 30.716 30.573 23.549 1.00 23.01 160 VAL C O 1
ATOM 12000 N N . VAL C 1 145 ? 31.779 30.567 25.534 1.00 22.05 161 VAL C N 1
ATOM 12001 C CA . VAL C 1 145 ? 33.062 30.122 24.996 1.00 20.25 161 VAL C CA 1
ATOM 12002 C C . VAL C 1 145 ? 33.596 29.027 25.912 1.00 24.50 161 VAL C C 1
ATOM 12003 O O . VAL C 1 145 ? 33.524 29.145 27.135 1.00 19.35 161 VAL C O 1
ATOM 12016 N N . GLY C 1 146 ? 34.103 27.950 25.316 1.00 24.31 162 GLY C N 1
ATOM 12017 C CA . GLY C 1 146 ? 34.626 26.849 26.109 1.00 23.31 162 GLY C CA 1
ATOM 12018 C C . GLY C 1 146 ? 33.593 25.956 26.773 1.00 19.75 162 GLY C C 1
ATOM 12019 O O . GLY C 1 146 ? 32.382 26.234 26.786 1.00 22.01 162 GLY C O 1
ATOM 12023 N N . LEU C 1 147 ? 34.078 24.855 27.341 1.00 23.12 163 LEU C N 1
ATOM 12024 C CA . LEU C 1 147 ? 33.226 23.830 27.919 1.00 24.36 163 LEU C CA 1
ATOM 12025 C C . LEU C 1 147 ? 33.752 23.405 29.281 1.00 23.15 163 LEU C C 1
ATOM 12026 O O . LEU C 1 147 ? 34.969 23.297 29.469 1.00 19.19 163 LEU C O 1
ATOM 12042 N N . ASN C 1 148 ? 32.815 23.191 30.225 1.00 27.63 164 ASN C N 1
ATOM 12043 C CA . ASN C 1 148 ? 33.131 22.613 31.532 1.00 25.73 164 ASN C CA 1
ATOM 12044 C C . ASN C 1 148 ? 33.968 21.364 31.359 1.00 18.97 164 ASN C C 1
ATOM 12045 O O . ASN C 1 148 ? 33.681 20.515 30.503 1.00 21.64 164 ASN C O 1
ATOM 12056 N N . GLY C 1 149 ? 34.997 21.239 32.203 1.00 20.68 165 GLY C N 1
ATOM 12057 C CA . GLY C 1 149 ? 35.887 20.119 32.152 1.00 20.90 165 GLY C CA 1
ATOM 12058 C C . GLY C 1 149 ? 37.067 20.295 31.219 1.00 28.01 165 GLY C C 1
ATOM 12059 O O . GLY C 1 149 ? 37.939 19.438 31.189 1.00 20.56 165 GLY C O 1
ATOM 12063 N N . MET C 1 150 ? 37.118 21.373 30.454 1.00 19.42 166 MET C N 1
ATOM 12064 C CA . MET C 1 150 ? 38.234 21.575 29.559 1.00 22.88 166 MET C CA 1
ATOM 12065 C C . MET C 1 150 ? 39.543 21.678 30.339 1.00 19.49 166 MET C C 1
ATOM 12066 O O . MET C 1 150 ? 39.594 22.057 31.525 1.00 19.14 166 MET C O 1
ATOM 12080 N N . SER C 1 151 ? 40.616 21.392 29.635 1.00 20.37 167 SER C N 1
ATOM 12081 C CA . SER C 1 151 ? 41.964 21.434 30.214 1.00 23.57 167 SER C CA 1
ATOM 12082 C C . SER C 1 151 ? 42.907 22.060 29.181 1.00 17.79 167 SER C C 1
ATOM 12083 O O . SER C 1 151 ? 43.583 21.360 28.426 1.00 19.06 167 SER C O 1
ATOM 12091 N N . GLY C 1 152 ? 43.026 23.376 29.219 1.00 21.60 168 GLY C N 1
ATOM 12092 C CA . GLY C 1 152 ? 43.884 24.074 28.287 1.00 20.53 168 GLY C CA 1
ATOM 12093 C C . GLY C 1 152 ? 43.631 25.568 28.374 1.00 26.39 168 GLY C C 1
ATOM 12094 O O . GLY C 1 152 ? 42.897 26.045 29.239 1.00 24.69 168 GLY C O 1
ATOM 12098 N N . ILE C 1 153 ? 44.257 26.296 27.468 1.00 18.42 169 ILE C N 1
ATOM 12099 C CA . ILE C 1 153 ? 44.206 27.749 27.474 1.00 18.30 169 ILE C CA 1
ATOM 12100 C C . ILE C 1 153 ? 43.852 28.243 26.085 1.00 24.98 169 ILE C C 1
ATOM 12101 O O . ILE C 1 153 ? 44.371 27.732 25.088 1.00 21.49 169 ILE C O 1
ATOM 12117 N N . TYR C 1 154 ? 43.015 29.276 26.033 1.00 21.14 170 TYR C N 1
ATOM 12118 C CA . TYR C 1 154 ? 42.628 29.905 24.790 1.00 16.89 170 TYR C CA 1
ATOM 12119 C C . TYR C 1 154 ? 42.655 31.416 25.006 1.00 17.25 170 TYR C C 1
ATOM 12120 O O . TYR C 1 154 ? 42.670 31.901 26.141 1.00 17.54 170 TYR C O 1
ATOM 12138 N N . LYS C 1 155 ? 42.755 32.153 23.914 1.00 16.36 171 LYS C N 1
ATOM 12139 C CA . LYS C 1 155 ? 42.764 33.616 23.956 1.00 18.62 171 LYS C CA 1
ATOM 12140 C C . LYS C 1 155 ? 41.470 34.150 23.339 1.00 14.57 171 LYS C C 1
ATOM 12141 O O . LYS C 1 155 ? 40.986 33.623 22.326 1.00 17.14 171 LYS C O 1
ATOM 12160 N N . VAL C 1 156 ? 40.922 35.201 23.942 1.00 18.69 172 VAL C N 1
ATOM 12161 C CA . VAL C 1 156 ? 39.723 35.880 23.462 1.00 16.46 172 VAL C CA 1
ATOM 12162 C C . VAL C 1 156 ? 40.085 37.340 23.248 1.00 19.96 172 VAL C C 1
ATOM 12163 O O . VAL C 1 156 ? 40.733 37.960 24.098 1.00 21.02 172 VAL C O 1
ATOM 12176 N N . CYS C 1 157 ? 39.656 37.892 22.136 1.00 16.86 173 CYS C N 1
ATOM 12177 C CA . CYS C 1 157 ? 39.768 39.330 21.918 1.00 19.48 173 CYS C CA 1
ATOM 12178 C C . CYS C 1 157 ? 38.416 39.876 21.480 1.00 20.31 173 CYS C C 1
ATOM 12179 O O . CYS C 1 157 ? 37.750 39.271 20.635 1.00 19.26 173 CYS C O 1
ATOM 12186 N N . ILE C 1 158 ? 38.019 41.024 22.038 1.00 18.20 174 ILE C N 1
ATOM 12187 C CA . ILE C 1 158 ? 36.699 41.571 21.728 1.00 17.44 174 ILE C CA 1
ATOM 12188 C C . ILE C 1 158 ? 36.796 43.015 21.270 1.00 18.39 174 ILE C C 1
ATOM 12189 O O . ILE C 1 158 ? 37.679 43.778 21.691 1.00 19.34 174 ILE C O 1
ATOM 12205 N N . ALA C 1 159 ? 35.830 43.385 20.412 1.00 26.98 175 ALA C N 1
ATOM 12206 C CA . ALA C 1 159 ? 35.456 44.763 20.104 1.00 25.13 175 ALA C CA 1
ATOM 12207 C C . ALA C 1 159 ? 33.939 44.848 20.315 1.00 27.50 175 ALA C C 1
ATOM 12208 O O . ALA C 1 159 ? 33.143 44.611 19.393 1.00 22.22 175 ALA C O 1
ATOM 12215 N N . ALA C 1 160 ? 33.526 45.128 21.552 1.00 24.55 176 ALA C N 1
ATOM 12216 C CA . ALA C 1 160 ? 32.119 45.106 21.922 1.00 28.01 176 ALA C CA 1
ATOM 12217 C C . ALA C 1 160 ? 31.611 46.521 22.152 1.00 30.39 176 ALA C C 1
ATOM 12218 O O . ALA C 1 160 ? 32.347 47.395 22.621 1.00 27.58 176 ALA C O 1
ATOM 12225 N N . THR C 1 161 ? 30.367 46.747 21.778 1.00 25.89 177 THR C N 1
ATOM 12226 C CA . THR C 1 161 ? 29.669 47.970 22.142 1.00 30.83 177 THR C CA 1
ATOM 12227 C C . THR C 1 161 ? 28.800 47.795 23.370 1.00 26.36 177 THR C C 1
ATOM 12228 O O . THR C 1 161 ? 28.304 48.787 23.905 1.00 25.53 177 THR C O 1
ATOM 12239 N N . SER C 1 162 ? 28.567 46.559 23.797 1.00 26.45 178 SER C N 1
ATOM 12240 C CA . SER C 1 162 ? 27.909 46.312 25.066 1.00 25.64 178 SER C CA 1
ATOM 12241 C C . SER C 1 162 ? 28.298 44.919 25.512 1.00 22.41 178 SER C C 1
ATOM 12242 O O . SER C 1 162 ? 28.710 44.083 24.700 1.00 26.52 178 SER C O 1
ATOM 12250 N N . GLY C 1 163 ? 28.144 44.669 26.802 1.00 24.42 179 GLY C N 1
ATOM 12251 C CA . GLY C 1 163 ? 28.311 43.336 27.346 1.00 27.20 179 GLY C CA 1
ATOM 12252 C C . GLY C 1 163 ? 28.955 43.358 28.718 1.00 27.95 179 GLY C C 1
ATOM 12253 O O . GLY C 1 163 ? 29.615 44.319 29.116 1.00 25.10 179 GLY C O 1
ATOM 12257 N N . ASN C 1 164 ? 28.755 42.266 29.453 1.00 25.55 180 ASN C N 1
ATOM 12258 C CA . ASN C 1 164 ? 29.304 42.109 30.791 1.00 25.05 180 ASN C CA 1
ATOM 12259 C C . ASN C 1 164 ? 29.600 40.630 31.017 1.00 32.18 180 ASN C C 1
ATOM 12260 O O . ASN C 1 164 ? 29.102 39.749 30.301 1.00 26.00 180 ASN C O 1
ATOM 12271 N N . VAL C 1 165 ? 30.445 40.370 32.006 1.00 25.43 181 VAL C N 1
ATOM 12272 C CA . VAL C 1 165 ? 30.749 39.017 32.449 1.00 24.62 181 VAL C CA 1
ATOM 12273 C C . VAL C 1 165 ? 30.378 38.966 33.925 1.00 29.72 181 VAL C C 1
ATOM 12274 O O . VAL C 1 165 ? 30.993 39.640 34.766 1.00 27.88 181 VAL C O 1
ATOM 12287 N N . GLY C 1 166 ? 29.324 38.214 34.228 1.00 35.33 182 GLY C N 1
ATOM 12288 C CA . GLY C 1 166 ? 28.815 38.149 35.585 1.00 38.05 182 GLY C CA 1
ATOM 12289 C C . GLY C 1 166 ? 28.433 39.492 36.152 1.00 36.73 182 GLY C C 1
ATOM 12290 O O . GLY C 1 166 ? 28.651 39.730 37.337 1.00 33.08 182 GLY C O 1
ATOM 12294 N N . GLY C 1 167 ? 27.906 40.401 35.330 1.00 31.63 183 GLY C N 1
ATOM 12295 C CA . GLY C 1 167 ? 27.569 41.729 35.790 1.00 35.04 183 GLY C CA 1
ATOM 12296 C C . GLY C 1 167 ? 28.703 42.745 35.736 1.00 37.53 183 GLY C C 1
ATOM 12297 O O . GLY C 1 167 ? 28.447 43.939 35.902 1.00 31.27 183 GLY C O 1
ATOM 12301 N N . VAL C 1 168 ? 29.940 42.319 35.508 1.00 34.69 184 VAL C N 1
ATOM 12302 C CA . VAL C 1 168 ? 31.073 43.230 35.359 1.00 25.47 184 VAL C CA 1
ATOM 12303 C C . VAL C 1 168 ? 31.172 43.672 33.901 1.00 25.51 184 VAL C C 1
ATOM 12304 O O . VAL C 1 168 ? 31.321 42.838 33.004 1.00 27.09 184 VAL C O 1
ATOM 12317 N N . LYS C 1 169 ? 31.142 44.984 33.672 1.00 29.82 185 LYS C N 1
ATOM 12318 C CA . LYS C 1 169 ? 31.177 45.517 32.314 1.00 30.54 185 LYS C CA 1
ATOM 12319 C C . LYS C 1 169 ? 32.442 45.091 31.590 1.00 30.53 185 LYS C C 1
ATOM 12320 O O . LYS C 1 169 ? 33.547 45.194 32.123 1.00 32.11 185 LYS C O 1
ATOM 12339 N N . LEU C 1 170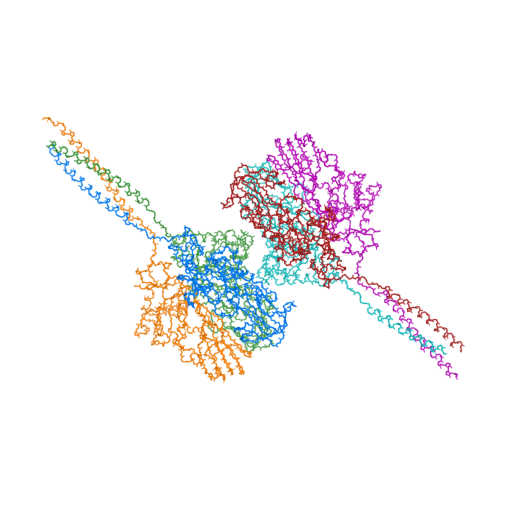 ? 32.286 44.660 30.349 1.00 27.83 186 LEU C N 1
ATOM 12340 C CA . LEU C 1 170 ? 33.448 44.246 29.582 1.00 22.06 186 LEU C CA 1
ATOM 12341 C C . LEU C 1 170 ? 34.282 45.463 29.218 1.00 25.60 186 LEU C C 1
ATOM 12342 O O . LEU C 1 170 ? 33.810 46.595 29.229 1.00 26.70 186 LEU C O 1
ATOM 12358 N N . ILE C 1 171 ? 35.561 45.204 28.979 1.00 25.27 187 ILE C N 1
ATOM 12359 C CA . ILE C 1 171 ? 36.540 46.180 28.531 1.00 25.44 187 ILE C CA 1
ATOM 12360 C C . ILE C 1 171 ? 37.154 45.621 27.254 1.00 28.80 187 ILE C C 1
ATOM 12361 O O . ILE C 1 171 ? 37.581 44.463 27.230 1.00 22.28 187 ILE C O 1
ATOM 12377 N N . ASN C 1 172 ? 37.217 46.430 26.206 1.00 21.75 188 ASN C N 1
ATOM 12378 C CA . ASN C 1 172 ? 37.704 45.929 24.931 1.00 25.98 188 ASN C CA 1
ATOM 12379 C C . ASN C 1 172 ? 39.207 45.706 24.955 1.00 25.85 188 ASN C C 1
ATOM 12380 O O . ASN C 1 172 ? 39.956 46.489 25.545 1.00 23.21 188 ASN C O 1
ATOM 12391 N N . GLY C 1 173 ? 39.643 44.646 24.270 1.00 23.44 189 GLY C N 1
ATOM 12392 C CA . GLY C 1 173 ? 40.991 44.143 24.374 1.00 24.13 189 GLY C CA 1
ATOM 12393 C C . GLY C 1 173 ? 40.956 42.619 24.395 1.00 20.49 189 GLY C C 1
ATOM 12394 O O . GLY C 1 173 ? 40.058 41.990 23.80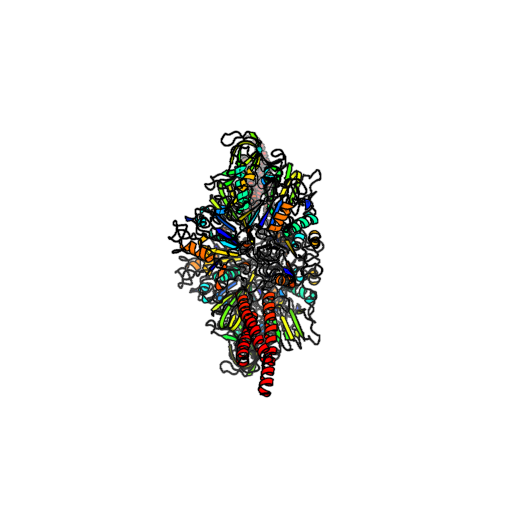4 1.00 18.65 189 GLY C O 1
ATOM 12398 N N . CYS C 1 174 ? 41.922 42.016 25.077 1.00 17.11 190 CYS C N 1
ATOM 12399 C CA . CYS C 1 174 ? 42.087 40.568 25.059 1.00 18.27 190 CYS C CA 1
ATOM 12400 C C . CYS C 1 174 ? 42.215 39.990 26.458 1.00 19.25 190 CYS C C 1
ATOM 12401 O O . CYS C 1 174 ? 42.407 40.703 27.443 1.00 19.60 190 CYS C O 1
ATOM 12408 N N . GLY C 1 175 ? 42.104 38.663 26.513 1.00 20.81 191 GLY C N 1
ATOM 12409 C CA . GLY C 1 175 ? 42.315 37.918 27.731 1.00 18.82 191 GLY C CA 1
ATOM 12410 C C . GLY C 1 175 ? 42.619 36.479 27.405 1.00 21.13 191 GLY C C 1
ATOM 12411 O O . GLY C 1 175 ? 42.275 35.965 26.330 1.00 18.14 191 GLY C O 1
ATOM 12415 N N . TYR C 1 176 ? 43.280 35.836 28.352 1.00 17.97 192 TYR C N 1
ATOM 12416 C CA . TYR C 1 176 ? 43.579 34.418 28.310 1.00 17.60 192 TYR C CA 1
ATOM 12417 C C . TYR C 1 176 ? 42.692 33.723 29.341 1.00 19.63 192 TYR C C 1
ATOM 12418 O O . TYR C 1 176 ? 42.471 34.252 30.432 1.00 22.50 192 TYR C O 1
ATOM 12436 N N . PHE C 1 177 ? 42.173 32.544 28.974 1.00 16.99 193 PHE C N 1
ATOM 12437 C CA . PHE C 1 177 ? 41.226 31.786 29.775 1.00 23.98 193 PHE C CA 1
ATOM 12438 C C . PHE C 1 177 ? 41.585 30.310 29.737 1.00 24.88 193 PHE C C 1
ATOM 12439 O O . PHE C 1 177 ? 42.057 29.795 28.723 1.00 19.25 193 PHE C O 1
ATOM 12456 N N . ASN C 1 178 ? 41.333 29.636 30.851 1.00 18.79 194 ASN C N 1
ATOM 12457 C CA . ASN C 1 178 ? 41.495 28.197 30.960 1.00 16.85 194 ASN C CA 1
ATOM 12458 C C . ASN C 1 178 ? 40.238 27.573 31.555 1.00 20.73 194 ASN C C 1
ATOM 12459 O O . ASN C 1 178 ? 40.264 26.436 32.044 1.00 22.10 194 ASN C O 1
ATOM 12470 N N . THR C 1 179 ? 39.133 28.293 31.490 1.00 19.32 195 THR C N 1
ATOM 12471 C CA . THR C 1 179 ? 37.837 27.836 31.947 1.00 20.36 195 THR C CA 1
ATOM 12472 C C . THR C 1 179 ? 36.823 28.348 30.937 1.00 22.74 195 THR C C 1
ATOM 12473 O O . THR C 1 179 ? 37.093 29.323 30.227 1.00 23.70 195 THR C O 1
ATOM 12484 N N . PRO C 1 180 ? 35.626 27.761 30.906 1.00 20.57 196 PRO C N 1
ATOM 12485 C CA . PRO C 1 180 ? 34.567 28.311 30.057 1.00 26.06 196 PRO C CA 1
ATOM 12486 C C . PRO C 1 180 ? 34.175 29.698 30.516 1.00 25.92 196 PRO C C 1
ATOM 12487 O O . PRO C 1 180 ? 34.287 30.043 31.687 1.00 24.56 196 PRO C O 1
ATOM 12498 N N . LEU C 1 181 ? 33.651 30.486 29.598 1.00 19.62 197 LEU C N 1
ATOM 12499 C CA . LEU C 1 181 ? 33.183 31.802 29.987 1.00 21.05 197 LEU C CA 1
ATOM 12500 C C . LEU C 1 181 ? 31.811 32.063 29.383 1.00 22.64 197 LEU C C 1
ATOM 12501 O O . LEU C 1 181 ? 31.369 31.393 28.439 1.00 18.97 197 LEU C O 1
ATOM 12517 N N . ARG C 1 182 ? 31.125 33.032 29.981 1.00 23.03 198 ARG C N 1
ATOM 12518 C CA . ARG C 1 182 ? 29.803 33.459 29.528 1.00 25.37 198 ARG C CA 1
ATOM 12519 C C . ARG C 1 182 ? 29.759 34.979 29.561 1.00 29.11 198 ARG C C 1
ATOM 12520 O O . ARG C 1 182 ? 30.038 35.574 30.606 1.00 21.46 198 ARG C O 1
ATOM 12541 N N . PHE C 1 183 ? 29.437 35.597 28.424 1.00 23.77 199 PHE C N 1
ATOM 12542 C CA . PHE C 1 183 ? 29.185 37.027 28.338 1.00 22.28 199 PHE C CA 1
ATOM 12543 C C . PHE C 1 183 ? 27.690 37.238 28.179 1.00 19.27 199 PHE C C 1
ATOM 12544 O O . PHE C 1 183 ? 27.033 36.500 27.432 1.00 23.72 199 PHE C O 1
ATOM 12561 N N . ASP C 1 184 ? 27.155 38.230 28.885 1.00 23.85 200 ASP C N 1
ATOM 12562 C CA . ASP C 1 184 ? 25.759 38.623 28.752 1.00 25.82 200 ASP C CA 1
ATOM 12563 C C . ASP C 1 184 ? 25.644 39.983 28.061 1.00 27.21 200 ASP C C 1
ATOM 12564 O O . ASP C 1 184 ? 26.550 40.819 28.142 1.00 24.85 200 ASP C O 1
ATOM 12573 N N . ASN C 1 185 ? 24.531 40.194 27.354 1.00 26.07 201 ASN C N 1
ATOM 12574 C CA . ASN C 1 185 ? 24.260 41.492 26.753 1.00 24.08 201 ASN C CA 1
ATOM 12575 C C . ASN C 1 185 ? 25.358 41.904 25.784 1.00 29.02 201 ASN C C 1
ATOM 12576 O O . ASN C 1 185 ? 25.662 43.097 25.659 1.00 24.63 201 ASN C O 1
ATOM 12587 N N . PHE C 1 186 ? 25.963 40.909 25.122 1.00 24.69 202 PHE C N 1
ATOM 12588 C CA . PHE C 1 186 ? 27.119 41.132 24.263 1.00 23.90 202 PHE C CA 1
ATOM 12589 C C . PHE C 1 186 ? 26.670 41.566 22.881 1.00 22.06 202 PHE C C 1
ATOM 12590 O O . PHE C 1 186 ? 25.869 40.884 22.240 1.00 25.35 202 PHE C O 1
ATOM 12607 N N . GLN C 1 187 ? 27.228 42.666 22.411 1.00 27.10 203 GLN C N 1
ATOM 12608 C CA . GLN C 1 187 ? 27.043 43.094 21.036 1.00 20.77 203 GLN C CA 1
ATOM 12609 C C . GLN C 1 187 ? 28.391 43.556 20.510 1.00 22.21 203 GLN C C 1
ATOM 12610 O O . GLN C 1 187 ? 29.130 44.260 21.207 1.00 28.95 203 GLN C O 1
ATOM 12624 N N . GLY C 1 188 ? 28.741 43.095 19.311 1.00 26.80 204 GLY C N 1
ATOM 12625 C CA . GLY C 1 188 ? 30.017 43.427 18.709 1.00 20.71 204 GLY C CA 1
ATOM 12626 C C . GLY C 1 188 ? 30.691 42.211 18.088 1.00 24.84 204 GLY C C 1
ATOM 12627 O O . GLY C 1 188 ? 29.988 41.304 17.658 1.00 20.48 204 GLY C O 1
ATOM 12631 N N . GLN C 1 189 ? 32.029 42.184 18.020 1.00 21.77 205 GLN C N 1
ATOM 12632 C CA . GLN C 1 189 ? 32.776 41.112 17.386 1.00 21.76 205 GLN C CA 1
ATOM 12633 C C . GLN C 1 189 ? 33.665 40.428 18.412 1.00 22.27 205 GLN C C 1
ATOM 12634 O O . GLN C 1 189 ? 34.170 41.056 19.353 1.00 21.74 205 GLN C O 1
ATOM 12648 N N . ILE C 1 190 ? 33.827 39.121 18.244 1.00 20.34 206 ILE C N 1
ATOM 12649 C CA . ILE C 1 190 ? 34.633 38.348 19.173 1.00 19.01 206 ILE C CA 1
ATOM 12650 C C . ILE C 1 190 ? 35.535 37.401 18.393 1.00 19.67 206 ILE C C 1
ATOM 12651 O O . ILE C 1 190 ? 35.083 36.671 17.500 1.00 19.78 206 ILE C O 1
ATOM 12667 N N . TYR C 1 191 ? 36.818 37.451 18.725 1.00 20.64 207 TYR C N 1
ATOM 12668 C CA . TYR C 1 191 ? 37.816 36.497 18.271 1.00 18.23 207 TYR C CA 1
ATOM 12669 C C . TYR C 1 191 ? 38.074 35.513 19.393 1.00 20.86 207 TYR C C 1
ATOM 12670 O O . TYR C 1 191 ? 38.262 35.917 20.547 1.00 20.04 207 TYR C O 1
ATOM 12688 N N . VAL C 1 192 ? 38.099 34.226 19.047 1.00 19.62 208 VAL C N 1
ATOM 12689 C CA . VAL C 1 192 ? 38.470 33.169 19.979 1.00 16.32 208 VAL C CA 1
ATOM 12690 C C . VAL C 1 192 ? 39.537 32.305 19.291 1.00 16.93 208 VAL C C 1
ATOM 12691 O O . VAL C 1 192 ? 39.296 31.787 18.199 1.00 20.24 208 VAL C O 1
ATOM 12704 N N . SER C 1 193 ? 40.715 32.185 19.907 1.00 18.50 209 SER C N 1
ATOM 12705 C CA . SER C 1 193 ? 41.753 31.298 19.376 1.00 18.19 209 SER C CA 1
ATOM 12706 C C . SER C 1 193 ? 41.411 29.833 19.608 1.00 20.18 209 SER C C 1
ATOM 12707 O O . SER C 1 193 ? 40.533 29.459 20.404 1.00 18.36 209 SER C O 1
ATOM 12715 N N . ASP C 1 194 ? 42.162 28.995 18.906 1.00 18.40 210 ASP C N 1
ATOM 12716 C CA . ASP C 1 194 ? 42.233 27.590 19.250 1.00 15.60 210 ASP C CA 1
ATOM 12717 C C . ASP C 1 194 ? 42.687 27.433 20.705 1.00 14.95 210 ASP C C 1
ATOM 12718 O O . ASP C 1 194 ? 43.192 28.363 21.336 1.00 17.16 210 ASP C O 1
ATOM 12727 N N . THR C 1 195 ? 42.431 26.247 21.240 1.00 16.96 211 THR C N 1
ATOM 12728 C CA . THR C 1 195 ? 42.814 25.870 22.592 1.00 17.32 211 THR C CA 1
ATOM 12729 C C . THR C 1 195 ? 44.143 25.106 22.532 1.00 15.61 211 THR C C 1
ATOM 12730 O O . THR C 1 195 ? 44.297 24.161 21.748 1.00 15.75 211 THR C O 1
ATOM 12741 N N . PHE C 1 196 ? 45.094 25.546 23.322 1.00 14.33 212 PHE C N 1
ATOM 12742 C CA . PHE C 1 196 ? 46.316 24.786 23.599 1.00 17.23 212 PHE C CA 1
ATOM 12743 C C . PHE C 1 196 ? 45.980 23.884 24.782 1.00 16.50 212 PHE C C 1
ATOM 12744 O O . PHE C 1 196 ? 46.007 24.328 25.942 1.00 19.42 212 PHE C O 1
ATOM 12761 N N . GLU C 1 197 ? 45.608 22.650 24.473 1.00 16.74 213 GLU C N 1
ATOM 12762 C CA . GLU C 1 197 ? 45.228 21.647 25.467 1.00 15.35 213 GLU C CA 1
ATOM 12763 C C . GLU C 1 197 ? 46.468 21.138 26.157 1.00 16.03 213 GLU C C 1
ATOM 12764 O O . GLU C 1 197 ? 47.448 20.773 25.509 1.00 21.24 213 GLU C O 1
ATOM 12776 N N . VAL C 1 198 ? 46.419 21.115 27.469 1.00 16.49 214 VAL C N 1
ATOM 12777 C CA . VAL C 1 198 ? 47.474 20.529 28.293 1.00 19.22 214 VAL C CA 1
ATOM 12778 C C . VAL C 1 198 ? 46.806 19.486 29.177 1.00 25.47 214 VAL C C 1
ATOM 12779 O O . VAL C 1 198 ? 46.027 19.826 30.081 1.00 17.57 214 VAL C O 1
ATOM 12792 N N . ARG C 1 199 ? 47.138 18.226 28.946 1.00 19.45 215 ARG C N 1
ATOM 12793 C CA . ARG C 1 199 ? 46.497 17.136 29.662 1.00 15.54 215 ARG C CA 1
ATOM 12794 C C . ARG C 1 199 ? 47.478 16.632 30.716 1.00 24.69 215 ARG C C 1
ATOM 12795 O O . ARG C 1 199 ? 47.834 17.404 31.600 1.00 20.18 215 ARG C O 1
ATOM 12816 N N . GLY C 1 200 ? 47.959 15.404 30.630 1.00 20.20 216 GLY C N 1
ATOM 12817 C CA . GLY C 1 200 ? 48.971 14.936 31.558 1.00 21.33 216 GLY C CA 1
ATOM 12818 C C . GLY C 1 200 ? 50.297 15.665 31.347 1.00 22.53 216 GLY C C 1
ATOM 12819 O O . GLY C 1 200 ? 50.507 16.374 30.355 1.00 24.56 216 GLY C O 1
ATOM 12823 N N . THR C 1 201 ? 51.208 15.518 32.308 1.00 20.24 217 THR C N 1
ATOM 12824 C CA . THR C 1 201 ? 52.425 16.303 32.288 1.00 22.54 217 THR C CA 1
ATOM 12825 C C . THR C 1 201 ? 53.636 15.474 32.655 1.00 23.63 217 THR C C 1
ATOM 12826 O O . THR C 1 201 ? 54.490 15.909 33.431 1.00 20.32 217 THR C O 1
ATOM 12837 N N . LYS C 1 202 ? 53.764 14.282 32.056 1.00 22.40 218 LYS C N 1
ATOM 12838 C CA . LYS C 1 202 ? 54.941 13.453 32.284 1.00 22.16 218 LYS C CA 1
ATOM 12839 C C . LYS C 1 202 ? 55.902 13.389 31.105 1.00 24.68 218 LYS C C 1
ATOM 12840 O O . LYS C 1 202 ? 56.820 12.557 31.115 1.00 23.00 218 LYS C O 1
ATOM 12859 N N . ASN C 1 203 ? 55.746 14.239 30.103 1.00 22.50 219 ASN C N 1
ATOM 12860 C CA . ASN C 1 203 ? 56.844 14.396 29.170 1.00 27.01 219 ASN C CA 1
ATOM 12861 C C . ASN C 1 203 ? 57.929 15.265 29.812 1.00 25.66 219 ASN C C 1
ATOM 12862 O O . ASN C 1 203 ? 57.764 15.762 30.921 1.00 26.64 219 ASN C O 1
ATOM 12873 N N . LYS C 1 204 ? 59.079 15.399 29.148 1.00 21.50 220 LYS C N 1
ATOM 12874 C CA . LYS C 1 204 ? 60.254 16.015 29.772 1.00 20.18 220 LYS C CA 1
ATOM 12875 C C . LYS C 1 204 ? 60.913 17.032 28.846 1.00 22.91 220 LYS C C 1
ATOM 12876 O O . LYS C 1 204 ? 60.931 16.850 27.622 1.00 24.79 220 LYS C O 1
ATOM 12895 N N . CYS C 1 205 ? 61.477 18.100 29.430 1.00 23.20 221 CYS C N 1
ATOM 12896 C CA . CYS C 1 205 ? 62.148 19.104 28.604 1.00 26.14 221 CYS C CA 1
ATOM 12897 C C . CYS C 1 205 ? 63.356 19.723 29.304 1.00 27.03 221 CYS C C 1
ATOM 12898 O O . CYS C 1 205 ? 63.627 19.505 30.486 1.00 23.04 221 CYS C O 1
ATOM 12905 N N . VAL C 1 206 ? 64.121 20.446 28.504 1.00 26.33 222 VAL C N 1
ATOM 12906 C CA . VAL C 1 206 ? 65.019 21.495 28.962 1.00 23.01 222 VAL C CA 1
ATOM 12907 C C . VAL C 1 206 ? 64.425 22.797 28.462 1.00 27.67 222 VAL C C 1
ATOM 12908 O O . VAL C 1 206 ? 63.977 22.865 27.308 1.00 24.41 222 VAL C O 1
ATOM 12921 N N . LEU C 1 207 ? 64.449 23.828 29.321 1.00 23.79 223 LEU C N 1
ATOM 12922 C CA . LEU C 1 207 ? 63.947 25.180 29.006 1.00 24.00 223 LEU C CA 1
ATOM 12923 C C . LEU C 1 207 ? 65.164 26.101 29.021 1.00 22.60 223 LEU C C 1
ATOM 12924 O O . LEU C 1 207 ? 65.691 26.458 30.087 1.00 23.78 223 LEU C O 1
ATOM 12940 N N . LEU C 1 208 ? 65.650 26.418 27.828 1.00 19.60 224 LEU C N 1
ATOM 12941 C CA . LEU C 1 208 ? 66.784 27.316 27.658 1.00 18.68 224 LEU C CA 1
ATOM 12942 C C . LEU C 1 208 ? 66.321 28.773 27.758 1.00 18.04 224 LEU C C 1
ATOM 12943 O O . LEU C 1 208 ? 65.331 29.165 27.131 1.00 20.46 224 LEU C O 1
ATOM 12959 N N . ARG C 1 209 ? 67.009 29.566 28.585 1.00 20.30 225 ARG C N 1
ATOM 12960 C CA . ARG C 1 209 ? 66.692 30.992 28.661 1.00 26.62 225 ARG C CA 1
ATOM 12961 C C . ARG C 1 209 ? 66.667 31.604 27.269 1.00 24.06 225 ARG C C 1
ATOM 12962 O O . ARG C 1 209 ? 67.612 31.445 26.490 1.00 22.46 225 ARG C O 1
ATOM 12983 N N . SER C 1 210 ? 65.577 32.329 26.983 1.00 20.18 226 SER C N 1
ATOM 12984 C CA . SER C 1 210 ? 65.420 33.176 25.815 1.00 20.47 226 SER C CA 1
ATOM 12985 C C . SER C 1 210 ? 65.501 34.625 26.293 1.00 23.78 226 SER C C 1
ATOM 12986 O O . SER C 1 210 ? 64.640 35.075 27.059 1.00 24.64 226 SER C O 1
ATOM 12994 N N . SER C 1 211 ? 66.547 35.341 25.879 1.00 23.20 227 SER C N 1
ATOM 12995 C CA . SER C 1 211 ? 66.770 36.713 26.305 1.00 23.65 227 SER C CA 1
ATOM 12996 C C . SER C 1 211 ? 66.249 37.690 25.262 1.00 24.85 227 SER C C 1
ATOM 12997 O O . SER C 1 211 ? 66.299 37.435 24.060 1.00 25.59 227 SER C O 1
ATOM 13005 N N . SER C 1 212 ? 65.784 38.832 25.733 1.00 23.86 228 SER C N 1
ATOM 13006 C CA . SER C 1 212 ? 65.395 39.905 24.844 1.00 24.65 228 SER C CA 1
ATOM 13007 C C . SER C 1 212 ? 66.518 40.926 24.809 1.00 27.11 228 SER C C 1
ATOM 13008 O O . SER C 1 212 ? 67.584 40.728 25.413 1.00 25.76 228 SER C O 1
ATOM 13016 N N . ASP C 1 213 ? 66.325 42.008 24.047 1.00 21.85 229 ASP C N 1
ATOM 13017 C CA . ASP C 1 213 ? 67.325 43.071 24.043 1.00 24.59 229 ASP C CA 1
ATOM 13018 C C . ASP C 1 213 ? 67.080 44.109 25.136 1.00 27.61 229 ASP C C 1
ATOM 13019 O O . ASP C 1 213 ? 67.773 45.123 25.170 1.00 26.35 229 ASP C O 1
ATOM 13028 N N . THR C 1 214 ? 66.060 43.924 25.956 1.00 29.18 230 THR C N 1
ATOM 13029 C CA . THR C 1 214 ? 65.874 44.620 27.223 1.00 33.91 230 THR C CA 1
ATOM 13030 C C . THR C 1 214 ? 65.531 43.559 28.252 1.00 35.62 230 THR C C 1
ATOM 13031 O O . THR C 1 214 ? 65.276 42.404 27.896 1.00 29.82 230 THR C O 1
ATOM 13042 N N . PRO C 1 215 ? 65.529 43.903 29.543 1.00 32.13 231 PRO C N 1
ATOM 13043 C CA . PRO C 1 215 ? 65.196 42.893 30.557 1.00 35.29 231 PRO C CA 1
ATOM 13044 C C . PRO C 1 215 ? 63.821 42.283 30.318 1.00 27.79 231 PRO C C 1
ATOM 13045 O O . PRO C 1 215 ? 62.893 42.930 29.826 1.00 24.00 231 PRO C O 1
ATOM 13056 N N . LEU C 1 216 ? 63.718 41.005 30.629 1.00 23.78 232 LEU C N 1
ATOM 13057 C CA . LEU C 1 216 ? 62.516 40.253 30.322 1.00 28.04 232 LEU C CA 1
ATOM 13058 C C . LEU C 1 216 ? 61.321 40.796 31.086 1.00 25.39 232 LEU C C 1
ATOM 13059 O O . LEU C 1 216 ? 61.430 41.163 32.253 1.00 22.55 232 LEU C O 1
ATOM 13075 N N . CYS C 1 217 ? 60.166 40.777 30.431 1.00 22.67 233 CYS C N 1
ATOM 13076 C CA . CYS C 1 217 ? 58.901 40.981 31.090 1.00 27.89 233 CYS C CA 1
ATOM 13077 C C . CYS C 1 217 ? 58.735 39.952 32.209 1.00 27.89 233 CYS C C 1
ATOM 13078 O O . CYS C 1 217 ? 59.378 38.888 32.214 1.00 21.56 233 CYS C O 1
ATOM 13085 N N . SER C 1 218 ? 57.851 40.272 33.163 1.00 29.17 234 SER C N 1
ATOM 13086 C CA . SER C 1 218 ? 57.673 39.417 34.342 1.00 33.03 234 SER C CA 1
ATOM 13087 C C . SER C 1 218 ? 57.190 38.029 33.944 1.00 28.72 234 SER C C 1
ATOM 13088 O O . SER C 1 218 ? 57.667 37.009 34.477 1.00 26.43 234 SER C O 1
ATOM 13096 N N . HIS C 1 219 ? 56.283 37.951 32.967 1.00 20.70 235 HIS C N 1
ATOM 13097 C CA . HIS C 1 219 ? 55.687 36.658 32.722 1.00 17.25 235 HIS C CA 1
ATOM 13098 C C . HIS C 1 219 ? 56.668 35.685 32.063 1.00 24.85 235 HIS C C 1
ATOM 13099 O O . HIS C 1 219 ? 56.489 34.485 32.229 1.00 21.70 235 HIS C O 1
ATOM 13113 N N . ILE C 1 220 ? 57.716 36.152 31.390 1.00 17.18 236 ILE C N 1
ATOM 13114 C CA . ILE C 1 220 ? 58.755 35.260 30.871 1.00 19.92 236 ILE C CA 1
ATOM 13115 C C . ILE C 1 220 ? 59.945 35.151 31.829 1.00 24.53 236 ILE C C 1
ATOM 13116 O O . ILE C 1 220 ? 60.548 34.080 31.962 1.00 22.03 236 ILE C O 1
ATOM 13132 N N . MET C 1 221 ? 60.289 36.229 32.530 1.00 22.24 237 MET C N 1
ATOM 13133 C CA . MET C 1 221 ? 61.344 36.152 33.548 1.00 18.89 237 MET C CA 1
ATOM 13134 C C . MET C 1 221 ? 61.067 35.009 34.522 1.00 26.91 237 MET C C 1
ATOM 13135 O O . MET C 1 221 ? 61.994 34.317 34.965 1.00 28.24 237 MET C O 1
ATOM 13149 N N . ARG C 1 222 ? 59.793 34.804 34.878 1.00 20.98 238 ARG C N 1
ATOM 13150 C CA . ARG C 1 222 ? 59.437 33.796 35.871 1.00 31.78 238 ARG C CA 1
ATOM 13151 C C . ARG C 1 222 ? 59.704 32.370 35.415 1.00 30.64 238 ARG C C 1
ATOM 13152 O O . ARG C 1 222 ? 59.550 31.459 36.232 1.00 27.49 238 ARG C O 1
ATOM 13173 N N . ASN C 1 223 ? 60.062 32.138 34.146 1.00 24.62 239 ASN C N 1
ATOM 13174 C CA . ASN C 1 223 ? 60.429 30.778 33.755 1.00 22.58 239 ASN C CA 1
ATOM 13175 C C . ASN C 1 223 ? 61.690 30.309 34.488 1.00 22.98 239 ASN C C 1
ATOM 13176 O O . ASN C 1 223 ? 61.941 29.101 34.574 1.00 20.80 239 ASN C O 1
ATOM 13187 N N . VAL C 1 224 ? 62.463 31.232 35.057 1.00 25.04 240 VAL C N 1
ATOM 13188 C CA . VAL C 1 224 ? 63.617 30.863 35.872 1.00 24.18 240 VAL C CA 1
ATOM 13189 C C . VAL C 1 224 ? 63.213 30.001 37.059 1.00 32.17 240 VAL C C 1
ATOM 13190 O O . VAL C 1 224 ? 64.045 29.286 37.609 1.00 27.69 240 VAL C O 1
ATOM 13203 N N . GLU C 1 225 ? 61.950 30.032 37.454 1.00 25.99 241 GLU C N 1
ATOM 13204 C CA . GLU C 1 225 ? 61.484 29.259 38.604 1.00 31.76 241 GLU C CA 1
ATOM 13205 C C . GLU C 1 225 ? 61.242 27.797 38.282 1.00 32.39 241 GLU C C 1
ATOM 13206 O O . GLU C 1 225 ? 61.062 27.000 39.208 1.00 29.20 241 GLU C O 1
ATOM 13218 N N . LEU C 1 226 ? 61.241 27.420 37.010 1.00 28.49 242 LEU C N 1
ATOM 13219 C CA . LEU C 1 226 ? 60.989 26.040 36.635 1.00 31.57 242 LEU C CA 1
ATOM 13220 C C . LEU C 1 226 ? 62.264 25.219 36.781 1.00 28.75 242 LEU C C 1
ATOM 13221 O O . LEU C 1 226 ? 63.364 25.698 36.501 1.00 26.58 242 LEU C O 1
ATOM 13237 N N . ASP C 1 227 ? 62.111 23.986 37.260 1.00 24.99 243 ASP C N 1
ATOM 13238 C CA . ASP C 1 227 ? 63.263 23.115 37.442 1.00 27.36 243 ASP C CA 1
ATOM 13239 C C . ASP C 1 227 ? 64.057 22.964 36.157 1.00 24.14 243 ASP C C 1
ATOM 13240 O O . ASP C 1 227 ? 65.276 22.828 36.200 1.00 24.68 243 ASP C O 1
ATOM 13249 N N . GLU C 1 228 ? 63.387 22.975 35.009 1.00 22.81 244 GLU C N 1
ATOM 13250 C CA . GLU C 1 228 ? 64.053 22.725 33.731 1.00 27.06 244 GLU C CA 1
ATOM 13251 C C . GLU C 1 228 ? 64.833 23.929 33.185 1.00 29.85 244 GLU C C 1
ATOM 13252 O O . GLU C 1 228 ? 65.522 23.799 32.163 1.00 25.92 244 GLU C O 1
ATOM 13264 N N . TYR C 1 229 ? 64.755 25.087 33.826 1.00 29.53 245 TYR C N 1
ATOM 13265 C CA . TYR C 1 229 ? 65.420 26.275 33.303 1.00 25.19 245 TYR C CA 1
ATOM 13266 C C . TYR C 1 229 ? 66.926 26.073 33.253 1.00 30.32 245 TYR C C 1
ATOM 13267 O O . TYR C 1 229 ? 67.521 25.548 34.187 1.00 29.07 245 TYR C O 1
ATOM 13285 N N . VAL C 1 230 ? 67.538 26.480 32.147 1.00 25.08 246 VAL C N 1
ATOM 13286 C CA . VAL C 1 230 ? 68.983 26.472 31.975 1.00 27.01 246 VAL C CA 1
ATOM 13287 C C . VAL C 1 230 ? 69.394 27.816 31.380 1.00 29.26 246 VAL C C 1
ATOM 13288 O O . VAL C 1 230 ? 68.890 28.215 30.324 1.00 24.66 246 VAL C O 1
ATOM 13301 N N . ASP C 1 231 ? 70.343 28.486 32.026 1.00 27.54 247 ASP C N 1
ATOM 13302 C CA . ASP C 1 231 ? 70.832 29.763 31.536 1.00 36.99 247 ASP C CA 1
ATOM 13303 C C . ASP C 1 231 ? 71.519 29.593 30.183 1.00 27.70 247 ASP C C 1
ATOM 13304 O O . ASP C 1 231 ? 72.130 28.561 29.890 1.00 27.27 247 ASP C O 1
ATOM 13313 N N . THR C 1 232 ? 71.375 30.602 29.343 1.00 29.11 248 THR C N 1
ATOM 13314 C CA . THR C 1 232 ? 72.102 30.737 28.084 1.00 31.97 248 THR C CA 1
ATOM 13315 C C . THR C 1 232 ? 72.892 32.046 28.125 1.00 29.17 248 THR C C 1
ATOM 13316 O O . THR C 1 232 ? 72.549 32.949 28.896 1.00 29.23 248 THR C O 1
ATOM 13327 N N . PRO C 1 233 ? 73.936 32.194 27.301 1.00 27.93 249 PRO C N 1
ATOM 13328 C CA . PRO C 1 233 ? 74.793 33.390 27.400 1.00 33.35 249 PRO C CA 1
ATOM 13329 C C . PRO C 1 233 ? 74.000 34.684 27.330 1.00 31.76 249 PRO C C 1
ATOM 13330 O O . PRO C 1 233 ? 73.156 34.867 26.455 1.00 26.29 249 PRO C O 1
ATOM 13341 N N . ASN C 1 234 ? 74.293 35.595 28.253 1.00 31.13 250 ASN C N 1
ATOM 13342 C CA . ASN C 1 234 ? 73.559 36.847 28.336 1.00 27.40 250 ASN C CA 1
ATOM 13343 C C . ASN C 1 234 ? 74.439 37.865 29.047 1.00 31.86 250 ASN C C 1
ATOM 13344 O O . ASN C 1 234 ? 75.452 37.514 29.658 1.00 29.79 250 ASN C O 1
ATOM 13355 N N . THR C 1 235 ? 74.068 39.138 28.907 1.00 30.86 251 THR C N 1
ATOM 13356 C CA . THR C 1 235 ? 74.795 40.267 29.495 1.00 32.76 251 THR C CA 1
ATOM 13357 C C . THR C 1 235 ? 73.831 40.975 30.424 1.00 30.45 251 THR C C 1
ATOM 13358 O O . THR C 1 235 ? 72.934 41.685 29.961 1.00 33.48 251 THR C O 1
ATOM 13369 N N . GLY C 1 236 ? 73.996 40.768 31.724 1.00 41.24 252 GLY C N 1
ATOM 13370 C CA . GLY C 1 236 ? 73.053 41.329 32.667 1.00 41.67 252 GLY C CA 1
ATOM 13371 C C . GLY C 1 236 ? 71.631 40.921 32.364 1.00 37.30 252 GLY C C 1
ATOM 13372 O O . GLY C 1 236 ? 70.705 41.698 32.599 1.00 32.22 252 GLY C O 1
ATOM 13376 N N . GLY C 1 237 ? 71.428 39.720 31.827 1.00 36.21 253 GLY C N 1
ATOM 13377 C CA . GLY C 1 237 ? 70.091 39.264 31.514 1.00 36.36 253 GLY C CA 1
ATOM 13378 C C . GLY C 1 237 ? 69.610 39.603 30.115 1.00 34.74 253 GLY C C 1
ATOM 13379 O O . GLY C 1 237 ? 68.523 39.158 29.726 1.00 30.68 253 GLY C O 1
ATOM 13383 N N . VAL C 1 238 ? 70.389 40.363 29.356 1.00 31.83 254 VAL C N 1
ATOM 13384 C CA . VAL C 1 238 ? 70.015 40.842 28.035 1.00 29.61 254 VAL C CA 1
ATOM 13385 C C . VAL C 1 238 ? 70.771 40.066 26.970 1.00 28.48 254 VAL C C 1
ATOM 13386 O O . VAL C 1 238 ? 71.876 39.557 27.200 1.00 30.50 254 VAL C O 1
ATOM 13399 N N . TYR C 1 239 ? 70.170 39.980 25.795 1.00 27.85 255 TYR C N 1
ATOM 13400 C CA . TYR C 1 239 ? 70.791 39.258 24.687 1.00 29.17 255 TYR C CA 1
ATOM 13401 C C . TYR C 1 239 ? 72.190 39.808 24.401 1.00 30.32 255 TYR C C 1
ATOM 13402 O O . TYR C 1 239 ? 72.383 41.027 24.351 1.00 26.92 255 TYR C O 1
ATOM 13420 N N . PRO C 1 240 ? 73.191 38.952 24.200 1.00 25.76 256 PRO C N 1
ATOM 13421 C CA . PRO C 1 240 ? 74.558 39.467 24.017 1.00 34.84 256 PRO C CA 1
ATOM 13422 C C . PRO C 1 240 ? 74.686 40.317 22.762 1.00 29.10 256 PRO C C 1
ATOM 13423 O O . PRO C 1 240 ? 73.934 40.175 21.798 1.00 29.34 256 PRO C O 1
ATOM 13434 N N . SER C 1 241 ? 75.693 41.187 22.769 1.00 26.01 257 SER C N 1
ATOM 13435 C CA . SER C 1 241 ? 75.929 42.138 21.688 1.00 30.59 257 SER C CA 1
ATOM 13436 C C . SER C 1 241 ? 76.901 41.613 20.632 1.00 33.34 257 SER C C 1
ATOM 13437 O O . SER C 1 241 ? 77.442 42.404 19.852 1.00 38.33 257 SER C O 1
ATOM 13445 N N . ASP C 1 242 ? 77.088 40.300 20.549 1.00 30.99 258 ASP C N 1
ATOM 13446 C CA . ASP C 1 242 ? 78.075 39.686 19.667 1.00 31.11 258 ASP C CA 1
ATOM 13447 C C . ASP C 1 242 ? 77.408 38.960 18.501 1.00 33.48 258 ASP C C 1
ATOM 13448 O O . ASP C 1 242 ? 77.923 37.944 18.027 1.00 29.01 258 ASP C O 1
ATOM 13457 N N . GLY C 1 243 ? 76.242 39.447 18.065 1.00 29.31 259 GLY C N 1
ATOM 13458 C CA . GLY C 1 243 ? 75.455 38.808 17.040 1.00 36.23 259 GLY C CA 1
ATOM 13459 C C . GLY C 1 243 ? 75.305 39.634 15.768 1.00 27.41 259 GLY C C 1
ATOM 13460 O O . GLY C 1 243 ? 75.976 40.636 15.536 1.00 30.10 259 GLY C O 1
ATOM 13464 N N . PHE C 1 244 ? 74.403 39.165 14.916 1.00 33.16 260 PHE C N 1
ATOM 13465 C CA . PHE C 1 244 ? 74.102 39.868 13.677 1.00 31.64 260 PHE C CA 1
ATOM 13466 C C . PHE C 1 244 ? 73.375 41.178 13.955 1.00 31.13 260 PHE C C 1
ATOM 13467 O O . PHE C 1 244 ? 73.706 42.219 13.374 1.00 29.89 260 PHE C O 1
ATOM 13484 N N . ASP C 1 245 ? 72.380 41.147 14.835 1.00 24.58 261 ASP C N 1
ATOM 13485 C CA . ASP C 1 245 ? 71.756 42.365 15.331 1.00 28.57 261 ASP C CA 1
ATOM 13486 C C . ASP C 1 245 ? 71.526 42.157 16.820 1.00 30.16 261 ASP C C 1
ATOM 13487 O O . ASP C 1 245 ? 72.004 41.183 17.415 1.00 26.64 261 ASP C O 1
ATOM 13496 N N . SER C 1 246 ? 70.803 43.091 17.428 1.00 27.05 262 SER C N 1
ATOM 13497 C CA . SER C 1 246 ? 70.655 43.131 18.873 1.00 33.43 262 SER C CA 1
ATOM 13498 C C . SER C 1 246 ? 69.834 41.978 19.405 1.00 30.74 262 SER C C 1
ATOM 13499 O O . SER C 1 246 ? 69.793 41.801 20.633 1.00 26.06 262 SER C O 1
ATOM 13507 N N . LEU C 1 247 ? 69.178 41.197 18.517 1.00 26.00 263 LEU C N 1
ATOM 13508 C CA . LEU C 1 247 ? 68.305 40.093 18.923 1.00 27.41 263 LEU C CA 1
ATOM 13509 C C . LEU C 1 247 ? 68.649 38.741 18.300 1.00 26.92 263 LEU C C 1
ATOM 13510 O O . LEU C 1 247 ? 67.983 37.740 18.631 1.00 22.28 263 LEU C O 1
ATOM 13526 N N . HIS C 1 248 ? 69.641 38.660 17.410 1.00 22.87 264 HIS C N 1
ATOM 13527 C CA . HIS C 1 248 ? 69.825 37.419 16.664 1.00 24.90 264 HIS C CA 1
ATOM 13528 C C . HIS C 1 248 ? 71.292 37.156 16.382 1.00 25.67 264 HIS C C 1
ATOM 13529 O O . HIS C 1 248 ? 72.084 38.087 16.156 1.00 25.21 264 HIS C O 1
ATOM 13543 N N . GLY C 1 249 ? 71.635 35.865 16.348 1.00 23.46 265 GLY C N 1
ATOM 13544 C CA . GLY C 1 249 ? 72.910 35.469 15.771 1.00 24.80 265 GLY C CA 1
ATOM 13545 C C . GLY C 1 249 ? 74.098 35.578 16.693 1.00 23.13 265 GLY C C 1
ATOM 13546 O O . GLY C 1 249 ? 75.236 35.608 16.215 1.00 26.64 265 GLY C O 1
ATOM 13550 N N . SER C 1 250 ? 73.874 35.632 17.997 1.00 22.86 266 SER C N 1
ATOM 13551 C CA . SER C 1 250 ? 74.972 35.761 18.958 1.00 23.61 266 SER C CA 1
ATOM 13552 C C . SER C 1 250 ? 76.017 34.673 18.755 1.00 26.62 266 SER C C 1
ATOM 13553 O O . SER C 1 250 ? 75.702 33.478 18.773 1.00 25.85 266 SER C O 1
ATOM 13561 N N . ALA C 1 251 ? 77.273 35.089 18.580 1.00 31.18 267 ALA C N 1
ATOM 13562 C CA . ALA C 1 251 ? 78.353 34.113 18.473 1.00 30.12 267 ALA C CA 1
ATOM 13563 C C . ALA C 1 251 ? 78.428 33.218 19.717 1.00 31.22 267 ALA C C 1
ATOM 13564 O O . ALA C 1 251 ? 78.625 32.006 19.608 1.00 27.71 267 ALA C O 1
ATOM 13571 N N . SER C 1 252 ? 78.298 33.801 20.907 1.00 27.89 268 SER C N 1
ATOM 13572 C CA . SER C 1 252 ? 78.428 33.018 22.127 1.00 30.29 268 SER C CA 1
ATOM 13573 C C . SER C 1 252 ? 77.216 32.121 22.364 1.00 27.06 268 SER C C 1
ATOM 13574 O O . SER C 1 252 ? 77.367 31.007 22.882 1.00 25.07 268 SER C O 1
ATOM 13582 N N . VAL C 1 253 ? 76.007 32.569 21.997 1.00 26.41 269 VAL C N 1
ATOM 13583 C CA . VAL C 1 253 ? 74.869 31.676 22.110 1.00 25.54 269 VAL C CA 1
ATOM 13584 C C . VAL C 1 253 ? 75.024 30.524 21.135 1.00 26.24 269 VAL C C 1
ATOM 13585 O O . VAL C 1 253 ? 74.749 29.371 21.478 1.00 27.51 269 VAL C O 1
ATOM 13598 N N . ARG C 1 254 ? 75.440 30.816 19.900 1.00 25.09 270 ARG C N 1
ATOM 13599 C CA . ARG C 1 254 ? 75.643 29.754 18.923 1.00 27.45 270 ARG C CA 1
ATOM 13600 C C . ARG C 1 254 ? 76.615 28.701 19.447 1.00 32.71 270 ARG C C 1
ATOM 13601 O O . ARG C 1 254 ? 76.361 27.494 19.365 1.00 28.92 270 ARG C O 1
ATOM 13622 N N . THR C 1 255 ? 77.747 29.140 19.978 1.00 29.89 271 THR C N 1
ATOM 13623 C CA . THR C 1 255 ? 78.736 28.183 20.448 1.00 26.38 271 THR C CA 1
ATOM 13624 C C . THR C 1 255 ? 78.192 27.353 21.592 1.00 30.90 271 THR C C 1
ATOM 13625 O O . THR C 1 255 ? 78.438 26.141 21.664 1.00 35.43 271 THR C O 1
ATOM 13636 N N . PHE C 1 256 ? 77.438 27.988 22.484 1.00 27.35 272 PHE C N 1
ATOM 13637 C CA . PHE C 1 256 ? 76.828 27.277 23.598 1.00 34.91 272 PHE C CA 1
ATOM 13638 C C . PHE C 1 256 ? 75.900 26.165 23.109 1.00 30.73 272 PHE C C 1
ATOM 13639 O O . PHE C 1 256 ? 75.977 25.029 23.589 1.00 29.07 272 PHE C O 1
ATOM 13656 N N . LEU C 1 257 ? 75.004 26.480 22.160 1.00 31.58 273 LEU C N 1
ATOM 13657 C CA . LEU C 1 257 ? 74.046 25.484 21.663 1.00 26.39 273 LEU C CA 1
ATOM 13658 C C . LEU C 1 257 ? 74.731 24.411 20.821 1.00 25.09 273 LEU C C 1
ATOM 13659 O O . LEU C 1 257 ? 74.434 23.217 20.968 1.00 28.54 273 LEU C O 1
ATOM 13675 N N . THR C 1 258 ? 75.635 24.809 19.924 1.00 23.31 274 THR C N 1
ATOM 13676 C CA . THR C 1 258 ? 76.320 23.818 19.102 1.00 37.22 274 THR C CA 1
ATOM 13677 C C . THR C 1 258 ? 77.124 22.848 19.971 1.00 28.22 274 THR C C 1
ATOM 13678 O O . THR C 1 258 ? 77.042 21.631 19.808 1.00 31.07 274 THR C O 1
ATOM 13689 N N . ASP C 1 259 ? 77.872 23.369 20.927 1.00 29.52 275 ASP C N 1
ATOM 13690 C CA . ASP C 1 259 ? 78.636 22.495 21.805 1.00 36.52 275 ASP C CA 1
ATOM 13691 C C . ASP C 1 259 ? 77.722 21.499 22.516 1.00 32.54 275 ASP C C 1
ATOM 13692 O O . ASP C 1 259 ? 78.012 20.298 22.562 1.00 27.81 275 ASP C O 1
ATOM 13701 N N . ALA C 1 260 ? 76.601 21.978 23.059 1.00 26.22 276 ALA C N 1
ATOM 13702 C CA . ALA C 1 260 ? 75.701 21.105 23.815 1.00 27.80 276 ALA C CA 1
ATOM 13703 C C . ALA C 1 260 ? 74.974 20.097 22.930 1.00 41.65 276 ALA C C 1
ATOM 13704 O O . ALA C 1 260 ? 74.555 19.044 23.428 1.00 29.95 276 ALA C O 1
ATOM 13711 N N . LEU C 1 261 ? 74.827 20.379 21.637 1.00 30.51 277 LEU C N 1
ATOM 13712 C CA . LEU C 1 261 ? 74.143 19.471 20.728 1.00 26.62 277 LEU C CA 1
ATOM 13713 C C . LEU C 1 261 ? 75.091 18.521 20.006 1.00 26.67 277 LEU C C 1
ATOM 13714 O O . LEU C 1 261 ? 74.624 17.689 19.227 1.00 29.62 277 LEU C O 1
ATOM 13730 N N . THR C 1 262 ? 76.398 18.637 20.223 1.00 30.66 278 THR C N 1
ATOM 13731 C CA . THR C 1 262 ? 77.377 17.825 19.506 1.00 37.19 278 THR C CA 1
ATOM 13732 C C . THR C 1 262 ? 78.290 17.066 20.458 1.00 35.95 278 THR C C 1
ATOM 13733 O O . THR C 1 262 ? 79.429 16.742 20.114 1.00 32.93 278 THR C O 1
ATOM 13744 N N . CYS C 1 263 ? 77.819 16.759 21.650 1.00 39.61 279 CYS C N 1
ATOM 13745 C CA . CYS C 1 263 ? 78.570 15.854 22.499 1.00 33.70 279 CYS C CA 1
ATOM 13746 C C . CYS C 1 263 ? 78.777 14.536 21.750 1.00 35.00 279 CYS C C 1
ATOM 13747 O O . CYS C 1 263 ? 77.803 13.972 21.227 1.00 36.63 279 CYS C O 1
ATOM 13754 N N . PRO C 1 264 ? 80.011 14.018 21.662 1.00 39.35 280 PRO C N 1
ATOM 13755 C CA . PRO C 1 264 ? 80.250 12.811 20.856 1.00 39.55 280 PRO C CA 1
ATOM 13756 C C . PRO C 1 264 ? 79.776 11.540 21.539 1.00 40.24 280 PRO C C 1
ATOM 13757 O O . PRO C 1 264 ? 79.974 11.343 22.742 1.00 37.98 280 PRO C O 1
ATOM 13768 N N . ASP C 1 265 ? 79.151 10.674 20.733 1.00 40.23 281 ASP C N 1
ATOM 13769 C CA . ASP C 1 265 ? 78.938 9.268 21.083 1.00 40.82 281 ASP C CA 1
ATOM 13770 C C . ASP C 1 265 ? 78.082 9.120 22.337 1.00 43.89 281 ASP C C 1
ATOM 13771 O O . ASP C 1 265 ? 78.381 8.311 23.213 1.00 38.43 281 ASP C O 1
ATOM 13780 N N . ILE C 1 266 ? 77.025 9.933 22.448 1.00 34.28 282 ILE C N 1
ATOM 13781 C CA . ILE C 1 266 ? 76.061 9.765 23.523 1.00 29.63 282 ILE C CA 1
ATOM 13782 C C . ILE C 1 266 ? 75.015 8.767 23.052 1.00 34.68 282 ILE C C 1
ATOM 13783 O O . ILE C 1 266 ? 74.456 8.909 21.963 1.00 50.23 282 ILE C O 1
ATOM 13799 N N . ASP C 1 267 ? 74.751 7.754 23.864 1.00 35.84 283 ASP C N 1
ATOM 13800 C CA . ASP C 1 267 ? 73.692 6.794 23.557 1.00 37.76 283 ASP C CA 1
ATOM 13801 C C . ASP C 1 267 ? 72.420 7.262 24.252 1.00 32.12 283 ASP C C 1
ATOM 13802 O O . ASP C 1 267 ? 72.080 6.818 25.349 1.00 34.94 283 ASP C O 1
ATOM 13811 N N . TRP C 1 268 ? 71.708 8.189 23.586 1.00 30.76 284 TRP C N 1
ATOM 13812 C CA . TRP C 1 268 ? 70.505 8.771 24.157 1.00 32.17 284 TRP C CA 1
ATOM 13813 C C . TRP C 1 268 ? 69.443 7.715 24.419 1.00 34.61 284 TRP C C 1
ATOM 13814 O O . TRP C 1 268 ? 68.569 7.925 25.268 1.00 28.98 284 TRP C O 1
ATOM 13835 N N . SER C 1 269 ? 69.503 6.568 23.732 1.00 29.20 285 SER C N 1
ATOM 13836 C CA . SER C 1 269 ? 68.481 5.560 23.964 1.00 34.02 285 SER C CA 1
ATOM 13837 C C . SER C 1 269 ? 68.534 5.013 25.379 1.00 31.57 285 SER C C 1
ATOM 13838 O O . SER C 1 269 ? 67.567 4.396 25.818 1.00 37.32 285 SER C O 1
ATOM 13846 N N . ARG C 1 270 ? 69.641 5.206 26.092 1.00 33.85 286 ARG C N 1
ATOM 13847 C CA . ARG C 1 270 ? 69.810 4.645 27.421 1.00 33.74 286 ARG C CA 1
ATOM 13848 C C . ARG C 1 270 ? 69.549 5.644 28.538 1.00 28.62 286 ARG C C 1
ATOM 13849 O O . ARG C 1 270 ? 69.781 5.317 29.699 1.00 37.30 286 ARG C O 1
ATOM 13870 N N . ILE C 1 271 ? 69.093 6.853 28.240 1.00 28.85 287 ILE C N 1
ATOM 13871 C CA . ILE C 1 271 ? 68.803 7.811 29.300 1.00 28.69 287 ILE C CA 1
ATOM 13872 C C . ILE C 1 271 ? 67.435 8.441 29.073 1.00 28.50 287 ILE C C 1
ATOM 13873 O O . ILE C 1 271 ? 67.132 8.928 27.974 1.00 32.03 287 ILE C O 1
ATOM 13889 N N . ASP C 1 272 ? 66.622 8.447 30.129 1.00 28.27 288 ASP C N 1
ATOM 13890 C CA . ASP C 1 272 ? 65.288 9.058 30.100 1.00 27.12 288 ASP C CA 1
ATOM 13891 C C . ASP C 1 272 ? 65.409 10.507 30.578 1.00 30.67 288 ASP C C 1
ATOM 13892 O O . ASP C 1 272 ? 65.052 10.883 31.698 1.00 32.52 288 ASP C O 1
ATOM 13901 N N . ALA C 1 273 ? 65.958 11.328 29.700 1.00 25.34 289 ALA C N 1
ATOM 13902 C CA . ALA C 1 273 ? 66.156 12.725 30.035 1.00 28.45 289 ALA C CA 1
ATOM 13903 C C . ALA C 1 273 ? 66.413 13.497 28.765 1.00 21.97 289 ALA C C 1
ATOM 13904 O O . ALA C 1 273 ? 66.916 12.950 27.781 1.00 25.61 289 ALA C O 1
ATOM 13911 N N . ALA C 1 274 ? 66.094 14.782 28.814 1.00 23.01 290 ALA C N 1
ATOM 13912 C CA . ALA C 1 274 ? 66.340 15.679 27.701 1.00 25.42 290 ALA C CA 1
ATOM 13913 C C . ALA C 1 274 ? 67.745 16.260 27.725 1.00 21.76 290 ALA C C 1
ATOM 13914 O O . ALA C 1 274 ? 68.119 16.980 26.783 1.00 24.91 290 ALA C O 1
ATOM 13921 N N . SER C 1 275 ? 68.530 15.958 28.761 1.00 28.24 291 SER C N 1
ATOM 13922 C CA . SER C 1 275 ? 69.915 16.397 28.825 1.00 31.71 291 SER C CA 1
ATOM 13923 C C . SER C 1 275 ? 70.654 15.590 29.889 1.00 33.42 291 SER C C 1
ATOM 13924 O O . SER C 1 275 ? 70.050 14.914 30.727 1.00 27.93 291 SER C O 1
ATOM 13932 N N . CYS C 1 276 ? 71.978 15.715 29.865 1.00 28.28 292 CYS C N 1
ATOM 13933 C CA . CYS C 1 276 ? 72.871 15.124 30.869 1.00 28.62 292 CYS C CA 1
ATOM 13934 C C . CYS C 1 276 ? 74.209 15.846 30.821 1.00 36.16 292 CYS C C 1
ATOM 13935 O O . CYS C 1 276 ? 74.579 16.448 29.805 1.00 37.21 292 CYS C O 1
ATOM 13942 N N . GLU C 1 277 ? 74.929 15.780 31.944 1.00 35.14 293 GLU C N 1
ATOM 13943 C CA . GLU C 1 277 ? 76.308 16.241 32.001 1.00 39.17 293 GLU C CA 1
ATOM 13944 C C . GLU C 1 277 ? 77.196 15.190 31.367 1.00 36.45 293 GLU C C 1
ATOM 13945 O O . GLU C 1 277 ? 77.006 13.988 31.579 1.00 37.62 293 GLU C O 1
ATOM 13957 N N . TYR C 1 278 ? 78.153 15.652 30.563 1.00 45.82 294 TYR C N 1
ATOM 13958 C CA . TYR C 1 278 ? 78.875 14.762 29.662 1.00 34.63 294 TYR C CA 1
ATOM 13959 C C . TYR C 1 278 ? 79.412 13.532 30.382 1.00 38.72 294 TYR C C 1
ATOM 13960 O O . TYR C 1 278 ? 79.204 12.398 29.939 1.00 36.70 294 TYR C O 1
ATOM 13978 N N . ASP C 1 279 ? 80.104 13.730 31.503 1.00 40.38 295 ASP C N 1
ATOM 13979 C CA . ASP C 1 279 ? 80.734 12.583 32.154 1.00 44.87 295 ASP C CA 1
ATOM 13980 C C . ASP C 1 279 ? 79.710 11.555 32.623 1.00 44.35 295 ASP C C 1
ATOM 13981 O O . ASP C 1 279 ? 79.985 10.353 32.593 1.00 48.56 295 ASP C O 1
ATOM 13990 N N . SER C 1 280 ? 78.507 11.988 32.975 1.00 34.88 296 SER C N 1
ATOM 13991 C CA . SER C 1 280 ? 77.450 11.081 33.403 1.00 43.13 296 SER C CA 1
ATOM 13992 C C . SER C 1 280 ? 76.588 10.540 32.262 1.00 45.21 296 SER C C 1
ATOM 13993 O O . SER C 1 280 ? 75.834 9.593 32.490 1.00 47.67 296 SER C O 1
ATOM 14001 N N . CYS C 1 281 ? 76.676 11.094 31.052 1.00 36.42 297 CYS C N 1
ATOM 14002 C CA . CYS C 1 281 ? 75.874 10.585 29.944 1.00 34.38 297 CYS C CA 1
ATOM 14003 C C . CYS C 1 281 ? 76.302 9.162 29.583 1.00 34.55 297 CYS C C 1
ATOM 14004 O O . CYS C 1 281 ? 77.498 8.867 29.568 1.00 32.78 297 CYS C O 1
ATOM 14011 N N . PRO C 1 282 ? 75.363 8.281 29.227 1.00 33.85 298 PRO C N 1
ATOM 14012 C CA . PRO C 1 282 ? 75.757 6.973 28.703 1.00 31.17 298 PRO C CA 1
ATOM 14013 C C . PRO C 1 282 ? 76.406 7.127 27.335 1.00 36.27 298 PRO C C 1
ATOM 14014 O O . PRO C 1 282 ? 75.937 7.895 26.494 1.00 32.14 298 PRO C O 1
ATOM 14025 N N . LYS C 1 283 ? 77.502 6.398 27.118 1.00 37.66 299 LYS C N 1
ATOM 14026 C CA . LYS C 1 283 ? 78.264 6.483 25.880 1.00 38.76 299 LYS C CA 1
ATOM 14027 C C . LYS C 1 283 ? 77.934 5.294 24.986 1.00 41.70 299 LYS C C 1
ATOM 14028 O O . LYS C 1 283 ? 77.623 4.206 25.471 1.00 38.61 299 LYS C O 1
ATOM 14047 N N . MET C 1 284 ? 77.992 5.518 23.672 1.00 35.12 300 MET C N 1
ATOM 14048 C CA . MET C 1 284 ? 77.801 4.445 22.707 1.00 38.64 300 MET C CA 1
ATOM 14049 C C . MET C 1 284 ? 78.812 3.337 22.973 1.00 39.25 300 MET C C 1
ATOM 14050 O O . MET C 1 284 ? 79.980 3.598 23.264 1.00 38.21 300 MET C O 1
ATOM 14064 N N . VAL C 1 285 ? 78.365 2.102 22.860 1.00 42.26 301 VAL C N 1
ATOM 14065 C CA . VAL C 1 285 ? 79.280 0.969 22.964 1.00 35.14 301 VAL C CA 1
ATOM 14066 C C . VAL C 1 285 ? 79.989 0.788 21.632 1.00 35.70 301 VAL C C 1
ATOM 14067 O O . VAL C 1 285 ? 79.385 0.924 20.561 1.00 45.84 301 VAL C O 1
ATOM 14080 N N . LYS C 1 286 ? 81.295 0.548 21.700 1.00 49.49 302 LYS C N 1
ATOM 14081 C CA . LYS C 1 286 ? 82.134 0.331 20.536 1.00 44.64 302 LYS C CA 1
ATOM 14082 C C . LYS C 1 286 ? 82.597 -1.125 20.515 1.00 46.02 302 LYS C C 1
ATOM 14083 O O . LYS C 1 286 ? 82.583 -1.810 21.538 1.00 42.50 302 LYS C O 1
ATOM 14087 N N . ASP C 1 287 ? 82.966 -1.610 19.328 1.00 44.98 303 ASP C N 1
ATOM 14088 C CA . ASP C 1 287 ? 83.523 -2.948 19.220 1.00 48.96 303 ASP C CA 1
ATOM 14089 C C . ASP C 1 287 ? 84.813 -3.020 20.024 1.00 47.61 303 ASP C C 1
ATOM 14090 O O . ASP C 1 287 ? 85.649 -2.117 19.946 1.00 46.76 303 ASP C O 1
ATOM 14099 N N . PHE C 1 288 ? 84.984 -4.096 20.792 1.00 40.99 304 PHE C N 1
ATOM 14100 C CA . PHE C 1 288 ? 86.220 -4.284 21.545 1.00 40.94 304 PHE C CA 1
ATOM 14101 C C . PHE C 1 288 ? 87.341 -4.751 20.625 1.00 41.66 304 PHE C C 1
ATOM 14102 O O . PHE C 1 288 ? 87.157 -5.676 19.831 1.00 46.12 304 PHE C O 1
ATOM 14119 N N . ASP C 1 289 ? 88.497 -4.102 20.725 1.00 45.55 305 ASP C N 1
ATOM 14120 C CA . ASP C 1 289 ? 89.691 -4.478 19.975 1.00 50.86 305 ASP C CA 1
ATOM 14121 C C . ASP C 1 289 ? 90.587 -5.294 20.900 1.00 52.93 305 ASP C C 1
ATOM 14122 O O . ASP C 1 289 ? 91.123 -4.771 21.881 1.00 46.61 305 ASP C O 1
ATOM 14131 N N . GLN C 1 290 ? 90.734 -6.576 20.590 1.00 46.78 306 GLN C N 1
ATOM 14132 C CA . GLN C 1 290 ? 91.494 -7.505 21.413 1.00 49.53 306 GLN C CA 1
ATOM 14133 C C . GLN C 1 290 ? 92.963 -7.602 21.010 1.00 51.92 306 GLN C C 1
ATOM 14134 O O . GLN C 1 290 ? 93.658 -8.507 21.480 1.00 47.87 306 GLN C O 1
ATOM 14148 N N . THR C 1 291 ? 93.452 -6.684 20.172 1.00 39.01 307 THR C N 1
ATOM 14149 C CA . THR C 1 291 ? 94.809 -6.791 19.647 1.00 45.58 307 THR C CA 1
ATOM 14150 C C . THR C 1 291 ? 95.850 -6.819 20.761 1.00 45.61 307 THR C C 1
ATOM 14151 O O . THR C 1 291 ? 96.760 -7.653 20.741 1.00 37.37 307 THR C O 1
ATOM 14162 N N . SER C 1 292 ? 95.735 -5.921 21.744 1.00 39.07 308 SER C N 1
ATOM 14163 C CA . SER C 1 292 ? 96.744 -5.879 22.801 1.00 44.47 308 SER C CA 1
ATOM 14164 C C . SER C 1 292 ? 96.702 -7.144 23.656 1.00 39.08 308 SER C C 1
ATOM 14165 O O . SER C 1 292 ? 97.752 -7.682 24.028 1.00 36.88 308 SER C O 1
ATOM 14173 N N . LEU C 1 293 ? 95.505 -7.631 23.985 1.00 36.45 309 LEU C N 1
ATOM 14174 C CA . LEU C 1 293 ? 95.404 -8.870 24.746 1.00 36.81 309 LEU C CA 1
ATOM 14175 C C . LEU C 1 293 ? 96.007 -10.027 23.968 1.00 35.43 309 LEU C C 1
ATOM 14176 O O . LEU C 1 293 ? 96.658 -10.890 24.551 1.00 33.72 309 LEU C O 1
ATOM 14192 N N . GLY C 1 294 ? 95.809 -10.054 22.647 1.00 30.80 310 GLY C N 1
ATOM 14193 C CA . GLY C 1 294 ? 96.402 -11.107 21.832 1.00 31.23 310 GLY C CA 1
ATOM 14194 C C . GLY C 1 294 ? 97.915 -11.013 21.778 1.00 35.38 310 GLY C C 1
ATOM 14195 O O . GLY C 1 294 ? 98.612 -12.030 21.878 1.00 38.11 310 GLY C O 1
ATOM 14199 N N . ASN C 1 295 ? 98.442 -9.792 21.634 1.00 32.44 311 ASN C N 1
ATOM 14200 C CA . ASN C 1 295 ? 99.888 -9.576 21.640 1.00 36.91 311 ASN C CA 1
ATOM 14201 C C . ASN C 1 295 ? 100.506 -10.058 22.941 1.00 38.98 311 ASN C C 1
ATOM 14202 O O . ASN C 1 295 ? 101.630 -10.567 22.954 1.00 34.47 311 ASN C O 1
ATOM 14213 N N . THR C 1 296 ? 99.823 -9.820 24.054 1.00 33.03 312 THR C N 1
ATOM 14214 C CA . THR C 1 296 ? 100.330 -10.275 25.338 1.00 34.92 312 THR C CA 1
ATOM 14215 C C . THR C 1 296 ? 100.385 -11.797 25.395 1.00 30.96 312 THR C C 1
ATOM 14216 O O . THR C 1 296 ? 101.369 -12.369 25.880 1.00 34.17 312 THR C O 1
ATOM 14227 N N . ASP C 1 297 ? 99.328 -12.468 24.927 1.00 27.80 313 ASP C N 1
ATOM 14228 C CA . ASP C 1 297 ? 99.329 -13.930 24.881 1.00 37.11 313 ASP C CA 1
ATOM 14229 C C . ASP C 1 297 ? 100.523 -14.436 24.079 1.00 30.92 313 ASP C C 1
ATOM 14230 O O . ASP C 1 297 ? 101.243 -15.350 24.512 1.00 28.73 313 ASP C O 1
ATOM 14239 N N . THR C 1 298 ? 100.775 -13.810 22.928 1.00 28.80 314 THR C N 1
ATOM 14240 C CA . THR C 1 298 ? 101.855 -14.237 22.047 1.00 32.80 314 THR C CA 1
ATOM 14241 C C . THR C 1 298 ? 103.210 -14.083 22.716 1.00 31.71 314 THR C C 1
ATOM 14242 O O . THR C 1 298 ? 104.050 -14.995 22.665 1.00 28.13 314 THR C O 1
ATOM 14253 N N . LEU C 1 299 ? 103.443 -12.934 23.352 1.00 34.06 315 LEU C N 1
ATOM 14254 C CA . LEU C 1 299 ? 104.691 -12.720 24.072 1.00 30.13 315 LEU C CA 1
ATOM 14255 C C . LEU C 1 299 ? 104.887 -13.781 25.139 1.00 34.61 315 LEU C C 1
ATOM 14256 O O . LEU C 1 299 ? 106.002 -14.297 25.323 1.00 34.14 315 LEU C O 1
ATOM 14272 N N . ILE C 1 300 ? 103.810 -14.139 25.831 1.00 28.41 316 ILE C N 1
ATOM 14273 C CA . ILE C 1 300 ? 103.894 -15.161 26.871 1.00 30.36 316 ILE C CA 1
ATOM 14274 C C . ILE C 1 300 ? 104.204 -16.507 26.249 1.00 27.24 316 ILE C C 1
ATOM 14275 O O . ILE C 1 300 ? 105.088 -17.237 26.710 1.00 27.39 316 ILE C O 1
ATOM 14291 N N . MET C 1 301 ? 103.478 -16.846 25.185 1.00 31.97 317 MET C N 1
ATOM 14292 C CA . MET C 1 301 ? 103.662 -18.124 24.518 1.00 30.42 317 MET C CA 1
ATOM 14293 C C . MET C 1 301 ? 105.081 -18.282 23.996 1.00 29.11 317 MET C C 1
ATOM 14294 O O . MET C 1 301 ? 105.633 -19.387 24.021 1.00 30.29 317 MET C O 1
ATOM 14308 N N . ARG C 1 302 ? 105.673 -17.198 23.495 1.00 28.41 318 ARG C N 1
ATOM 14309 C CA . ARG C 1 302 ? 107.070 -17.238 23.079 1.00 30.97 318 ARG C CA 1
ATOM 14310 C C . ARG C 1 302 ? 107.972 -17.627 24.246 1.00 30.48 318 ARG C C 1
ATOM 14311 O O . ARG C 1 302 ? 108.842 -18.499 24.117 1.00 33.54 318 ARG C O 1
ATOM 14332 N N . GLU C 1 303 ? 107.807 -16.953 25.385 1.00 35.45 319 GLU C N 1
ATOM 14333 C CA . GLU C 1 303 ? 108.671 -17.218 26.534 1.00 39.76 319 GLU C CA 1
ATOM 14334 C C . GLU C 1 303 ? 108.472 -18.645 27.034 1.00 29.53 319 GLU C C 1
ATOM 14335 O O . GLU C 1 303 ? 109.444 -19.333 27.369 1.00 36.38 319 GLU C O 1
ATOM 14347 N N . VAL C 1 304 ? 107.223 -19.117 27.061 1.00 29.90 320 VAL C N 1
ATOM 14348 C CA . VAL C 1 304 ? 106.951 -20.482 27.517 1.00 35.12 320 VAL C CA 1
ATOM 14349 C C . VAL C 1 304 ? 107.590 -21.490 26.568 1.00 41.30 320 VAL C C 1
ATOM 14350 O O . VAL C 1 304 ? 108.151 -22.504 27.006 1.00 32.37 320 VAL C O 1
ATOM 14363 N N . ALA C 1 305 ? 107.534 -21.220 25.257 1.00 28.40 321 ALA C N 1
ATOM 14364 C CA . ALA C 1 305 ? 108.239 -22.066 24.294 1.00 29.92 321 ALA C CA 1
ATOM 14365 C C . ALA C 1 305 ? 109.726 -22.135 24.619 1.00 31.25 321 ALA C C 1
ATOM 14366 O O . ALA C 1 305 ? 110.329 -23.214 24.608 1.00 32.09 321 ALA C O 1
ATOM 14373 N N . LEU C 1 306 ? 110.337 -20.986 24.911 1.00 31.99 322 LEU C N 1
ATOM 14374 C CA . LEU C 1 306 ? 111.748 -20.972 25.282 1.00 34.00 322 LEU C CA 1
ATOM 14375 C C . LEU C 1 306 ? 111.993 -21.822 26.524 1.00 32.95 322 LEU C C 1
ATOM 14376 O O . LEU C 1 306 ? 112.932 -22.626 26.570 1.00 34.18 322 LEU C O 1
ATOM 14392 N N . HIS C 1 307 ? 111.132 -21.673 27.534 1.00 35.31 323 HIS C N 1
ATOM 14393 C CA . HIS C 1 307 ? 111.269 -22.456 28.758 1.00 39.24 323 HIS C CA 1
ATOM 14394 C C . HIS C 1 307 ? 111.172 -23.951 28.471 1.00 34.56 323 HIS C C 1
ATOM 14395 O O . HIS C 1 307 ? 111.923 -24.751 29.041 1.00 35.22 323 HIS C O 1
ATOM 14409 N N . LYS C 1 308 ? 110.259 -24.346 27.583 1.00 30.73 324 LYS C N 1
ATOM 14410 C CA . LYS C 1 308 ? 110.183 -25.741 27.175 1.00 29.83 324 LYS C CA 1
ATOM 14411 C C . LYS C 1 308 ? 111.503 -26.215 26.591 1.00 34.66 324 LYS C C 1
ATOM 14412 O O . LYS C 1 308 ? 111.971 -27.310 26.912 1.00 32.32 324 LYS C O 1
ATOM 14431 N N . GLU C 1 309 ? 112.115 -25.408 25.722 1.00 33.41 325 GLU C N 1
ATOM 14432 C CA . GLU C 1 309 ? 113.415 -25.782 25.162 1.00 36.28 325 GLU C CA 1
ATOM 14433 C C . GLU C 1 309 ? 114.488 -25.880 26.253 1.00 36.58 325 GLU C C 1
ATOM 14434 O O . GLU C 1 309 ? 115.283 -26.831 26.293 1.00 38.01 325 GLU C O 1
ATOM 14438 N N . MET C 1 310 ? 114.528 -24.897 27.145 1.00 35.71 326 MET C N 1
ATOM 14439 C CA . MET C 1 310 ? 115.552 -24.892 28.181 1.00 38.60 326 MET C CA 1
ATOM 14440 C C . MET C 1 310 ? 115.351 -26.047 29.147 1.00 36.24 326 MET C C 1
ATOM 14441 O O . MET C 1 310 ? 116.324 -26.611 29.650 1.00 38.66 326 MET C O 1
ATOM 14455 N N . ILE C 1 311 ? 114.095 -26.394 29.446 1.00 32.58 327 ILE C N 1
ATOM 14456 C CA . ILE C 1 311 ? 113.842 -27.531 30.328 1.00 32.28 327 ILE C CA 1
ATOM 14457 C C . ILE C 1 311 ? 114.282 -28.825 29.656 1.00 33.33 327 ILE C C 1
ATOM 14458 O O . ILE C 1 311 ? 114.860 -29.718 30.295 1.00 32.99 327 ILE C O 1
ATOM 14474 N N . SER C 1 312 ? 114.015 -28.950 28.360 1.00 35.13 328 SER C N 1
ATOM 14475 C CA . SER C 1 312 ? 114.479 -30.117 27.624 1.00 35.65 328 SER C CA 1
ATOM 14476 C C . SER C 1 312 ? 115.994 -30.277 27.718 1.00 37.78 328 SER C C 1
ATOM 14477 O O . SER C 1 312 ? 116.497 -31.376 27.988 1.00 38.73 328 SER C O 1
ATOM 14485 N N . LYS C 1 313 ? 116.743 -29.198 27.470 1.00 41.72 329 LYS C N 1
ATOM 14486 C CA . LYS C 1 313 ? 118.200 -29.265 27.590 1.00 42.05 329 LYS C CA 1
ATOM 14487 C C . LYS C 1 313 ? 118.618 -29.670 29.004 1.00 40.77 329 LYS C C 1
ATOM 14488 O O . LYS C 1 313 ? 119.509 -30.505 29.186 1.00 42.43 329 LYS C O 1
ATOM 14492 N N . LEU C 1 314 ? 118.011 -29.047 30.021 1.00 39.70 330 LEU C N 1
ATOM 14493 C CA . LEU C 1 314 ? 118.270 -29.440 31.407 1.00 40.00 330 LEU C CA 1
ATOM 14494 C C . LEU C 1 314 ? 118.058 -30.946 31.607 1.00 46.92 330 LEU C C 1
ATOM 14495 O O . LEU C 1 314 ? 118.867 -31.619 32.264 1.00 37.37 330 LEU C O 1
ATOM 14499 N N . GLN C 1 315 ? 116.979 -31.497 31.026 1.00 44.65 331 GLN C N 1
ATOM 14500 C CA . GLN C 1 315 ? 116.691 -32.926 31.160 1.00 40.95 331 GLN C CA 1
ATOM 14501 C C . GLN C 1 315 ? 117.751 -33.769 30.464 1.00 42.13 331 GLN C C 1
ATOM 14502 O O . GLN C 1 315 ? 118.222 -34.782 31.012 1.00 40.51 331 GLN C O 1
ATOM 14516 N N . ARG C 1 316 ? 118.136 -33.373 29.248 1.00 43.90 332 ARG C N 1
ATOM 14517 C CA . ARG C 1 316 ? 119.206 -34.073 28.552 1.00 43.83 332 ARG C CA 1
ATOM 14518 C C . ARG C 1 316 ? 120.488 -34.053 29.380 1.00 48.35 332 ARG C C 1
ATOM 14519 O O . ARG C 1 316 ? 121.156 -35.083 29.551 1.00 49.60 332 ARG C O 1
ATOM 14523 N N . ASP C 1 317 ? 120.832 -32.889 29.929 1.00 44.30 333 ASP C N 1
ATOM 14524 C CA . ASP C 1 317 ? 122.096 -32.770 30.643 1.00 47.14 333 ASP C CA 1
ATOM 14525 C C . ASP C 1 317 ? 122.095 -33.604 31.920 1.00 45.24 333 ASP C C 1
ATOM 14526 O O . ASP C 1 317 ? 123.103 -34.244 32.240 1.00 46.17 333 ASP C O 1
ATOM 14535 N N . ILE C 1 318 ? 120.977 -33.635 32.654 1.00 43.76 334 ILE C N 1
ATOM 14536 C CA . ILE C 1 318 ? 120.939 -34.440 33.875 1.00 47.43 334 ILE C CA 1
ATOM 14537 C C . ILE C 1 318 ? 121.021 -35.933 33.528 1.00 48.46 334 ILE C C 1
ATOM 14538 O O . ILE C 1 318 ? 121.738 -36.706 34.188 1.00 44.36 334 ILE C O 1
ATOM 14542 N N . THR C 1 319 ? 120.326 -36.353 32.463 1.00 49.43 335 THR C N 1
ATOM 14543 C CA . THR C 1 319 ? 120.391 -37.747 32.033 1.00 52.42 335 THR C CA 1
ATOM 14544 C C . THR C 1 319 ? 121.812 -38.136 31.657 1.00 61.11 335 THR C C 1
ATOM 14545 O O . THR C 1 319 ? 122.287 -39.210 32.037 1.00 65.72 335 THR C O 1
ATOM 14556 N N . ASP C 1 320 ? 122.504 -37.278 30.905 1.00 57.39 336 ASP C N 1
ATOM 14557 C CA . ASP C 1 320 ? 123.878 -37.576 30.513 1.00 58.54 336 ASP C CA 1
ATOM 14558 C C . ASP C 1 320 ? 124.748 -37.820 31.735 1.00 57.10 336 ASP C C 1
ATOM 14559 O O . ASP C 1 320 ? 125.464 -38.825 31.818 1.00 57.08 336 ASP C O 1
ATOM 14568 N N . VAL C 1 321 ? 124.689 -36.907 32.704 1.00 59.85 337 VAL C N 1
ATOM 14569 C CA . VAL C 1 321 ? 125.513 -37.035 33.897 1.00 65.89 337 VAL C CA 1
ATOM 14570 C C . VAL C 1 321 ? 125.146 -38.302 34.664 1.00 78.33 337 VAL C C 1
ATOM 14571 O O . VAL C 1 321 ? 126.028 -39.028 35.140 1.00 101.87 337 VAL C O 1
ATOM 14584 N N . LYS C 1 322 ? 123.848 -38.595 34.799 1.00 62.69 338 LYS C N 1
ATOM 14585 C CA . LYS C 1 322 ? 123.459 -39.832 35.470 1.00 67.34 338 LYS C CA 1
ATOM 14586 C C . LYS C 1 322 ? 123.975 -41.049 34.709 1.00 104.77 338 LYS C C 1
ATOM 14587 O O . LYS C 1 322 ? 124.468 -42.006 35.316 1.00 106.00 338 LYS C O 1
ATOM 14591 N N . ILE C 1 323 ? 123.871 -41.030 33.378 1.00 130.68 339 ILE C N 1
ATOM 14592 C CA . ILE C 1 323 ? 124.421 -42.119 32.574 1.00 131.51 339 ILE C CA 1
ATOM 14593 C C . ILE C 1 323 ? 125.850 -42.412 33.007 1.00 115.80 339 ILE C C 1
ATOM 14594 O O . ILE C 1 323 ? 126.235 -43.566 33.219 1.00 119.69 339 ILE C O 1
ATOM 14598 N N . ARG C 1 324 ? 126.648 -41.361 33.174 1.00 95.05 340 ARG C N 1
ATOM 14599 C CA . ARG C 1 324 ? 128.041 -41.538 33.562 1.00 85.42 340 ARG C CA 1
ATOM 14600 C C . ARG C 1 324 ? 128.160 -42.085 34.979 1.00 86.28 340 ARG C C 1
ATOM 14601 O O . ARG C 1 324 ? 128.931 -43.018 35.231 1.00 79.88 340 ARG C O 1
ATOM 14622 N N . VAL C 1 325 ? 127.408 -41.524 35.919 1.00 89.36 341 VAL C N 1
ATOM 14623 C CA . VAL C 1 325 ? 127.424 -42.024 37.286 1.00 80.91 341 VAL C CA 1
ATOM 14624 C C . VAL C 1 325 ? 126.669 -43.349 37.343 1.00 82.85 341 VAL C C 1
ATOM 14625 O O . VAL C 1 325 ? 127.085 -44.345 36.746 1.00 82.63 341 VAL C O 1
ATOM 14629 N N . ARG D 1 1 ? 44.679 45.758 -29.676 1.00 41.44 17 ARG D N 1
ATOM 14630 C CA . ARG D 1 1 ? 45.901 46.409 -30.124 1.00 47.30 17 ARG D CA 1
ATOM 14631 C C . ARG D 1 1 ? 46.897 46.569 -28.961 1.00 42.07 17 ARG D C 1
ATOM 14632 O O . ARG D 1 1 ? 46.627 47.265 -27.970 1.00 38.01 17 ARG D O 1
ATOM 14652 N N . LEU D 1 2 ? 48.044 45.907 -29.098 1.00 32.73 18 LEU D N 1
ATOM 14653 C CA . LEU D 1 2 ? 49.137 46.038 -28.138 1.00 34.05 18 LEU D CA 1
ATOM 14654 C C . LEU D 1 2 ? 49.797 47.414 -28.251 1.00 34.66 18 LEU D C 1
ATOM 14655 O O . LEU D 1 2 ? 50.124 47.878 -29.354 1.00 33.13 18 LEU D O 1
ATOM 14671 N N . CYS D 1 3 ? 50.006 48.059 -27.103 1.00 29.39 19 CYS D N 1
ATOM 14672 C CA . CYS D 1 3 ? 50.776 49.292 -27.011 1.00 29.08 19 CYS D CA 1
ATOM 14673 C C . CYS D 1 3 ? 51.912 49.042 -26.044 1.00 28.67 19 CYS D C 1
ATOM 14674 O O . CYS D 1 3 ? 51.667 48.710 -24.878 1.00 27.51 19 CYS D O 1
ATOM 14681 N N . LEU D 1 4 ? 53.137 49.193 -26.532 1.00 26.78 20 LEU D N 1
ATOM 14682 C CA . LEU D 1 4 ? 54.333 49.077 -25.724 1.00 25.61 20 LEU D CA 1
ATOM 14683 C C . LEU D 1 4 ? 54.723 50.447 -25.185 1.00 26.64 20 LEU D C 1
ATOM 14684 O O . LEU D 1 4 ? 54.620 51.451 -25.883 1.00 30.33 20 LEU D O 1
ATOM 14700 N N . ARG D 1 5 ? 55.199 50.480 -23.945 1.00 24.96 21 ARG D N 1
ATOM 14701 C CA . ARG D 1 5 ? 55.579 51.742 -23.329 1.00 30.90 21 ARG D CA 1
ATOM 14702 C C . ARG D 1 5 ? 56.747 52.340 -24.086 1.00 32.19 21 ARG D C 1
ATOM 14703 O O . ARG D 1 5 ? 57.830 51.757 -24.117 1.00 35.01 21 ARG D O 1
ATOM 14724 N N . ASN D 1 6 ? 56.538 53.507 -24.685 1.00 30.95 22 ASN D N 1
ATOM 14725 C CA . ASN D 1 6 ? 57.563 54.171 -25.488 1.00 25.11 22 ASN D CA 1
ATOM 14726 C C . ASN D 1 6 ? 57.830 55.503 -24.811 1.00 34.20 22 ASN D C 1
ATOM 14727 O O . ASN D 1 6 ? 57.197 56.508 -25.137 1.00 31.64 22 ASN D O 1
ATOM 14738 N N . TYR D 1 7 ? 58.773 55.517 -23.871 1.00 25.98 23 TYR D N 1
ATOM 14739 C CA . TYR D 1 7 ? 58.810 56.606 -22.903 1.00 26.42 23 TYR D CA 1
ATOM 14740 C C . TYR D 1 7 ? 60.178 56.622 -22.222 1.00 24.06 23 TYR D C 1
ATOM 14741 O O . TYR D 1 7 ? 60.813 55.565 -22.089 1.00 27.62 23 TYR D O 1
ATOM 14759 N N . PRO D 1 8 ? 60.654 57.788 -21.768 1.00 24.59 24 PRO D N 1
ATOM 14760 C CA . PRO D 1 8 ? 62.047 57.875 -21.290 1.00 23.67 24 PRO D CA 1
ATOM 14761 C C . PRO D 1 8 ? 62.343 57.068 -20.025 1.00 28.34 24 PRO D C 1
ATOM 14762 O O . PRO D 1 8 ? 63.517 56.995 -19.637 1.00 28.50 24 PRO D O 1
ATOM 14773 N N . ASP D 1 9 ? 61.342 56.499 -19.352 1.00 27.63 25 ASP D N 1
ATOM 14774 C CA . ASP D 1 9 ? 61.592 55.687 -18.159 1.00 27.11 25 ASP D CA 1
ATOM 14775 C C . ASP D 1 9 ? 61.655 54.196 -18.484 1.00 29.24 25 ASP D C 1
ATOM 14776 O O . ASP D 1 9 ? 61.437 53.355 -17.610 1.00 27.29 25 ASP D O 1
ATOM 14785 N N . THR D 1 10 ? 61.897 53.865 -19.739 1.00 22.42 26 THR D N 1
ATOM 14786 C CA . THR D 1 10 ? 61.863 52.500 -20.241 1.00 21.51 26 THR D CA 1
ATOM 14787 C C . THR D 1 10 ? 63.172 52.186 -20.949 1.00 29.79 26 THR D C 1
ATOM 14788 O O . THR D 1 10 ? 63.708 53.029 -21.678 1.00 26.48 26 THR D O 1
ATOM 14799 N N . THR D 1 11 ? 63.691 50.978 -20.734 1.00 22.10 27 THR D N 1
ATOM 14800 C CA . THR D 1 11 ? 64.872 50.529 -21.446 1.00 19.92 27 THR D CA 1
ATOM 14801 C C . THR D 1 11 ? 64.529 49.393 -22.393 1.00 21.17 27 THR D C 1
ATOM 14802 O O . THR D 1 11 ? 63.932 48.388 -21.991 1.00 23.04 27 THR D O 1
ATOM 14813 N N . TRP D 1 12 ? 64.926 49.555 -23.644 1.00 22.65 28 TRP D N 1
ATOM 14814 C CA . TRP D 1 12 ? 64.778 48.515 -24.658 1.00 22.51 28 TRP D CA 1
ATOM 14815 C C . TRP D 1 12 ? 66.057 47.677 -24.671 1.00 26.20 28 TRP D C 1
ATOM 14816 O O . TRP D 1 12 ? 67.153 48.209 -24.879 1.00 23.40 28 TRP D O 1
ATOM 14837 N N . ILE D 1 13 ? 65.923 46.385 -24.407 1.00 19.57 29 ILE D N 1
ATOM 14838 C CA . ILE D 1 13 ? 67.066 45.497 -24.219 1.00 21.20 29 ILE D CA 1
ATOM 14839 C C . ILE D 1 13 ? 67.072 44.530 -25.394 1.00 22.13 29 ILE D C 1
ATOM 14840 O O . ILE D 1 13 ? 66.186 43.675 -25.510 1.00 24.18 29 ILE D O 1
ATOM 14856 N N . GLY D 1 14 ? 68.054 44.675 -26.289 1.00 23.48 30 GLY D N 1
ATOM 14857 C CA . GLY D 1 14 ? 68.030 43.945 -27.542 1.00 20.46 30 GLY D CA 1
ATOM 14858 C C . GLY D 1 14 ? 69.379 43.446 -28.028 1.00 24.60 30 GLY D C 1
ATOM 14859 O O . GLY D 1 14 ? 70.396 43.538 -27.334 1.00 20.73 30 GLY D O 1
ATOM 14863 N N . ASP D 1 15 ? 69.363 42.907 -29.243 1.00 25.89 31 ASP D N 1
ATOM 14864 C CA . ASP D 1 15 ? 70.522 42.385 -29.958 1.00 22.49 31 ASP D CA 1
ATOM 14865 C C . ASP D 1 15 ? 70.659 43.127 -31.288 1.00 23.66 31 ASP D C 1
ATOM 14866 O O . ASP D 1 15 ? 70.287 44.299 -31.367 1.00 24.13 31 ASP D O 1
ATOM 14875 N N . SER D 1 16 ? 71.183 42.489 -32.347 1.00 29.38 32 SER D N 1
ATOM 14876 C CA . SER D 1 16 ? 71.432 43.246 -33.569 1.00 29.08 32 SER D CA 1
ATOM 14877 C C . SER D 1 16 ? 70.149 43.841 -34.152 1.00 21.00 32 SER D C 1
ATOM 14878 O O . SER D 1 16 ? 70.189 44.917 -34.753 1.00 26.92 32 SER D O 1
ATOM 14886 N N . ARG D 1 17 ? 69.013 43.166 -34.007 1.00 28.71 33 ARG D N 1
ATOM 14887 C CA . ARG D 1 17 ? 67.783 43.649 -34.639 1.00 27.09 33 ARG D CA 1
ATOM 14888 C C . ARG D 1 17 ? 67.321 44.985 -34.065 1.00 24.44 33 ARG D C 1
ATOM 14889 O O . ARG D 1 17 ? 66.482 45.648 -34.672 1.00 27.85 33 ARG D O 1
ATOM 14910 N N . SER D 1 18 ? 67.849 45.386 -32.905 1.00 25.19 34 SER D N 1
ATOM 14911 C CA . SER D 1 18 ? 67.511 46.644 -32.258 1.00 25.77 34 SER D CA 1
ATOM 14912 C C . SER D 1 18 ? 68.724 47.560 -32.119 1.00 27.53 34 SER D C 1
ATOM 14913 O O . SER D 1 18 ? 68.619 48.623 -31.481 1.00 25.57 34 SER D O 1
ATOM 14921 N N . ASP D 1 19 ? 69.875 47.170 -32.681 1.00 30.54 35 ASP D N 1
ATOM 14922 C CA . ASP D 1 19 ? 71.143 47.881 -32.449 1.00 25.09 35 ASP D CA 1
ATOM 14923 C C . ASP D 1 19 ? 71.239 49.030 -33.448 1.00 24.07 35 ASP D C 1
ATOM 14924 O O . ASP D 1 19 ? 72.063 49.051 -34.359 1.00 23.37 35 ASP D O 1
ATOM 14933 N N . GLN D 1 20 ? 70.343 49.998 -33.260 1.00 26.56 36 GLN D N 1
ATOM 14934 C CA . GLN D 1 20 ? 70.159 51.055 -34.251 1.00 29.35 36 GLN D CA 1
ATOM 14935 C C . GLN D 1 20 ? 71.434 51.847 -34.481 1.00 31.75 36 GLN D C 1
ATOM 14936 O O . GLN D 1 20 ? 71.622 52.386 -35.566 1.00 24.96 36 GLN D O 1
ATOM 14950 N N . SER D 1 21 ? 72.311 51.974 -33.477 1.00 25.82 37 SER D N 1
ATOM 14951 C CA . SER D 1 21 ? 73.469 52.834 -33.696 1.00 30.95 37 SER D CA 1
ATOM 14952 C C . SER D 1 21 ? 74.606 52.139 -34.434 1.00 26.21 37 SER D C 1
ATOM 14953 O O . SER D 1 21 ? 75.476 52.820 -34.974 1.00 27.84 37 SER D O 1
ATOM 14961 N N . ARG D 1 22 ? 74.618 50.826 -34.505 1.00 25.88 38 ARG D N 1
ATOM 14962 C CA . ARG D 1 22 ? 75.803 50.120 -34.969 1.00 28.37 38 ARG D CA 1
ATOM 14963 C C . ARG D 1 22 ? 75.518 49.092 -36.045 1.00 27.84 38 ARG D C 1
ATOM 14964 O O . ARG D 1 22 ? 76.457 48.455 -36.515 1.00 29.03 38 ARG D O 1
ATOM 14985 N N . VAL D 1 23 ? 74.259 48.907 -36.434 1.00 29.49 39 VAL D N 1
ATOM 14986 C CA . VAL D 1 23 ? 73.858 47.891 -37.401 1.00 23.98 39 VAL D CA 1
ATOM 14987 C C . VAL D 1 23 ? 73.181 48.591 -38.569 1.00 31.83 39 VAL D C 1
ATOM 14988 O O . VAL D 1 23 ? 72.403 49.537 -38.374 1.00 33.26 39 VAL D O 1
ATOM 15001 N N . ASN D 1 24 ? 73.494 48.137 -39.778 1.00 32.76 40 ASN D N 1
ATOM 15002 C CA . ASN D 1 24 ? 72.868 48.669 -40.978 1.00 27.98 40 ASN D CA 1
ATOM 15003 C C . ASN D 1 24 ? 71.354 48.531 -40.869 1.00 34.76 40 ASN D C 1
ATOM 15004 O O . ASN D 1 24 ? 70.855 47.459 -40.469 1.00 26.31 40 ASN D O 1
ATOM 15015 N N . PRO D 1 25 ? 70.593 49.574 -41.209 1.00 26.27 41 PRO D N 1
ATOM 15016 C CA . PRO D 1 25 ? 69.127 49.498 -41.092 1.00 39.70 41 PRO D CA 1
ATOM 15017 C C . PRO D 1 25 ? 68.489 48.300 -41.784 1.00 35.00 41 PRO D C 1
ATOM 15018 O O . PRO D 1 25 ? 67.426 47.847 -41.341 1.00 32.89 41 PRO D O 1
ATOM 15029 N N . GLN D 1 26 ? 69.092 47.761 -42.845 1.00 32.38 42 GLN D N 1
ATOM 15030 C CA . GLN D 1 26 ? 68.454 46.649 -43.545 1.00 32.56 42 GLN D CA 1
ATOM 15031 C C . GLN D 1 26 ? 68.271 45.443 -42.635 1.00 26.17 42 GLN D C 1
ATOM 15032 O O . GLN D 1 26 ? 67.410 44.596 -42.903 1.00 34.27 42 GLN D O 1
ATOM 15046 N N . SER D 1 27 ? 69.061 45.348 -41.574 1.00 28.17 43 SER D N 1
ATOM 15047 C CA . SER D 1 27 ? 69.026 44.232 -40.638 1.00 27.73 43 SER D CA 1
ATOM 15048 C C . SER D 1 27 ? 68.272 44.556 -39.348 1.00 31.96 43 SER D C 1
ATOM 15049 O O . SER D 1 27 ? 68.167 43.686 -38.472 1.00 29.08 43 SER D O 1
ATOM 15057 N N . LEU D 1 28 ? 67.748 45.774 -39.215 1.00 29.21 44 LEU D N 1
ATOM 15058 C CA . LEU D 1 28 ? 66.997 46.169 -38.032 1.00 28.08 44 LEU D CA 1
ATOM 15059 C C . LEU D 1 28 ? 65.557 45.693 -38.120 1.00 28.27 44 LEU D C 1
ATOM 15060 O O . LEU D 1 28 ? 64.941 45.711 -39.197 1.00 29.90 44 LEU D O 1
ATOM 15076 N N . ASP D 1 29 ? 65.017 45.297 -36.967 1.00 28.31 45 ASP D N 1
ATOM 15077 C CA . ASP D 1 29 ? 63.582 45.114 -36.782 1.00 32.05 45 ASP D CA 1
ATOM 15078 C C . ASP D 1 29 ? 62.944 46.283 -36.048 1.00 26.22 45 ASP D C 1
ATOM 15079 O O . ASP D 1 29 ? 61.777 46.594 -36.281 1.00 29.02 45 ASP D O 1
ATOM 15088 N N . LEU D 1 30 ? 63.679 46.903 -35.147 1.00 23.54 46 LEU D N 1
ATOM 15089 C CA . LEU D 1 30 ? 63.244 48.124 -34.470 1.00 29.19 46 LEU D CA 1
ATOM 15090 C C . LEU D 1 30 ? 63.600 49.297 -35.383 1.00 29.34 46 LEU D C 1
ATOM 15091 O O . LEU D 1 30 ? 64.747 49.745 -35.426 1.00 29.37 46 LEU D O 1
ATOM 15107 N N . VAL D 1 31 ? 62.636 49.762 -36.166 1.00 27.86 47 VAL D N 1
ATOM 15108 C CA . VAL D 1 31 ? 62.933 50.760 -37.173 1.00 28.77 47 VAL D CA 1
ATOM 15109 C C . VAL D 1 31 ? 62.179 52.056 -36.885 1.00 36.81 47 VAL D C 1
ATOM 15110 O O . VAL D 1 31 ? 61.996 52.878 -37.754 1.00 38.98 47 VAL D O 1
ATOM 15123 N N . THR D 1 32 ? 61.703 52.213 -35.661 1.00 35.75 48 THR D N 1
ATOM 15124 C CA . THR D 1 32 ? 61.096 53.453 -35.223 1.00 29.19 48 THR D CA 1
ATOM 15125 C C . THR D 1 32 ? 61.900 53.972 -34.033 1.00 34.79 48 THR D C 1
ATOM 15126 O O . THR D 1 32 ? 62.657 53.228 -33.393 1.00 30.60 48 THR D O 1
ATOM 15137 N N . GLU D 1 33 ? 61.795 55.274 -33.771 1.00 38.22 49 GLU D N 1
ATOM 15138 C CA . GLU D 1 33 ? 62.581 55.869 -32.694 1.00 44.04 49 GLU D CA 1
ATOM 15139 C C . GLU D 1 33 ? 62.058 55.385 -31.343 1.00 34.65 49 GLU D C 1
ATOM 15140 O O . GLU D 1 33 ? 60.847 55.317 -31.117 1.00 31.45 49 GLU D O 1
ATOM 15152 N N . PHE D 1 34 ? 62.958 55.000 -30.454 1.00 38.62 50 PHE D N 1
ATOM 15153 C CA . PHE D 1 34 ? 62.553 54.582 -29.124 1.00 30.92 50 PHE D CA 1
ATOM 15154 C C . PHE D 1 34 ? 62.832 55.733 -28.166 1.00 32.08 50 PHE D C 1
ATOM 15155 O O . PHE D 1 34 ? 63.981 56.162 -28.021 1.00 32.23 50 PHE D O 1
ATOM 15172 N N . LYS D 1 35 ? 61.777 56.231 -27.519 1.00 30.35 51 LYS D N 1
ATOM 15173 C CA . LYS D 1 35 ? 61.924 57.398 -26.661 1.00 29.96 51 LYS D CA 1
ATOM 15174 C C . LYS D 1 35 ? 62.632 57.073 -25.367 1.00 26.77 51 LYS D C 1
ATOM 15175 O O . LYS D 1 35 ? 63.042 57.999 -24.661 1.00 26.59 51 LYS D O 1
ATOM 15194 N N . GLY D 1 36 ? 62.817 55.796 -25.053 1.00 31.20 52 GLY D N 1
ATOM 15195 C CA . GLY D 1 36 ? 63.572 55.405 -23.887 1.00 28.79 52 GLY D CA 1
ATOM 15196 C C . GLY D 1 36 ? 65.027 55.149 -24.215 1.00 34.72 52 GLY D C 1
ATOM 15197 O O . GLY D 1 36 ? 65.526 55.480 -25.292 1.00 27.47 52 GLY D O 1
ATOM 15201 N N . VAL D 1 37 ? 65.697 54.505 -23.267 1.00 27.55 53 VAL D N 1
ATOM 15202 C CA . VAL D 1 37 ? 67.106 54.147 -23.390 1.00 24.23 53 VAL D CA 1
ATOM 15203 C C . VAL D 1 37 ? 67.237 52.843 -24.163 1.00 31.81 53 VAL D C 1
ATOM 15204 O O . VAL D 1 37 ? 66.609 51.832 -23.822 1.00 24.45 53 VAL D O 1
ATOM 15217 N N . LEU D 1 38 ? 68.078 52.853 -25.194 1.00 26.79 54 LEU D N 1
ATOM 15218 C CA . LEU D 1 38 ? 68.302 51.676 -26.025 1.00 25.77 54 LEU D CA 1
ATOM 15219 C C . LEU D 1 38 ? 69.624 51.028 -25.635 1.00 24.75 54 LEU D C 1
ATOM 15220 O O . LEU D 1 38 ? 70.674 51.658 -25.752 1.00 23.53 54 LEU D O 1
ATOM 15236 N N . GLN D 1 39 ? 69.561 49.776 -25.184 1.00 20.08 55 GLN D N 1
ATOM 15237 C CA . GLN D 1 39 ? 70.734 48.923 -24.910 1.00 26.47 55 GLN D CA 1
ATOM 15238 C C . GLN D 1 39 ? 70.634 47.668 -25.759 1.00 25.08 55 GLN D C 1
ATOM 15239 O O . GLN D 1 39 ? 70.080 46.655 -25.320 1.00 20.64 55 GLN D O 1
ATOM 15253 N N . ALA D 1 40 ? 71.210 47.720 -26.954 1.00 24.15 56 ALA D N 1
ATOM 15254 C CA . ALA D 1 40 ? 71.103 46.630 -27.904 1.00 25.83 56 ALA D CA 1
ATOM 15255 C C . ALA D 1 40 ? 72.422 46.513 -28.642 1.00 28.05 56 ALA D C 1
ATOM 15256 O O . ALA D 1 40 ? 72.948 47.509 -29.153 1.00 22.85 56 ALA D O 1
ATOM 15263 N N . LYS D 1 41 ? 72.944 45.289 -28.677 1.00 19.31 57 LYS D N 1
ATOM 15264 C CA . LYS D 1 41 ? 74.273 44.991 -29.196 1.00 22.30 57 LYS D CA 1
ATOM 15265 C C . LYS D 1 41 ? 74.223 43.778 -30.116 1.00 26.73 57 LYS D C 1
ATOM 15266 O O . LYS D 1 41 ? 73.784 42.696 -29.709 1.00 19.45 57 LYS D O 1
ATOM 15285 N N . ASN D 1 42 ? 74.723 43.963 -31.334 1.00 24.99 58 ASN D N 1
ATOM 15286 C CA . ASN D 1 42 ? 74.826 42.896 -32.326 1.00 20.85 58 ASN D CA 1
ATOM 15287 C C . ASN D 1 42 ? 75.578 41.689 -31.776 1.00 23.77 58 ASN D C 1
ATOM 15288 O O . ASN D 1 42 ? 76.692 41.819 -31.265 1.00 23.06 58 ASN D O 1
ATOM 15299 N N . GLY D 1 43 ? 74.934 40.523 -31.836 1.00 24.37 59 GLY D N 1
ATOM 15300 C CA . GLY D 1 43 ? 75.520 39.285 -31.380 1.00 24.53 59 GLY D CA 1
ATOM 15301 C C . GLY D 1 43 ? 75.347 38.986 -29.898 1.00 23.39 59 GLY D C 1
ATOM 15302 O O . GLY D 1 43 ? 75.754 37.902 -29.450 1.00 19.95 59 GLY D O 1
ATOM 15306 N N . ASN D 1 44 ? 74.792 39.904 -29.105 1.00 23.26 60 ASN D N 1
ATOM 15307 C CA . ASN D 1 44 ? 74.820 39.724 -27.658 1.00 21.46 60 ASN D CA 1
ATOM 15308 C C . ASN D 1 44 ? 73.518 39.121 -27.138 1.00 21.77 60 ASN D C 1
ATOM 15309 O O . ASN D 1 44 ? 72.524 38.968 -27.856 1.00 20.35 60 ASN D O 1
ATOM 15320 N N . GLY D 1 45 ? 73.555 38.749 -25.864 1.00 21.36 61 GLY D N 1
ATOM 15321 C CA . GLY D 1 45 ? 72.434 38.132 -25.174 1.00 21.95 61 GLY D CA 1
ATOM 15322 C C . GLY D 1 45 ? 72.704 38.179 -23.690 1.00 20.35 61 GLY D C 1
ATOM 15323 O O . GLY D 1 45 ? 73.776 38.608 -23.249 1.00 20.32 61 GLY D O 1
ATOM 15327 N N . LEU D 1 46 ? 71.723 37.736 -22.905 1.00 21.05 62 LEU D N 1
ATOM 15328 C CA . LEU D 1 46 ? 71.934 37.810 -21.463 1.00 22.83 62 LEU D CA 1
ATOM 15329 C C . LEU D 1 46 ? 72.933 36.772 -20.972 1.00 22.25 62 LEU D C 1
ATOM 15330 O O . LEU D 1 46 ? 73.524 36.974 -19.900 1.00 23.01 62 LEU D O 1
ATOM 15346 N N . LEU D 1 47 ? 73.104 35.656 -21.701 1.00 19.76 63 LEU D N 1
ATOM 15347 C CA . LEU D 1 47 ? 74.221 34.749 -21.411 1.00 21.37 63 LEU D CA 1
ATOM 15348 C C . LEU D 1 47 ? 75.483 35.205 -22.119 1.00 21.99 63 LEU D C 1
ATOM 15349 O O . LEU D 1 47 ? 76.574 35.233 -21.519 1.00 18.97 63 LEU D O 1
ATOM 15365 N N . LYS D 1 48 ? 75.366 35.530 -23.406 1.00 18.24 64 LYS D N 1
ATOM 15366 C CA . LYS D 1 48 ? 76.562 35.873 -24.159 1.00 20.18 64 LYS D CA 1
ATOM 15367 C C . LYS D 1 48 ? 77.263 37.092 -23.575 1.00 21.68 64 LYS D C 1
ATOM 15368 O O . LYS D 1 48 ? 78.484 37.220 -23.720 1.00 20.02 64 LYS D O 1
ATOM 15387 N N . GLN D 1 49 ? 76.527 37.994 -22.893 1.00 20.95 65 GLN D N 1
ATOM 15388 C CA . GLN D 1 49 ? 77.185 39.169 -22.310 1.00 19.55 65 GLN D CA 1
ATOM 15389 C C . GLN D 1 49 ? 78.277 38.782 -21.321 1.00 17.21 65 GLN D C 1
ATOM 15390 O O . GLN D 1 49 ? 79.133 39.615 -20.993 1.00 18.48 65 GLN D O 1
ATOM 15404 N N . MET D 1 50 ? 78.217 37.577 -20.781 1.00 19.26 66 MET D N 1
ATOM 15405 C CA . MET D 1 50 ? 79.196 37.116 -19.809 1.00 18.53 66 MET D CA 1
ATOM 15406 C C . MET D 1 50 ? 80.345 36.362 -20.438 1.00 18.95 66 MET D C 1
ATOM 15407 O O . MET D 1 50 ? 81.286 36.012 -19.719 1.00 22.31 66 MET D O 1
ATOM 15421 N N . SER D 1 51 ? 80.325 36.152 -21.766 1.00 23.70 67 SER D N 1
ATOM 15422 C CA . SER D 1 51 ? 81.326 35.299 -22.398 1.00 25.52 67 SER D CA 1
ATOM 15423 C C . SER D 1 51 ? 82.687 35.971 -22.489 1.00 21.09 67 SER D C 1
ATOM 15424 O O . SER D 1 51 ? 83.713 35.281 -22.567 1.00 28.85 67 SER D O 1
ATOM 15432 N N . GLY D 1 52 ? 82.720 37.289 -22.529 1.00 20.19 68 GLY D N 1
ATOM 15433 C CA . GLY D 1 52 ? 83.904 38.030 -22.870 1.00 24.73 68 GLY D CA 1
ATOM 15434 C C . GLY D 1 52 ? 84.000 38.436 -24.325 1.00 26.28 68 GLY D C 1
ATOM 15435 O O . GLY D 1 52 ? 84.937 39.153 -24.685 1.00 26.55 68 GLY D O 1
ATOM 15439 N N . ARG D 1 53 ? 83.067 38.008 -25.175 1.00 21.71 69 ARG D N 1
ATOM 15440 C CA . ARG D 1 53 ? 83.146 38.440 -26.568 1.00 24.95 69 ARG D CA 1
ATOM 15441 C C . ARG D 1 53 ? 82.916 39.934 -26.703 1.00 27.88 69 ARG D C 1
ATOM 15442 O O . ARG D 1 53 ? 83.502 40.558 -27.579 1.00 22.50 69 ARG D O 1
ATOM 15463 N N . PHE D 1 54 ? 82.108 40.524 -25.825 1.00 22.02 70 PHE D N 1
ATOM 15464 C CA . PHE D 1 54 ? 81.684 41.922 -25.937 1.00 24.13 70 PHE D CA 1
ATOM 15465 C C . PHE D 1 54 ? 81.947 42.579 -24.586 1.00 22.14 70 PHE D C 1
ATOM 15466 O O . PHE D 1 54 ? 81.012 42.948 -23.867 1.00 26.74 70 PHE D O 1
ATOM 15483 N N . PRO D 1 55 ? 83.218 42.751 -24.222 1.00 20.97 71 PRO D N 1
ATOM 15484 C CA . PRO D 1 55 ? 83.554 43.085 -22.820 1.00 17.64 71 PRO D CA 1
ATOM 15485 C C . PRO D 1 55 ? 83.031 44.429 -22.334 1.00 25.62 71 PRO D C 1
ATOM 15486 O O . PRO D 1 55 ? 83.029 44.644 -21.126 1.00 25.27 71 PRO D O 1
ATOM 15497 N N . SER D 1 56 ? 82.648 45.353 -23.223 1.00 20.74 72 SER D N 1
ATOM 15498 C CA . SER D 1 56 ? 82.135 46.658 -22.827 1.00 21.50 72 SER D CA 1
ATOM 15499 C C . SER D 1 56 ? 80.620 46.782 -22.993 1.00 23.91 72 SER D C 1
ATOM 15500 O O . SER D 1 56 ? 80.084 47.877 -22.804 1.00 24.09 72 SER D O 1
ATOM 15508 N N . ASP D 1 57 ? 79.928 45.705 -23.361 1.00 23.31 73 ASP D N 1
ATOM 15509 C CA . ASP D 1 57 ? 78.520 45.764 -23.759 1.00 19.24 73 ASP D CA 1
ATOM 15510 C C . ASP D 1 57 ? 77.600 44.986 -22.819 1.00 19.99 73 ASP D C 1
ATOM 15511 O O . ASP D 1 57 ? 76.559 44.457 -23.234 1.00 24.98 73 ASP D O 1
ATOM 15520 N N . TRP D 1 58 ? 77.935 44.936 -21.535 1.00 17.16 74 TRP D N 1
ATOM 15521 C CA . TRP D 1 58 ? 77.008 44.354 -20.573 1.00 15.87 74 TRP D CA 1
ATOM 15522 C C . TRP D 1 58 ? 75.718 45.166 -20.518 1.00 19.93 74 TRP D C 1
ATOM 15523 O O . TRP D 1 58 ? 75.735 46.397 -20.606 1.00 20.00 74 TRP D O 1
ATOM 15544 N N . TYR D 1 59 ? 74.606 44.473 -20.288 1.00 19.51 75 TYR D N 1
ATOM 15545 C CA . TYR D 1 59 ? 73.310 45.128 -20.142 1.00 20.27 75 TYR D CA 1
ATOM 15546 C C . TYR D 1 59 ? 73.139 45.652 -18.713 1.00 21.66 75 TYR D C 1
ATOM 15547 O O . TYR D 1 59 ? 73.311 44.910 -17.736 1.00 23.83 75 TYR D O 1
ATOM 15565 N N . THR D 1 60 ? 72.788 46.932 -18.577 1.00 20.43 76 THR D N 1
ATOM 15566 C CA . THR D 1 60 ? 72.720 47.578 -17.263 1.00 24.51 76 THR D CA 1
ATOM 15567 C C . THR D 1 60 ? 71.511 48.507 -17.187 1.00 21.41 76 THR D C 1
ATOM 15568 O O . THR D 1 60 ? 71.659 49.706 -16.984 1.00 22.85 76 THR D O 1
ATOM 15579 N N . PRO D 1 61 ? 70.302 47.985 -17.360 1.00 23.30 77 PRO D N 1
ATOM 15580 C CA . PRO D 1 61 ? 69.127 48.857 -17.223 1.00 28.66 77 PRO D CA 1
ATOM 15581 C C . PRO D 1 61 ? 69.078 49.443 -15.821 1.00 23.40 77 PRO D C 1
ATOM 15582 O O . PRO D 1 61 ? 69.380 48.772 -14.835 1.00 21.56 77 PRO D O 1
ATOM 15593 N N . THR D 1 62 ? 68.713 50.714 -15.735 1.00 16.65 78 THR D N 1
ATOM 15594 C CA . THR D 1 62 ? 68.485 51.340 -14.440 1.00 16.84 78 THR D CA 1
ATOM 15595 C C . THR D 1 62 ? 67.094 51.944 -14.322 1.00 24.03 78 THR D C 1
ATOM 15596 O O . THR D 1 62 ? 66.818 52.629 -13.338 1.00 20.16 78 THR D O 1
ATOM 15607 N N . THR D 1 63 ? 66.230 51.735 -15.308 1.00 21.18 79 THR D N 1
ATOM 15608 C CA . THR D 1 63 ? 64.892 52.291 -15.309 1.00 19.67 79 THR D CA 1
ATOM 15609 C C . THR D 1 63 ? 63.871 51.332 -14.718 1.00 20.43 79 THR D C 1
ATOM 15610 O O . THR D 1 63 ? 64.070 50.111 -14.673 1.00 19.02 79 THR D O 1
ATOM 15621 N N . LYS D 1 64 ? 62.723 51.904 -14.353 1.00 25.52 80 LYS D N 1
ATOM 15622 C CA . LYS D 1 64 ? 61.598 51.127 -13.831 1.00 24.39 80 LYS D CA 1
ATOM 15623 C C . LYS D 1 64 ? 61.089 50.096 -14.837 1.00 27.90 80 LYS D C 1
ATOM 15624 O O . LYS D 1 64 ? 60.675 48.998 -14.445 1.00 22.69 80 LYS D O 1
ATOM 15643 N N . TYR D 1 65 ? 61.024 50.460 -16.121 1.00 21.29 81 TYR D N 1
ATOM 15644 C CA . TYR D 1 65 ? 60.401 49.620 -17.139 1.00 20.41 81 TYR D CA 1
ATOM 15645 C C . TYR D 1 65 ? 61.450 49.157 -18.133 1.00 23.97 81 TYR D C 1
ATOM 15646 O O . TYR D 1 65 ? 62.428 49.862 -18.399 1.00 24.51 81 TYR D O 1
ATOM 15664 N N . ARG D 1 66 ? 61.207 47.972 -18.704 1.00 24.86 82 ARG D N 1
ATOM 15665 C CA . ARG D 1 66 ? 62.068 47.394 -19.723 1.00 21.41 82 ARG D CA 1
ATOM 15666 C C . ARG D 1 66 ? 61.185 46.731 -20.775 1.00 25.01 82 ARG D C 1
ATOM 15667 O O . ARG D 1 66 ? 60.064 46.280 -20.491 1.00 24.50 82 ARG D O 1
ATOM 15688 N N . ILE D 1 67 ? 61.692 46.692 -22.002 1.00 22.28 83 ILE D N 1
ATOM 15689 C CA . ILE D 1 67 ? 61.147 45.838 -23.041 1.00 20.56 83 ILE D CA 1
ATOM 15690 C C . ILE D 1 67 ? 62.300 45.000 -23.586 1.00 24.01 83 ILE D C 1
ATOM 15691 O O . ILE D 1 67 ? 63.326 45.550 -24.010 1.00 22.30 83 ILE D O 1
ATOM 15707 N N . LEU D 1 68 ? 62.155 43.680 -23.542 1.00 20.64 84 LEU D N 1
ATOM 15708 C CA . LEU D 1 68 ? 63.186 42.776 -24.032 1.00 20.23 84 LEU D CA 1
ATOM 15709 C C . LEU D 1 68 ? 62.826 42.231 -25.406 1.00 20.73 84 LEU D C 1
ATOM 15710 O O . LEU D 1 68 ? 61.701 41.791 -25.631 1.00 22.46 84 LEU D O 1
ATOM 15726 N N . TYR D 1 69 ? 63.787 42.231 -26.302 1.00 23.96 85 TYR D N 1
ATOM 15727 C CA . TYR D 1 69 ? 63.647 41.566 -27.611 1.00 21.61 85 TYR D CA 1
ATOM 15728 C C . TYR D 1 69 ? 65.011 40.937 -27.923 1.00 24.80 85 TYR D C 1
ATOM 15729 O O . TYR D 1 69 ? 65.792 41.408 -28.765 1.00 20.92 85 TYR D O 1
ATOM 15747 N N . LEU D 1 70 ? 65.332 39.866 -27.197 1.00 27.47 86 LEU D N 1
ATOM 15748 C CA . LEU D 1 70 ? 66.601 39.184 -27.406 1.00 25.97 86 LEU D CA 1
ATOM 15749 C C . LEU D 1 70 ? 66.505 37.752 -26.894 1.00 26.24 86 LEU D C 1
ATOM 15750 O O . LEU D 1 70 ? 65.570 37.378 -26.173 1.00 22.34 86 LEU D O 1
ATOM 15766 N N . GLY D 1 71 ? 67.486 36.947 -27.303 1.00 24.19 87 GLY D N 1
ATOM 15767 C CA . GLY D 1 71 ? 67.552 35.554 -26.907 1.00 21.49 87 GLY D CA 1
ATOM 15768 C C . GLY D 1 71 ? 68.140 34.649 -27.966 1.00 24.77 87 GLY D C 1
ATOM 15769 O O . GLY D 1 71 ? 68.831 33.671 -27.650 1.00 24.45 87 GLY D O 1
ATOM 15773 N N . THR D 1 72 ? 67.883 34.969 -29.236 1.00 21.08 88 THR D N 1
ATOM 15774 C CA . THR D 1 72 ? 68.362 34.104 -30.310 1.00 23.48 88 THR D CA 1
ATOM 15775 C C . THR D 1 72 ? 69.870 33.831 -30.174 1.00 21.36 88 THR D C 1
ATOM 15776 O O . THR D 1 72 ? 70.319 32.699 -30.376 1.00 25.13 88 THR D O 1
ATOM 15787 N N . ASN D 1 73 ? 70.659 34.833 -29.777 1.00 20.38 89 ASN D N 1
ATOM 15788 C CA . ASN D 1 73 ? 72.110 34.628 -29.685 1.00 23.84 89 ASN D CA 1
ATOM 15789 C C . ASN D 1 73 ? 72.498 33.732 -28.507 1.00 25.11 89 ASN D C 1
ATOM 15790 O O . ASN D 1 73 ? 73.569 33.112 -28.516 1.00 25.20 89 ASN D O 1
ATOM 15801 N N . ASP D 1 74 ? 71.688 33.710 -27.459 1.00 19.30 90 ASP D N 1
ATOM 15802 C CA . ASP D 1 74 ? 71.999 32.879 -26.308 1.00 19.18 90 ASP D CA 1
ATOM 15803 C C . ASP D 1 74 ? 71.882 31.408 -26.641 1.00 21.75 90 ASP D C 1
ATOM 15804 O O . ASP D 1 74 ? 72.371 30.575 -25.883 1.00 25.97 90 ASP D O 1
ATOM 15813 N N . CYS D 1 75 ? 71.284 31.060 -27.774 1.00 23.97 91 CYS D N 1
ATOM 15814 C CA . CYS D 1 75 ? 71.291 29.653 -28.115 1.00 27.22 91 CYS D CA 1
ATOM 15815 C C . CYS D 1 75 ? 72.666 29.157 -28.595 1.00 27.60 91 CYS D C 1
ATOM 15816 O O . CYS D 1 75 ? 72.793 27.952 -28.853 1.00 26.96 91 CYS D O 1
ATOM 15823 N N . THR D 1 76 ? 73.689 30.013 -28.705 1.00 21.66 92 THR D N 1
ATOM 15824 C CA . THR D 1 76 ? 75.032 29.498 -28.995 1.00 28.28 92 THR D CA 1
ATOM 15825 C C . THR D 1 76 ? 75.766 29.027 -27.747 1.00 31.19 92 THR D C 1
ATOM 15826 O O . THR D 1 76 ? 76.850 28.440 -27.878 1.00 34.62 92 THR D O 1
ATOM 15837 N N . ASP D 1 77 ? 75.238 29.298 -26.553 1.00 29.62 93 ASP D N 1
ATOM 15838 C CA . ASP D 1 77 ? 75.690 28.585 -25.363 1.00 27.92 93 ASP D CA 1
ATOM 15839 C C . ASP D 1 77 ? 75.204 27.138 -25.441 1.00 26.90 93 ASP D C 1
ATOM 15840 O O . ASP D 1 77 ? 74.089 26.858 -25.894 1.00 30.48 93 ASP D O 1
ATOM 15849 N N . GLY D 1 78 ? 76.044 26.216 -25.022 1.00 30.75 94 GLY D N 1
ATOM 15850 C CA . GLY D 1 78 ? 75.705 24.813 -25.093 1.00 31.20 94 GLY D CA 1
ATOM 15851 C C . GLY D 1 78 ? 76.327 24.029 -23.958 1.00 25.99 94 GLY D C 1
ATOM 15852 O O . GLY D 1 78 ? 76.733 24.584 -22.937 1.00 26.65 94 GLY D O 1
ATOM 15856 N N . PRO D 1 79 ? 76.426 22.719 -24.137 1.00 31.06 95 PRO D N 1
ATOM 15857 C CA . PRO D 1 79 ? 76.969 21.854 -23.079 1.00 32.06 95 PRO D CA 1
ATOM 15858 C C . PRO D 1 79 ? 78.321 22.281 -22.512 1.00 31.01 95 PRO D C 1
ATOM 15859 O O . PRO D 1 79 ? 78.554 22.059 -21.318 1.00 27.60 95 PRO D O 1
ATOM 15870 N N . THR D 1 80 ? 79.228 22.861 -23.302 1.00 24.77 96 THR D N 1
ATOM 15871 C CA . THR D 1 80 ? 80.524 23.232 -22.729 1.00 27.94 96 THR D CA 1
ATOM 15872 C C . THR D 1 80 ? 80.425 24.473 -21.859 1.00 30.48 96 THR D C 1
ATOM 15873 O O . THR D 1 80 ? 81.396 24.802 -21.165 1.00 26.39 96 THR D O 1
ATOM 15884 N N . ASP D 1 81 ? 79.288 25.164 -21.885 1.00 26.52 97 ASP D N 1
ATOM 15885 C CA . ASP D 1 81 ? 79.065 26.311 -21.017 1.00 23.41 97 ASP D CA 1
ATOM 15886 C C . ASP D 1 81 ? 78.434 25.938 -19.685 1.00 24.66 97 ASP D C 1
ATOM 15887 O O . ASP D 1 81 ? 78.190 26.831 -18.867 1.00 26.06 97 ASP D O 1
ATOM 15896 N N . MET D 1 82 ? 78.135 24.661 -19.452 1.00 26.57 98 MET D N 1
ATOM 15897 C CA . MET D 1 82 ? 77.642 24.202 -18.154 1.00 27.13 98 MET D CA 1
ATOM 15898 C C . MET D 1 82 ? 78.338 22.905 -17.774 1.00 30.60 98 MET D C 1
ATOM 15899 O O . MET D 1 82 ? 77.734 22.016 -17.170 1.00 24.92 98 MET D O 1
ATOM 15913 N N . ILE D 1 83 ? 79.598 22.766 -18.165 1.00 28.53 99 ILE D N 1
ATOM 15914 C CA . ILE D 1 83 ? 80.319 21.517 -17.980 1.00 27.19 99 ILE D CA 1
ATOM 15915 C C . ILE D 1 83 ? 81.190 21.500 -16.717 1.00 25.19 99 ILE D C 1
ATOM 15916 O O . ILE D 1 83 ? 81.552 20.415 -16.257 1.00 24.52 99 ILE D O 1
ATOM 15932 N N . ILE D 1 84 ? 81.571 22.653 -16.173 1.00 23.57 100 ILE D N 1
ATOM 15933 C CA . ILE D 1 84 ? 82.321 22.598 -14.905 1.00 19.52 100 ILE D CA 1
ATOM 15934 C C . ILE D 1 84 ? 81.433 21.966 -13.845 1.00 23.50 100 ILE D C 1
ATOM 15935 O O . ILE D 1 84 ? 80.306 22.456 -13.611 1.00 25.65 100 ILE D O 1
ATOM 15951 N N . PRO D 1 85 ? 81.892 20.931 -13.131 1.00 24.48 101 PRO D N 1
ATOM 15952 C CA . PRO D 1 85 ? 81.031 20.309 -12.114 1.00 25.25 101 PRO D CA 1
ATOM 15953 C C . PRO D 1 85 ? 80.512 21.337 -11.125 1.00 20.89 101 PRO D C 1
ATOM 15954 O O . PRO D 1 85 ? 81.225 22.258 -10.724 1.00 24.21 101 PRO D O 1
ATOM 15965 N N . THR D 1 86 ? 79.236 21.194 -10.794 1.00 26.39 102 THR D N 1
ATOM 15966 C CA . THR D 1 86 ? 78.395 22.014 -9.912 1.00 29.19 102 THR D CA 1
ATOM 15967 C C . THR D 1 86 ? 77.910 23.272 -10.599 1.00 24.81 102 THR D C 1
ATOM 15968 O O . THR D 1 86 ? 77.256 24.064 -9.952 1.00 24.38 102 THR D O 1
ATOM 15979 N N . SER D 1 87 ? 78.227 23.486 -11.869 1.00 22.08 103 SER D N 1
ATOM 15980 C CA . SER D 1 87 ? 77.641 24.586 -12.644 1.00 24.45 103 SER D CA 1
ATOM 15981 C C . SER D 1 87 ? 76.112 24.515 -12.672 1.00 20.51 103 SER D C 1
ATOM 15982 O O . SER D 1 87 ? 75.516 23.447 -12.706 1.00 21.30 103 SER D O 1
ATOM 15990 N N . MET D 1 88 ? 75.483 25.672 -12.759 1.00 19.08 104 MET D N 1
ATOM 15991 C CA . MET D 1 88 ? 74.056 25.731 -13.033 1.00 18.54 104 MET D CA 1
ATOM 15992 C C . MET D 1 88 ? 73.776 25.142 -14.402 1.00 22.15 104 MET D C 1
ATOM 15993 O O . MET D 1 88 ? 74.641 25.102 -15.280 1.00 24.09 104 MET D O 1
ATOM 16007 N N . THR D 1 89 ? 72.551 24.692 -14.593 1.00 20.64 105 THR D N 1
ATOM 16008 C CA . THR D 1 89 ? 72.159 24.390 -15.952 1.00 25.98 105 THR D CA 1
ATOM 16009 C C . THR D 1 89 ? 71.914 25.676 -16.719 1.00 23.97 105 THR D C 1
ATOM 16010 O O . THR D 1 89 ? 71.628 26.743 -16.152 1.00 21.86 105 THR D O 1
ATOM 16021 N N . LEU D 1 90 ? 71.992 25.554 -18.032 1.00 23.00 106 LEU D N 1
ATOM 16022 C CA . LEU D 1 90 ? 71.684 26.691 -18.889 1.00 20.78 106 LEU D CA 1
ATOM 16023 C C . LEU D 1 90 ? 70.233 27.119 -18.719 1.00 19.32 106 LEU D C 1
ATOM 16024 O O . LEU D 1 90 ? 69.943 28.320 -18.665 1.00 20.49 106 LEU D O 1
ATOM 16040 N N . ASP D 1 91 ? 69.321 26.159 -18.563 1.00 22.61 107 ASP D N 1
ATOM 16041 C CA . ASP D 1 91 ? 67.920 26.496 -18.298 1.00 30.72 107 ASP D CA 1
ATOM 16042 C C . ASP D 1 91 ? 67.787 27.406 -17.075 1.00 24.94 107 ASP D C 1
ATOM 16043 O O . ASP D 1 91 ? 67.120 28.449 -17.121 1.00 23.63 107 ASP D O 1
ATOM 16052 N N . ASN D 1 92 ? 68.427 27.033 -15.959 1.00 23.11 108 ASN D N 1
ATOM 16053 C CA . ASN D 1 92 ? 68.248 27.832 -14.749 1.00 22.31 108 ASN D CA 1
ATOM 16054 C C . ASN D 1 92 ? 69.023 29.149 -14.813 1.00 25.29 108 ASN D C 1
ATOM 16055 O O . ASN D 1 92 ? 68.557 30.166 -14.297 1.00 24.30 108 ASN D O 1
ATOM 16066 N N . ALA D 1 93 ? 70.217 29.151 -15.405 1.00 20.20 109 ALA D N 1
ATOM 16067 C CA . ALA D 1 93 ? 70.971 30.392 -15.534 1.00 19.47 109 ALA D CA 1
ATOM 16068 C C . ALA D 1 93 ? 70.222 31.393 -16.392 1.00 21.18 109 ALA D C 1
ATOM 16069 O O . ALA D 1 93 ? 70.124 32.577 -16.050 1.00 23.81 109 ALA D O 1
ATOM 16076 N N . ALA D 1 94 ? 69.676 30.932 -17.514 1.00 25.42 110 ALA D N 1
ATOM 16077 C CA . ALA D 1 94 ? 68.925 31.826 -18.369 1.00 25.17 110 ALA D CA 1
ATOM 16078 C C . ALA D 1 94 ? 67.685 32.321 -17.657 1.00 21.83 110 ALA D C 1
ATOM 16079 O O . ALA D 1 94 ? 67.345 33.507 -17.758 1.00 21.82 110 ALA D O 1
ATOM 16086 N N . ARG D 1 95 ? 67.001 31.435 -16.924 1.00 22.47 111 ARG D N 1
ATOM 16087 C CA . ARG D 1 95 ? 65.799 31.853 -16.198 1.00 23.01 111 ARG D CA 1
ATOM 16088 C C . ARG D 1 95 ? 66.114 32.998 -15.250 1.00 20.66 111 ARG D C 1
ATOM 16089 O O . ARG D 1 95 ? 65.405 34.011 -15.219 1.00 23.71 111 ARG D O 1
ATOM 16110 N N . GLU D 1 96 ? 67.202 32.862 -14.488 1.00 18.07 112 GLU D N 1
ATOM 16111 C CA . GLU D 1 96 ? 67.582 33.903 -13.536 1.00 25.07 112 GLU D CA 1
ATOM 16112 C C . GLU D 1 96 ? 67.962 35.198 -14.250 1.00 22.79 112 GLU D C 1
ATOM 16113 O O . GLU D 1 96 ? 67.624 36.297 -13.787 1.00 22.96 112 GLU D O 1
ATOM 16125 N N . LEU D 1 97 ? 68.665 35.094 -15.371 1.00 21.02 113 LEU D N 1
ATOM 16126 C CA . LEU D 1 97 ? 69.101 36.286 -16.096 1.00 16.67 113 LEU D CA 1
ATOM 16127 C C . LEU D 1 97 ? 67.923 37.017 -16.734 1.00 18.93 113 LEU D C 1
ATOM 16128 O O . LEU D 1 97 ? 67.855 38.261 -16.686 1.00 21.16 113 LEU D O 1
ATOM 16144 N N . TYR D 1 98 ? 67.005 36.280 -17.369 1.00 23.22 114 TYR D N 1
ATOM 16145 C CA . TYR D 1 98 ? 65.875 36.947 -18.004 1.00 18.44 114 TYR D CA 1
ATOM 16146 C C . TYR D 1 98 ? 64.919 37.522 -16.963 1.00 25.18 114 TYR D C 1
ATOM 16147 O O . TYR D 1 98 ? 64.408 38.626 -17.143 1.00 28.51 114 TYR D O 1
ATOM 16165 N N . LEU D 1 99 ? 64.717 36.836 -15.843 1.00 24.78 115 LEU D N 1
ATOM 16166 C CA . LEU D 1 99 ? 63.933 37.443 -14.769 1.00 25.37 115 LEU D CA 1
ATOM 16167 C C . LEU D 1 99 ? 64.597 38.711 -14.264 1.00 26.27 115 LEU D C 1
ATOM 16168 O O . LEU D 1 99 ? 63.918 39.707 -13.976 1.00 23.46 115 LEU D O 1
ATOM 16184 N N . GLY D 1 100 ? 65.930 38.704 -14.154 1.00 21.05 116 GLY D N 1
ATOM 16185 C CA . GLY D 1 100 ? 66.613 39.878 -13.634 1.00 22.34 116 GLY D CA 1
ATOM 16186 C C . GLY D 1 100 ? 66.528 41.068 -14.569 1.00 25.88 116 GLY D C 1
ATOM 16187 O O . GLY D 1 100 ? 66.242 42.182 -14.137 1.00 22.17 116 GLY D O 1
ATOM 16191 N N . ALA D 1 101 ? 66.770 40.847 -15.869 1.00 21.17 117 ALA D N 1
ATOM 16192 C CA . ALA D 1 101 ? 66.647 41.935 -16.828 1.00 29.51 117 ALA D CA 1
ATOM 16193 C C . ALA D 1 101 ? 65.222 42.455 -16.890 1.00 28.32 117 ALA D C 1
ATOM 16194 O O . ALA D 1 101 ? 65.001 43.658 -17.079 1.00 22.51 117 ALA D O 1
ATOM 16201 N N . CYS D 1 102 ? 64.244 41.559 -16.748 1.00 19.69 118 CYS D N 1
ATOM 16202 C CA . CYS D 1 102 ? 62.843 41.937 -16.860 1.00 21.40 118 CYS D CA 1
ATOM 16203 C C . CYS D 1 102 ? 62.365 42.683 -15.623 1.00 24.29 118 CYS D C 1
ATOM 16204 O O . CYS D 1 102 ? 61.767 43.759 -15.727 1.00 24.27 118 CYS D O 1
ATOM 16211 N N . ARG D 1 103 ? 62.572 42.091 -14.452 1.00 19.45 119 ARG D N 1
ATOM 16212 C CA . ARG D 1 103 ? 61.997 42.573 -13.201 1.00 19.53 119 ARG D CA 1
ATOM 16213 C C . ARG D 1 103 ? 63.009 43.146 -12.231 1.00 23.73 119 ARG D C 1
ATOM 16214 O O . ARG D 1 103 ? 62.604 43.684 -11.195 1.00 21.45 119 ARG D O 1
ATOM 16235 N N . GLY D 1 104 ? 64.294 42.953 -12.480 1.00 19.69 120 GLY D N 1
ATOM 16236 C CA . GLY D 1 104 ? 65.282 43.137 -11.453 1.00 18.29 120 GLY D CA 1
ATOM 16237 C C . GLY D 1 104 ? 65.787 44.558 -11.314 1.00 18.59 120 GLY D C 1
ATOM 16238 O O . GLY D 1 104 ? 65.911 45.318 -12.271 1.00 17.49 120 GLY D O 1
ATOM 16242 N N . ASP D 1 105 ? 66.134 44.872 -10.081 1.00 23.49 121 ASP D N 1
ATOM 16243 C CA . ASP D 1 105 ? 67.052 45.956 -9.765 1.00 23.99 121 ASP D CA 1
ATOM 16244 C C . ASP D 1 105 ? 68.454 45.350 -9.854 1.00 17.26 121 ASP D C 1
ATOM 16245 O O . ASP D 1 105 ? 68.887 44.636 -8.951 1.00 22.53 121 ASP D O 1
ATOM 16254 N N . VAL D 1 106 ? 69.161 45.617 -10.950 1.00 19.07 122 VAL D N 1
ATOM 16255 C CA . VAL D 1 106 ? 70.374 44.892 -11.309 1.00 23.05 122 VAL D CA 1
ATOM 16256 C C . VAL D 1 106 ? 71.569 45.840 -11.369 1.00 22.90 122 VAL D C 1
ATOM 16257 O O . VAL D 1 106 ? 71.448 47.057 -11.521 1.00 19.60 122 VAL D O 1
ATOM 16270 N N . ARG D 1 107 ? 72.740 45.237 -11.242 1.00 18.47 123 ARG D N 1
ATOM 16271 C CA . ARG D 1 107 ? 74.032 45.877 -11.420 1.00 17.07 123 ARG D CA 1
ATOM 16272 C C . ARG D 1 107 ? 74.977 44.875 -12.082 1.00 22.18 123 ARG D C 1
ATOM 16273 O O . ARG D 1 107 ? 74.759 43.658 -12.035 1.00 19.87 123 ARG D O 1
ATOM 16294 N N . VAL D 1 108 ? 76.053 45.390 -12.665 1.00 19.55 124 VAL D N 1
ATOM 16295 C CA . VAL D 1 108 ? 77.170 44.565 -13.130 1.00 15.92 124 VAL D CA 1
ATOM 16296 C C . VAL D 1 108 ? 78.430 45.020 -12.395 1.00 16.99 124 VAL D C 1
ATOM 16297 O O . VAL D 1 108 ? 78.847 46.176 -12.532 1.00 23.70 124 VAL D O 1
ATOM 16310 N N . THR D 1 109 ? 79.016 44.131 -11.602 1.00 15.87 125 THR D N 1
ATOM 16311 C CA . THR D 1 109 ? 80.112 44.477 -10.708 1.00 15.32 125 THR D CA 1
ATOM 16312 C C . THR D 1 109 ? 81.215 43.440 -10.799 1.00 21.58 125 THR D C 1
ATOM 16313 O O . THR D 1 109 ? 80.981 42.306 -11.243 1.00 19.41 125 THR D O 1
ATOM 16324 N N . PRO D 1 110 ? 82.432 43.793 -10.345 1.00 24.87 126 PRO D N 1
ATOM 16325 C CA . PRO D 1 110 ? 83.544 42.831 -10.356 1.00 24.55 126 PRO D CA 1
ATOM 16326 C C . PRO D 1 110 ? 83.295 41.677 -9.401 1.00 22.01 126 PRO D C 1
ATOM 16327 O O . PRO D 1 110 ? 82.837 41.855 -8.272 1.00 21.45 126 PRO D O 1
ATOM 16338 N N . THR D 1 111 ? 83.634 40.485 -9.853 1.00 19.33 127 THR D N 1
ATOM 16339 C CA . THR D 1 111 ? 83.438 39.291 -9.050 1.00 19.77 127 THR D CA 1
ATOM 16340 C C . THR D 1 111 ? 84.698 39.050 -8.215 1.00 21.47 127 THR D C 1
ATOM 16341 O O . THR D 1 111 ? 85.814 39.156 -8.725 1.00 21.64 127 THR D O 1
ATOM 16352 N N . PHE D 1 112 ? 84.523 38.753 -6.937 1.00 20.08 128 PHE D N 1
ATOM 16353 C CA . PHE D 1 112 ? 85.673 38.424 -6.106 1.00 18.85 128 PHE D CA 1
ATOM 16354 C C . PHE D 1 112 ? 86.336 37.142 -6.621 1.00 22.35 128 PHE D C 1
ATOM 16355 O O . PHE D 1 112 ? 85.665 36.140 -6.886 1.00 19.21 128 PHE D O 1
ATOM 16372 N N . VAL D 1 113 ? 87.654 37.185 -6.777 1.00 18.84 129 VAL D N 1
ATOM 16373 C CA . VAL D 1 113 ? 88.467 36.003 -7.062 1.00 21.40 129 VAL D CA 1
ATOM 16374 C C . VAL D 1 113 ? 89.733 36.077 -6.211 1.00 23.40 129 VAL D C 1
ATOM 16375 O O . VAL D 1 113 ? 90.349 37.138 -6.101 1.00 21.06 129 VAL D O 1
ATOM 16388 N N . GLY D 1 114 ? 90.146 34.944 -5.636 1.00 23.52 130 GLY D N 1
ATOM 16389 C CA . GLY D 1 114 ? 91.312 34.914 -4.778 1.00 27.45 130 GLY D CA 1
ATOM 16390 C C . GLY D 1 114 ? 91.930 33.533 -4.799 1.00 21.94 130 GLY D C 1
ATOM 16391 O O . GLY D 1 114 ? 91.431 32.633 -5.476 1.00 19.21 130 GLY D O 1
ATOM 16395 N N . ALA D 1 115 ? 92.997 33.359 -4.022 1.00 22.13 131 ALA D N 1
ATOM 16396 C CA . ALA D 1 115 ? 93.751 32.107 -4.024 1.00 25.61 131 ALA D CA 1
ATOM 16397 C C . ALA D 1 115 ? 94.734 32.092 -2.860 1.00 20.15 131 ALA D C 1
ATOM 16398 O O . ALA D 1 115 ? 95.035 33.132 -2.261 1.00 23.14 131 ALA D O 1
ATOM 16405 N N . ALA D 1 116 ? 95.240 30.892 -2.556 1.00 20.73 132 ALA D N 1
ATOM 16406 C CA . ALA D 1 116 ? 96.225 30.710 -1.494 1.00 24.28 132 ALA D CA 1
ATOM 16407 C C . ALA D 1 116 ? 97.631 31.098 -1.914 1.00 29.70 132 ALA D C 1
ATOM 16408 O O . ALA D 1 116 ? 98.518 31.139 -1.052 1.00 26.45 132 ALA D O 1
ATOM 16415 N N . ILE D 1 117 ? 97.873 31.342 -3.207 1.00 21.79 133 ILE D N 1
ATOM 16416 C CA . ILE D 1 117 ? 99.155 31.839 -3.684 1.00 22.30 133 ILE D CA 1
ATOM 16417 C C . ILE D 1 117 ? 98.904 33.066 -4.551 1.00 28.35 133 ILE D C 1
ATOM 16418 O O . ILE D 1 117 ? 97.786 33.339 -4.980 1.00 26.84 133 ILE D O 1
ATOM 16434 N N . VAL D 1 118 ? 99.968 33.801 -4.818 1.00 27.68 134 VAL D N 1
ATOM 16435 C CA . VAL D 1 118 ? 99.881 34.912 -5.753 1.00 31.83 134 VAL D CA 1
ATOM 16436 C C . VAL D 1 118 ? 99.881 34.347 -7.167 1.00 25.20 134 VAL D C 1
ATOM 16437 O O . VAL D 1 118 ? 100.784 33.587 -7.537 1.00 28.38 134 VAL D O 1
ATOM 16450 N N . GLY D 1 119 ? 98.791 34.631 -7.908 1.00 30.10 135 GLY D N 1
ATOM 16451 C CA . GLY D 1 119 ? 98.652 34.331 -9.319 1.00 25.66 135 GLY D CA 1
ATOM 16452 C C . GLY D 1 119 ? 99.043 35.491 -10.215 1.00 32.80 135 GLY D C 1
ATOM 16453 O O . GLY D 1 119 ? 99.212 36.623 -9.778 1.00 31.21 135 GLY D O 1
ATOM 16457 N N . LEU D 1 120 ? 99.284 35.158 -11.471 1.00 26.50 136 LEU D N 1
ATOM 16458 C CA . LEU D 1 120 ? 99.650 36.108 -12.505 1.00 24.05 136 LEU D CA 1
ATOM 16459 C C . LEU D 1 120 ? 98.416 36.610 -13.271 1.00 21.53 136 LEU D C 1
ATOM 16460 O O . LEU D 1 120 ? 97.690 35.808 -13.864 1.00 25.76 136 LEU D O 1
ATOM 16476 N N . VAL D 1 121 ? 98.202 37.924 -13.313 1.00 25.91 137 VAL D N 1
ATOM 16477 C CA . VAL D 1 121 ? 97.100 38.494 -14.085 1.00 27.35 137 VAL D CA 1
ATOM 16478 C C . VAL D 1 121 ? 97.575 38.746 -15.511 1.00 28.14 137 VAL D C 1
ATOM 16479 O O . VAL D 1 121 ? 98.578 39.441 -15.731 1.00 24.77 137 VAL D O 1
ATOM 16492 N N . GLY D 1 122 ? 96.814 38.237 -16.479 1.00 30.10 138 GLY D N 1
ATOM 16493 C CA . GLY D 1 122 ? 97.108 38.434 -17.890 1.00 27.29 138 GLY D CA 1
ATOM 16494 C C . GLY D 1 122 ? 95.846 38.316 -18.729 1.00 27.81 138 GLY D C 1
ATOM 16495 O O . GLY D 1 122 ? 94.736 38.266 -18.191 1.00 26.71 138 GLY D O 1
ATOM 16499 N N . ARG D 1 123 ? 95.999 38.301 -20.052 1.00 26.46 139 ARG D N 1
ATOM 16500 C CA . ARG D 1 123 ? 94.889 38.050 -20.951 1.00 21.02 139 ARG D CA 1
ATOM 16501 C C . ARG D 1 123 ? 95.331 36.969 -21.926 1.00 26.90 139 ARG D C 1
ATOM 16502 O O . ARG D 1 123 ? 96.515 36.853 -22.228 1.00 22.38 139 ARG D O 1
ATOM 16523 N N . THR D 1 124 ? 94.385 36.179 -22.421 1.00 25.13 140 THR D N 1
ATOM 16524 C CA . THR D 1 124 ? 94.741 35.111 -23.352 1.00 24.22 140 THR D CA 1
ATOM 16525 C C . THR D 1 124 ? 93.501 34.717 -24.132 1.00 22.21 140 THR D C 1
ATOM 16526 O O . THR D 1 124 ? 92.376 34.933 -23.677 1.00 26.43 140 THR D O 1
ATOM 16537 N N . ASP D 1 125 ? 93.710 34.121 -25.309 1.00 27.70 141 ASP D N 1
ATOM 16538 C CA . ASP D 1 125 ? 92.621 33.471 -26.035 1.00 32.40 141 ASP D CA 1
ATOM 16539 C C . ASP D 1 125 ? 92.628 31.953 -25.865 1.00 36.31 141 ASP D C 1
ATOM 16540 O O . ASP D 1 125 ? 91.785 31.264 -26.449 1.00 31.70 141 ASP D O 1
ATOM 16549 N N . ALA D 1 126 ? 93.520 31.428 -25.023 1.00 26.94 142 ALA D N 1
ATOM 16550 C CA . ALA D 1 126 ? 93.677 29.983 -24.872 1.00 32.66 142 ALA D CA 1
ATOM 16551 C C . ALA D 1 126 ? 92.531 29.331 -24.098 1.00 28.20 142 ALA D C 1
ATOM 16552 O O . ALA D 1 126 ? 92.375 28.113 -24.184 1.00 33.53 142 ALA D O 1
ATOM 16559 N N . VAL D 1 127 ? 91.786 30.077 -23.286 1.00 24.98 143 VAL D N 1
ATOM 16560 C CA . VAL D 1 127 ? 90.743 29.454 -22.476 1.00 29.25 143 VAL D CA 1
ATOM 16561 C C . VAL D 1 127 ? 89.413 29.382 -23.233 1.00 27.56 143 VAL D C 1
ATOM 16562 O O . VAL D 1 127 ? 88.734 28.363 -23.181 1.00 27.90 143 VAL D O 1
ATOM 16575 N N . THR D 1 128 ? 89.039 30.443 -23.945 1.00 30.47 144 THR D N 1
ATOM 16576 C CA . THR D 1 128 ? 87.751 30.558 -24.634 1.00 30.47 144 THR D CA 1
ATOM 16577 C C . THR D 1 128 ? 87.853 30.667 -26.146 1.00 34.02 144 THR D C 1
ATOM 16578 O O . THR D 1 128 ? 86.814 30.640 -26.813 1.00 36.59 144 THR D O 1
ATOM 16589 N N . GLY D 1 129 ? 89.045 30.857 -26.704 1.00 29.90 145 GLY D N 1
ATOM 16590 C CA . GLY D 1 129 ? 89.178 31.118 -28.123 1.00 35.31 145 GLY D CA 1
ATOM 16591 C C . GLY D 1 129 ? 89.244 32.576 -28.507 1.00 38.57 145 GLY D C 1
ATOM 16592 O O . GLY D 1 129 ? 89.506 32.880 -29.672 1.00 33.76 145 GLY D O 1
ATOM 16596 N N . PHE D 1 130 ? 89.034 33.487 -27.563 1.00 32.24 146 PHE D N 1
ATOM 16597 C CA . PHE D 1 130 ? 89.144 34.922 -27.787 1.00 31.58 146 PHE D CA 1
ATOM 16598 C C . PHE D 1 130 ? 89.648 35.553 -26.488 1.00 30.81 146 PHE D C 1
ATOM 16599 O O . PHE D 1 130 ? 89.571 34.956 -25.409 1.00 27.67 146 PHE D O 1
ATOM 16616 N N . SER D 1 131 ? 90.120 36.791 -26.590 1.00 26.24 147 SER D N 1
ATOM 16617 C CA . SER D 1 131 ? 90.908 37.378 -25.516 1.00 31.12 147 SER D CA 1
ATOM 16618 C C . SER D 1 131 ? 90.023 37.720 -24.308 1.00 30.08 147 SER D C 1
ATOM 16619 O O . SER D 1 131 ? 89.049 38.474 -24.418 1.00 26.89 147 SER D O 1
ATOM 16627 N N . VAL D 1 132 ? 90.381 37.184 -23.142 1.00 21.38 148 VAL D N 1
ATOM 16628 C CA . VAL D 1 132 ? 89.732 37.548 -21.891 1.00 21.77 148 VAL D CA 1
ATOM 16629 C C . VAL D 1 132 ? 90.804 37.653 -20.819 1.00 23.67 148 VAL D C 1
ATOM 16630 O O . VAL D 1 132 ? 91.920 37.177 -20.992 1.00 20.96 148 VAL D O 1
ATOM 16643 N N . LYS D 1 133 ? 90.451 38.314 -19.716 1.00 23.16 149 LYS D N 1
ATOM 16644 C CA . LYS D 1 133 ? 91.303 38.372 -18.538 1.00 21.86 149 LYS D CA 1
ATOM 16645 C C . LYS D 1 133 ? 91.378 37.006 -17.883 1.00 23.72 149 LYS D C 1
ATOM 16646 O O . LYS D 1 133 ? 90.359 36.336 -17.702 1.00 22.05 149 LYS D O 1
ATOM 16665 N N . VAL D 1 134 ? 92.584 36.613 -17.473 1.00 21.81 150 VAL D N 1
ATOM 16666 C CA . VAL D 1 134 ? 92.751 35.396 -16.694 1.00 28.54 150 VAL D CA 1
ATOM 16667 C C . VAL D 1 134 ? 93.744 35.606 -15.567 1.00 23.25 150 VAL D C 1
ATOM 16668 O O . VAL D 1 134 ? 94.589 36.508 -15.589 1.00 27.07 150 VAL D O 1
ATOM 16681 N N . LEU D 1 135 ? 93.613 34.730 -14.575 1.00 22.46 151 LEU D N 1
ATOM 16682 C CA . LEU D 1 135 ? 94.666 34.415 -13.616 1.00 24.51 151 LEU D CA 1
ATOM 16683 C C . LEU D 1 135 ? 95.337 33.109 -14.009 1.00 19.24 151 LEU D C 1
ATOM 16684 O O . LEU D 1 135 ? 94.657 32.113 -14.294 1.00 23.38 151 LEU D O 1
ATOM 16700 N N . THR D 1 136 ? 96.672 33.109 -13.975 1.00 20.84 152 THR D N 1
ATOM 16701 C CA . THR D 1 136 ? 97.465 31.919 -14.206 1.00 26.04 152 THR D CA 1
ATOM 16702 C C . THR D 1 136 ? 98.081 31.474 -12.887 1.00 33.85 152 THR D C 1
ATOM 16703 O O . THR D 1 136 ? 98.761 32.259 -12.210 1.00 29.31 152 THR D O 1
ATOM 16714 N N . PHE D 1 137 ? 97.851 30.217 -12.538 1.00 31.79 153 PHE D N 1
ATOM 16715 C CA . PHE D 1 137 ? 98.460 29.606 -11.372 1.00 30.19 153 PHE D CA 1
ATOM 16716 C C . PHE D 1 137 ? 99.405 28.521 -11.843 1.00 28.93 153 PHE D C 1
ATOM 16717 O O . PHE D 1 137 ? 98.987 27.578 -12.525 1.00 29.88 153 PHE D O 1
ATOM 16734 N N . SER D 1 138 ? 100.690 28.695 -11.527 1.00 34.12 154 SER D N 1
ATOM 16735 C CA . SER D 1 138 ? 101.748 27.819 -11.986 1.00 49.78 154 SER D CA 1
ATOM 16736 C C . SER D 1 138 ? 102.085 26.718 -10.998 1.00 41.40 154 SER D C 1
ATOM 16737 O O . SER D 1 138 ? 102.948 25.890 -11.297 1.00 48.15 154 SER D O 1
ATOM 16745 N N . SER D 1 139 ? 101.490 26.733 -9.816 1.00 35.03 155 SER D N 1
ATOM 16746 C CA . SER D 1 139 ? 101.611 25.641 -8.869 1.00 31.61 155 SER D CA 1
ATOM 16747 C C . SER D 1 139 ? 100.226 25.417 -8.278 1.00 28.48 155 SER D C 1
ATOM 16748 O O . SER D 1 139 ? 99.344 26.268 -8.421 1.00 26.74 155 SER D O 1
ATOM 16756 N N . PRO D 1 140 ? 99.981 24.242 -7.716 1.00 33.12 156 PRO D N 1
ATOM 16757 C CA . PRO D 1 140 ? 98.615 23.899 -7.299 1.00 37.63 156 PRO D CA 1
ATOM 16758 C C . PRO D 1 140 ? 98.192 24.695 -6.086 1.00 33.30 156 PRO D C 1
ATOM 16759 O O . PRO D 1 140 ? 98.978 24.939 -5.173 1.00 28.09 156 PRO D O 1
ATOM 16770 N N . THR D 1 141 ? 96.947 25.145 -6.094 1.00 30.78 157 THR D N 1
ATOM 16771 C CA . THR D 1 141 ? 96.518 26.013 -5.011 1.00 25.40 157 THR D CA 1
ATOM 16772 C C . THR D 1 141 ? 95.009 25.922 -4.831 1.00 27.29 157 THR D C 1
ATOM 16773 O O . THR D 1 141 ? 94.283 25.363 -5.656 1.00 30.90 157 THR D O 1
ATOM 16784 N N . ILE D 1 142 ? 94.552 26.533 -3.752 1.00 25.33 158 ILE D N 1
ATOM 16785 C CA . ILE D 1 142 ? 93.138 26.814 -3.531 1.00 24.04 158 ILE D CA 1
ATOM 16786 C C . ILE D 1 142 ? 92.766 28.071 -4.297 1.00 25.34 158 ILE D C 1
ATOM 16787 O O . ILE D 1 142 ? 93.455 29.090 -4.200 1.00 26.70 158 ILE D O 1
ATOM 16803 N N . VAL D 1 143 ? 91.679 28.009 -5.058 1.00 27.40 159 VAL D N 1
ATOM 16804 C CA . VAL D 1 143 ? 91.125 29.167 -5.751 1.00 22.55 159 VAL D CA 1
ATOM 16805 C C . VAL D 1 143 ? 89.723 29.402 -5.219 1.00 20.05 159 VAL D C 1
ATOM 16806 O O . VAL D 1 143 ? 88.927 28.460 -5.112 1.00 25.07 159 VAL D O 1
ATOM 16819 N N . VAL D 1 144 ? 89.405 30.658 -4.920 1.00 20.56 160 VAL D N 1
ATOM 16820 C CA . VAL D 1 144 ? 88.075 31.013 -4.419 1.00 24.32 160 VAL D CA 1
ATOM 16821 C C . VAL D 1 144 ? 87.452 32.058 -5.336 1.00 20.05 160 VAL D C 1
ATOM 16822 O O . VAL D 1 144 ? 88.131 32.985 -5.799 1.00 21.32 160 VAL D O 1
ATOM 16835 N N . VAL D 1 145 ? 86.149 31.905 -5.587 1.00 22.09 161 VAL D N 1
ATOM 16836 C CA . VAL D 1 145 ? 85.388 32.834 -6.408 1.00 22.00 161 VAL D CA 1
ATOM 16837 C C . VAL D 1 145 ? 84.073 33.103 -5.692 1.00 14.00 161 VAL D C 1
ATOM 16838 O O . VAL D 1 145 ? 83.432 32.170 -5.181 1.00 20.52 161 VAL D O 1
ATOM 16851 N N . GLY D 1 146 ? 83.683 34.380 -5.652 1.00 23.85 162 GLY D N 1
ATOM 16852 C CA . GLY D 1 146 ? 82.412 34.783 -5.088 1.00 23.82 162 GLY D CA 1
ATOM 16853 C C . GLY D 1 146 ? 82.431 34.792 -3.576 1.00 19.60 162 GLY D C 1
ATOM 16854 O O . GLY D 1 146 ? 83.375 34.349 -2.916 1.00 21.38 162 GLY D O 1
ATOM 16858 N N . LEU D 1 147 ? 81.359 35.321 -3.013 1.00 23.09 163 LEU D N 1
ATOM 16859 C CA . LEU D 1 147 ? 81.297 35.541 -1.575 1.00 22.98 163 LEU D CA 1
ATOM 16860 C C . LEU D 1 147 ? 79.933 35.119 -1.070 1.00 24.37 163 LEU D C 1
ATOM 16861 O O . LEU D 1 147 ? 78.916 35.369 -1.732 1.00 19.84 163 LEU D O 1
ATOM 16877 N N . ASN D 1 148 ? 79.922 34.513 0.121 1.00 20.28 164 ASN D N 1
ATOM 16878 C CA . ASN D 1 148 ? 78.683 34.195 0.831 1.00 20.40 164 ASN D CA 1
ATOM 16879 C C . ASN D 1 148 ? 77.787 35.426 0.913 1.00 18.74 164 ASN D C 1
ATOM 16880 O O . ASN D 1 148 ? 78.251 36.524 1.206 1.00 21.96 164 ASN D O 1
ATOM 16891 N N . GLY D 1 149 ? 76.489 35.229 0.677 1.00 20.99 165 GLY D N 1
ATOM 16892 C CA . GLY D 1 149 ? 75.538 36.312 0.685 1.00 20.59 165 GLY D CA 1
ATOM 16893 C C . GLY D 1 149 ? 75.334 37.005 -0.655 1.00 22.61 165 GLY D C 1
ATOM 16894 O O . GLY D 1 149 ? 74.415 37.820 -0.777 1.00 20.18 165 GLY D O 1
ATOM 16898 N N . MET D 1 150 ? 76.121 36.687 -1.674 1.00 16.96 166 MET D N 1
ATOM 16899 C CA . MET D 1 150 ? 75.952 37.334 -2.965 1.00 16.17 166 MET D CA 1
ATOM 16900 C C . MET D 1 150 ? 74.588 36.994 -3.570 1.00 20.90 166 MET D C 1
ATOM 16901 O O . MET D 1 150 ? 73.967 35.981 -3.256 1.00 21.97 166 MET D O 1
ATOM 16915 N N . SER D 1 151 ? 74.152 37.843 -4.488 1.00 18.80 167 SER D N 1
ATOM 16916 C CA . SER D 1 151 ? 72.854 37.698 -5.150 1.00 20.39 167 SER D CA 1
ATOM 16917 C C . SER D 1 151 ? 73.052 38.061 -6.623 1.00 17.81 167 SER D C 1
ATOM 16918 O O . SER D 1 151 ? 72.821 39.205 -7.031 1.00 18.98 167 SER D O 1
ATOM 16926 N N . GLY D 1 152 ? 73.449 37.078 -7.416 1.00 24.55 168 GLY D N 1
ATOM 16927 C CA . GLY D 1 152 ? 73.708 37.315 -8.825 1.00 29.68 168 GLY D CA 1
ATOM 16928 C C . GLY D 1 152 ? 74.381 36.116 -9.446 1.00 22.64 168 GLY D C 1
ATOM 16929 O O . GLY D 1 152 ? 74.569 35.079 -8.816 1.00 25.46 168 GLY D O 1
ATOM 16933 N N . ILE D 1 153 ? 74.740 36.282 -10.705 1.00 21.96 169 ILE D N 1
ATOM 16934 C CA . ILE D 1 153 ? 75.303 35.194 -11.486 1.00 20.15 169 ILE D CA 1
ATOM 16935 C C . ILE D 1 153 ? 76.574 35.657 -12.189 1.00 19.55 169 ILE D C 1
ATOM 16936 O O . ILE D 1 153 ? 76.647 36.777 -12.711 1.00 19.21 169 ILE D O 1
ATOM 16952 N N . TYR D 1 154 ? 77.566 34.773 -12.225 1.00 22.37 170 TYR D N 1
ATOM 16953 C CA . TYR D 1 154 ? 78.813 35.010 -12.921 1.00 20.28 170 TYR D CA 1
ATOM 16954 C C . TYR D 1 154 ? 79.188 33.760 -13.694 1.00 20.39 170 TYR D C 1
ATOM 16955 O O . TYR D 1 154 ? 78.730 32.655 -13.392 1.00 23.17 170 TYR D O 1
ATOM 16973 N N . LYS D 1 155 ? 80.054 33.949 -14.689 1.00 21.08 171 LYS D N 1
ATOM 16974 C CA . LYS D 1 155 ? 80.529 32.858 -15.518 1.00 18.79 171 LYS D CA 1
ATOM 16975 C C . LYS D 1 155 ? 81.998 32.572 -15.232 1.00 13.93 171 LYS D C 1
ATOM 16976 O O . LYS D 1 155 ? 82.787 33.485 -15.031 1.00 18.35 171 LYS D O 1
ATOM 16995 N N . VAL D 1 156 ? 82.350 31.293 -15.234 1.00 18.83 172 VAL D N 1
ATOM 16996 C CA . VAL D 1 156 ? 83.716 30.833 -15.040 1.00 19.76 172 VAL D CA 1
ATOM 16997 C C . VAL D 1 156 ? 84.102 29.977 -16.229 1.00 18.44 172 VAL D C 1
ATOM 16998 O O . VAL D 1 156 ? 83.331 29.127 -16.662 1.00 24.22 172 VAL D O 1
ATOM 17011 N N . CYS D 1 157 ? 85.308 30.176 -16.727 1.00 18.51 173 CYS D N 1
ATOM 17012 C CA . CYS D 1 157 ? 85.882 29.297 -17.731 1.00 22.66 173 CYS D CA 1
ATOM 17013 C C . CYS D 1 157 ? 87.286 28.912 -17.287 1.00 21.44 173 CYS D C 1
ATOM 17014 O O . CYS D 1 157 ? 88.032 29.766 -16.815 1.00 21.02 173 CYS D O 1
ATOM 17021 N N . ILE D 1 158 ? 87.634 27.616 -17.400 1.00 20.92 174 ILE D N 1
ATOM 17022 C CA . ILE D 1 158 ? 88.931 27.123 -16.937 1.00 20.44 174 ILE D CA 1
ATOM 17023 C C . ILE D 1 158 ? 89.658 26.340 -18.019 1.00 23.38 174 ILE D C 1
ATOM 17024 O O . ILE D 1 158 ? 89.055 25.642 -18.845 1.00 24.74 174 ILE D O 1
ATOM 17040 N N . ALA D 1 159 ? 90.973 26.437 -17.960 1.00 23.25 175 ALA D N 1
ATOM 17041 C CA . ALA D 1 159 ? 91.893 25.567 -18.654 1.00 24.51 175 ALA D CA 1
ATOM 17042 C C . ALA D 1 159 ? 92.860 25.082 -17.578 1.00 28.06 175 ALA D C 1
ATOM 17043 O O . ALA D 1 159 ? 93.939 25.643 -17.371 1.00 25.76 175 ALA D O 1
ATOM 17050 N N . ALA D 1 160 ? 92.464 24.033 -16.869 1.00 28.28 176 ALA D N 1
ATOM 17051 C CA . ALA D 1 160 ? 93.225 23.550 -15.724 1.00 32.69 176 ALA D CA 1
ATOM 17052 C C . ALA D 1 160 ? 93.986 22.279 -16.074 1.00 37.84 176 ALA D C 1
ATOM 17053 O O . ALA D 1 160 ? 93.483 21.413 -16.803 1.00 33.59 176 ALA D O 1
ATOM 17060 N N . THR D 1 161 ? 95.197 22.158 -15.527 1.00 33.37 177 THR D N 1
ATOM 17061 C CA . THR D 1 161 ? 95.925 20.899 -15.613 1.00 36.54 177 THR D CA 1
ATOM 17062 C C . THR D 1 161 ? 95.716 20.043 -14.377 1.00 32.60 177 THR D C 1
ATOM 17063 O O . THR D 1 161 ? 95.932 18.837 -14.436 1.00 29.30 177 THR D O 1
ATOM 17074 N N . SER D 1 162 ? 95.197 20.620 -13.301 1.00 28.86 178 SER D N 1
ATOM 17075 C CA . SER D 1 162 ? 94.776 19.830 -12.162 1.00 32.21 178 SER D CA 1
ATOM 17076 C C . SER D 1 162 ? 93.734 20.642 -11.416 1.00 24.82 178 SER D C 1
ATOM 17077 O O . SER D 1 162 ? 93.618 21.853 -11.600 1.00 29.62 178 SER D O 1
ATOM 17085 N N . GLY D 1 163 ? 92.965 19.958 -10.596 1.00 30.37 179 GLY D N 1
ATOM 17086 C CA . GLY D 1 163 ? 92.036 20.610 -9.704 1.00 29.85 179 GLY D CA 1
ATOM 17087 C C . GLY D 1 163 ? 90.753 19.830 -9.539 1.00 36.18 179 GLY D C 1
ATOM 17088 O O . GLY D 1 163 ? 90.407 18.953 -10.338 1.00 31.82 179 GLY D O 1
ATOM 17092 N N . ASN D 1 164 ? 90.040 20.151 -8.458 1.00 27.25 180 ASN D N 1
ATOM 17093 C CA . ASN D 1 164 ? 88.787 19.504 -8.121 1.00 31.86 180 ASN D CA 1
ATOM 17094 C C . ASN D 1 164 ? 87.910 20.498 -7.381 1.00 35.50 180 ASN D C 1
ATOM 17095 O O . ASN D 1 164 ? 88.391 21.501 -6.848 1.00 26.07 180 ASN D O 1
ATOM 17106 N N . VAL D 1 165 ? 86.610 20.222 -7.367 1.00 27.47 181 VAL D N 1
ATOM 17107 C CA . VAL D 1 165 ? 85.652 20.995 -6.578 1.00 25.43 181 VAL D CA 1
ATOM 17108 C C . VAL D 1 165 ? 85.000 20.003 -5.631 1.00 30.51 181 VAL D C 1
ATOM 17109 O O . VAL D 1 165 ? 84.272 19.106 -6.065 1.00 32.88 181 VAL D O 1
ATOM 17122 N N . GLY D 1 166 ? 85.295 20.133 -4.341 1.00 35.10 182 GLY D N 1
ATOM 17123 C CA . GLY D 1 166 ? 84.777 19.188 -3.360 1.00 33.38 182 GLY D CA 1
ATOM 17124 C C . GLY D 1 166 ? 85.133 17.745 -3.628 1.00 36.09 182 GLY D C 1
ATOM 17125 O O . GLY D 1 166 ? 84.359 16.849 -3.291 1.00 33.49 182 GLY D O 1
ATOM 17129 N N . GLY D 1 167 ? 86.296 17.492 -4.205 1.00 34.73 183 GLY D N 1
ATOM 17130 C CA . GLY D 1 167 ? 86.714 16.152 -4.548 1.00 29.49 183 GLY D CA 1
ATOM 17131 C C . GLY D 1 167 ? 86.278 15.673 -5.911 1.00 31.46 183 GLY D C 1
ATOM 17132 O O . GLY D 1 167 ? 86.801 14.665 -6.379 1.00 36.64 183 GLY D O 1
ATOM 17136 N N . VAL D 1 168 ? 85.381 16.379 -6.587 1.00 31.69 184 VAL D N 1
ATOM 17137 C CA . VAL D 1 168 ? 84.999 16.030 -7.951 1.00 36.78 184 VAL D CA 1
ATOM 17138 C C . VAL D 1 168 ? 86.016 16.658 -8.904 1.00 31.34 184 VAL D C 1
ATOM 17139 O O . VAL D 1 168 ? 86.200 17.878 -8.916 1.00 28.01 184 VAL D O 1
ATOM 17152 N N . LYS D 1 169 ? 86.687 15.828 -9.703 1.00 32.09 185 LYS D N 1
ATOM 17153 C CA . LYS D 1 169 ? 87.688 16.349 -10.627 1.00 32.96 185 LYS D CA 1
ATOM 17154 C C . LYS D 1 169 ? 87.073 17.380 -11.559 1.00 29.82 185 LYS D C 1
ATOM 17155 O O . LYS D 1 169 ? 85.966 17.198 -12.069 1.00 34.63 185 LYS D O 1
ATOM 17174 N N . LEU D 1 170 ? 87.802 18.468 -11.795 1.00 27.96 186 LEU D N 1
ATOM 17175 C CA . LEU D 1 170 ? 87.299 19.505 -12.686 1.00 33.89 186 LEU D CA 1
ATOM 17176 C C . LEU D 1 170 ? 87.321 19.025 -14.138 1.00 31.73 186 LEU D C 1
ATOM 17177 O O . LEU D 1 170 ? 88.051 18.102 -14.504 1.00 25.88 186 LEU D O 1
ATOM 17193 N N . ILE D 1 171 ? 86.457 19.635 -14.953 1.00 31.41 187 ILE D N 1
ATOM 17194 C CA . ILE D 1 171 ? 86.374 19.388 -16.390 1.00 35.09 187 ILE D CA 1
ATOM 17195 C C . ILE D 1 171 ? 86.544 20.730 -17.084 1.00 29.80 187 ILE D C 1
ATOM 17196 O O . ILE D 1 171 ? 85.861 21.699 -16.746 1.00 30.93 187 ILE D O 1
ATOM 17212 N N . ASN D 1 172 ? 87.445 20.795 -18.051 1.00 21.98 188 ASN D N 1
ATOM 17213 C CA . ASN D 1 172 ? 87.728 22.076 -18.674 1.00 24.68 188 ASN D CA 1
ATOM 17214 C C . ASN D 1 172 ? 86.551 22.526 -19.537 1.00 26.30 188 ASN D C 1
ATOM 17215 O O . ASN D 1 172 ? 85.834 21.712 -20.137 1.00 25.89 188 ASN D O 1
ATOM 17226 N N . GLY D 1 173 ? 86.332 23.832 -19.550 1.00 29.39 189 GLY D N 1
ATOM 17227 C CA . GLY D 1 173 ? 85.152 24.409 -20.140 1.00 28.24 189 GLY D CA 1
ATOM 17228 C C . GLY D 1 173 ? 84.636 25.524 -19.253 1.00 23.96 189 GLY D C 1
ATOM 17229 O O . GLY D 1 173 ? 85.411 26.140 -18.525 1.00 21.01 189 GLY D O 1
ATOM 17233 N N . CYS D 1 174 ? 83.333 25.761 -19.269 1.00 23.24 190 CYS D N 1
ATOM 17234 C CA . CYS D 1 174 ? 82.753 26.890 -18.558 1.00 22.32 190 CYS D CA 1
ATOM 17235 C C . CYS D 1 174 ? 81.604 26.435 -17.675 1.00 21.00 190 CYS D C 1
ATOM 17236 O O . CYS D 1 174 ? 81.073 25.335 -17.822 1.00 19.96 190 CYS D O 1
ATOM 17243 N N . GLY D 1 175 ? 81.190 27.336 -16.783 1.00 20.60 191 GLY D N 1
ATOM 17244 C CA . GLY D 1 175 ? 79.974 27.113 -16.031 1.00 22.49 191 GLY D CA 1
ATOM 17245 C C . GLY D 1 175 ? 79.423 28.428 -15.543 1.00 19.94 191 GLY D C 1
ATOM 17246 O O . GLY D 1 175 ? 80.129 29.443 -15.501 1.00 20.73 191 GLY D O 1
ATOM 17250 N N . TYR D 1 176 ? 78.151 28.406 -15.178 1.00 19.30 192 TYR D N 1
ATOM 17251 C CA . TYR D 1 176 ? 77.517 29.556 -14.553 1.00 22.36 192 TYR D CA 1
ATOM 17252 C C . TYR D 1 176 ? 77.272 29.245 -13.082 1.00 20.49 192 TYR D C 1
ATOM 17253 O O . TYR D 1 176 ? 76.954 28.095 -12.722 1.00 23.15 192 TYR D O 1
ATOM 17271 N N . PHE D 1 177 ? 77.461 30.265 -12.240 1.00 17.31 193 PHE D N 1
ATOM 17272 C CA . PHE D 1 177 ? 77.341 30.121 -10.797 1.00 21.86 193 PHE D CA 1
ATOM 17273 C C . PHE D 1 177 ? 76.591 31.310 -10.202 1.00 22.76 193 PHE D C 1
ATOM 17274 O O . PHE D 1 177 ? 76.740 32.448 -10.663 1.00 21.92 193 PHE D O 1
ATOM 17291 N N . ASN D 1 178 ? 75.755 31.023 -9.185 1.00 18.96 194 ASN D N 1
ATOM 17292 C CA . ASN D 1 178 ? 75.118 32.053 -8.372 1.00 20.97 194 ASN D CA 1
ATOM 17293 C C . ASN D 1 178 ? 75.435 31.875 -6.891 1.00 25.51 194 ASN D C 1
ATOM 17294 O O . ASN D 1 178 ? 74.747 32.433 -6.035 1.00 22.93 194 ASN D O 1
ATOM 17305 N N . THR D 1 179 ? 76.504 31.161 -6.588 1.00 22.21 195 THR D N 1
ATOM 17306 C CA . THR D 1 179 ? 76.991 30.948 -5.237 1.00 22.97 195 THR D CA 1
ATOM 17307 C C . THR D 1 179 ? 78.506 31.008 -5.263 1.00 20.16 195 THR D C 1
ATOM 17308 O O . THR D 1 179 ? 79.121 30.874 -6.331 1.00 20.83 195 THR D O 1
ATOM 17319 N N . PRO D 1 180 ? 79.143 31.180 -4.105 1.00 17.56 196 PRO D N 1
ATOM 17320 C CA . PRO D 1 180 ? 80.604 31.093 -4.063 1.00 20.93 196 PRO D CA 1
ATOM 17321 C C . PRO D 1 180 ? 81.093 29.703 -4.403 1.00 18.23 196 PRO D C 1
ATOM 17322 O O . PRO D 1 180 ? 80.409 28.701 -4.202 1.00 23.12 196 PRO D O 1
ATOM 17333 N N . LEU D 1 181 ? 82.329 29.648 -4.881 1.00 22.86 197 LEU D N 1
ATOM 17334 C CA . LEU D 1 181 ? 82.919 28.364 -5.152 1.00 26.60 197 LEU D CA 1
ATOM 17335 C C . LEU D 1 181 ? 84.352 28.330 -4.628 1.00 25.31 197 LEU D C 1
ATOM 17336 O O . LEU D 1 181 ? 84.984 29.360 -4.333 1.00 24.51 197 LEU D O 1
ATOM 17352 N N . ARG D 1 182 ? 84.829 27.106 -4.459 1.00 20.84 198 ARG D N 1
ATOM 17353 C CA . ARG D 1 182 ? 86.196 26.834 -4.039 1.00 22.06 198 ARG D CA 1
ATOM 17354 C C . ARG D 1 182 ? 86.733 25.682 -4.872 1.00 29.79 198 ARG D C 1
ATOM 17355 O O . ARG D 1 182 ? 86.127 24.605 -4.909 1.00 26.06 198 ARG D O 1
ATOM 17376 N N . PHE D 1 183 ? 87.861 25.913 -5.534 1.00 21.10 199 PHE D N 1
ATOM 17377 C CA . PHE D 1 183 ? 88.606 24.871 -6.213 1.00 22.24 199 PHE D CA 1
ATOM 17378 C C . PHE D 1 183 ? 89.845 24.506 -5.398 1.00 25.54 199 PHE D C 1
ATOM 17379 O O . PHE D 1 183 ? 90.571 25.385 -4.931 1.00 24.75 199 PHE D O 1
ATOM 17396 N N . ASP D 1 184 ? 90.106 23.211 -5.268 1.00 27.66 200 ASP D N 1
ATOM 17397 C CA . ASP D 1 184 ? 91.304 22.728 -4.596 1.00 26.70 200 ASP D CA 1
ATOM 17398 C C . ASP D 1 184 ? 92.257 22.117 -5.616 1.00 26.75 200 ASP D C 1
ATOM 17399 O O . ASP D 1 184 ? 91.840 21.659 -6.683 1.00 31.77 200 ASP D O 1
ATOM 17408 N N . ASN D 1 185 ? 93.552 22.166 -5.302 1.00 30.14 201 ASN D N 1
ATOM 17409 C CA . ASN D 1 185 ? 94.594 21.545 -6.133 1.00 27.20 201 ASN D CA 1
ATOM 17410 C C . ASN D 1 185 ? 94.584 22.087 -7.565 1.00 31.77 201 ASN D C 1
ATOM 17411 O O . ASN D 1 185 ? 94.919 21.363 -8.514 1.00 27.31 201 ASN D O 1
ATOM 17422 N N . PHE D 1 186 ? 94.181 23.350 -7.715 1.00 23.96 202 PHE D N 1
ATOM 17423 C CA . PHE D 1 186 ? 93.992 23.977 -9.019 1.00 30.84 202 PHE D CA 1
ATOM 17424 C C . PHE D 1 186 ? 95.322 24.479 -9.555 1.00 26.99 202 PHE D C 1
ATOM 17425 O O . PHE D 1 186 ? 96.054 25.184 -8.857 1.00 28.10 202 PHE D O 1
ATOM 17442 N N . GLN D 1 187 ? 95.623 24.108 -10.792 1.00 28.26 203 GLN D N 1
ATOM 17443 C CA . GLN D 1 187 ? 96.753 24.640 -11.537 1.00 24.54 203 GLN D CA 1
ATOM 17444 C C . GLN D 1 187 ? 96.283 24.862 -12.965 1.00 30.30 203 GLN D C 1
ATOM 17445 O O . GLN D 1 187 ? 95.573 24.017 -13.511 1.00 30.24 203 GLN D O 1
ATOM 17459 N N . GLY D 1 188 ? 96.614 26.025 -13.529 1.00 26.54 204 GLY D N 1
ATOM 17460 C CA . GLY D 1 188 ? 96.180 26.418 -14.858 1.00 28.77 204 GLY D CA 1
ATOM 17461 C C . GLY D 1 188 ? 95.660 27.844 -14.913 1.00 28.01 204 GLY D C 1
ATOM 17462 O O . GLY D 1 188 ? 96.055 28.715 -14.117 1.00 26.39 204 GLY D O 1
ATOM 17466 N N . GLN D 1 189 ? 94.740 28.091 -15.838 1.00 24.36 205 GLN D N 1
ATOM 17467 C CA . GLN D 1 189 ? 94.178 29.417 -16.041 1.00 26.44 205 GLN D CA 1
ATOM 17468 C C . GLN D 1 189 ? 92.682 29.423 -15.752 1.00 23.58 205 GLN D C 1
ATOM 17469 O O . GLN D 1 189 ? 91.964 28.443 -16.007 1.00 22.84 205 GLN D O 1
ATOM 17483 N N . ILE D 1 190 ? 92.213 30.557 -15.225 1.00 24.53 206 ILE D N 1
ATOM 17484 C CA . ILE D 1 190 ? 90.813 30.727 -14.887 1.00 23.42 206 ILE D CA 1
ATOM 17485 C C . ILE D 1 190 ? 90.357 32.129 -15.299 1.00 19.43 206 ILE D C 1
ATOM 17486 O O . ILE D 1 190 ? 90.993 33.131 -14.953 1.00 21.95 206 ILE D O 1
ATOM 17502 N N . TYR D 1 191 ? 89.255 32.178 -16.048 1.00 23.13 207 TYR D N 1
ATOM 17503 C CA . TYR D 1 191 ? 88.497 33.386 -16.347 1.00 20.39 207 TYR D CA 1
ATOM 17504 C C . TYR D 1 191 ? 87.267 33.431 -15.459 1.00 17.87 207 TYR D C 1
ATOM 17505 O O . TYR D 1 191 ? 86.596 32.409 -15.253 1.00 17.07 207 TYR D O 1
ATOM 17523 N N . VAL D 1 192 ? 86.986 34.612 -14.924 1.00 19.25 208 VAL D N 1
ATOM 17524 C CA . VAL D 1 192 ? 85.788 34.862 -14.139 1.00 21.51 208 VAL D CA 1
ATOM 17525 C C . VAL D 1 192 ? 85.172 36.141 -14.681 1.00 25.52 208 VAL D C 1
ATOM 17526 O O . VAL D 1 192 ? 85.829 37.181 -14.698 1.00 20.16 208 VAL D O 1
ATOM 17539 N N . SER D 1 193 ? 83.930 36.066 -15.140 1.00 21.99 209 SER D N 1
ATOM 17540 C CA . SER D 1 193 ? 83.253 37.268 -15.576 1.00 22.73 209 SER D CA 1
ATOM 17541 C C . SER D 1 193 ? 82.828 38.120 -14.383 1.00 21.84 209 SER D C 1
ATOM 17542 O O . SER D 1 193 ? 82.778 37.666 -13.236 1.00 19.63 209 SER D O 1
ATOM 17550 N N . ASP D 1 194 ? 82.464 39.363 -14.693 1.00 20.31 210 ASP D N 1
ATOM 17551 C CA . ASP D 1 194 ? 81.724 40.180 -13.748 1.00 21.33 210 ASP D CA 1
ATOM 17552 C C . ASP D 1 194 ? 80.419 39.496 -13.367 1.00 19.01 210 ASP D C 1
ATOM 17553 O O . ASP D 1 194 ? 79.922 38.589 -14.053 1.00 20.90 210 ASP D O 1
ATOM 17562 N N . THR D 1 195 ? 79.869 39.943 -12.241 1.00 19.57 211 THR D N 1
ATOM 17563 C CA . THR D 1 195 ? 78.612 39.430 -11.721 1.00 17.90 211 THR D CA 1
ATOM 17564 C C . THR D 1 195 ? 77.442 40.274 -12.202 1.00 17.19 211 THR D C 1
ATOM 17565 O O . THR D 1 195 ? 77.448 41.494 -12.036 1.00 19.70 211 THR D O 1
ATOM 17576 N N . PHE D 1 196 ? 76.426 39.615 -12.774 1.00 19.13 212 PHE D N 1
ATOM 17577 C CA . PHE D 1 196 ? 75.136 40.260 -13.052 1.00 20.62 212 PHE D CA 1
ATOM 17578 C C . PHE D 1 196 ? 74.323 40.163 -11.768 1.00 20.77 212 PHE D C 1
ATOM 17579 O O . PHE D 1 196 ? 73.761 39.113 -11.456 1.00 16.54 212 PHE D O 1
ATOM 17596 N N . GLU D 1 197 ? 74.327 41.232 -10.976 1.00 17.13 213 GLU D N 1
ATOM 17597 C CA . GLU D 1 197 ? 73.634 41.217 -9.693 1.00 20.19 213 GLU D CA 1
ATOM 17598 C C . GLU D 1 197 ? 72.139 41.382 -9.900 1.00 20.64 213 GLU D C 1
ATOM 17599 O O . GLU D 1 197 ? 71.711 42.253 -10.636 1.00 19.27 213 GLU D O 1
ATOM 17611 N N . VAL D 1 198 ? 71.347 40.555 -9.238 1.00 16.46 214 VAL D N 1
ATOM 17612 C CA . VAL D 1 198 ? 69.906 40.686 -9.260 1.00 13.73 214 VAL D CA 1
ATOM 17613 C C . VAL D 1 198 ? 69.450 40.790 -7.810 1.00 20.02 214 VAL D C 1
ATOM 17614 O O . VAL D 1 198 ? 69.563 39.819 -7.049 1.00 19.59 214 VAL D O 1
ATOM 17627 N N . ARG D 1 199 ? 68.916 41.943 -7.435 1.00 20.06 215 ARG D N 1
ATOM 17628 C CA . ARG D 1 199 ? 68.516 42.167 -6.052 1.00 21.11 215 ARG D CA 1
ATOM 17629 C C . ARG D 1 199 ? 66.998 42.119 -5.932 1.00 23.39 215 ARG D C 1
ATOM 17630 O O . ARG D 1 199 ? 66.403 41.052 -6.102 1.00 18.14 215 ARG D O 1
ATOM 17651 N N . GLY D 1 200 ? 66.341 43.220 -5.635 1.00 18.10 216 GLY D N 1
ATOM 17652 C CA . GLY D 1 200 ? 64.890 43.203 -5.625 1.00 15.64 216 GLY D CA 1
ATOM 17653 C C . GLY D 1 200 ? 64.323 43.032 -7.024 1.00 19.14 216 GLY D C 1
ATOM 17654 O O . GLY D 1 200 ? 65.010 43.208 -8.021 1.00 22.42 216 GLY D O 1
ATOM 17658 N N . THR D 1 201 ? 63.027 42.729 -7.110 1.00 17.66 217 THR D N 1
ATOM 17659 C CA . THR D 1 201 ? 62.452 42.371 -8.405 1.00 22.84 217 THR D CA 1
ATOM 17660 C C . THR D 1 201 ? 61.069 42.996 -8.604 1.00 23.45 217 THR D C 1
ATOM 17661 O O . THR D 1 201 ? 60.137 42.349 -9.071 1.00 22.36 217 THR D O 1
ATOM 17672 N N . LYS D 1 202 ? 60.936 44.297 -8.331 1.00 18.55 218 LYS D N 1
ATOM 17673 C CA . LYS D 1 202 ? 59.683 45.008 -8.562 1.00 18.91 218 LYS D CA 1
ATOM 17674 C C . LYS D 1 202 ? 59.723 45.965 -9.746 1.00 22.67 218 LYS D C 1
ATOM 17675 O O . LYS D 1 202 ? 58.810 46.785 -9.896 1.00 24.35 218 LYS D O 1
ATOM 17694 N N . ASN D 1 203 ? 60.758 45.896 -10.584 1.00 21.49 219 ASN D N 1
ATOM 17695 C CA . ASN D 1 203 ? 60.681 46.571 -11.864 1.00 23.02 219 ASN D CA 1
ATOM 17696 C C . ASN D 1 203 ? 59.832 45.711 -12.799 1.00 22.94 219 ASN D C 1
ATOM 17697 O O . ASN D 1 203 ? 59.443 44.590 -12.452 1.00 30.26 219 ASN D O 1
ATOM 17708 N N . LYS D 1 204 ? 59.472 46.263 -13.957 1.00 24.86 220 LYS D N 1
ATOM 17709 C CA . LYS D 1 204 ? 58.459 45.640 -14.820 1.00 21.68 220 LYS D CA 1
ATOM 17710 C C . LYS D 1 204 ? 58.912 45.636 -16.271 1.00 28.00 220 LYS D C 1
ATOM 17711 O O . LYS D 1 204 ? 59.546 46.589 -16.731 1.00 25.40 220 LYS D O 1
ATOM 17730 N N . CYS D 1 205 ? 58.527 44.582 -17.002 1.00 27.99 221 CYS D N 1
ATOM 17731 C CA . CYS D 1 205 ? 58.917 44.479 -18.403 1.00 24.80 221 CYS D CA 1
ATOM 17732 C C . CYS D 1 205 ? 57.833 43.813 -19.256 1.00 27.18 221 CYS D C 1
ATOM 17733 O O . CYS D 1 205 ? 56.854 43.248 -18.768 1.00 23.94 221 CYS D O 1
ATOM 17740 N N . VAL D 1 206 ? 58.020 43.937 -20.557 1.00 24.90 222 VAL D N 1
ATOM 17741 C CA . VAL D 1 206 ? 57.471 43.022 -21.550 1.00 25.93 222 VAL D CA 1
ATOM 17742 C C . VAL D 1 206 ? 58.652 42.226 -22.102 1.00 30.04 222 VAL D C 1
ATOM 17743 O O . VAL D 1 206 ? 59.724 42.789 -22.349 1.00 27.31 222 VAL D O 1
ATOM 17756 N N . LEU D 1 207 ? 58.461 40.935 -22.289 1.00 21.35 223 LEU D N 1
ATOM 17757 C CA . LEU D 1 207 ? 59.460 40.068 -22.917 1.00 22.14 223 LEU D CA 1
ATOM 17758 C C . LEU D 1 207 ? 58.924 39.607 -24.271 1.00 23.43 223 LEU D C 1
ATOM 17759 O O . LEU D 1 207 ? 58.087 38.709 -24.351 1.00 24.79 223 LEU D O 1
ATOM 17775 N N . LEU D 1 208 ? 59.419 40.215 -25.341 1.00 24.04 224 LEU D N 1
ATOM 17776 C CA . LEU D 1 208 ? 59.004 39.840 -26.682 1.00 22.64 224 LEU D CA 1
ATOM 17777 C C . LEU D 1 208 ? 59.795 38.622 -27.152 1.00 24.99 224 LEU D C 1
ATOM 17778 O O . LEU D 1 208 ? 61.032 38.606 -27.060 1.00 23.41 224 LEU D O 1
ATOM 17794 N N . ARG D 1 209 ? 59.093 37.621 -27.690 1.00 25.33 225 ARG D N 1
ATOM 17795 C CA . ARG D 1 209 ? 59.783 36.476 -28.282 1.00 23.36 225 ARG D CA 1
ATOM 17796 C C . ARG D 1 209 ? 60.874 36.935 -29.239 1.00 25.91 225 ARG D C 1
ATOM 17797 O O . ARG D 1 209 ? 60.648 37.778 -30.129 1.00 27.23 225 ARG D O 1
ATOM 17818 N N . SER D 1 210 ? 62.051 36.350 -29.058 1.00 25.62 226 SER D N 1
ATOM 17819 C CA . SER D 1 210 ? 63.172 36.438 -29.991 1.00 24.28 226 SER D CA 1
ATOM 17820 C C . SER D 1 210 ? 63.293 35.073 -30.663 1.00 22.48 226 SER D C 1
ATOM 17821 O O . SER D 1 210 ? 63.576 34.071 -29.993 1.00 28.28 226 SER D O 1
ATOM 17829 N N . SER D 1 211 ? 63.020 35.017 -31.972 1.00 23.29 227 SER D N 1
ATOM 17830 C CA . SER D 1 211 ? 63.079 33.759 -32.711 1.00 27.68 227 SER D CA 1
ATOM 17831 C C . SER D 1 211 ? 64.440 33.589 -33.396 1.00 25.54 227 SER D C 1
ATOM 17832 O O . SER D 1 211 ? 65.088 34.555 -33.795 1.00 25.16 227 SER D O 1
ATOM 17840 N N . SER D 1 212 ? 64.852 32.342 -33.543 1.00 23.86 228 SER D N 1
ATOM 17841 C CA . SER D 1 212 ? 66.044 31.998 -34.295 1.00 23.88 228 SER D CA 1
ATOM 17842 C C . SER D 1 212 ? 65.612 31.520 -35.675 1.00 27.65 228 SER D C 1
ATOM 17843 O O . SER D 1 212 ? 64.419 31.455 -35.987 1.00 28.50 228 SER D O 1
ATOM 17851 N N . ASP D 1 213 ? 66.588 31.196 -36.523 1.00 30.12 229 ASP D N 1
ATOM 17852 C CA . ASP D 1 213 ? 66.280 30.610 -37.828 1.00 30.62 229 ASP D CA 1
ATOM 17853 C C . ASP D 1 213 ? 66.198 29.099 -37.743 1.00 36.71 229 ASP D C 1
ATOM 17854 O O . ASP D 1 213 ? 65.904 28.448 -38.745 1.00 28.67 229 ASP D O 1
ATOM 17863 N N . THR D 1 214 ? 66.438 28.546 -36.563 1.00 31.87 230 THR D N 1
ATOM 17864 C CA . THR D 1 214 ? 66.199 27.152 -36.220 1.00 35.95 230 THR D CA 1
ATOM 17865 C C . THR D 1 214 ? 65.373 27.151 -34.944 1.00 30.61 230 THR D C 1
ATOM 17866 O O . THR D 1 214 ? 65.244 28.183 -34.279 1.00 28.40 230 THR D O 1
ATOM 17877 N N . PRO D 1 215 ? 64.797 26.014 -34.567 1.00 27.63 231 PRO D N 1
ATOM 17878 C CA . PRO D 1 215 ? 64.016 25.970 -33.313 1.00 32.13 231 PRO D CA 1
ATOM 17879 C C . PRO D 1 215 ? 64.871 26.424 -32.135 1.00 26.62 231 PRO D C 1
ATOM 17880 O O . PRO D 1 215 ? 66.073 26.156 -32.083 1.00 31.65 231 PRO D O 1
ATOM 17891 N N . LEU D 1 216 ? 64.247 27.142 -31.192 1.00 24.87 232 LEU D N 1
ATOM 17892 C CA . LEU D 1 216 ? 64.986 27.694 -30.066 1.00 26.27 232 LEU D CA 1
ATOM 17893 C C . LEU D 1 216 ? 65.583 26.592 -29.194 1.00 23.61 232 LEU D C 1
ATOM 17894 O O . LEU D 1 216 ? 65.008 25.511 -29.035 1.00 28.36 232 LEU D O 1
ATOM 17910 N N . CYS D 1 217 ? 66.772 26.859 -28.659 1.00 29.16 233 CYS D N 1
ATOM 17911 C CA . CYS D 1 217 ? 67.304 26.028 -27.593 1.00 32.40 233 CYS D CA 1
ATOM 17912 C C . CYS D 1 217 ? 66.359 26.049 -26.395 1.00 25.60 233 CYS D C 1
ATOM 17913 O O . CYS D 1 217 ? 65.597 27.006 -26.179 1.00 27.62 233 CYS D O 1
ATOM 17920 N N . SER D 1 218 ? 66.476 25.020 -25.554 1.00 27.06 234 SER D N 1
ATOM 17921 C CA . SER D 1 218 ? 65.540 24.878 -24.440 1.00 32.01 234 SER D CA 1
ATOM 17922 C C . SER D 1 218 ? 65.634 26.067 -23.491 1.00 27.47 234 SER D C 1
ATOM 17923 O O . SER D 1 218 ? 64.612 26.594 -23.037 1.00 22.62 234 SER D O 1
ATOM 17931 N N . HIS D 1 219 ? 66.841 26.556 -23.232 1.00 27.91 235 HIS D N 1
ATOM 17932 C CA . HIS D 1 219 ? 66.963 27.551 -22.176 1.00 28.72 235 HIS D CA 1
ATOM 17933 C C . HIS D 1 219 ? 66.379 28.897 -22.564 1.00 26.43 235 HIS D C 1
ATOM 17934 O O . HIS D 1 219 ? 66.035 29.674 -21.671 1.00 24.71 235 HIS D O 1
ATOM 17948 N N . ILE D 1 220 ? 66.210 29.182 -23.855 1.00 26.21 236 ILE D N 1
ATOM 17949 C CA . ILE D 1 220 ? 65.514 30.396 -24.290 1.00 20.05 236 ILE D CA 1
ATOM 17950 C C . ILE D 1 220 ? 64.046 30.099 -24.596 1.00 22.62 236 ILE D C 1
ATOM 17951 O O . ILE D 1 220 ? 63.166 30.943 -24.365 1.00 24.91 236 ILE D O 1
ATOM 17967 N N . MET D 1 221 ? 63.762 28.895 -25.102 1.00 21.75 237 MET D N 1
ATOM 17968 C CA . MET D 1 221 ? 62.376 28.496 -25.341 1.00 24.99 237 MET D CA 1
ATOM 17969 C C . MET D 1 221 ? 61.531 28.612 -24.075 1.00 33.43 237 MET D C 1
ATOM 17970 O O . MET D 1 221 ? 60.355 29.012 -24.123 1.00 30.03 237 MET D O 1
ATOM 17984 N N . ARG D 1 222 ? 62.110 28.273 -22.931 1.00 29.01 238 ARG D N 1
ATOM 17985 C CA . ARG D 1 222 ? 61.389 28.317 -21.659 1.00 29.60 238 ARG D CA 1
ATOM 17986 C C . ARG D 1 222 ? 60.971 29.721 -21.249 1.00 29.11 238 ARG D C 1
ATOM 17987 O O . ARG D 1 222 ? 60.192 29.846 -20.302 1.00 24.75 238 ARG D O 1
ATOM 18008 N N . ASN D 1 223 ? 61.446 30.776 -21.920 1.00 27.66 239 ASN D N 1
ATOM 18009 C CA . ASN D 1 223 ? 60.964 32.105 -21.566 1.00 27.09 239 ASN D CA 1
ATOM 18010 C C . ASN D 1 223 ? 59.476 32.246 -21.824 1.00 33.54 239 ASN D C 1
ATOM 18011 O O . ASN D 1 223 ? 58.847 33.139 -21.250 1.00 27.65 239 ASN D O 1
ATOM 18022 N N . VAL D 1 224 ? 58.898 31.353 -22.634 1.00 29.85 240 VAL D N 1
ATOM 18023 C CA . VAL D 1 224 ? 57.459 31.341 -22.860 1.00 26.88 240 VAL D CA 1
ATOM 18024 C C . VAL D 1 224 ? 56.706 31.146 -21.563 1.00 30.58 240 VAL D C 1
ATOM 18025 O O . VAL D 1 224 ? 55.523 31.490 -21.485 1.00 31.50 240 VAL D O 1
ATOM 18038 N N . GLU D 1 225 ? 57.371 30.637 -20.521 1.00 31.24 241 GLU D N 1
ATOM 18039 C CA . GLU D 1 225 ? 56.706 30.377 -19.251 1.00 33.80 241 GLU D CA 1
ATOM 18040 C C . GLU D 1 225 ? 56.549 31.634 -18.396 1.00 29.67 241 GLU D C 1
ATOM 18041 O O . GLU D 1 225 ? 55.806 31.597 -17.408 1.00 32.60 241 GLU D O 1
ATOM 18053 N N . LEU D 1 226 ? 57.218 32.739 -18.744 1.00 34.40 242 LEU D N 1
ATOM 18054 C CA . LEU D 1 226 ? 57.125 33.959 -17.947 1.00 30.09 242 LEU D CA 1
ATOM 18055 C C . LEU D 1 226 ? 55.850 34.725 -18.274 1.00 30.21 242 LEU D C 1
ATOM 18056 O O . LEU D 1 226 ? 55.431 34.786 -19.434 1.00 26.38 242 LEU D O 1
ATOM 18072 N N . ASP D 1 227 ? 55.210 35.281 -17.233 1.00 27.40 243 ASP D N 1
ATOM 18073 C CA . ASP D 1 227 ? 53.969 36.037 -17.433 1.00 34.83 243 ASP D CA 1
ATOM 18074 C C . ASP D 1 227 ? 54.152 37.149 -18.458 1.00 23.77 243 ASP D C 1
ATOM 18075 O O . ASP D 1 227 ? 53.221 37.492 -19.178 1.00 28.55 243 ASP D O 1
ATOM 18084 N N . GLU D 1 228 ? 55.347 37.739 -18.529 1.00 27.15 244 GLU D N 1
ATOM 18085 C CA . GLU D 1 228 ? 55.575 38.871 -19.411 1.00 30.79 244 GLU D CA 1
ATOM 18086 C C . GLU D 1 228 ? 55.757 38.481 -20.882 1.00 35.66 244 GLU D C 1
ATOM 18087 O O . GLU D 1 228 ? 55.901 39.366 -21.725 1.00 30.20 244 GLU D O 1
ATOM 18099 N N . TYR D 1 229 ? 55.810 37.196 -21.208 1.00 30.32 245 TYR D N 1
ATOM 18100 C CA . TYR D 1 229 ? 56.098 36.787 -22.573 1.00 36.59 245 TYR D CA 1
ATOM 18101 C C . TYR D 1 229 ? 54.988 37.231 -23.517 1.00 33.56 245 TYR D C 1
ATOM 18102 O O . TYR D 1 229 ? 53.804 37.050 -23.227 1.00 35.26 245 TYR D O 1
ATOM 18120 N N . VAL D 1 230 ? 55.380 37.779 -24.660 1.00 24.54 246 VAL D N 1
ATOM 18121 C CA . VAL D 1 230 ? 54.459 38.138 -25.739 1.00 25.72 246 VAL D CA 1
ATOM 18122 C C . VAL D 1 230 ? 55.030 37.592 -27.033 1.00 25.77 246 VAL D C 1
ATOM 18123 O O . VAL D 1 230 ? 56.186 37.862 -27.358 1.00 30.35 246 VAL D O 1
ATOM 18136 N N . ASP D 1 231 ? 54.216 36.847 -27.772 1.00 27.29 247 ASP D N 1
ATOM 18137 C CA . ASP D 1 231 ? 54.630 36.262 -29.040 1.00 31.94 247 ASP D CA 1
ATOM 18138 C C . ASP D 1 231 ? 54.930 37.361 -30.049 1.00 33.67 247 ASP D C 1
ATOM 18139 O O . ASP D 1 231 ? 54.256 38.389 -30.079 1.00 38.16 247 ASP D O 1
ATOM 18148 N N . THR D 1 232 ? 55.929 37.138 -30.893 1.00 29.14 248 THR D N 1
ATOM 18149 C CA . THR D 1 232 ? 56.175 37.995 -32.045 1.00 32.24 248 THR D CA 1
ATOM 18150 C C . THR D 1 232 ? 56.090 37.191 -33.341 1.00 33.63 248 THR D C 1
ATOM 18151 O O . THR D 1 232 ? 56.222 35.959 -33.328 1.00 31.61 248 THR D O 1
ATOM 18162 N N . PRO D 1 233 ? 55.881 37.854 -34.484 1.00 32.85 249 PRO D N 1
ATOM 18163 C CA . PRO D 1 233 ? 55.654 37.107 -35.731 1.00 36.23 249 PRO D CA 1
ATOM 18164 C C . PRO D 1 233 ? 56.715 36.044 -35.991 1.00 34.54 249 PRO D C 1
ATOM 18165 O O . PRO D 1 233 ? 57.923 36.264 -35.840 1.00 34.31 249 PRO D O 1
ATOM 18176 N N . ASN D 1 234 ? 56.241 34.855 -36.328 1.00 37.37 250 ASN D N 1
ATOM 18177 C CA . ASN D 1 234 ? 57.125 33.726 -36.537 1.00 32.18 250 ASN D CA 1
ATOM 18178 C C . ASN D 1 234 ? 56.381 32.712 -37.373 1.00 37.14 250 ASN D C 1
ATOM 18179 O O . ASN D 1 234 ? 55.157 32.772 -37.505 1.00 41.73 250 ASN D O 1
ATOM 18190 N N . THR D 1 235 ? 57.150 31.798 -37.958 1.00 38.64 251 THR D N 1
ATOM 18191 C CA . THR D 1 235 ? 56.646 30.731 -38.815 1.00 40.26 251 THR D CA 1
ATOM 18192 C C . THR D 1 235 ? 57.053 29.406 -38.184 1.00 35.81 251 THR D C 1
ATOM 18193 O O . THR D 1 235 ? 58.223 29.015 -38.259 1.00 38.44 251 THR D O 1
ATOM 18204 N N . GLY D 1 236 ? 56.107 28.711 -37.568 1.00 43.81 252 GLY D N 1
ATOM 18205 C CA . GLY D 1 236 ? 56.448 27.489 -36.852 1.00 49.17 252 GLY D CA 1
ATOM 18206 C C . GLY D 1 236 ? 57.496 27.678 -35.777 1.00 45.04 252 GLY D C 1
ATOM 18207 O O . GLY D 1 236 ? 58.284 26.760 -35.520 1.00 39.94 252 GLY D O 1
ATOM 18211 N N . GLY D 1 237 ? 57.530 28.849 -35.131 1.00 36.86 253 GLY D N 1
ATOM 18212 C CA . GLY D 1 237 ? 58.510 29.129 -34.103 1.00 30.85 253 GLY D CA 1
ATOM 18213 C C . GLY D 1 237 ? 59.810 29.708 -34.636 1.00 29.32 253 GLY D C 1
ATOM 18214 O O . GLY D 1 237 ? 60.652 30.134 -33.842 1.00 35.05 253 GLY D O 1
ATOM 18218 N N . VAL D 1 238 ? 59.979 29.763 -35.963 1.00 30.37 254 VAL D N 1
ATOM 18219 C CA . VAL D 1 238 ? 61.214 30.228 -36.584 1.00 28.11 254 VAL D CA 1
ATOM 18220 C C . VAL D 1 238 ? 61.036 31.637 -37.130 1.00 28.10 254 VAL D C 1
ATOM 18221 O O . VAL D 1 238 ? 59.933 32.065 -37.506 1.00 33.37 254 VAL D O 1
ATOM 18234 N N . TYR D 1 239 ? 62.147 32.362 -37.189 1.00 28.40 255 TYR D N 1
ATOM 18235 C CA . TYR D 1 239 ? 62.137 33.725 -37.694 1.00 27.83 255 TYR D CA 1
ATOM 18236 C C . TYR D 1 239 ? 61.520 33.762 -39.089 1.00 36.13 255 TYR D C 1
ATOM 18237 O O . TYR D 1 239 ? 61.858 32.923 -39.936 1.00 32.43 255 TYR D O 1
ATOM 18255 N N . PRO D 1 240 ? 60.652 34.729 -39.382 1.00 38.02 256 PRO D N 1
ATOM 18256 C CA . PRO D 1 240 ? 59.973 34.736 -40.687 1.00 39.00 256 PRO D CA 1
ATOM 18257 C C . PRO D 1 240 ? 60.937 34.915 -41.863 1.00 30.62 256 PRO D C 1
ATOM 18258 O O . PRO D 1 240 ? 62.043 35.439 -41.730 1.00 30.49 256 PRO D O 1
ATOM 18269 N N . SER D 1 241 ? 60.490 34.484 -43.043 1.00 31.83 257 SER D N 1
ATOM 18270 C CA . SER D 1 241 ? 61.287 34.546 -44.264 1.00 39.91 257 SER D CA 1
ATOM 18271 C C . SER D 1 241 ? 61.015 35.808 -45.088 1.00 39.95 257 SER D C 1
ATOM 18272 O O . SER D 1 241 ? 61.308 35.833 -46.285 1.00 39.20 257 SER D O 1
ATOM 18280 N N . ASP D 1 242 ? 60.501 36.867 -44.473 1.00 36.81 258 ASP D N 1
ATOM 18281 C CA . ASP D 1 242 ? 60.161 38.094 -45.184 1.00 35.41 258 ASP D CA 1
ATOM 18282 C C . ASP D 1 242 ? 61.120 39.224 -44.833 1.00 36.86 258 ASP D C 1
ATOM 18283 O O . ASP D 1 242 ? 60.738 40.399 -44.821 1.00 32.78 258 ASP D O 1
ATOM 18292 N N . GLY D 1 243 ? 62.360 38.870 -44.504 1.00 33.83 259 GLY D N 1
ATOM 18293 C CA . GLY D 1 243 ? 63.336 39.827 -44.034 1.00 30.79 259 GLY D CA 1
ATOM 18294 C C . GLY D 1 243 ? 64.518 39.990 -44.965 1.00 43.53 259 GLY D C 1
ATOM 18295 O O . GLY D 1 243 ? 64.509 39.538 -46.123 1.00 31.97 259 GLY D O 1
ATOM 18299 N N . PHE D 1 244 ? 65.537 40.679 -44.453 1.00 30.46 260 PHE D N 1
ATOM 18300 C CA . PHE D 1 244 ? 66.773 40.882 -45.206 1.00 30.77 260 PHE D CA 1
ATOM 18301 C C . PHE D 1 244 ? 67.511 39.561 -45.403 1.00 37.14 260 PHE D C 1
ATOM 18302 O O . PHE D 1 244 ? 67.930 39.234 -46.521 1.00 34.07 260 PHE D O 1
ATOM 18319 N N . ASP D 1 245 ? 67.632 38.772 -44.338 1.00 31.25 261 ASP D N 1
ATOM 18320 C CA . ASP D 1 245 ? 68.152 37.407 -44.392 1.00 32.49 261 ASP D CA 1
ATOM 18321 C C . ASP D 1 245 ? 67.347 36.547 -43.423 1.00 31.88 261 ASP D C 1
ATOM 18322 O O . ASP D 1 245 ? 66.354 37.002 -42.851 1.00 32.00 261 ASP D O 1
ATOM 18331 N N . SER D 1 246 ? 67.785 35.298 -43.201 1.00 28.55 262 SER D N 1
ATOM 18332 C CA . SER D 1 246 ? 67.012 34.357 -42.377 1.00 33.36 262 SER D CA 1
ATOM 18333 C C . SER D 1 246 ? 66.890 34.801 -40.915 1.00 29.54 262 SER D C 1
ATOM 18334 O O . SER D 1 246 ? 66.132 34.188 -40.145 1.00 29.12 262 SER D O 1
ATOM 18342 N N . LEU D 1 247 ? 67.611 35.841 -40.502 1.00 26.55 263 LEU D N 1
ATOM 18343 C CA . LEU D 1 247 ? 67.633 36.227 -39.101 1.00 25.53 263 LEU D CA 1
ATOM 18344 C C . LEU D 1 247 ? 67.337 37.700 -38.834 1.00 33.85 263 LEU D C 1
ATOM 18345 O O . LEU D 1 247 ? 67.278 38.081 -37.657 1.00 30.21 263 LEU D O 1
ATOM 18361 N N . HIS D 1 248 ? 67.150 38.537 -39.865 1.00 28.24 264 HIS D N 1
ATOM 18362 C CA . HIS D 1 248 ? 67.073 39.978 -39.654 1.00 29.35 264 HIS D CA 1
ATOM 18363 C C . HIS D 1 248 ? 66.120 40.644 -40.633 1.00 34.71 264 HIS D C 1
ATOM 18364 O O . HIS D 1 248 ? 66.018 40.254 -41.805 1.00 31.01 264 HIS D O 1
ATOM 18378 N N . GLY D 1 249 ? 65.503 41.725 -40.164 1.00 28.78 265 GLY D N 1
ATOM 18379 C CA . GLY D 1 249 ? 64.821 42.646 -41.053 1.00 29.89 265 GLY D CA 1
ATOM 18380 C C . GLY D 1 249 ? 63.423 42.256 -41.467 1.00 33.48 265 GLY D C 1
ATOM 18381 O O . GLY D 1 249 ? 62.877 42.846 -42.413 1.00 30.06 265 GLY D O 1
ATOM 18385 N N . SER D 1 250 ? 62.799 41.327 -40.753 1.00 30.97 266 SER D N 1
ATOM 18386 C CA . SER D 1 250 ? 61.469 40.841 -41.123 1.00 32.34 266 SER D CA 1
ATOM 18387 C C . SER D 1 250 ? 60.459 41.968 -41.264 1.00 36.56 266 SER D C 1
ATOM 18388 O O . SER D 1 250 ? 60.252 42.751 -40.331 1.00 31.49 266 SER D O 1
ATOM 18396 N N . ALA D 1 251 ? 59.798 42.021 -42.426 1.00 33.18 267 ALA D N 1
ATOM 18397 C CA . ALA D 1 251 ? 58.783 43.038 -42.639 1.00 33.74 267 ALA D CA 1
ATOM 18398 C C . ALA D 1 251 ? 57.685 42.925 -41.599 1.00 33.76 267 ALA D C 1
ATOM 18399 O O . ALA D 1 251 ? 57.244 43.934 -41.044 1.00 35.13 267 ALA D O 1
ATOM 18406 N N . SER D 1 252 ? 57.243 41.703 -41.302 1.00 32.80 268 SER D N 1
ATOM 18407 C CA . SER D 1 252 ? 56.150 41.536 -40.354 1.00 35.72 268 SER D CA 1
ATOM 18408 C C . SER D 1 252 ? 56.583 41.828 -38.923 1.00 31.05 268 SER D C 1
ATOM 18409 O O . SER D 1 252 ? 55.787 42.374 -38.157 1.00 31.44 268 SER D O 1
ATOM 18417 N N . VAL D 1 253 ? 57.827 41.504 -38.538 1.00 30.29 269 VAL D N 1
ATOM 18418 C CA . VAL D 1 253 ? 58.282 41.874 -37.197 1.00 29.15 269 VAL D CA 1
ATOM 18419 C C . VAL D 1 253 ? 58.371 43.388 -37.077 1.00 31.77 269 VAL D C 1
ATOM 18420 O O . VAL D 1 253 ? 57.936 43.972 -36.078 1.00 37.33 269 VAL D O 1
ATOM 18433 N N . ARG D 1 254 ? 58.905 44.054 -38.102 1.00 30.05 270 ARG D N 1
ATOM 18434 C CA . ARG D 1 254 ? 58.985 45.508 -38.077 1.00 30.36 270 ARG D CA 1
ATOM 18435 C C . ARG D 1 254 ? 57.607 46.132 -37.859 1.00 30.80 270 ARG D C 1
ATOM 18436 O O . ARG D 1 254 ? 57.432 47.016 -37.006 1.00 30.51 270 ARG D O 1
ATOM 18457 N N . THR D 1 255 ? 56.613 45.676 -38.620 1.00 31.60 271 THR D N 1
ATOM 18458 C CA . THR D 1 255 ? 55.282 46.267 -38.526 1.00 32.24 271 THR D CA 1
ATOM 18459 C C . THR D 1 255 ? 54.679 46.034 -37.149 1.00 31.95 271 THR D C 1
ATOM 18460 O O . THR D 1 255 ? 54.077 46.941 -36.562 1.00 31.58 271 THR D O 1
ATOM 18471 N N . PHE D 1 256 ? 54.834 44.813 -36.631 1.00 32.13 272 PHE D N 1
ATOM 18472 C CA . PHE D 1 256 ? 54.387 44.475 -35.288 1.00 37.79 272 PHE D CA 1
ATOM 18473 C C . PHE D 1 256 ? 54.983 45.432 -34.262 1.00 41.12 272 PHE D C 1
ATOM 18474 O O . PHE D 1 256 ? 54.277 45.988 -33.411 1.00 31.81 272 PHE D O 1
ATOM 18491 N N . LEU D 1 257 ? 56.288 45.656 -34.356 1.00 31.80 273 LEU D N 1
ATOM 18492 C CA . LEU D 1 257 ? 56.968 46.492 -33.381 1.00 31.44 273 LEU D CA 1
ATOM 18493 C C . LEU D 1 257 ? 56.623 47.965 -33.563 1.00 28.82 273 LEU D C 1
ATOM 18494 O O . LEU D 1 257 ? 56.388 48.674 -32.577 1.00 28.72 273 LEU D O 1
ATOM 18510 N N . THR D 1 258 ? 56.622 48.448 -34.810 1.00 29.83 274 THR D N 1
ATOM 18511 C CA . THR D 1 258 ? 56.306 49.848 -35.065 1.00 33.72 274 THR D CA 1
ATOM 18512 C C . THR D 1 258 ? 54.871 50.171 -34.664 1.00 36.17 274 THR D C 1
ATOM 18513 O O . THR D 1 258 ? 54.619 51.167 -33.976 1.00 31.50 274 THR D O 1
ATOM 18524 N N . ASP D 1 259 ? 53.913 49.333 -35.064 1.00 32.09 275 ASP D N 1
ATOM 18525 C CA . ASP D 1 259 ? 52.525 49.574 -34.668 1.00 38.47 275 ASP D CA 1
ATOM 18526 C C . ASP D 1 259 ? 52.410 49.671 -33.146 1.00 40.80 275 ASP D C 1
ATOM 18527 O O . ASP D 1 259 ? 51.782 50.592 -32.610 1.00 35.71 275 ASP D O 1
ATOM 18536 N N . ALA D 1 260 ? 53.032 48.733 -32.434 1.00 33.86 276 ALA D N 1
ATOM 18537 C CA . ALA D 1 260 ? 52.943 48.685 -30.977 1.00 31.80 276 ALA D CA 1
ATOM 18538 C C . ALA D 1 260 ? 53.651 49.838 -30.284 1.00 38.60 276 ALA D C 1
ATOM 18539 O O . ALA D 1 260 ? 53.330 50.126 -29.124 1.00 35.13 276 ALA D O 1
ATOM 18546 N N . LEU D 1 261 ? 54.637 50.462 -30.928 1.00 32.84 277 LEU D N 1
ATOM 18547 C CA . LEU D 1 261 ? 55.378 51.565 -30.326 1.00 36.55 277 LEU D CA 1
ATOM 18548 C C . LEU D 1 261 ? 54.832 52.935 -30.707 1.00 41.30 277 LEU D C 1
ATOM 18549 O O . LEU D 1 261 ? 55.354 53.945 -30.232 1.00 36.32 277 LEU D O 1
ATOM 18565 N N . THR D 1 262 ? 53.809 53.005 -31.558 1.00 35.75 278 THR D N 1
ATOM 18566 C CA . THR D 1 262 ? 53.291 54.282 -32.027 1.00 37.43 278 THR D CA 1
ATOM 18567 C C . THR D 1 262 ? 51.798 54.429 -31.752 1.00 39.51 278 THR D C 1
ATOM 18568 O O . THR D 1 262 ? 51.108 55.162 -32.449 1.00 35.18 278 THR D O 1
ATOM 18579 N N . CYS D 1 263 ? 51.280 53.769 -30.730 1.00 40.87 279 CYS D N 1
ATOM 18580 C CA . CYS D 1 263 ? 49.911 54.044 -30.331 1.00 45.85 279 CYS D CA 1
ATOM 18581 C C . CYS D 1 263 ? 49.753 55.545 -30.050 1.00 45.16 279 CYS D C 1
ATOM 18582 O O . CYS D 1 263 ? 50.531 56.110 -29.267 1.00 44.91 279 CYS D O 1
ATOM 18589 N N . PRO D 1 264 ? 48.750 56.208 -30.627 1.00 48.41 280 PRO D N 1
ATOM 18590 C CA . PRO D 1 264 ? 48.653 57.668 -30.485 1.00 45.02 280 PRO D CA 1
ATOM 18591 C C . PRO D 1 264 ? 48.152 58.126 -29.119 1.00 44.65 280 PRO D C 1
ATOM 18592 O O . PRO D 1 264 ? 47.260 57.524 -28.512 1.00 41.17 280 PRO D O 1
ATOM 18603 N N . ASP D 1 265 ? 48.763 59.197 -28.619 1.00 44.85 281 ASP D N 1
ATOM 18604 C CA . ASP D 1 265 ? 48.186 59.970 -27.512 1.00 41.99 281 ASP D CA 1
ATOM 18605 C C . ASP D 1 265 ? 48.001 59.139 -26.245 1.00 48.13 281 ASP D C 1
ATOM 18606 O O . ASP D 1 265 ? 46.991 59.277 -25.549 1.00 48.43 281 ASP D O 1
ATOM 18615 N N . ILE D 1 266 ? 48.975 58.271 -25.936 1.00 44.58 282 ILE D N 1
ATOM 18616 C CA . ILE D 1 266 ? 48.980 57.529 -24.675 1.00 46.20 282 ILE D CA 1
ATOM 18617 C C . ILE D 1 266 ? 49.701 58.341 -23.609 1.00 43.36 282 ILE D C 1
ATOM 18618 O O . ILE D 1 266 ? 50.840 58.773 -23.809 1.00 45.85 282 ILE D O 1
ATOM 18634 N N . ASP D 1 267 ? 49.059 58.520 -22.457 1.00 40.42 283 ASP D N 1
ATOM 18635 C CA . ASP D 1 267 ? 49.705 59.221 -21.347 1.00 41.63 283 ASP D CA 1
ATOM 18636 C C . ASP D 1 267 ? 50.368 58.169 -20.463 1.00 35.30 283 ASP D C 1
ATOM 18637 O O . ASP D 1 267 ? 49.832 57.713 -19.450 1.00 37.85 283 ASP D O 1
ATOM 18646 N N . TRP D 1 268 ? 51.568 57.764 -20.870 1.00 34.13 284 TRP D N 1
ATOM 18647 C CA . TRP D 1 268 ? 52.242 56.689 -20.157 1.00 36.28 284 TRP D CA 1
ATOM 18648 C C . TRP D 1 268 ? 52.483 57.033 -18.698 1.00 31.60 284 TRP D C 1
ATOM 18649 O O . TRP D 1 268 ? 52.591 56.128 -17.875 1.00 33.45 284 TRP D O 1
ATOM 18670 N N . SER D 1 269 ? 52.531 58.317 -18.358 1.00 36.51 285 SER D N 1
ATOM 18671 C CA . SER D 1 269 ? 52.768 58.708 -16.974 1.00 41.16 285 SER D CA 1
ATOM 18672 C C . SER D 1 269 ? 51.647 58.263 -16.046 1.00 41.52 285 SER D C 1
ATOM 18673 O O . SER D 1 269 ? 51.831 58.278 -14.826 1.00 34.17 285 SER D O 1
ATOM 18681 N N . ARG D 1 270 ? 50.489 57.892 -16.593 1.00 33.76 286 ARG D N 1
ATOM 18682 C CA . ARG D 1 270 ? 49.312 57.555 -15.802 1.00 36.20 286 ARG D CA 1
ATOM 18683 C C . ARG D 1 270 ? 49.085 56.048 -15.669 1.00 42.09 286 ARG D C 1
ATOM 18684 O O . ARG D 1 270 ? 48.095 55.631 -15.060 1.00 41.77 286 ARG D O 1
ATOM 18705 N N . ILE D 1 271 ? 49.955 55.213 -16.224 1.00 31.04 287 ILE D N 1
ATOM 18706 C CA . ILE D 1 271 ? 49.822 53.769 -16.064 1.00 36.21 287 ILE D CA 1
ATOM 18707 C C . ILE D 1 271 ? 51.155 53.189 -15.595 1.00 34.34 287 ILE D C 1
ATOM 18708 O O . ILE D 1 271 ? 52.208 53.457 -16.189 1.00 30.00 287 ILE D O 1
ATOM 18724 N N . ASP D 1 272 ? 51.104 52.371 -14.543 1.00 35.23 288 ASP D N 1
ATOM 18725 C CA . ASP D 1 272 ? 52.301 51.695 -14.019 1.00 37.17 288 ASP D CA 1
ATOM 18726 C C . ASP D 1 272 ? 52.424 50.327 -14.689 1.00 33.91 288 ASP D C 1
ATOM 18727 O O . ASP D 1 272 ? 52.114 49.279 -14.115 1.00 33.29 288 ASP D O 1
ATOM 18736 N N . ALA D 1 273 ? 52.825 50.356 -15.956 1.00 30.99 289 ALA D N 1
ATOM 18737 C CA . ALA D 1 273 ? 52.964 49.133 -16.736 1.00 31.34 289 ALA D CA 1
ATOM 18738 C C . ALA D 1 273 ? 53.845 49.417 -17.937 1.00 30.84 289 ALA D C 1
ATOM 18739 O O . ALA D 1 273 ? 53.966 50.565 -18.382 1.00 26.66 289 ALA D O 1
ATOM 18746 N N . ALA D 1 274 ? 54.488 48.363 -18.433 1.00 25.59 290 ALA D N 1
ATOM 18747 C CA . ALA D 1 274 ? 55.304 48.465 -19.634 1.00 25.64 290 ALA D CA 1
ATOM 18748 C C . ALA D 1 274 ? 54.486 48.302 -20.917 1.00 24.36 290 ALA D C 1
ATOM 18749 O O . ALA D 1 274 ? 55.048 48.470 -22.004 1.00 27.27 290 ALA D O 1
ATOM 18756 N N . SER D 1 275 ? 53.187 48.019 -20.816 1.00 35.09 291 SER D N 1
ATOM 18757 C CA . SER D 1 275 ? 52.302 47.926 -21.977 1.00 35.54 291 SER D CA 1
ATOM 18758 C C . SER D 1 275 ? 50.849 48.025 -21.526 1.00 42.11 291 SER D C 1
ATOM 18759 O O . SER D 1 275 ? 50.528 47.922 -20.344 1.00 35.45 291 SER D O 1
ATOM 18767 N N . CYS D 1 276 ? 49.968 48.199 -22.500 1.00 36.13 292 CYS D N 1
ATOM 18768 C CA . CYS D 1 276 ? 48.530 48.206 -22.251 1.00 38.63 292 CYS D CA 1
ATOM 18769 C C . CYS D 1 276 ? 47.834 47.968 -23.574 1.00 38.34 292 CYS D C 1
ATOM 18770 O O . CYS D 1 276 ? 48.388 48.245 -24.638 1.00 39.51 292 CYS D O 1
ATOM 18777 N N . GLU D 1 277 ? 46.604 47.469 -23.486 1.00 40.00 293 GLU D N 1
ATOM 18778 C CA . GLU D 1 277 ? 45.748 47.354 -24.651 1.00 42.12 293 GLU D CA 1
ATOM 18779 C C . GLU D 1 277 ? 45.184 48.726 -24.975 1.00 49.93 293 GLU D C 1
ATOM 18780 O O . GLU D 1 277 ? 44.828 49.492 -24.078 1.00 42.08 293 GLU D O 1
ATOM 18792 N N . TYR D 1 278 ? 45.156 49.051 -26.266 1.00 42.35 294 TYR D N 1
ATOM 18793 C CA . TYR D 1 278 ? 44.926 50.426 -26.691 1.00 44.48 294 TYR D CA 1
ATOM 18794 C C . TYR D 1 278 ? 43.681 51.029 -26.046 1.00 46.93 294 TYR D C 1
ATOM 18795 O O . TYR D 1 278 ? 43.700 52.177 -25.581 1.00 40.06 294 TYR D O 1
ATOM 18813 N N . ASP D 1 279 ? 42.568 50.294 -26.079 1.00 44.00 295 ASP D N 1
ATOM 18814 C CA . ASP D 1 279 ? 41.314 50.825 -25.557 1.00 50.24 295 ASP D CA 1
ATOM 18815 C C . ASP D 1 279 ? 41.392 51.095 -24.067 1.00 49.52 295 ASP D C 1
ATOM 18816 O O . ASP D 1 279 ? 40.681 51.970 -23.560 1.00 50.54 295 ASP D O 1
ATOM 18825 N N . SER D 1 280 ? 42.237 50.351 -23.354 1.00 43.79 296 SER D N 1
ATOM 18826 C CA . SER D 1 280 ? 42.422 50.538 -21.924 1.00 47.89 296 SER D CA 1
ATOM 18827 C C . SER D 1 280 ? 43.534 51.513 -21.577 1.00 45.43 296 SER D C 1
ATOM 18828 O O . SER D 1 280 ? 43.626 51.912 -20.417 1.00 43.28 296 SER D O 1
ATOM 18836 N N . CYS D 1 281 ? 44.382 51.896 -22.526 1.00 46.61 297 CYS D N 1
ATOM 18837 C CA . CYS D 1 281 ? 45.471 52.797 -22.193 1.00 47.63 297 CYS D CA 1
ATOM 18838 C C . CYS D 1 281 ? 44.913 54.157 -21.789 1.00 42.12 297 CYS D C 1
ATOM 18839 O O . CYS D 1 281 ? 43.971 54.650 -22.416 1.00 38.27 297 CYS D O 1
ATOM 18846 N N . PRO D 1 282 ? 45.494 54.803 -20.784 1.00 39.71 298 PRO D N 1
ATOM 18847 C CA . PRO D 1 282 ? 45.092 56.178 -20.466 1.00 46.43 298 PRO D CA 1
ATOM 18848 C C . PRO D 1 282 ? 45.506 57.109 -21.595 1.00 46.25 298 PRO D C 1
ATOM 18849 O O . PRO D 1 282 ? 46.620 57.022 -22.116 1.00 40.69 298 PRO D O 1
ATOM 18860 N N . LYS D 1 283 ? 44.601 58.000 -21.977 1.00 43.50 299 LYS D N 1
ATOM 18861 C CA . LYS D 1 283 ? 44.831 58.880 -23.112 1.00 44.04 299 LYS D CA 1
ATOM 18862 C C . LYS D 1 283 ? 45.229 60.274 -22.645 1.00 44.62 299 LYS D C 1
ATOM 18863 O O . LYS D 1 283 ? 44.793 60.757 -21.597 1.00 39.61 299 LYS D O 1
ATOM 18882 N N . MET D 1 284 ? 46.049 60.924 -23.457 1.00 41.88 300 MET D N 1
ATOM 18883 C CA . MET D 1 284 ? 46.424 62.310 -23.211 1.00 49.74 300 MET D CA 1
ATOM 18884 C C . MET D 1 284 ? 45.192 63.211 -23.149 1.00 48.32 300 MET D C 1
ATOM 18885 O O . MET D 1 284 ? 44.239 63.043 -23.915 1.00 41.10 300 MET D O 1
ATOM 18899 N N . VAL D 1 285 ? 45.186 64.160 -22.218 1.00 45.58 301 VAL D N 1
ATOM 18900 C CA . VAL D 1 285 ? 44.178 65.216 -22.294 1.00 47.69 301 VAL D CA 1
ATOM 18901 C C . VAL D 1 285 ? 44.690 66.268 -23.270 1.00 53.38 301 VAL D C 1
ATOM 18902 O O . VAL D 1 285 ? 45.876 66.618 -23.261 1.00 51.11 301 VAL D O 1
ATOM 18915 N N . LYS D 1 286 ? 43.815 66.755 -24.145 1.00 58.14 302 LYS D N 1
ATOM 18916 C CA . LYS D 1 286 ? 44.224 67.731 -25.139 1.00 50.14 302 LYS D CA 1
ATOM 18917 C C . LYS D 1 286 ? 43.649 69.093 -24.786 1.00 54.23 302 LYS D C 1
ATOM 18918 O O . LYS D 1 286 ? 42.620 69.198 -24.114 1.00 52.95 302 LYS D O 1
ATOM 18922 N N . ASP D 1 287 ? 44.326 70.140 -25.244 1.00 59.97 303 ASP D N 1
ATOM 18923 C CA . ASP D 1 287 ? 43.807 71.484 -25.056 1.00 63.53 303 ASP D CA 1
ATOM 18924 C C . ASP D 1 287 ? 42.467 71.649 -25.745 1.00 59.57 303 ASP D C 1
ATOM 18925 O O . ASP D 1 287 ? 42.232 71.137 -26.840 1.00 54.02 303 ASP D O 1
ATOM 18934 N N . PHE D 1 288 ? 41.572 72.323 -25.054 1.00 58.92 304 PHE D N 1
ATOM 18935 C CA . PHE D 1 288 ? 40.298 72.703 -25.626 1.00 58.25 304 PHE D CA 1
ATOM 18936 C C . PHE D 1 288 ? 40.525 73.870 -26.579 1.00 63.14 304 PHE D C 1
ATOM 18937 O O . PHE D 1 288 ? 41.204 74.840 -26.225 1.00 67.66 304 PHE D O 1
ATOM 18954 N N . ASP D 1 289 ? 39.977 73.780 -27.787 1.00 59.88 305 ASP D N 1
ATOM 18955 C CA . ASP D 1 289 ? 40.022 74.895 -28.732 1.00 77.89 305 ASP D CA 1
ATOM 18956 C C . ASP D 1 289 ? 38.726 75.691 -28.638 1.00 65.36 305 ASP D C 1
ATOM 18957 O O . ASP D 1 289 ? 37.642 75.150 -28.878 1.00 65.50 305 ASP D O 1
ATOM 18966 N N . GLN D 1 290 ? 38.840 76.962 -28.252 1.00 68.03 306 GLN D N 1
ATOM 18967 C CA . GLN D 1 290 ? 37.691 77.834 -28.065 1.00 70.75 306 GLN D CA 1
ATOM 18968 C C . GLN D 1 290 ? 37.305 78.582 -29.334 1.00 72.47 306 GLN D C 1
ATOM 18969 O O . GLN D 1 290 ? 36.480 79.497 -29.268 1.00 75.35 306 GLN D O 1
ATOM 18973 N N . THR D 1 291 ? 37.884 78.225 -30.485 1.00 73.14 307 THR D N 1
ATOM 18974 C CA . THR D 1 291 ? 37.648 79.007 -31.698 1.00 70.59 307 THR D CA 1
ATOM 18975 C C . THR D 1 291 ? 36.186 78.952 -32.112 1.00 67.51 307 THR D C 1
ATOM 18976 O O . THR D 1 291 ? 35.581 79.980 -32.435 1.00 66.23 307 THR D O 1
ATOM 18987 N N . SER D 1 292 ? 35.598 77.755 -32.096 1.00 71.90 308 SER D N 1
ATOM 18988 C CA . SER D 1 292 ? 34.213 77.605 -32.523 1.00 74.20 308 SER D CA 1
ATOM 18989 C C . SER D 1 292 ? 33.268 78.390 -31.613 1.00 64.19 308 SER D C 1
ATO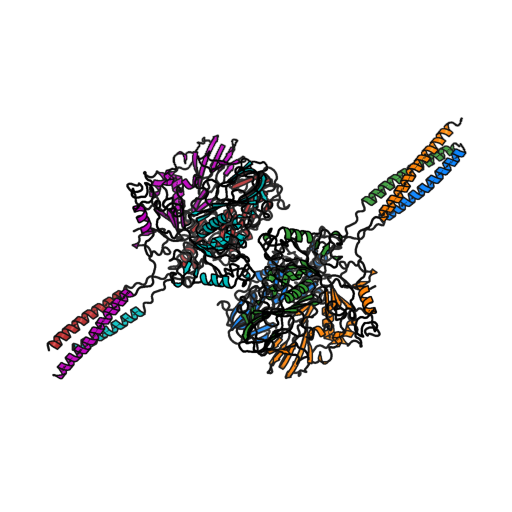M 18990 O O . SER D 1 292 ? 32.361 79.082 -32.094 1.00 58.81 308 SER D O 1
ATOM 18998 N N . LEU D 1 293 ? 33.482 78.323 -30.298 1.00 60.01 309 LEU D N 1
ATOM 18999 C CA . LEU D 1 293 ? 32.679 79.131 -29.387 1.00 55.16 309 LEU D CA 1
ATOM 19000 C C . LEU D 1 293 ? 32.859 80.617 -29.652 1.00 61.54 309 LEU D C 1
ATOM 19001 O O . LEU D 1 293 ? 31.889 81.380 -29.613 1.00 51.85 309 LEU D O 1
ATOM 19017 N N . GLY D 1 294 ? 34.084 81.053 -29.939 1.00 69.58 310 GLY D N 1
ATOM 19018 C CA . GLY D 1 294 ? 34.282 82.465 -30.211 1.00 68.39 310 GLY D CA 1
ATOM 19019 C C . GLY D 1 294 ? 33.568 82.895 -31.476 1.00 66.05 310 GLY D C 1
ATOM 19020 O O . GLY D 1 294 ? 32.911 83.941 -31.507 1.00 55.55 310 GLY D O 1
ATOM 19024 N N . ASN D 1 295 ? 33.650 82.071 -32.521 1.00 60.09 311 ASN D N 1
ATOM 19025 C CA . ASN D 1 295 ? 32.949 82.379 -33.762 1.00 61.40 311 ASN D CA 1
ATOM 19026 C C . ASN D 1 295 ? 31.444 82.487 -33.535 1.00 56.80 311 ASN D C 1
ATOM 19027 O O . ASN D 1 295 ? 30.786 83.368 -34.095 1.00 56.22 311 ASN D O 1
ATOM 19038 N N . THR D 1 296 ? 30.881 81.588 -32.729 1.00 54.77 312 THR D N 1
ATOM 19039 C CA . THR D 1 296 ? 29.453 81.647 -32.440 1.00 56.32 312 THR D CA 1
ATOM 19040 C C . THR D 1 296 ? 29.105 82.927 -31.690 1.00 53.79 312 THR D C 1
ATOM 19041 O O . THR D 1 296 ? 28.080 83.555 -31.971 1.00 56.30 312 THR D O 1
ATOM 19052 N N . ASP D 1 297 ? 29.939 83.322 -30.718 1.00 51.43 313 ASP D N 1
ATOM 19053 C CA . ASP D 1 297 ? 29.753 84.620 -30.073 1.00 57.97 313 ASP D CA 1
ATOM 19054 C C . ASP D 1 297 ? 29.725 85.733 -31.121 1.00 69.39 313 ASP D C 1
ATOM 19055 O O . ASP D 1 297 ? 28.900 86.651 -31.049 1.00 61.19 313 ASP D O 1
ATOM 19064 N N . THR D 1 298 ? 30.632 85.677 -32.097 1.00 69.64 314 THR D N 1
ATOM 19065 C CA . THR D 1 298 ? 30.679 86.719 -33.115 1.00 67.36 314 THR D CA 1
ATOM 19066 C C . THR D 1 298 ? 29.405 86.722 -33.958 1.00 67.01 314 THR D C 1
ATOM 19067 O O . THR D 1 298 ? 28.819 87.782 -34.205 1.00 68.70 314 THR D O 1
ATOM 19078 N N . LEU D 1 299 ? 28.947 85.543 -34.396 1.00 67.78 315 LEU D N 1
ATOM 19079 C CA . LEU D 1 299 ? 27.717 85.485 -35.185 1.00 65.35 315 LEU D CA 1
ATOM 19080 C C . LEU D 1 299 ? 26.556 86.112 -34.426 1.00 66.29 315 LEU D C 1
ATOM 19081 O O . LEU D 1 299 ? 25.709 86.788 -35.021 1.00 74.69 315 LEU D O 1
ATOM 19085 N N . ILE D 1 300 ? 26.505 85.901 -33.109 1.00 55.10 316 ILE D N 1
ATOM 19086 C CA . ILE D 1 300 ? 25.419 86.452 -32.302 1.00 53.06 316 ILE D CA 1
ATOM 19087 C C . ILE D 1 300 ? 25.555 87.969 -32.194 1.00 54.97 316 ILE D C 1
ATOM 19088 O O . ILE D 1 300 ? 24.586 88.709 -32.390 1.00 58.48 316 ILE D O 1
ATOM 19104 N N . MET D 1 301 ? 26.768 88.454 -31.913 1.00 58.14 317 MET D N 1
ATOM 19105 C CA . MET D 1 301 ? 26.992 89.889 -31.756 1.00 62.90 317 MET D CA 1
ATOM 19106 C C . MET D 1 301 ? 26.585 90.667 -33.011 1.00 73.67 317 MET D C 1
ATOM 19107 O O . MET D 1 301 ? 26.017 91.763 -32.912 1.00 64.16 317 MET D O 1
ATOM 19111 N N . ARG D 1 302 ? 26.857 90.113 -34.198 1.00 75.72 318 ARG D N 1
ATOM 19112 C CA . ARG D 1 302 ? 26.491 90.783 -35.445 1.00 75.60 318 ARG D CA 1
ATOM 19113 C C . ARG D 1 302 ? 24.998 91.091 -35.487 1.00 77.00 318 ARG D C 1
ATOM 19114 O O . ARG D 1 302 ? 24.590 92.226 -35.765 1.00 74.69 318 ARG D O 1
ATOM 19118 N N . GLU D 1 303 ? 24.167 90.085 -35.214 1.00 75.52 319 GLU D N 1
ATOM 19119 C CA . GLU D 1 303 ? 22.723 90.286 -35.202 1.00 68.11 319 GLU D CA 1
ATOM 19120 C C . GLU D 1 303 ? 22.284 91.246 -34.097 1.00 63.55 319 GLU D C 1
ATOM 19121 O O . GLU D 1 303 ? 21.359 92.042 -34.297 1.00 63.59 319 GLU D O 1
ATOM 19133 N N . VAL D 1 304 ? 22.912 91.178 -32.918 1.00 60.96 320 VAL D N 1
ATOM 19134 C CA . VAL D 1 304 ? 22.490 92.038 -31.811 1.00 55.29 320 VAL D CA 1
ATOM 19135 C C . VAL D 1 304 ? 22.736 93.507 -32.155 1.00 63.82 320 VAL D C 1
ATOM 19136 O O . VAL D 1 304 ? 21.918 94.380 -31.845 1.00 65.75 320 VAL D O 1
ATOM 19140 N N . ALA D 1 305 ? 23.881 93.809 -32.770 1.00 71.17 321 ALA D N 1
ATOM 19141 C CA . ALA D 1 305 ? 24.121 95.165 -33.255 1.00 72.09 321 ALA D CA 1
ATOM 19142 C C . ALA D 1 305 ? 23.090 95.563 -34.306 1.00 84.79 321 ALA D C 1
ATOM 19143 O O . ALA D 1 305 ? 22.598 96.698 -34.309 1.00 84.84 321 ALA D O 1
ATOM 19150 N N . LEU D 1 306 ? 22.769 94.645 -35.221 1.00 92.65 322 LEU D N 1
ATOM 19151 C CA . LEU D 1 306 ? 21.707 94.897 -36.187 1.00 86.69 322 LEU D CA 1
ATOM 19152 C C . LEU D 1 306 ? 20.406 95.247 -35.478 1.00 82.96 322 LEU D C 1
ATOM 19153 O O . LEU D 1 306 ? 19.758 96.251 -35.794 1.00 80.54 322 LEU D O 1
ATOM 19169 N N . HIS D 1 307 ? 20.011 94.429 -34.505 1.00 78.37 323 HIS D N 1
ATOM 19170 C CA . HIS D 1 307 ? 18.790 94.704 -33.757 1.00 76.61 323 HIS D CA 1
ATOM 19171 C C . HIS D 1 307 ? 18.856 96.065 -33.068 1.00 71.92 323 HIS D C 1
ATOM 19172 O O . HIS D 1 307 ? 17.860 96.795 -33.032 1.00 58.78 323 HIS D O 1
ATOM 19186 N N . LYS D 1 308 ? 20.019 96.430 -32.518 1.00 73.16 324 LYS D N 1
ATOM 19187 C CA . LYS D 1 308 ? 20.168 97.772 -31.959 1.00 71.24 324 LYS D CA 1
ATOM 19188 C C . LYS D 1 308 ? 19.733 98.835 -32.969 1.00 81.41 324 LYS D C 1
ATOM 19189 O O . LYS D 1 308 ? 19.081 99.821 -32.604 1.00 94.38 324 LYS D O 1
ATOM 19193 N N . GLU D 1 309 ? 20.067 98.641 -34.247 1.00 68.87 325 GLU D N 1
ATOM 19194 C CA . GLU D 1 309 ? 19.701 99.617 -35.271 1.00 75.24 325 GLU D CA 1
ATOM 19195 C C . GLU D 1 309 ? 18.190 99.693 -35.446 1.00 80.36 325 GLU D C 1
ATOM 19196 O O . GLU D 1 309 ? 17.582 100.762 -35.310 1.00 88.09 325 GLU D O 1
ATOM 19208 N N . MET D 1 310 ? 17.569 98.562 -35.780 1.00 76.16 326 MET D N 1
ATOM 19209 C CA . MET D 1 310 ? 16.149 98.573 -36.106 1.00 75.26 326 MET D CA 1
ATOM 19210 C C . MET D 1 310 ? 15.327 99.086 -34.927 1.00 69.36 326 MET D C 1
ATOM 19211 O O . MET D 1 310 ? 14.353 99.828 -35.114 1.00 61.66 326 MET D O 1
ATOM 19225 N N . ILE D 1 311 ? 15.723 98.727 -33.700 1.00 62.57 327 ILE D N 1
ATOM 19226 C CA . ILE D 1 311 ? 15.088 99.309 -32.520 1.00 67.37 327 ILE D CA 1
ATOM 19227 C C . ILE D 1 311 ? 15.189 100.829 -32.559 1.00 85.70 327 ILE D C 1
ATOM 19228 O O . ILE D 1 311 ? 14.274 101.531 -32.111 1.00 95.64 327 ILE D O 1
ATOM 19232 N N . SER D 1 312 ? 16.287 101.364 -33.096 1.00 95.89 328 SER D N 1
ATOM 19233 C CA . SER D 1 312 ? 16.417 102.810 -33.228 1.00 91.04 328 SER D CA 1
ATOM 19234 C C . SER D 1 312 ? 15.421 103.348 -34.245 1.00 81.43 328 SER D C 1
ATOM 19235 O O . SER D 1 312 ? 14.542 104.148 -33.905 1.00 81.73 328 SER D O 1
ATOM 19243 N N . LYS D 1 313 ? 15.539 102.911 -35.503 1.00 73.70 329 LYS D N 1
ATOM 19244 C CA . LYS D 1 313 ? 14.674 103.432 -36.558 1.00 78.81 329 LYS D CA 1
ATOM 19245 C C . LYS D 1 313 ? 13.207 103.345 -36.157 1.00 90.11 329 LYS D C 1
ATOM 19246 O O . LYS D 1 313 ? 12.475 104.340 -36.215 1.00 104.53 329 LYS D O 1
ATOM 19250 N N . LEU D 1 314 ? 12.758 102.154 -35.748 1.00 80.98 330 LEU D N 1
ATOM 19251 C CA . LEU D 1 314 ? 11.389 102.004 -35.265 1.00 68.17 330 LEU D CA 1
ATOM 19252 C C . LEU D 1 314 ? 11.095 103.001 -34.148 1.00 71.98 330 LEU D C 1
ATOM 19253 O O . LEU D 1 314 ? 10.012 103.601 -34.103 1.00 71.77 330 LEU D O 1
ATOM 19257 N N . GLN D 1 315 ? 12.059 103.214 -33.252 1.00 75.75 331 GLN D N 1
ATOM 19258 C CA . GLN D 1 315 ? 11.937 104.228 -32.211 1.00 78.04 331 GLN D CA 1
ATOM 19259 C C . GLN D 1 315 ? 11.734 105.612 -32.824 1.00 90.38 331 GLN D C 1
ATOM 19260 O O . GLN D 1 315 ? 10.660 106.208 -32.678 1.00 92.08 331 GLN D O 1
ATOM 19264 N N . ARG D 1 316 ? 12.760 106.131 -33.507 1.00 100.21 332 ARG D N 1
ATOM 19265 C CA . ARG D 1 316 ? 12.688 107.437 -34.158 1.00 96.92 332 ARG D CA 1
ATOM 19266 C C . ARG D 1 316 ? 11.373 107.612 -34.904 1.00 102.00 332 ARG D C 1
ATOM 19267 O O . ARG D 1 316 ? 10.751 108.677 -34.832 1.00 109.68 332 ARG D O 1
ATOM 19271 N N . ASP D 1 317 ? 10.938 106.576 -35.624 1.00 93.29 333 ASP D N 1
ATOM 19272 C CA . ASP D 1 317 ? 9.672 106.655 -36.349 1.00 95.71 333 ASP D CA 1
ATOM 19273 C C . ASP D 1 317 ? 8.508 106.889 -35.395 1.00 98.90 333 ASP D C 1
ATOM 19274 O O . ASP D 1 317 ? 7.773 107.874 -35.524 1.00 109.25 333 ASP D O 1
ATOM 19283 N N . ILE D 1 318 ? 8.313 105.975 -34.437 1.00 84.95 334 ILE D N 1
ATOM 19284 C CA . ILE D 1 318 ? 7.220 106.129 -33.478 1.00 81.05 334 ILE D CA 1
ATOM 19285 C C . ILE D 1 318 ? 7.218 107.540 -32.908 1.00 96.41 334 ILE D C 1
ATOM 19286 O O . ILE D 1 318 ? 6.164 108.172 -32.775 1.00 104.54 334 ILE D O 1
ATOM 19290 N N . THR D 1 319 ? 8.402 108.063 -32.575 1.00 107.11 335 THR D N 1
ATOM 19291 C CA . THR D 1 319 ? 8.499 109.453 -32.145 1.00 105.91 335 THR D CA 1
ATOM 19292 C C . THR D 1 319 ? 8.146 110.410 -33.277 1.00 115.50 335 THR D C 1
ATOM 19293 O O . THR D 1 319 ? 7.594 111.486 -33.025 1.00 129.38 335 THR D O 1
ATOM 19297 N N . ASP D 1 320 ? 8.442 110.033 -34.526 1.00 89.72 336 ASP D N 1
ATOM 19298 C CA . ASP D 1 320 ? 8.108 110.886 -35.663 1.00 84.71 336 ASP D CA 1
ATOM 19299 C C . ASP D 1 320 ? 6.601 110.911 -35.914 1.00 91.98 336 ASP D C 1
ATOM 19300 O O . ASP D 1 320 ? 6.003 111.986 -36.051 1.00 107.84 336 ASP D O 1
ATOM 19304 N N . VAL D 1 321 ? 5.965 109.744 -35.966 1.00 94.75 337 VAL D N 1
ATOM 19305 C CA . VAL D 1 321 ? 4.528 109.671 -36.239 1.00 89.68 337 VAL D CA 1
ATOM 19306 C C . VAL D 1 321 ? 3.709 110.272 -35.101 1.00 91.97 337 VAL D C 1
ATOM 19307 O O . VAL D 1 321 ? 4.251 110.678 -34.074 1.00 95.82 337 VAL D O 1
ATOM 19311 N N . ARG E 1 1 ? 63.689 81.571 -29.783 1.00 45.44 17 ARG E N 1
ATOM 19312 C CA . ARG E 1 1 ? 63.743 81.442 -28.333 1.00 49.80 17 ARG E CA 1
ATOM 19313 C C . ARG E 1 1 ? 64.009 79.989 -27.898 1.00 53.37 17 ARG E C 1
ATOM 19314 O O . ARG E 1 1 ? 63.159 79.115 -28.059 1.00 53.91 17 ARG E O 1
ATOM 19334 N N . LEU E 1 2 ? 65.185 79.748 -27.328 1.00 42.11 18 LEU E N 1
ATOM 19335 C CA . LEU E 1 2 ? 65.603 78.394 -26.972 1.00 41.32 18 LEU E CA 1
ATOM 19336 C C . LEU E 1 2 ? 64.957 77.960 -25.662 1.00 44.71 18 LEU E C 1
ATOM 19337 O O . LEU E 1 2 ? 64.966 78.713 -24.682 1.00 47.07 18 LEU E O 1
ATOM 19353 N N . CYS E 1 3 ? 64.415 76.737 -25.638 1.00 37.88 19 CYS E N 1
ATOM 19354 C CA . CYS E 1 3 ? 63.969 76.094 -24.401 1.00 46.91 19 CYS E CA 1
ATOM 19355 C C . CYS E 1 3 ? 64.770 74.816 -24.191 1.00 39.77 19 CYS E C 1
ATOM 19356 O O . CYS E 1 3 ? 64.726 73.909 -25.025 1.00 36.29 19 CYS E O 1
ATOM 19363 N N . LEU E 1 4 ? 65.502 74.750 -23.084 1.00 40.82 20 LEU E N 1
ATOM 19364 C CA . LEU E 1 4 ? 66.241 73.547 -22.717 1.00 46.04 20 LEU E CA 1
ATOM 19365 C C . LEU E 1 4 ? 65.396 72.636 -21.834 1.00 36.85 20 LEU E C 1
ATOM 19366 O O . LEU E 1 4 ? 64.700 73.097 -20.926 1.00 39.37 20 LEU E O 1
ATOM 19382 N N . ARG E 1 5 ? 65.467 71.334 -22.102 1.00 34.39 21 ARG E N 1
ATOM 19383 C CA . ARG E 1 5 ? 64.721 70.372 -21.310 1.00 31.80 21 ARG E CA 1
ATOM 19384 C C . ARG E 1 5 ? 65.129 70.447 -19.840 1.00 34.62 21 ARG E C 1
ATOM 19385 O O . ARG E 1 5 ? 66.243 70.078 -19.474 1.00 36.57 21 ARG E O 1
ATOM 19406 N N . ASN E 1 6 ? 64.230 70.910 -18.994 1.00 27.59 22 ASN E N 1
ATOM 19407 C CA . ASN E 1 6 ? 64.464 71.044 -17.567 1.00 32.44 22 ASN E CA 1
ATOM 19408 C C . ASN E 1 6 ? 63.529 70.029 -16.902 1.00 27.04 22 ASN E C 1
ATOM 19409 O O . ASN E 1 6 ? 62.352 70.306 -16.660 1.00 32.33 22 ASN E O 1
ATOM 19420 N N . TYR E 1 7 ? 64.036 68.822 -16.658 1.00 29.43 23 TYR E N 1
ATOM 19421 C CA . TYR E 1 7 ? 63.129 67.706 -16.412 1.00 32.50 23 TYR E CA 1
ATOM 19422 C C . TYR E 1 7 ? 63.915 66.556 -15.794 1.00 31.67 23 TYR E C 1
ATOM 19423 O O . TYR E 1 7 ? 65.116 66.417 -16.064 1.00 28.66 23 TYR E O 1
ATOM 19441 N N . PRO E 1 8 ? 63.267 65.710 -14.978 1.00 30.60 24 PRO E N 1
ATOM 19442 C CA . PRO E 1 8 ? 64.011 64.676 -14.228 1.00 29.22 24 PRO E CA 1
ATOM 19443 C C . PRO E 1 8 ? 64.707 63.632 -15.093 1.00 27.79 24 PRO E C 1
ATOM 19444 O O . PRO E 1 8 ? 65.539 62.872 -14.567 1.00 29.73 24 PRO E O 1
ATOM 19455 N N . ASP E 1 9 ? 64.388 63.534 -16.384 1.00 26.14 25 ASP E N 1
ATOM 19456 C CA . ASP E 1 9 ? 65.006 62.534 -17.252 1.00 26.43 25 ASP E CA 1
ATOM 19457 C C . ASP E 1 9 ? 66.193 63.107 -18.009 1.00 32.87 25 ASP E C 1
ATOM 19458 O O . ASP E 1 9 ? 66.605 62.559 -19.041 1.00 28.44 25 ASP E O 1
ATOM 19467 N N . THR E 1 10 ? 66.727 64.217 -17.523 1.00 26.26 26 THR E N 1
ATOM 19468 C CA . THR E 1 10 ? 67.815 64.936 -18.155 1.00 27.22 26 THR E CA 1
ATOM 19469 C C . THR E 1 10 ? 68.955 65.074 -17.167 1.00 23.47 26 THR E C 1
ATOM 19470 O O . THR E 1 10 ? 68.733 65.414 -15.992 1.00 26.41 26 THR E O 1
ATOM 19481 N N . THR E 1 11 ? 70.175 64.845 -17.650 1.00 25.49 27 THR E N 1
ATOM 19482 C CA . THR E 1 11 ? 71.385 65.047 -16.859 1.00 22.67 27 THR E CA 1
ATOM 19483 C C . THR E 1 11 ? 72.151 66.261 -17.359 1.00 30.86 27 THR E C 1
ATOM 19484 O O . THR E 1 11 ? 72.467 66.348 -18.553 1.00 26.62 27 THR E O 1
ATOM 19495 N N . TRP E 1 12 ? 72.439 67.198 -16.451 1.00 23.94 28 TRP E N 1
ATOM 19496 C CA . TRP E 1 12 ? 73.244 68.379 -16.769 1.00 27.62 28 TRP E CA 1
ATOM 19497 C C . TRP E 1 12 ? 74.698 68.043 -16.471 1.00 30.90 28 TRP E C 1
ATOM 19498 O O . TRP E 1 12 ? 75.033 67.690 -15.334 1.00 29.14 28 TRP E O 1
ATOM 19519 N N . ILE E 1 13 ? 75.556 68.136 -17.484 1.00 26.60 29 ILE E N 1
ATOM 19520 C CA . ILE E 1 13 ? 76.929 67.649 -17.403 1.00 30.58 29 ILE E CA 1
ATOM 19521 C C . ILE E 1 13 ? 77.846 68.863 -17.482 1.00 29.55 29 ILE E C 1
ATOM 19522 O O . ILE E 1 13 ? 77.989 69.478 -18.546 1.00 24.52 29 ILE E O 1
ATOM 19538 N N . GLY E 1 14 ? 78.478 69.212 -16.364 1.00 30.33 30 GLY E N 1
ATOM 19539 C CA . GLY E 1 14 ? 79.143 70.489 -16.289 1.00 30.52 30 GLY E CA 1
ATOM 19540 C C . GLY E 1 14 ? 80.427 70.531 -15.495 1.00 32.47 30 GLY E C 1
ATOM 19541 O O . GLY E 1 14 ? 80.984 69.506 -15.087 1.00 24.53 30 GLY E O 1
ATOM 19545 N N . ASP E 1 15 ? 80.883 71.751 -15.264 1.00 29.20 31 ASP E N 1
ATOM 19546 C CA . ASP E 1 15 ? 82.116 72.012 -14.560 1.00 28.44 31 ASP E CA 1
ATOM 19547 C C . ASP E 1 15 ? 81.818 72.986 -13.425 1.00 24.39 31 ASP E C 1
ATOM 19548 O O . ASP E 1 15 ? 80.699 72.977 -12.887 1.00 26.35 31 ASP E O 1
ATOM 19557 N N . SER E 1 16 ? 82.790 73.812 -13.026 1.00 27.53 32 SER E N 1
ATOM 19558 C CA . SER E 1 16 ? 82.582 74.646 -11.848 1.00 30.25 32 SER E CA 1
ATOM 19559 C C . SER E 1 16 ? 81.409 75.585 -12.041 1.00 34.98 32 SER E C 1
ATOM 19560 O O . SER E 1 16 ? 80.688 75.869 -11.078 1.00 25.59 32 SER E O 1
ATOM 19568 N N . ARG E 1 17 ? 81.178 76.046 -13.276 1.00 34.52 33 ARG E N 1
ATOM 19569 C CA . ARG E 1 17 ? 80.118 77.016 -13.527 1.00 36.94 33 ARG E CA 1
ATOM 19570 C C . ARG E 1 17 ? 78.741 76.432 -13.267 1.00 33.25 33 ARG E C 1
ATOM 19571 O O . ARG E 1 17 ? 77.769 77.194 -13.216 1.00 29.34 33 ARG E O 1
ATOM 19592 N N . SER E 1 18 ? 78.649 75.101 -13.133 1.00 34.24 34 SER E N 1
ATOM 19593 C CA . SER E 1 18 ? 77.415 74.385 -12.855 1.00 24.75 34 SER E CA 1
ATOM 19594 C C . SER E 1 18 ? 77.462 73.589 -11.566 1.00 28.58 34 SER E C 1
ATOM 19595 O O . SER E 1 18 ? 76.494 72.883 -11.278 1.00 27.78 34 SER E O 1
ATOM 19603 N N . ASP E 1 19 ? 78.555 73.667 -10.791 1.00 30.71 35 ASP E N 1
ATOM 19604 C CA . ASP E 1 19 ? 78.757 72.813 -9.610 1.00 26.46 35 ASP E CA 1
ATOM 19605 C C . ASP E 1 19 ? 78.073 73.469 -8.401 1.00 31.37 35 ASP E C 1
ATOM 19606 O O . ASP E 1 19 ? 78.699 73.951 -7.452 1.00 29.16 35 ASP E O 1
ATOM 19615 N N . GLN E 1 20 ? 76.736 73.499 -8.469 1.00 23.88 36 GLN E N 1
ATOM 19616 C CA . GLN E 1 20 ? 75.945 74.245 -7.487 1.00 27.13 36 GLN E CA 1
ATOM 19617 C C . GLN E 1 20 ? 76.180 73.768 -6.062 1.00 34.21 36 GLN E C 1
ATOM 19618 O O . GLN E 1 20 ? 76.037 74.543 -5.119 1.00 26.54 36 GLN E O 1
ATOM 19632 N N . SER E 1 21 ? 76.499 72.501 -5.865 1.00 31.69 37 SER E N 1
ATOM 19633 C CA . SER E 1 21 ? 76.558 72.066 -4.484 1.00 30.17 37 SER E CA 1
ATOM 19634 C C . SER E 1 21 ? 77.918 72.315 -3.846 1.00 30.60 37 SER E C 1
ATOM 19635 O O . SER E 1 21 ? 78.024 72.201 -2.627 1.00 26.54 37 SER E O 1
ATOM 19643 N N . ARG E 1 22 ? 78.953 72.676 -4.617 1.00 26.44 38 ARG E N 1
ATOM 19644 C CA . ARG E 1 22 ? 80.305 72.745 -4.071 1.00 24.47 38 ARG E CA 1
ATOM 19645 C C . ARG E 1 22 ? 81.077 73.997 -4.446 1.00 33.31 38 ARG E C 1
ATOM 19646 O O . ARG E 1 22 ? 82.213 74.170 -3.988 1.00 30.22 38 ARG E O 1
ATOM 19667 N N . VAL E 1 23 ? 80.500 74.866 -5.256 1.00 37.16 39 VAL E N 1
ATOM 19668 C CA . VAL E 1 23 ? 81.151 76.079 -5.713 1.00 33.32 39 VAL E CA 1
ATOM 19669 C C . VAL E 1 23 ? 80.345 77.264 -5.215 1.00 31.12 39 VAL E C 1
ATOM 19670 O O . VAL E 1 23 ? 79.110 77.220 -5.212 1.00 26.53 39 VAL E O 1
ATOM 19683 N N . ASN E 1 24 ? 81.042 78.318 -4.809 1.00 31.80 40 ASN E N 1
ATOM 19684 C CA . ASN E 1 24 ? 80.369 79.506 -4.292 1.00 41.63 40 ASN E CA 1
ATOM 19685 C C . ASN E 1 24 ? 79.467 80.115 -5.372 1.00 36.39 40 ASN E C 1
ATOM 19686 O O . ASN E 1 24 ? 79.894 80.258 -6.530 1.00 33.96 40 ASN E O 1
ATOM 19697 N N . PRO E 1 25 ? 78.225 80.482 -5.044 1.00 32.40 41 PRO E N 1
ATOM 19698 C CA . PRO E 1 25 ? 77.310 80.971 -6.090 1.00 37.51 41 PRO E CA 1
ATOM 19699 C C . PRO E 1 25 ? 77.882 82.102 -6.937 1.00 40.32 41 PRO E C 1
ATOM 19700 O O . PRO E 1 25 ? 77.528 82.212 -8.119 1.00 35.58 41 PRO E O 1
ATOM 19711 N N . GLN E 1 26 ? 78.757 82.942 -6.377 1.00 38.20 42 GLN E N 1
ATOM 19712 C CA . GLN E 1 26 ? 79.341 84.034 -7.156 1.00 45.51 42 GLN E CA 1
ATOM 19713 C C . GLN E 1 26 ? 80.050 83.524 -8.409 1.00 40.79 42 GLN E C 1
ATOM 19714 O O . GLN E 1 26 ? 80.224 84.284 -9.363 1.00 39.34 42 GLN E O 1
ATOM 19728 N N . SER E 1 27 ? 80.458 82.259 -8.427 1.00 34.21 43 SER E N 1
ATOM 19729 C CA . SER E 1 27 ? 81.179 81.693 -9.552 1.00 38.76 43 SER E CA 1
ATOM 19730 C C . SER E 1 27 ? 80.286 80.857 -10.470 1.00 32.57 43 SER E C 1
ATOM 19731 O O . SER E 1 27 ? 80.774 80.331 -11.472 1.00 38.65 43 SER E O 1
ATOM 19739 N N . LEU E 1 28 ? 78.993 80.739 -10.174 1.00 35.95 44 LEU E N 1
ATOM 19740 C CA . LEU E 1 28 ? 78.108 79.896 -10.965 1.00 32.70 44 LEU E CA 1
ATOM 19741 C C . LEU E 1 28 ? 77.532 80.655 -12.158 1.00 39.02 44 LEU E C 1
ATOM 19742 O O . LEU E 1 28 ? 77.283 81.867 -12.099 1.00 32.70 44 LEU E O 1
ATOM 19758 N N . ASP E 1 29 ? 77.353 79.922 -13.259 1.00 36.29 45 ASP E N 1
ATOM 19759 C CA . ASP E 1 29 ? 76.546 80.370 -14.388 1.00 34.04 45 ASP E CA 1
ATOM 19760 C C . ASP E 1 29 ? 75.171 79.718 -14.399 1.00 33.84 45 ASP E C 1
ATOM 19761 O O . ASP E 1 29 ? 74.196 80.338 -14.853 1.00 34.43 45 ASP E O 1
ATOM 19770 N N . LEU E 1 30 ? 75.079 78.475 -13.923 1.00 33.06 46 LEU E N 1
ATOM 19771 C CA . LEU E 1 30 ? 73.802 77.796 -13.681 1.00 32.75 46 LEU E CA 1
ATOM 19772 C C . LEU E 1 30 ? 73.305 78.243 -12.310 1.00 34.48 46 LEU E C 1
ATOM 19773 O O . LEU E 1 30 ? 73.675 77.677 -11.274 1.00 32.24 46 LEU E O 1
ATOM 19789 N N . VAL E 1 31 ? 72.471 79.283 -12.297 1.00 39.07 47 VAL E N 1
ATOM 19790 C CA . VAL E 1 31 ? 71.979 79.875 -11.052 1.00 41.37 47 VAL E CA 1
ATOM 19791 C C . VAL E 1 31 ? 70.474 79.668 -10.884 1.00 40.26 47 VAL E C 1
ATOM 19792 O O . VAL E 1 31 ? 69.846 80.339 -10.077 1.00 46.90 47 VAL E O 1
ATOM 19805 N N . THR E 1 32 ? 69.888 78.759 -11.651 1.00 38.64 48 THR E N 1
ATOM 19806 C CA . THR E 1 32 ? 68.489 78.385 -11.531 1.00 37.07 48 THR E CA 1
ATOM 19807 C C . THR E 1 32 ? 68.414 76.904 -11.162 1.00 34.24 48 THR E C 1
ATOM 19808 O O . THR E 1 32 ? 69.361 76.136 -11.380 1.00 33.86 48 THR E O 1
ATOM 19819 N N . GLU E 1 33 ? 67.290 76.503 -10.576 1.00 35.28 49 GLU E N 1
ATOM 19820 C CA . GLU E 1 33 ? 67.128 75.112 -10.164 1.00 44.64 49 GLU E CA 1
ATOM 19821 C C . GLU E 1 33 ? 66.988 74.186 -11.383 1.00 25.78 49 GLU E C 1
ATOM 19822 O O . GLU E 1 33 ? 66.150 74.407 -12.264 1.00 31.99 49 GLU E O 1
ATOM 19834 N N . PHE E 1 34 ? 67.801 73.144 -11.440 1.00 30.44 50 PHE E N 1
ATOM 19835 C CA . PHE E 1 34 ? 67.693 72.149 -12.499 1.00 33.37 50 PHE E CA 1
ATOM 19836 C C . PHE E 1 34 ? 66.895 70.957 -11.985 1.00 33.37 50 PHE E C 1
ATOM 19837 O O . PHE E 1 34 ? 67.249 70.373 -10.965 1.00 28.80 50 PHE E O 1
ATOM 19854 N N . LYS E 1 35 ? 65.809 70.624 -12.683 1.00 30.02 51 LYS E N 1
ATOM 19855 C CA . LYS E 1 35 ? 64.894 69.578 -12.264 1.00 31.88 51 LYS E CA 1
ATOM 19856 C C . LYS E 1 35 ? 65.409 68.194 -12.583 1.00 32.97 51 LYS E C 1
ATOM 19857 O O . LYS E 1 35 ? 64.833 67.230 -12.087 1.00 28.74 51 LYS E O 1
ATOM 19876 N N . GLY E 1 36 ? 66.450 68.081 -13.403 1.00 29.41 52 GLY E N 1
ATOM 19877 C CA . GLY E 1 36 ? 67.084 66.816 -13.686 1.00 26.09 52 GLY E CA 1
ATOM 19878 C C . GLY E 1 36 ? 68.250 66.556 -12.754 1.00 26.93 52 GLY E C 1
ATOM 19879 O O . GLY E 1 36 ? 68.399 67.179 -11.692 1.00 27.00 52 GLY E O 1
ATOM 19883 N N . VAL E 1 37 ? 69.080 65.610 -13.165 1.00 22.49 53 VAL E N 1
ATOM 19884 C CA . VAL E 1 37 ? 70.267 65.200 -12.418 1.00 25.57 53 VAL E CA 1
ATOM 19885 C C . VAL E 1 37 ? 71.430 66.097 -12.814 1.00 28.07 53 VAL E C 1
ATOM 19886 O O . VAL E 1 37 ? 71.746 66.210 -13.999 1.00 28.69 53 VAL E O 1
ATOM 19899 N N . LEU E 1 38 ? 72.092 66.699 -11.819 1.00 26.71 54 LEU E N 1
ATOM 19900 C CA . LEU E 1 38 ? 73.259 67.565 -12.022 1.00 27.61 54 LEU E CA 1
ATOM 19901 C C . LEU E 1 38 ? 74.560 66.801 -11.779 1.00 25.04 54 LEU E C 1
ATOM 19902 O O . LEU E 1 38 ? 74.808 66.329 -10.660 1.00 22.93 54 LEU E O 1
ATOM 19918 N N . GLN E 1 39 ? 75.396 66.687 -12.816 1.00 23.17 55 GLN E N 1
ATOM 19919 C CA . GLN E 1 39 ? 76.732 66.083 -12.698 1.00 24.49 55 GLN E CA 1
ATOM 19920 C C . GLN E 1 39 ? 77.712 67.148 -13.146 1.00 27.78 55 GLN E C 1
ATOM 19921 O O . GLN E 1 39 ? 78.059 67.221 -14.329 1.00 28.86 55 GLN E O 1
ATOM 19935 N N . ALA E 1 40 ? 78.148 67.980 -12.202 1.00 25.00 56 ALA E N 1
ATOM 19936 C CA . ALA E 1 40 ? 79.034 69.092 -12.527 1.00 28.22 56 ALA E CA 1
ATOM 19937 C C . ALA E 1 40 ? 80.094 69.202 -11.453 1.00 28.85 56 ALA E C 1
ATOM 19938 O O . ALA E 1 40 ? 79.768 69.204 -10.262 1.00 24.92 56 ALA E O 1
ATOM 19945 N N . LYS E 1 41 ? 81.349 69.332 -11.866 1.00 26.72 57 LYS E N 1
ATOM 19946 C CA . LYS E 1 41 ? 82.453 69.319 -10.908 1.00 20.95 57 LYS E CA 1
ATOM 19947 C C . LYS E 1 41 ? 83.488 70.375 -11.274 1.00 21.91 57 LYS E C 1
ATOM 19948 O O . LYS E 1 41 ? 83.976 70.407 -12.408 1.00 23.27 57 LYS E O 1
ATOM 19967 N N . ASN E 1 42 ? 83.849 71.199 -10.290 1.00 23.57 58 ASN E N 1
ATOM 19968 C CA . ASN E 1 42 ? 84.915 72.185 -10.414 1.00 35.55 58 ASN E CA 1
ATOM 19969 C C . ASN E 1 42 ? 86.186 71.582 -11.001 1.00 30.99 58 ASN E C 1
ATOM 19970 O O . ASN E 1 42 ? 86.758 70.632 -10.459 1.00 28.11 58 ASN E O 1
ATOM 19981 N N . GLY E 1 43 ? 86.662 72.183 -12.089 1.00 32.84 59 GLY E N 1
ATOM 19982 C CA . GLY E 1 43 ? 87.900 71.778 -12.694 1.00 28.96 59 GLY E CA 1
ATOM 19983 C C . GLY E 1 43 ? 87.817 70.609 -13.652 1.00 28.97 59 GLY E C 1
ATOM 19984 O O . GLY E 1 43 ? 88.827 70.294 -14.300 1.00 29.09 59 GLY E O 1
ATOM 19988 N N . ASN E 1 44 ? 86.664 69.959 -13.768 1.00 29.46 60 ASN E N 1
ATOM 19989 C CA . ASN E 1 44 ? 86.549 68.711 -14.496 1.00 29.69 60 ASN E CA 1
ATOM 19990 C C . ASN E 1 44 ? 86.180 68.942 -15.967 1.00 29.94 60 ASN E C 1
ATOM 19991 O O . ASN E 1 44 ? 85.839 70.044 -16.396 1.00 30.19 60 ASN E O 1
ATOM 20002 N N . GLY E 1 45 ? 86.285 67.871 -16.737 1.00 28.99 61 GLY E N 1
ATOM 20003 C CA . GLY E 1 45 ? 85.992 67.842 -18.162 1.00 26.96 61 GLY E CA 1
ATOM 20004 C C . GLY E 1 45 ? 85.978 66.388 -18.565 1.00 31.11 61 GLY E C 1
ATOM 20005 O O . GLY E 1 45 ? 86.277 65.506 -17.756 1.00 26.78 61 GLY E O 1
ATOM 20009 N N . LEU E 1 46 ? 85.610 66.130 -19.826 1.00 28.24 62 LEU E N 1
ATOM 20010 C CA . LEU E 1 46 ? 85.458 64.742 -20.245 1.00 32.22 62 LEU E CA 1
ATOM 20011 C C . LEU E 1 46 ? 86.808 64.062 -20.435 1.00 29.49 62 LEU E C 1
ATOM 20012 O O . LEU E 1 46 ? 86.909 62.830 -20.290 1.00 27.11 62 LEU E O 1
ATOM 20028 N N . LEU E 1 47 ? 87.846 64.836 -20.753 1.00 26.23 63 LEU E N 1
ATOM 20029 C CA . LEU E 1 47 ? 89.226 64.363 -20.736 1.00 29.08 63 LEU E CA 1
ATOM 20030 C C . LEU E 1 47 ? 89.832 64.472 -19.345 1.00 28.28 63 LEU E C 1
ATOM 20031 O O . LEU E 1 47 ? 90.429 63.515 -18.848 1.00 26.92 63 LEU E O 1
ATOM 20047 N N . LYS E 1 48 ? 89.677 65.633 -18.697 1.00 28.84 64 LYS E N 1
ATOM 20048 C CA . LYS E 1 48 ? 90.303 65.827 -17.397 1.00 24.89 64 LYS E CA 1
ATOM 20049 C C . LYS E 1 48 ? 89.858 64.764 -16.388 1.00 27.11 64 LYS E C 1
ATOM 20050 O O . LYS E 1 48 ? 90.635 64.397 -15.508 1.00 23.86 64 LYS E O 1
ATOM 20069 N N . GLN E 1 49 ? 88.632 64.249 -16.506 1.00 28.84 65 GLN E N 1
ATOM 20070 C CA . GLN E 1 49 ? 88.165 63.232 -15.567 1.00 26.98 65 GLN E CA 1
ATOM 20071 C C . GLN E 1 49 ? 89.070 62.011 -15.547 1.00 32.72 65 GLN E C 1
ATOM 20072 O O . GLN E 1 49 ? 89.097 61.288 -14.537 1.00 23.30 65 GLN E O 1
ATOM 20086 N N . MET E 1 50 ? 89.818 61.767 -16.625 1.00 27.14 66 MET E N 1
ATOM 20087 C CA . MET E 1 50 ? 90.657 60.578 -16.725 1.00 29.52 66 MET E CA 1
ATOM 20088 C C . MET E 1 50 ? 92.070 60.821 -16.230 1.00 26.56 66 MET E C 1
ATOM 20089 O O . MET E 1 50 ? 92.862 59.877 -16.189 1.00 25.94 66 MET E O 1
ATOM 20103 N N . SER E 1 51 ? 92.380 62.055 -15.826 1.00 29.24 67 SER E N 1
ATOM 20104 C CA . SER E 1 51 ? 93.743 62.481 -15.504 1.00 28.65 67 SER E CA 1
ATOM 20105 C C . SER E 1 51 ? 94.255 61.896 -14.200 1.00 27.79 67 SER E C 1
ATOM 20106 O O . SER E 1 51 ? 95.467 61.848 -13.986 1.00 27.78 67 SER E O 1
ATOM 20114 N N . GLY E 1 52 ? 93.363 61.498 -13.311 1.00 22.49 68 GLY E N 1
ATOM 20115 C CA . GLY E 1 52 ? 93.717 61.107 -11.968 1.00 25.75 68 GLY E CA 1
ATOM 20116 C C . GLY E 1 52 ? 93.309 62.109 -10.915 1.00 32.02 68 GLY E C 1
ATOM 20117 O O . GLY E 1 52 ? 93.247 61.751 -9.731 1.00 28.98 68 GLY E O 1
ATOM 20121 N N . ARG E 1 53 ? 93.029 63.357 -11.313 1.00 28.78 69 ARG E N 1
ATOM 20122 C CA . ARG E 1 53 ? 92.582 64.389 -10.374 1.00 27.01 69 ARG E CA 1
ATOM 20123 C C . ARG E 1 53 ? 91.189 64.127 -9.812 1.00 29.56 69 ARG E C 1
ATOM 20124 O O . ARG E 1 53 ? 90.829 64.727 -8.795 1.00 30.03 69 ARG E O 1
ATOM 20145 N N . PHE E 1 54 ? 90.379 63.294 -10.468 1.00 21.68 70 PHE E N 1
ATOM 20146 C CA . PHE E 1 54 ? 88.950 63.155 -10.161 1.00 30.18 70 PHE E CA 1
ATOM 20147 C C . PHE E 1 54 ? 88.562 61.695 -9.914 1.00 33.36 70 PHE E C 1
ATOM 20148 O O . PHE E 1 54 ? 87.665 61.142 -10.572 1.00 27.59 70 PHE E O 1
ATOM 20165 N N . PRO E 1 55 ? 89.210 61.037 -8.951 1.00 29.01 71 PRO E N 1
ATOM 20166 C CA . PRO E 1 55 ? 88.948 59.591 -8.767 1.00 28.75 71 PRO E CA 1
ATOM 20167 C C . PRO E 1 55 ? 87.490 59.248 -8.529 1.00 24.87 71 PRO E C 1
ATOM 20168 O O . PRO E 1 55 ? 87.064 58.157 -8.932 1.00 31.49 71 PRO E O 1
ATOM 20179 N N . SER E 1 56 ? 86.722 60.122 -7.860 1.00 21.82 72 SER E N 1
ATOM 20180 C CA . SER E 1 56 ? 85.323 59.857 -7.535 1.00 24.54 72 SER E CA 1
ATOM 20181 C C . SER E 1 56 ? 84.348 60.676 -8.368 1.00 24.32 72 SER E C 1
ATOM 20182 O O . SER E 1 56 ? 83.138 60.623 -8.109 1.00 25.22 72 SER E O 1
ATOM 20190 N N . ASP E 1 57 ? 84.823 61.469 -9.312 1.00 17.91 73 ASP E N 1
ATOM 20191 C CA . ASP E 1 57 ? 83.977 62.446 -9.987 1.00 25.27 73 ASP E CA 1
ATOM 20192 C C . ASP E 1 57 ? 83.887 62.174 -11.494 1.00 25.45 73 ASP E C 1
ATOM 20193 O O . ASP E 1 57 ? 83.794 63.097 -12.310 1.00 24.16 73 ASP E O 1
ATOM 20202 N N . TRP E 1 58 ? 83.865 60.909 -11.882 1.00 21.03 74 TRP E N 1
ATOM 20203 C CA . TRP E 1 58 ? 83.600 60.593 -13.280 1.00 22.10 74 TRP E CA 1
ATOM 20204 C C . TRP E 1 58 ? 82.133 60.844 -13.619 1.00 23.06 74 TRP E C 1
ATOM 20205 O O . TRP E 1 58 ? 81.234 60.676 -12.785 1.00 22.31 74 TRP E O 1
ATOM 20226 N N . TYR E 1 59 ? 81.910 61.250 -14.866 1.00 23.47 75 TYR E N 1
ATOM 20227 C CA . TYR E 1 59 ? 80.573 61.487 -15.390 1.00 23.65 75 TYR E CA 1
ATOM 20228 C C . TYR E 1 59 ? 79.932 60.167 -15.777 1.00 25.05 75 TYR E C 1
ATOM 20229 O O . TYR E 1 59 ? 80.537 59.347 -16.479 1.00 32.82 75 TYR E O 1
ATOM 20247 N N . THR E 1 60 ? 78.720 59.969 -15.322 1.00 21.58 76 THR E N 1
ATOM 20248 C CA . THR E 1 60 ? 77.980 58.730 -15.511 1.00 22.67 76 THR E CA 1
ATOM 20249 C C . THR E 1 60 ? 76.500 59.018 -15.727 1.00 22.23 76 THR E C 1
ATOM 20250 O O . THR E 1 60 ? 75.663 58.573 -14.931 1.00 20.93 76 THR E O 1
ATOM 20261 N N . PRO E 1 61 ? 76.132 59.749 -16.774 1.00 24.60 77 PRO E N 1
ATOM 20262 C CA . PRO E 1 61 ? 74.707 59.911 -17.079 1.00 25.34 77 PRO E CA 1
ATOM 20263 C C . PRO E 1 61 ? 74.078 58.564 -17.400 1.00 31.79 77 PRO E C 1
ATOM 20264 O O . PRO E 1 61 ? 74.650 57.752 -18.132 1.00 23.74 77 PRO E O 1
ATOM 20275 N N . THR E 1 62 ? 72.875 58.350 -16.874 1.00 22.67 78 THR E N 1
ATOM 20276 C CA . THR E 1 62 ? 72.073 57.183 -17.222 1.00 23.43 78 THR E CA 1
ATOM 20277 C C . THR E 1 62 ? 70.700 57.568 -17.749 1.00 22.80 78 THR E C 1
ATOM 20278 O O . THR E 1 62 ? 69.867 56.687 -17.964 1.00 26.14 78 THR E O 1
ATOM 20289 N N . THR E 1 63 ? 70.439 58.852 -17.960 1.00 27.89 79 THR E N 1
ATOM 20290 C CA . THR E 1 63 ? 69.144 59.275 -18.455 1.00 24.57 79 THR E CA 1
ATOM 20291 C C . THR E 1 63 ? 69.143 59.352 -19.985 1.00 26.16 79 THR E C 1
ATOM 20292 O O . THR E 1 63 ? 70.180 59.402 -20.641 1.00 25.65 79 THR E O 1
ATOM 20303 N N . LYS E 1 64 ? 67.937 59.390 -20.535 1.00 26.57 80 LYS E N 1
ATOM 20304 C CA . LYS E 1 64 ? 67.748 59.498 -21.980 1.00 25.92 80 LYS E CA 1
ATOM 20305 C C . LYS E 1 64 ? 68.291 60.812 -22.529 1.00 27.88 80 LYS E C 1
ATOM 20306 O O . LYS E 1 64 ? 68.852 60.834 -23.624 1.00 28.02 80 LYS E O 1
ATOM 20325 N N . TYR E 1 65 ? 68.143 61.919 -21.787 1.00 27.36 81 TYR E N 1
ATOM 20326 C CA . TYR E 1 65 ? 68.524 63.236 -22.288 1.00 30.23 81 TYR E CA 1
ATOM 20327 C C . TYR E 1 65 ? 69.669 63.813 -21.476 1.00 29.99 81 TYR E C 1
ATOM 20328 O O . TYR E 1 65 ? 69.845 63.478 -20.298 1.00 26.18 81 TYR E O 1
ATOM 20346 N N . ARG E 1 66 ? 70.437 64.696 -22.119 1.00 27.40 82 ARG E N 1
ATOM 20347 C CA . ARG E 1 66 ? 71.537 65.393 -21.463 1.00 31.33 82 ARG E CA 1
ATOM 20348 C C . ARG E 1 66 ? 71.628 66.817 -21.981 1.00 35.19 82 ARG E C 1
ATOM 20349 O O . ARG E 1 66 ? 71.229 67.112 -23.106 1.00 30.44 82 ARG E O 1
ATOM 20370 N N . ILE E 1 67 ? 72.182 67.691 -21.148 1.00 27.64 83 ILE E N 1
ATOM 20371 C CA . ILE E 1 67 ? 72.664 68.998 -21.568 1.00 37.46 83 ILE E CA 1
ATOM 20372 C C . ILE E 1 67 ? 74.112 69.111 -21.096 1.00 30.61 83 ILE E C 1
ATOM 20373 O O . ILE E 1 67 ? 74.400 68.883 -19.913 1.00 28.87 83 ILE E O 1
ATOM 20389 N N . LEU E 1 68 ? 75.018 69.427 -22.026 1.00 25.97 84 LEU E N 1
ATOM 20390 C CA . LEU E 1 68 ? 76.441 69.621 -21.747 1.00 32.44 84 LEU E CA 1
ATOM 20391 C C . LEU E 1 68 ? 76.781 71.107 -21.709 1.00 32.51 84 LEU E C 1
ATOM 20392 O O . LEU E 1 68 ? 76.417 71.862 -22.614 1.00 30.52 84 LEU E O 1
ATOM 20408 N N . TYR E 1 69 ? 77.513 71.524 -20.680 1.00 32.78 85 TYR E N 1
ATOM 20409 C CA . TYR E 1 69 ? 78.057 72.883 -20.643 1.00 37.06 85 TYR E CA 1
ATOM 20410 C C . TYR E 1 69 ? 79.447 72.767 -20.024 1.00 28.80 85 TYR E C 1
ATOM 20411 O O . TYR E 1 69 ? 79.720 73.163 -18.884 1.00 27.40 85 TYR E O 1
ATOM 20429 N N . LEU E 1 70 ? 80.352 72.178 -20.796 1.00 26.87 86 LEU E N 1
ATOM 20430 C CA . LEU E 1 70 ? 81.709 71.937 -20.318 1.00 39.12 86 LEU E CA 1
ATOM 20431 C C . LEU E 1 70 ? 82.638 71.810 -21.515 1.00 33.49 86 LEU E C 1
ATOM 20432 O O . LEU E 1 70 ? 82.203 71.637 -22.668 1.00 30.37 86 LEU E O 1
ATOM 20448 N N . GLY E 1 71 ? 83.935 71.900 -21.216 1.00 34.92 87 GLY E N 1
ATOM 20449 C CA . GLY E 1 71 ? 84.964 71.868 -22.235 1.00 33.74 87 GLY E CA 1
ATOM 20450 C C . GLY E 1 71 ? 86.149 72.762 -21.944 1.00 37.46 87 GLY E C 1
ATOM 20451 O O . GLY E 1 71 ? 87.279 72.418 -22.296 1.00 41.05 87 GLY E O 1
ATOM 20455 N N . THR E 1 72 ? 85.917 73.923 -21.324 1.00 38.53 88 THR E N 1
ATOM 20456 C CA . THR E 1 72 ? 87.011 74.864 -21.121 1.00 41.33 88 THR E CA 1
ATOM 20457 C C . THR E 1 72 ? 88.166 74.200 -20.375 1.00 30.04 88 THR E C 1
ATOM 20458 O O . THR E 1 72 ? 89.335 74.395 -20.722 1.00 31.84 88 THR E O 1
ATOM 20469 N N . ASN E 1 73 ? 87.861 73.371 -19.383 1.00 30.78 89 ASN E N 1
ATOM 20470 C CA . ASN E 1 73 ? 88.920 72.716 -18.623 1.00 30.79 89 ASN E CA 1
ATOM 20471 C C . ASN E 1 73 ? 89.686 71.716 -19.471 1.00 30.75 89 ASN E C 1
ATOM 20472 O O . ASN E 1 73 ? 90.868 71.465 -19.207 1.00 30.18 89 ASN E O 1
ATOM 20483 N N . ASP E 1 74 ? 89.035 71.135 -20.483 1.00 29.01 90 ASP E N 1
ATOM 20484 C CA . ASP E 1 74 ? 89.711 70.154 -21.323 1.00 32.65 90 ASP E CA 1
ATOM 20485 C C . ASP E 1 74 ? 90.773 70.781 -22.197 1.00 31.86 90 ASP E C 1
ATOM 20486 O O . ASP E 1 74 ? 91.591 70.048 -22.775 1.00 35.15 90 ASP E O 1
ATOM 20495 N N . CYS E 1 75 ? 90.813 72.110 -22.297 1.00 32.32 91 CYS E N 1
ATOM 20496 C CA . CYS E 1 75 ? 91.866 72.749 -23.076 1.00 34.40 91 CYS E CA 1
ATOM 20497 C C . CYS E 1 75 ? 93.215 72.777 -22.383 1.00 34.15 91 CYS E C 1
ATOM 20498 O O . CYS E 1 75 ? 94.184 73.246 -22.983 1.00 40.85 91 CYS E O 1
ATOM 20505 N N . THR E 1 76 ? 93.323 72.294 -21.161 1.00 33.28 92 THR E N 1
ATOM 20506 C CA . THR E 1 76 ? 94.641 72.150 -20.567 1.00 32.90 92 THR E CA 1
ATOM 20507 C C . THR E 1 76 ? 95.300 70.815 -20.907 1.00 33.70 92 THR E C 1
ATOM 20508 O O . THR E 1 76 ? 96.498 70.660 -20.668 1.00 38.83 92 THR E O 1
ATOM 20519 N N . ASP E 1 77 ? 94.562 69.836 -21.423 1.00 40.77 93 ASP E N 1
ATOM 20520 C CA . ASP E 1 77 ? 95.232 68.694 -22.035 1.00 37.48 93 ASP E CA 1
ATOM 20521 C C . ASP E 1 77 ? 96.006 69.210 -23.238 1.00 35.06 93 ASP E C 1
ATOM 20522 O O . ASP E 1 77 ? 95.534 70.102 -23.953 1.00 33.02 93 ASP E O 1
ATOM 20531 N N . GLY E 1 78 ? 97.232 68.709 -23.404 1.00 38.32 94 GLY E N 1
ATOM 20532 C CA . GLY E 1 78 ? 98.130 69.204 -24.420 1.00 40.13 94 GLY E CA 1
ATOM 20533 C C . GLY E 1 78 ? 98.957 68.093 -25.044 1.00 38.31 94 GLY E C 1
ATOM 20534 O O . GLY E 1 78 ? 98.621 66.904 -24.952 1.00 34.79 94 GLY E O 1
ATOM 20538 N N . PRO E 1 79 ? 100.061 68.471 -25.693 1.00 39.02 95 PRO E N 1
ATOM 20539 C CA . PRO E 1 79 ? 100.906 67.477 -26.386 1.00 41.15 95 PRO E CA 1
ATOM 20540 C C . PRO E 1 79 ? 101.381 66.309 -25.512 1.00 46.26 95 PRO E C 1
ATOM 20541 O O . PRO E 1 79 ? 101.533 65.190 -26.018 1.00 37.42 95 PRO E O 1
ATOM 20552 N N . THR E 1 80 ? 101.607 66.519 -24.219 1.00 36.42 96 THR E N 1
ATOM 20553 C CA . THR E 1 80 ? 102.070 65.433 -23.366 1.00 32.67 96 THR E CA 1
ATOM 20554 C C . THR E 1 80 ? 100.955 64.460 -23.008 1.00 33.85 96 THR E C 1
ATOM 20555 O O . THR E 1 80 ? 101.237 63.373 -22.490 1.00 35.09 96 THR E O 1
ATOM 20566 N N . ASP E 1 81 ? 99.707 64.813 -23.284 1.00 34.51 97 ASP E N 1
ATOM 20567 C CA . ASP E 1 81 ? 98.587 63.902 -23.106 1.00 33.35 97 ASP E CA 1
ATOM 20568 C C . ASP E 1 81 ? 98.282 63.049 -24.333 1.00 32.65 97 ASP E C 1
ATOM 20569 O O . ASP E 1 81 ? 97.384 62.209 -24.266 1.00 38.23 97 ASP E O 1
ATOM 20578 N N . MET E 1 82 ? 99.008 63.231 -25.434 1.00 32.81 98 MET E N 1
ATOM 20579 C CA . MET E 1 82 ? 98.902 62.357 -26.602 1.00 33.50 98 MET E CA 1
ATOM 20580 C C . MET E 1 82 ? 100.278 61.959 -27.121 1.00 33.88 98 MET E C 1
ATOM 20581 O O . MET E 1 82 ? 100.456 61.702 -28.322 1.00 34.42 98 MET E O 1
ATOM 20595 N N . ILE E 1 83 ? 101.261 61.878 -26.227 1.00 34.12 99 ILE E N 1
ATOM 20596 C CA . ILE E 1 83 ? 102.636 61.670 -26.654 1.00 36.41 99 ILE E CA 1
ATOM 20597 C C . ILE E 1 83 ? 103.073 60.212 -26.653 1.00 38.01 99 ILE E C 1
ATOM 20598 O O . ILE E 1 83 ? 104.087 59.892 -27.287 1.00 38.52 99 ILE E O 1
ATOM 20614 N N . ILE E 1 84 ? 102.374 59.325 -25.941 1.00 32.97 100 ILE E N 1
ATOM 20615 C CA . ILE E 1 84 ? 102.773 57.916 -26.031 1.00 30.44 100 ILE E CA 1
ATOM 20616 C C . ILE E 1 84 ? 102.515 57.442 -27.451 1.00 31.73 100 ILE E C 1
ATOM 20617 O O . ILE E 1 84 ? 101.421 57.698 -27.988 1.00 34.74 100 ILE E O 1
ATOM 20633 N N . PRO E 1 85 ? 103.460 56.756 -28.103 1.00 35.22 101 PRO E N 1
ATOM 20634 C CA . PRO E 1 85 ? 103.217 56.293 -29.473 1.00 33.17 101 PRO E CA 1
ATOM 20635 C C . PRO E 1 85 ? 101.965 55.439 -29.586 1.00 31.16 101 PRO E C 1
ATOM 20636 O O . PRO E 1 85 ? 101.645 54.636 -28.704 1.00 36.79 101 PRO E O 1
ATOM 20647 N N . THR E 1 86 ? 101.256 55.629 -30.695 1.00 37.44 102 THR E N 1
ATOM 20648 C CA . THR E 1 86 ? 99.992 54.988 -31.047 1.00 35.60 102 THR E CA 1
ATOM 20649 C C . THR E 1 86 ? 98.827 55.592 -30.254 1.00 39.01 102 THR E C 1
ATOM 20650 O O . THR E 1 86 ? 97.678 55.190 -30.480 1.00 35.27 102 THR E O 1
ATOM 20661 N N . SER E 1 87 ? 99.072 56.564 -29.372 1.00 41.69 103 SER E N 1
ATOM 20662 C CA . SER E 1 87 ? 97.985 57.255 -28.692 1.00 38.44 103 SER E CA 1
ATOM 20663 C C . SER E 1 87 ? 97.023 57.839 -29.715 1.00 39.66 103 SER E C 1
ATOM 20664 O O . SER E 1 87 ? 97.405 58.144 -30.836 1.00 36.82 103 SER E O 1
ATOM 20672 N N . MET E 1 88 ? 95.765 57.992 -29.323 1.00 31.20 104 MET E N 1
ATOM 20673 C CA . MET E 1 88 ? 94.837 58.800 -30.107 1.00 38.08 104 MET E CA 1
ATOM 20674 C C . MET E 1 88 ? 95.268 60.265 -30.093 1.00 39.84 104 MET E C 1
ATOM 20675 O O . MET E 1 88 ? 95.957 60.728 -29.180 1.00 35.53 104 MET E O 1
ATOM 20689 N N . THR E 1 89 ? 94.865 61.007 -31.118 1.00 38.80 105 THR E N 1
ATOM 20690 C CA . THR E 1 89 ? 94.999 62.455 -31.015 1.00 33.51 105 THR E CA 1
ATOM 20691 C C . THR E 1 89 ? 93.994 62.997 -29.999 1.00 30.76 105 THR E C 1
ATOM 20692 O O . THR E 1 89 ? 92.971 62.369 -29.701 1.00 33.03 105 THR E O 1
ATOM 20703 N N . LEU E 1 90 ? 94.310 64.166 -29.440 1.00 31.24 106 LEU E N 1
ATOM 20704 C CA . LEU E 1 90 ? 93.341 64.847 -28.578 1.00 32.51 106 LEU E CA 1
ATOM 20705 C C . LEU E 1 90 ? 92.074 65.207 -29.350 1.00 40.67 106 LEU E C 1
ATOM 20706 O O . LEU E 1 90 ? 90.964 65.110 -28.815 1.00 33.50 106 LEU E O 1
ATOM 20722 N N . ASP E 1 91 ? 92.211 65.627 -30.609 1.00 40.82 107 ASP E N 1
ATOM 20723 C CA . ASP E 1 91 ? 91.028 65.898 -31.416 1.00 32.64 107 ASP E CA 1
ATOM 20724 C C . ASP E 1 91 ? 90.108 64.693 -31.435 1.00 32.42 107 ASP E C 1
ATOM 20725 O O . ASP E 1 91 ? 88.893 64.812 -31.224 1.00 37.99 107 ASP E O 1
ATOM 20734 N N . ASN E 1 92 ? 90.676 63.511 -31.692 1.00 31.97 108 ASN E N 1
ATOM 20735 C CA . ASN E 1 92 ? 89.851 62.308 -31.832 1.00 31.38 108 ASN E CA 1
ATOM 20736 C C . ASN E 1 92 ? 89.369 61.764 -30.494 1.00 33.52 108 ASN E C 1
ATOM 20737 O O . ASN E 1 92 ? 88.227 61.296 -30.392 1.00 30.29 108 ASN E O 1
ATOM 20748 N N . ALA E 1 93 ? 90.201 61.779 -29.457 1.00 32.89 109 ALA E N 1
ATOM 20749 C CA . ALA E 1 93 ? 89.690 61.335 -28.163 1.00 27.87 109 ALA E CA 1
ATOM 20750 C C . ALA E 1 93 ? 88.549 62.229 -27.692 1.00 27.27 109 ALA E C 1
ATOM 20751 O O . ALA E 1 93 ? 87.553 61.745 -27.145 1.00 32.64 109 ALA E O 1
ATOM 20758 N N . ALA E 1 94 ? 88.681 63.542 -27.877 1.00 31.03 110 ALA E N 1
ATOM 20759 C CA . ALA E 1 94 ? 87.643 64.444 -27.397 1.00 30.51 110 ALA E CA 1
ATOM 20760 C C . ALA E 1 94 ? 86.360 64.245 -28.185 1.00 33.74 110 ALA E C 1
ATOM 20761 O O . ALA E 1 94 ? 85.264 64.267 -27.615 1.00 31.22 110 ALA E O 1
ATOM 20768 N N . ARG E 1 95 ? 86.483 64.036 -29.499 1.00 33.02 111 ARG E N 1
ATOM 20769 C CA . ARG E 1 95 ? 85.310 63.763 -30.314 1.00 30.54 111 ARG E CA 1
ATOM 20770 C C . ARG E 1 95 ? 84.560 62.546 -29.797 1.00 36.06 111 ARG E C 1
ATOM 20771 O O . ARG E 1 95 ? 83.329 62.567 -29.684 1.00 33.54 111 ARG E O 1
ATOM 20792 N N . GLU E 1 96 ? 85.286 61.466 -29.486 1.00 30.33 112 GLU E N 1
ATOM 20793 C CA . GLU E 1 96 ? 84.622 60.265 -28.997 1.00 31.19 112 GLU E CA 1
ATOM 20794 C C . GLU E 1 96 ? 84.033 60.501 -27.608 1.00 29.75 112 GLU E C 1
ATOM 20795 O O . GLU E 1 96 ? 82.928 60.049 -27.320 1.00 25.53 112 GLU E O 1
ATOM 20807 N N . LEU E 1 97 ? 84.718 61.260 -26.755 1.00 27.76 113 LEU E N 1
ATOM 20808 C CA . LEU E 1 97 ? 84.173 61.515 -25.433 1.00 25.79 113 LEU E CA 1
ATOM 20809 C C . LEU E 1 97 ? 82.920 62.377 -25.497 1.00 31.89 113 LEU E C 1
ATOM 20810 O O . LEU E 1 97 ? 81.907 62.039 -24.874 1.00 26.86 113 LEU E O 1
ATOM 20826 N N . TYR E 1 98 ? 82.959 63.488 -26.254 1.00 29.41 114 TYR E N 1
ATOM 20827 C CA . TYR E 1 98 ? 81.796 64.371 -26.315 1.00 33.07 114 TYR E CA 1
ATOM 20828 C C . TYR E 1 98 ? 80.624 63.703 -27.013 1.00 33.57 114 TYR E C 1
ATOM 20829 O O . TYR E 1 98 ? 79.467 63.859 -26.586 1.00 29.29 114 TYR E O 1
ATOM 20847 N N . LEU E 1 99 ? 80.894 62.879 -28.017 1.00 29.99 115 LEU E N 1
ATOM 20848 C CA . LEU E 1 99 ? 79.797 62.126 -28.616 1.00 30.65 115 LEU E CA 1
ATOM 20849 C C . LEU E 1 99 ? 79.206 61.144 -27.614 1.00 28.18 115 LEU E C 1
ATOM 20850 O O . LEU E 1 99 ? 77.986 60.960 -27.562 1.00 28.62 115 LEU E O 1
ATOM 20866 N N . GLY E 1 100 ? 80.051 60.510 -26.801 1.00 29.21 116 GLY E N 1
ATOM 20867 C CA . GLY E 1 100 ? 79.543 59.532 -25.853 1.00 23.03 116 GLY E CA 1
ATOM 20868 C C . GLY E 1 100 ? 78.726 60.185 -24.760 1.00 29.16 116 GLY E C 1
ATOM 20869 O O . GLY E 1 100 ? 77.655 59.696 -24.398 1.00 22.85 116 GLY E O 1
ATOM 20873 N N . ALA E 1 101 ? 79.207 61.314 -24.237 1.00 28.96 117 ALA E N 1
ATOM 20874 C CA . ALA E 1 101 ? 78.454 62.017 -23.211 1.00 30.93 117 ALA E CA 1
ATOM 20875 C C . ALA E 1 101 ? 77.123 62.527 -23.759 1.00 34.82 117 ALA E C 1
ATOM 20876 O O . ALA E 1 101 ? 76.093 62.444 -23.076 1.00 26.47 117 ALA E O 1
ATOM 20883 N N . CYS E 1 102 ? 77.120 63.032 -25.000 1.00 29.10 118 CYS E N 1
ATOM 20884 C CA . CYS E 1 102 ? 75.909 63.594 -25.599 1.00 24.29 118 CYS E CA 1
ATOM 20885 C C . CYS E 1 102 ? 74.882 62.512 -25.941 1.00 29.54 118 CYS E C 1
ATOM 20886 O O . CYS E 1 102 ? 73.699 62.639 -25.608 1.00 31.67 118 CYS E O 1
ATOM 20893 N N . ARG E 1 103 ? 75.315 61.444 -26.624 1.00 25.17 119 ARG E N 1
ATOM 20894 C CA . ARG E 1 103 ? 74.427 60.464 -27.247 1.00 26.02 119 ARG E CA 1
ATOM 20895 C C . ARG E 1 103 ? 74.531 59.073 -26.671 1.00 27.12 119 ARG E C 1
ATOM 20896 O O . ARG E 1 103 ? 73.690 58.223 -26.995 1.00 27.24 119 ARG E O 1
ATOM 20917 N N . GLY E 1 104 ? 75.571 58.795 -25.907 1.00 24.19 120 GLY E N 1
ATOM 20918 C CA . GLY E 1 104 ? 75.956 57.439 -25.630 1.00 21.18 120 GLY E CA 1
ATOM 20919 C C . GLY E 1 104 ? 75.210 56.812 -24.469 1.00 24.01 120 GLY E C 1
ATOM 20920 O O . GLY E 1 104 ? 74.816 57.470 -23.506 1.00 29.12 120 GLY E O 1
ATOM 20924 N N . ASP E 1 105 ? 75.012 55.510 -24.606 1.00 24.78 121 ASP E N 1
ATOM 20925 C CA . ASP E 1 105 ? 74.757 54.604 -23.493 1.00 23.01 121 ASP E CA 1
ATOM 20926 C C . ASP E 1 105 ? 76.119 54.292 -22.872 1.00 23.81 121 ASP E C 1
ATOM 20927 O O . ASP E 1 105 ? 76.894 53.499 -23.416 1.00 25.80 121 ASP E O 1
ATOM 20936 N N . VAL E 1 106 ? 76.443 54.930 -21.755 1.00 26.67 122 VAL E N 1
ATOM 20937 C CA . VAL E 1 106 ? 77.817 54.918 -21.260 1.00 27.49 122 VAL E CA 1
ATOM 20938 C C . VAL E 1 106 ? 77.906 54.272 -19.881 1.00 24.36 122 VAL E C 1
ATOM 20939 O O . VAL E 1 106 ? 76.943 54.221 -19.110 1.00 23.57 122 VAL E O 1
ATOM 20952 N N . ARG E 1 107 ? 79.090 53.744 -19.590 1.00 20.48 123 ARG E N 1
ATOM 20953 C CA . ARG E 1 107 ? 79.451 53.268 -18.259 1.00 21.92 123 ARG E CA 1
ATOM 20954 C C . ARG E 1 107 ? 80.886 53.681 -17.976 1.00 20.07 123 ARG E C 1
ATOM 20955 O O . ARG E 1 107 ? 81.660 53.979 -18.890 1.00 23.08 123 ARG E O 1
ATOM 20976 N N . VAL E 1 108 ? 81.242 53.710 -16.701 1.00 20.24 124 VAL E N 1
ATOM 20977 C CA . VAL E 1 108 ? 82.631 53.845 -16.282 1.00 19.68 124 VAL E CA 1
ATOM 20978 C C . VAL E 1 108 ? 82.993 52.593 -15.496 1.00 24.16 124 VAL E C 1
ATOM 20979 O O . VAL E 1 108 ? 82.383 52.309 -14.458 1.00 21.84 124 VAL E O 1
ATOM 20992 N N . THR E 1 109 ? 83.971 51.849 -15.990 1.00 21.13 125 THR E N 1
ATOM 20993 C CA . THR E 1 109 ? 84.300 50.542 -15.445 1.00 19.47 125 THR E CA 1
ATOM 20994 C C . THR E 1 109 ? 85.806 50.431 -15.307 1.00 23.98 125 THR E C 1
ATOM 20995 O O . THR E 1 109 ? 86.551 51.216 -15.914 1.00 23.54 125 THR E O 1
ATOM 21006 N N . PRO E 1 110 ? 86.300 49.470 -14.527 1.00 25.96 126 PRO E N 1
ATOM 21007 C CA . PRO E 1 110 ? 87.751 49.277 -14.430 1.00 27.18 126 PRO E CA 1
ATOM 21008 C C . PRO E 1 110 ? 88.352 48.721 -15.720 1.00 27.02 126 PRO E C 1
ATOM 21009 O O . PRO E 1 110 ? 87.832 47.787 -16.330 1.00 21.92 126 PRO E O 1
ATOM 21020 N N . THR E 1 111 ? 89.488 49.271 -16.104 1.00 23.05 127 THR E N 1
ATOM 21021 C CA . THR E 1 111 ? 90.177 48.827 -17.305 1.00 30.64 127 THR E CA 1
ATOM 21022 C C . THR E 1 111 ? 91.073 47.643 -16.982 1.00 29.24 127 THR E C 1
ATOM 21023 O O . THR E 1 111 ? 91.800 47.675 -15.990 1.00 25.39 127 THR E O 1
ATOM 21034 N N . PHE E 1 112 ? 91.034 46.613 -17.820 1.00 18.66 128 PHE E N 1
ATOM 21035 C CA . PHE E 1 112 ? 91.935 45.479 -17.637 1.00 19.93 128 PHE E CA 1
ATOM 21036 C C . PHE E 1 112 ? 93.396 45.903 -17.777 1.00 20.33 128 PHE E C 1
ATOM 21037 O O . PHE E 1 112 ? 93.779 46.571 -18.747 1.00 23.42 128 PHE E O 1
ATOM 21054 N N . VAL E 1 113 ? 94.215 45.523 -16.795 1.00 25.78 129 VAL E N 1
ATOM 21055 C CA . VAL E 1 113 ? 95.672 45.626 -16.894 1.00 32.01 129 VAL E CA 1
ATOM 21056 C C . VAL E 1 113 ? 96.313 44.309 -16.439 1.00 27.78 129 VAL E C 1
ATOM 21057 O O . VAL E 1 113 ? 95.911 43.726 -15.428 1.00 26.12 129 VAL E O 1
ATOM 21070 N N . GLY E 1 114 ? 97.346 43.875 -17.157 1.00 25.89 130 GLY E N 1
ATOM 21071 C CA . GLY E 1 114 ? 98.070 42.667 -16.827 1.00 27.85 130 GLY E CA 1
ATOM 21072 C C . GLY E 1 114 ? 99.497 42.716 -17.339 1.00 25.96 130 GLY E C 1
ATOM 21073 O O . GLY E 1 114 ? 99.931 43.691 -17.962 1.00 27.59 130 GLY E O 1
ATOM 21077 N N . ALA E 1 115 ? 100.232 41.633 -17.080 1.00 24.61 131 ALA E N 1
ATOM 21078 C CA . ALA E 1 115 ? 101.660 41.601 -17.385 1.00 24.05 131 ALA E CA 1
ATOM 21079 C C . ALA E 1 115 ? 102.150 40.164 -17.287 1.00 25.93 131 ALA E C 1
ATOM 21080 O O . ALA E 1 115 ? 101.457 39.292 -16.752 1.00 26.42 131 ALA E O 1
ATOM 21087 N N . ALA E 1 116 ? 103.340 39.921 -17.849 1.00 30.68 132 ALA E N 1
ATOM 21088 C CA . ALA E 1 116 ? 103.948 38.596 -17.814 1.00 30.67 132 ALA E CA 1
ATOM 21089 C C . ALA E 1 116 ? 104.628 38.308 -16.483 1.00 31.85 132 ALA E C 1
ATOM 21090 O O . ALA E 1 116 ? 105.090 37.183 -16.272 1.00 37.92 132 ALA E O 1
ATOM 21097 N N . ILE E 1 117 ? 104.735 39.306 -15.607 1.00 32.74 133 ILE E N 1
ATOM 21098 C CA . ILE E 1 117 ? 105.159 39.124 -14.227 1.00 35.63 133 ILE E CA 1
ATOM 21099 C C . ILE E 1 117 ? 104.151 39.851 -13.357 1.00 32.83 133 ILE E C 1
ATOM 21100 O O . ILE E 1 117 ? 103.304 40.602 -13.845 1.00 32.26 133 ILE E O 1
ATOM 21116 N N . VAL E 1 118 ? 104.257 39.621 -12.055 1.00 30.63 134 VAL E N 1
ATOM 21117 C CA . VAL E 1 118 ? 103.375 40.262 -11.085 1.00 35.32 134 VAL E CA 1
ATOM 21118 C C . VAL E 1 118 ? 103.842 41.692 -10.854 1.00 38.56 134 VAL E C 1
ATOM 21119 O O . VAL E 1 118 ? 104.979 41.931 -10.450 1.00 40.83 134 VAL E O 1
ATOM 21132 N N . GLY E 1 119 ? 102.969 42.653 -11.122 1.00 36.05 135 GLY E N 1
ATOM 21133 C CA . GLY E 1 119 ? 103.291 44.037 -10.867 1.00 36.89 135 GLY E CA 1
ATOM 21134 C C . GLY E 1 119 ? 102.876 44.438 -9.459 1.00 41.24 135 GLY E C 1
ATOM 21135 O O . GLY E 1 119 ? 101.857 43.984 -8.936 1.00 36.60 135 GLY E O 1
ATOM 21139 N N . LEU E 1 120 ? 103.684 45.290 -8.856 1.00 36.76 136 LEU E N 1
ATOM 21140 C CA . LEU E 1 120 ? 103.396 45.808 -7.523 1.00 30.38 136 LEU E CA 1
ATOM 21141 C C . LEU E 1 120 ? 102.386 46.954 -7.606 1.00 26.29 136 LEU E C 1
ATOM 21142 O O . LEU E 1 120 ? 102.638 47.960 -8.283 1.00 28.29 136 LEU E O 1
ATOM 21158 N N . VAL E 1 121 ? 101.248 46.791 -6.927 1.00 27.93 137 VAL E N 1
ATOM 21159 C CA . VAL E 1 121 ? 100.204 47.821 -6.855 1.00 27.78 137 VAL E CA 1
ATOM 21160 C C . VAL E 1 121 ? 100.529 48.816 -5.744 1.00 24.81 137 VAL E C 1
ATOM 21161 O O . VAL E 1 121 ? 100.704 48.432 -4.585 1.00 27.51 137 VAL E O 1
ATOM 21174 N N . GLY E 1 122 ? 100.584 50.101 -6.098 1.00 29.10 138 GLY E N 1
ATOM 21175 C CA . GLY E 1 122 ? 100.729 51.184 -5.157 1.00 26.12 138 GLY E CA 1
ATOM 21176 C C . GLY E 1 122 ? 100.115 52.461 -5.685 1.00 34.29 138 GLY E C 1
ATOM 21177 O O . GLY E 1 122 ? 99.363 52.460 -6.673 1.00 29.86 138 GLY E O 1
ATOM 21181 N N . ARG E 1 123 ? 100.447 53.566 -5.046 1.00 29.08 139 ARG E N 1
ATOM 21182 C CA . ARG E 1 123 ? 100.052 54.875 -5.543 1.00 34.17 139 ARG E CA 1
ATOM 21183 C C . ARG E 1 123 ? 101.263 55.783 -5.508 1.00 28.47 139 ARG E C 1
ATOM 21184 O O . ARG E 1 123 ? 102.152 55.615 -4.668 1.00 33.50 139 ARG E O 1
ATOM 21205 N N . THR E 1 124 ? 101.320 56.735 -6.439 1.00 30.02 140 THR E N 1
ATOM 21206 C CA . THR E 1 124 ? 102.458 57.649 -6.477 1.00 34.36 140 THR E CA 1
ATOM 21207 C C . THR E 1 124 ? 102.052 58.912 -7.206 1.00 35.88 140 THR E C 1
ATOM 21208 O O . THR E 1 124 ? 101.146 58.893 -8.039 1.00 33.38 140 THR E O 1
ATOM 21219 N N . ASP E 1 125 ? 102.790 59.989 -6.940 1.00 38.20 141 ASP E N 1
ATOM 21220 C CA . ASP E 1 125 ? 102.693 61.200 -7.742 1.00 50.74 141 ASP E CA 1
ATOM 21221 C C . ASP E 1 125 ? 103.867 61.348 -8.715 1.00 47.00 141 ASP E C 1
ATOM 21222 O O . ASP E 1 125 ? 103.995 62.391 -9.365 1.00 44.89 141 ASP E O 1
ATOM 21231 N N . ALA E 1 126 ? 104.701 60.315 -8.861 1.00 34.07 142 ALA E N 1
ATOM 21232 C CA . ALA E 1 126 ? 105.844 60.393 -9.763 1.00 43.24 142 ALA E CA 1
ATOM 21233 C C . ALA E 1 126 ? 105.467 60.282 -11.235 1.00 39.36 142 ALA E C 1
ATOM 21234 O O . ALA E 1 126 ? 106.293 60.611 -12.089 1.00 47.37 142 ALA E O 1
ATOM 21241 N N . VAL E 1 127 ? 104.274 59.804 -11.567 1.00 34.59 143 VAL E N 1
ATOM 21242 C CA . VAL E 1 127 ? 103.944 59.597 -12.977 1.00 28.77 143 VAL E CA 1
ATOM 21243 C C . VAL E 1 127 ? 103.273 60.831 -13.571 1.00 44.64 143 VAL E C 1
ATOM 21244 O O . VAL E 1 127 ? 103.665 61.296 -14.643 1.00 43.90 143 VAL E O 1
ATOM 21257 N N . THR E 1 128 ? 102.286 61.402 -12.871 1.00 40.64 144 THR E N 1
ATOM 21258 C CA . THR E 1 128 ? 101.577 62.593 -13.329 1.00 55.62 144 THR E CA 1
ATOM 21259 C C . THR E 1 128 ? 101.884 63.868 -12.543 1.00 61.70 144 THR E C 1
ATOM 21260 O O . THR E 1 128 ? 101.457 64.949 -12.969 1.00 48.02 144 THR E O 1
ATOM 21271 N N . GLY E 1 129 ? 102.602 63.790 -11.421 1.00 62.06 145 GLY E N 1
ATOM 21272 C CA . GLY E 1 129 ? 102.793 64.948 -10.563 1.00 75.34 145 GLY E CA 1
ATOM 21273 C C . GLY E 1 129 ? 101.800 65.059 -9.422 1.00 57.69 145 GLY E C 1
ATOM 21274 O O . GLY E 1 129 ? 102.005 65.878 -8.514 1.00 58.89 145 GLY E O 1
ATOM 21278 N N . PHE E 1 130 ? 100.746 64.247 -9.440 1.00 42.81 146 PHE E N 1
ATOM 21279 C CA . PHE E 1 130 ? 99.756 64.150 -8.385 1.00 46.10 146 PHE E CA 1
ATOM 21280 C C . PHE E 1 130 ? 99.387 62.675 -8.193 1.00 42.18 146 PHE E C 1
ATOM 21281 O O . PHE E 1 130 ? 99.546 61.861 -9.100 1.00 38.12 146 PHE E O 1
ATOM 21298 N N . SER E 1 131 ? 98.843 62.338 -7.018 1.00 52.82 147 SER E N 1
ATOM 21299 C CA . SER E 1 131 ? 98.752 60.941 -6.581 1.00 37.29 147 SER E CA 1
ATOM 21300 C C . SER E 1 131 ? 97.707 60.156 -7.363 1.00 37.47 147 SER E C 1
ATOM 21301 O O . SER E 1 131 ? 96.537 60.531 -7.385 1.00 46.38 147 SER E O 1
ATOM 21309 N N . VAL E 1 132 ? 98.127 59.031 -7.965 1.00 32.52 148 VAL E N 1
ATOM 21310 C CA . VAL E 1 132 ? 97.242 58.107 -8.660 1.00 34.81 148 VAL E CA 1
ATOM 21311 C C . VAL E 1 132 ? 97.682 56.667 -8.389 1.00 31.18 148 VAL E C 1
ATOM 21312 O O . VAL E 1 132 ? 98.774 56.403 -7.876 1.00 31.77 148 VAL E O 1
ATOM 21325 N N . LYS E 1 133 ? 96.823 55.730 -8.782 1.00 29.44 149 LYS E N 1
ATOM 21326 C CA . LYS E 1 133 ? 97.124 54.302 -8.719 1.00 26.13 149 LYS E CA 1
ATOM 21327 C C . LYS E 1 133 ? 98.094 53.874 -9.826 1.00 24.44 149 LYS E C 1
ATOM 21328 O O . LYS E 1 133 ? 97.902 54.203 -11.000 1.00 23.82 149 LYS E O 1
ATOM 21347 N N . VAL E 1 134 ? 99.111 53.088 -9.471 1.00 27.65 150 VAL E N 1
ATOM 21348 C CA . VAL E 1 134 ? 100.079 52.611 -10.460 1.00 25.41 150 VAL E CA 1
ATOM 21349 C C . VAL E 1 134 ? 100.392 51.134 -10.224 1.00 24.00 150 VAL E C 1
ATOM 21350 O O . VAL E 1 134 ? 100.175 50.591 -9.137 1.00 26.91 150 VAL E O 1
ATOM 21363 N N . LEU E 1 135 ? 100.882 50.487 -11.282 1.00 26.46 151 LEU E N 1
ATOM 21364 C CA . LEU E 1 135 ? 101.685 49.280 -11.174 1.00 26.85 151 LEU E CA 1
ATOM 21365 C C . LEU E 1 135 ? 103.146 49.656 -11.379 1.00 25.43 151 LEU E C 1
ATOM 21366 O O . LEU E 1 135 ? 103.473 50.444 -12.273 1.00 31.76 151 LEU E O 1
ATOM 21382 N N . THR E 1 136 ? 104.014 49.081 -10.548 1.00 23.87 152 THR E N 1
ATOM 21383 C CA . THR E 1 136 ? 105.458 49.240 -10.635 1.00 30.03 152 THR E CA 1
ATOM 21384 C C . THR E 1 136 ? 106.060 47.917 -11.088 1.00 36.96 152 THR E C 1
ATOM 21385 O O . THR E 1 136 ? 105.813 46.867 -10.475 1.00 27.71 152 THR E O 1
ATOM 21396 N N . PHE E 1 137 ? 106.847 47.966 -12.152 1.00 30.61 153 PHE E N 1
ATOM 21397 C CA . PHE E 1 137 ? 107.568 46.794 -12.632 1.00 33.98 153 PHE E CA 1
ATOM 21398 C C . PHE E 1 137 ? 109.050 47.065 -12.480 1.00 33.12 153 PHE E C 1
ATOM 21399 O O . PHE E 1 137 ? 109.574 48.023 -13.062 1.00 33.51 153 PHE E O 1
ATOM 21416 N N . SER E 1 138 ? 109.713 46.241 -11.672 1.00 36.37 154 SER E N 1
ATOM 21417 C CA . SER E 1 138 ? 111.130 46.421 -11.390 1.00 40.21 154 SER E CA 1
ATOM 21418 C C . SER E 1 138 ? 112.031 45.784 -12.439 1.00 40.51 154 SER E C 1
ATOM 21419 O O . SER E 1 138 ? 113.237 46.035 -12.423 1.00 43.47 154 SER E O 1
ATOM 21427 N N . SER E 1 139 ? 111.495 44.968 -13.331 1.00 40.56 155 SER E N 1
ATOM 21428 C CA . SER E 1 139 ? 112.302 44.380 -14.394 1.00 40.05 155 SER E CA 1
ATOM 21429 C C . SER E 1 139 ? 111.505 44.444 -15.689 1.00 41.98 155 SER E C 1
ATOM 21430 O O . SER E 1 139 ? 110.291 44.709 -15.658 1.00 35.50 155 SER E O 1
ATOM 21438 N N . PRO E 1 140 ? 112.139 44.222 -16.844 1.00 35.76 156 PRO E N 1
ATOM 21439 C CA . PRO E 1 140 ? 111.433 44.431 -18.115 1.00 40.34 156 PRO E CA 1
ATOM 21440 C C . PRO E 1 140 ? 110.426 43.327 -18.373 1.00 37.49 156 PRO E C 1
ATOM 21441 O O . PRO E 1 140 ? 110.713 42.143 -18.177 1.00 37.22 156 PRO E O 1
ATOM 21452 N N . THR E 1 141 ? 109.241 43.713 -18.837 1.00 35.65 157 THR E N 1
ATOM 21453 C CA . THR E 1 141 ? 108.217 42.710 -19.052 1.00 40.51 157 THR E CA 1
ATOM 21454 C C . THR E 1 141 ? 107.240 43.140 -20.140 1.00 33.13 157 THR E C 1
ATOM 21455 O O . THR E 1 141 ? 107.274 44.261 -20.651 1.00 39.00 157 THR E O 1
ATOM 21466 N N . ILE E 1 142 ? 106.360 42.214 -20.478 1.00 29.44 158 ILE E N 1
ATOM 21467 C CA . ILE E 1 142 ? 105.205 42.511 -21.306 1.00 29.91 158 ILE E CA 1
ATOM 21468 C C . ILE E 1 142 ? 104.087 43.045 -20.422 1.00 28.06 158 ILE E C 1
ATOM 21469 O O . ILE E 1 142 ? 103.725 42.424 -19.421 1.00 29.57 158 ILE E O 1
ATOM 21485 N N . VAL E 1 143 ? 103.541 44.202 -20.791 1.00 30.99 159 VAL E N 1
ATOM 21486 C CA . VAL E 1 143 ? 102.403 44.810 -20.100 1.00 32.60 159 VAL E CA 1
ATOM 21487 C C . VAL E 1 143 ? 101.245 44.887 -21.085 1.00 25.70 159 VAL E C 1
ATOM 21488 O O . VAL E 1 143 ? 101.439 45.253 -22.250 1.00 31.84 159 VAL E O 1
ATOM 21501 N N . VAL E 1 144 ? 100.063 44.472 -20.643 1.00 23.92 160 VAL E N 1
ATOM 21502 C CA . VAL E 1 144 ? 98.882 44.429 -21.493 1.00 28.19 160 VAL E CA 1
ATOM 21503 C C . VAL E 1 144 ? 97.800 45.290 -20.852 1.00 30.29 160 VAL E C 1
ATOM 21504 O O . VAL E 1 144 ? 97.656 45.312 -19.625 1.00 22.72 160 VAL E O 1
ATOM 21517 N N . VAL E 1 145 ? 97.072 46.036 -21.688 1.00 28.27 161 VAL E N 1
ATOM 21518 C CA . VAL E 1 145 ? 96.037 46.956 -21.239 1.00 21.85 161 VAL E CA 1
ATOM 21519 C C . VAL E 1 145 ? 94.841 46.834 -22.164 1.00 26.50 161 VAL E C 1
ATOM 21520 O O . VAL E 1 145 ? 94.998 46.884 -23.391 1.00 28.61 161 VAL E O 1
ATOM 21533 N N . GLY E 1 146 ? 93.639 46.704 -21.577 1.00 23.28 162 GLY E N 1
ATOM 21534 C CA . GLY E 1 146 ? 92.434 46.622 -22.379 1.00 27.55 162 GLY E CA 1
ATOM 21535 C C . GLY E 1 146 ? 92.280 45.267 -23.059 1.00 25.85 162 GLY E C 1
ATOM 21536 O O . GLY E 1 146 ? 93.123 44.379 -22.967 1.00 20.80 162 GLY E O 1
ATOM 21540 N N . LEU E 1 147 ? 91.154 45.124 -23.770 1.00 26.97 163 LEU E N 1
ATOM 21541 C CA . LEU E 1 147 ? 90.751 43.827 -24.284 1.00 27.72 163 LEU E CA 1
ATOM 21542 C C . LEU E 1 147 ? 90.109 43.979 -25.658 1.00 27.72 163 LEU E C 1
ATOM 21543 O O . LEU E 1 147 ? 89.396 44.961 -25.912 1.00 23.93 163 LEU E O 1
ATOM 21559 N N . ASN E 1 148 ? 90.387 43.007 -26.536 1.00 27.30 164 ASN E N 1
ATOM 21560 C CA . ASN E 1 148 ? 89.781 42.972 -27.862 1.00 28.57 164 ASN E CA 1
ATOM 21561 C C . ASN E 1 148 ? 88.267 43.050 -27.752 1.00 25.25 164 ASN E C 1
ATOM 21562 O O . ASN E 1 148 ? 87.654 42.348 -26.941 1.00 25.53 164 ASN E O 1
ATOM 21573 N N . GLY E 1 149 ? 87.665 43.874 -28.617 1.00 28.12 165 GLY E N 1
ATOM 21574 C CA . GLY E 1 149 ? 86.232 44.057 -28.659 1.00 25.58 165 GLY E CA 1
ATOM 21575 C C . GLY E 1 149 ? 85.715 45.131 -27.722 1.00 24.25 165 GLY E C 1
ATOM 21576 O O . GLY E 1 149 ? 84.511 45.418 -27.734 1.00 24.62 165 GLY E O 1
ATOM 21580 N N . MET E 1 150 ? 86.586 45.751 -26.936 1.00 27.13 166 MET E N 1
ATOM 21581 C CA . MET E 1 150 ? 86.168 46.808 -26.022 1.00 30.29 166 MET E CA 1
ATOM 21582 C C . MET E 1 150 ? 85.630 47.998 -26.806 1.00 25.85 166 MET E C 1
ATOM 21583 O O . MET E 1 150 ? 85.986 48.222 -27.967 1.00 26.78 166 MET E O 1
ATOM 21597 N N . SER E 1 151 ? 84.751 48.756 -26.162 1.00 23.64 167 SER E N 1
ATOM 21598 C CA . SER E 1 151 ? 84.109 49.923 -26.768 1.00 24.80 167 SER E CA 1
ATOM 21599 C C . SER E 1 151 ? 84.149 51.088 -25.779 1.00 25.14 167 SER E C 1
ATOM 21600 O O . SER E 1 151 ? 83.231 51.260 -24.971 1.00 22.72 167 SER E O 1
ATOM 21608 N N . GLY E 1 152 ? 85.205 51.888 -25.856 1.00 33.62 168 GLY E N 1
ATOM 21609 C CA . GLY E 1 152 ? 85.369 52.995 -24.932 1.00 37.07 168 GLY E CA 1
ATOM 21610 C C . GLY E 1 152 ? 86.777 53.554 -25.006 1.00 31.68 168 GLY E C 1
ATOM 21611 O O . GLY E 1 152 ? 87.588 53.141 -25.843 1.00 33.50 168 GLY E O 1
ATOM 21615 N N . ILE E 1 153 ? 87.054 54.497 -24.106 1.00 26.12 169 ILE E N 1
ATOM 21616 C CA . ILE E 1 153 ? 88.317 55.225 -24.085 1.00 27.64 169 ILE E CA 1
ATOM 21617 C C . ILE E 1 153 ? 88.892 55.158 -22.689 1.00 21.57 169 ILE E C 1
ATOM 21618 O O . ILE E 1 153 ? 88.154 55.265 -21.702 1.00 25.15 169 ILE E O 1
ATOM 21634 N N . TYR E 1 154 ? 90.214 55.016 -22.604 1.00 27.58 170 TYR E N 1
ATOM 21635 C CA . TYR E 1 154 ? 90.913 55.060 -21.326 1.00 24.03 170 TYR E CA 1
ATOM 21636 C C . TYR E 1 154 ? 92.211 55.833 -21.516 1.00 25.08 170 TYR E C 1
ATOM 21637 O O . TYR E 1 154 ? 92.722 55.975 -22.631 1.00 28.14 170 TYR E O 1
ATOM 21655 N N . LYS E 1 155 ? 92.755 56.333 -20.412 1.00 26.92 171 LYS E N 1
ATOM 21656 C CA . LYS E 1 155 ? 93.983 57.106 -20.465 1.00 26.29 171 LYS E CA 1
ATOM 21657 C C . LYS E 1 155 ? 95.096 56.318 -19.796 1.00 28.52 171 LYS E C 1
ATOM 21658 O O . LYS E 1 155 ? 94.870 55.622 -18.806 1.00 24.36 171 LYS E O 1
ATOM 21677 N N . VAL E 1 156 ? 96.291 56.415 -20.362 1.00 25.90 172 VAL E N 1
ATOM 21678 C CA . VAL E 1 156 ? 97.476 55.738 -19.847 1.00 24.74 172 VAL E CA 1
ATOM 21679 C C . VAL E 1 156 ? 98.552 56.787 -19.669 1.00 24.49 172 VAL E C 1
ATOM 21680 O O . VAL E 1 156 ? 98.764 57.622 -20.556 1.00 31.99 172 VAL E O 1
ATOM 21693 N N . CYS E 1 157 ? 99.225 56.744 -18.524 1.00 24.83 173 CYS E N 1
ATOM 21694 C CA . CYS E 1 157 ? 100.399 57.562 -18.262 1.00 27.98 173 CYS E CA 1
ATOM 21695 C C . CYS E 1 157 ? 101.535 56.671 -17.760 1.00 34.87 173 CYS E C 1
ATOM 21696 O O . CYS E 1 157 ? 101.320 55.783 -16.930 1.00 30.26 173 CYS E O 1
ATOM 21703 N N . ILE E 1 158 ? 102.747 56.912 -18.253 1.00 33.19 174 ILE E N 1
ATOM 21704 C CA . ILE E 1 158 ? 103.885 56.046 -17.959 1.00 29.65 174 ILE E CA 1
ATOM 21705 C C . ILE E 1 158 ? 105.074 56.885 -17.507 1.00 31.30 174 ILE E C 1
ATOM 21706 O O . ILE E 1 158 ? 105.329 57.975 -18.036 1.00 38.29 174 ILE E O 1
ATOM 21722 N N . ALA E 1 159 ? 105.825 56.344 -16.553 1.00 32.77 175 ALA E N 1
ATOM 21723 C CA . ALA E 1 159 ? 107.189 56.773 -16.247 1.00 31.83 175 ALA E CA 1
ATOM 21724 C C . ALA E 1 159 ? 108.029 55.510 -16.402 1.00 37.23 175 ALA E C 1
ATOM 21725 O O . ALA E 1 159 ? 108.162 54.735 -15.452 1.00 35.72 175 ALA E O 1
ATOM 21732 N N . ALA E 1 160 ? 108.547 55.287 -17.608 1.00 37.57 176 ALA E N 1
ATOM 21733 C CA . ALA E 1 160 ? 109.267 54.072 -17.969 1.00 45.42 176 ALA E CA 1
ATOM 21734 C C . ALA E 1 160 ? 110.749 54.364 -18.155 1.00 38.98 176 ALA E C 1
ATOM 21735 O O . ALA E 1 160 ? 111.132 55.428 -18.650 1.00 40.18 176 ALA E O 1
ATOM 21742 N N . THR E 1 161 ? 111.579 53.427 -17.742 1.00 45.76 177 THR E N 1
ATOM 21743 C CA . THR E 1 161 ? 112.989 53.476 -18.098 1.00 44.63 177 THR E CA 1
ATOM 21744 C C . THR E 1 161 ? 113.310 52.636 -19.320 1.00 43.18 177 THR E C 1
ATOM 21745 O O . THR E 1 161 ? 114.367 52.820 -19.914 1.00 44.22 177 THR E O 1
ATOM 21756 N N . SER E 1 162 ? 112.420 51.739 -19.724 1.00 46.63 178 SER E N 1
ATOM 21757 C CA . SER E 1 162 ? 112.579 51.017 -20.977 1.00 43.91 178 SER E CA 1
ATOM 21758 C C . SER E 1 162 ? 111.208 50.542 -21.419 1.00 41.87 178 SER E C 1
ATOM 21759 O O . SER E 1 162 ? 110.273 50.436 -20.616 1.00 37.29 178 SER E O 1
ATOM 21767 N N . GLY E 1 163 ? 111.101 50.239 -22.696 1.00 38.44 179 GLY E N 1
ATOM 21768 C CA . GLY E 1 163 ? 109.874 49.683 -23.229 1.00 38.69 179 GLY E CA 1
ATOM 21769 C C . GLY E 1 163 ? 109.583 50.208 -24.614 1.00 41.92 179 GLY E C 1
ATOM 21770 O O . GLY E 1 163 ? 110.061 51.266 -25.030 1.00 35.58 179 GLY E O 1
ATOM 21774 N N . ASN E 1 164 ? 108.774 49.447 -25.342 1.00 37.75 180 ASN E N 1
ATOM 21775 C CA . ASN E 1 164 ? 108.405 49.812 -26.698 1.00 35.88 180 ASN E CA 1
ATOM 21776 C C . ASN E 1 164 ? 107.011 49.274 -26.967 1.00 35.02 180 ASN E C 1
ATOM 21777 O O . ASN E 1 164 ? 106.526 48.369 -26.284 1.00 36.32 180 ASN E O 1
ATOM 21788 N N . VAL E 1 165 ? 106.369 49.858 -27.969 1.00 39.39 181 VAL E N 1
ATOM 21789 C CA . VAL E 1 165 ? 105.073 49.409 -28.448 1.00 31.61 181 VAL E CA 1
ATOM 21790 C C . VAL E 1 165 ? 105.263 48.993 -29.904 1.00 38.60 181 VAL E C 1
ATOM 21791 O O . VAL E 1 165 ? 105.664 49.809 -30.745 1.00 44.46 181 VAL E O 1
ATOM 21804 N N . GLY E 1 166 ? 105.050 47.715 -30.187 1.00 37.40 182 GLY E N 1
ATOM 21805 C CA . GLY E 1 166 ? 105.287 47.203 -31.535 1.00 35.58 182 GLY E CA 1
ATOM 21806 C C . GLY E 1 166 ? 106.632 47.597 -32.107 1.00 39.42 182 GLY E C 1
ATOM 21807 O O . GLY E 1 166 ? 106.785 47.774 -33.320 1.00 42.80 182 GLY E O 1
ATOM 21811 N N . GLY E 1 167 ? 107.629 47.740 -31.245 1.00 41.94 183 GLY E N 1
ATOM 21812 C CA . GLY E 1 167 ? 108.956 48.096 -31.681 1.00 38.49 183 GLY E CA 1
ATOM 21813 C C . GLY E 1 167 ? 109.260 49.576 -31.705 1.00 42.44 183 GLY E C 1
ATOM 21814 O O . GLY E 1 167 ? 110.408 49.948 -31.987 1.00 42.40 183 GLY E O 1
ATOM 21818 N N . VAL E 1 168 ? 108.282 50.434 -31.440 1.00 39.82 184 VAL E N 1
ATOM 21819 C CA . VAL E 1 168 ? 108.505 51.877 -31.393 1.00 37.68 184 VAL E CA 1
ATOM 21820 C C . VAL E 1 168 ? 108.788 52.265 -29.950 1.00 39.02 184 VAL E C 1
ATOM 21821 O O . VAL E 1 168 ? 108.001 51.946 -29.050 1.00 35.67 184 VAL E O 1
ATOM 21834 N N . LYS E 1 169 ? 109.891 52.967 -29.727 1.00 38.36 185 LYS E N 1
ATOM 21835 C CA . LYS E 1 169 ? 110.332 53.229 -28.365 1.00 47.00 185 LYS E CA 1
ATOM 21836 C C . LYS E 1 169 ? 109.321 54.113 -27.650 1.00 46.90 185 LYS E C 1
ATOM 21837 O O . LYS E 1 169 ? 108.804 55.085 -28.212 1.00 44.16 185 LYS E O 1
ATOM 21856 N N . LEU E 1 170 ? 109.031 53.762 -26.407 1.00 45.30 186 LEU E N 1
ATOM 21857 C CA . LEU E 1 170 ? 108.040 54.501 -25.645 1.00 42.44 186 LEU E CA 1
ATOM 21858 C C . LEU E 1 170 ? 108.580 55.866 -25.255 1.00 39.74 186 LEU E C 1
ATOM 21859 O O . LEU E 1 170 ? 109.774 56.042 -25.032 1.00 37.90 186 LEU E O 1
ATOM 21875 N N . ILE E 1 171 ? 107.676 56.839 -25.183 1.00 39.49 187 ILE E N 1
ATOM 21876 C CA . ILE E 1 171 ? 107.977 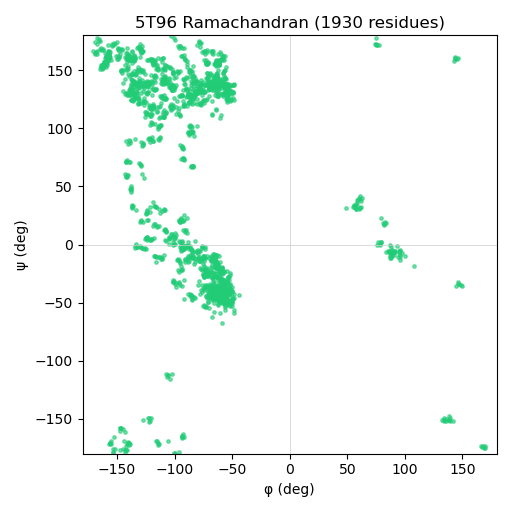58.198 -24.747 1.00 41.01 187 ILE E CA 1
ATOM 21877 C C . ILE E 1 171 ? 107.126 58.494 -23.515 1.00 34.42 187 ILE E C 1
ATOM 21878 O O . ILE E 1 171 ? 105.898 58.307 -23.537 1.00 34.42 187 ILE E O 1
ATOM 21894 N N . ASN E 1 172 ? 107.769 58.962 -22.448 1.00 34.84 188 ASN E N 1
ATOM 21895 C CA . ASN E 1 172 ? 107.078 59.160 -21.177 1.00 42.83 188 ASN E CA 1
ATOM 21896 C C . ASN E 1 172 ? 106.082 60.309 -21.278 1.00 35.54 188 ASN E C 1
ATOM 21897 O O . ASN E 1 172 ? 106.302 61.298 -21.978 1.00 34.48 188 ASN E O 1
ATOM 21908 N N . GLY E 1 173 ? 104.990 60.177 -20.549 1.00 35.62 189 GLY E N 1
ATOM 21909 C CA . GLY E 1 173 ? 103.871 61.086 -20.672 1.00 40.34 189 GLY E CA 1
ATOM 21910 C C . GLY E 1 173 ? 102.620 60.252 -20.782 1.00 63.20 189 GLY E C 1
ATOM 21911 O O . GLY E 1 173 ? 102.605 59.128 -20.277 1.00 29.05 189 GLY E O 1
ATOM 21915 N N . CYS E 1 174 ? 101.591 60.745 -21.464 1.00 29.59 190 CYS E N 1
ATOM 21916 C CA . CYS E 1 174 ? 100.308 60.060 -21.492 1.00 28.18 190 CYS E CA 1
ATOM 21917 C C . CYS E 1 174 ? 99.825 59.862 -22.921 1.00 29.56 190 CYS E C 1
ATOM 21918 O O . CYS E 1 174 ? 100.401 60.378 -23.889 1.00 35.29 190 CYS E O 1
ATOM 21925 N N . GLY E 1 175 ? 98.761 59.078 -23.019 1.00 28.00 191 GLY E N 1
ATOM 21926 C CA . GLY E 1 175 ? 98.016 58.880 -24.246 1.00 31.51 191 GLY E CA 1
ATOM 21927 C C . GLY E 1 175 ? 96.621 58.390 -23.928 1.00 31.08 191 GLY E C 1
ATOM 21928 O O . GLY E 1 175 ? 96.372 57.803 -22.867 1.00 30.12 191 GLY E O 1
ATOM 21932 N N . TYR E 1 176 ? 95.702 58.661 -24.854 1.00 27.42 192 TYR E N 1
ATOM 21933 C CA . TYR E 1 176 ? 94.360 58.101 -24.826 1.00 24.91 192 TYR E CA 1
ATOM 21934 C C . TYR E 1 176 ? 94.250 56.927 -25.796 1.00 30.40 192 TYR E C 1
ATOM 21935 O O . TYR E 1 176 ? 94.828 56.957 -26.886 1.00 31.74 192 TYR E O 1
ATOM 21953 N N . PHE E 1 177 ? 93.484 55.904 -25.404 1.00 28.18 193 PHE E N 1
ATOM 21954 C CA . PHE E 1 177 ? 93.348 54.694 -26.216 1.00 28.85 193 PHE E CA 1
ATOM 21955 C C . PHE E 1 177 ? 91.910 54.191 -26.199 1.00 29.27 193 PHE E C 1
ATOM 21956 O O . PHE E 1 177 ? 91.191 54.339 -25.208 1.00 28.25 193 PHE E O 1
ATOM 21973 N N . ASN E 1 178 ? 91.493 53.600 -27.323 1.00 23.72 194 ASN E N 1
ATOM 21974 C CA . ASN E 1 178 ? 90.189 52.966 -27.437 1.00 31.48 194 ASN E CA 1
ATOM 21975 C C . ASN E 1 178 ? 90.309 51.554 -27.997 1.00 30.04 194 ASN E C 1
ATOM 21976 O O . ASN E 1 178 ? 89.342 51.013 -28.521 1.00 28.16 194 ASN E O 1
ATOM 21987 N N . THR E 1 179 ? 91.493 50.978 -27.905 1.00 29.77 195 THR E N 1
ATOM 21988 C CA . THR E 1 179 ? 91.823 49.648 -28.371 1.00 25.82 195 THR E CA 1
ATOM 21989 C C . THR E 1 179 ? 92.764 49.056 -27.347 1.00 34.70 195 THR E C 1
ATOM 21990 O O . THR E 1 179 ? 93.447 49.793 -26.628 1.00 31.55 195 THR E O 1
ATOM 22001 N N . PRO E 1 180 ? 92.847 47.734 -27.275 1.00 30.40 196 PRO E N 1
ATOM 22002 C CA . PRO E 1 180 ? 93.837 47.112 -26.389 1.00 30.44 196 PRO E CA 1
ATOM 22003 C C . PRO E 1 180 ? 95.239 47.489 -26.817 1.00 28.71 196 PRO E C 1
ATOM 22004 O O . PRO E 1 180 ? 95.500 47.694 -28.001 1.00 30.82 196 PRO E O 1
ATOM 22015 N N . LEU E 1 181 ? 96.157 47.544 -25.850 1.00 27.72 197 LEU E N 1
ATOM 22016 C CA . LEU E 1 181 ? 97.554 47.791 -26.166 1.00 32.68 197 LEU E CA 1
ATOM 22017 C C . LEU E 1 181 ? 98.459 46.759 -25.492 1.00 33.52 197 LEU E C 1
ATOM 22018 O O . LEU E 1 181 ? 98.077 46.062 -24.544 1.00 27.92 197 LEU E O 1
ATOM 22034 N N . ARG E 1 182 ? 99.673 46.659 -26.027 1.00 35.10 198 ARG E N 1
ATOM 22035 C CA . ARG E 1 182 ? 100.723 45.810 -25.481 1.00 32.93 198 ARG E CA 1
ATOM 22036 C C . ARG E 1 182 ? 102.042 46.571 -25.526 1.00 35.81 198 ARG E C 1
ATOM 22037 O O . ARG E 1 182 ? 102.450 47.031 -26.593 1.00 35.70 198 ARG E O 1
ATOM 22058 N N . PHE E 1 183 ? 102.699 46.703 -24.374 1.00 33.38 199 PHE E N 1
ATOM 22059 C CA . PHE E 1 183 ? 104.059 47.210 -24.278 1.00 29.86 199 PHE E CA 1
ATOM 22060 C C . PHE E 1 183 ? 105.020 46.047 -24.064 1.00 34.82 199 PHE E C 1
ATOM 22061 O O . PHE E 1 183 ? 104.774 45.184 -23.223 1.00 36.13 199 PHE E O 1
ATOM 22078 N N . ASP E 1 184 ? 106.129 46.049 -24.787 1.00 36.92 200 ASP E N 1
ATOM 22079 C CA . ASP E 1 184 ? 107.185 45.067 -24.584 1.00 34.06 200 ASP E CA 1
ATOM 22080 C C . ASP E 1 184 ? 108.380 45.707 -23.888 1.00 32.22 200 ASP E C 1
ATOM 22081 O O . ASP E 1 184 ? 108.620 46.909 -24.006 1.00 36.96 200 ASP E O 1
ATOM 22090 N N . ASN E 1 185 ? 109.139 44.885 -23.170 1.00 34.83 201 ASN E N 1
ATOM 22091 C CA . ASN E 1 185 ? 110.395 45.320 -22.555 1.00 32.87 201 ASN E CA 1
ATOM 22092 C C . ASN E 1 185 ? 110.151 46.488 -21.611 1.00 32.45 201 ASN E C 1
ATOM 22093 O O . ASN E 1 185 ? 110.954 47.417 -21.515 1.00 35.06 201 ASN E O 1
ATOM 22104 N N . PHE E 1 186 ? 109.014 46.464 -20.933 1.00 31.30 202 PHE E N 1
ATOM 22105 C CA . PHE E 1 186 ? 108.590 47.616 -20.154 1.00 36.08 202 PHE E CA 1
ATOM 22106 C C . PHE E 1 186 ? 109.127 47.499 -18.738 1.00 36.69 202 PHE E C 1
ATOM 22107 O O . PHE E 1 186 ? 108.919 46.483 -18.063 1.00 31.24 202 PHE E O 1
ATOM 22124 N N . GLN E 1 187 ? 109.807 48.540 -18.295 1.00 33.53 203 GLN E N 1
ATOM 22125 C CA . GLN E 1 187 ? 110.176 48.689 -16.897 1.00 33.77 203 GLN E CA 1
ATOM 22126 C C . GLN E 1 187 ? 109.836 50.101 -16.444 1.00 31.53 203 GLN E C 1
ATOM 22127 O O . GLN E 1 187 ? 110.097 51.074 -17.158 1.00 37.71 203 GLN E O 1
ATOM 22141 N N . GLY E 1 188 ? 109.224 50.200 -15.265 1.00 31.08 204 GLY E N 1
ATOM 22142 C CA . GLY E 1 188 ? 108.871 51.480 -14.682 1.00 32.48 204 GLY E CA 1
ATOM 22143 C C . GLY E 1 188 ? 107.492 51.441 -14.062 1.00 34.03 204 GLY E C 1
ATOM 22144 O O . GLY E 1 188 ? 107.054 50.395 -13.563 1.00 32.03 204 GLY E O 1
ATOM 22148 N N . GLN E 1 189 ? 106.781 52.565 -14.103 1.00 32.00 205 GLN E N 1
ATOM 22149 C CA . GLN E 1 189 ? 105.451 52.651 -13.508 1.00 31.07 205 GLN E CA 1
ATOM 22150 C C . GLN E 1 189 ? 104.426 53.027 -14.566 1.00 26.54 205 GLN E C 1
ATOM 22151 O O . GLN E 1 189 ? 104.728 53.782 -15.490 1.00 31.68 205 GLN E O 1
ATOM 22165 N N . ILE E 1 190 ? 103.216 52.493 -14.429 1.00 31.11 206 ILE E N 1
ATOM 22166 C CA . ILE E 1 190 ? 102.140 52.737 -15.385 1.00 30.53 206 ILE E CA 1
ATOM 22167 C C . ILE E 1 190 ? 100.850 53.044 -14.632 1.00 33.78 206 ILE E C 1
ATOM 22168 O O . ILE E 1 190 ? 100.454 52.304 -13.723 1.00 23.80 206 ILE E O 1
ATOM 22184 N N . TYR E 1 191 ? 100.210 54.149 -15.014 1.00 30.01 207 TYR E N 1
ATOM 22185 C CA . TYR E 1 191 ? 98.858 54.493 -14.605 1.00 23.88 207 TYR E CA 1
ATOM 22186 C C . TYR E 1 191 ? 97.910 54.149 -15.741 1.00 23.49 207 TYR E C 1
ATOM 22187 O O . TYR E 1 191 ? 98.196 54.460 -16.900 1.00 26.62 207 TYR E O 1
ATOM 22205 N N . VAL E 1 192 ? 96.803 53.485 -15.416 1.00 24.08 208 VAL E N 1
ATOM 22206 C CA . VAL E 1 192 ? 95.729 53.223 -16.372 1.00 25.31 208 VAL E CA 1
ATOM 22207 C C . VAL E 1 192 ? 94.433 53.723 -15.760 1.00 31.49 208 VAL E C 1
ATOM 22208 O O . VAL E 1 192 ? 94.042 53.250 -14.688 1.00 25.75 208 VAL E O 1
ATOM 22221 N N . SER E 1 193 ? 93.769 54.678 -16.427 1.00 26.27 209 SER E N 1
ATOM 22222 C CA . SER E 1 193 ? 92.475 55.145 -15.934 1.00 25.13 209 SER E CA 1
ATOM 22223 C C . SER E 1 193 ? 91.384 54.093 -16.137 1.00 28.00 209 SER E C 1
ATOM 22224 O O . SER E 1 193 ? 91.538 53.107 -16.866 1.00 21.84 209 SER E O 1
ATOM 22232 N N . ASP E 1 194 ? 90.246 54.336 -15.489 1.00 25.43 210 ASP E N 1
ATOM 22233 C CA . ASP E 1 194 ? 89.042 53.604 -15.824 1.00 20.90 210 ASP E CA 1
ATOM 22234 C C . ASP E 1 194 ? 88.677 53.873 -17.282 1.00 20.01 210 ASP E C 1
ATOM 22235 O O . ASP E 1 194 ? 89.205 54.775 -17.938 1.00 23.52 210 ASP E O 1
ATOM 22244 N N . THR E 1 195 ? 87.784 53.057 -17.788 1.00 25.53 211 THR E N 1
ATOM 22245 C CA . THR E 1 195 ? 87.323 53.139 -19.167 1.00 27.53 211 THR E CA 1
ATOM 22246 C C . THR E 1 195 ? 85.981 53.847 -19.168 1.00 19.65 211 THR E C 1
ATOM 22247 O O . THR E 1 195 ? 85.083 53.481 -18.397 1.00 21.05 211 THR E O 1
ATOM 22258 N N . PHE E 1 196 ? 85.882 54.911 -19.964 1.00 21.75 212 PHE E N 1
ATOM 22259 C CA . PHE E 1 196 ? 84.601 55.544 -20.282 1.00 24.14 212 PHE E CA 1
ATOM 22260 C C . PHE E 1 196 ? 84.020 54.757 -21.460 1.00 23.35 212 PHE E C 1
ATOM 22261 O O . PHE E 1 196 ? 84.430 54.948 -22.602 1.00 23.13 212 PHE E O 1
ATOM 22278 N N . GLU E 1 197 ? 83.125 53.809 -21.164 1.00 24.57 213 GLU E N 1
ATOM 22279 C CA . GLU E 1 197 ? 82.532 52.952 -22.185 1.00 24.27 213 GLU E CA 1
ATOM 22280 C C . GLU E 1 197 ? 81.439 53.715 -22.939 1.00 24.18 213 GLU E C 1
ATOM 22281 O O . GLU E 1 197 ? 80.612 54.417 -22.340 1.00 25.99 213 GLU E O 1
ATOM 22293 N N . VAL E 1 198 ? 81.466 53.600 -24.253 1.00 20.43 214 VAL E N 1
ATOM 22294 C CA . VAL E 1 198 ? 80.467 54.186 -25.129 1.00 28.39 214 VAL E CA 1
ATOM 22295 C C . VAL E 1 198 ? 79.948 53.054 -25.991 1.00 22.96 214 VAL E C 1
ATOM 22296 O O . VAL E 1 198 ? 80.673 52.552 -26.864 1.00 26.08 214 VAL E O 1
ATOM 22309 N N . ARG E 1 199 ? 78.699 52.651 -25.753 1.00 19.63 215 ARG E N 1
ATOM 22310 C CA . ARG E 1 199 ? 78.127 51.508 -26.446 1.00 24.74 215 ARG E CA 1
ATOM 22311 C C . ARG E 1 199 ? 77.209 52.023 -27.552 1.00 24.08 215 ARG E C 1
ATOM 22312 O O . ARG E 1 199 ? 77.697 52.660 -28.489 1.00 28.65 215 ARG E O 1
ATOM 22333 N N . GLY E 1 200 ? 75.904 51.841 -27.450 1.00 23.80 216 GLY E N 1
ATOM 22334 C CA . GLY E 1 200 ? 74.999 52.471 -28.420 1.00 25.51 216 GLY E CA 1
ATOM 22335 C C . GLY E 1 200 ? 74.908 53.980 -28.223 1.00 27.16 216 GLY E C 1
ATOM 22336 O O . GLY E 1 200 ? 75.325 54.535 -27.207 1.00 27.03 216 GLY E O 1
ATOM 22340 N N . THR E 1 201 ? 74.358 54.672 -29.218 1.00 27.55 217 THR E N 1
ATOM 22341 C CA . THR E 1 201 ? 74.388 56.133 -29.192 1.00 26.75 217 THR E CA 1
ATOM 22342 C C . THR E 1 201 ? 73.064 56.733 -29.622 1.00 29.52 217 THR E C 1
ATOM 22343 O O . THR E 1 201 ? 73.016 57.667 -30.424 1.00 27.47 217 THR E O 1
ATOM 22354 N N . LYS E 1 202 ? 71.968 56.262 -29.033 1.00 27.80 218 LYS E N 1
ATOM 22355 C CA . LYS E 1 202 ? 70.647 56.792 -29.349 1.00 25.51 218 LYS E CA 1
ATOM 22356 C C . LYS E 1 202 ? 70.026 57.615 -28.226 1.00 27.43 218 LYS E C 1
ATOM 22357 O O . LYS E 1 202 ? 68.835 57.947 -28.300 1.00 27.86 218 LYS E O 1
ATOM 22376 N N . ASN E 1 203 ? 70.796 57.980 -27.210 1.00 24.40 219 ASN E N 1
ATOM 22377 C CA . ASN E 1 203 ? 70.367 59.028 -26.296 1.00 24.43 219 ASN E CA 1
ATOM 22378 C C . ASN E 1 203 ? 70.597 60.392 -26.946 1.00 27.54 219 ASN E C 1
ATOM 22379 O O . ASN E 1 203 ? 71.134 60.491 -28.051 1.00 26.40 219 ASN E O 1
ATOM 22390 N N . LYS E 1 204 ? 70.154 61.459 -26.278 1.00 29.84 220 LYS E N 1
ATOM 22391 C CA . LYS E 1 204 ? 70.055 62.755 -26.944 1.00 27.84 220 LYS E CA 1
ATOM 22392 C C . LYS E 1 204 ? 70.556 63.883 -26.052 1.00 33.41 220 LYS E C 1
ATOM 22393 O O . LYS E 1 204 ? 70.376 63.859 -24.826 1.00 27.08 220 LYS E O 1
ATOM 22412 N N . CYS E 1 205 ? 71.138 64.908 -26.675 1.00 27.76 221 CYS E N 1
ATOM 22413 C CA . CYS E 1 205 ? 71.634 66.028 -25.885 1.00 32.60 221 CYS E CA 1
ATOM 22414 C C . CYS E 1 205 ? 71.543 67.340 -26.656 1.00 36.80 221 CYS E C 1
ATOM 22415 O O . CYS E 1 205 ? 71.285 67.377 -27.861 1.00 30.32 221 CYS E O 1
ATOM 22422 N N . VAL E 1 206 ? 71.718 68.417 -25.899 1.00 33.99 222 VAL E N 1
ATOM 22423 C CA . VAL E 1 206 ? 72.203 69.704 -26.376 1.00 35.26 222 VAL E CA 1
ATOM 22424 C C . VAL E 1 206 ? 73.629 69.868 -25.874 1.00 34.78 222 VAL E C 1
ATOM 22425 O O . VAL E 1 206 ? 73.937 69.523 -24.721 1.00 31.40 222 VAL E O 1
ATOM 22438 N N . LEU E 1 207 ? 74.500 70.397 -26.734 1.00 30.98 223 LEU E N 1
ATOM 22439 C CA . LEU E 1 207 ? 75.881 70.704 -26.362 1.00 30.73 223 LEU E CA 1
ATOM 22440 C C . LEU E 1 207 ? 76.030 72.218 -26.383 1.00 32.91 223 LEU E C 1
ATOM 22441 O O . LEU E 1 207 ? 76.169 72.828 -27.445 1.00 36.75 223 LEU E O 1
ATOM 22457 N N . LEU E 1 208 ? 76.021 72.824 -25.198 1.00 36.38 224 LEU E N 1
ATOM 22458 C CA . LEU E 1 208 ? 76.183 74.267 -25.072 1.00 32.94 224 LEU E CA 1
ATOM 22459 C C . LEU E 1 208 ? 77.660 74.636 -25.109 1.00 35.64 224 LEU E C 1
ATOM 22460 O O . LEU E 1 208 ? 78.482 74.029 -24.414 1.00 32.09 224 LEU E O 1
ATOM 22476 N N . ARG E 1 209 ? 77.995 75.657 -25.889 1.00 34.71 225 ARG E N 1
ATOM 22477 C CA . ARG E 1 209 ? 79.378 76.083 -25.982 1.00 35.17 225 ARG E CA 1
ATOM 22478 C C . ARG E 1 209 ? 79.937 76.376 -24.602 1.00 34.50 225 ARG E C 1
ATOM 22479 O O . ARG E 1 209 ? 79.318 77.071 -23.791 1.00 36.22 225 ARG E O 1
ATOM 22500 N N . SER E 1 210 ? 81.118 75.853 -24.348 1.00 34.57 226 SER E N 1
ATOM 22501 C CA . SER E 1 210 ? 81.880 76.173 -23.156 1.00 39.98 226 SER E CA 1
ATOM 22502 C C . SER E 1 210 ? 83.059 77.011 -23.612 1.00 37.81 226 SER E C 1
ATOM 22503 O O . SER E 1 210 ? 83.889 76.530 -24.389 1.00 38.73 226 SER E O 1
ATOM 22511 N N . SER E 1 211 ? 83.109 78.272 -23.176 1.00 39.77 227 SER E N 1
ATOM 22512 C CA . SER E 1 211 ? 84.172 79.186 -23.575 1.00 45.94 227 SER E CA 1
ATOM 22513 C C . SER E 1 211 ? 85.253 79.270 -22.505 1.00 43.67 227 SER E C 1
ATOM 22514 O O . SER E 1 211 ? 84.965 79.250 -21.304 1.00 40.02 227 SER E O 1
ATOM 22522 N N . SER E 1 212 ? 86.498 79.400 -22.951 1.00 38.59 228 SER E N 1
ATOM 22523 C CA . SER E 1 212 ? 87.607 79.752 -22.082 1.00 47.73 228 SER E CA 1
ATOM 22524 C C . SER E 1 212 ? 87.841 81.258 -22.176 1.00 48.58 228 SER E C 1
ATOM 22525 O O . SER E 1 212 ? 87.115 81.969 -22.869 1.00 44.12 228 SER E O 1
ATOM 22533 N N . ASP E 1 213 ? 88.850 81.755 -21.458 1.00 40.24 229 ASP E N 1
ATOM 22534 C CA . ASP E 1 213 ? 89.200 83.169 -21.536 1.00 51.01 229 ASP E CA 1
ATOM 22535 C C . ASP E 1 213 ? 90.285 83.451 -22.569 1.00 56.34 229 ASP E C 1
ATOM 22536 O O . ASP E 1 213 ? 90.717 84.601 -22.702 1.00 52.66 229 ASP E O 1
ATOM 22545 N N . THR E 1 214 ? 90.723 82.434 -23.296 1.00 63.49 230 THR E N 1
ATOM 22546 C CA . THR E 1 214 ? 91.450 82.556 -24.552 1.00 52.56 230 THR E CA 1
ATOM 22547 C C . THR E 1 214 ? 90.754 81.641 -25.542 1.00 43.59 230 THR E C 1
ATOM 22548 O O . THR E 1 214 ? 89.917 80.819 -25.154 1.00 41.98 230 THR E O 1
ATOM 22559 N N . PRO E 1 215 ? 91.086 81.738 -26.832 1.00 46.00 231 PRO E N 1
ATOM 22560 C CA . PRO E 1 215 ? 90.362 80.935 -27.826 1.00 44.34 231 PRO E CA 1
ATOM 22561 C C . PRO E 1 215 ? 90.469 79.459 -27.521 1.00 42.43 231 PRO E C 1
ATOM 22562 O O . PRO E 1 215 ? 91.492 78.985 -27.028 1.00 42.67 231 PRO E O 1
ATOM 22573 N N . LEU E 1 216 ? 89.412 78.725 -27.858 1.00 52.01 232 LEU E N 1
ATOM 22574 C CA . LEU E 1 216 ? 89.373 77.306 -27.542 1.00 45.26 232 LEU E CA 1
ATOM 22575 C C . LEU E 1 216 ? 90.515 76.558 -28.218 1.00 49.08 232 LEU E C 1
ATOM 22576 O O . LEU E 1 216 ? 90.895 76.853 -29.350 1.00 45.72 232 LEU E O 1
ATOM 22592 N N . CYS E 1 217 ? 91.063 75.578 -27.505 1.00 46.11 233 CYS E N 1
ATOM 22593 C CA . CYS E 1 217 ? 91.957 74.617 -28.124 1.00 41.24 233 CYS E CA 1
ATOM 22594 C C . CYS E 1 217 ? 91.230 73.879 -29.239 1.00 41.07 233 CYS E C 1
ATOM 22595 O O . CYS E 1 217 ? 89.999 73.785 -29.255 1.00 42.09 233 CYS E O 1
ATOM 22602 N N . SER E 1 218 ? 92.013 73.286 -30.149 1.00 45.50 234 SER E N 1
ATOM 22603 C CA . SER E 1 218 ? 91.413 72.654 -31.321 1.00 40.21 234 SER E CA 1
ATOM 22604 C C . SER E 1 218 ? 90.481 71.508 -30.925 1.00 41.35 234 SER E C 1
ATOM 22605 O O . SER E 1 218 ? 89.368 71.396 -31.459 1.00 45.59 234 SER E O 1
ATOM 22613 N N . HIS E 1 219 ? 90.893 70.653 -29.984 1.00 35.65 235 HIS E N 1
ATOM 22614 C CA . HIS E 1 219 ? 90.054 69.491 -29.723 1.00 40.61 235 HIS E CA 1
ATOM 22615 C C . HIS E 1 219 ? 88.708 69.848 -29.091 1.00 39.42 235 HIS E C 1
ATOM 22616 O O . HIS E 1 219 ? 87.782 69.036 -29.178 1.00 34.84 235 HIS E O 1
ATOM 22630 N N . ILE E 1 220 ? 88.540 71.036 -28.514 1.00 40.44 236 ILE E N 1
ATOM 22631 C CA . ILE E 1 220 ? 87.239 71.455 -28.000 1.00 34.64 236 ILE E CA 1
ATOM 22632 C C . ILE E 1 220 ? 86.512 72.376 -28.981 1.00 34.88 236 ILE E C 1
ATOM 22633 O O . ILE E 1 220 ? 85.288 72.319 -29.111 1.00 35.24 236 ILE E O 1
ATOM 22649 N N . MET E 1 221 ? 87.245 73.236 -29.680 1.00 36.48 237 MET E N 1
ATOM 22650 C CA . MET E 1 221 ? 86.638 74.035 -30.741 1.00 52.82 237 MET E CA 1
ATOM 22651 C C . MET E 1 221 ? 85.865 73.154 -31.725 1.00 38.20 237 MET E C 1
ATOM 22652 O O . MET E 1 221 ? 84.784 73.527 -32.193 1.00 47.01 237 MET E O 1
ATOM 22666 N N . ARG E 1 222 ? 86.382 71.956 -32.013 1.00 44.84 238 ARG E N 1
ATOM 22667 C CA . ARG E 1 222 ? 85.740 71.069 -32.979 1.00 46.64 238 ARG E CA 1
ATOM 22668 C C . ARG E 1 222 ? 84.344 70.614 -32.565 1.00 50.09 238 ARG E C 1
ATOM 22669 O O . ARG E 1 222 ? 83.601 70.117 -33.418 1.00 36.20 238 ARG E O 1
ATOM 22690 N N . ASN E 1 223 ? 83.952 70.759 -31.294 1.00 44.01 239 ASN E N 1
ATOM 22691 C CA . ASN E 1 223 ? 82.575 70.413 -30.941 1.00 34.76 239 ASN E CA 1
ATOM 22692 C C . ASN E 1 223 ? 81.563 71.265 -31.711 1.00 35.40 239 ASN E C 1
ATOM 22693 O O . ASN E 1 223 ? 80.381 70.911 -31.771 1.00 35.69 239 ASN E O 1
ATOM 22704 N N . VAL E 1 224 ? 81.998 72.365 -32.331 1.00 41.90 240 VAL E N 1
ATOM 22705 C CA . VAL E 1 224 ? 81.076 73.152 -33.135 1.00 46.87 240 VAL E CA 1
ATOM 22706 C C . VAL E 1 224 ? 80.545 72.364 -34.325 1.00 47.72 240 VAL E C 1
ATOM 22707 O O . VAL E 1 224 ? 79.502 72.727 -34.884 1.00 44.57 240 VAL E O 1
ATOM 22720 N N . GLU E 1 225 ? 81.244 71.292 -34.729 1.00 39.76 241 GLU E N 1
ATOM 22721 C CA . GLU E 1 225 ? 80.850 70.469 -35.869 1.00 41.98 241 GLU E CA 1
ATOM 22722 C C . GLU E 1 225 ? 79.761 69.465 -35.522 1.00 46.18 241 GLU E C 1
ATOM 22723 O O . GLU E 1 225 ? 79.258 68.787 -36.426 1.00 44.27 241 GLU E O 1
ATOM 22735 N N . LEU E 1 226 ? 79.389 69.346 -34.249 1.00 36.11 242 LEU E N 1
ATOM 22736 C CA . LEU E 1 226 ? 78.363 68.399 -33.857 1.00 36.52 242 LEU E CA 1
ATOM 22737 C C . LEU E 1 226 ? 77.001 69.049 -34.017 1.00 47.53 242 LEU E C 1
ATOM 22738 O O . LEU E 1 226 ? 76.829 70.226 -33.694 1.00 38.90 242 LEU E O 1
ATOM 22754 N N . ASP E 1 227 ? 76.029 68.265 -34.490 1.00 43.01 243 ASP E N 1
ATOM 22755 C CA . ASP E 1 227 ? 74.692 68.793 -34.740 1.00 46.43 243 ASP E CA 1
ATOM 22756 C C . ASP E 1 227 ? 74.068 69.385 -33.484 1.00 41.49 243 ASP E C 1
ATOM 22757 O O . ASP E 1 227 ? 73.193 70.256 -33.575 1.00 38.50 243 ASP E O 1
ATOM 22766 N N . GLU E 1 228 ? 74.493 68.928 -32.313 1.00 37.01 244 GLU E N 1
ATOM 22767 C CA . GLU E 1 228 ? 73.898 69.382 -31.060 1.00 47.32 244 GLU E CA 1
ATOM 22768 C C . GLU E 1 228 ? 74.500 70.673 -30.529 1.00 41.62 244 GLU E C 1
ATOM 22769 O O . GLU E 1 228 ? 74.021 71.181 -29.506 1.00 39.66 244 GLU E O 1
ATOM 22781 N N . TYR E 1 229 ? 75.545 71.195 -31.171 1.00 36.12 245 TYR E N 1
ATOM 22782 C CA . TYR E 1 229 ? 76.197 72.410 -30.709 1.00 42.84 245 TYR E CA 1
ATOM 22783 C C . TYR E 1 229 ? 75.214 73.569 -30.689 1.00 47.97 245 TYR E C 1
ATOM 22784 O O . TYR E 1 229 ? 74.521 73.823 -31.676 1.00 39.98 245 TYR E O 1
ATOM 22802 N N . VAL E 1 230 ? 75.162 74.275 -29.560 1.00 36.60 246 VAL E N 1
ATOM 22803 C CA . VAL E 1 230 ? 74.421 75.527 -29.449 1.00 41.36 246 VAL E CA 1
ATOM 22804 C C . VAL E 1 230 ? 75.363 76.593 -28.900 1.00 45.04 246 VAL E C 1
ATOM 22805 O O . VAL E 1 230 ? 76.066 76.356 -27.911 1.00 37.14 246 VAL E O 1
ATOM 22818 N N . ASP E 1 231 ? 75.385 77.761 -29.539 1.00 40.07 247 ASP E N 1
ATOM 22819 C CA . ASP E 1 231 ? 76.244 78.847 -29.094 1.00 49.13 247 ASP E CA 1
ATOM 22820 C C . ASP E 1 231 ? 75.753 79.404 -27.753 1.00 47.83 247 ASP E C 1
ATOM 22821 O O . ASP E 1 231 ? 74.557 79.406 -27.450 1.00 48.01 247 ASP E O 1
ATOM 22830 N N . THR E 1 232 ? 76.695 79.858 -26.939 1.00 40.01 248 THR E N 1
ATOM 22831 C CA . THR E 1 232 ? 76.418 80.558 -25.698 1.00 46.61 248 THR E CA 1
ATOM 22832 C C . THR E 1 232 ? 77.127 81.906 -25.719 1.00 46.10 248 THR E C 1
ATOM 22833 O O . THR E 1 232 ? 78.105 82.084 -26.454 1.00 47.29 248 THR E O 1
ATOM 22844 N N . PRO E 1 233 ? 76.681 82.870 -24.914 1.00 44.84 249 PRO E N 1
ATOM 22845 C CA . PRO E 1 233 ? 77.234 84.228 -25.020 1.00 52.48 249 PRO E CA 1
ATOM 22846 C C . PRO E 1 233 ? 78.758 84.257 -24.935 1.00 52.33 249 PRO E C 1
ATOM 22847 O O . PRO E 1 233 ? 79.366 83.647 -24.059 1.00 42.17 249 PRO E O 1
ATOM 22858 N N . ASN E 1 234 ? 79.383 84.987 -25.855 1.00 45.17 250 ASN E N 1
ATOM 22859 C CA . ASN E 1 234 ? 80.835 85.065 -25.903 1.00 49.69 250 ASN E CA 1
ATOM 22860 C C . ASN E 1 234 ? 81.218 86.302 -26.707 1.00 53.08 250 ASN E C 1
ATOM 22861 O O . ASN E 1 234 ? 80.413 86.834 -27.472 1.00 55.10 250 ASN E O 1
ATOM 22872 N N . THR E 1 235 ? 82.460 86.752 -26.521 1.00 48.39 251 THR E N 1
ATOM 22873 C CA . THR E 1 235 ? 83.000 87.921 -27.208 1.00 50.49 251 THR E CA 1
ATOM 22874 C C . THR E 1 235 ? 84.108 87.401 -28.115 1.00 53.86 251 THR E C 1
ATOM 22875 O O . THR E 1 235 ? 85.224 87.140 -27.661 1.00 57.81 251 THR E O 1
ATOM 22886 N N . GLY E 1 236 ? 83.794 87.236 -29.395 1.00 60.19 252 GLY E N 1
ATOM 22887 C CA . GLY E 1 236 ? 84.777 86.695 -30.316 1.00 57.09 252 GLY E CA 1
ATOM 22888 C C . GLY E 1 236 ? 85.256 85.330 -29.885 1.00 55.94 252 GLY E C 1
ATOM 22889 O O . GLY E 1 236 ? 86.445 85.016 -30.016 1.00 53.25 252 GLY E O 1
ATOM 22893 N N . GLY E 1 237 ? 84.351 84.514 -29.356 1.00 59.26 253 GLY E N 1
ATOM 22894 C CA . GLY E 1 237 ? 84.667 83.164 -28.968 1.00 55.62 253 GLY E CA 1
ATOM 22895 C C . GLY E 1 237 ? 85.203 83.028 -27.567 1.00 57.16 253 GLY E C 1
ATOM 22896 O O . GLY E 1 237 ? 85.493 81.903 -27.141 1.00 55.46 253 GLY E O 1
ATOM 22900 N N . VAL E 1 238 ? 85.338 84.128 -26.837 1.00 51.40 254 VAL E N 1
ATOM 22901 C CA . VAL E 1 238 ? 85.946 84.125 -25.516 1.00 55.03 254 VAL E CA 1
ATOM 22902 C C . VAL E 1 238 ? 84.884 84.421 -24.469 1.00 49.17 254 VAL E C 1
ATOM 22903 O O . VAL E 1 238 ? 83.944 85.194 -24.695 1.00 49.70 254 VAL E O 1
ATOM 22916 N N . TYR E 1 239 ? 85.054 83.818 -23.306 1.00 43.35 255 TYR E N 1
ATOM 22917 C CA . TYR E 1 239 ? 84.119 84.031 -22.211 1.00 45.81 255 TYR E CA 1
ATOM 22918 C C . TYR E 1 239 ? 83.924 85.535 -21.968 1.00 43.66 255 TYR E C 1
ATOM 22919 O O . TYR E 1 239 ? 84.916 86.272 -21.871 1.00 44.78 255 TYR E O 1
ATOM 22937 N N . PRO E 1 240 ? 82.685 86.016 -21.833 1.00 53.44 256 PRO E N 1
ATOM 22938 C CA . PRO E 1 240 ? 82.460 87.468 -21.702 1.00 54.17 256 PRO E CA 1
ATOM 22939 C C . PRO E 1 240 ? 83.109 88.072 -20.462 1.00 54.51 256 PRO E C 1
ATOM 22940 O O . PRO E 1 240 ? 83.444 87.387 -19.493 1.00 48.30 256 PRO E O 1
ATOM 22951 N N . SER E 1 241 ? 83.229 89.403 -20.477 1.00 51.30 257 SER E N 1
ATOM 22952 C CA . SER E 1 241 ? 83.932 90.136 -19.432 1.00 60.74 257 SER E CA 1
ATOM 22953 C C . SER E 1 241 ? 83.007 90.654 -18.329 1.00 56.74 257 SER E C 1
ATOM 22954 O O . SER E 1 241 ? 83.373 91.591 -17.607 1.00 60.95 257 SER E O 1
ATOM 22962 N N . ASP E 1 242 ? 81.840 90.048 -18.163 1.00 52.14 258 ASP E N 1
ATOM 22963 C CA . ASP E 1 242 ? 80.814 90.542 -17.261 1.00 53.04 258 ASP E CA 1
ATOM 22964 C C . ASP E 1 242 ? 80.588 89.618 -16.063 1.00 48.79 258 ASP E C 1
ATOM 22965 O O . ASP E 1 242 ? 79.491 89.595 -15.501 1.00 44.91 258 ASP E O 1
ATOM 22974 N N . GLY E 1 243 ? 81.604 88.856 -15.648 1.00 44.21 259 GLY E N 1
ATOM 22975 C CA . GLY E 1 243 ? 81.444 87.862 -14.612 1.00 52.30 259 GLY E CA 1
ATOM 22976 C C . GLY E 1 243 ? 82.054 88.270 -13.282 1.00 55.86 259 GLY E C 1
ATOM 22977 O O . GLY E 1 243 ? 82.434 89.420 -13.054 1.00 53.66 259 GLY E O 1
ATOM 22981 N N . PHE E 1 244 ? 82.119 87.289 -12.383 1.00 44.27 260 PHE E N 1
ATOM 22982 C CA . PHE E 1 244 ? 82.881 87.433 -11.146 1.00 48.34 260 PHE E CA 1
ATOM 22983 C C . PHE E 1 244 ? 84.371 87.503 -11.438 1.00 49.23 260 PHE E C 1
ATOM 22984 O O . PHE E 1 244 ? 85.082 88.335 -10.861 1.00 48.11 260 PHE E O 1
ATOM 23001 N N . ASP E 1 245 ? 84.857 86.649 -12.341 1.00 47.17 261 ASP E N 1
ATOM 23002 C CA . ASP E 1 245 ? 86.217 86.767 -12.860 1.00 46.10 261 ASP E CA 1
ATOM 23003 C C . ASP E 1 245 ? 86.197 86.447 -14.350 1.00 44.51 261 ASP E C 1
ATOM 23004 O O . ASP E 1 245 ? 85.136 86.287 -14.960 1.00 41.36 261 ASP E O 1
ATOM 23013 N N . SER E 1 246 ? 87.396 86.330 -14.929 1.00 42.56 262 SER E N 1
ATOM 23014 C CA . SER E 1 246 ? 87.561 86.082 -16.353 1.00 48.82 262 SER E CA 1
ATOM 23015 C C . SER E 1 246 ? 86.956 84.762 -16.809 1.00 48.31 262 SER E C 1
ATOM 23016 O O . SER E 1 246 ? 86.902 84.515 -18.020 1.00 44.66 262 SER E O 1
ATOM 23024 N N . LEU E 1 247 ? 86.531 83.894 -15.886 1.00 39.99 263 LEU E N 1
ATOM 23025 C CA . LEU E 1 247 ? 86.051 82.569 -16.246 1.00 41.97 263 LEU E CA 1
ATOM 23026 C C . LEU E 1 247 ? 84.741 82.154 -15.596 1.00 45.79 263 LEU E C 1
ATOM 23027 O O . LEU E 1 247 ? 84.271 81.047 -15.874 1.00 43.24 263 LEU E O 1
ATOM 23043 N N . HIS E 1 248 ? 84.143 82.974 -14.735 1.00 38.39 264 HIS E N 1
ATOM 23044 C CA . HIS E 1 248 ? 82.970 82.506 -14.008 1.00 42.78 264 HIS E CA 1
ATOM 23045 C C . HIS E 1 248 ? 81.969 83.628 -13.792 1.00 48.06 264 HIS E C 1
ATOM 23046 O O . HIS E 1 248 ? 82.335 84.796 -13.640 1.00 39.87 264 HIS E O 1
ATOM 23060 N N . GLY E 1 249 ? 80.698 83.247 -13.728 1.00 38.11 265 GLY E N 1
ATOM 23061 C CA . GLY E 1 249 ? 79.692 84.155 -13.230 1.00 37.66 265 GLY E CA 1
ATOM 23062 C C . GLY E 1 249 ? 79.224 85.192 -14.214 1.00 49.31 265 GLY E C 1
ATOM 23063 O O . GLY E 1 249 ? 78.723 86.240 -13.792 1.00 40.18 265 GLY E O 1
ATOM 23067 N N . SER E 1 250 ? 79.375 84.939 -15.513 1.00 41.16 266 SER E N 1
ATOM 23068 C CA . SER E 1 250 ? 78.988 85.916 -16.514 1.00 40.78 266 SER E CA 1
ATOM 23069 C C . SER E 1 250 ? 77.521 86.275 -16.379 1.00 48.36 266 SER E C 1
ATOM 23070 O O . SER E 1 250 ? 76.654 85.398 -16.318 1.00 44.98 266 SER E O 1
ATOM 23078 N N . ALA E 1 251 ? 77.252 87.582 -16.345 1.00 50.48 267 ALA E N 1
ATOM 23079 C CA . ALA E 1 251 ? 75.880 88.070 -16.318 1.00 56.14 267 ALA E CA 1
ATOM 23080 C C . ALA E 1 251 ? 75.089 87.558 -17.516 1.00 50.11 267 ALA E C 1
ATOM 23081 O O . ALA E 1 251 ? 73.949 87.106 -17.375 1.00 45.53 267 ALA E O 1
ATOM 23088 N N . SER E 1 252 ? 75.672 87.637 -18.709 1.00 47.09 268 SER E N 1
ATOM 23089 C CA . SER E 1 252 ? 74.931 87.294 -19.916 1.00 44.42 268 SER E CA 1
ATOM 23090 C C . SER E 1 252 ? 74.827 85.794 -20.123 1.00 46.52 268 SER E C 1
ATOM 23091 O O . SER E 1 252 ? 73.841 85.309 -20.695 1.00 42.38 268 SER E O 1
ATOM 23099 N N . VAL E 1 253 ? 75.824 85.033 -19.689 1.00 47.39 269 VAL E N 1
ATOM 23100 C CA . VAL E 1 253 ? 75.656 83.592 -19.719 1.00 39.50 269 VAL E CA 1
ATOM 23101 C C . VAL E 1 253 ? 74.536 83.191 -18.775 1.00 42.28 269 VAL E C 1
ATOM 23102 O O . VAL E 1 253 ? 73.653 82.409 -19.136 1.00 42.01 269 VAL E O 1
ATOM 23115 N N . ARG E 1 254 ? 74.530 83.753 -17.562 1.00 44.96 270 ARG E N 1
ATOM 23116 C CA . ARG E 1 254 ? 73.509 83.381 -16.583 1.00 39.85 270 ARG E CA 1
ATOM 23117 C C . ARG E 1 254 ? 72.110 83.641 -17.137 1.00 45.30 270 ARG E C 1
ATOM 23118 O O . ARG E 1 254 ? 71.223 82.784 -17.037 1.00 42.10 270 ARG E O 1
ATOM 23139 N N . THR E 1 255 ? 71.901 84.822 -17.738 1.00 42.42 271 THR E N 1
ATOM 23140 C CA . THR E 1 255 ? 70.594 85.150 -18.300 1.00 44.80 271 THR E CA 1
ATOM 23141 C C . THR E 1 255 ? 70.235 84.212 -19.446 1.00 44.46 271 THR E C 1
ATOM 23142 O O . THR E 1 255 ? 69.096 83.738 -19.538 1.00 47.87 271 THR E O 1
ATOM 23153 N N . PHE E 1 256 ? 71.188 83.924 -20.327 1.00 49.11 272 PHE E N 1
ATOM 23154 C CA . PHE E 1 256 ? 70.925 82.976 -21.403 1.00 47.83 272 PHE E CA 1
ATOM 23155 C C . PHE E 1 256 ? 70.483 81.629 -20.844 1.00 44.32 272 PHE E C 1
ATOM 23156 O O . PHE E 1 256 ? 69.465 81.065 -21.265 1.00 39.03 272 PHE E O 1
ATOM 23173 N N . LEU E 1 257 ? 71.220 81.106 -19.866 1.00 37.61 273 LEU E N 1
ATOM 23174 C CA . LEU E 1 257 ? 70.895 79.788 -19.339 1.00 43.61 273 LEU E CA 1
ATOM 23175 C C . LEU E 1 257 ? 69.580 79.803 -18.574 1.00 41.09 273 LEU E C 1
ATOM 23176 O O . LEU E 1 257 ? 68.755 78.895 -18.737 1.00 35.93 273 LEU E O 1
ATOM 23192 N N . THR E 1 258 ? 69.372 80.818 -17.728 1.00 43.41 274 THR E N 1
ATOM 23193 C CA . THR E 1 258 ? 68.171 80.862 -16.903 1.00 42.38 274 THR E CA 1
ATOM 23194 C C . THR E 1 258 ? 66.925 80.998 -17.768 1.00 42.50 274 THR E C 1
ATOM 23195 O O . THR E 1 258 ? 65.924 80.306 -17.553 1.00 38.28 274 THR E O 1
ATOM 23206 N N . ASP E 1 259 ? 66.964 81.900 -18.744 1.00 39.40 275 ASP E N 1
ATOM 23207 C CA . ASP E 1 259 ? 65.814 82.086 -19.629 1.00 49.30 275 ASP E CA 1
ATOM 23208 C C . ASP E 1 259 ? 65.476 80.781 -20.331 1.00 39.77 275 ASP E C 1
ATOM 23209 O O . ASP E 1 259 ? 64.310 80.372 -20.380 1.00 39.97 275 ASP E O 1
ATOM 23218 N N . ALA E 1 260 ? 66.495 80.086 -20.828 1.00 38.83 276 ALA E N 1
ATOM 23219 C CA . ALA E 1 260 ? 66.263 78.853 -21.583 1.00 41.33 276 ALA E CA 1
ATOM 23220 C C . ALA E 1 260 ? 65.781 77.708 -20.693 1.00 40.72 276 ALA E C 1
ATOM 23221 O O . ALA E 1 260 ? 65.101 76.803 -21.180 1.00 36.85 276 ALA E O 1
ATOM 23228 N N . LEU E 1 261 ? 66.078 77.743 -19.399 1.00 42.37 277 LEU E N 1
ATOM 23229 C CA . LEU E 1 261 ? 65.645 76.700 -18.477 1.00 46.70 277 LEU E CA 1
ATOM 23230 C C . LEU E 1 261 ? 64.313 77.002 -17.795 1.00 43.79 277 LEU E C 1
ATOM 23231 O O . LEU E 1 261 ? 63.798 76.149 -17.061 1.00 40.21 277 LEU E O 1
ATOM 23247 N N . THR E 1 262 ? 63.731 78.174 -18.026 1.00 44.69 278 THR E N 1
ATOM 23248 C CA . THR E 1 262 ? 62.504 78.563 -17.347 1.00 47.75 278 THR E CA 1
ATOM 23249 C C . THR E 1 262 ? 61.393 78.940 -18.324 1.00 47.89 278 THR E C 1
ATOM 23250 O O . THR E 1 262 ? 60.501 79.708 -17.970 1.00 42.67 278 THR E O 1
ATOM 23261 N N . CYS E 1 263 ? 61.420 78.396 -19.542 1.00 55.44 279 CYS E N 1
ATOM 23262 C CA . CYS E 1 263 ? 60.293 78.551 -20.454 1.00 57.83 279 CYS E CA 1
ATOM 23263 C C . CYS E 1 263 ? 59.008 78.091 -19.759 1.00 49.66 279 CYS E C 1
ATOM 23264 O O . CYS E 1 263 ? 58.947 76.955 -19.273 1.00 47.83 279 CYS E O 1
ATOM 23271 N N . PRO E 1 264 ? 57.960 78.908 -19.728 1.00 59.35 280 PRO E N 1
ATOM 23272 C CA . PRO E 1 264 ? 56.762 78.498 -18.988 1.00 55.38 280 PRO E CA 1
ATOM 23273 C C . PRO E 1 264 ? 56.012 77.382 -19.699 1.00 59.80 280 PRO E C 1
ATOM 23274 O O . PRO E 1 264 ? 55.925 77.346 -20.927 1.00 57.19 280 PRO E O 1
ATOM 23285 N N . ASP E 1 265 ? 55.519 76.433 -18.905 1.00 60.64 281 ASP E N 1
ATOM 23286 C CA . ASP E 1 265 ? 54.459 75.517 -19.332 1.00 60.86 281 ASP E CA 1
ATOM 23287 C C . ASP E 1 265 ? 54.857 74.669 -20.534 1.00 49.67 281 ASP E C 1
ATOM 23288 O O . ASP E 1 265 ? 54.039 74.408 -21.416 1.00 46.81 281 ASP E O 1
ATOM 23297 N N . ILE E 1 266 ? 56.101 74.209 -20.569 1.00 48.68 282 ILE E N 1
ATOM 23298 C CA . ILE E 1 266 ? 56.533 73.283 -21.609 1.00 45.40 282 ILE E CA 1
ATOM 23299 C C . ILE E 1 266 ? 56.246 71.863 -21.136 1.00 50.58 282 ILE E C 1
ATOM 23300 O O . ILE E 1 266 ? 56.621 71.480 -20.023 1.00 41.83 282 ILE E O 1
ATOM 23316 N N . ASP E 1 267 ? 55.578 71.073 -21.971 1.00 47.57 283 ASP E N 1
ATOM 23317 C CA . ASP E 1 267 ? 55.268 69.689 -21.607 1.00 49.05 283 ASP E CA 1
ATOM 23318 C C . ASP E 1 267 ? 56.357 68.800 -22.209 1.00 42.60 283 ASP E C 1
ATOM 23319 O O . ASP E 1 267 ? 56.212 68.256 -23.306 1.00 40.10 283 ASP E O 1
ATOM 23328 N N . TRP E 1 268 ? 57.461 68.651 -21.464 1.00 35.88 284 TRP E N 1
ATOM 23329 C CA . TRP E 1 268 ? 58.624 67.920 -21.961 1.00 33.86 284 TRP E CA 1
ATOM 23330 C C . TRP E 1 268 ? 58.298 66.469 -22.256 1.00 40.58 284 TRP E C 1
ATOM 23331 O O . TRP E 1 268 ? 58.957 65.846 -23.106 1.00 35.32 284 TRP E O 1
ATOM 23352 N N . SER E 1 269 ? 57.283 65.918 -21.582 1.00 37.81 285 SER E N 1
ATOM 23353 C CA . SER E 1 269 ? 56.930 64.514 -21.783 1.00 42.96 285 SER E CA 1
ATOM 23354 C C . SER E 1 269 ? 56.390 64.249 -23.178 1.00 44.81 285 SER E C 1
ATOM 23355 O O . SER E 1 269 ? 56.239 63.091 -23.550 1.00 40.68 285 SER E O 1
ATOM 23363 N N . ARG E 1 270 ? 56.070 65.281 -23.950 1.00 38.85 286 ARG E N 1
ATOM 23364 C CA . ARG E 1 270 ? 55.488 65.074 -25.262 1.00 45.60 286 ARG E CA 1
ATOM 23365 C C . ARG E 1 270 ? 56.455 65.374 -26.391 1.00 43.50 286 ARG E C 1
ATOM 23366 O O . ARG E 1 270 ? 56.037 65.426 -27.545 1.00 44.03 286 ARG E O 1
ATOM 23387 N N . ILE E 1 271 ? 57.734 65.568 -26.097 1.00 43.79 287 ILE E N 1
ATOM 23388 C CA . ILE E 1 271 ? 58.721 65.833 -27.136 1.00 46.48 287 ILE E CA 1
ATOM 23389 C C . ILE E 1 271 ? 59.962 65.004 -26.838 1.00 45.44 287 ILE E C 1
ATOM 23390 O O . ILE E 1 271 ? 60.448 64.980 -25.700 1.00 33.50 287 ILE E O 1
ATOM 23406 N N . ASP E 1 272 ? 60.445 64.291 -27.855 1.00 35.53 288 ASP E N 1
ATOM 23407 C CA . ASP E 1 272 ? 61.636 63.450 -27.727 1.00 39.72 288 ASP E CA 1
ATOM 23408 C C . ASP E 1 272 ? 62.853 64.253 -28.184 1.00 43.41 288 ASP E C 1
ATOM 23409 O O . ASP E 1 272 ? 63.402 64.080 -29.279 1.00 34.50 288 ASP E O 1
ATOM 23418 N N . ALA E 1 273 ? 63.235 65.195 -27.325 1.00 38.33 289 ALA E N 1
ATOM 23419 C CA . ALA E 1 273 ? 64.289 66.140 -27.658 1.00 32.60 289 ALA E CA 1
ATOM 23420 C C . ALA E 1 273 ? 64.787 66.778 -26.378 1.00 31.75 289 ALA E C 1
ATOM 23421 O O . ALA E 1 273 ? 64.055 66.881 -25.392 1.00 38.67 289 ALA E O 1
ATOM 23428 N N . ALA E 1 274 ? 66.049 67.175 -26.393 1.00 35.82 290 ALA E N 1
ATOM 23429 C CA . ALA E 1 274 ? 66.637 67.857 -25.252 1.00 39.54 290 ALA E CA 1
ATOM 23430 C C . ALA E 1 274 ? 66.373 69.357 -25.275 1.00 41.73 290 ALA E C 1
ATOM 23431 O O . ALA E 1 274 ? 66.692 70.046 -24.296 1.00 31.67 290 ALA E O 1
ATOM 23438 N N . SER E 1 275 ? 65.804 69.873 -26.362 1.00 37.51 291 SER E N 1
ATOM 23439 C CA . SER E 1 275 ? 65.443 71.280 -26.449 1.00 39.09 291 SER E CA 1
ATOM 23440 C C . SER E 1 275 ? 64.365 71.466 -27.510 1.00 44.66 291 SER E C 1
ATOM 23441 O O . SER E 1 275 ? 64.033 70.545 -28.255 1.00 41.22 291 SER E O 1
ATOM 23449 N N . CYS E 1 276 ? 63.823 72.683 -27.565 1.00 41.11 292 CYS E N 1
ATOM 23450 C CA . CYS E 1 276 ? 62.914 73.104 -28.632 1.00 42.07 292 CYS E CA 1
ATOM 23451 C C . CYS E 1 276 ? 62.836 74.619 -28.631 1.00 44.23 292 CYS E C 1
ATOM 23452 O O . CYS E 1 276 ? 63.058 75.273 -27.607 1.00 44.98 292 CYS E O 1
ATOM 23459 N N . GLU E 1 277 ? 62.508 75.172 -29.800 1.00 45.53 293 GLU E N 1
ATOM 23460 C CA . GLU E 1 277 ? 62.167 76.583 -29.891 1.00 48.66 293 GLU E CA 1
ATOM 23461 C C . GLU E 1 277 ? 60.783 76.796 -29.302 1.00 48.62 293 GLU E C 1
ATOM 23462 O O . GLU E 1 277 ? 59.864 76.018 -29.560 1.00 50.84 293 GLU E O 1
ATOM 23474 N N . TYR E 1 278 ? 60.635 77.869 -28.523 1.00 50.25 294 TYR E N 1
ATOM 23475 C CA . TYR E 1 278 ? 59.451 78.025 -27.684 1.00 52.19 294 TYR E CA 1
ATOM 23476 C C . TYR E 1 278 ? 58.160 77.812 -28.471 1.00 58.74 294 TYR E C 1
ATOM 23477 O O . TYR E 1 278 ? 57.308 77.007 -28.080 1.00 50.00 294 TYR E O 1
ATOM 23495 N N . ASP E 1 279 ? 57.995 78.526 -29.585 1.00 62.29 295 ASP E N 1
ATOM 23496 C CA . ASP E 1 279 ? 56.722 78.464 -30.296 1.00 75.78 295 ASP E CA 1
ATOM 23497 C C . ASP E 1 279 ? 56.392 77.047 -30.741 1.00 66.19 295 ASP E C 1
ATOM 23498 O O . ASP E 1 279 ? 55.214 76.682 -30.814 1.00 65.26 295 ASP E O 1
ATOM 23507 N N . SER E 1 280 ? 57.407 76.231 -31.021 1.00 57.79 296 SER E N 1
ATOM 23508 C CA . SER E 1 280 ? 57.201 74.849 -31.428 1.00 65.54 296 SER E CA 1
ATOM 23509 C C . SER E 1 280 ? 57.112 73.873 -30.256 1.00 58.51 296 SER E C 1
ATOM 23510 O O . SER E 1 280 ? 56.660 72.742 -30.450 1.00 53.89 296 SER E O 1
ATOM 23518 N N . CYS E 1 281 ? 57.521 74.269 -29.057 1.00 62.64 297 CYS E N 1
ATOM 23519 C CA . CYS E 1 281 ? 57.486 73.355 -27.924 1.00 63.27 297 CYS E CA 1
ATOM 23520 C C . CYS E 1 281 ? 56.046 72.944 -27.627 1.00 45.78 297 CYS E C 1
ATOM 23521 O O . CYS E 1 281 ? 55.137 73.786 -27.680 1.00 47.44 297 CYS E O 1
ATOM 23528 N N . PRO E 1 282 ? 55.796 71.683 -27.284 1.00 44.85 298 PRO E N 1
ATOM 23529 C CA . PRO E 1 282 ? 54.468 71.326 -26.770 1.00 46.40 298 PRO E CA 1
ATOM 23530 C C . PRO E 1 282 ? 54.213 71.983 -25.421 1.00 59.68 298 PRO E C 1
ATOM 23531 O O . PRO E 1 282 ? 55.108 72.069 -24.577 1.00 59.90 298 PRO E O 1
ATOM 23542 N N . LYS E 1 283 ? 52.977 72.439 -25.218 1.00 45.88 299 LYS E N 1
ATOM 23543 C CA . LYS E 1 283 ? 52.610 73.220 -24.044 1.00 46.98 299 LYS E CA 1
ATOM 23544 C C . LYS E 1 283 ? 51.742 72.400 -23.100 1.00 54.04 299 LYS E C 1
ATOM 23545 O O . LYS E 1 283 ? 50.909 71.602 -23.540 1.00 52.78 299 LYS E O 1
ATOM 23564 N N . MET E 1 284 ? 51.929 72.631 -21.800 1.00 50.98 300 MET E N 1
ATOM 23565 C CA . MET E 1 284 ? 51.096 72.009 -20.778 1.00 56.27 300 MET E CA 1
ATOM 23566 C C . MET E 1 284 ? 49.626 72.328 -20.998 1.00 57.82 300 MET E C 1
ATOM 23567 O O . MET E 1 284 ? 49.248 73.490 -21.177 1.00 50.31 300 MET E O 1
ATOM 23581 N N . VAL E 1 285 ? 48.797 71.290 -20.969 1.00 47.94 301 VAL E N 1
ATOM 23582 C CA . VAL E 1 285 ? 47.358 71.472 -21.028 1.00 53.81 301 VAL E CA 1
ATOM 23583 C C . VAL E 1 285 ? 46.879 71.837 -19.635 1.00 60.52 301 VAL E C 1
ATOM 23584 O O . VAL E 1 285 ? 47.181 71.148 -18.653 1.00 55.82 301 VAL E O 1
ATOM 23597 N N . LYS E 1 286 ? 46.176 72.950 -19.539 1.00 51.40 302 LYS E N 1
ATOM 23598 C CA . LYS E 1 286 ? 45.722 73.466 -18.261 1.00 65.84 302 LYS E CA 1
ATOM 23599 C C . LYS E 1 286 ? 44.206 73.406 -18.210 1.00 58.49 302 LYS E C 1
ATOM 23600 O O . LYS E 1 286 ? 43.542 73.284 -19.240 1.00 57.90 302 LYS E O 1
ATOM 23619 N N . ASP E 1 287 ? 43.659 73.454 -16.996 1.00 63.77 303 ASP E N 1
ATOM 23620 C CA . ASP E 1 287 ? 42.218 73.587 -16.868 1.00 67.15 303 ASP E CA 1
ATOM 23621 C C . ASP E 1 287 ? 41.802 74.815 -17.659 1.00 70.18 303 ASP E C 1
ATOM 23622 O O . ASP E 1 287 ? 42.400 75.885 -17.519 1.00 69.99 303 ASP E O 1
ATOM 23631 N N . PHE E 1 288 ? 40.825 74.639 -18.542 1.00 73.49 304 PHE E N 1
ATOM 23632 C CA . PHE E 1 288 ? 40.411 75.733 -19.406 1.00 66.86 304 PHE E CA 1
ATOM 23633 C C . PHE E 1 288 ? 39.800 76.854 -18.584 1.00 67.32 304 PHE E C 1
ATOM 23634 O O . PHE E 1 288 ? 38.979 76.610 -17.696 1.00 67.76 304 PHE E O 1
ATOM 23651 N N . ASP E 1 289 ? 40.200 78.085 -18.888 1.00 61.57 305 ASP E N 1
ATOM 23652 C CA . ASP E 1 289 ? 39.682 79.268 -18.216 1.00 64.38 305 ASP E CA 1
ATOM 23653 C C . ASP E 1 289 ? 38.578 79.857 -19.085 1.00 65.36 305 ASP E C 1
ATOM 23654 O O . ASP E 1 289 ? 38.837 80.303 -20.205 1.00 65.99 305 ASP E O 1
ATOM 23663 N N . GLN E 1 290 ? 37.349 79.840 -18.571 1.00 67.14 306 GLN E N 1
ATOM 23664 C CA . GLN E 1 290 ? 36.186 80.387 -19.263 1.00 68.60 306 GLN E CA 1
ATOM 23665 C C . GLN E 1 290 ? 36.041 81.895 -19.115 1.00 71.88 306 GLN E C 1
ATOM 23666 O O . GLN E 1 290 ? 35.047 82.443 -19.598 1.00 72.90 306 GLN E O 1
ATOM 23680 N N . THR E 1 291 ? 36.982 82.575 -18.455 1.00 63.16 307 THR E N 1
ATOM 23681 C CA . THR E 1 291 ? 36.777 83.981 -18.104 1.00 63.84 307 THR E CA 1
ATOM 23682 C C . THR E 1 291 ? 36.473 84.827 -19.333 1.00 74.15 307 THR E C 1
ATOM 23683 O O . THR E 1 291 ? 35.542 85.638 -19.325 1.00 80.49 307 THR E O 1
ATOM 23694 N N . SER E 1 292 ? 37.267 84.671 -20.393 1.00 74.99 308 SER E N 1
ATOM 23695 C CA . SER E 1 292 ? 37.063 85.472 -21.595 1.00 74.21 308 SER E CA 1
ATOM 23696 C C . SER E 1 292 ? 35.700 85.186 -22.208 1.00 58.33 308 SER E C 1
ATOM 23697 O O . SER E 1 292 ? 34.919 86.106 -22.489 1.00 55.34 308 SER E O 1
ATOM 23705 N N . LEU E 1 293 ? 35.395 83.902 -22.411 1.00 56.00 309 LEU E N 1
ATOM 23706 C CA . LEU E 1 293 ? 34.124 83.512 -23.008 1.00 51.53 309 LEU E CA 1
ATOM 23707 C C . LEU E 1 293 ? 32.956 83.903 -22.120 1.00 50.41 309 LEU E C 1
ATOM 23708 O O . LEU E 1 293 ? 31.890 84.275 -22.616 1.00 48.87 309 LEU E O 1
ATOM 23724 N N . GLY E 1 294 ? 33.133 83.819 -20.802 1.00 61.36 310 GLY E N 1
ATOM 23725 C CA . GLY E 1 294 ? 32.057 84.196 -19.902 1.00 57.01 310 GLY E CA 1
ATOM 23726 C C . GLY E 1 294 ? 31.759 85.679 -19.964 1.00 65.11 310 GLY E C 1
ATOM 23727 O O . GLY E 1 294 ? 30.594 86.088 -19.997 1.00 57.48 310 GLY E O 1
ATOM 23731 N N . ASN E 1 295 ? 32.808 86.508 -19.994 1.00 65.75 311 ASN E N 1
ATOM 23732 C CA . ASN E 1 295 ? 32.605 87.945 -20.115 1.00 64.77 311 ASN E CA 1
ATOM 23733 C C . ASN E 1 295 ? 31.843 88.269 -21.392 1.00 67.81 311 ASN E C 1
ATOM 23734 O O . ASN E 1 295 ? 30.956 89.130 -21.397 1.00 72.14 311 ASN E O 1
ATOM 23738 N N . THR E 1 296 ? 32.146 87.562 -22.477 1.00 68.13 312 THR E N 1
ATOM 23739 C CA . THR E 1 296 ? 31.477 87.828 -23.747 1.00 66.34 312 THR E CA 1
ATOM 23740 C C . THR E 1 296 ? 29.991 87.487 -23.681 1.00 58.90 312 THR E C 1
ATOM 23741 O O . THR E 1 296 ? 29.139 88.299 -24.068 1.00 49.10 312 THR E O 1
ATOM 23752 N N . ASP E 1 297 ? 29.655 86.282 -23.211 1.00 48.20 313 ASP E N 1
ATOM 23753 C CA . ASP E 1 297 ? 28.250 85.945 -22.999 1.00 57.62 313 ASP E CA 1
ATOM 23754 C C . ASP E 1 297 ? 27.561 86.995 -22.120 1.00 65.90 313 ASP E C 1
ATOM 23755 O O . ASP E 1 297 ? 26.477 87.488 -22.453 1.00 71.90 313 ASP E O 1
ATOM 23764 N N . THR E 1 298 ? 28.182 87.344 -20.984 1.00 59.03 314 THR E N 1
ATOM 23765 C CA . THR E 1 298 ? 27.589 88.327 -20.078 1.00 60.09 314 THR E CA 1
ATOM 23766 C C . THR E 1 298 ? 27.350 89.651 -20.787 1.00 60.04 314 THR E C 1
ATOM 23767 O O . THR E 1 298 ? 26.293 90.273 -20.620 1.00 61.85 314 THR E O 1
ATOM 23778 N N . LEU E 1 299 ? 28.331 90.110 -21.567 1.00 59.93 315 LEU E N 1
ATOM 23779 C CA . LEU E 1 299 ? 28.150 91.335 -22.338 1.00 54.80 315 LEU E CA 1
ATOM 23780 C C . LEU E 1 299 ? 26.925 91.224 -23.230 1.00 54.47 315 LEU E C 1
ATOM 23781 O O . LEU E 1 299 ? 26.029 92.072 -23.187 1.00 59.29 315 LEU E O 1
ATOM 23785 N N . ILE E 1 300 ? 26.865 90.165 -24.040 1.00 56.72 316 ILE E N 1
ATOM 23786 C CA . ILE E 1 300 ? 25.720 89.948 -24.918 1.00 56.55 316 ILE E CA 1
ATOM 23787 C C . ILE E 1 300 ? 24.431 89.894 -24.107 1.00 59.97 316 ILE E C 1
ATOM 23788 O O . ILE E 1 300 ? 23.416 90.489 -24.488 1.00 52.77 316 ILE E O 1
ATOM 23804 N N . MET E 1 301 ? 24.454 89.188 -22.972 1.00 65.53 317 MET E N 1
ATOM 23805 C CA . MET E 1 301 ? 23.240 88.988 -22.185 1.00 62.86 317 MET E CA 1
ATOM 23806 C C . MET E 1 301 ? 22.669 90.321 -21.705 1.00 64.23 317 MET E C 1
ATOM 23807 O O . MET E 1 301 ? 21.471 90.595 -21.869 1.00 56.69 317 MET E O 1
ATOM 23811 N N . ARG E 1 302 ? 23.520 91.171 -21.119 1.00 60.45 318 ARG E N 1
ATOM 23812 C CA . ARG E 1 302 ? 23.063 92.470 -20.644 1.00 54.97 318 ARG E CA 1
ATOM 23813 C C . ARG E 1 302 ? 22.339 93.231 -21.745 1.00 49.39 318 ARG E C 1
ATOM 23814 O O . ARG E 1 302 ? 21.275 93.810 -21.507 1.00 55.56 318 ARG E O 1
ATOM 23818 N N . GLU E 1 303 ? 22.872 93.201 -22.975 1.00 53.94 319 GLU E N 1
ATOM 23819 C CA . GLU E 1 303 ? 22.297 94.007 -24.053 1.00 51.77 319 GLU E CA 1
ATOM 23820 C C . GLU E 1 303 ? 21.002 93.410 -24.612 1.00 61.02 319 GLU E C 1
ATOM 23821 O O . GLU E 1 303 ? 20.059 94.149 -24.922 1.00 62.37 319 GLU E O 1
ATOM 23833 N N . VAL E 1 304 ? 20.933 92.091 -24.784 1.00 60.56 320 VAL E N 1
ATOM 23834 C CA . VAL E 1 304 ? 19.654 91.477 -25.135 1.00 62.92 320 VAL E CA 1
ATOM 23835 C C . VAL E 1 304 ? 18.588 91.867 -24.111 1.00 62.49 320 VAL E C 1
ATOM 23836 O O . VAL E 1 304 ? 17.441 92.170 -24.467 1.00 54.59 320 VAL E O 1
ATOM 23849 N N . ALA E 1 305 ? 18.950 91.873 -22.822 1.00 55.64 321 ALA E N 1
ATOM 23850 C CA . ALA E 1 305 ? 18.014 92.334 -21.794 1.00 56.41 321 ALA E CA 1
ATOM 23851 C C . ALA E 1 305 ? 17.630 93.793 -22.006 1.00 49.18 321 ALA E C 1
ATOM 23852 O O . ALA E 1 305 ? 16.501 94.195 -21.698 1.00 49.04 321 ALA E O 1
ATOM 23859 N N . LEU E 1 306 ? 18.573 94.615 -22.480 1.00 58.10 322 LEU E N 1
ATOM 23860 C CA . LEU E 1 306 ? 18.246 95.996 -22.822 1.00 51.69 322 LEU E CA 1
ATOM 23861 C C . LEU E 1 306 ? 17.208 96.039 -23.931 1.00 56.26 322 LEU E C 1
ATOM 23862 O O . LEU E 1 306 ? 16.264 96.840 -23.885 1.00 53.27 322 LEU E O 1
ATOM 23866 N N . HIS E 1 307 ? 17.355 95.169 -24.931 1.00 54.71 323 HIS E N 1
ATOM 23867 C CA . HIS E 1 307 ? 16.396 95.140 -26.030 1.00 45.90 323 HIS E CA 1
ATOM 23868 C C . HIS E 1 307 ? 15.040 94.610 -25.569 1.00 47.58 323 HIS E C 1
ATOM 23869 O O . HIS E 1 307 ? 14.000 95.123 -25.994 1.00 53.63 323 HIS E O 1
ATOM 23883 N N . LYS E 1 308 ? 15.022 93.614 -24.668 1.00 49.44 324 LYS E N 1
ATOM 23884 C CA . LYS E 1 308 ? 13.758 93.161 -24.084 1.00 51.26 324 LYS E CA 1
ATOM 23885 C C . LYS E 1 308 ? 12.933 94.345 -23.603 1.00 59.76 324 LYS E C 1
ATOM 23886 O O . LYS E 1 308 ? 11.780 94.535 -24.014 1.00 61.17 324 LYS E O 1
ATOM 23890 N N . GLU E 1 309 ? 13.517 95.160 -22.725 1.00 61.01 325 GLU E N 1
ATOM 23891 C CA . GLU E 1 309 ? 12.778 96.289 -22.175 1.00 64.50 325 GLU E CA 1
ATOM 23892 C C . GLU E 1 309 ? 12.372 97.267 -23.274 1.00 65.36 325 GLU E C 1
ATOM 23893 O O . GLU E 1 309 ? 11.225 97.727 -23.309 1.00 54.08 325 GLU E O 1
ATOM 23897 N N . MET E 1 310 ? 13.293 97.579 -24.196 1.00 66.09 326 MET E N 1
ATOM 23898 C CA . MET E 1 310 ? 13.017 98.600 -25.208 1.00 61.57 326 MET E CA 1
ATOM 23899 C C . MET E 1 310 ? 11.867 98.192 -26.122 1.00 57.66 326 MET E C 1
ATOM 23900 O O . MET E 1 310 ? 11.063 99.037 -26.527 1.00 59.03 326 MET E O 1
ATOM 23914 N N . ILE E 1 311 ? 11.785 96.907 -26.478 1.00 65.85 327 ILE E N 1
ATOM 23915 C CA . ILE E 1 311 ? 10.699 96.447 -27.338 1.00 70.23 327 ILE E CA 1
ATOM 23916 C C . ILE E 1 311 ? 9.379 96.463 -26.580 1.00 80.61 327 ILE E C 1
ATOM 23917 O O . ILE E 1 311 ? 8.333 96.835 -27.131 1.00 78.01 327 ILE E O 1
ATOM 23933 N N . SER E 1 312 ? 9.400 96.039 -25.311 1.00 74.61 328 SER E N 1
ATOM 23934 C CA . SER E 1 312 ? 8.209 96.162 -24.479 1.00 70.22 328 SER E CA 1
ATOM 23935 C C . SER E 1 312 ? 7.744 97.612 -24.424 1.00 68.60 328 SER E C 1
ATOM 23936 O O . SER E 1 312 ? 6.537 97.881 -24.415 1.00 59.56 328 SER E O 1
ATOM 23940 N N . LYS E 1 313 ? 8.690 98.562 -24.410 1.00 75.10 329 LYS E N 1
ATOM 23941 C CA . LYS E 1 313 ? 8.341 99.981 -24.375 1.00 74.91 329 LYS E CA 1
ATOM 23942 C C . LYS E 1 313 ? 7.915 100.489 -25.748 1.00 78.67 329 LYS E C 1
ATOM 23943 O O . LYS E 1 313 ? 6.953 101.258 -25.854 1.00 91.89 329 LYS E O 1
ATOM 23947 N N . LEU E 1 314 ? 8.621 100.096 -26.811 1.00 64.91 330 LEU E N 1
ATOM 23948 C CA . LEU E 1 314 ? 8.166 100.463 -28.149 1.00 55.65 330 LEU E CA 1
ATOM 23949 C C . LEU E 1 314 ? 6.764 99.922 -28.396 1.00 62.52 330 LEU E C 1
ATOM 23950 O O . LEU E 1 314 ? 5.917 100.617 -28.969 1.00 65.49 330 LEU E O 1
ATOM 23954 N N . GLN E 1 315 ? 6.472 98.710 -27.913 1.00 66.23 331 GLN E N 1
ATOM 23955 C CA . GLN E 1 315 ? 5.105 98.205 -28.028 1.00 70.97 331 GLN E CA 1
ATOM 23956 C C . GLN E 1 315 ? 4.121 99.146 -27.333 1.00 82.72 331 GLN E C 1
ATOM 23957 O O . GLN E 1 315 ? 2.997 99.351 -27.809 1.00 88.25 331 GLN E O 1
ATOM 23961 N N . ARG E 1 316 ? 4.535 99.743 -26.212 1.00 80.41 332 ARG E N 1
ATOM 23962 C CA . ARG E 1 316 ? 3.686 100.710 -25.529 1.00 85.91 332 ARG E CA 1
ATOM 23963 C C . ARG E 1 316 ? 3.477 101.962 -26.377 1.00 91.80 332 ARG E C 1
ATOM 23964 O O . ARG E 1 316 ? 2.356 102.478 -26.460 1.00 96.61 332 ARG E O 1
ATOM 23968 N N . ASP E 1 317 ? 4.537 102.468 -27.013 1.00 81.52 333 ASP E N 1
ATOM 23969 C CA . ASP E 1 317 ? 4.391 103.645 -27.864 1.00 83.72 333 ASP E CA 1
ATOM 23970 C C . ASP E 1 317 ? 3.402 103.389 -28.999 1.00 88.62 333 ASP E C 1
ATOM 23971 O O . ASP E 1 317 ? 2.534 104.225 -29.274 1.00 82.53 333 ASP E O 1
ATOM 23975 N N . ILE E 1 318 ? 3.510 102.236 -29.665 1.00 95.81 334 ILE E N 1
ATOM 23976 C CA . ILE E 1 318 ? 2.577 101.914 -30.743 1.00 88.20 334 ILE E CA 1
ATOM 23977 C C . ILE E 1 318 ? 1.163 101.786 -30.193 1.00 89.00 334 ILE E C 1
ATOM 23978 O O . ILE E 1 318 ? 0.199 102.283 -30.788 1.00 86.53 334 ILE E O 1
ATOM 23982 N N . THR E 1 319 ? 1.015 101.129 -29.041 1.00 89.33 335 THR E N 1
ATOM 23983 C CA . THR E 1 319 ? -0.311 100.959 -28.457 1.00 87.10 335 THR E CA 1
ATOM 23984 C C . THR E 1 319 ? -0.933 102.305 -28.109 1.00 95.85 335 THR E C 1
ATOM 23985 O O . THR E 1 319 ? -2.129 102.522 -28.340 1.00 100.21 335 THR E O 1
ATOM 23989 N N . ASP E 1 320 ? -0.134 103.229 -27.565 1.00 96.35 336 ASP E N 1
ATOM 23990 C CA . ASP E 1 320 ? -0.661 104.536 -27.177 1.00 95.62 336 ASP E CA 1
ATOM 23991 C C . ASP E 1 320 ? -1.050 105.364 -28.397 1.00 103.39 336 ASP E C 1
ATOM 23992 O O . ASP E 1 320 ? -2.043 106.100 -28.362 1.00 110.42 336 ASP E O 1
ATOM 23996 N N . VAL E 1 321 ? -0.283 105.263 -29.484 1.00 96.58 337 VAL E N 1
ATOM 23997 C CA . VAL E 1 321 ? -0.632 105.980 -30.709 1.00 86.80 337 VAL E CA 1
ATOM 23998 C C . VAL E 1 321 ? -1.870 105.360 -31.349 1.00 94.22 337 VAL E C 1
ATOM 23999 O O . VAL E 1 321 ? -2.863 106.049 -31.607 1.00 108.63 337 VAL E O 1
ATOM 24003 N N . LYS E 1 322 ? -1.834 104.047 -31.609 1.00 82.54 338 LYS E N 1
ATOM 24004 C CA . LYS E 1 322 ? -3.007 103.362 -32.152 1.00 83.10 338 LYS E CA 1
ATOM 24005 C C . LYS E 1 322 ? -4.254 103.696 -31.344 1.00 101.44 338 LYS E C 1
ATOM 24006 O O . LYS E 1 322 ? -5.310 104.017 -31.905 1.00 108.85 338 LYS E O 1
ATOM 24010 N N . ILE E 1 323 ? -4.144 103.620 -30.014 1.00 112.93 339 ILE E N 1
ATOM 24011 C CA . ILE E 1 323 ? -5.252 104.003 -29.142 1.00 108.93 339 ILE E CA 1
ATOM 24012 C C . ILE E 1 323 ? -5.798 105.361 -29.565 1.00 107.38 339 ILE E C 1
ATOM 24013 O O . ILE E 1 323 ? -6.977 105.500 -29.912 1.00 105.03 339 ILE E O 1
ATOM 24017 N N . ARG E 1 324 ? -4.933 106.380 -29.559 1.00 104.10 340 ARG E N 1
ATOM 24018 C CA . ARG E 1 324 ? -5.349 107.716 -29.974 1.00 100.50 340 ARG E CA 1
ATOM 24019 C C . ARG E 1 324 ? -6.074 107.678 -31.314 1.00 90.84 340 ARG E C 1
ATOM 24020 O O . ARG E 1 324 ? -7.087 108.362 -31.501 1.00 95.81 340 ARG E O 1
ATOM 24024 N N . VAL E 1 325 ? -5.585 106.869 -32.250 1.00 88.33 341 VAL E N 1
ATOM 24025 C CA . VAL E 1 325 ? -6.195 106.769 -33.572 1.00 91.46 341 VAL E CA 1
ATOM 24026 C C . VAL E 1 325 ? -7.234 105.652 -33.597 1.00 89.14 341 VAL E C 1
ATOM 24027 O O . VAL E 1 325 ? -8.355 105.851 -34.059 1.00 91.71 341 VAL E O 1
ATOM 24031 N N . ARG F 1 1 ? 47.879 66.685 4.861 1.00 42.00 17 ARG F N 1
ATOM 24032 C CA . ARG F 1 1 ? 47.784 65.388 4.238 1.00 38.80 17 ARG F CA 1
ATOM 24033 C C . ARG F 1 1 ? 49.015 65.210 3.378 1.00 29.09 17 ARG F C 1
ATOM 24034 O O . ARG F 1 1 ? 49.167 65.834 2.367 1.00 37.73 17 ARG F O 1
ATOM 24054 N N . LEU F 1 2 ? 49.877 64.323 3.801 1.00 31.11 18 LEU F N 1
ATOM 24055 C CA . LEU F 1 2 ? 51.131 64.119 3.097 1.00 29.92 18 LEU F CA 1
ATOM 24056 C C . LEU F 1 2 ? 50.913 63.263 1.859 1.00 37.72 18 LEU F C 1
ATOM 24057 O O . LEU F 1 2 ? 50.240 62.232 1.912 1.00 27.43 18 LEU F O 1
ATOM 24073 N N . CYS F 1 3 ? 51.475 63.703 0.740 1.00 24.77 19 CYS F N 1
ATOM 24074 C CA . CYS F 1 3 ? 51.544 62.905 -0.480 1.00 31.34 19 CYS F CA 1
ATOM 24075 C C . CYS F 1 3 ? 53.013 62.702 -0.809 1.00 25.84 19 CYS F C 1
ATOM 24076 O O . CYS F 1 3 ? 53.738 63.674 -1.035 1.00 34.01 19 CYS F O 1
ATOM 24083 N N . LEU F 1 4 ? 53.441 61.440 -0.836 1.00 23.61 20 LEU F N 1
ATOM 24084 C CA . LEU F 1 4 ? 54.785 61.069 -1.257 1.00 21.48 20 LEU F CA 1
ATOM 24085 C C . LEU F 1 4 ? 54.820 60.824 -2.760 1.00 26.12 20 LEU F C 1
ATOM 24086 O O . LEU F 1 4 ? 53.860 60.323 -3.344 1.00 29.58 20 LEU F O 1
ATOM 24102 N N . ARG F 1 5 ? 55.921 61.216 -3.397 1.00 28.12 21 ARG F N 1
ATOM 24103 C CA . ARG F 1 5 ? 56.032 61.080 -4.848 1.00 27.56 21 ARG F CA 1
ATOM 24104 C C . ARG F 1 5 ? 56.088 59.604 -5.218 1.00 24.73 21 ARG F C 1
ATOM 24105 O O . ARG F 1 5 ? 57.054 58.915 -4.904 1.00 25.84 21 ARG F O 1
ATOM 24126 N N . ASN F 1 6 ? 55.054 59.113 -5.882 1.00 25.42 22 ASN F N 1
ATOM 24127 C CA . ASN F 1 6 ? 54.950 57.711 -6.252 1.00 25.71 22 ASN F CA 1
ATOM 24128 C C . ASN F 1 6 ? 54.997 57.688 -7.784 1.00 22.86 22 ASN F C 1
ATOM 24129 O O . ASN F 1 6 ? 53.963 57.808 -8.443 1.00 24.84 22 ASN F O 1
ATOM 24140 N N . TYR F 1 7 ? 56.203 57.570 -8.344 1.00 26.34 23 TYR F N 1
ATOM 24141 C CA . TYR F 1 7 ? 56.425 57.902 -9.751 1.00 24.25 23 TYR F CA 1
ATOM 24142 C C . TYR F 1 7 ? 57.728 57.257 -10.228 1.00 24.46 23 TYR F C 1
ATOM 24143 O O . TYR F 1 7 ? 58.633 57.021 -9.420 1.00 22.57 23 TYR F O 1
ATOM 24161 N N . PRO F 1 8 ? 57.859 56.968 -11.526 1.00 23.69 24 PRO F N 1
ATOM 24162 C CA . PRO F 1 8 ? 59.037 56.189 -11.961 1.00 26.75 24 PRO F CA 1
ATOM 24163 C C . PRO F 1 8 ? 60.374 56.914 -11.821 1.00 24.50 24 PRO F C 1
ATOM 24164 O O . PRO F 1 8 ? 61.414 56.269 -11.994 1.00 30.27 24 PRO F O 1
ATOM 24175 N N . ASP F 1 9 ? 60.396 58.216 -11.536 1.00 22.72 25 ASP F N 1
ATOM 24176 C CA . ASP F 1 9 ? 61.641 58.940 -11.352 1.00 21.66 25 ASP F CA 1
ATOM 24177 C C . ASP F 1 9 ? 62.065 58.994 -9.883 1.00 19.67 25 ASP F C 1
ATOM 24178 O O . ASP F 1 9 ? 62.871 59.855 -9.519 1.00 27.69 25 ASP F O 1
ATOM 24187 N N . THR F 1 10 ? 61.541 58.083 -9.045 1.00 21.83 26 THR F N 1
ATOM 24188 C CA . THR F 1 10 ? 61.757 58.066 -7.595 1.00 18.86 26 THR F CA 1
ATOM 24189 C C . THR F 1 10 ? 62.247 56.679 -7.186 1.00 22.49 26 THR F C 1
ATOM 24190 O O . THR F 1 10 ? 61.737 55.665 -7.679 1.00 23.24 26 THR F O 1
ATOM 24201 N N . THR F 1 11 ? 63.261 56.641 -6.316 1.00 20.30 27 THR F N 1
ATOM 24202 C CA . THR F 1 11 ? 63.796 55.400 -5.773 1.00 22.31 27 THR F CA 1
ATOM 24203 C C . THR F 1 11 ? 63.452 55.328 -4.295 1.00 25.61 27 THR F C 1
ATOM 24204 O O . THR F 1 11 ? 63.753 56.253 -3.536 1.00 19.83 27 THR F O 1
ATOM 24215 N N . TRP F 1 12 ? 62.829 54.231 -3.895 1.00 20.62 28 TRP F N 1
ATOM 24216 C CA . TRP F 1 12 ? 62.509 53.980 -2.492 1.00 20.06 28 TRP F CA 1
ATOM 24217 C C . TRP F 1 12 ? 63.666 53.198 -1.880 1.00 20.53 28 TRP F C 1
ATOM 24218 O O . TRP F 1 12 ? 63.966 52.099 -2.331 1.00 21.77 28 TRP F O 1
ATOM 24239 N N . ILE F 1 13 ? 64.291 53.754 -0.858 1.00 18.60 29 ILE F N 1
ATOM 24240 C CA . ILE F 1 13 ? 65.514 53.199 -0.271 1.00 16.33 29 ILE F CA 1
ATOM 24241 C C . ILE F 1 13 ? 65.138 52.645 1.096 1.00 27.11 29 ILE F C 1
ATOM 24242 O O . ILE F 1 13 ? 64.812 53.419 2.002 1.00 19.44 29 ILE F O 1
ATOM 24258 N N . GLY F 1 14 ? 65.148 51.302 1.243 1.00 19.05 30 GLY F N 1
ATOM 24259 C CA . GLY F 1 14 ? 64.562 50.665 2.407 1.00 18.53 30 GLY F CA 1
ATOM 24260 C C . GLY F 1 14 ? 65.324 49.459 2.927 1.00 20.43 30 GLY F C 1
ATOM 24261 O O . GLY F 1 14 ? 66.383 49.073 2.415 1.00 19.90 30 GLY F O 1
ATOM 24265 N N . ASP F 1 15 ? 64.729 48.862 3.959 1.00 16.84 31 ASP F N 1
ATOM 24266 C CA . ASP F 1 15 ? 65.243 47.678 4.625 1.00 18.29 31 ASP F CA 1
ATOM 24267 C C . ASP F 1 15 ? 64.177 46.584 4.558 1.00 14.25 31 ASP F C 1
ATOM 24268 O O . ASP F 1 15 ? 63.354 46.599 3.629 1.00 18.19 31 ASP F O 1
ATOM 24277 N N . SER F 1 16 ? 64.138 45.643 5.515 1.00 16.67 32 SER F N 1
ATOM 24278 C CA . SER F 1 16 ? 63.200 44.523 5.393 1.00 17.16 32 SER F CA 1
ATOM 24279 C C . SER F 1 16 ? 61.765 45.013 5.270 1.00 17.68 32 SER F C 1
ATOM 24280 O O . SER F 1 16 ? 60.938 44.369 4.608 1.00 22.69 32 SER F O 1
ATOM 24288 N N . ARG F 1 17 ? 61.443 46.116 5.942 1.00 20.50 33 ARG F N 1
ATOM 24289 C CA . ARG F 1 17 ? 60.080 46.615 5.970 1.00 20.62 33 ARG F CA 1
ATOM 24290 C C . ARG F 1 17 ? 59.607 47.058 4.596 1.00 20.16 33 ARG F C 1
ATOM 24291 O O . ARG F 1 17 ? 58.407 47.275 4.423 1.00 19.08 33 ARG F O 1
ATOM 24312 N N . SER F 1 18 ? 60.517 47.222 3.636 1.00 18.82 34 SER F N 1
ATOM 24313 C CA . SER F 1 18 ? 60.153 47.592 2.279 1.00 24.81 34 SER F CA 1
ATOM 24314 C C . SER F 1 18 ? 60.621 46.588 1.241 1.00 22.69 34 SER F C 1
ATOM 24315 O O . SER F 1 18 ? 60.399 46.823 0.053 1.00 20.52 34 SER F O 1
ATOM 24323 N N . ASP F 1 19 ? 61.206 45.459 1.657 1.00 23.44 35 ASP F N 1
ATOM 24324 C CA . ASP F 1 19 ? 61.835 44.474 0.764 1.00 18.82 35 ASP F CA 1
ATOM 24325 C C . ASP F 1 19 ? 60.756 43.534 0.232 1.00 16.28 35 ASP F C 1
ATOM 24326 O O . ASP F 1 19 ? 60.645 42.361 0.599 1.00 22.42 35 ASP F O 1
ATOM 24335 N N . GLN F 1 20 ? 59.879 44.117 -0.595 1.00 18.63 36 GLN F N 1
ATOM 24336 C CA . GLN F 1 20 ? 58.689 43.418 -1.052 1.00 22.18 36 GLN F CA 1
ATOM 24337 C C . GLN F 1 20 ? 59.030 42.132 -1.780 1.00 23.76 36 GLN F C 1
ATOM 24338 O O . GLN F 1 20 ? 58.249 41.174 -1.728 1.00 21.99 36 GLN F O 1
ATOM 24352 N N . SER F 1 21 ? 60.187 42.082 -2.454 1.00 25.14 37 SER F N 1
ATOM 24353 C CA . SER F 1 21 ? 60.491 40.929 -3.279 1.00 28.67 37 SER F CA 1
ATOM 24354 C C . SER F 1 21 ? 60.965 39.737 -2.471 1.00 23.75 37 SER F C 1
ATOM 24355 O O . SER F 1 21 ? 60.905 38.620 -2.972 1.00 24.04 37 SER F O 1
ATOM 24363 N N . ARG F 1 22 ? 61.440 39.933 -1.246 1.00 18.40 38 ARG F N 1
ATOM 24364 C CA . ARG F 1 22 ? 62.188 38.883 -0.586 1.00 20.53 38 ARG F CA 1
ATOM 24365 C C . ARG F 1 22 ? 61.768 38.636 0.856 1.00 28.21 38 ARG F C 1
ATOM 24366 O O . ARG F 1 22 ? 62.361 37.781 1.506 1.00 27.21 38 ARG F O 1
ATOM 24387 N N . VAL F 1 23 ? 60.787 39.368 1.374 1.00 20.23 39 VAL F N 1
ATOM 24388 C CA . VAL F 1 23 ? 60.404 39.303 2.777 1.00 19.87 39 VAL F CA 1
ATOM 24389 C C . VAL F 1 23 ? 58.944 38.863 2.859 1.00 27.17 39 VAL F C 1
ATOM 24390 O O . VAL F 1 23 ? 58.118 39.288 2.041 1.00 25.58 39 VAL F O 1
ATOM 24403 N N . ASN F 1 24 ? 58.640 37.995 3.831 1.00 25.36 40 ASN F N 1
ATOM 24404 C CA . ASN F 1 24 ? 57.279 37.541 4.061 1.00 30.55 40 ASN F CA 1
ATOM 24405 C C . ASN F 1 24 ? 56.390 38.769 4.249 1.00 22.25 40 ASN F C 1
ATOM 24406 O O . ASN F 1 24 ? 56.726 39.649 5.052 1.00 24.64 40 ASN F O 1
ATOM 24417 N N . PRO F 1 25 ? 55.264 38.867 3.533 1.00 19.27 41 PRO F N 1
ATOM 24418 C CA . PRO F 1 25 ? 54.418 40.077 3.615 1.00 22.70 41 PRO F CA 1
ATOM 24419 C C . PRO F 1 25 ? 54.007 40.476 5.035 1.00 22.39 41 PRO F C 1
ATOM 24420 O O . PRO F 1 25 ? 53.751 41.659 5.286 1.00 21.12 41 PRO F O 1
ATOM 24431 N N . GLN F 1 26 ? 53.911 39.524 5.970 1.00 20.46 42 GLN F N 1
ATOM 24432 C CA . GLN F 1 26 ? 53.541 39.870 7.341 1.00 20.05 42 GLN F CA 1
ATOM 24433 C C . GLN F 1 26 ? 54.547 40.827 7.990 1.00 32.06 42 GLN F C 1
ATOM 24434 O O . GLN F 1 26 ? 54.176 41.581 8.909 1.00 24.30 42 GLN F O 1
ATOM 24448 N N . SER F 1 27 ? 55.809 40.845 7.530 1.00 19.64 43 SER F N 1
ATOM 24449 C CA . SER F 1 27 ? 56.824 41.756 8.085 1.00 24.78 43 SER F CA 1
ATOM 24450 C C . SER F 1 27 ? 56.986 43.066 7.302 1.00 21.60 43 SER F C 1
ATOM 24451 O O . SER F 1 27 ? 57.820 43.904 7.670 1.00 22.70 43 SER F O 1
ATOM 24459 N N . LEU F 1 28 ? 56.202 43.283 6.254 1.00 20.52 44 LEU F N 1
ATOM 24460 C CA . LEU F 1 28 ? 56.332 44.496 5.453 1.00 17.43 44 LEU F CA 1
ATOM 24461 C C . LEU F 1 28 ? 55.542 45.643 6.069 1.00 18.80 44 LEU F C 1
ATOM 24462 O O . LEU F 1 28 ? 54.435 45.450 6.595 1.00 22.39 44 LEU F O 1
ATOM 24478 N N . ASP F 1 29 ? 56.103 46.846 5.947 1.00 19.53 45 ASP F N 1
ATOM 24479 C CA . ASP F 1 29 ? 55.391 48.100 6.184 1.00 17.96 45 ASP F CA 1
ATOM 24480 C C . ASP F 1 29 ? 54.934 48.769 4.882 1.00 21.74 45 ASP F C 1
ATOM 24481 O O . ASP F 1 29 ? 53.900 49.461 4.865 1.00 24.45 45 ASP F O 1
ATOM 24490 N N . LEU F 1 30 ? 55.715 48.623 3.821 1.00 23.58 46 LEU F N 1
ATOM 24491 C CA . LEU F 1 30 ? 55.358 49.105 2.486 1.00 23.97 46 LEU F CA 1
ATOM 24492 C C . LEU F 1 30 ? 54.546 48.008 1.807 1.00 24.22 46 LEU F C 1
ATOM 24493 O O . LEU F 1 30 ? 55.106 47.069 1.228 1.00 23.99 46 LEU F O 1
ATOM 24509 N N . VAL F 1 31 ? 53.222 48.144 1.848 1.00 24.37 47 VAL F N 1
ATOM 24510 C CA . VAL F 1 31 ? 52.318 47.122 1.357 1.00 24.14 47 VAL F CA 1
ATOM 24511 C C . VAL F 1 31 ? 51.466 47.632 0.191 1.00 27.52 47 VAL F C 1
ATOM 24512 O O . VAL F 1 31 ? 50.444 47.083 -0.089 1.00 32.77 47 VAL F O 1
ATOM 24525 N N . THR F 1 32 ? 51.865 48.723 -0.442 1.00 29.12 48 THR F N 1
ATOM 24526 C CA . THR F 1 32 ? 51.228 49.224 -1.648 1.00 30.69 48 THR F CA 1
ATOM 24527 C C . THR F 1 32 ? 52.290 49.209 -2.742 1.00 27.95 48 THR F C 1
ATOM 24528 O O . THR F 1 32 ? 53.493 49.211 -2.450 1.00 24.14 48 THR F O 1
ATOM 24539 N N . GLU F 1 33 ? 51.853 49.156 -4.000 1.00 29.54 49 GLU F N 1
ATOM 24540 C CA . GLU F 1 33 ? 52.813 49.124 -5.096 1.00 31.13 49 GLU F CA 1
ATOM 24541 C C . GLU F 1 33 ? 53.504 50.467 -5.205 1.00 30.47 49 GLU F C 1
ATOM 24542 O O . GLU F 1 33 ? 52.878 51.526 -5.107 1.00 27.33 49 GLU F O 1
ATOM 24554 N N . PHE F 1 34 ? 54.810 50.421 -5.378 1.00 29.97 50 PHE F N 1
ATOM 24555 C CA . PHE F 1 34 ? 55.600 51.622 -5.579 1.00 25.02 50 PHE F CA 1
ATOM 24556 C C . PHE F 1 34 ? 55.934 51.710 -7.059 1.00 28.43 50 PHE F C 1
ATOM 24557 O O . PHE F 1 34 ? 56.498 50.771 -7.624 1.00 23.20 50 PHE F O 1
ATOM 24574 N N . LYS F 1 35 ? 55.513 52.798 -7.693 1.00 27.16 51 LYS F N 1
ATOM 24575 C CA . LYS F 1 35 ? 55.671 52.992 -9.129 1.00 22.80 51 LYS F CA 1
ATOM 24576 C C . LYS F 1 35 ? 57.101 53.351 -9.512 1.00 26.23 51 LYS F C 1
ATOM 24577 O O . LYS F 1 35 ? 57.444 53.320 -10.699 1.00 27.02 51 LYS F O 1
ATOM 24596 N N . GLY F 1 36 ? 57.939 53.681 -8.543 1.00 24.84 52 GLY F N 1
ATOM 24597 C CA . GLY F 1 36 ? 59.332 53.935 -8.799 1.00 21.16 52 GLY F CA 1
ATOM 24598 C C . GLY F 1 36 ? 60.179 52.693 -8.605 1.00 21.63 52 GLY F C 1
ATOM 24599 O O . GLY F 1 36 ? 59.692 51.566 -8.483 1.00 24.80 52 GLY F O 1
ATOM 24603 N N . VAL F 1 37 ? 61.479 52.923 -8.550 1.00 22.91 53 VAL F N 1
ATOM 24604 C CA . VAL F 1 37 ? 62.441 51.853 -8.358 1.00 22.49 53 VAL F CA 1
ATOM 24605 C C . VAL F 1 37 ? 62.536 51.542 -6.868 1.00 24.40 53 VAL F C 1
ATOM 24606 O O . VAL F 1 37 ? 62.688 52.452 -6.046 1.00 18.02 53 VAL F O 1
ATOM 24619 N N . LEU F 1 38 ? 62.446 50.258 -6.515 1.00 22.03 54 LEU F N 1
ATOM 24620 C CA . LEU F 1 38 ? 62.525 49.834 -5.124 1.00 24.10 54 LEU F CA 1
ATOM 24621 C C . LEU F 1 38 ? 63.896 49.228 -4.834 1.00 18.36 54 LEU F C 1
ATOM 24622 O O . LEU F 1 38 ? 64.263 48.199 -5.415 1.00 20.60 54 LEU F O 1
ATOM 24638 N N . GLN F 1 39 ? 64.645 49.844 -3.922 1.00 17.73 55 GLN F N 1
ATOM 24639 C CA . GLN F 1 39 ? 65.927 49.278 -3.471 1.00 15.43 55 GLN F CA 1
ATOM 24640 C C . GLN F 1 39 ? 65.834 49.079 -1.961 1.00 21.51 55 GLN F C 1
ATOM 24641 O O . GLN F 1 39 ? 66.140 49.993 -1.183 1.00 20.26 55 GLN F O 1
ATOM 24655 N N . ALA F 1 40 ? 65.389 47.899 -1.546 1.00 17.52 56 ALA F N 1
ATOM 24656 C CA . ALA F 1 40 ? 65.195 47.617 -0.133 1.00 23.59 56 ALA F CA 1
ATOM 24657 C C . ALA F 1 40 ? 65.620 46.188 0.181 1.00 19.09 56 ALA F C 1
ATOM 24658 O O . ALA F 1 40 ? 65.155 45.256 -0.469 1.00 20.29 56 ALA F O 1
ATOM 24665 N N . LYS F 1 41 ? 66.464 46.032 1.203 1.00 16.20 57 LYS F N 1
ATOM 24666 C CA . LYS F 1 41 ? 67.088 44.759 1.554 1.00 20.28 57 LYS F CA 1
ATOM 24667 C C . LYS F 1 41 ? 66.945 44.493 3.048 1.00 19.53 57 LYS F C 1
ATOM 24668 O O . LYS F 1 41 ? 67.390 45.294 3.882 1.00 18.83 57 LYS F O 1
ATOM 24687 N N . ASN F 1 42 ? 66.378 43.340 3.366 1.00 17.55 58 ASN F N 1
ATOM 24688 C CA . ASN F 1 42 ? 66.274 42.864 4.724 1.00 22.14 58 ASN F CA 1
ATOM 24689 C C . ASN F 1 42 ? 67.638 42.911 5.421 1.00 22.95 58 ASN F C 1
ATOM 24690 O O . ASN F 1 42 ? 68.620 42.371 4.920 1.00 20.98 58 ASN F O 1
ATOM 24701 N N . GLY F 1 43 ? 67.694 43.590 6.558 1.00 22.67 59 GLY F N 1
ATOM 24702 C CA . GLY F 1 43 ? 68.903 43.690 7.356 1.00 21.52 59 GLY F CA 1
ATOM 24703 C C . GLY F 1 43 ? 69.859 44.816 6.979 1.00 26.17 59 GLY F C 1
ATOM 24704 O O . GLY F 1 43 ? 70.811 45.076 7.724 1.00 18.62 59 GLY F O 1
ATOM 24708 N N . ASN F 1 44 ? 69.621 45.529 5.890 1.00 15.33 60 ASN F N 1
ATOM 24709 C CA . ASN F 1 44 ? 70.613 46.462 5.383 1.00 16.73 60 ASN F CA 1
ATOM 24710 C C . ASN F 1 44 ? 70.346 47.870 5.893 1.00 18.37 60 ASN F C 1
ATOM 24711 O O . ASN F 1 44 ? 69.325 48.157 6.518 1.00 20.99 60 ASN F O 1
ATOM 24722 N N . GLY F 1 45 ? 71.319 48.738 5.634 1.00 21.20 61 GLY F N 1
ATOM 24723 C CA . GLY F 1 45 ? 71.320 50.141 6.040 1.00 16.49 61 GLY F CA 1
ATOM 24724 C C . GLY F 1 45 ? 72.397 50.855 5.252 1.00 18.13 61 GLY F C 1
ATOM 24725 O O . GLY F 1 45 ? 73.138 50.231 4.484 1.00 18.95 61 GLY F O 1
ATOM 24729 N N . LEU F 1 46 ? 72.471 52.183 5.422 1.00 16.35 62 LEU F N 1
ATOM 24730 C CA . LEU F 1 46 ? 73.475 52.922 4.655 1.00 15.36 62 LEU F CA 1
ATOM 24731 C C . LEU F 1 46 ? 74.872 52.708 5.211 1.00 20.61 62 LEU F C 1
ATOM 24732 O O . LEU F 1 46 ? 75.843 52.828 4.465 1.00 19.48 62 LEU F O 1
ATOM 24748 N N . LEU F 1 47 ? 74.993 52.390 6.500 1.00 17.05 63 LEU F N 1
ATOM 24749 C CA . LEU F 1 47 ? 76.263 51.943 7.053 1.00 18.63 63 LEU F CA 1
ATOM 24750 C C . LEU F 1 47 ? 76.454 50.444 6.861 1.00 15.90 63 LEU F C 1
ATOM 24751 O O . LEU F 1 47 ? 77.548 50.002 6.483 1.00 16.49 63 LEU F O 1
ATOM 24767 N N . LYS F 1 48 ? 75.411 49.655 7.150 1.00 19.69 64 LYS F N 1
ATOM 24768 C CA . LYS F 1 48 ? 75.538 48.204 7.097 1.00 21.74 64 LYS F CA 1
ATOM 24769 C C . LYS F 1 48 ? 75.837 47.720 5.691 1.00 20.64 64 LYS F C 1
ATOM 24770 O O . LYS F 1 48 ? 76.407 46.641 5.532 1.00 20.06 64 LYS F O 1
ATOM 24789 N N . GLN F 1 49 ? 75.463 48.486 4.671 1.00 20.08 65 GLN F N 1
ATOM 24790 C CA . GLN F 1 49 ? 75.778 48.075 3.309 1.00 22.24 65 GLN F CA 1
ATOM 24791 C C . GLN F 1 49 ? 77.272 47.933 3.092 1.00 28.08 65 GLN F C 1
ATOM 24792 O O . GLN F 1 49 ? 77.669 47.301 2.110 1.00 22.89 65 GLN F O 1
ATOM 24806 N N . MET F 1 50 ? 78.093 48.575 3.930 1.00 18.05 66 MET F N 1
ATOM 24807 C CA . MET F 1 50 ? 79.546 48.527 3.811 1.00 19.55 66 MET F CA 1
ATOM 24808 C C . MET F 1 50 ? 80.172 47.410 4.632 1.00 19.65 66 MET F C 1
ATOM 24809 O O . MET F 1 50 ? 81.392 47.229 4.561 1.00 21.89 66 MET F O 1
ATOM 24823 N N . SER F 1 51 ? 79.368 46.664 5.404 1.00 20.05 67 SER F N 1
ATOM 24824 C CA . SER F 1 51 ? 79.912 45.662 6.301 1.00 27.10 67 SER F CA 1
ATOM 24825 C C . SER F 1 51 ? 80.448 44.450 5.554 1.00 21.11 67 SER F C 1
ATOM 24826 O O . SER F 1 51 ? 81.320 43.758 6.070 1.00 24.69 67 SER F O 1
ATOM 24834 N N . GLY F 1 52 ? 79.917 44.151 4.379 1.00 21.93 68 GLY F N 1
ATOM 24835 C CA . GLY F 1 52 ? 80.184 42.902 3.722 1.00 20.41 68 GLY F CA 1
ATOM 24836 C C . GLY F 1 52 ? 79.141 41.828 3.954 1.00 25.01 68 GLY F C 1
ATOM 24837 O O . GLY F 1 52 ? 79.232 40.756 3.347 1.00 24.63 68 GLY F O 1
ATOM 24841 N N . ARG F 1 53 ? 78.153 42.078 4.813 1.00 16.02 69 ARG F N 1
ATOM 24842 C CA . ARG F 1 53 ? 77.104 41.097 5.021 1.00 24.95 69 ARG F CA 1
ATOM 24843 C C . ARG F 1 53 ? 76.246 40.897 3.785 1.00 25.19 69 ARG F C 1
ATOM 24844 O O . ARG F 1 53 ? 75.728 39.797 3.563 1.00 20.49 69 ARG F O 1
ATOM 24865 N N . PHE F 1 54 ? 76.127 41.916 2.954 1.00 20.77 70 PHE F N 1
ATOM 24866 C CA . PHE F 1 54 ? 75.211 41.900 1.811 1.00 25.26 70 PHE F CA 1
ATOM 24867 C C . PHE F 1 54 ? 75.995 42.349 0.585 1.00 20.36 70 PHE F C 1
ATOM 24868 O O . PHE F 1 54 ? 75.800 43.468 0.090 1.00 23.85 70 PHE F O 1
ATOM 24885 N N . PRO F 1 55 ? 76.925 41.518 0.100 1.00 18.41 71 PRO F N 1
ATOM 24886 C CA . PRO F 1 55 ? 77.908 42.004 -0.886 1.00 18.82 71 PRO F CA 1
ATOM 24887 C C . PRO F 1 55 ? 77.312 42.414 -2.213 1.00 17.43 71 PRO F C 1
ATOM 24888 O O . PRO F 1 55 ? 77.970 43.152 -2.954 1.00 18.39 71 PRO F O 1
ATOM 24899 N N . SER F 1 56 ? 76.108 41.960 -2.552 1.00 20.44 72 SER F N 1
ATOM 24900 C CA . SER F 1 56 ? 75.461 42.354 -3.800 1.00 22.40 72 SER F CA 1
ATOM 24901 C C . SER F 1 56 ? 74.349 43.386 -3.612 1.00 20.01 72 SER F C 1
ATOM 24902 O O . SER F 1 56 ? 73.674 43.717 -4.590 1.00 21.48 72 SER F O 1
ATOM 24910 N N . ASP F 1 57 ? 74.138 43.921 -2.399 1.00 14.59 73 ASP F N 1
ATOM 24911 C CA . ASP F 1 57 ? 72.938 44.723 -2.140 1.00 17.97 73 ASP F CA 1
ATOM 24912 C C . ASP F 1 57 ? 73.260 46.180 -1.783 1.00 19.89 73 ASP F C 1
ATOM 24913 O O . ASP F 1 57 ? 72.540 46.824 -0.995 1.00 20.47 73 ASP F O 1
ATOM 24922 N N . TRP F 1 58 ? 74.329 46.729 -2.359 1.00 16.46 74 TRP F N 1
ATOM 24923 C CA . TRP F 1 58 ? 74.605 48.153 -2.180 1.00 19.62 74 TRP F CA 1
ATOM 24924 C C . TRP F 1 58 ? 73.489 48.997 -2.779 1.00 21.42 74 TRP F C 1
ATOM 24925 O O . TRP F 1 58 ? 72.939 48.666 -3.833 1.00 20.93 74 TRP F O 1
ATOM 24946 N N . TYR F 1 59 ? 73.205 50.124 -2.128 1.00 16.70 75 TYR F N 1
ATOM 24947 C CA . TYR F 1 59 ? 72.200 51.061 -2.616 1.00 20.14 75 TYR F CA 1
ATOM 24948 C C . TYR F 1 59 ? 72.814 51.952 -3.688 1.00 21.35 75 TYR F C 1
ATOM 24949 O O . TYR F 1 59 ? 73.871 52.549 -3.478 1.00 20.81 75 TYR F O 1
ATOM 24967 N N . THR F 1 60 ? 72.162 52.042 -4.839 1.00 15.27 76 THR F N 1
ATOM 24968 C CA . THR F 1 60 ? 72.714 52.777 -5.977 1.00 18.24 76 THR F CA 1
ATOM 24969 C C . THR F 1 60 ? 71.601 53.532 -6.693 1.00 20.13 76 THR F C 1
ATOM 24970 O O . THR F 1 60 ? 71.340 53.301 -7.875 1.00 19.88 76 THR F O 1
ATOM 24981 N N . PRO F 1 61 ? 70.920 54.433 -6.003 1.00 21.79 77 PRO F N 1
ATOM 24982 C CA . PRO F 1 61 ? 69.906 55.240 -6.693 1.00 27.28 77 PRO F CA 1
ATOM 24983 C C . PRO F 1 61 ? 70.540 56.026 -7.840 1.00 18.93 77 PRO F C 1
ATOM 24984 O O . PRO F 1 61 ? 71.659 56.524 -7.728 1.00 20.40 77 PRO F O 1
ATOM 24995 N N . THR F 1 62 ? 69.824 56.114 -8.958 1.00 22.05 78 THR F N 1
ATOM 24996 C CA . THR F 1 62 ? 70.245 56.950 -10.072 1.00 28.51 78 THR F CA 1
ATOM 24997 C C . THR F 1 62 ? 69.161 57.940 -10.480 1.00 24.84 78 THR F C 1
ATOM 24998 O O . THR F 1 62 ? 69.322 58.610 -11.489 1.00 23.25 78 THR F O 1
ATOM 25009 N N . THR F 1 63 ? 68.062 58.021 -9.744 1.00 21.21 79 THR F N 1
ATOM 25010 C CA . THR F 1 63 ? 66.953 58.916 -10.067 1.00 26.73 79 THR F CA 1
ATOM 25011 C C . THR F 1 63 ? 67.109 60.269 -9.373 1.00 24.94 79 THR F C 1
ATOM 25012 O O . THR F 1 63 ? 67.826 60.422 -8.375 1.00 25.19 79 THR F O 1
ATOM 25023 N N . LYS F 1 64 ? 66.397 61.244 -9.915 1.00 24.91 80 LYS F N 1
ATOM 25024 C CA . LYS F 1 64 ? 66.335 62.572 -9.322 1.00 21.37 80 LYS F CA 1
ATOM 25025 C C . LYS F 1 64 ? 65.795 62.534 -7.892 1.00 23.39 80 LYS F C 1
ATOM 25026 O O . LYS F 1 64 ? 66.293 63.264 -7.029 1.00 25.41 80 LYS F O 1
ATOM 25045 N N . TYR F 1 65 ? 64.752 61.727 -7.628 1.00 22.50 81 TYR F N 1
ATOM 25046 C CA . TYR F 1 65 ? 64.051 61.750 -6.347 1.00 24.08 81 TYR F CA 1
ATOM 25047 C C . TYR F 1 65 ? 64.246 60.438 -5.605 1.00 23.27 81 TYR F C 1
ATOM 25048 O O . TYR F 1 65 ? 64.441 59.382 -6.215 1.00 22.38 81 TYR F O 1
ATOM 25066 N N . ARG F 1 66 ? 64.197 60.535 -4.279 1.00 19.78 82 ARG F N 1
ATOM 25067 C CA . ARG F 1 66 ? 64.313 59.391 -3.396 1.00 20.44 82 ARG F CA 1
ATOM 25068 C C . ARG F 1 66 ? 63.364 59.553 -2.222 1.00 22.07 82 ARG F C 1
ATOM 25069 O O . ARG F 1 66 ? 63.062 60.664 -1.790 1.00 23.69 82 ARG F O 1
ATOM 25090 N N . ILE F 1 67 ? 62.914 58.420 -1.697 1.00 21.11 83 ILE F N 1
ATOM 25091 C CA . ILE F 1 67 ? 62.249 58.333 -0.406 1.00 21.42 83 ILE F CA 1
ATOM 25092 C C . ILE F 1 67 ? 63.019 57.309 0.415 1.00 22.28 83 ILE F C 1
ATOM 25093 O O . ILE F 1 67 ? 63.193 56.168 -0.025 1.00 23.08 83 ILE F O 1
ATOM 25109 N N . LEU F 1 68 ? 63.501 57.724 1.581 1.00 18.37 84 LEU F N 1
ATOM 25110 C CA . LEU F 1 68 ? 64.251 56.872 2.497 1.00 16.30 84 LEU F CA 1
ATOM 25111 C C . LEU F 1 68 ? 63.352 56.417 3.639 1.00 18.69 84 LEU F C 1
ATOM 25112 O O . LEU F 1 68 ? 62.645 57.229 4.249 1.00 18.23 84 LEU F O 1
ATOM 25128 N N . TYR F 1 69 ? 63.384 55.120 3.935 1.00 19.42 85 TYR F N 1
ATOM 25129 C CA . TYR F 1 69 ? 62.719 54.566 5.100 1.00 17.71 85 TYR F CA 1
ATOM 25130 C C . TYR F 1 69 ? 63.644 53.478 5.651 1.00 17.35 85 TYR F C 1
ATOM 25131 O O . TYR F 1 69 ? 63.380 52.275 5.564 1.00 19.10 85 TYR F O 1
ATOM 25149 N N . LEU F 1 70 ? 64.747 53.921 6.260 1.00 19.61 86 LEU F N 1
ATOM 25150 C CA . LEU F 1 70 ? 65.724 52.997 6.821 1.00 16.83 86 LEU F CA 1
ATOM 25151 C C . LEU F 1 70 ? 66.548 53.722 7.876 1.00 18.65 86 LEU F C 1
ATOM 25152 O O . LEU F 1 70 ? 66.610 54.951 7.907 1.00 19.81 86 LEU F O 1
ATOM 25168 N N . GLY F 1 71 ? 67.236 52.934 8.697 1.00 20.53 87 GLY F N 1
ATOM 25169 C CA . GLY F 1 71 ? 68.067 53.479 9.751 1.00 23.61 87 GLY F CA 1
ATOM 25170 C C . GLY F 1 71 ? 68.157 52.550 10.943 1.00 18.10 87 GLY F C 1
ATOM 25171 O O . GLY F 1 71 ? 69.219 52.429 11.569 1.00 21.92 87 GLY F O 1
ATOM 25175 N N . THR F 1 72 ? 67.068 51.852 11.242 1.00 17.88 88 THR F N 1
ATOM 25176 C CA . THR F 1 72 ? 67.065 50.993 12.417 1.00 20.30 88 THR F CA 1
ATOM 25177 C C . THR F 1 72 ? 68.247 50.009 12.403 1.00 22.97 88 THR F C 1
ATOM 25178 O O . THR F 1 72 ? 68.914 49.822 13.435 1.00 16.45 88 THR F O 1
ATOM 25189 N N . ASN F 1 73 ? 68.599 49.463 11.225 1.00 17.21 89 ASN F N 1
ATOM 25190 C CA . ASN F 1 73 ? 69.674 48.472 11.158 1.00 18.56 89 ASN F CA 1
ATOM 25191 C C . ASN F 1 73 ? 71.044 49.106 11.344 1.00 22.36 89 ASN F C 1
ATOM 25192 O O . ASN F 1 73 ? 71.990 48.428 11.768 1.00 19.33 89 ASN F O 1
ATOM 25203 N N . ASP F 1 74 ? 71.182 50.390 11.010 1.00 21.97 90 ASP F N 1
ATOM 25204 C CA . ASP F 1 74 ? 72.448 51.066 11.187 1.00 19.89 90 ASP F CA 1
ATOM 25205 C C . ASP F 1 74 ? 72.778 51.233 12.646 1.00 20.10 90 ASP F C 1
ATOM 25206 O O . ASP F 1 74 ? 73.938 51.494 12.986 1.00 22.06 90 ASP F O 1
ATOM 25215 N N . CYS F 1 75 ? 71.807 51.030 13.519 1.00 22.70 91 CYS F N 1
ATOM 25216 C CA . CYS F 1 75 ? 72.113 51.080 14.944 1.00 29.08 91 CYS F CA 1
ATOM 25217 C C . CYS F 1 75 ? 72.849 49.841 15.453 1.00 30.09 91 CYS F C 1
ATOM 25218 O O . CYS F 1 75 ? 73.207 49.802 16.637 1.00 23.42 91 CYS F O 1
ATOM 25225 N N . THR F 1 76 ? 73.110 48.842 14.616 1.00 23.65 92 THR F N 1
ATOM 25226 C CA . THR F 1 76 ? 73.989 47.776 15.080 1.00 24.38 92 THR F CA 1
ATOM 25227 C C . THR F 1 76 ? 75.457 48.107 14.883 1.00 29.95 92 THR F C 1
ATOM 25228 O O . THR F 1 76 ? 76.312 47.378 15.397 1.00 32.48 92 THR F O 1
ATOM 25239 N N . ASP F 1 77 ? 75.776 49.172 14.149 1.00 23.72 93 ASP F N 1
ATOM 25240 C CA . ASP F 1 77 ? 77.124 49.727 14.198 1.00 24.64 93 ASP F CA 1
ATOM 25241 C C . ASP F 1 77 ? 77.363 50.337 15.574 1.00 23.08 93 ASP F C 1
ATOM 25242 O O . ASP F 1 77 ? 76.472 50.959 16.142 1.00 23.92 93 ASP F O 1
ATOM 25251 N N . GLY F 1 78 ? 78.569 50.152 16.113 1.00 22.22 94 GLY F N 1
ATOM 25252 C CA . GLY F 1 78 ? 78.910 50.637 17.437 1.00 23.51 94 GLY F CA 1
ATOM 25253 C C . GLY F 1 78 ? 80.357 51.050 17.575 1.00 23.12 94 GLY F C 1
ATOM 25254 O O . GLY F 1 78 ? 81.044 51.346 16.589 1.00 24.02 94 GLY F O 1
ATOM 25258 N N . PRO F 1 79 ? 80.862 51.069 18.810 1.00 23.30 95 PRO F N 1
ATOM 25259 C CA . PRO F 1 79 ? 82.260 51.482 19.019 1.00 24.87 95 PRO F CA 1
ATOM 25260 C C . PRO F 1 79 ? 83.288 50.752 18.176 1.00 32.77 95 PRO F C 1
ATOM 25261 O O . PRO F 1 79 ? 84.236 51.401 17.710 1.00 27.80 95 PRO F O 1
ATOM 25272 N N . THR F 1 80 ? 83.132 49.444 17.934 1.00 21.27 96 THR F N 1
ATOM 25273 C CA . THR F 1 80 ? 84.147 48.735 17.161 1.00 26.97 96 THR F CA 1
ATOM 25274 C C . THR F 1 80 ? 84.107 49.113 15.691 1.00 21.46 96 THR F C 1
ATOM 25275 O O . THR F 1 80 ? 85.001 48.714 14.943 1.00 25.89 96 THR F O 1
ATOM 25286 N N . ASP F 1 81 ? 83.083 49.841 15.260 1.00 25.14 97 ASP F N 1
ATOM 25287 C CA . ASP F 1 81 ? 83.001 50.322 13.892 1.00 23.45 97 ASP F CA 1
ATOM 25288 C C . ASP F 1 81 ? 83.621 51.695 13.727 1.00 29.59 97 ASP F C 1
ATOM 25289 O O . ASP F 1 81 ? 83.688 52.202 12.605 1.00 28.53 97 ASP F O 1
ATOM 25298 N N . MET F 1 82 ? 84.121 52.296 14.799 1.00 21.91 98 MET F N 1
ATOM 25299 C CA . MET F 1 82 ? 84.845 53.554 14.628 1.00 26.04 98 MET F CA 1
ATOM 25300 C C . MET F 1 82 ? 86.093 53.573 15.484 1.00 32.90 98 MET F C 1
ATOM 25301 O O . MET F 1 82 ? 86.526 54.642 15.940 1.00 27.92 98 MET F O 1
ATOM 25315 N N . ILE F 1 83 ? 86.688 52.397 15.689 1.00 27.32 99 ILE F N 1
ATOM 25316 C CA . ILE F 1 83 ? 87.812 52.244 16.603 1.00 26.88 99 ILE F CA 1
ATOM 25317 C C . ILE F 1 83 ? 89.169 52.367 15.912 1.00 22.30 99 ILE F C 1
ATOM 25318 O O . ILE F 1 83 ? 90.183 52.616 16.583 1.00 24.03 99 ILE F O 1
ATOM 25334 N N . ILE F 1 84 ? 89.242 52.166 14.601 1.00 25.53 100 ILE F N 1
ATOM 25335 C CA . ILE F 1 84 ? 90.565 52.366 13.997 1.00 21.79 100 ILE F CA 1
ATOM 25336 C C . ILE F 1 84 ? 90.974 53.824 14.171 1.00 23.00 100 ILE F C 1
ATOM 25337 O O . ILE F 1 84 ? 90.190 54.721 13.827 1.00 22.94 100 ILE F O 1
ATOM 25353 N N . PRO F 1 85 ? 92.162 54.125 14.709 1.00 26.24 101 PRO F N 1
ATOM 25354 C CA . PRO F 1 85 ? 92.562 55.527 14.885 1.00 24.64 101 PRO F CA 1
ATOM 25355 C C . PRO F 1 85 ? 92.458 56.302 13.583 1.00 24.88 101 PRO F C 1
ATOM 25356 O O . PRO F 1 85 ? 92.801 55.798 12.512 1.00 22.94 101 PRO F O 1
ATOM 25367 N N . THR F 1 86 ? 91.942 57.526 13.700 1.00 25.71 102 THR F N 1
ATOM 25368 C CA . THR F 1 86 ? 91.626 58.503 12.651 1.00 26.03 102 THR F CA 1
ATOM 25369 C C . THR F 1 86 ? 90.335 58.152 11.897 1.00 29.00 102 THR F C 1
ATOM 25370 O O . THR F 1 86 ? 89.960 58.895 10.987 1.00 23.25 102 THR F O 1
ATOM 25381 N N . SER F 1 87 ? 89.623 57.082 12.250 1.00 23.37 103 SER F N 1
ATOM 25382 C CA . SER F 1 87 ? 88.337 56.831 11.603 1.00 23.34 103 SER F CA 1
ATOM 25383 C C . SER F 1 87 ? 87.367 57.974 11.883 1.00 22.31 103 SER F C 1
ATOM 25384 O O . SER F 1 87 ? 87.491 58.691 12.873 1.00 20.74 103 SER F O 1
ATOM 25392 N N . MET F 1 88 ? 86.389 58.134 10.988 1.00 16.14 104 MET F N 1
ATOM 25393 C CA . MET F 1 88 ? 85.288 59.049 11.229 1.00 22.49 104 MET F CA 1
ATOM 25394 C C . MET F 1 88 ? 84.487 58.590 12.427 1.00 26.56 104 MET F C 1
ATOM 25395 O O . MET F 1 88 ? 84.440 57.408 12.737 1.00 21.93 104 MET F O 1
ATOM 25409 N N . THR F 1 89 ? 83.807 59.529 13.077 1.00 21.04 105 THR F N 1
ATOM 25410 C CA . THR F 1 89 ? 82.788 59.105 14.022 1.00 22.65 105 THR F CA 1
ATOM 25411 C C . THR F 1 89 ? 81.588 58.535 13.269 1.00 20.37 105 THR F C 1
ATOM 25412 O O . THR F 1 89 ? 81.364 58.819 12.075 1.00 22.20 105 THR F O 1
ATOM 25423 N N . LEU F 1 90 ? 80.832 57.672 13.957 1.00 21.68 106 LEU F N 1
ATOM 25424 C CA . LEU F 1 90 ? 79.606 57.155 13.356 1.00 24.67 106 LEU F CA 1
ATOM 25425 C C . LEU F 1 90 ? 78.623 58.284 13.102 1.00 19.04 106 LEU F C 1
ATOM 25426 O O . LEU F 1 90 ? 77.890 58.258 12.110 1.00 18.15 106 LEU F O 1
ATOM 25442 N N . ASP F 1 91 ? 78.565 59.272 13.996 1.00 18.58 107 ASP F N 1
ATOM 25443 C CA . ASP F 1 91 ? 77.715 60.440 13.730 1.00 18.98 107 ASP F CA 1
ATOM 25444 C C . ASP F 1 91 ? 78.065 61.051 12.374 1.00 22.18 107 ASP F C 1
ATOM 25445 O O . ASP F 1 91 ? 77.187 61.308 11.545 1.00 21.99 107 ASP F O 1
ATOM 25454 N N . ASN F 1 92 ? 79.356 61.306 12.133 1.00 23.18 108 ASN F N 1
ATOM 25455 C CA . ASN F 1 92 ? 79.722 61.996 10.893 1.00 21.25 108 ASN F CA 1
ATOM 25456 C C . ASN F 1 92 ? 79.598 61.077 9.688 1.00 20.40 108 ASN F C 1
ATOM 25457 O O . ASN F 1 92 ? 79.176 61.507 8.613 1.00 24.18 108 ASN F O 1
ATOM 25468 N N . ALA F 1 93 ? 79.948 59.806 9.840 1.00 20.81 109 ALA F N 1
ATOM 25469 C CA . ALA F 1 93 ? 79.803 58.880 8.722 1.00 21.99 109 ALA F CA 1
ATOM 25470 C C . ALA F 1 93 ? 78.334 58.728 8.344 1.00 24.75 109 ALA F C 1
ATOM 25471 O O . ALA F 1 93 ? 77.974 58.747 7.159 1.00 21.54 109 ALA F O 1
ATOM 25478 N N . ALA F 1 94 ? 77.464 58.588 9.344 1.00 21.83 110 ALA F N 1
ATOM 25479 C CA . ALA F 1 94 ? 76.046 58.440 9.055 1.00 22.19 110 ALA F CA 1
ATOM 25480 C C . ALA F 1 94 ? 75.471 59.696 8.401 1.00 19.50 110 ALA F C 1
ATOM 25481 O O . ALA F 1 94 ? 74.675 59.589 7.465 1.00 20.65 110 ALA F O 1
ATOM 25488 N N . ARG F 1 95 ? 75.875 60.888 8.869 1.00 22.37 111 ARG F N 1
ATOM 25489 C CA . ARG F 1 95 ? 75.391 62.129 8.280 1.00 20.37 111 ARG F CA 1
ATOM 25490 C C . ARG F 1 95 ? 75.758 62.220 6.799 1.00 17.83 111 ARG F C 1
ATOM 25491 O O . ARG F 1 95 ? 74.904 62.515 5.956 1.00 21.17 111 ARG F O 1
ATOM 25512 N N . GLU F 1 96 ? 77.015 61.932 6.455 1.00 18.88 112 GLU F N 1
ATOM 25513 C CA . GLU F 1 96 ? 77.429 61.999 5.040 1.00 19.03 112 GLU F CA 1
ATOM 25514 C C . GLU F 1 96 ? 76.705 60.957 4.203 1.00 17.35 112 GLU F C 1
ATOM 25515 O O . GLU F 1 96 ? 76.347 61.223 3.049 1.00 18.86 112 GLU F O 1
ATOM 25527 N N . LEU F 1 97 ? 76.484 59.755 4.754 1.00 20.12 113 LEU F N 1
ATOM 25528 C CA . LEU F 1 97 ? 75.820 58.703 3.997 1.00 21.53 113 LEU F CA 1
ATOM 25529 C C . LEU F 1 97 ? 74.351 59.009 3.787 1.00 23.99 113 LEU F C 1
ATOM 25530 O O . LEU F 1 97 ? 73.821 58.763 2.705 1.00 17.39 113 LEU F O 1
ATOM 25546 N N . TYR F 1 98 ? 73.651 59.451 4.834 1.00 20.12 114 TYR F N 1
ATOM 25547 C CA . TYR F 1 98 ? 72.240 59.769 4.652 1.00 17.50 114 TYR F CA 1
ATOM 25548 C C . TYR F 1 98 ? 72.067 60.999 3.769 1.00 18.70 114 TYR F C 1
ATOM 25549 O O . TYR F 1 98 ? 71.164 61.039 2.921 1.00 23.53 114 TYR F O 1
ATOM 25567 N N . LEU F 1 99 ? 72.955 61.980 3.893 1.00 20.92 115 LEU F N 1
ATOM 25568 C CA . LEU F 1 99 ? 72.905 63.094 2.956 1.00 22.19 115 LEU F CA 1
ATOM 25569 C C . LEU F 1 99 ? 73.114 62.607 1.536 1.00 26.19 115 LEU F C 1
ATOM 25570 O O . LEU F 1 99 ? 72.466 63.086 0.589 1.00 23.98 115 LEU F O 1
ATOM 25586 N N . GLY F 1 100 ? 74.037 61.675 1.362 1.00 23.82 116 GLY F N 1
ATOM 25587 C CA . GLY F 1 100 ? 74.339 61.194 0.024 1.00 22.39 116 GLY F CA 1
ATOM 25588 C C . GLY F 1 100 ? 73.188 60.432 -0.616 1.00 23.67 116 GLY F C 1
ATOM 25589 O O . GLY F 1 100 ? 72.861 60.653 -1.781 1.00 21.66 116 GLY F O 1
ATOM 25593 N N . ALA F 1 101 ? 72.559 59.518 0.131 1.00 24.08 117 ALA F N 1
ATOM 25594 C CA . ALA F 1 101 ? 71.411 58.791 -0.401 1.00 19.85 117 ALA F CA 1
ATOM 25595 C C . ALA F 1 101 ? 70.243 59.743 -0.660 1.00 20.25 117 ALA F C 1
ATOM 25596 O O . ALA F 1 101 ? 69.470 59.575 -1.615 1.00 19.79 117 ALA F O 1
ATOM 25603 N N . CYS F 1 102 ? 70.095 60.744 0.187 1.00 19.11 118 CYS F N 1
ATOM 25604 C CA . CYS F 1 102 ? 68.966 61.662 0.054 1.00 25.18 118 CYS F CA 1
ATOM 25605 C C . CYS F 1 102 ? 69.156 62.604 -1.122 1.00 23.15 118 CYS F C 1
ATOM 25606 O O . CYS F 1 102 ? 68.278 62.729 -1.989 1.00 21.37 118 CYS F O 1
ATOM 25613 N N . ARG F 1 103 ? 70.290 63.297 -1.152 1.00 20.89 119 ARG F N 1
ATOM 25614 C CA . ARG F 1 103 ? 70.528 64.400 -2.081 1.00 18.79 119 ARG F CA 1
ATOM 25615 C C . ARG F 1 103 ? 71.568 64.100 -3.140 1.00 25.48 119 ARG F C 1
ATOM 25616 O O . ARG F 1 103 ? 71.722 64.890 -4.081 1.00 23.44 119 ARG F O 1
ATOM 25637 N N . GLY F 1 104 ? 72.318 63.031 -2.989 1.00 28.64 120 GLY F N 1
ATOM 25638 C CA . GLY F 1 104 ? 73.580 62.907 -3.686 1.00 20.68 120 GLY F CA 1
ATOM 25639 C C . GLY F 1 104 ? 73.427 62.322 -5.068 1.00 21.83 120 GLY F C 1
ATOM 25640 O O . GLY F 1 104 ? 72.513 61.552 -5.344 1.00 26.90 120 GLY F O 1
ATOM 25644 N N . ASP F 1 105 ? 74.337 62.732 -5.934 1.00 25.88 121 ASP F N 1
ATOM 25645 C CA . ASP F 1 105 ? 74.668 61.996 -7.142 1.00 17.26 121 ASP F CA 1
ATOM 25646 C C . ASP F 1 105 ? 75.760 60.996 -6.748 1.00 17.78 121 ASP F C 1
ATOM 25647 O O . ASP F 1 105 ? 76.926 61.359 -6.584 1.00 24.19 121 ASP F O 1
ATOM 25656 N N . VAL F 1 106 ? 75.379 59.728 -6.570 1.00 22.67 122 VAL F N 1
ATOM 25657 C CA . VAL F 1 106 ? 76.224 58.737 -5.923 1.00 19.77 122 VAL F CA 1
ATOM 25658 C C . VAL F 1 106 ? 76.564 57.617 -6.898 1.00 22.82 122 VAL F C 1
ATOM 25659 O O . VAL F 1 106 ? 75.895 57.395 -7.915 1.00 17.60 122 VAL F O 1
ATOM 25672 N N . ARG F 1 107 ? 77.647 56.927 -6.572 1.00 22.08 123 ARG F N 1
ATOM 25673 C CA . ARG F 1 107 ? 78.064 55.698 -7.227 1.00 22.37 123 ARG F CA 1
ATOM 25674 C C . ARG F 1 107 ? 78.625 54.747 -6.171 1.00 21.32 123 ARG F C 1
ATOM 25675 O O . ARG F 1 107 ? 79.004 55.164 -5.079 1.00 20.66 123 ARG F O 1
ATOM 25696 N N . VAL F 1 108 ? 78.710 53.467 -6.508 1.00 17.03 124 VAL F N 1
ATOM 25697 C CA . VAL F 1 108 ? 79.430 52.494 -5.684 1.00 16.68 124 VAL F CA 1
ATOM 25698 C C . VAL F 1 108 ? 80.516 51.881 -6.548 1.00 19.88 124 VAL F C 1
ATOM 25699 O O . VAL F 1 108 ? 80.212 51.258 -7.570 1.00 19.69 124 VAL F O 1
ATOM 25712 N N . THR F 1 109 ? 81.772 52.075 -6.153 1.00 18.34 125 THR F N 1
ATOM 25713 C CA . THR F 1 109 ? 82.914 51.739 -6.981 1.00 19.95 125 THR F CA 1
ATOM 25714 C C . THR F 1 109 ? 84.004 51.077 -6.152 1.00 25.98 125 THR F C 1
ATOM 25715 O O . THR F 1 109 ? 84.049 51.229 -4.922 1.00 22.81 125 THR F O 1
ATOM 25726 N N . PRO F 1 110 ? 84.926 50.377 -6.811 1.00 24.40 126 PRO F N 1
ATOM 25727 C CA . PRO F 1 110 ? 86.057 49.764 -6.104 1.00 23.75 126 PRO F CA 1
ATOM 25728 C C . PRO F 1 110 ? 86.977 50.789 -5.460 1.00 25.47 126 PRO F C 1
ATOM 25729 O O . PRO F 1 110 ? 87.283 51.842 -6.032 1.00 25.26 126 PRO F O 1
ATOM 25740 N N . THR F 1 111 ? 87.407 50.471 -4.245 1.00 20.56 127 THR F N 1
ATOM 25741 C CA . THR F 1 111 ? 88.341 51.313 -3.516 1.00 15.15 127 THR F CA 1
ATOM 25742 C C . THR F 1 111 ? 89.759 50.852 -3.788 1.00 16.66 127 THR F C 1
ATOM 25743 O O . THR F 1 111 ? 90.065 49.666 -3.630 1.00 22.85 127 THR F O 1
ATOM 25754 N N . PHE F 1 112 ? 90.643 51.807 -4.086 1.00 21.36 128 PHE F N 1
ATOM 25755 C CA . PHE F 1 112 ? 92.048 51.498 -4.288 1.00 26.31 128 PHE F CA 1
ATOM 25756 C C . PHE F 1 112 ? 92.672 50.952 -3.001 1.00 25.93 128 PHE F C 1
ATOM 25757 O O . PHE F 1 112 ? 92.461 51.510 -1.918 1.00 24.83 128 PHE F O 1
ATOM 25774 N N . VAL F 1 113 ? 93.412 49.846 -3.122 1.00 20.17 129 VAL F N 1
ATOM 25775 C CA . VAL F 1 113 ? 94.305 49.346 -2.071 1.00 23.42 129 VAL F CA 1
ATOM 25776 C C . VAL F 1 113 ? 95.636 48.924 -2.702 1.00 25.33 129 VAL F C 1
ATOM 25777 O O . VAL F 1 113 ? 95.663 48.198 -3.705 1.00 26.26 129 VAL F O 1
ATOM 25790 N N . GLY F 1 114 ? 96.744 49.372 -2.106 1.00 25.33 130 GLY F N 1
ATOM 25791 C CA . GLY F 1 114 ? 98.068 48.978 -2.537 1.00 28.32 130 GLY F CA 1
ATOM 25792 C C . GLY F 1 114 ? 98.966 48.833 -1.327 1.00 32.17 130 GLY F C 1
ATOM 25793 O O . GLY F 1 114 ? 98.537 49.062 -0.190 1.00 28.14 130 GLY F O 1
ATOM 25797 N N . ALA F 1 115 ? 100.227 48.489 -1.597 1.00 29.63 131 ALA F N 1
ATOM 25798 C CA . ALA F 1 115 ? 101.196 48.225 -0.538 1.00 25.50 131 ALA F CA 1
ATOM 25799 C C . ALA F 1 115 ? 102.597 48.128 -1.141 1.00 28.78 131 ALA F C 1
ATOM 25800 O O . ALA F 1 115 ? 102.768 47.979 -2.359 1.00 29.66 131 ALA F O 1
ATOM 25807 N N . ALA F 1 116 ? 103.602 48.210 -0.265 1.00 25.25 132 ALA F N 1
ATOM 25808 C CA . ALA F 1 116 ? 104.992 48.173 -0.686 1.00 23.89 132 ALA F CA 1
ATOM 25809 C C . ALA F 1 116 ? 105.450 46.771 -1.057 1.00 28.55 132 ALA F C 1
ATOM 25810 O O . ALA F 1 116 ? 106.538 46.611 -1.624 1.00 31.04 132 ALA F O 1
ATOM 25817 N N . ILE F 1 117 ? 104.652 45.760 -0.740 1.00 26.61 133 ILE F N 1
ATOM 25818 C CA . ILE F 1 117 ? 104.874 44.385 -1.177 1.00 31.71 133 ILE F CA 1
ATOM 25819 C C . ILE F 1 117 ? 103.581 43.862 -1.785 1.00 34.24 133 ILE F C 1
ATOM 25820 O O . ILE F 1 117 ? 102.505 44.443 -1.628 1.00 32.16 133 ILE F O 1
ATOM 25836 N N . VAL F 1 118 ? 103.697 42.722 -2.451 1.00 32.00 134 VAL F N 1
ATOM 25837 C CA . VAL F 1 118 ? 102.539 42.065 -3.031 1.00 34.88 134 VAL F CA 1
ATOM 25838 C C . VAL F 1 118 ? 101.793 41.343 -1.911 1.00 31.35 134 VAL F C 1
ATOM 25839 O O . VAL F 1 118 ? 102.352 40.474 -1.238 1.00 43.04 134 VAL F O 1
ATOM 25852 N N . GLY F 1 119 ? 100.558 41.706 -1.715 1.00 41.00 135 GLY F N 1
ATOM 25853 C CA . GLY F 1 119 ? 99.720 41.007 -0.778 1.00 52.33 135 GLY F CA 1
ATOM 25854 C C . GLY F 1 119 ? 98.981 39.856 -1.430 1.00 48.17 135 GLY F C 1
ATOM 25855 O O . GLY F 1 119 ? 98.739 39.843 -2.637 1.00 48.08 135 GLY F O 1
ATOM 25859 N N . LEU F 1 120 ? 98.622 38.894 -0.595 1.00 29.79 136 LEU F N 1
ATOM 25860 C CA . LEU F 1 120 ? 97.875 37.717 -1.010 1.00 31.03 136 LEU F CA 1
ATOM 25861 C C . LEU F 1 120 ? 96.373 38.010 -0.944 1.00 30.75 136 LEU F C 1
ATOM 25862 O O . LEU F 1 120 ? 95.863 38.403 0.108 1.00 28.21 136 LEU F O 1
ATOM 25878 N N . VAL F 1 121 ? 95.671 37.849 -2.063 1.00 26.62 137 VAL F N 1
ATOM 25879 C CA . VAL F 1 121 ? 94.221 38.096 -2.131 1.00 22.21 137 VAL F CA 1
ATOM 25880 C C . VAL F 1 121 ? 93.441 36.821 -1.776 1.00 20.88 137 VAL F C 1
ATOM 25881 O O . VAL F 1 121 ? 93.656 35.759 -2.377 1.00 28.74 137 VAL F O 1
ATOM 25894 N N . GLY F 1 122 ? 92.515 36.927 -0.830 1.00 23.36 138 GLY F N 1
ATOM 25895 C CA . GLY F 1 122 ? 91.693 35.796 -0.433 1.00 25.90 138 GLY F CA 1
ATOM 25896 C C . GLY F 1 122 ? 90.385 36.249 0.198 1.00 29.46 138 GLY F C 1
ATOM 25897 O O . GLY F 1 122 ? 90.042 37.431 0.183 1.00 25.36 138 GLY F O 1
ATOM 25901 N N . ARG F 1 123 ? 89.642 35.291 0.768 1.00 20.96 139 ARG F N 1
ATOM 25902 C CA . ARG F 1 123 ? 88.442 35.619 1.539 1.00 24.60 139 ARG F CA 1
ATOM 25903 C C . ARG F 1 123 ? 88.525 34.906 2.877 1.00 20.90 139 ARG F C 1
ATOM 25904 O O . ARG F 1 123 ? 89.174 33.870 2.984 1.00 22.42 139 ARG F O 1
ATOM 25925 N N . THR F 1 124 ? 87.917 35.499 3.910 1.00 22.88 140 THR F N 1
ATOM 25926 C CA . THR F 1 124 ? 87.934 34.892 5.239 1.00 25.55 140 THR F CA 1
ATOM 25927 C C . THR F 1 124 ? 86.781 35.439 6.075 1.00 22.92 140 THR F C 1
ATOM 25928 O O . THR F 1 124 ? 86.312 36.554 5.857 1.00 20.81 140 THR F O 1
ATOM 25939 N N . ASP F 1 125 ? 86.368 34.658 7.077 1.00 28.87 141 ASP F N 1
ATOM 25940 C CA . ASP F 1 125 ? 85.459 35.173 8.097 1.00 39.40 141 ASP F CA 1
ATOM 25941 C C . ASP F 1 125 ? 86.187 35.539 9.380 1.00 28.86 141 ASP F C 1
ATOM 25942 O O . ASP F 1 125 ? 85.548 35.912 10.365 1.00 29.51 141 ASP F O 1
ATOM 25951 N N . ALA F 1 126 ? 87.515 35.496 9.369 1.00 24.67 142 ALA F N 1
ATOM 25952 C CA . ALA F 1 126 ? 88.290 35.781 10.575 1.00 32.26 142 ALA F CA 1
ATOM 25953 C C . ALA F 1 126 ? 88.322 37.258 10.946 1.00 28.00 142 ALA F C 1
ATOM 25954 O O . ALA F 1 126 ? 88.630 37.578 12.091 1.00 28.86 142 ALA F O 1
ATOM 25961 N N . VAL F 1 127 ? 88.073 38.177 10.022 1.00 21.65 143 VAL F N 1
ATOM 25962 C CA . VAL F 1 127 ? 88.172 39.589 10.391 1.00 22.65 143 VAL F CA 1
ATOM 25963 C C . VAL F 1 127 ? 86.877 40.110 11.005 1.00 34.44 143 VAL F C 1
ATOM 25964 O O . VAL F 1 127 ? 86.908 40.846 11.997 1.00 24.81 143 VAL F O 1
ATOM 25977 N N . THR F 1 128 ? 85.736 39.749 10.421 1.00 30.05 144 THR F N 1
ATOM 25978 C CA . THR F 1 128 ? 84.437 40.290 10.816 1.00 32.09 144 THR F CA 1
ATOM 25979 C C . THR F 1 128 ? 83.469 39.256 11.366 1.00 27.30 144 THR F C 1
ATOM 25980 O O . THR F 1 128 ? 82.406 39.645 11.851 1.00 32.43 144 THR F O 1
ATOM 25991 N N . GLY F 1 129 ? 83.772 37.956 11.271 1.00 24.26 145 GLY F N 1
ATOM 25992 C CA . GLY F 1 129 ? 82.818 36.926 11.609 1.00 28.78 145 GLY F CA 1
ATOM 25993 C C . GLY F 1 129 ? 82.036 36.374 10.430 1.00 32.24 145 GLY F C 1
ATOM 25994 O O . GLY F 1 129 ? 81.349 35.367 10.594 1.00 33.71 145 GLY F O 1
ATOM 25998 N N . PHE F 1 130 ? 82.115 36.999 9.257 1.00 24.38 146 PHE F N 1
ATOM 25999 C CA . PHE F 1 130 ? 81.455 36.496 8.058 1.00 30.95 146 PHE F CA 1
ATOM 26000 C C . PHE F 1 130 ? 82.377 36.752 6.874 1.00 22.62 146 PHE F C 1
ATOM 26001 O O . PHE F 1 130 ? 83.310 37.548 6.966 1.00 29.42 146 PHE F O 1
ATOM 26018 N N . SER F 1 131 ? 82.093 36.095 5.751 1.00 28.33 147 SER F N 1
ATOM 26019 C CA . SER F 1 131 ? 83.076 35.979 4.682 1.00 30.72 147 SER F CA 1
ATOM 26020 C C . SER F 1 131 ? 83.199 37.300 3.918 1.00 23.72 147 SER F C 1
ATOM 26021 O O . SER F 1 131 ? 82.210 37.831 3.401 1.00 26.22 147 SER F O 1
ATOM 26029 N N . VAL F 1 132 ? 84.421 37.838 3.843 1.00 22.11 148 VAL F N 1
ATOM 26030 C CA . VAL F 1 132 ? 84.703 39.028 3.032 1.00 19.65 148 VAL F CA 1
ATOM 26031 C C . VAL F 1 132 ? 86.044 38.872 2.329 1.00 19.80 148 VAL F C 1
ATOM 26032 O O . VAL F 1 132 ? 86.917 38.102 2.751 1.00 21.38 148 VAL F O 1
ATOM 26045 N N . LYS F 1 133 ? 86.234 39.672 1.286 1.00 22.94 149 LYS F N 1
ATOM 26046 C CA . LYS F 1 133 ? 87.539 39.759 0.655 1.00 24.42 149 LYS F CA 1
ATOM 26047 C C . LYS F 1 133 ? 88.561 40.398 1.588 1.00 22.02 149 LYS F C 1
ATOM 26048 O O . LYS F 1 133 ? 88.292 41.411 2.243 1.00 22.90 149 LYS F O 1
ATOM 26067 N N . VAL F 1 134 ? 89.757 39.821 1.629 1.00 20.30 150 VAL F N 1
ATOM 26068 C CA . VAL F 1 134 ? 90.853 40.433 2.353 1.00 21.77 150 VAL F CA 1
ATOM 26069 C C . VAL F 1 134 ? 92.131 40.344 1.536 1.00 28.72 150 VAL F C 1
ATOM 26070 O O . VAL F 1 134 ? 92.315 39.449 0.708 1.00 25.89 150 VAL F O 1
ATOM 26083 N N . LEU F 1 135 ? 93.035 41.264 1.843 1.00 26.54 151 LEU F N 1
ATOM 26084 C CA . LEU F 1 135 ? 94.455 41.126 1.554 1.00 26.22 151 LEU F CA 1
ATOM 26085 C C . LEU F 1 135 ? 95.184 40.671 2.805 1.00 23.41 151 LEU F C 1
ATOM 26086 O O . LEU F 1 135 ? 94.922 41.170 3.907 1.00 25.96 151 LEU F O 1
ATOM 26102 N N . THR F 1 136 ? 96.099 39.723 2.632 1.00 22.75 152 THR F N 1
ATOM 26103 C CA . THR F 1 136 ? 96.990 39.284 3.696 1.00 25.14 152 THR F CA 1
ATOM 26104 C C . THR F 1 136 ? 98.381 39.814 3.382 1.00 35.79 152 THR F C 1
ATOM 26105 O O . THR F 1 136 ? 98.889 39.612 2.275 1.00 27.58 152 THR F O 1
ATOM 26116 N N . PHE F 1 137 ? 98.971 40.538 4.328 1.00 28.38 153 PHE F N 1
ATOM 26117 C CA . PHE F 1 137 ? 100.327 41.037 4.175 1.00 34.47 153 PHE F CA 1
ATOM 26118 C C . PHE F 1 137 ? 101.094 40.329 5.261 1.00 41.47 153 PHE F C 1
ATOM 26119 O O . PHE F 1 137 ? 100.836 40.551 6.447 1.00 34.38 153 PHE F O 1
ATOM 26136 N N . SER F 1 138 ? 102.015 39.475 4.849 1.00 41.95 154 SER F N 1
ATOM 26137 C CA . SER F 1 138 ? 102.683 38.579 5.770 1.00 51.55 154 SER F CA 1
ATOM 26138 C C . SER F 1 138 ? 103.988 39.140 6.297 1.00 47.52 154 SER F C 1
ATOM 26139 O O . SER F 1 138 ? 104.592 38.532 7.174 1.00 38.09 154 SER F O 1
ATOM 26147 N N . SER F 1 139 ? 104.419 40.294 5.821 1.00 41.48 155 SER F N 1
ATOM 26148 C CA . SER F 1 139 ? 105.509 40.960 6.511 1.00 43.16 155 SER F CA 1
ATOM 26149 C C . SER F 1 139 ? 105.106 42.411 6.705 1.00 36.93 155 SER F C 1
ATOM 26150 O O . SER F 1 139 ? 104.314 42.942 5.917 1.00 30.88 155 SER F O 1
ATOM 26158 N N . PRO F 1 140 ? 105.615 43.085 7.736 1.00 31.91 156 PRO F N 1
ATOM 26159 C CA . PRO F 1 140 ? 105.079 44.425 8.014 1.00 34.02 156 PRO F CA 1
ATOM 26160 C C . PRO F 1 140 ? 105.466 45.362 6.887 1.00 32.18 156 PRO F C 1
ATOM 26161 O O . PRO F 1 140 ? 106.616 45.402 6.451 1.00 35.91 156 PRO F O 1
ATOM 26172 N N . THR F 1 141 ? 104.490 46.126 6.413 1.00 31.95 157 THR F N 1
ATOM 26173 C CA . THR F 1 141 ? 104.692 46.867 5.192 1.00 28.04 157 THR F CA 1
ATOM 26174 C C . THR F 1 141 ? 103.865 48.139 5.234 1.00 34.66 157 THR F C 1
ATOM 26175 O O . THR F 1 141 ? 103.108 48.392 6.174 1.00 29.88 157 THR F O 1
ATOM 26186 N N . ILE F 1 142 ? 104.067 48.959 4.221 1.00 28.63 158 ILE F N 1
ATOM 26187 C CA . ILE F 1 142 ? 103.239 50.133 4.002 1.00 28.73 158 ILE F CA 1
ATOM 26188 C C . ILE F 1 142 ? 102.014 49.675 3.235 1.00 32.85 158 ILE F C 1
ATOM 26189 O O . ILE F 1 142 ? 102.146 48.999 2.209 1.00 30.45 158 ILE F O 1
ATOM 26205 N N . VAL F 1 143 ? 100.826 49.991 3.761 1.00 29.01 159 VAL F N 1
ATOM 26206 C CA . VAL F 1 143 ? 99.551 49.731 3.103 1.00 30.51 159 VAL F CA 1
ATOM 26207 C C . VAL F 1 143 ? 98.879 51.080 2.863 1.00 28.75 159 VAL F C 1
ATOM 26208 O O . VAL F 1 143 ? 98.824 51.928 3.763 1.00 25.06 159 VAL F O 1
ATOM 26221 N N . VAL F 1 144 ? 98.380 51.270 1.655 1.00 25.85 160 VAL F N 1
ATOM 26222 C CA . VAL F 1 144 ? 97.716 52.499 1.246 1.00 26.35 160 VAL F CA 1
ATOM 26223 C C . VAL F 1 144 ? 96.312 52.152 0.784 1.00 21.93 160 VAL F C 1
ATOM 26224 O O . VAL F 1 144 ? 96.103 51.152 0.089 1.00 26.42 160 VAL F O 1
ATOM 26237 N N . VAL F 1 145 ? 95.355 52.993 1.168 1.00 23.65 161 VAL F N 1
ATOM 26238 C CA . VAL F 1 145 ? 93.954 52.816 0.818 1.00 23.79 161 VAL F CA 1
ATOM 26239 C C . VAL F 1 145 ? 93.381 54.159 0.370 1.00 26.43 161 VAL F C 1
ATOM 26240 O O . VAL F 1 145 ? 93.675 55.205 0.956 1.00 25.87 161 VAL F O 1
ATOM 26253 N N . GLY F 1 146 ? 92.576 54.130 -0.683 1.00 24.88 162 GLY F N 1
ATOM 26254 C CA . GLY F 1 146 ? 91.979 55.344 -1.177 1.00 27.10 162 GLY F CA 1
ATOM 26255 C C . GLY F 1 146 ? 92.954 56.233 -1.923 1.00 26.68 162 GLY F C 1
ATOM 26256 O O . GLY F 1 146 ? 94.179 56.009 -1.920 1.00 28.75 162 GLY F O 1
ATOM 26260 N N . LEU F 1 147 ? 92.420 57.277 -2.531 1.00 27.07 163 LEU F N 1
ATOM 26261 C CA . LEU F 1 147 ? 93.188 58.158 -3.402 1.00 31.47 163 LEU F CA 1
ATOM 26262 C C . LEU F 1 147 ? 92.895 59.611 -3.076 1.00 27.29 163 LEU F C 1
ATOM 26263 O O . LEU F 1 147 ? 91.735 59.967 -2.848 1.00 23.50 163 LEU F O 1
ATOM 26279 N N . ASN F 1 148 ? 93.955 60.445 -3.071 1.00 28.16 164 ASN F N 1
ATOM 26280 C CA . ASN F 1 148 ? 93.799 61.886 -2.952 1.00 27.35 164 ASN F CA 1
ATOM 26281 C C . ASN F 1 148 ? 92.744 62.375 -3.931 1.00 29.58 164 ASN F C 1
ATOM 26282 O O . ASN F 1 148 ? 92.700 61.935 -5.077 1.00 33.89 164 ASN F O 1
ATOM 26293 N N . GLY F 1 149 ? 91.881 63.283 -3.460 1.00 32.43 165 GLY F N 1
ATOM 26294 C CA . GLY F 1 149 ? 90.813 63.826 -4.272 1.00 27.86 165 GLY F CA 1
ATOM 26295 C C . GLY F 1 149 ? 89.529 63.028 -4.255 1.00 23.36 165 GLY F C 1
ATOM 26296 O O . GLY F 1 149 ? 88.543 63.467 -4.850 1.00 30.47 165 GLY F O 1
ATOM 26300 N N . MET F 1 150 ? 89.502 61.861 -3.608 1.00 26.03 166 MET F N 1
ATOM 26301 C CA . MET F 1 150 ? 88.282 61.067 -3.571 1.00 26.61 166 MET F CA 1
ATOM 26302 C C . MET F 1 150 ? 87.151 61.840 -2.885 1.00 27.98 166 MET F C 1
ATOM 26303 O O . MET F 1 150 ? 87.368 62.771 -2.101 1.00 22.95 166 MET F O 1
ATOM 26317 N N . SER F 1 151 ? 85.922 61.430 -3.186 1.00 25.13 167 SER F N 1
ATOM 26318 C CA . SER F 1 151 ? 84.741 62.087 -2.641 1.00 26.11 167 SER F CA 1
ATOM 26319 C C . SER F 1 151 ? 83.751 60.982 -2.298 1.00 23.78 167 SER F C 1
ATOM 26320 O O . SER F 1 151 ? 82.937 60.584 -3.134 1.00 24.01 167 SER F O 1
ATOM 26328 N N . GLY F 1 152 ? 83.828 60.475 -1.071 1.00 25.63 168 GLY F N 1
ATOM 26329 C CA . GLY F 1 152 ? 82.978 59.364 -0.693 1.00 25.64 168 GLY F CA 1
ATOM 26330 C C . GLY F 1 152 ? 83.447 58.726 0.597 1.00 21.30 168 GLY F C 1
ATOM 26331 O O . GLY F 1 152 ? 84.342 59.233 1.274 1.00 25.67 168 GLY F O 1
ATOM 26335 N N . ILE F 1 153 ? 82.803 57.620 0.935 1.00 18.67 169 ILE F N 1
ATOM 26336 C CA . ILE F 1 153 ? 83.086 56.932 2.188 1.00 22.96 169 ILE F CA 1
ATOM 26337 C C . ILE F 1 153 ? 83.312 55.460 1.895 1.00 19.79 169 ILE F C 1
ATOM 26338 O O . ILE F 1 153 ? 82.627 54.883 1.046 1.00 21.23 169 ILE F O 1
ATOM 26354 N N . TYR F 1 154 ? 84.295 54.874 2.584 1.00 23.44 170 TYR F N 1
ATOM 26355 C CA . TYR F 1 154 ? 84.581 53.446 2.538 1.00 20.70 170 TYR F CA 1
ATOM 26356 C C . TYR F 1 154 ? 84.823 52.947 3.958 1.00 21.05 170 TYR F C 1
ATOM 26357 O O . TYR F 1 154 ? 85.114 53.730 4.864 1.00 19.86 170 TYR F O 1
ATOM 26375 N N . LYS F 1 155 ? 84.663 51.631 4.149 1.00 20.21 171 LYS F N 1
ATOM 26376 C CA . LYS F 1 155 ? 84.854 50.990 5.445 1.00 20.41 171 LYS F CA 1
ATOM 26377 C C . LYS F 1 155 ? 86.092 50.098 5.403 1.00 18.56 171 LYS F C 1
ATOM 26378 O O . LYS F 1 155 ? 86.347 49.406 4.403 1.00 21.97 171 LYS F O 1
ATOM 26397 N N . VAL F 1 156 ? 86.871 50.132 6.484 1.00 19.99 172 VAL F N 1
ATOM 26398 C CA . VAL F 1 156 ? 88.060 49.300 6.627 1.00 19.03 172 VAL F CA 1
ATOM 26399 C C . VAL F 1 156 ? 87.886 48.488 7.895 1.00 26.66 172 VAL F C 1
ATOM 26400 O O . VAL F 1 156 ? 87.504 49.034 8.942 1.00 21.37 172 VAL F O 1
ATOM 26413 N N . CYS F 1 157 ? 88.221 47.202 7.813 1.00 19.42 173 CYS F N 1
ATOM 26414 C CA . CYS F 1 157 ? 88.289 46.343 8.987 1.00 24.01 173 CYS F CA 1
ATOM 26415 C C . CYS F 1 157 ? 89.626 45.608 8.950 1.00 25.60 173 CYS F C 1
ATOM 26416 O O . CYS F 1 157 ? 90.028 45.090 7.896 1.00 23.44 173 CYS F O 1
ATOM 26423 N N . ILE F 1 158 ? 90.309 45.564 10.093 1.00 18.88 174 ILE F N 1
ATOM 26424 C CA . ILE F 1 158 ? 91.652 44.990 10.159 1.00 23.44 174 ILE F CA 1
ATOM 26425 C C . ILE F 1 158 ? 91.706 43.918 11.233 1.00 30.81 174 ILE F C 1
ATOM 26426 O O . ILE F 1 158 ? 91.061 44.025 12.283 1.00 23.68 174 ILE F O 1
ATOM 26442 N N . ALA F 1 159 ? 92.536 42.902 10.972 1.00 33.48 175 ALA F N 1
ATOM 26443 C CA . ALA F 1 159 ? 93.010 41.952 11.973 1.00 33.97 175 ALA F CA 1
ATOM 26444 C C . ALA F 1 159 ? 94.530 41.969 11.818 1.00 28.33 175 ALA F C 1
ATOM 26445 O O . ALA F 1 159 ? 95.136 41.211 11.042 1.00 26.83 175 ALA F O 1
ATOM 26452 N N . ALA F 1 160 ? 95.153 42.906 12.515 1.00 28.39 176 ALA F N 1
ATOM 26453 C CA . ALA F 1 160 ? 96.570 43.184 12.363 1.00 27.51 176 ALA F CA 1
ATOM 26454 C C . ALA F 1 160 ? 97.320 42.724 13.597 1.00 34.88 176 ALA F C 1
ATOM 26455 O O . ALA F 1 160 ? 96.802 42.810 14.709 1.00 27.97 176 ALA F O 1
ATOM 26462 N N . THR F 1 161 ? 98.537 42.220 13.401 1.00 31.16 177 THR F N 1
ATOM 26463 C CA . THR F 1 161 ? 99.414 41.974 14.532 1.00 34.90 177 THR F CA 1
ATOM 26464 C C . THR F 1 161 ? 100.414 43.100 14.761 1.00 37.23 177 THR F C 1
ATOM 26465 O O . THR F 1 161 ? 101.041 43.139 15.813 1.00 36.34 177 THR F O 1
ATOM 26476 N N . SER F 1 162 ? 100.583 44.009 13.810 1.00 34.38 178 SER F N 1
ATOM 26477 C CA . SER F 1 162 ? 101.358 45.208 14.057 1.00 27.25 178 SER F CA 1
ATOM 26478 C C . SER F 1 162 ? 100.897 46.242 13.052 1.00 32.68 178 SER F C 1
ATOM 26479 O O . SER F 1 162 ? 100.257 45.914 12.049 1.00 29.25 178 SER F O 1
ATOM 26487 N N . GLY F 1 163 ? 101.202 47.487 13.344 1.00 30.42 179 GLY F N 1
ATOM 26488 C CA . GLY F 1 163 ? 100.945 48.578 12.419 1.00 33.67 179 GLY F CA 1
ATOM 26489 C C . GLY F 1 163 ? 100.528 49.845 13.148 1.00 33.01 179 GLY F C 1
ATOM 26490 O O . GLY F 1 163 ? 100.106 49.823 14.305 1.00 28.34 179 GLY F O 1
ATOM 26494 N N . ASN F 1 164 ? 100.659 50.977 12.448 1.00 30.46 180 ASN F N 1
ATOM 26495 C CA . ASN F 1 164 ? 100.283 52.275 12.993 1.00 27.99 180 ASN F CA 1
ATOM 26496 C C . ASN F 1 164 ? 99.814 53.183 11.863 1.00 36.94 180 ASN F C 1
ATOM 26497 O O . ASN F 1 164 ? 100.078 52.935 10.680 1.00 32.71 180 ASN F O 1
ATOM 26508 N N . VAL F 1 165 ? 99.106 54.243 12.242 1.00 32.26 181 VAL F N 1
ATOM 26509 C CA . VAL F 1 165 ? 98.712 55.295 11.318 1.00 32.94 181 VAL F CA 1
ATOM 26510 C C . VAL F 1 165 ? 99.338 56.587 11.832 1.00 34.23 181 VAL F C 1
ATOM 26511 O O . VAL F 1 165 ? 99.012 57.051 12.929 1.00 30.34 181 VAL F O 1
ATOM 26524 N N . GLY F 1 166 ? 100.292 57.122 11.078 1.00 33.01 182 GLY F N 1
ATOM 26525 C CA . GLY F 1 166 ? 101.004 58.316 11.485 1.00 33.05 182 GLY F CA 1
ATOM 26526 C C . GLY F 1 166 ? 101.671 58.182 12.829 1.00 43.65 182 GLY F C 1
ATOM 26527 O O . GLY F 1 166 ? 101.773 59.171 13.555 1.00 39.02 182 GLY F O 1
ATOM 26531 N N . GLY F 1 167 ? 102.135 56.979 13.188 1.00 33.62 183 GLY F N 1
ATOM 26532 C CA . GLY F 1 167 ? 102.725 56.748 14.486 1.00 35.17 183 GLY F CA 1
ATOM 26533 C C . GLY F 1 167 ? 101.746 56.368 15.576 1.00 33.76 183 GLY F C 1
ATOM 26534 O O . GLY F 1 167 ? 102.175 55.999 16.667 1.00 37.18 183 GLY F O 1
ATOM 26538 N N . VAL F 1 168 ? 100.443 56.459 15.337 1.00 30.19 184 VAL F N 1
ATOM 26539 C CA . VAL F 1 168 ? 99.469 56.007 16.315 1.00 28.82 184 VAL F CA 1
ATOM 26540 C C . VAL F 1 168 ? 99.205 54.527 16.093 1.00 34.27 184 VAL F C 1
ATOM 26541 O O . VAL F 1 168 ? 98.779 54.109 15.010 1.00 29.65 184 VAL F O 1
ATOM 26554 N N . LYS F 1 169 ? 99.437 53.736 17.132 1.00 30.41 185 LYS F N 1
ATOM 26555 C CA . LYS F 1 169 ? 99.253 52.300 17.040 1.00 37.28 185 LYS F CA 1
ATOM 26556 C C . LYS F 1 169 ? 97.837 51.959 16.605 1.00 36.50 185 LYS F C 1
ATOM 26557 O O . LYS F 1 169 ? 96.858 52.491 17.142 1.00 33.05 185 LYS F O 1
ATOM 26576 N N . LEU F 1 170 ? 97.717 51.038 15.646 1.00 33.54 186 LEU F N 1
ATOM 26577 C CA . LEU F 1 170 ? 96.384 50.668 15.208 1.00 30.23 186 LEU F CA 1
ATOM 26578 C C . LEU F 1 170 ? 95.707 49.821 16.290 1.00 28.66 186 LEU F C 1
ATOM 26579 O O . LEU F 1 170 ? 96.357 49.185 17.118 1.00 33.19 186 LEU F O 1
ATOM 26595 N N . ILE F 1 171 ? 94.381 49.829 16.265 1.00 27.82 187 ILE F N 1
ATOM 26596 C CA . ILE F 1 171 ? 93.533 49.030 17.147 1.00 33.89 187 ILE F CA 1
ATOM 26597 C C . ILE F 1 171 ? 92.636 48.184 16.252 1.00 30.60 187 ILE F C 1
ATOM 26598 O O . ILE F 1 171 ? 92.020 48.712 15.320 1.00 32.03 187 ILE F O 1
ATOM 26614 N N . ASN F 1 172 ? 92.558 46.886 16.521 1.00 24.09 188 ASN F N 1
ATOM 26615 C CA . ASN F 1 172 ? 91.806 46.004 15.641 1.00 30.50 188 ASN F CA 1
ATOM 26616 C C . ASN F 1 172 ? 90.304 46.252 15.767 1.00 35.31 188 ASN F C 1
ATOM 26617 O O . ASN F 1 172 ? 89.772 46.501 16.848 1.00 27.69 188 ASN F O 1
ATOM 26628 N N . GLY F 1 173 ? 89.618 46.146 14.645 1.00 25.18 189 GLY F N 1
ATOM 26629 C CA . GLY F 1 173 ? 88.251 46.582 14.533 1.00 28.13 189 GLY F CA 1
ATOM 26630 C C . GLY F 1 173 ? 88.061 47.218 13.169 1.00 27.53 189 GLY F C 1
ATOM 26631 O O . GLY F 1 173 ? 88.764 46.861 12.214 1.00 21.70 189 GLY F O 1
ATOM 26635 N N . CYS F 1 174 ? 87.130 48.158 13.073 1.00 21.93 190 CYS F N 1
ATOM 26636 C CA . CYS F 1 174 ? 86.764 48.812 11.822 1.00 21.60 190 CYS F CA 1
ATOM 26637 C C . CYS F 1 174 ? 86.768 50.333 11.990 1.00 29.93 190 CYS F C 1
ATOM 26638 O O . CYS F 1 174 ? 86.840 50.884 13.100 1.00 21.73 190 CYS F O 1
ATOM 26645 N N . GLY F 1 175 ? 86.694 51.003 10.849 1.00 17.08 191 GLY F N 1
ATOM 26646 C CA . GLY F 1 175 ? 86.538 52.441 10.792 1.00 21.66 191 GLY F CA 1
ATOM 26647 C C . GLY F 1 175 ? 85.967 52.842 9.449 1.00 21.81 191 GLY F C 1
ATOM 26648 O O . GLY F 1 175 ? 86.052 52.101 8.465 1.00 21.32 191 GLY F O 1
ATOM 26652 N N . TYR F 1 176 ? 85.374 54.020 9.429 1.00 20.05 192 TYR F N 1
ATOM 26653 C CA . TYR F 1 176 ? 84.887 54.646 8.217 1.00 18.41 192 TYR F CA 1
ATOM 26654 C C . TYR F 1 176 ? 85.837 55.779 7.845 1.00 22.04 192 TYR F C 1
ATOM 26655 O O . TYR F 1 176 ? 86.367 56.483 8.718 1.00 24.21 192 TYR F O 1
ATOM 26673 N N . PHE F 1 177 ? 86.098 55.915 6.547 1.00 18.37 193 PHE F N 1
ATOM 26674 C CA . PHE F 1 177 ? 87.025 56.912 6.048 1.00 19.31 193 PHE F CA 1
ATOM 26675 C C . PHE F 1 177 ? 86.480 57.596 4.808 1.00 24.18 193 PHE F C 1
ATOM 26676 O O . PHE F 1 177 ? 85.881 56.943 3.953 1.00 21.82 193 PHE F O 1
ATOM 26693 N N . ASN F 1 178 ? 86.726 58.907 4.706 1.00 21.50 194 ASN F N 1
ATOM 26694 C CA . ASN F 1 178 ? 86.395 59.666 3.512 1.00 24.54 194 ASN F CA 1
ATOM 26695 C C . ASN F 1 178 ? 87.616 60.377 2.952 1.00 23.72 194 ASN F C 1
ATOM 26696 O O . ASN F 1 178 ? 87.470 61.335 2.203 1.00 26.94 194 ASN F O 1
ATOM 26707 N N . THR F 1 179 ? 88.807 59.913 3.306 1.00 22.99 195 THR F N 1
ATOM 26708 C CA . THR F 1 179 ? 90.083 60.396 2.814 1.00 20.28 195 THR F CA 1
ATOM 26709 C C . THR F 1 179 ? 90.995 59.194 2.597 1.00 27.20 195 THR F C 1
ATOM 26710 O O . THR F 1 179 ? 90.731 58.108 3.132 1.00 26.31 195 THR F O 1
ATOM 26721 N N . PRO F 1 180 ? 92.072 59.348 1.821 1.00 24.12 196 PRO F N 1
ATOM 26722 C CA . PRO F 1 180 ? 93.051 58.260 1.710 1.00 24.51 196 PRO F CA 1
ATOM 26723 C C . PRO F 1 180 ? 93.723 58.008 3.047 1.00 26.07 196 PRO F C 1
ATOM 26724 O O . PRO F 1 180 ? 93.808 58.885 3.906 1.00 27.70 196 PRO F O 1
ATOM 26735 N N . LEU F 1 181 ? 94.229 56.796 3.217 1.00 25.49 197 LEU F N 1
ATOM 26736 C CA . LEU F 1 181 ? 94.949 56.487 4.441 1.00 29.05 197 LEU F CA 1
ATOM 26737 C C . LEU F 1 181 ? 96.219 55.714 4.108 1.00 31.44 197 LEU F C 1
ATOM 26738 O O . LEU F 1 181 ? 96.388 55.177 3.007 1.00 26.16 197 LEU F O 1
ATOM 26754 N N . ARG F 1 182 ? 97.142 55.733 5.065 1.00 26.51 198 ARG F N 1
ATOM 26755 C CA . ARG F 1 182 ? 98.394 55.002 4.986 1.00 25.99 198 ARG F CA 1
ATOM 26756 C C . ARG F 1 182 ? 98.635 54.347 6.335 1.00 35.76 198 ARG F C 1
ATOM 26757 O O . ARG F 1 182 ? 98.669 55.031 7.370 1.00 27.70 198 ARG F O 1
ATOM 26778 N N . PHE F 1 183 ? 98.802 53.030 6.315 1.00 29.96 199 PHE F N 1
ATOM 26779 C CA . PHE F 1 183 ? 99.263 52.281 7.474 1.00 29.82 199 PHE F CA 1
ATOM 26780 C C . PHE F 1 183 ? 100.736 51.955 7.279 1.00 33.09 199 PHE F C 1
ATOM 26781 O O . PHE F 1 183 ? 101.163 51.601 6.178 1.00 31.29 199 PHE F O 1
ATOM 26798 N N . ASP F 1 184 ? 101.512 52.117 8.341 1.00 24.62 200 ASP F N 1
ATOM 26799 C CA . ASP F 1 184 ? 102.909 51.722 8.358 1.00 26.73 200 ASP F CA 1
ATOM 26800 C C . ASP F 1 184 ? 103.083 50.527 9.285 1.00 26.75 200 ASP F C 1
ATOM 26801 O O . ASP F 1 184 ? 102.322 50.342 10.241 1.00 32.70 200 ASP F O 1
ATOM 26810 N N . ASN F 1 185 ? 104.068 49.695 8.966 1.00 30.90 201 ASN F N 1
ATOM 26811 C CA . ASN F 1 185 ? 104.428 48.559 9.815 1.00 28.82 201 ASN F CA 1
ATOM 26812 C C . ASN F 1 185 ? 103.262 47.591 9.980 1.00 28.58 201 ASN F C 1
ATOM 26813 O O . ASN F 1 185 ? 103.146 46.915 11.009 1.00 33.53 201 ASN F O 1
ATOM 26824 N N . PHE F 1 186 ? 102.411 47.512 8.952 1.00 28.01 202 PHE F N 1
ATOM 26825 C CA . PHE F 1 186 ? 101.183 46.739 8.983 1.00 28.74 202 PHE F CA 1
ATOM 26826 C C . PHE F 1 186 ? 101.465 45.293 8.614 1.00 30.65 202 PHE F C 1
ATOM 26827 O O . PHE F 1 186 ? 102.041 45.016 7.557 1.00 27.73 202 PHE F O 1
ATOM 26844 N N . GLN F 1 187 ? 101.005 44.380 9.453 1.00 25.27 203 GLN F N 1
ATOM 26845 C CA . GLN F 1 187 ? 101.073 42.960 9.153 1.00 32.37 203 GLN F CA 1
ATOM 26846 C C . GLN F 1 187 ? 99.766 42.349 9.619 1.00 32.44 203 GLN F C 1
ATOM 26847 O O . GLN F 1 187 ? 99.333 42.608 10.743 1.00 30.30 203 GLN F O 1
ATOM 26861 N N . GLY F 1 188 ? 99.153 41.535 8.776 1.00 28.88 204 GLY F N 1
ATOM 26862 C CA . GLY F 1 188 ? 97.891 40.913 9.123 1.00 29.39 204 GLY F CA 1
ATOM 26863 C C . GLY F 1 188 ? 96.935 40.993 7.968 1.00 26.72 204 GLY F C 1
ATOM 26864 O O . GLY F 1 188 ? 97.377 41.041 6.819 1.00 26.53 204 GLY F O 1
ATOM 26868 N N . GLN F 1 189 ? 95.634 41.045 8.244 1.00 22.33 205 GLN F N 1
ATOM 26869 C CA . GLN F 1 189 ? 94.624 41.017 7.197 1.00 22.02 205 GLN F CA 1
ATOM 26870 C C . GLN F 1 189 ? 93.848 42.315 7.205 1.00 27.23 205 GLN F C 1
ATOM 26871 O O . GLN F 1 189 ? 93.598 42.907 8.268 1.00 25.54 205 GLN F O 1
ATOM 26885 N N . ILE F 1 190 ? 93.457 42.748 6.005 1.00 25.94 206 ILE F N 1
ATOM 26886 C CA . ILE F 1 190 ? 92.707 43.986 5.857 1.00 24.27 206 ILE F CA 1
ATOM 26887 C C . ILE F 1 190 ? 91.557 43.784 4.873 1.00 27.15 206 ILE F C 1
ATOM 26888 O O . ILE F 1 190 ? 91.737 43.249 3.770 1.00 25.34 206 ILE F O 1
ATOM 26904 N N . TYR F 1 191 ? 90.373 44.167 5.305 1.00 20.65 207 TYR F N 1
ATOM 26905 C CA . TYR F 1 191 ? 89.200 44.293 4.452 1.00 20.64 207 TYR F CA 1
ATOM 26906 C C . TYR F 1 191 ? 88.956 45.770 4.155 1.00 22.87 207 TYR F C 1
ATOM 26907 O O . TYR F 1 191 ? 88.988 46.612 5.049 1.00 20.73 207 TYR F O 1
ATOM 26925 N N . VAL F 1 192 ? 88.670 46.070 2.901 1.00 21.18 208 VAL F N 1
ATOM 26926 C CA . VAL F 1 192 ? 88.330 47.411 2.465 1.00 18.52 208 VAL F CA 1
ATOM 26927 C C . VAL F 1 192 ? 87.061 47.283 1.628 1.00 23.53 208 VAL F C 1
ATOM 26928 O O . VAL F 1 192 ? 87.041 46.531 0.644 1.00 21.70 208 VAL F O 1
ATOM 26941 N N . SER F 1 193 ? 86.006 47.977 2.032 1.00 19.04 209 SER F N 1
ATOM 26942 C CA . SER F 1 193 ? 84.773 47.959 1.258 1.00 22.14 209 SER F CA 1
ATOM 26943 C C . SER F 1 193 ? 84.912 48.806 0.001 1.00 21.42 209 SER F C 1
ATOM 26944 O O . SER F 1 193 ? 85.837 49.620 -0.142 1.00 18.61 209 SER F O 1
ATOM 26952 N N . ASP F 1 194 ? 83.952 48.619 -0.909 1.00 19.80 210 ASP F N 1
ATOM 26953 C CA . ASP F 1 194 ? 83.762 49.567 -1.997 1.00 24.11 210 ASP F CA 1
ATOM 26954 C C . ASP F 1 194 ? 83.484 50.963 -1.424 1.00 20.58 210 ASP F C 1
ATOM 26955 O O . ASP F 1 194 ? 83.172 51.135 -0.239 1.00 19.59 210 ASP F O 1
ATOM 26964 N N . THR F 1 195 ? 83.652 51.970 -2.276 1.00 16.01 211 THR F N 1
ATOM 26965 C CA . THR F 1 195 ? 83.402 53.354 -1.919 1.00 16.93 211 THR F CA 1
ATOM 26966 C C . THR F 1 195 ? 81.979 53.745 -2.330 1.00 17.91 211 THR F C 1
ATOM 26967 O O . THR F 1 195 ? 81.560 53.519 -3.479 1.00 20.23 211 THR F O 1
ATOM 26978 N N . PHE F 1 196 ? 81.247 54.300 -1.381 1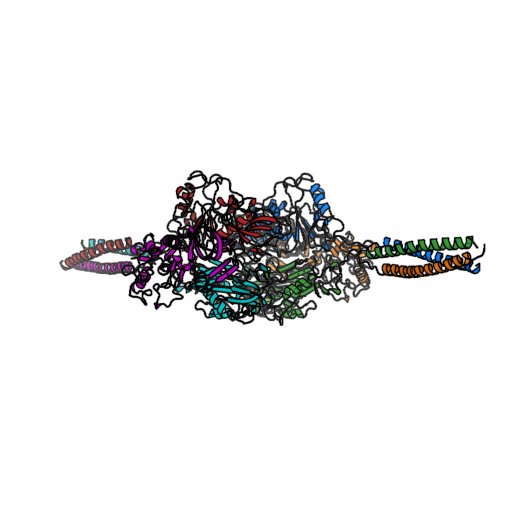.00 15.69 212 PHE F N 1
ATOM 26979 C CA . PHE F 1 196 ? 79.967 54.993 -1.631 1.00 17.01 212 PHE F CA 1
ATOM 26980 C C . PHE F 1 196 ? 80.337 56.425 -1.970 1.00 18.07 212 PHE F C 1
ATOM 26981 O O . PHE F 1 196 ? 80.613 57.234 -1.080 1.00 16.31 212 PHE F O 1
ATOM 26998 N N . GLU F 1 197 ? 80.426 56.706 -3.270 1.00 16.62 213 GLU F N 1
ATOM 26999 C CA . GLU F 1 197 ? 80.851 57.994 -3.757 1.00 18.02 213 GLU F CA 1
ATOM 27000 C C . GLU F 1 197 ? 79.698 58.974 -3.627 1.00 22.53 213 GLU F C 1
ATOM 27001 O O . GLU F 1 197 ? 78.566 58.679 -4.023 1.00 22.22 213 GLU F O 1
ATOM 27013 N N . VAL F 1 198 ? 79.992 60.149 -3.089 1.00 22.72 214 VAL F N 1
ATOM 27014 C CA . VAL F 1 198 ? 79.020 61.216 -3.011 1.00 22.40 214 VAL F CA 1
ATOM 27015 C C . VAL F 1 198 ? 79.626 62.430 -3.706 1.00 19.72 214 VAL F C 1
ATOM 27016 O O . VAL F 1 198 ? 80.593 63.030 -3.216 1.00 23.48 214 VAL F O 1
ATOM 27029 N N . ARG F 1 199 ? 79.044 62.811 -4.834 1.00 21.94 215 ARG F N 1
ATOM 27030 C CA . ARG F 1 199 ? 79.586 63.905 -5.627 1.00 25.11 215 ARG F CA 1
ATOM 27031 C C . ARG F 1 199 ? 78.686 65.128 -5.428 1.00 24.86 215 ARG F C 1
ATOM 27032 O O . ARG F 1 199 ? 78.623 65.661 -4.320 1.00 24.97 215 ARG F O 1
ATOM 27053 N N . GLY F 1 200 ? 77.968 65.574 -6.437 1.00 21.56 216 GLY F N 1
ATOM 27054 C CA . GLY F 1 200 ? 77.021 66.667 -6.231 1.00 22.57 216 GLY F CA 1
ATOM 27055 C C . GLY F 1 200 ? 75.889 66.236 -5.330 1.00 25.75 216 GLY F C 1
ATOM 27056 O O . GLY F 1 200 ? 75.732 65.056 -5.008 1.00 26.84 216 GLY F O 1
ATOM 27060 N N . THR F 1 201 ? 75.124 67.219 -4.858 1.00 20.25 217 THR F N 1
ATOM 27061 C CA . THR F 1 201 ? 74.034 66.960 -3.927 1.00 27.75 217 THR F CA 1
ATOM 27062 C C . THR F 1 201 ? 72.787 67.783 -4.272 1.00 25.74 217 THR F C 1
ATOM 27063 O O . THR F 1 201 ? 72.149 68.369 -3.398 1.00 27.87 217 THR F O 1
ATOM 27074 N N . LYS F 1 202 ? 72.374 67.807 -5.532 1.00 24.40 218 LYS F N 1
ATOM 27075 C CA . LYS F 1 202 ? 71.151 68.532 -5.888 1.00 21.47 218 LYS F CA 1
ATOM 27076 C C . LYS F 1 202 ? 69.981 67.604 -6.237 1.00 28.13 218 LYS F C 1
ATOM 27077 O O . LYS F 1 202 ? 68.959 68.056 -6.772 1.00 22.61 218 LYS F O 1
ATOM 27096 N N . ASN F 1 203 ? 70.090 66.320 -5.938 1.00 27.53 219 ASN F N 1
ATOM 27097 C CA . ASN F 1 203 ? 68.917 65.470 -5.993 1.00 24.35 219 ASN F CA 1
ATOM 27098 C C . ASN F 1 203 ? 68.081 65.709 -4.737 1.00 22.25 219 ASN F C 1
ATOM 27099 O O . ASN F 1 203 ? 68.490 66.430 -3.832 1.00 23.41 219 ASN F O 1
ATOM 27110 N N . LYS F 1 204 ? 66.889 65.117 -4.679 1.00 24.78 220 LYS F N 1
ATOM 27111 C CA . LYS F 1 204 ? 65.939 65.480 -3.636 1.00 23.78 220 LYS F CA 1
ATOM 27112 C C . LYS F 1 204 ? 65.300 64.243 -3.030 1.00 24.20 220 LYS F C 1
ATOM 27113 O O . LYS F 1 204 ? 65.084 63.240 -3.718 1.00 25.51 220 LYS F O 1
ATOM 27132 N N . CYS F 1 205 ? 64.951 64.335 -1.741 1.00 25.82 221 CYS F N 1
ATOM 27133 C CA . CYS F 1 205 ? 64.346 63.201 -1.068 1.00 26.10 221 CYS F CA 1
ATOM 27134 C C . CYS F 1 205 ? 63.386 63.632 0.034 1.00 24.54 221 CYS F C 1
ATOM 27135 O O . CYS F 1 205 ? 63.301 64.807 0.401 1.00 25.54 221 CYS F O 1
ATOM 27142 N N . VAL F 1 206 ? 62.622 62.648 0.504 1.00 25.36 222 VAL F N 1
ATOM 27143 C CA . VAL F 1 206 ? 62.022 62.631 1.831 1.00 22.85 222 VAL F CA 1
ATOM 27144 C C . VAL F 1 206 ? 62.757 61.586 2.641 1.00 24.29 222 VAL F C 1
ATOM 27145 O O . VAL F 1 206 ? 63.083 60.502 2.127 1.00 19.58 222 VAL F O 1
ATOM 27158 N N . LEU F 1 207 ? 63.021 61.905 3.906 1.00 17.54 223 LEU F N 1
ATOM 27159 C CA . LEU F 1 207 ? 63.643 60.959 4.818 1.00 22.26 223 LEU F CA 1
ATOM 27160 C C . LEU F 1 207 ? 62.614 60.622 5.891 1.00 26.15 223 LEU F C 1
ATOM 27161 O O . LEU F 1 207 ? 62.401 61.398 6.835 1.00 23.34 223 LEU F O 1
ATOM 27177 N N . LEU F 1 208 ? 61.993 59.454 5.748 1.00 22.28 224 LEU F N 1
ATOM 27178 C CA . LEU F 1 208 ? 60.997 58.977 6.710 1.00 19.79 224 LEU F CA 1
ATOM 27179 C C . LEU F 1 208 ? 61.682 58.369 7.920 1.00 22.53 224 LEU F C 1
ATOM 27180 O O . LEU F 1 208 ? 62.570 57.523 7.777 1.00 22.03 224 LEU F O 1
ATOM 27196 N N . ARG F 1 209 ? 61.253 58.791 9.111 1.00 21.79 225 ARG F N 1
ATOM 27197 C CA . ARG F 1 209 ? 61.790 58.234 10.337 1.00 20.09 225 ARG F CA 1
ATOM 27198 C C . ARG F 1 209 ? 61.760 56.718 10.273 1.00 22.63 225 ARG F C 1
ATOM 27199 O O . ARG F 1 209 ? 60.745 56.116 9.903 1.00 18.31 225 ARG F O 1
ATOM 27220 N N . SER F 1 210 ? 62.896 56.116 10.617 1.00 16.10 226 SER F N 1
ATOM 27221 C CA . SER F 1 210 ? 63.028 54.672 10.815 1.00 14.60 226 SER F CA 1
ATOM 27222 C C . SER F 1 210 ? 63.226 54.428 12.308 1.00 14.87 226 SER F C 1
ATOM 27223 O O . SER F 1 210 ? 64.245 54.836 12.880 1.00 21.66 226 SER F O 1
ATOM 27231 N N . SER F 1 211 ? 62.239 53.809 12.948 1.00 18.23 227 SER F N 1
ATOM 27232 C CA . SER F 1 211 ? 62.298 53.540 14.380 1.00 16.32 227 SER F CA 1
ATOM 27233 C C . SER F 1 211 ? 62.758 52.120 14.668 1.00 21.66 227 SER F C 1
ATOM 27234 O O . SER F 1 211 ? 62.539 51.199 13.877 1.00 22.24 227 SER F O 1
ATOM 27242 N N . SER F 1 212 ? 63.425 51.974 15.806 1.00 18.11 228 SER F N 1
ATOM 27243 C CA . SER F 1 212 ? 63.840 50.702 16.351 1.00 18.24 228 SER F CA 1
ATOM 27244 C C . SER F 1 212 ? 62.922 50.284 17.507 1.00 18.61 228 SER F C 1
ATOM 27245 O O . SER F 1 212 ? 61.992 50.980 17.894 1.00 21.51 228 SER F O 1
ATOM 27253 N N . ASP F 1 213 ? 63.196 49.117 18.077 1.00 19.09 229 ASP F N 1
ATOM 27254 C CA . ASP F 1 213 ? 62.402 48.664 19.207 1.00 23.29 229 ASP F CA 1
ATOM 27255 C C . ASP F 1 213 ? 62.889 49.232 20.541 1.00 21.77 229 ASP F C 1
ATOM 27256 O O . ASP F 1 213 ? 62.258 48.992 21.565 1.00 25.22 229 ASP F O 1
ATOM 27265 N N . THR F 1 214 ? 64.003 49.933 20.541 1.00 24.18 230 THR F N 1
ATOM 27266 C CA . THR F 1 214 ? 64.532 50.678 21.670 1.00 23.51 230 THR F CA 1
ATOM 27267 C C . THR F 1 214 ? 64.866 52.026 21.076 1.00 22.36 230 THR F C 1
ATOM 27268 O O . THR F 1 214 ? 64.792 52.202 19.859 1.00 19.73 230 THR F O 1
ATOM 27279 N N . PRO F 1 215 ? 65.186 53.017 21.904 1.00 20.65 231 PRO F N 1
ATOM 27280 C CA . PRO F 1 215 ? 65.511 54.335 21.360 1.00 27.56 231 PRO F CA 1
ATOM 27281 C C . PRO F 1 215 ? 66.669 54.244 20.388 1.00 23.16 231 PRO F C 1
ATOM 27282 O O . PRO F 1 215 ? 67.568 53.409 20.522 1.00 21.88 231 PRO F O 1
ATOM 27293 N N . LEU F 1 216 ? 66.633 55.108 19.390 1.00 22.18 232 LEU F N 1
ATOM 27294 C CA . LEU F 1 216 ? 67.643 55.082 18.348 1.00 23.45 232 LEU F CA 1
ATOM 27295 C C . LEU F 1 216 ? 69.027 55.374 18.904 1.00 24.28 232 LEU F C 1
ATOM 27296 O O . LEU F 1 216 ? 69.197 56.152 19.850 1.00 24.10 232 LEU F O 1
ATOM 27312 N N . CYS F 1 217 ? 70.020 54.729 18.300 1.00 23.91 233 CYS F N 1
ATOM 27313 C CA . CYS F 1 217 ? 71.410 55.104 18.529 1.00 24.39 233 CYS F CA 1
ATOM 27314 C C . CYS F 1 217 ? 71.609 56.558 18.091 1.00 27.54 233 CYS F C 1
ATOM 27315 O O . CYS F 1 217 ? 70.849 57.111 17.274 1.00 17.12 233 CYS F O 1
ATOM 27322 N N . SER F 1 218 ? 72.657 57.177 18.630 1.00 21.96 234 SER F N 1
ATOM 27323 C CA . SER F 1 218 ? 72.855 58.606 18.418 1.00 23.61 234 SER F CA 1
ATOM 27324 C C . SER F 1 218 ? 73.089 58.923 16.954 1.00 26.09 234 SER F C 1
ATOM 27325 O O . SER F 1 218 ? 72.654 59.973 16.464 1.00 20.37 234 SER F O 1
ATOM 27333 N N . HIS F 1 219 ? 73.811 58.067 16.240 1.00 20.95 235 HIS F N 1
ATOM 27334 C CA . HIS F 1 219 ? 74.150 58.481 14.891 1.00 27.53 235 HIS F CA 1
ATOM 27335 C C . HIS F 1 219 ? 72.960 58.428 13.947 1.00 25.23 235 HIS F C 1
ATOM 27336 O O . HIS F 1 219 ? 72.953 59.180 12.974 1.00 23.84 235 HIS F O 1
ATOM 27350 N N . ILE F 1 220 ? 71.925 57.628 14.236 1.00 20.82 236 ILE F N 1
ATOM 27351 C CA . ILE F 1 220 ? 70.705 57.687 13.441 1.00 19.51 236 ILE F CA 1
ATOM 27352 C C . ILE F 1 220 ? 69.697 58.670 14.024 1.00 16.08 236 ILE F C 1
ATOM 27353 O O . ILE F 1 220 ? 68.908 59.257 13.278 1.00 18.09 236 ILE F O 1
ATOM 27369 N N . MET F 1 221 ? 69.694 58.855 15.343 1.00 20.63 237 MET F N 1
ATOM 27370 C CA . MET F 1 221 ? 68.820 59.837 15.952 1.00 20.60 237 MET F CA 1
ATOM 27371 C C . MET F 1 221 ? 69.020 61.210 15.331 1.00 26.31 237 MET F C 1
ATOM 27372 O O . MET F 1 221 ? 68.056 61.961 15.151 1.00 23.18 237 MET F O 1
ATOM 27386 N N . ARG F 1 222 ? 70.266 61.553 14.992 1.00 21.07 238 ARG F N 1
ATOM 27387 C CA . ARG F 1 222 ? 70.581 62.857 14.421 1.00 23.18 238 ARG F CA 1
ATOM 27388 C C . ARG F 1 222 ? 69.959 63.107 13.045 1.00 24.77 238 ARG F C 1
ATOM 27389 O O . ARG F 1 222 ? 69.958 64.261 12.609 1.00 25.51 238 ARG F O 1
ATOM 27410 N N . ASN F 1 223 ? 69.421 62.090 12.362 1.00 22.36 239 ASN F N 1
ATOM 27411 C CA . ASN F 1 223 ? 68.778 62.353 11.073 1.00 20.47 239 ASN F CA 1
ATOM 27412 C C . ASN F 1 223 ? 67.570 63.271 11.218 1.00 26.70 239 ASN F C 1
ATOM 27413 O O . ASN F 1 223 ? 67.107 63.835 10.225 1.00 22.75 239 ASN F O 1
ATOM 27424 N N . VAL F 1 224 ? 67.057 63.436 12.440 1.00 25.88 240 VAL F N 1
ATOM 27425 C CA . VAL F 1 224 ? 65.980 64.378 12.690 1.00 22.73 240 VAL F CA 1
ATOM 27426 C C . VAL F 1 224 ? 66.401 65.803 12.385 1.00 29.59 240 VAL F C 1
ATOM 27427 O O . VAL F 1 224 ? 65.542 66.674 12.206 1.00 23.82 240 VAL F O 1
ATOM 27440 N N . GLU F 1 225 ? 67.709 66.069 12.315 1.00 21.47 241 GLU F N 1
ATOM 27441 C CA . GLU F 1 225 ? 68.210 67.413 12.052 1.00 28.23 241 GLU F CA 1
ATOM 27442 C C . GLU F 1 225 ? 68.140 67.785 10.577 1.00 24.31 241 GLU F C 1
ATOM 27443 O O . GLU F 1 225 ? 68.193 68.969 10.251 1.00 27.37 241 GLU F O 1
ATOM 27455 N N . LEU F 1 226 ? 67.933 66.825 9.689 1.00 26.53 242 LEU F N 1
ATOM 27456 C CA . LEU F 1 226 ? 67.912 67.115 8.260 1.00 27.21 242 LEU F CA 1
ATOM 27457 C C . LEU F 1 226 ? 66.557 67.675 7.851 1.00 28.76 242 LEU F C 1
ATOM 27458 O O . LEU F 1 226 ? 65.517 67.230 8.346 1.00 25.03 242 LEU F O 1
ATOM 27474 N N . ASP F 1 227 ? 66.581 68.671 6.949 1.00 28.18 243 ASP F N 1
ATOM 27475 C CA . ASP F 1 227 ? 65.364 69.338 6.490 1.00 30.92 243 ASP F CA 1
ATOM 27476 C C . ASP F 1 227 ? 64.339 68.352 5.956 1.00 26.75 243 ASP F C 1
ATOM 27477 O O . ASP F 1 227 ? 63.131 68.603 6.041 1.00 23.68 243 ASP F O 1
ATOM 27486 N N . GLU F 1 228 ? 64.801 67.246 5.371 1.00 23.73 244 GLU F N 1
ATOM 27487 C CA . GLU F 1 228 ? 63.934 66.266 4.727 1.00 23.60 244 GLU F CA 1
ATOM 27488 C C . GLU F 1 228 ? 63.285 65.291 5.707 1.00 26.05 244 GLU F C 1
ATOM 27489 O O . GLU F 1 228 ? 62.454 64.488 5.297 1.00 22.51 244 GLU F O 1
ATOM 27501 N N . TYR F 1 229 ? 63.640 65.336 6.976 1.00 20.11 245 TYR F N 1
ATOM 27502 C CA . TYR F 1 229 ? 63.088 64.400 7.941 1.00 17.93 245 TYR F CA 1
ATOM 27503 C C . TYR F 1 229 ? 61.591 64.570 8.067 1.00 25.86 245 TYR F C 1
ATOM 27504 O O . TYR F 1 229 ? 61.096 65.684 8.226 1.00 23.94 245 TYR F O 1
ATOM 27522 N N . VAL F 1 230 ? 60.886 63.451 8.060 1.00 23.73 246 VAL F N 1
ATOM 27523 C CA . VAL F 1 230 ? 59.451 63.401 8.259 1.00 19.50 246 VAL F CA 1
ATOM 27524 C C . VAL F 1 230 ? 59.167 62.284 9.241 1.00 24.89 246 VAL F C 1
ATOM 27525 O O . VAL F 1 230 ? 59.660 61.159 9.071 1.00 21.91 246 VAL F O 1
ATOM 27538 N N . ASP F 1 231 ? 58.396 62.604 10.272 1.00 22.13 247 ASP F N 1
ATOM 27539 C CA . ASP F 1 231 ? 58.037 61.636 11.306 1.00 26.82 247 ASP F CA 1
ATOM 27540 C C . ASP F 1 231 ? 57.143 60.543 10.732 1.00 25.64 247 ASP F C 1
ATOM 27541 O O . ASP F 1 231 ? 56.306 60.800 9.862 1.00 24.79 247 ASP F O 1
ATOM 27550 N N . THR F 1 232 ? 57.324 59.318 11.213 1.00 22.72 248 THR F N 1
ATOM 27551 C CA . THR F 1 232 ? 56.449 58.187 10.947 1.00 19.19 248 THR F CA 1
ATOM 27552 C C . THR F 1 232 ? 55.884 57.686 12.276 1.00 21.39 248 THR F C 1
ATOM 27553 O O . THR F 1 232 ? 56.457 57.952 13.336 1.00 23.27 248 THR F O 1
ATOM 27564 N N . PRO F 1 233 ? 54.765 56.968 12.259 1.00 25.24 249 PRO F N 1
ATOM 27565 C CA . PRO F 1 233 ? 54.135 56.563 13.529 1.00 19.96 249 PRO F CA 1
ATOM 27566 C C . PRO F 1 233 ? 55.107 55.880 14.470 1.00 19.04 249 PRO F C 1
ATOM 27567 O O . PRO F 1 233 ? 55.842 54.957 14.092 1.00 20.69 249 PRO F O 1
ATOM 27578 N N . ASN F 1 234 ? 55.112 56.348 15.715 1.00 18.10 250 ASN F N 1
ATOM 27579 C CA . ASN F 1 234 ? 56.023 55.827 16.722 1.00 19.19 250 ASN F CA 1
ATOM 27580 C C . ASN F 1 234 ? 55.407 56.117 18.078 1.00 24.26 250 ASN F C 1
ATOM 27581 O O . ASN F 1 234 ? 54.474 56.923 18.191 1.00 21.93 250 ASN F O 1
ATOM 27592 N N . THR F 1 235 ? 55.907 55.420 19.100 1.00 20.59 251 THR F N 1
ATOM 27593 C CA . THR F 1 235 ? 55.444 55.598 20.480 1.00 22.93 251 THR F CA 1
ATOM 27594 C C . THR F 1 235 ? 56.649 55.997 21.327 1.00 23.65 251 THR F C 1
ATOM 27595 O O . THR F 1 235 ? 57.480 55.146 21.680 1.00 23.92 251 THR F O 1
ATOM 27606 N N . GLY F 1 236 ? 56.742 57.288 21.660 1.00 26.44 252 GLY F N 1
ATOM 27607 C CA . GLY F 1 236 ? 57.922 57.820 22.331 1.00 24.61 252 GLY F CA 1
ATOM 27608 C C . GLY F 1 236 ? 59.207 57.595 21.579 1.00 24.49 252 GLY F C 1
ATOM 27609 O O . GLY F 1 236 ? 60.275 57.502 22.190 1.00 28.30 252 GLY F O 1
ATOM 27613 N N . GLY F 1 237 ? 59.147 57.549 20.257 1.00 25.65 253 GLY F N 1
ATOM 27614 C CA . GLY F 1 237 ? 60.325 57.325 19.456 1.00 21.18 253 GLY F CA 1
ATOM 27615 C C . GLY F 1 237 ? 60.597 55.872 19.126 1.00 21.39 253 GLY F C 1
ATOM 27616 O O . GLY F 1 237 ? 61.482 55.597 18.312 1.00 23.63 253 GLY F O 1
ATOM 27620 N N . VAL F 1 238 ? 59.846 54.942 19.690 1.00 18.94 254 VAL F N 1
ATOM 27621 C CA . VAL F 1 238 ? 60.081 53.531 19.447 1.00 16.05 254 VAL F CA 1
ATOM 27622 C C . VAL F 1 238 ? 59.036 53.041 18.460 1.00 20.96 254 VAL F C 1
ATOM 27623 O O . VAL F 1 238 ? 57.943 53.597 18.351 1.00 20.42 254 VAL F O 1
ATOM 27636 N N . TYR F 1 239 ? 59.408 52.024 17.692 1.00 19.46 255 TYR F N 1
ATOM 27637 C CA . TYR F 1 239 ? 58.489 51.400 16.751 1.00 19.60 255 TYR F CA 1
ATOM 27638 C C . TYR F 1 239 ? 57.195 50.987 17.463 1.00 18.43 255 TYR F C 1
ATOM 27639 O O . TYR F 1 239 ? 57.242 50.428 18.569 1.00 18.23 255 TYR F O 1
ATOM 27657 N N . PRO F 1 240 ? 56.030 51.228 16.865 1.00 18.87 256 PRO F N 1
ATOM 27658 C CA . PRO F 1 240 ? 54.766 50.919 17.542 1.00 21.50 256 PRO F CA 1
ATOM 27659 C C . PRO F 1 240 ? 54.576 49.439 17.823 1.00 22.76 256 PRO F C 1
ATOM 27660 O O . PRO F 1 240 ? 55.109 48.555 17.145 1.00 24.76 256 PRO F O 1
ATOM 27671 N N . SER F 1 241 ? 53.739 49.183 18.819 1.00 21.80 257 SER F N 1
ATOM 27672 C CA . SER F 1 241 ? 53.444 47.839 19.305 1.00 19.72 257 SER F CA 1
ATOM 27673 C C . SER F 1 241 ? 52.276 47.180 18.583 1.00 25.26 257 SER F C 1
ATOM 27674 O O . SER F 1 241 ? 51.665 46.260 19.135 1.00 31.34 257 SER F O 1
ATOM 27682 N N . ASP F 1 242 ? 51.961 47.615 17.370 1.00 22.37 258 ASP F N 1
ATOM 27683 C CA . ASP F 1 242 ? 50.816 47.107 16.612 1.00 25.14 258 ASP F CA 1
ATOM 27684 C C . ASP F 1 242 ? 51.222 46.336 15.357 1.00 26.62 258 ASP F C 1
ATOM 27685 O O . ASP F 1 242 ? 50.493 46.339 14.360 1.00 21.78 258 ASP F O 1
ATOM 27694 N N . GLY F 1 243 ? 52.382 45.680 15.369 1.00 20.21 259 GLY F N 1
ATOM 27695 C CA . GLY F 1 243 ? 52.892 45.006 14.202 1.00 19.95 259 GLY F CA 1
ATOM 27696 C C . GLY F 1 243 ? 52.964 43.497 14.376 1.00 20.41 259 GLY F C 1
ATOM 27697 O O . GLY F 1 243 ? 52.506 42.914 15.359 1.00 21.82 259 GLY F O 1
ATOM 27701 N N . PHE F 1 244 ? 53.576 42.868 13.396 1.00 23.16 260 PHE F N 1
ATOM 27702 C CA . PHE F 1 244 ? 53.782 41.428 13.436 1.00 22.02 260 PHE F CA 1
ATOM 27703 C C . PHE F 1 244 ? 54.727 41.048 14.569 1.00 19.23 260 PHE F C 1
ATOM 27704 O O . PHE F 1 244 ? 54.489 40.065 15.278 1.00 21.51 260 PHE F O 1
ATOM 27721 N N . ASP F 1 245 ? 55.809 41.801 14.739 1.00 21.15 261 ASP F N 1
ATOM 27722 C CA . ASP F 1 245 ? 56.669 41.675 15.910 1.00 21.38 261 ASP F CA 1
ATOM 27723 C C . ASP F 1 245 ? 57.058 43.084 16.323 1.00 23.84 261 ASP F C 1
ATOM 27724 O O . ASP F 1 245 ? 56.498 44.064 15.822 1.00 23.90 261 ASP F O 1
ATOM 27733 N N . SER F 1 246 ? 58.002 43.192 17.269 1.00 18.39 262 SER F N 1
ATOM 27734 C CA . SER F 1 246 ? 58.380 44.483 17.837 1.00 17.06 262 SER F CA 1
ATOM 27735 C C . SER F 1 246 ? 59.026 45.419 16.813 1.00 17.40 262 SER F C 1
ATOM 27736 O O . SER F 1 246 ? 59.135 46.619 17.085 1.00 20.41 262 SER F O 1
ATOM 27744 N N . LEU F 1 247 ? 59.406 44.912 15.635 1.00 21.70 263 LEU F N 1
ATOM 27745 C CA . LEU F 1 247 ? 60.147 45.684 14.648 1.00 18.59 263 LEU F CA 1
ATOM 27746 C C . LEU F 1 247 ? 59.544 45.731 13.241 1.00 23.36 263 LEU F C 1
ATOM 27747 O O . LEU F 1 247 ? 60.101 46.427 12.383 1.00 24.84 263 LEU F O 1
ATOM 27763 N N . HIS F 1 248 ? 58.439 45.026 12.972 1.00 17.04 264 HIS F N 1
ATOM 27764 C CA . HIS F 1 248 ? 57.939 44.897 11.603 1.00 19.20 264 HIS F CA 1
ATOM 27765 C C . HIS F 1 248 ? 56.412 44.854 11.544 1.00 22.08 264 HIS F C 1
ATOM 27766 O O . HIS F 1 248 ? 55.747 44.282 12.407 1.00 19.15 264 HIS F O 1
ATOM 27780 N N . GLY F 1 249 ? 55.874 45.352 10.440 1.00 21.19 265 GLY F N 1
ATOM 27781 C CA . GLY F 1 249 ? 54.477 45.098 10.139 1.00 17.44 265 GLY F CA 1
ATOM 27782 C C . GLY F 1 249 ? 53.485 45.989 10.855 1.00 21.95 265 GLY F C 1
ATOM 27783 O O . GLY F 1 249 ? 52.300 45.637 10.917 1.00 27.83 265 GLY F O 1
ATOM 27787 N N . SER F 1 250 ? 53.922 47.136 11.385 1.00 18.99 266 SER F N 1
ATOM 27788 C CA . SER F 1 250 ? 53.049 48.021 12.180 1.00 17.44 266 SER F CA 1
ATOM 27789 C C . SER F 1 250 ? 51.792 48.388 11.394 1.00 22.38 266 SER F C 1
ATOM 27790 O O . SER F 1 250 ? 51.880 48.844 10.249 1.00 23.49 266 SER F O 1
ATOM 27798 N N . ALA F 1 251 ? 50.612 48.159 11.987 1.00 25.71 267 ALA F N 1
ATOM 27799 C CA . ALA F 1 251 ? 49.378 48.559 11.296 1.00 26.58 267 ALA F CA 1
ATOM 27800 C C . ALA F 1 251 ? 49.374 50.064 11.028 1.00 26.38 267 ALA F C 1
ATOM 27801 O O . ALA F 1 251 ? 49.046 50.510 9.918 1.00 25.71 267 ALA F O 1
ATOM 27808 N N . SER F 1 252 ? 49.782 50.865 12.026 1.00 26.19 268 SER F N 1
ATOM 27809 C CA . SER F 1 252 ? 49.726 52.314 11.870 1.00 29.04 268 SER F CA 1
ATOM 27810 C C . SER F 1 252 ? 50.766 52.816 10.877 1.00 24.08 268 SER F C 1
ATOM 27811 O O . SER F 1 252 ? 50.498 53.761 10.126 1.00 23.79 268 SER F O 1
ATOM 27819 N N . VAL F 1 253 ? 51.958 52.211 10.834 1.00 23.13 269 VAL F N 1
ATOM 27820 C CA . VAL F 1 253 ? 52.922 52.655 9.820 1.00 21.45 269 VAL F CA 1
ATOM 27821 C C . VAL F 1 253 ? 52.420 52.293 8.418 1.00 21.43 269 VAL F C 1
ATOM 27822 O O . VAL F 1 253 ? 52.599 53.058 7.459 1.00 24.66 269 VAL F O 1
ATOM 27835 N N . ARG F 1 254 ? 51.869 51.089 8.254 1.00 25.04 270 ARG F N 1
ATOM 27836 C CA . ARG F 1 254 ? 51.362 50.684 6.946 1.00 32.07 270 ARG F CA 1
ATOM 27837 C C . ARG F 1 254 ? 50.341 51.689 6.426 1.00 29.57 270 ARG F C 1
ATOM 27838 O O . ARG F 1 254 ? 50.392 52.099 5.263 1.00 26.75 270 ARG F O 1
ATOM 27859 N N . THR F 1 255 ? 49.397 52.090 7.282 1.00 25.61 271 THR F N 1
ATOM 27860 C CA . THR F 1 255 ? 48.347 53.022 6.867 1.00 30.64 271 THR F CA 1
ATOM 27861 C C . THR F 1 255 ? 48.922 54.393 6.499 1.00 31.36 271 THR F C 1
ATOM 27862 O O . THR F 1 255 ? 48.501 55.016 5.517 1.00 27.02 271 THR F O 1
ATOM 27873 N N . PHE F 1 256 ? 49.860 54.889 7.301 1.00 27.41 272 PHE F N 1
ATOM 27874 C CA . PHE F 1 256 ? 50.517 56.163 7.023 1.00 26.93 272 PHE F CA 1
ATOM 27875 C C . PHE F 1 256 ? 51.210 56.140 5.659 1.00 28.34 272 PHE F C 1
ATOM 27876 O O . PHE F 1 256 ? 51.111 57.096 4.883 1.00 27.42 272 PHE F O 1
ATOM 27893 N N . LEU F 1 257 ? 51.936 55.053 5.358 1.00 23.45 273 LEU F N 1
ATOM 27894 C CA . LEU F 1 257 ? 52.658 54.957 4.088 1.00 25.47 273 LEU F CA 1
ATOM 27895 C C . LEU F 1 257 ? 51.700 54.765 2.920 1.00 25.46 273 LEU F C 1
ATOM 27896 O O . LEU F 1 257 ? 51.824 55.435 1.889 1.00 24.97 273 LEU F O 1
ATOM 27912 N N . THR F 1 258 ? 50.723 53.862 3.062 1.00 22.07 274 THR F N 1
ATOM 27913 C CA . THR F 1 258 ? 49.783 53.640 1.968 1.00 26.90 274 THR F CA 1
ATOM 27914 C C . THR F 1 258 ? 49.012 54.911 1.647 1.00 28.82 274 THR F C 1
ATOM 27915 O O . THR F 1 258 ? 48.813 55.256 0.471 1.00 29.51 274 THR F O 1
ATOM 27926 N N . ASP F 1 259 ? 48.539 55.605 2.680 1.00 25.47 275 ASP F N 1
ATOM 27927 C CA . ASP F 1 259 ? 47.793 56.841 2.461 1.00 29.31 275 ASP F CA 1
ATOM 27928 C C . ASP F 1 259 ? 48.626 57.836 1.682 1.00 34.09 275 ASP F C 1
ATOM 27929 O O . ASP F 1 259 ? 48.143 58.465 0.744 1.00 27.89 275 ASP F O 1
ATOM 27938 N N . ALA F 1 260 ? 49.884 58.006 2.091 1.00 26.11 276 ALA F N 1
ATOM 27939 C CA . ALA F 1 260 ? 50.768 58.993 1.495 1.00 26.45 276 ALA F CA 1
ATOM 27940 C C . ALA F 1 260 ? 51.156 58.624 0.073 1.00 23.02 276 ALA F C 1
ATOM 27941 O O . ALA F 1 260 ? 51.465 59.511 -0.729 1.00 31.70 276 ALA F O 1
ATOM 27948 N N . LEU F 1 261 ? 51.133 57.340 -0.259 1.00 26.12 277 LEU F N 1
ATOM 27949 C CA . LEU F 1 261 ? 51.533 56.878 -1.575 1.00 22.31 277 LEU F CA 1
ATOM 27950 C C . LEU F 1 261 ? 50.367 56.735 -2.536 1.00 34.03 277 LEU F C 1
ATOM 27951 O O . LEU F 1 261 ? 50.590 56.426 -3.707 1.00 26.10 277 LEU F O 1
ATOM 27967 N N . THR F 1 262 ? 49.138 56.948 -2.083 1.00 27.21 278 THR F N 1
ATOM 27968 C CA . THR F 1 262 ? 47.964 56.762 -2.927 1.00 33.16 278 THR F CA 1
ATOM 27969 C C . THR F 1 262 ? 47.089 58.011 -2.999 1.00 38.77 278 THR F C 1
ATOM 27970 O O . THR F 1 262 ? 45.883 57.916 -3.219 1.00 38.48 278 THR F O 1
ATOM 27981 N N . CYS F 1 263 ? 47.674 59.185 -2.848 1.00 37.86 279 CYS F N 1
ATOM 27982 C CA . CYS F 1 263 ? 46.938 60.411 -3.132 1.00 39.33 279 CYS F CA 1
ATOM 27983 C C . CYS F 1 263 ? 46.392 60.379 -4.566 1.00 39.11 279 CYS F C 1
ATOM 27984 O O . CYS F 1 263 ? 47.147 60.087 -5.503 1.00 38.72 279 CYS F O 1
ATOM 27991 N N . PRO F 1 264 ? 45.102 60.661 -4.780 1.00 38.63 280 PRO F N 1
ATOM 27992 C CA . PRO F 1 264 ? 44.525 60.530 -6.127 1.00 37.74 280 PRO F CA 1
ATOM 27993 C C . PRO F 1 264 ? 44.870 61.688 -7.054 1.00 39.26 280 PRO F C 1
ATOM 27994 O O . PRO F 1 264 ? 44.855 62.858 -6.656 1.00 39.93 280 PRO F O 1
ATOM 28005 N N . ASP F 1 265 ? 45.168 61.334 -8.311 1.00 38.75 281 ASP F N 1
ATOM 28006 C CA . ASP F 1 265 ? 45.191 62.277 -9.431 1.00 36.58 281 ASP F CA 1
ATOM 28007 C C . ASP F 1 265 ? 46.192 63.399 -9.209 1.00 36.56 281 ASP F C 1
ATOM 28008 O O . ASP F 1 265 ? 45.956 64.545 -9.587 1.00 40.48 281 ASP F O 1
ATOM 28017 N N . ILE F 1 266 ? 47.330 63.069 -8.629 1.00 35.52 282 ILE F N 1
ATOM 28018 C CA . ILE F 1 266 ? 48.420 64.018 -8.486 1.00 30.87 282 ILE F CA 1
ATOM 28019 C C . ILE F 1 266 ? 49.257 63.957 -9.752 1.00 36.72 282 ILE F C 1
ATOM 28020 O O . ILE F 1 266 ? 49.684 62.876 -10.162 1.00 37.34 282 ILE F O 1
ATOM 28036 N N . ASP F 1 267 ? 49.517 65.121 -10.359 1.00 38.67 283 ASP F N 1
ATOM 28037 C CA . ASP F 1 267 ? 50.352 65.189 -11.560 1.00 34.72 283 ASP F CA 1
ATOM 28038 C C . ASP F 1 267 ? 51.793 65.470 -11.146 1.00 35.14 283 ASP F C 1
ATOM 28039 O O . ASP F 1 267 ? 52.256 66.611 -11.109 1.00 30.46 283 ASP F O 1
ATOM 28048 N N . TRP F 1 268 ? 52.510 64.391 -10.807 1.00 30.76 284 TRP F N 1
ATOM 28049 C CA . TRP F 1 268 ? 53.885 64.532 -10.320 1.00 34.14 284 TRP F CA 1
ATOM 28050 C C . TRP F 1 268 ? 54.803 65.199 -11.335 1.00 32.42 284 TRP F C 1
ATOM 28051 O O . TRP F 1 268 ? 55.798 65.808 -10.945 1.00 28.71 284 TRP F O 1
ATOM 28072 N N . SER F 1 269 ? 54.476 65.144 -12.624 1.00 33.92 285 SER F N 1
ATOM 28073 C CA . SER F 1 269 ? 55.341 65.774 -13.604 1.00 37.09 285 SER F CA 1
ATOM 28074 C C . SER F 1 269 ? 55.434 67.281 -13.387 1.00 40.20 285 SER F C 1
ATOM 28075 O O . SER F 1 269 ? 56.382 67.905 -13.869 1.00 38.89 285 SER F O 1
ATOM 28083 N N . ARG F 1 270 ? 54.477 67.882 -12.672 1.00 38.08 286 ARG F N 1
ATOM 28084 C CA . ARG F 1 270 ? 54.405 69.330 -12.551 1.00 33.01 286 ARG F CA 1
ATOM 28085 C C . ARG F 1 270 ? 54.989 69.867 -11.255 1.00 38.60 286 ARG F C 1
ATOM 28086 O O . ARG F 1 270 ? 54.819 71.051 -10.965 1.00 39.41 286 ARG F O 1
ATOM 28107 N N . ILE F 1 271 ? 55.669 69.049 -10.465 1.00 33.74 287 ILE F N 1
ATOM 28108 C CA . ILE F 1 271 ? 56.266 69.561 -9.238 1.00 33.77 287 ILE F CA 1
ATOM 28109 C C . ILE F 1 271 ? 57.659 68.963 -9.070 1.00 33.56 287 ILE F C 1
ATOM 28110 O O . ILE F 1 271 ? 57.846 67.746 -9.203 1.00 34.56 287 ILE F O 1
ATOM 28126 N N . ASP F 1 272 ? 58.632 69.822 -8.774 1.00 37.31 288 ASP F N 1
ATOM 28127 C CA . ASP F 1 272 ? 60.020 69.404 -8.525 1.00 31.60 288 ASP F CA 1
ATOM 28128 C C . ASP F 1 272 ? 60.228 69.181 -7.025 1.00 32.46 288 ASP F C 1
ATOM 28129 O O . ASP F 1 272 ? 60.889 69.939 -6.317 1.00 33.41 288 ASP F O 1
ATOM 28138 N N . ALA F 1 273 ? 59.671 68.071 -6.553 1.00 30.48 289 ALA F N 1
ATOM 28139 C CA . ALA F 1 273 ? 59.723 67.734 -5.143 1.00 30.11 289 ALA F CA 1
ATOM 28140 C C . ALA F 1 273 ? 59.377 66.265 -4.983 1.00 33.94 289 ALA F C 1
ATOM 28141 O O . ALA F 1 273 ? 58.685 65.674 -5.812 1.00 25.50 289 ALA F O 1
ATOM 28148 N N . ALA F 1 274 ? 59.892 65.680 -3.921 1.00 32.05 290 ALA F N 1
ATOM 28149 C CA . ALA F 1 274 ? 59.611 64.300 -3.566 1.00 29.59 290 ALA F CA 1
ATOM 28150 C C . ALA F 1 274 ? 58.349 64.153 -2.730 1.00 30.09 290 ALA F C 1
ATOM 28151 O O . ALA F 1 274 ? 58.005 63.028 -2.364 1.00 24.55 290 ALA F O 1
ATOM 28158 N N . SER F 1 275 ? 57.675 65.257 -2.396 1.00 30.15 291 SER F N 1
ATOM 28159 C CA . SER F 1 275 ? 56.406 65.216 -1.684 1.00 30.37 291 SER F CA 1
ATOM 28160 C C . SER F 1 275 ? 55.739 66.584 -1.799 1.00 37.09 291 SER F C 1
ATOM 28161 O O . SER F 1 275 ? 56.356 67.565 -2.219 1.00 32.58 291 SER F O 1
ATOM 28169 N N . CYS F 1 276 ? 54.467 66.627 -1.409 1.00 32.83 292 CYS F N 1
ATOM 28170 C CA . CYS F 1 276 ? 53.686 67.858 -1.297 1.00 34.75 292 CYS F CA 1
ATOM 28171 C C . CYS F 1 276 ? 52.500 67.566 -0.397 1.00 34.50 292 CYS F C 1
ATOM 28172 O O . CYS F 1 276 ? 52.160 66.407 -0.148 1.00 40.36 292 CYS F O 1
ATOM 28179 N N . GLU F 1 277 ? 51.877 68.633 0.053 1.00 38.94 293 GLU F N 1
ATOM 28180 C CA . GLU F 1 277 ? 50.663 68.564 0.898 1.00 38.62 293 GLU F CA 1
ATOM 28181 C C . GLU F 1 277 ? 49.519 68.456 -0.125 1.00 43.18 293 GLU F C 1
ATOM 28182 O O . GLU F 1 277 ? 49.497 69.172 -1.082 1.00 38.66 293 GLU F O 1
ATOM 28194 N N . TYR F 1 278 ? 48.553 67.605 0.121 1.00 37.73 294 TYR F N 1
ATOM 28195 C CA . TYR F 1 278 ? 47.564 67.274 -0.907 1.00 37.79 294 TYR F CA 1
ATOM 28196 C C . TYR F 1 278 ? 46.949 68.516 -1.560 1.00 42.38 294 TYR F C 1
ATOM 28197 O O . TYR F 1 278 ? 46.861 68.607 -2.790 1.00 39.13 294 TYR F O 1
ATOM 28215 N N . ASP F 1 279 ? 46.482 69.474 -0.751 1.00 42.36 295 ASP F N 1
ATOM 28216 C CA . ASP F 1 279 ? 45.778 70.623 -1.329 1.00 49.82 295 ASP F CA 1
ATOM 28217 C C . ASP F 1 279 ? 46.688 71.446 -2.228 1.00 51.43 295 ASP F C 1
ATOM 28218 O O . ASP F 1 279 ? 46.214 72.075 -3.179 1.00 51.94 295 ASP F O 1
ATOM 28227 N N . SER F 1 280 ? 47.992 71.435 -1.961 1.00 53.57 296 SER F N 1
ATOM 28228 C CA . SER F 1 280 ? 48.976 72.166 -2.749 1.00 57.47 296 SER F CA 1
ATOM 28229 C C . SER F 1 280 ? 49.568 71.353 -3.900 1.00 51.28 296 SER F C 1
ATOM 28230 O O . SER F 1 280 ? 50.251 71.927 -4.752 1.00 48.38 296 SER F O 1
ATOM 28238 N N . CYS F 1 281 ? 49.364 70.044 -3.932 1.00 38.89 297 CYS F N 1
ATOM 28239 C CA . CYS F 1 281 ? 49.908 69.240 -5.019 1.00 36.49 297 CYS F CA 1
ATOM 28240 C C . CYS F 1 281 ? 49.245 69.608 -6.349 1.00 38.31 297 CYS F C 1
ATOM 28241 O O . CYS F 1 281 ? 48.035 69.829 -6.402 1.00 39.86 297 CYS F O 1
ATOM 28248 N N . PRO F 1 282 ? 49.990 69.624 -7.445 1.00 36.72 298 PRO F N 1
ATOM 28249 C CA . PRO F 1 282 ? 49.344 69.799 -8.740 1.00 37.29 298 PRO F CA 1
ATOM 28250 C C . PRO F 1 282 ? 48.457 68.608 -9.067 1.00 42.40 298 PRO F C 1
ATOM 28251 O O . PRO F 1 282 ? 48.814 67.454 -8.831 1.00 40.39 298 PRO F O 1
ATOM 28262 N N . LYS F 1 283 ? 47.274 68.910 -9.587 1.00 42.20 299 LYS F N 1
ATOM 28263 C CA . LYS F 1 283 ? 46.273 67.913 -9.915 1.00 48.84 299 LYS F CA 1
ATOM 28264 C C . LYS F 1 283 ? 46.272 67.649 -11.418 1.00 50.69 299 LYS F C 1
ATOM 28265 O O . LYS F 1 283 ? 46.558 68.536 -12.229 1.00 47.87 299 LYS F O 1
ATOM 28284 N N . MET F 1 284 ? 45.967 66.411 -11.777 1.00 37.87 300 MET F N 1
ATOM 28285 C CA . MET F 1 284 ? 45.814 66.061 -13.181 1.00 39.13 300 MET F CA 1
ATOM 28286 C C . MET F 1 284 ? 44.727 66.939 -13.801 1.00 39.74 300 MET F C 1
ATOM 28287 O O . MET F 1 284 ? 43.679 67.159 -13.192 1.00 42.78 300 MET F O 1
ATOM 28301 N N . VAL F 1 285 ? 44.972 67.432 -15.014 1.00 44.91 301 VAL F N 1
ATOM 28302 C CA . VAL F 1 285 ? 43.965 68.204 -15.753 1.00 43.75 301 VAL F CA 1
ATOM 28303 C C . VAL F 1 285 ? 43.032 67.253 -16.485 1.00 51.29 301 VAL F C 1
ATOM 28304 O O . VAL F 1 285 ? 43.465 66.234 -17.041 1.00 52.10 301 VAL F O 1
ATOM 28317 N N . LYS F 1 286 ? 41.744 67.572 -16.463 1.00 48.82 302 LYS F N 1
ATOM 28318 C CA . LYS F 1 286 ? 40.719 66.770 -17.102 1.00 49.41 302 LYS F CA 1
ATOM 28319 C C . LYS F 1 286 ? 40.178 67.527 -18.310 1.00 55.51 302 LYS F C 1
ATOM 28320 O O . LYS F 1 286 ? 40.361 68.742 -18.447 1.00 55.20 302 LYS F O 1
ATOM 28324 N N . ASP F 1 287 ? 39.541 66.785 -19.212 1.00 54.40 303 ASP F N 1
ATOM 28325 C CA . ASP F 1 287 ? 38.960 67.391 -20.399 1.00 53.78 303 ASP F CA 1
ATOM 28326 C C . ASP F 1 287 ? 37.950 68.453 -19.996 1.00 54.70 303 ASP F C 1
ATOM 28327 O O . ASP F 1 287 ? 37.136 68.244 -19.094 1.00 57.66 303 ASP F O 1
ATOM 28336 N N . PHE F 1 288 ? 37.994 69.598 -20.672 1.00 55.59 304 PHE F N 1
ATOM 28337 C CA . PHE F 1 288 ? 37.012 70.641 -20.403 1.00 50.35 304 PHE F CA 1
ATOM 28338 C C . PHE F 1 288 ? 35.665 70.264 -20.988 1.00 52.46 304 PHE F C 1
ATOM 28339 O O . PHE F 1 288 ? 35.573 69.833 -22.140 1.00 57.02 304 PHE F O 1
ATOM 28356 N N . ASP F 1 289 ? 34.621 70.415 -20.174 1.00 55.29 305 ASP F N 1
ATOM 28357 C CA . ASP F 1 289 ? 33.245 70.185 -20.583 1.00 62.00 305 ASP F CA 1
ATOM 28358 C C . ASP F 1 289 ? 32.669 71.538 -20.979 1.00 76.60 305 ASP F C 1
ATOM 28359 O O . ASP F 1 289 ? 32.469 72.409 -20.128 1.00 76.30 305 ASP F O 1
ATOM 28368 N N . GLN F 1 290 ? 32.399 71.711 -22.263 1.00 57.51 306 GLN F N 1
ATOM 28369 C CA . GLN F 1 290 ? 31.889 72.970 -22.783 1.00 62.59 306 GLN F CA 1
ATOM 28370 C C . GLN F 1 290 ? 30.376 73.030 -22.777 1.00 59.99 306 GLN F C 1
ATOM 28371 O O . GLN F 1 290 ? 29.803 73.913 -23.418 1.00 69.02 306 GLN F O 1
ATOM 28385 N N . THR F 1 291 ? 29.711 72.102 -22.092 1.00 54.35 307 THR F N 1
ATOM 28386 C CA . THR F 1 291 ? 28.259 72.019 -22.199 1.00 80.14 307 THR F CA 1
ATOM 28387 C C . THR F 1 291 ? 27.592 73.311 -21.738 1.00 78.94 307 THR F C 1
ATOM 28388 O O . THR F 1 291 ? 26.667 73.806 -22.385 1.00 59.23 307 THR F O 1
ATOM 28399 N N . SER F 1 292 ? 28.039 73.867 -20.612 1.00 85.78 308 SER F N 1
ATOM 28400 C CA . SER F 1 292 ? 27.411 75.080 -20.096 1.00 81.99 308 SER F CA 1
ATOM 28401 C C . SER F 1 292 ? 27.621 76.258 -21.039 1.00 59.00 308 SER F C 1
ATOM 28402 O O . SER F 1 292 ? 26.715 77.081 -21.224 1.00 39.29 308 SER F O 1
ATOM 28410 N N . LEU F 1 293 ? 28.821 76.392 -21.604 1.00 53.84 309 LEU F N 1
ATOM 28411 C CA . LEU F 1 293 ? 29.051 77.461 -22.569 1.00 49.03 309 LEU F CA 1
ATOM 28412 C C . LEU F 1 293 ? 28.162 77.293 -23.800 1.00 45.26 309 LEU F C 1
ATOM 28413 O O . LEU F 1 293 ? 27.653 78.279 -24.354 1.00 46.65 309 LEU F O 1
ATOM 28429 N N . GLY F 1 294 ? 27.968 76.053 -24.246 1.00 53.80 310 GLY F N 1
ATOM 28430 C CA . GLY F 1 294 ? 27.110 75.817 -25.397 1.00 50.90 310 GLY F CA 1
ATOM 28431 C C . GLY F 1 294 ? 25.657 76.130 -25.105 1.00 54.31 310 GLY F C 1
ATOM 28432 O O . GLY F 1 294 ? 24.971 76.758 -25.922 1.00 48.88 310 GLY F O 1
ATOM 28436 N N . ASN F 1 295 ? 25.172 75.714 -23.927 1.00 48.10 311 ASN F N 1
ATOM 28437 C CA . ASN F 1 295 ? 23.801 76.024 -23.523 1.00 46.99 311 ASN F CA 1
ATOM 28438 C C . ASN F 1 295 ? 23.587 77.527 -23.434 1.00 44.39 311 ASN F C 1
ATOM 28439 O O . ASN F 1 295 ? 22.534 78.046 -23.825 1.00 48.97 311 ASN F O 1
ATOM 28450 N N . THR F 1 296 ? 24.580 78.245 -22.919 1.00 37.56 312 THR F N 1
ATOM 28451 C CA . THR F 1 296 ? 24.505 79.698 -22.874 1.00 35.86 312 THR F CA 1
ATOM 28452 C C . THR F 1 296 ? 24.365 80.291 -24.272 1.00 44.56 312 THR F C 1
ATOM 28453 O O . THR F 1 296 ? 23.494 81.140 -24.510 1.00 37.71 312 THR F O 1
ATOM 28464 N N . ASP F 1 297 ? 25.210 79.850 -25.215 1.00 41.90 313 ASP F N 1
ATOM 28465 C CA . ASP F 1 297 ? 25.080 80.312 -26.597 1.00 53.31 313 ASP F CA 1
ATOM 28466 C C . ASP F 1 297 ? 23.690 79.997 -27.140 1.00 46.06 313 ASP F C 1
ATOM 28467 O O . ASP F 1 297 ? 23.030 80.858 -27.723 1.00 45.99 313 ASP F O 1
ATOM 28476 N N . THR F 1 298 ? 23.211 78.770 -26.924 1.00 47.21 314 THR F N 1
ATOM 28477 C CA . THR F 1 298 ? 21.919 78.391 -27.488 1.00 56.17 314 THR F CA 1
ATOM 28478 C C . THR F 1 298 ? 20.780 79.192 -26.876 1.00 52.94 314 THR F C 1
ATOM 28479 O O . THR F 1 298 ? 19.791 79.487 -27.556 1.00 47.17 314 THR F O 1
ATOM 28490 N N . LEU F 1 299 ? 20.887 79.542 -25.596 1.00 48.03 315 LEU F N 1
ATOM 28491 C CA . LEU F 1 299 ? 19.842 80.336 -24.973 1.00 40.52 315 LEU F CA 1
ATOM 28492 C C . LEU F 1 299 ? 19.820 81.748 -25.540 1.00 45.32 315 LEU F C 1
ATOM 28493 O O . LEU F 1 299 ? 18.749 82.302 -25.799 1.00 40.10 315 LEU F O 1
ATOM 28509 N N . ILE F 1 300 ? 20.992 82.358 -25.715 1.00 45.71 316 ILE F N 1
ATOM 28510 C CA . ILE F 1 300 ? 21.036 83.713 -26.251 1.00 45.22 316 ILE F CA 1
ATOM 28511 C C . ILE F 1 300 ? 20.494 83.732 -27.668 1.00 41.86 316 ILE F C 1
ATOM 28512 O O . ILE F 1 300 ? 19.703 84.611 -28.029 1.00 49.80 316 ILE F O 1
ATOM 28528 N N . MET F 1 301 ? 20.892 82.761 -28.492 1.00 47.62 317 MET F N 1
ATOM 28529 C CA . MET F 1 301 ? 20.411 82.738 -29.873 1.00 57.02 317 MET F CA 1
ATOM 28530 C C . MET F 1 301 ? 18.887 82.695 -29.913 1.00 52.84 317 MET F C 1
ATOM 28531 O O . MET F 1 301 ? 18.261 83.334 -30.766 1.00 55.52 317 MET F O 1
ATOM 28545 N N . ARG F 1 302 ? 18.274 81.972 -28.977 1.00 50.54 318 ARG F N 1
ATOM 28546 C CA . ARG F 1 302 ? 16.817 81.873 -28.944 1.00 51.51 318 ARG F CA 1
ATOM 28547 C C . ARG F 1 302 ? 16.178 83.237 -28.684 1.00 54.85 318 ARG F C 1
ATOM 28548 O O . ARG F 1 302 ? 15.250 83.651 -29.395 1.00 48.29 318 ARG F O 1
ATOM 28569 N N . GLU F 1 303 ? 16.680 83.968 -27.683 1.00 46.80 319 GLU F N 1
ATOM 28570 C CA . GLU F 1 303 ? 16.136 85.296 -27.406 1.00 44.60 319 GLU F CA 1
ATOM 28571 C C . GLU F 1 303 ? 16.375 86.244 -28.576 1.00 48.14 319 GLU F C 1
ATOM 28572 O O . GLU F 1 303 ? 15.536 87.104 -28.872 1.00 44.80 319 GLU F O 1
ATOM 28576 N N . VAL F 1 304 ? 17.522 86.120 -29.244 1.00 49.35 320 VAL F N 1
ATOM 28577 C CA . VAL F 1 304 ? 17.808 87.001 -30.372 1.00 55.86 320 VAL F CA 1
ATOM 28578 C C . VAL F 1 304 ? 16.885 86.687 -31.538 1.00 54.75 320 VAL F C 1
ATOM 28579 O O . VAL F 1 304 ? 16.300 87.589 -32.151 1.00 50.54 320 VAL F O 1
ATOM 28592 N N . ALA F 1 305 ? 16.701 85.401 -31.833 1.00 55.27 321 ALA F N 1
ATOM 28593 C CA . ALA F 1 305 ? 15.743 85.023 -32.861 1.00 59.65 321 ALA F CA 1
ATOM 28594 C C . ALA F 1 305 ? 14.354 85.542 -32.515 1.00 68.78 321 ALA F C 1
ATOM 28595 O O . ALA F 1 305 ? 13.632 86.047 -33.386 1.00 71.56 321 ALA F O 1
ATOM 28602 N N . LEU F 1 306 ? 13.978 85.465 -31.239 1.00 61.85 322 LEU F N 1
ATOM 28603 C CA . LEU F 1 306 ? 12.684 85.988 -30.818 1.00 56.72 322 LEU F CA 1
ATOM 28604 C C . LEU F 1 306 ? 12.598 87.491 -31.070 1.00 58.64 322 LEU F C 1
ATOM 28605 O O . LEU F 1 306 ? 11.651 87.975 -31.702 1.00 60.71 322 LEU F O 1
ATOM 28621 N N . HIS F 1 307 ? 13.588 88.246 -30.585 1.00 46.49 323 HIS F N 1
ATOM 28622 C CA . HIS F 1 307 ? 13.606 89.691 -30.801 1.00 47.83 323 HIS F CA 1
ATOM 28623 C C . HIS F 1 307 ? 13.392 90.023 -32.265 1.00 52.04 323 HIS F C 1
ATOM 28624 O O . HIS F 1 307 ? 12.706 90.996 -32.590 1.00 47.34 323 HIS F O 1
ATOM 28638 N N . LYS F 1 308 ? 13.997 89.237 -33.161 1.00 56.38 324 LYS F N 1
ATOM 28639 C CA . LYS F 1 308 ? 13.807 89.434 -34.595 1.00 62.85 324 LYS F CA 1
ATOM 28640 C C . LYS F 1 308 ? 12.328 89.430 -34.955 1.00 62.43 324 LYS F C 1
ATOM 28641 O O . LYS F 1 308 ? 11.839 90.337 -35.635 1.00 64.64 324 LYS F O 1
ATOM 28645 N N . GLU F 1 309 ? 11.600 88.406 -34.503 1.00 69.60 325 GLU F N 1
ATOM 28646 C CA . GLU F 1 309 ? 10.176 88.308 -34.804 1.00 70.12 325 GLU F CA 1
ATOM 28647 C C . GLU F 1 309 ? 9.412 89.506 -34.252 1.00 72.17 325 GLU F C 1
ATOM 28648 O O . GLU F 1 309 ? 8.601 90.120 -34.954 1.00 74.26 325 GLU F O 1
ATOM 28652 N N . MET F 1 310 ? 9.654 89.850 -32.986 1.00 66.25 326 MET F N 1
ATOM 28653 C CA . MET F 1 310 ? 8.958 90.981 -32.384 1.00 69.26 326 MET F CA 1
ATOM 28654 C C . MET F 1 310 ? 9.268 92.277 -33.120 1.00 63.97 326 MET F C 1
ATOM 28655 O O . MET F 1 310 ? 8.362 93.064 -33.415 1.00 72.70 326 MET F O 1
ATOM 28669 N N . ILE F 1 311 ? 10.550 92.530 -33.406 1.00 51.92 327 ILE F N 1
ATOM 28670 C CA . ILE F 1 311 ? 10.924 93.704 -34.195 1.00 57.18 327 ILE F CA 1
ATOM 28671 C C . ILE F 1 311 ? 10.154 93.715 -35.515 1.00 70.67 327 ILE F C 1
ATOM 28672 O O . ILE F 1 311 ? 9.611 94.746 -35.931 1.00 70.87 327 ILE F O 1
ATOM 28676 N N . SER F 1 312 ? 10.078 92.557 -36.180 1.00 71.92 328 SER F N 1
ATOM 28677 C CA . SER F 1 312 ? 9.321 92.451 -37.425 1.00 68.33 328 SER F CA 1
ATOM 28678 C C . SER F 1 312 ? 7.866 92.880 -37.228 1.00 81.68 328 SER F C 1
ATOM 28679 O O . SER F 1 312 ? 7.373 93.783 -37.914 1.00 93.16 328 SER F O 1
ATOM 28683 N N . LYS F 1 313 ? 7.159 92.238 -36.290 1.00 79.95 329 LYS F N 1
ATOM 28684 C CA . LYS F 1 313 ? 5.753 92.570 -36.063 1.00 78.95 329 LYS F CA 1
ATOM 28685 C C . LYS F 1 313 ? 5.594 94.000 -35.566 1.00 97.43 329 LYS F C 1
ATOM 28686 O O . LYS F 1 313 ? 4.641 94.692 -35.943 1.00 121.70 329 LYS F O 1
ATOM 28690 N N . LEU F 1 314 ? 6.504 94.459 -34.705 1.00 83.14 330 LEU F N 1
ATOM 28691 C CA . LEU F 1 314 ? 6.481 95.862 -34.313 1.00 78.22 330 LEU F CA 1
ATOM 28692 C C . LEU F 1 314 ? 6.658 96.758 -35.529 1.00 107.59 330 LEU F C 1
ATOM 28693 O O . LEU F 1 314 ? 5.935 97.746 -35.693 1.00 117.35 330 LEU F O 1
ATOM 28697 N N . GLN F 1 315 ? 7.599 96.411 -36.410 1.00 116.28 331 GLN F N 1
ATOM 28698 C CA . GLN F 1 315 ? 7.841 97.227 -37.595 1.00 112.47 331 GLN F CA 1
ATOM 28699 C C . GLN F 1 315 ? 6.586 97.343 -38.448 1.00 123.24 331 GLN F C 1
ATOM 28700 O O . GLN F 1 315 ? 6.303 98.406 -39.013 1.00 134.54 331 GLN F O 1
ATOM 28704 N N . ARG F 1 316 ? 5.822 96.264 -38.556 1.00 112.47 332 ARG F N 1
ATOM 28705 C CA . ARG F 1 316 ? 4.579 96.290 -39.309 1.00 93.14 332 ARG F CA 1
ATOM 28706 C C . ARG F 1 316 ? 3.595 97.273 -38.680 1.00 90.14 332 ARG F C 1
ATOM 28707 O O . ARG F 1 316 ? 3.567 98.454 -39.032 1.00 85.89 332 ARG F O 1
#

Solvent-accessible surface area: 71377 Å² total; per-residue (Å²): 150,51,0,1,2,8,28,18,25,0,1,0,0,0,1,7,4,0,1,32,38,88,17,94,94,106,17,12,0,0,71,23,85,4,79,0,9,8,12,6,42,72,25,0,0,0,0,28,1,0,8,11,132,37,29,5,8,15,3,21,2,49,19,2,1,1,0,0,2,1,0,16,33,0,34,100,5,17,110,86,15,73,60,2,22,97,20,30,58,12,43,83,0,0,51,42,0,0,46,0,0,1,66,0,12,10,41,12,15,77,21,17,35,4,8,55,66,65,10,50,48,14,66,27,86,72,26,35,63,37,13,3,102,4,30,39,3,99,52,76,10,61,0,15,0,2,29,92,33,27,33,2,0,0,6,0,2,4,35,15,110,33,7,33,18,76,64,82,157,12,87,81,18,16,0,0,7,50,76,39,11,113,0,38,76,0,58,10,41,3,15,28,4,56,6,0,6,16,12,4,42,68,9,66,10,8,4,0,21,4,2,13,67,76,105,16,31,67,9,7,85,69,6,79,106,15,138,34,46,45,80,5,39,47,93,82,18,38,6,10,115,62,28,114,60,69,53,43,6,0,56,43,1,66,80,54,0,42,84,3,8,70,17,64,102,15,13,16,28,124,45,32,25,5,30,14,79,54,119,90,5,23,69,53,23,72,100,48,105,84,82,80,13,24,92,39,7,55,94,3,86,161,47,4,57,94,2,130,57,69,8,49,118,5,70,143,51,11,74,85,15,39,88,168,57,129,52,0,1,1,13,31,19,24,0,1,0,0,0,2,8,3,0,1,31,38,86,18,85,91,85,15,10,0,0,74,24,74,2,74,1,9,8,12,5,43,72,27,0,0,0,0,30,2,0,6,12,129,39,30,4,7,15,4,21,2,50,20,0,1,1,0,0,3,2,0,16,35,0,36,102,4,18,113,86,17,74,58,1,22,98,21,30,58,12,44,83,0,0,51,43,0,0,46,0,0,0,66,0,12,10,42,12,16,79,19,18,39,4,9,53,67,67,12,53,48,15,62,28,88,71,24,37,61,37,18,2,104,4,27,42,4,100,52,72,10,61,0,15,0,2,27,97,52,29,33,2,0,0,7,0,2,3,34,16,112,30,6,34,17,76,65,84,147,16,86,79,18,16,0,0,6,50,80,34,12,114,0,38,77,0,57,13,39,3,13,30,4,54,5,0,10,17,11,6,50,63,8,64,9,7,4,0,34,5,3,11,58,79,110,26,29,60,8,7,92,54,5,77,106,15,141,36,44,42,81,4,35,48,90,83,21,42,6,9,116,62,30,111,63,65,54,41,5,0,56,45,2,65,81,56,0,38,70,4,8,66,17,66,100,14,11,15,32,95,41,33,24,6,31,15,78,64,118,89,5,23,65,47,19,72,93,46,107,68,83,78,13,26,85,33,8,89,133,8,81,60,60,8,53,123,3,103,106,74,10,30,34,10,50,144,58,9,86,94,8,28,62,139,26,89,86,74,93,187,149,49,0,1,1,10,31,17,23,0,1,0,0,0,1,7,3,0,0,31,38,88,25,74,92,39,15,10,0,0,67,28,73,3,80,0,9,8,13,4,18,40,4,0,0,0,0,29,1,0,9,11,35,2,32,4,8,11,5,21,3,50,19,1,1,2,0,0,2,2,0,16,28,0,32,66,5,18,112,88,17,74,59,2,22,97,21,29,56,10,42,81,0,0,51,44,0,0,45,0,0,0,62,0,12,11,45,11,17,77,22,19,32,4,8,54,66,66,13,49,48,13,61,27,82,69,24,38,39,35,19,2,100,4,27,33,3,98,53,75,10,62,0,14,0,2,26,91,51,29,33,2,0,0,6,0,1,3,35,16,111,28,6,35,17,74,66,81,146,16,85,80,19,17,0,0,6,50,76,36,10,118,0,35,78,0,55,12,41,3,14,25,4,52,4,0,8,16,12,6,45,65,8,65,9,7,4,0,29,4,3,14,27,61,98,14,31,68,8,6,96,69,5,79,108,14,138,35,46,42,79,5,38,50,93,81,19,38,6,10,118,63,22,26,40,54,19,36,7,0,56,44,1,65,78,54,0,40,80,4,8,69,17,64,100,15,13,15,28,101,41,32,25,5,30,15,78,55,118,92,4,22,62,48,19,71,109,48,106,74,84,70,11,25,83,32,9,74,114,6,93,159,48,3,54,90,2,124,62,73,3,61,54,11,82,51,66,10,75,81,8,45,82,135,62,128,54,0,1,1,9,30,17,24,0,1,0,0,0,2,8,3,0,0,29,39,86,20,85,89,84,14,11,0,0,69,28,83,4,74,1,10,12,14,5,44,75,24,0,0,0,0,28,2,0,9,11,129,43,30,4,8,14,3,21,2,50,20,1,1,2,0,0,3,2,0,16,38,0,35,102,5,18,111,90,16,70,60,1,21,96,21,32,56,11,43,80,0,0,54,42,0,0,50,0,0,0,68,0,13,10,41,10,16,78,22,18,31,3,9,54,57,69,14,54,50,14,62,28,87,74,26,34,61,35,15,2,103,4,31,36,4,94,53,71,9,58,0,15,0,2,28,92,51,28,34,1,0,0,6,0,2,3,35,16,116,36,8,36,19,78,64,82,161,17,84,79,19,15,0,0,6,53,76,39,12,116,0,37,77,0,55,12,41,3,16,28,4,53,6,0,8,16,12,6,47,62,8,63,10,8,3,0,33,5,3,11,56,79,112,20,29,56,10,7,99,64,6,80,108,14,138,36,46,44,80,5,38,50,94,84,20,38,6,9,117,66,29,108,62,66,54,39,6,0,56,43,2,67,78,54,0,41,70,5,6,66,17,64,100,15,16,16,30,112,39,32,25,5,30,13,81,63,118,89,4,22,68,52,33,73,88,46,99,30,81,74,17,26,94,43,9,92,70,9,46,67,65,6,59,89,11,34,117,78,24,64,59,40,47,65,87,48,91,87,119,152,46,0,1,1,10,31,18,23,0,1,0,0,0,2,7,3,0,1,31,38,86,23,85,91,86,16,10,0,0,72,24,80,4,85,1,9,9,12,5,50,77,30,0,0,0,0,33,1,0,8,12,133,19,31,4,8,11,4,21,2,50,20,2,1,2,0,0,3,1,0,18,37,0,34,102,5,17,112,87,17,70,60,2,21,97,22,31,54,12,45,80,0,0,52,46,0,0,48,0,0,0,65,0,13,10,41,11,18,79,20,19,33,4,7,54,65,64,14,52,50,15,62,28,84,70,24,35,63,34,19,3,101,4,29,37,4,98,50,74,10,58,0,15,0,2,25,90,52,28,33,2,0,0,6,0,1,3,34,16,111,28,4,36,16,76,64,83,146,18,87,80,20,15,0,0,6,49,78,38,11,115,0,37,75,0,56,12,40,2,14,27,4,53,5,0,8,15,11,6,44,63,10,63,10,7,3,0,29,4,3,14,59,85,108,21,31,59,10,6,104,58,4,80,110,13,137,34,45,42,80,5,35,47,96,81,18,35,8,10,119,58,30,115,63,64,52,39,4,0,56,45,2,64,80,55,0,39,82,4,8,72,16,63,62,14,16,16,26,103,40,33,26,5,28,15,75,56,118,91,4,22,58,35,19,106,106,56,97,75,95,88,20,25,64,49,12,92,65,15,46,68,70,17,60,47,8,49,66,90,25,70,61,38,55,59,46,60,63,68,62,71,85,97,122,152,49,0,1,1,9,27,16,26,0,2,0,0,0,2,8,3,0,1,32,39,85,19,79,95,26,8,12,0,0,70,26,84,3,88,0,8,9,13,6,38,66,11,0,0,0,0,25,2,0,8,11,55,8,29,4,9,14,3,22,3,51,20,1,1,2,0,0,2,2,0,17,32,0,33,52,5,18,115,87,16,70,58,2,20,96,20,29,56,12,48,84,0,0,51,43,0,0,44,0,0,1,65,0,12,10,43,11,15,79,23,15,31,4,7,54,62,67,12,54,52,16,64,28,88,72,27,37,62,36,16,2,99,4,29,36,4,83,54,69,10,62,0,14,0,2,32,88,51,27,31,2,0,0,6,0,2,3,36,14,115,31,7,34,19,77,64,82,152,18,87,80,19,17,0,0,7,51,75,36,11,114,0,38,78,0,58,14,42,3,14,28,4,55,5,0,6,15,12,5,43,67,8,61,10,6,3,0,34,5,3,12,28,40,107,17,31,61,9,7,98,68,6,80,110,16,138,34,45,45,80,5,36,47,96,85,16,38,6,9,116,50,13,8,26,36,30,40,2,0,32,44,1,61,81,55,0,41,79,3,7,68,18,64,103,16,13,15,35,97,41,34,25,5,29,16,78,53,122,90,4,21,72,56,15,72,106,48,102,77,78,79,12,26,93,48,11,63,99,8,91,144,25,5,64,98,10,33,60,64,23,62,77,56,76,121

Foldseek 3Di:
DKAFDQAALEEEEEELLQPVVPHDPQFHLAPDDRHYHYQYYHLDDLVRCQQPPCVVRHDQDQGLEYEYADDQSVLVDDCLAAQWPPFDDLLVQLVLSVLCRFFFNKDWAAKDKDWPDDFDWDWDCVFPNDIAIKTAAAWWTKIKIHDPPFAFKKKKFFDWPWWAWVPHTTDGGMGMDRGMGMIGRTGGMMGIGTTTGGDDGHRHYAYEDHAAQDAGDPSSVCVVVDPRYDYADADVRHRDCQGPHRHGRHPRSSVVNVVNHPLPFFPVVVDRHRMDDNVPGHGHDDDDDCVVVVVVVVVVVVVVVVVVVVVVVVVVVVVVVVVVD/DKAFDQAALEEEEEEQQQPVVPHDLQFHLAPDDRHYHYQYYHLDDLVRCQVQPCVPRHDQDQGLEYEYADDQSVQVDDCLAAQWPPFDDLLVQLVLRVLCRFFFNKDWAAKDKDWPDDWDWDWDCVFPNDIDIKTAAAWFTKMKIHDPPAAFKKKKFWDWPFKAWVPHTTDGGMGMDGGMGMIGRTGGMMGIGTTTGGDDGHGHYAYEDHFALDAHDPNSVCVVVDPRYDYADDDVRHRDPQGPHRRGRHPRSSCVNVVNHPLPAFPVVPDRHRMDDNVPGHGHDDDDDCVVVVVVVVVVVVVVVVVVVVVVVVVVVVVVVVVVVVPPDD/DKAFDQAALEEEEEEQQQPVVPHDCQFHLANDDRHYHYQYYHLDDLVRCQLQPPQPRHDQDQGLEYEYADDQSVQVDDCLAAQWPPFDDLLVQLVLSVLQRFFFNKDWAAKDKDWPDDWDWDWDCVFPNDIDIKTAAAFFTKIKIHDPPAAFKKKKFWDWPFKAWVPHTTDGGMGMDGGMGMIGRTGGMMDIGTTTGGDDGHRHYAYEDHAAQDAGDPSSVCVVVDPRYDYADADVRHQDPQGPHRRGRHPRRSVVVVVNHPLPAFPCVPDRHRMDDNVPGHGHDDDDDCVVVVVVVVVVVVVVVVVVVVVVVVVVVVVVVVVVD/DKAFDQAALEEEAEEQQQPVVPHDPQFHLAPDDRHYHYQYYHLDDLVRCQLPPCVVRHDQDQGLEYEYAYDQSVLVDDCLAAQWPPFDDLQVQLVLSVLQRFFFNKDWAAKDKDWPDDWDWDWDCVFPNDTDIKTAAAFFTKMKIHDPPAAFKKKKFWDWPWWAWVPHTTDGGMGMDGHMGMIGRTGGMMGMGTTTGGDDGHRHYAYEDHFALDAGDPSSVCVVVDPRYDYADDDVRHQDPQGPHRRGRHPRSSCVNVVNHPLPAAPVVPDRHRMDDNVPGHGHDDDDDCPVVVVVVVVVVVVVVVVVVVVVVVVVVVVVD/DKAFDQAALEEEAEEQLQPVVPHDPLFHLQPDDRHYHYQYYHLDDLVRCQLQPPQPRHDDRQGLEYEYAYDQSVQVDDCLAAPWPPFDDLLVQLVLSVLQRFFFPKDWAAKDKDWPDDWDWDWDCVFPNDIHIKTAAAWWTKMKIHDPPFAFKKKKFWDWPFWAWVPHTTDGGMGMDGGMGMIGRTGGMMDIGTTTGGDDGHGHYAYEDHAAQDAGDPSRVCCVVPPRYDYADDDVRHRDPQGPHRHGRHPRSSCVVVVNHPLPFFPVVVDRHRMDDNVPGHGHDDDDDCVVVVVVVVVVVVVVVVVVVVVVVVVVVVVVVVVVD/DKAFDQAALEEEEEEQQQPVVPHDPQFHLAPDDRHYHYQYYHLDDLVRCQVQPCVVRHDQDQGLEYEYADDQSVLVDDCLAAQWPPFDDLLVQLVLSVLQRFFFNKDWAAKDKDWPDDWDWDWDCVFPNDIAIKTFDAFWTKMKIHDPPAAFKKKKFWDWPWWAWVPHTTDGGMGMDGGMGIIGRTGGMMGIGTTTGGDDGHRHYAYEDHAALDAGDPSRVCVCVDPRYDYADDDVRHRDPQGPHRHGRHPRRSCVNVVNHCLPQFPVVPDRHRMDDNVPGHGHDDDDDCVVVVVVVVVVVVVVVVVVVVVVVVVD

Organism: NCBI:txid55987

InterPro domains:
  IPR010408 Haemagglutinin-esterase glycoprotein, infectious salmon anaemia virus-type [PF06215] (1-335)

B-factor: mean 37.18, std 17.56, range [13.23, 203.08]

Nearest PDB structures (foldseek):
  5t9y-assembly1_A  TM=9.958E-01  e=9.671E-69  Isavirus salaris
  1vyh-assembly1_A  TM=4.839E-01  e=2.912E-02  Homo sapiens
  2q30-assembly1_A  TM=4.741E-01  e=9.119E-02  Oleidesulfovibrio alaskensis G20
  3dt9-assembly1_A  TM=4.857E-01  e=1.160E-01  Bos taurus
  5t9y-assembly1_A  TM=9.877E-01  e=1.449E-68  Isavirus salaris

Sequence (1942 aa):
RLCLRNYPDTTWIGDSRSDQSRVNPQSLDLVTEFKGVLQAKNGNGLLKQMSGRFPSDWYTPTTKYRILYLGTNDCTDGPTDMIIPTSMTLDNAARELYLGACRGDVRVTPTFVGAAIVGLVGRTDAVTGFSVKVLTFSSPTIVVVGLNGMSGIYKVCIAATSGNVGGVKLINGCGYFNTPLRFDNFQGQIYVSDTFEVRGTKNKCVLLRSSSDTPLCSHIMRNVELDEYVDTPNTGGVYPSDGFDSLHGSASVRTFLTDALTCPDIDWSRIDAASCEYDSCPKMVKDFDQTSLGNTDTLIMREVALHKEMISKLQRDITDVKIRVRLCLRNYPDTTWIGDSRSDQSRVNPQSLDLVTEFKGVLQAKNGNGLLKQMSGRFPSDWYTPTTKYRILYLGTNDCTDGPTDMIIPTSMTLDNAARELYLGACRGDVRVTPTFVGAAIVGLVGRTDAVTGFSVKVLTFSSPTIVVVGLNGMSGIYKVCIAATSGNVGGVKLINGCGYFNTPLRFDNFQGQIYVSDTFEVRGTKNKCVLLRSSSDTPLCSHIMRNVELDEYVDTPNTGGVYPSDGFDSLHGSASVRTFLTDALTCPDIDWSRIDAASCEYDSCPKMVKDFDQTSLGNTDTLIMREVALHKEMISKLQRDITDVKIRVDAIPPRLCLRNYPDTTWIGDSRSDQSRVNPQSLDLVTEFKGVLQAKNGNGLLKQMSGRFPSDWYTPTTKYRILYLGTNDCTDGPTDMIIPTSMTLDNAARELYLGACRGDVRVTPTFVGAAIVGLVGRTDAVTGFSVKVLTFSSPTIVVVGLNGMSGIYKVCIAATSGNVGGVKLINGCGYFNTPLRFDNFQGQIYVSDTFEVRGTKNKCVLLRSSSDTPLCSHIMRNVELDEYVDTPNTGGVYPSDGFDSLHGSASVRTFLTDALTCPDIDWSRIDAASCEYDSCPKMVKDFDQTSLGNTDTLIMREVALHKEMISKLQRDITDVKIRVRLCLRNYPDTTWIGDSRSDQSRVNPQSLDLVTEFKGVLQAKNGNGLLKQMSGRFPSDWYTPTTKYRILYLGTNDCTDGPTDMIIPTSMTLDNAARELYLGACRGDVRVTPTFVGAAIVGLVGRTDAVTGFSVKVLTFSSPTIVVVGLNGMSGIYKVCIAATSGNVGGVKLINGCGYFNTPLRFDNFQGQIYVSDTFEVRGTKNKCVLLRSSSDTPLCSHIMRNVELDEYVDTPNTGGVYPSDGFDSLHGSASVRTFLTDALTCPDIDWSRIDAASCEYDSCPKMVKDFDQTSLGNTDTLIMREVALHKEMISKLQRDITDVRLCLRNYPDTTWIGDSRSDQSRVNPQSLDLVTEFKGVLQAKNGNGLLKQMSGRFPSDWYTPTTKYRILYLGTNDCTDGPTDMIIPTSMTLDNAARELYLGACRGDVRVTPTFVGAAIVGLVGRTDAVTGFSVKVLTFSSPTIVVVGLNGMSGIYKVCIAATSGNVGGVKLINGCGYFNTPLRFDNFQGQIYVSDTFEVRGTKNKCVLLRSSSDTPLCSHIMRNVELDEYVDTPNTGGVYPSDGFDSLHGSASVRTFLTDALTCPDIDWSRIDAASCEYDSCPKMVKDFDQTSLGNTDTLIMREVALHKEMISKLQRDITDVKIRVRLCLRNYPDTTWIGDSRSDQSRVNPQSLDLVTEFKGVLQAKNGNGLLKQMSGRFPSDWYTPTTKYRILYLGTNDCTDGPTDMIIPTSMTLDNAARELYLGACRGDVRVTPTFVGAAIVGLVGRTDAVTGFSVKVLTFSSPTIVVVGLNGMSGIYKVCIAATSGNVGGVKLINGCGYFNTPLRFDNFQGQIYVSDTFEVRGTKNKCVLLRSSSDTPLCSHIMRNVELDEYVDTPNTGGVYPSDGFDSLHGSASVRTFLTDALTCPDIDWSRIDAASCEYDSCPKMVKDFDQTSLGNTDTLIMREVALHKEMISKLQR